Protein AF-0000000069071134 (afdb_homodimer)

InterPro domains:
  IPR006103 Glycoside hydrolase family 2, catalytic domain [PF02836] (344-560)
  IPR008979 Galactose-binding-like domain superfamily [SSF49785] (20-209)
  IPR013783 Immunoglobulin-like fold [G3DSA:2.60.40.10] (212-319)
  IPR013783 Immunoglobulin-like fold [G3DSA:2.60.40.10] (832-918)
  IPR017853 Glycoside hydrolase superfamily [SSF51445] (320-691)
  IPR036156 Beta-Galactosidase/glucuronidase domain superfamily [SSF49303] (213-322)
  IPR036156 Beta-Galactosidase/glucuronidase domain superfamily [SSF49303] (847-918)
  IPR041625 Beta-mannosidase, Ig-fold domain [PF17753] (847-917)
  IPR050887 Beta-mannosidase glycosyl hydrolases [PTHR43730] (15-917)
  IPR054593 Beta-mannosidase-like, galactose-binding domain-like [PF22666] (27-202)

Organism: Magallana gigas (NCBI:txid29159)

Sequence (1838 aa):
SVYSAVLLFSFISTGAAVLTTSLNGVWTLTEKEEHNISITGQVPGSMYTALMDHKIIQDPYYRDNDIRYRWIGLADWTYSRVFNVSSEMMSMVNIKLLCEGLDTFATVTINGHLVAETNNMFVRYVMDIKPYLKLGENSISVSFKSAVKQAANLASNHSYLIPPACPFPQYKGECHINMVRKEQCSFSWDWGPSFPTQGIWRNIYIESFNTTAIRSFTAETLKDTDGSWVIDTEVLLDVPEGETVEGSVKIRFDVTGMESKQIHTLTLNNNKIKQRLQLDRDFVVQEWWPNGYGAQHLYQLYAFFSSSDGRTISAKKLTIGFKTVELVQDFVSGDPKQGRSFFFKINGVPIFLKGSNWIPADIFLERVTKERLRNLLQSARDAHMNAIRVNGIGVYESEDFYELADELGILIWQDLMFACAMYPTDPQFLSTVSEEISQQVKRLKSHASLLLWSGNNENEKALRQSWYNTDVNFTLYYKDYVTLYHDTIQPIVQSEDLTHPFIMSSPSNGIESLQEGFVAKEPWSELYGDIHDYRYMDPFFDQSVYRVPRMASEYGLQSLPTYDTLAEVYAEENMDLCSDMSEHRQHHPLGNVQLMAEVILYLNLPNSPDRKQKFKDTIYVTQIDQAIAVKTETEHYRRWQNRLDESGRGNTMGAMYWQLNDIWQAPTWSSIEYGGKWKMLQYFAQHFFSPLLISPYEEGGMAKVYICVDEIKLHVTRHPHTHHLQFVPNPQHKAGFLFGSLVDSNPQPHSVGPKGTLYISMYSWASMEPLYNWTQEYQMNVTSQLVFSANINNMLHQGDCIRRQNCFLFYHLGNPQNGPTAWQALSTFSAVIGLKKTKIQVTNIITVKKDQVFNITISTSAIAPFVWLDTPGVQGRFSDNGFLMVQRVKQLQYFAWESVDQNRLGSSLTIKSLMDIYYSVYSAVLLFSFISTGAAVLTTSLNGVWTLTEKEEHNISITGQVPGSMYTALMDHKIIQDPYYRDNDIRYRWIGLADWTYSRVFNVSSEMMSMVNIKLLCEGLDTFATVTINGHLVAETNNMFVRYVMDIKPYLKLGENSISVSFKSAVKQAANLASNHSYLIPPACPFPQYKGECHINMVRKEQCSFSWDWGPSFPTQGIWRNIYIESFNTTAIRSFTAETLKDTDGSWVIDTEVLLDVPEGETVEGSVKIRFDVTGMESKQIHTLTLNNNKIKQRLQLDRDFVVQEWWPNGYGAQHLYQLYAFFSSSDGRTISAKKLTIGFKTVELVQDFVSGDPKQGRSFFFKINGVPIFLKGSNWIPADIFLERVTKERLRNLLQSARDAHMNAIRVNGIGVYESEDFYELADELGILIWQDLMFACAMYPTDPQFLSTVSEEISQQVKRLKSHASLLLWSGNNENEKALRQSWYNTDVNFTLYYKDYVTLYHDTIQPIVQSEDLTHPFIMSSPSNGIESLQEGFVAKEPWSELYGDIHDYRYMDPFFDQSVYRVPRMASEYGLQSLPTYDTLAEVYAEENMDLCSDMSEHRQHHPLGNVQLMAEVILYLNLPNSPDRKQKFKDTIYVTQIDQAIAVKTETEHYRRWQNRLDESGRGNTMGAMYWQLNDIWQAPTWSSIEYGGKWKMLQYFAQHFFSPLLISPYEEGGMAKVYICVDEIKLHVTRHPHTHHLQFVPNPQHKAGFLFGSLVDSNPQPHSVGPKGTLYISMYSWASMEPLYNWTQEYQMNVTSQLVFSANINNMLHQGDCIRRQNCFLFYHLGNPQNGPTAWQALSTFSAVIGLKKTKIQVTNIITVKKDQVFNITISTSAIAPFVWLDTPGVQGRFSDNGFLMVQRVKQLQYFAWESVDQNRLGSSLTIKSLMDIYY

Secondary structure (DSSP, 8-state):
-------------TTSBPEEEE--EEEEEEE-SSS-EEEEEEES--HHHHHHHTTSS--TTSTTHHHHTHHHHHS--EEEEEEEE-HHHHHSSEEEEEES-EESEEEEEETTEEEEEEEBTT--EEEE-GGG--SEEEEEEEEEE-HHHHHHHHHHTSSS--S-SS--GGG---S-GGGSBS-GGGEEETTEEE----EE-S-EEEEEESS-EEEEEEEEEEE-TTS-EEEEEEEEEE--TT--EEEEEEEEETTT--EEEEEEEE-SSS-EEEEEEEPPTT--PPPB--TTTS-B--EEEEEEEEETTS--EEEEEEEE----EEEE--BSSSSGGG-B--EEEETTEEE-EEEEEE--S-SSGGG--HHHHHHHHHHHHHTT--EEEE-TTS----HHHHHHHHHHT-EEEEE-S-BSS----SHHHHHHHHHHHHHHHHHHTT-TTEEEEES-BSHHHHHHTTTTSGGGGHHHHHHHHIIIIIIIIHHHHHHH-SSS-EES-BSB-THHHHHTTSS-S-TT-TTSSBEEE---SS-TT-GGGS---S-EEEE---BPPPHHHHHTTS-GGG-STTSHHHHHH--STTHHHHHHHHHHHHSPPP--SSHHHHHHHHHHHHHHHHHHHHHHHHHHHHHTTT-B-TTS-B---EEEES-S--SSSSSBS-SB-TTSPBPHHHHHHHHHT-SEEEEEEEETTEEEEEEEES-S-EEEEE-TTT--EEEEE-TT--S-SS--TTS-SS--TT--S-EEEEEEEEEETT-SSEEEEEEEEEE--SSEEEEEEEEHHHHHHHHT-S-GGGEEEEEEES-TTTS-EEEEESS-TTT--S------EEEEEEEEETTTEEEEEEE-SS-EEEEEEE-TTS-EEESS-SEEE-SSEEEEEEEESS---HHHHHHH-EEE-GGGG--/-------------TTSBPEEEE--EEEEEEE-SSS-EEEEEEES--HHHHHHHTTSS--TTSTTHHHHTHHHHHS--EEEEEEEE-HHHHHSSEEEEEES-EESEEEEEETTEEEEEEEBTT--EEEE-GGG--SEEEEEEEEEE-HHHHHHHHHHTSSS--S-SS--GGG---S-GGGSBS-GGGEEETTEEE----EE-S-EEEEEESS-EEEEEEEEEEE-TTS-EEEEEEEEEE--TT--EEEEEEEEETTT--EEEEEEEE-SSS-EEEEEEEPPTT--PPPB--TTTS-B--EEEEEEEEETTS--EEEEEEEE----EEEE--BSSSSGGG-B--EEEETTEEE-EEEEEE--S-SSGGG--HHHHHHHHHHHHHTT--EEEE-TTS----HHHHHHHHHHT-EEEEE-S-BSS----SHHHHHHHHHHHHHHHHHHTT-TTEEEEES-BSHHHHHHTTTTSGGGGHHHHHHHHIIIIIIIIHHHHHHH-SSS-EES-BSB-THHHHHTTSS-S-TT-TTSSBEEE---SS-TT-GGGS---S-EEEE---BPPPHHHHHTTS-GGG-STTSHHHHHH--STTHHHHHHHHHHHHSPPP--SSHHHHHHHHHHHHHHHHHHHHHHHHHHHHHTTT-B-TTS-B---EEEES-S--SSSSSBS-SB-TTSPBPHHHHHHHHHT-SEEEEEEEETTEEEEEEEES-S-EEEEE-TTT--EEEEE-TT--S-SS--TTS-SS--TT--S-EEEEEEEEEETT-SSEEEEEEEEEE--SSEEEEEEEEHHHHHHHHT-S-GGGEEEEEEES-TTTS-EEEEESS-TTT--S-----EEEEEEEEEETTTEEEEEEEESS-EEEEEEE-TTS-EEESS-SEEE-SSEEEEEEEESS---HHHHHHH-EEE-GGGG--

Solvent-accessible surface area (backbone atoms only — not comparable to full-atom values): 95035 Å² total; per-residue (Å²): 134,80,75,74,78,67,74,76,71,68,89,63,65,78,82,17,44,61,45,73,45,78,66,52,40,79,30,41,37,34,28,77,68,95,75,61,43,76,46,65,30,54,39,43,24,39,56,68,61,25,37,35,75,67,63,75,42,68,64,61,72,39,63,64,28,49,64,74,50,44,64,64,32,60,42,48,42,31,41,33,43,73,48,74,39,46,72,71,53,66,69,31,74,36,36,31,39,38,34,54,15,40,35,31,32,32,39,33,24,35,66,85,39,81,65,47,74,47,66,36,28,73,35,64,46,78,33,79,43,52,93,57,58,51,81,38,77,40,38,41,36,42,39,36,48,22,59,54,56,51,15,46,52,52,56,73,69,41,96,62,92,59,36,51,59,50,62,59,75,55,24,62,42,52,44,25,56,60,68,46,53,52,54,45,40,29,33,18,35,51,64,38,60,27,58,48,70,49,34,41,64,34,61,36,33,34,42,25,25,56,65,49,42,71,71,45,75,37,49,45,56,42,70,46,96,87,65,46,63,33,37,44,32,39,40,31,45,47,44,56,85,94,43,76,47,49,28,32,45,34,40,36,40,67,89,76,68,46,67,40,75,45,78,47,78,30,26,60,90,49,29,69,45,75,48,71,40,76,58,59,90,84,60,82,84,64,57,36,28,40,39,80,67,52,57,46,39,71,47,49,36,36,40,37,38,39,34,71,84,63,46,20,39,30,73,51,76,42,66,37,31,45,51,46,58,43,78,46,64,49,59,34,33,75,49,66,87,31,24,30,39,31,41,40,24,52,70,78,30,61,49,72,43,32,32,28,26,43,57,52,75,34,82,55,60,70,72,59,41,65,67,57,48,46,54,55,53,48,52,40,41,72,23,48,21,24,28,37,31,37,46,11,38,33,68,86,74,55,70,62,52,56,52,47,25,32,62,59,11,29,28,29,40,37,35,34,78,35,48,68,44,45,54,75,66,50,70,69,55,47,48,56,48,49,53,29,52,51,52,48,48,56,69,47,63,31,42,54,20,59,51,33,41,24,50,17,28,31,33,54,39,36,53,65,68,30,75,62,60,36,68,83,47,40,69,59,56,49,50,34,50,45,47,45,45,57,70,48,45,44,56,48,51,56,70,72,35,85,63,52,52,77,40,76,29,43,28,19,24,49,71,56,10,52,74,50,72,65,52,33,94,53,27,59,38,43,33,20,23,25,24,68,58,72,68,80,76,51,70,47,81,42,63,84,79,58,83,54,33,10,17,33,67,30,28,48,49,56,27,47,53,53,64,71,56,43,56,75,30,46,56,81,92,38,56,34,79,86,26,71,56,42,51,64,47,37,18,38,80,66,40,71,52,46,49,52,41,43,35,61,75,37,34,69,77,58,54,46,87,49,60,56,60,25,33,48,40,45,29,54,48,29,26,50,48,25,25,45,29,46,43,37,52,45,44,49,39,54,57,27,38,66,36,70,49,98,77,34,36,27,41,16,27,30,43,14,39,37,26,39,53,27,45,48,78,42,45,31,38,42,23,20,38,48,92,64,45,68,38,48,31,38,42,44,37,34,49,69,42,32,57,62,29,63,48,67,50,77,58,94,63,22,44,34,30,31,42,33,41,62,38,53,55,35,39,82,45,60,42,90,83,60,34,34,62,40,66,35,58,37,81,87,60,66,77,46,69,70,72,68,78,68,50,70,84,72,73,55,92,79,68,66,42,62,50,52,50,42,38,38,32,34,29,38,38,66,40,68,57,67,56,34,77,51,76,38,74,45,70,32,67,46,47,31,40,81,61,45,75,44,52,44,68,60,50,29,59,74,33,70,44,92,45,54,39,33,32,32,41,39,37,25,38,77,52,66,89,79,35,52,57,39,72,44,73,59,45,47,66,58,60,47,40,53,70,51,74,60,60,68,43,78,76,44,78,42,80,74,37,88,41,35,31,31,39,36,33,34,36,39,75,44,35,34,50,47,31,39,71,47,40,72,95,56,59,49,48,58,74,64,51,49,42,71,37,62,58,49,65,50,78,42,36,39,44,42,75,46,86,49,53,71,67,60,51,60,72,33,51,46,76,48,35,62,50,72,41,59,113,134,80,76,75,77,68,75,77,72,69,90,64,63,79,82,18,42,60,43,75,46,77,64,52,40,79,30,41,36,35,29,77,69,96,76,60,44,75,44,63,32,54,39,43,23,39,58,69,61,25,36,35,74,68,62,74,42,68,65,60,72,39,62,63,29,48,62,75,52,45,63,64,31,62,41,45,44,31,39,34,43,74,48,75,38,47,71,70,51,67,70,32,75,36,35,32,41,38,34,54,16,38,36,30,32,32,41,32,26,37,66,84,39,82,64,49,75,47,68,38,28,74,34,66,47,79,33,80,44,50,94,54,60,53,81,37,76,39,40,41,35,42,40,33,48,22,58,54,57,51,15,46,52,52,54,73,70,41,95,61,92,56,36,48,60,50,61,60,73,55,24,63,41,52,46,24,56,60,69,48,53,54,54,46,40,30,33,18,35,52,62,37,61,28,59,48,70,48,36,42,63,34,61,37,32,35,43,24,25,57,66,48,42,71,71,45,73,39,48,46,53,42,70,44,96,88,64,47,63,34,37,43,31,38,39,30,45,47,44,56,84,94,43,77,46,50,27,34,44,33,40,37,37,67,90,73,68,45,67,40,76,46,78,46,76,31,26,59,91,50,29,70,44,75,48,70,41,77,58,58,88,84,60,79,84,62,55,37,28,42,40,80,66,52,55,48,40,72,46,51,36,36,40,35,39,38,34,71,86,62,45,19,38,30,72,51,76,42,68,38,30,44,51,47,59,43,76,46,64,48,60,34,34,76,50,67,88,31,26,31,40,31,40,38,24,52,70,79,29,61,48,70,43,33,33,28,26,44,60,50,74,33,83,55,60,69,72,57,43,66,68,57,49,47,53,55,52,48,50,39,41,73,23,49,22,24,29,35,30,37,44,12,38,34,66,88,73,55,70,62,52,54,52,46,24,29,62,59,10,27,28,30,40,37,35,35,77,35,48,68,44,46,56,76,67,49,70,69,55,48,49,56,48,50,52,31,50,51,52,49,47,54,70,47,63,30,42,53,19,57,51,34,41,23,50,17,29,31,32,55,39,36,52,66,68,29,74,62,60,36,65,84,47,42,70,58,56,49,49,35,50,43,48,47,46,57,70,48,46,46,56,47,50,56,69,72,35,86,63,52,52,76,40,76,28,43,28,18,24,50,70,55,11,52,74,51,71,64,50,34,95,56,28,58,40,43,35,20,22,25,24,68,57,72,69,79,77,50,71,45,81,41,61,84,78,57,83,54,34,9,16,33,66,28,28,49,49,56,28,47,53,53,63,71,58,42,57,75,30,46,58,80,93,37,58,34,77,86,27,70,58,42,51,65,46,37,18,38,83,66,41,69,52,46,49,53,41,44,34,61,74,38,33,70,77,58,56,45,88,49,60,57,58,26,34,49,40,44,30,53,47,29,25,50,50,24,25,45,28,47,44,36,53,46,44,50,39,53,57,27,39,67,36,68,50,97,77,33,36,27,41,15,27,30,42,15,39,36,26,40,52,26,45,47,77,42,46,31,37,42,24,20,39,48,91,65,45,68,38,50,30,37,45,44,37,33,49,70,41,31,56,64,28,63,47,69,50,77,57,94,62,23,43,34,29,30,40,34,40,63,38,52,54,33,39,82,46,60,40,89,84,60,34,33,62,40,68,35,57,37,81,88,58,70,72,49,67,70,70,70,78,67,47,69,84,72,70,54,93,80,67,69,41,61,52,52,49,41,38,38,30,35,30,36,39,67,39,68,57,68,55,35,75,51,75,38,75,45,70,33,67,46,46,31,41,82,62,45,75,43,52,44,70,60,49,29,59,73,33,68,44,94,46,54,39,33,31,34,38,40,35,26,38,75,51,66,87,80,35,50,58,40,71,42,72,59,47,47,67,58,63,48,42,54,68,50,76,58,60,69,43,78,77,44,79,43,80,75,37,90,40,36,31,31,41,35,33,35,36,40,76,46,37,33,49,46,30,37,70,47,40,72,97,54,60,51,48,58,73,64,51,49,40,70,38,62,57,50,64,50,77,42,38,37,44,41,75,45,85,47,52,71,66,61,52,59,72,32,51,45,75,48,34,63,50,72,41,60,113

Nearest PDB structures (foldseek):
  6byc-assembly1_A  TM=9.044E-01  e=5.327E-80  Xanthomonas citri pv. citri str. 306
  6byg-assembly1_B  TM=9.081E-01  e=2.289E-79  Xanthomonas citri pv. citri str. 306
  6byi-assembly1_A  TM=9.018E-01  e=1.408E-79  Xanthomonas citri pv. citri str. 306
  6bye-assembly1_B  TM=8.917E-01  e=2.502E-80  Xanthomonas citri pv. citri str. 306
  6byg-assembly1_A  TM=8.999E-01  e=1.197E-79  Xanthomonas citri pv. citri str. 306

Structure (mmCIF, N/CA/C/O backbone):
data_AF-0000000069071134-model_v1
#
loop_
_entity.id
_entity.type
_entity.pdbx_description
1 polymer Beta-mannosidase
#
loop_
_atom_site.group_PDB
_atom_site.id
_atom_site.type_symbol
_atom_site.label_atom_id
_atom_site.label_alt_id
_atom_site.label_comp_id
_atom_site.label_asym_id
_atom_site.label_entity_id
_atom_site.label_seq_id
_atom_site.pdbx_PDB_ins_code
_atom_site.Cartn_x
_atom_site.Cartn_y
_atom_site.Cartn_z
_atom_site.occupancy
_atom_site.B_iso_or_equiv
_atom_site.auth_seq_id
_atom_site.auth_comp_id
_atom_site.auth_asym_id
_atom_site.auth_atom_id
_atom_site.pdbx_PDB_model_num
ATOM 1 N N . SER A 1 1 ? 30.984 -45.219 -33.875 1 22.45 1 SER A N 1
ATOM 2 C CA . SER A 1 1 ? 30.781 -46.312 -34.812 1 22.45 1 SER A CA 1
ATOM 3 C C . SER A 1 1 ? 29.656 -47.219 -34.375 1 22.45 1 SER A C 1
ATOM 5 O O . SER A 1 1 ? 29.859 -48.406 -34.094 1 22.45 1 SER A O 1
ATOM 7 N N . VAL A 1 2 ? 28.859 -46.688 -33.5 1 25.69 2 VAL A N 1
ATOM 8 C CA . VAL A 1 2 ? 27.734 -47.312 -32.781 1 25.69 2 VAL A CA 1
ATOM 9 C C . VAL A 1 2 ? 26.766 -47.906 -33.781 1 25.69 2 VAL A C 1
ATOM 11 O O . VAL A 1 2 ? 26.234 -47.219 -34.656 1 2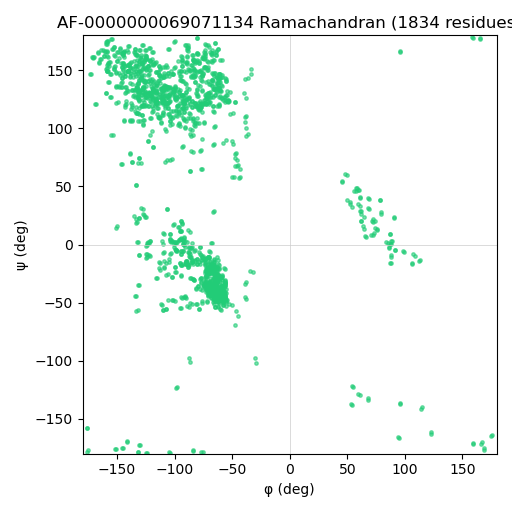5.69 2 VAL A O 1
ATOM 14 N N . TYR A 1 3 ? 27.078 -49.188 -34.062 1 26.19 3 TYR A N 1
ATOM 15 C CA . TYR A 1 3 ? 26.344 -50.188 -34.812 1 26.19 3 TYR A CA 1
ATOM 16 C C . TYR A 1 3 ? 24.844 -50.094 -34.562 1 26.19 3 TYR A C 1
ATOM 18 O O . TYR A 1 3 ? 24.422 -50.062 -33.406 1 26.19 3 TYR A O 1
ATOM 26 N N . SER A 1 4 ? 24.203 -49.375 -35.406 1 24.98 4 SER A N 1
ATOM 27 C CA . SER A 1 4 ? 22.766 -49.219 -35.656 1 24.98 4 SER A CA 1
ATOM 28 C C . SER A 1 4 ? 22.047 -50.562 -35.688 1 24.98 4 SER A C 1
ATOM 30 O O . SER A 1 4 ? 22.234 -51.344 -36.594 1 24.98 4 SER A O 1
ATOM 32 N N . ALA A 1 5 ? 22 -51.188 -34.469 1 32.41 5 ALA A N 1
ATOM 33 C CA . ALA A 1 5 ? 21.266 -52.438 -34.375 1 32.41 5 ALA A CA 1
ATOM 34 C C . ALA A 1 5 ? 19.906 -52.344 -35.062 1 32.41 5 ALA A C 1
ATOM 36 O O . ALA A 1 5 ? 19 -51.656 -34.531 1 32.41 5 ALA A O 1
ATOM 37 N N . VAL A 1 6 ? 19.906 -52.219 -36.344 1 31.33 6 VAL A N 1
ATOM 38 C CA . VAL A 1 6 ? 18.688 -52.438 -37.125 1 31.33 6 VAL A CA 1
ATOM 39 C C . VAL A 1 6 ? 18.016 -53.75 -36.688 1 31.33 6 VAL A C 1
ATOM 41 O O . VAL A 1 6 ? 18.594 -54.812 -36.844 1 31.33 6 VAL A O 1
ATOM 44 N N . LEU A 1 7 ? 17.359 -53.688 -35.594 1 30.75 7 LEU A N 1
ATOM 45 C CA . LEU A 1 7 ? 16.484 -54.812 -35.281 1 30.75 7 LEU A CA 1
ATOM 46 C C . LEU A 1 7 ? 15.797 -55.344 -36.531 1 30.75 7 LEU A C 1
ATOM 48 O O . LEU A 1 7 ? 15.195 -54.594 -37.281 1 30.75 7 LEU A O 1
ATOM 52 N N . LEU A 1 8 ? 16.406 -56.438 -36.969 1 30.64 8 LEU A N 1
ATOM 53 C CA . LEU A 1 8 ? 15.953 -57.344 -38 1 30.64 8 LEU A CA 1
ATOM 54 C C . LEU A 1 8 ? 14.461 -57.656 -37.875 1 30.64 8 LEU A C 1
ATOM 56 O O . LEU A 1 8 ? 14.047 -58.375 -36.938 1 30.64 8 LEU A O 1
ATOM 60 N N . PHE A 1 9 ? 13.617 -56.656 -37.906 1 31.95 9 PHE A N 1
ATOM 61 C CA . PHE A 1 9 ? 12.234 -57.094 -38.094 1 31.95 9 PHE A CA 1
ATOM 62 C C . PHE A 1 9 ? 12.117 -58.062 -39.25 1 31.95 9 PHE A C 1
ATOM 64 O O . PHE A 1 9 ? 12.492 -57.75 -40.375 1 31.95 9 PHE A O 1
ATOM 71 N N . SER A 1 10 ? 12.312 -59.344 -39.031 1 33.09 10 SER A N 1
ATOM 72 C CA . SER A 1 10 ? 11.922 -60.312 -40.031 1 33.09 10 SER A CA 1
ATOM 73 C C . SER A 1 10 ? 10.672 -59.875 -40.781 1 33.09 10 SER A C 1
ATOM 75 O O . SER A 1 10 ? 9.875 -59.094 -40.25 1 33.09 10 SER A O 1
ATOM 77 N N . PHE A 1 11 ? 10.586 -60.219 -42.062 1 34.25 11 PHE A N 1
ATOM 78 C CA . PHE A 1 11 ? 9.516 -60 -43.031 1 34.25 11 PHE A CA 1
ATOM 79 C C . PHE A 1 11 ? 8.164 -60.406 -42.469 1 34.25 11 PHE A C 1
ATOM 81 O O . PHE A 1 11 ? 7.832 -61.594 -42.438 1 34.25 11 PHE A O 1
ATOM 88 N N . ILE A 1 12 ? 7.695 -59.875 -41.375 1 40.62 12 ILE A N 1
ATOM 89 C CA . ILE A 1 12 ? 6.301 -60.094 -41 1 40.62 12 ILE A CA 1
ATOM 90 C C . ILE A 1 12 ? 5.398 -59.812 -42.188 1 40.62 12 ILE A C 1
ATOM 92 O O . ILE A 1 12 ? 5.566 -58.781 -42.875 1 40.62 12 ILE A O 1
ATOM 96 N N . SER A 1 13 ? 4.762 -60.781 -42.719 1 43.41 13 SER A N 1
ATOM 97 C CA . SER A 1 13 ? 3.746 -60.594 -43.75 1 43.41 13 SER A CA 1
ATOM 98 C C . SER A 1 13 ? 2.895 -59.344 -43.469 1 43.41 13 SER A C 1
ATOM 100 O O . SER A 1 13 ? 2.43 -59.156 -42.344 1 43.41 13 SER A O 1
ATOM 102 N N . THR A 1 14 ? 3.01 -58.312 -44.25 1 51.38 14 THR A N 1
ATOM 103 C CA . THR A 1 14 ? 2.305 -57.031 -44.281 1 51.38 14 THR A CA 1
ATOM 104 C C . THR A 1 14 ? 0.85 -57.188 -43.875 1 51.38 14 THR A C 1
ATOM 106 O O . THR A 1 14 ? 0.256 -56.281 -43.312 1 51.38 14 THR A O 1
ATOM 109 N N . GLY A 1 15 ? 0.241 -58.344 -43.969 1 58.16 15 GLY A N 1
ATOM 110 C CA . GLY A 1 15 ? -1.173 -58.531 -43.656 1 58.16 15 GLY A CA 1
ATOM 111 C C . GLY A 1 15 ? -1.454 -58.719 -42.188 1 58.16 15 GLY A C 1
ATOM 112 O O . GLY A 1 15 ? -2.607 -58.656 -41.75 1 58.16 15 GLY A O 1
ATOM 113 N N . ALA A 1 16 ? -0.479 -58.812 -41.344 1 69.56 16 ALA A N 1
ATOM 114 C CA . ALA A 1 16 ? -0.75 -59.188 -39.938 1 69.56 16 ALA A CA 1
ATOM 115 C C . ALA A 1 16 ? -0.589 -58 -39.031 1 69.56 16 ALA A C 1
ATOM 117 O O . ALA A 1 16 ? -1.13 -58 -37.906 1 69.56 16 ALA A O 1
ATOM 118 N N . ALA A 1 17 ? 0.023 -56.969 -39.438 1 81.44 17 ALA A N 1
ATOM 119 C CA . ALA A 1 17 ? 0.325 -55.844 -38.531 1 81.44 17 ALA A CA 1
ATOM 120 C C . ALA A 1 17 ? -0.84 -54.875 -38.469 1 81.44 17 ALA A C 1
ATOM 122 O O . ALA A 1 17 ? -1.638 -54.781 -39.406 1 81.44 17 ALA A O 1
ATOM 123 N N . VAL A 1 18 ? -0.996 -54.219 -37.344 1 90.06 18 VAL A N 1
ATOM 124 C CA . VAL A 1 18 ? -1.954 -53.125 -37.219 1 90.06 18 VAL A CA 1
ATOM 125 C C . VAL A 1 18 ? -1.569 -52 -38.188 1 90.06 18 VAL A C 1
ATOM 127 O O . VAL A 1 18 ? -0.436 -51.5 -38.156 1 90.06 18 VAL A O 1
ATOM 130 N N . LEU A 1 19 ? -2.398 -51.656 -39.062 1 92.31 19 LEU A N 1
ATOM 131 C CA . LEU A 1 19 ? -2.184 -50.562 -40 1 92.31 19 LEU A CA 1
ATOM 132 C C . LEU A 1 19 ? -2.758 -49.25 -39.438 1 92.31 19 LEU A C 1
ATOM 134 O O . LEU A 1 19 ? -3.934 -49.188 -39.062 1 92.31 19 LEU A O 1
ATOM 138 N N . THR A 1 20 ? -1.867 -48.281 -39.312 1 94.25 20 THR A N 1
ATOM 139 C CA . THR A 1 20 ? -2.307 -46.969 -38.844 1 94.25 20 THR A CA 1
ATOM 140 C C . THR A 1 20 ? -2.281 -45.938 -39.969 1 94.25 20 THR A C 1
ATOM 142 O O . THR A 1 20 ? -1.257 -45.781 -40.625 1 94.25 20 THR A O 1
ATOM 145 N N . THR A 1 21 ? -3.365 -45.25 -40.156 1 95.88 21 THR A N 1
ATOM 146 C CA . THR A 1 21 ? -3.477 -44.188 -41.156 1 95.88 21 THR A CA 1
ATOM 147 C C . THR A 1 21 ? -3.814 -42.844 -40.5 1 95.88 21 THR A C 1
ATOM 149 O O . THR A 1 21 ? -4.902 -42.688 -39.938 1 95.88 21 THR A O 1
ATOM 152 N N . SER A 1 22 ? -2.893 -41.906 -40.562 1 97.62 22 SER A N 1
ATOM 153 C CA . SER A 1 22 ? -3.098 -40.625 -39.969 1 97.62 22 SER A CA 1
ATOM 154 C C . SER A 1 22 ? -4.164 -39.812 -40.719 1 97.62 22 SER A C 1
ATOM 156 O O . SER A 1 22 ? -4.215 -39.844 -41.938 1 97.62 22 SER A O 1
ATOM 158 N N . LEU A 1 23 ? -5.004 -39.156 -39.969 1 98.31 23 LEU A N 1
ATOM 159 C CA . LEU A 1 23 ? -5.945 -38.188 -40.531 1 98.31 23 LEU A CA 1
ATOM 160 C C . LEU A 1 23 ? -5.566 -36.781 -40.156 1 98.31 23 LEU A C 1
ATOM 162 O O . LEU A 1 23 ? -6.34 -35.844 -40.375 1 98.31 23 LEU A O 1
ATOM 166 N N . ASN A 1 24 ? -4.398 -36.594 -39.562 1 98.19 24 ASN A N 1
ATOM 167 C CA . ASN A 1 24 ? -3.9 -35.25 -39.312 1 98.19 24 ASN A CA 1
ATOM 168 C C . ASN A 1 24 ? -3.695 -34.5 -40.625 1 98.19 24 ASN A C 1
ATOM 170 O O . ASN A 1 24 ? -3.721 -35.094 -41.688 1 98.19 24 ASN A O 1
ATOM 174 N N . GLY A 1 25 ? -3.48 -33.188 -40.5 1 97.31 25 GLY A N 1
ATOM 175 C CA . GLY A 1 25 ? -3.215 -32.375 -41.656 1 97.31 25 GLY A CA 1
ATOM 176 C C . GLY A 1 25 ? -4.309 -31.344 -41.938 1 97.31 25 GLY A C 1
ATOM 177 O O . GLY A 1 25 ? -4.848 -30.734 -41.031 1 97.31 25 GLY A O 1
ATOM 178 N N . VAL A 1 26 ? -4.617 -31.172 -43.219 1 98 26 VAL A N 1
ATOM 179 C CA . VAL A 1 26 ? -5.504 -30.094 -43.625 1 98 26 VAL A CA 1
ATOM 180 C C . VAL A 1 26 ? -6.953 -30.562 -43.562 1 98 26 VAL A C 1
ATOM 182 O O . VAL A 1 26 ? -7.301 -31.609 -44.156 1 98 26 VAL A O 1
ATOM 185 N N . TRP A 1 27 ? -7.734 -29.938 -42.938 1 98.56 27 TRP A N 1
ATOM 186 C CA . TRP A 1 27 ? -9.18 -30.125 -42.844 1 98.56 27 TRP A CA 1
ATOM 187 C C . TRP A 1 27 ? -9.914 -28.875 -43.281 1 98.56 27 TRP A C 1
ATOM 189 O O . TRP A 1 27 ? -9.328 -27.797 -43.375 1 98.56 27 TRP A O 1
ATOM 199 N N . THR A 1 28 ? -11.18 -29 -43.688 1 98.44 28 THR A N 1
ATOM 200 C CA . THR A 1 28 ? -12.047 -27.859 -43.969 1 98.44 28 THR A CA 1
ATOM 201 C C . THR A 1 28 ? -12.875 -27.484 -42.719 1 98.44 28 THR A C 1
ATOM 203 O O . THR A 1 28 ? -13.547 -28.344 -42.156 1 98.44 28 THR A O 1
ATOM 206 N N . LEU A 1 29 ? -12.742 -26.281 -42.281 1 98.56 29 LEU A N 1
ATOM 207 C CA . LEU A 1 29 ? -13.531 -25.734 -41.188 1 98.56 29 LEU A CA 1
ATOM 208 C C . LEU A 1 29 ? -14.656 -24.859 -41.719 1 98.56 29 LEU A C 1
ATOM 210 O O . LEU A 1 29 ? -14.422 -23.969 -42.531 1 98.56 29 LEU A O 1
ATOM 214 N N . THR A 1 30 ? -15.844 -25.109 -41.188 1 98.06 30 THR A N 1
ATOM 215 C CA . THR A 1 30 ? -16.984 -24.328 -41.656 1 98.06 30 THR A CA 1
ATOM 216 C C . THR A 1 30 ? -17.812 -23.812 -40.5 1 98.06 30 THR A C 1
ATOM 218 O O . THR A 1 30 ? -17.969 -24.516 -39.5 1 98.06 30 THR A O 1
ATOM 221 N N . GLU A 1 31 ? -18.188 -22.609 -40.5 1 96.38 31 GLU A N 1
ATOM 222 C CA . GLU A 1 31 ? -19.219 -21.984 -39.656 1 96.38 31 GLU A CA 1
ATOM 223 C C . GLU A 1 31 ? -20.406 -21.531 -40.5 1 96.38 31 GLU A C 1
ATOM 225 O O . GLU A 1 31 ? -20.312 -20.547 -41.25 1 96.38 31 GLU A O 1
ATOM 230 N N . LYS A 1 32 ? -21.547 -22.078 -40.469 1 91.44 32 LYS A N 1
ATOM 231 C CA . LYS A 1 32 ? -22.609 -21.906 -41.469 1 91.44 32 LYS A CA 1
ATOM 232 C C . LYS A 1 32 ? -23.703 -20.969 -40.938 1 91.44 32 LYS A C 1
ATOM 234 O O . LYS A 1 32 ? -24.641 -20.625 -41.656 1 91.44 32 LYS A O 1
ATOM 239 N N . GLU A 1 33 ? -23.656 -20.641 -39.844 1 90 33 GLU A N 1
ATOM 240 C CA . GLU A 1 33 ? -24.734 -19.812 -39.312 1 90 33 GLU A CA 1
ATOM 241 C C . GLU A 1 33 ? -24.484 -18.328 -39.562 1 90 33 GLU A C 1
ATOM 243 O O . GLU A 1 33 ? -24.547 -17.875 -40.719 1 90 33 GLU A O 1
ATOM 248 N N . GLU A 1 34 ? -24.031 -17.609 -38.594 1 88 34 GLU A N 1
ATOM 249 C CA . GLU A 1 34 ? -24 -16.156 -38.594 1 88 34 GLU A CA 1
ATOM 250 C C . GLU A 1 34 ? -22.906 -15.625 -39.531 1 88 34 GLU A C 1
ATOM 252 O O . GLU A 1 34 ? -23.094 -14.602 -40.188 1 88 34 GLU A O 1
ATOM 257 N N . HIS A 1 35 ? -21.766 -16.297 -39.719 1 90.81 35 HIS A N 1
ATOM 258 C CA . HIS A 1 35 ? -20.609 -15.711 -40.375 1 90.81 35 HIS A CA 1
ATOM 259 C C . HIS A 1 35 ? -20.328 -16.391 -41.719 1 90.81 35 HIS A C 1
ATOM 261 O O . HIS A 1 35 ? -19.594 -15.859 -42.531 1 90.81 35 HIS A O 1
ATOM 267 N N . ASN A 1 36 ? -20.875 -17.547 -42 1 94.06 36 ASN A N 1
ATOM 268 C CA . ASN A 1 36 ? -20.75 -18.266 -43.281 1 94.06 36 ASN A CA 1
ATOM 269 C C . ASN A 1 36 ? -19.297 -18.359 -43.719 1 94.06 36 ASN A C 1
ATOM 271 O O . ASN A 1 36 ? -18.953 -17.953 -44.844 1 94.06 36 ASN A O 1
ATOM 275 N N . ILE A 1 37 ? -18.484 -19 -42.875 1 97.62 37 ILE A N 1
ATOM 276 C CA . ILE A 1 37 ? -17.062 -19.141 -43.094 1 97.62 37 ILE A CA 1
ATOM 277 C C . ILE A 1 37 ? -16.734 -20.562 -43.562 1 97.62 37 ILE A C 1
ATOM 279 O O . ILE A 1 37 ? -17.297 -21.531 -43 1 97.62 37 ILE A O 1
ATOM 283 N N . SER A 1 38 ? -15.945 -20.75 -44.531 1 97.81 38 SER A N 1
ATOM 284 C CA . SER A 1 38 ? -15.398 -22.031 -45 1 97.81 38 SER A CA 1
ATOM 285 C C . SER A 1 38 ? -13.922 -21.891 -45.375 1 97.81 38 SER A C 1
ATOM 287 O O . SER A 1 38 ? -13.594 -21.297 -46.406 1 97.81 38 SER A O 1
ATOM 289 N N . ILE A 1 39 ? -13.078 -22.406 -44.562 1 98.25 39 ILE A N 1
ATOM 290 C CA . ILE A 1 39 ? -11.641 -22.266 -44.75 1 98.25 39 ILE A CA 1
ATOM 291 C C . ILE A 1 39 ? -10.938 -23.562 -44.406 1 98.25 39 ILE A C 1
ATOM 293 O O . ILE A 1 39 ? -11.531 -24.469 -43.812 1 98.25 39 ILE A O 1
ATOM 297 N N . THR A 1 40 ? -9.672 -23.672 -44.812 1 98.12 40 THR A N 1
ATOM 298 C CA . THR A 1 40 ? -8.867 -24.812 -44.406 1 98.12 40 THR A CA 1
ATOM 299 C C . THR A 1 40 ? -8.133 -24.531 -43.094 1 98.12 40 THR A C 1
ATOM 301 O O . THR A 1 40 ? -7.898 -23.375 -42.75 1 98.12 40 THR A O 1
ATOM 304 N N . GLY A 1 41 ? -7.934 -25.5 -42.344 1 97.5 41 GLY A N 1
ATOM 305 C CA . GLY A 1 41 ? -7.148 -25.422 -41.125 1 97.5 41 GLY A CA 1
ATOM 306 C C . GLY A 1 41 ? -6.336 -26.672 -40.875 1 97.5 41 GLY A C 1
ATOM 307 O O . GLY A 1 41 ? -6.59 -27.719 -41.469 1 97.5 41 GLY A O 1
ATOM 308 N N . GLN A 1 42 ? -5.398 -26.531 -39.969 1 97.38 42 GLN A N 1
ATOM 309 C CA . GLN A 1 42 ? -4.523 -27.656 -39.625 1 97.38 42 GLN A CA 1
ATOM 310 C C . GLN A 1 42 ? -5.078 -28.422 -38.406 1 97.38 42 GLN A C 1
ATOM 312 O O . GLN A 1 42 ? -5.609 -27.828 -37.469 1 97.38 42 GLN A O 1
ATOM 317 N N . VAL A 1 43 ? -4.957 -29.734 -38.438 1 98.06 43 VAL A N 1
ATOM 318 C CA . VAL A 1 43 ? -5.25 -30.641 -37.344 1 98.06 43 VAL A CA 1
ATOM 319 C C . VAL A 1 43 ? -3.992 -31.406 -36.938 1 98.06 43 VAL A C 1
ATOM 321 O O . VAL A 1 43 ? -3.363 -32.062 -37.781 1 98.06 43 VAL A O 1
ATOM 324 N N . PRO A 1 44 ? -3.688 -31.453 -35.719 1 97.38 44 PRO A N 1
ATOM 325 C CA . PRO A 1 44 ? -4.324 -30.797 -34.594 1 97.38 44 PRO A CA 1
ATOM 326 C C . PRO A 1 44 ? -4.305 -29.266 -34.719 1 97.38 44 PRO A C 1
ATOM 328 O O . PRO A 1 44 ? -3.373 -28.703 -35.281 1 97.38 44 PRO A O 1
ATOM 331 N N . GLY A 1 45 ? -5.34 -28.625 -34.219 1 97.12 45 GLY A N 1
ATOM 332 C CA . GLY A 1 45 ? -5.453 -27.172 -34.25 1 97.12 45 GLY A CA 1
ATOM 333 C C . GLY A 1 45 ? -6.832 -26.672 -33.875 1 97.12 45 GLY A C 1
ATOM 334 O O . GLY A 1 45 ? -7.668 -27.453 -33.406 1 97.12 45 GLY A O 1
ATOM 335 N N . SER A 1 46 ? -7.074 -25.375 -33.969 1 96.06 46 SER A N 1
ATOM 336 C CA . SER A 1 46 ? -8.336 -24.75 -33.594 1 96.06 46 SER A CA 1
ATOM 337 C C . SER A 1 46 ? -8.789 -23.75 -34.656 1 96.06 46 SER A C 1
ATOM 339 O O . SER A 1 46 ? -8.008 -23.375 -35.531 1 96.06 46 SER A O 1
ATOM 341 N N . MET A 1 47 ? -9.984 -23.328 -34.531 1 97.5 47 MET A N 1
ATOM 342 C CA . MET A 1 47 ? -10.562 -22.391 -35.5 1 97.5 47 MET A CA 1
ATOM 343 C C . MET A 1 47 ? -9.906 -21.016 -35.406 1 97.5 47 MET A C 1
ATOM 345 O O . MET A 1 47 ? -9.812 -20.297 -36.375 1 97.5 47 MET A O 1
ATOM 349 N N . TYR A 1 48 ? -9.367 -20.578 -34.156 1 97.88 48 TYR A N 1
ATOM 350 C CA . TYR A 1 48 ? -8.719 -19.281 -34 1 97.88 48 TYR A CA 1
ATOM 351 C C . TYR A 1 48 ? -7.484 -19.188 -34.906 1 97.88 48 TYR A C 1
ATOM 353 O O . TYR A 1 48 ? -7.312 -18.219 -35.625 1 97.88 48 TYR A O 1
ATOM 361 N N . THR A 1 49 ? -6.629 -20.219 -34.812 1 97.38 49 THR A N 1
ATOM 362 C CA . THR A 1 49 ? -5.391 -20.188 -35.594 1 97.38 49 THR A CA 1
ATOM 363 C C . THR A 1 49 ? -5.676 -20.328 -37.062 1 97.38 49 THR A C 1
ATOM 365 O O . THR A 1 49 ? -4.973 -19.766 -37.906 1 97.38 49 THR A O 1
ATOM 368 N N . ALA A 1 50 ? -6.727 -21.078 -37.406 1 98.19 50 ALA A N 1
ATOM 369 C CA . ALA A 1 50 ? -7.121 -21.188 -38.812 1 98.19 50 ALA A CA 1
ATOM 370 C C . ALA A 1 50 ? -7.539 -19.828 -39.375 1 98.19 50 ALA A C 1
ATOM 372 O O . ALA A 1 50 ? -7.145 -19.438 -40.469 1 98.19 50 ALA A O 1
ATOM 373 N N . LEU A 1 51 ? -8.406 -19.156 -38.625 1 98.44 51 LEU A N 1
ATOM 374 C CA . LEU A 1 51 ? -8.859 -17.828 -39.031 1 98.44 51 LEU A CA 1
ATOM 375 C C . LEU A 1 51 ? -7.68 -16.859 -39.156 1 98.44 51 LEU A C 1
ATOM 377 O O . LEU A 1 51 ? -7.633 -16.062 -40.094 1 98.44 51 LEU A O 1
ATOM 381 N N . MET A 1 52 ? -6.758 -16.891 -38.219 1 97.81 52 MET A N 1
ATOM 382 C CA . MET A 1 52 ? -5.566 -16.047 -38.219 1 97.81 52 MET A CA 1
ATOM 383 C C . MET A 1 52 ? -4.723 -16.344 -39.469 1 97.81 52 MET A C 1
ATOM 385 O O . MET A 1 52 ? -4.242 -15.422 -40.125 1 97.81 52 MET A O 1
ATOM 389 N N . ASP A 1 53 ? -4.543 -17.625 -39.812 1 97.38 53 ASP A N 1
ATOM 390 C CA . ASP A 1 53 ? -3.725 -18.031 -40.938 1 97.38 53 ASP A CA 1
ATOM 391 C C . ASP A 1 53 ? -4.305 -17.516 -42.25 1 97.38 53 ASP A C 1
ATOM 393 O O . ASP A 1 53 ? -3.562 -17.25 -43.219 1 97.38 53 ASP A O 1
ATOM 397 N N . HIS A 1 54 ? -5.57 -17.359 -42.312 1 97.75 54 HIS A N 1
ATOM 398 C CA . HIS A 1 54 ? -6.23 -16.859 -43.531 1 97.75 54 HIS A CA 1
ATOM 399 C C . HIS A 1 54 ? -6.43 -15.352 -43.469 1 97.75 54 HIS A C 1
ATOM 401 O O . HIS A 1 54 ? -7.145 -14.781 -44.281 1 97.75 54 HIS A O 1
ATOM 407 N N . LYS A 1 55 ? -5.949 -14.672 -42.469 1 97.44 55 LYS A N 1
ATOM 408 C CA . LYS A 1 55 ? -5.953 -13.227 -42.281 1 97.44 55 LYS A CA 1
ATOM 409 C C . LYS A 1 55 ? -7.379 -12.688 -42.156 1 97.44 55 LYS A C 1
ATOM 411 O O . LYS A 1 55 ? -7.66 -11.562 -42.594 1 97.44 55 LYS A O 1
ATOM 416 N N . ILE A 1 56 ? -8.219 -13.594 -41.75 1 97.25 56 ILE A N 1
ATOM 417 C CA . ILE A 1 56 ? -9.586 -13.148 -41.469 1 97.25 56 ILE A CA 1
ATOM 418 C C . ILE A 1 56 ? -9.602 -12.359 -40.156 1 97.25 56 ILE A C 1
ATOM 420 O O . ILE A 1 56 ? -10.383 -11.414 -40 1 97.25 56 ILE A O 1
ATOM 424 N N . ILE A 1 57 ? -8.766 -12.758 -39.219 1 97.69 57 ILE A N 1
ATOM 425 C CA . ILE A 1 57 ? -8.57 -12.016 -37.969 1 97.69 57 ILE A CA 1
ATOM 426 C C . ILE A 1 57 ? -7.09 -11.695 -37.781 1 97.69 57 ILE A C 1
ATOM 428 O O . ILE A 1 57 ? -6.23 -12.305 -38.438 1 97.69 57 ILE A O 1
ATOM 432 N N . GLN A 1 58 ? -6.793 -10.711 -36.938 1 97 58 GLN A N 1
ATOM 433 C CA . GLN A 1 58 ? -5.43 -10.453 -36.469 1 97 58 GLN A CA 1
ATOM 434 C C . GLN A 1 58 ? -4.996 -11.469 -35.438 1 97 58 GLN A C 1
ATOM 436 O O . GLN A 1 58 ? -5.734 -12.398 -35.125 1 97 58 GLN A O 1
ATOM 441 N N . ASP A 1 59 ? -3.807 -11.266 -34.969 1 96.81 59 ASP A N 1
ATOM 442 C CA . ASP A 1 59 ? -3.383 -12.062 -33.844 1 96.81 59 ASP A CA 1
ATOM 443 C C . ASP A 1 59 ? -4.344 -11.883 -32.656 1 96.81 59 ASP A C 1
ATOM 445 O O . ASP A 1 59 ? -4.602 -10.758 -32.219 1 96.81 59 ASP A O 1
ATOM 449 N N . PRO A 1 60 ? -4.832 -12.977 -32.219 1 97.56 60 PRO A N 1
ATOM 450 C CA . PRO A 1 60 ? -5.781 -12.875 -31.094 1 97.56 60 PRO A CA 1
ATOM 451 C C . PRO A 1 60 ? -5.195 -12.164 -29.891 1 97.56 60 PRO A C 1
ATOM 453 O O . PRO A 1 60 ? -5.938 -11.594 -29.078 1 97.56 60 PRO A O 1
ATOM 456 N N . TYR A 1 61 ? -3.912 -12.078 -29.75 1 97.75 61 TYR A N 1
ATOM 457 C CA . TYR A 1 61 ? -3.279 -11.492 -28.562 1 97.75 61 TYR A CA 1
ATOM 458 C C . TYR A 1 61 ? -3.129 -9.984 -28.719 1 97.75 61 TYR A C 1
ATOM 460 O O . TYR A 1 61 ? -2.846 -9.281 -27.75 1 97.75 61 TYR A O 1
ATOM 468 N N . TYR A 1 62 ? -3.379 -9.469 -29.922 1 97.62 62 TYR A N 1
ATOM 469 C CA . TYR A 1 62 ? -3.184 -8.047 -30.172 1 97.62 62 TYR A CA 1
ATOM 470 C C . TYR A 1 62 ? -4.266 -7.215 -29.5 1 97.62 62 TYR A C 1
ATOM 472 O O . TYR A 1 62 ? -5.461 -7.457 -29.703 1 97.62 62 TYR A O 1
ATOM 480 N N . ARG A 1 63 ? -3.844 -6.34 -28.641 1 96.94 63 ARG A N 1
ATOM 481 C CA . ARG A 1 63 ? -4.68 -5.352 -27.969 1 96.94 63 ARG A CA 1
ATOM 482 C C . ARG A 1 63 ? -5.852 -6.02 -27.25 1 96.94 63 ARG A C 1
ATOM 484 O O . ARG A 1 63 ? -5.652 -6.887 -26.391 1 96.94 63 ARG A O 1
ATOM 491 N N . ASP A 1 64 ? -7.121 -5.703 -27.516 1 96.94 64 ASP A N 1
ATOM 492 C CA . ASP A 1 64 ? -8.289 -6.211 -26.812 1 96.94 64 ASP A CA 1
ATOM 493 C C . ASP A 1 64 ? -9.047 -7.227 -27.672 1 96.94 64 ASP A C 1
ATOM 495 O O . ASP A 1 64 ? -10.273 -7.312 -27.594 1 96.94 64 ASP A O 1
ATOM 499 N N . ASN A 1 65 ? -8.312 -7.895 -28.484 1 97.88 65 ASN A N 1
ATOM 500 C CA . ASN A 1 65 ? -8.914 -8.883 -29.359 1 97.88 65 ASN A CA 1
ATOM 501 C C . ASN A 1 65 ? -9.555 -10.023 -28.578 1 97.88 65 ASN A C 1
ATOM 503 O O . ASN A 1 65 ? -10.367 -10.773 -29.109 1 97.88 65 ASN A O 1
ATOM 507 N N . ASP A 1 66 ? -9.164 -10.234 -27.359 1 97.44 66 ASP A N 1
ATOM 508 C CA . ASP A 1 66 ? -9.805 -11.242 -26.516 1 97.44 66 ASP A CA 1
ATOM 509 C C . ASP A 1 66 ? -11.273 -10.914 -26.281 1 97.44 66 ASP A C 1
ATOM 511 O O . ASP A 1 66 ? -12.086 -11.805 -26.016 1 97.44 66 ASP A O 1
ATOM 515 N N . ILE A 1 67 ? -11.562 -9.609 -26.391 1 97.31 67 ILE A N 1
ATOM 516 C CA . ILE A 1 67 ? -12.953 -9.188 -26.281 1 97.31 67 ILE A CA 1
ATOM 517 C C . ILE A 1 67 ? -13.594 -9.172 -27.672 1 97.31 67 ILE A C 1
ATOM 519 O O . ILE A 1 67 ? -14.688 -9.703 -27.859 1 97.31 67 ILE A O 1
ATOM 523 N N . ARG A 1 68 ? -12.922 -8.625 -28.672 1 97.12 68 ARG A N 1
ATOM 524 C CA . ARG A 1 68 ? -13.453 -8.422 -30.016 1 97.12 68 ARG A CA 1
ATOM 525 C C . ARG A 1 68 ? -13.75 -9.758 -30.688 1 97.12 68 ARG A C 1
ATOM 527 O O . ARG A 1 68 ? -14.672 -9.859 -31.5 1 97.12 68 ARG A O 1
ATOM 534 N N . TYR A 1 69 ? -13.008 -10.805 -30.391 1 97.94 69 TYR A N 1
ATOM 535 C CA . TYR A 1 69 ? -13.133 -12.078 -31.094 1 97.94 69 TYR A CA 1
ATOM 536 C C . TYR A 1 69 ? -13.945 -13.078 -30.281 1 97.94 69 TYR A C 1
ATOM 538 O O . TYR A 1 69 ? -13.914 -14.281 -30.562 1 97.94 69 TYR A O 1
ATOM 546 N N . ARG A 1 70 ? -14.695 -12.672 -29.312 1 97.44 70 ARG A N 1
ATOM 547 C CA . ARG A 1 70 ? -15.516 -13.547 -28.484 1 97.44 70 ARG A CA 1
ATOM 548 C C . ARG A 1 70 ? -16.531 -14.32 -29.328 1 97.44 70 ARG A C 1
ATOM 550 O O . ARG A 1 70 ? -16.875 -15.453 -29 1 97.44 70 ARG A O 1
ATOM 557 N N . TRP A 1 71 ? -16.938 -13.719 -30.469 1 97.38 71 TRP A N 1
ATOM 558 C CA . TRP A 1 71 ? -17.938 -14.344 -31.328 1 97.38 71 TRP A CA 1
ATOM 559 C C . TRP A 1 71 ? -17.438 -15.688 -31.859 1 97.38 71 TRP A C 1
ATOM 561 O O . TRP A 1 71 ? -18.234 -16.594 -32.125 1 97.38 71 TRP A O 1
ATOM 571 N N . ILE A 1 72 ? -16.172 -15.859 -31.969 1 98.25 72 ILE A N 1
ATOM 572 C CA . ILE A 1 72 ? -15.594 -17.062 -32.562 1 98.25 72 ILE A CA 1
ATOM 573 C C . ILE A 1 72 ? -15.844 -18.25 -31.625 1 98.25 72 ILE A C 1
ATOM 575 O O . ILE A 1 72 ? -16.188 -19.344 -32.094 1 98.25 72 ILE A O 1
ATOM 579 N N . GLY A 1 73 ? -15.656 -18.078 -30.297 1 97.69 73 GLY A N 1
ATOM 580 C CA . GLY A 1 73 ? -15.906 -19.141 -29.328 1 97.69 73 GLY A CA 1
ATOM 581 C C . GLY A 1 73 ? -17.391 -19.406 -29.109 1 97.69 73 GLY A C 1
ATOM 582 O O . GLY A 1 73 ? -17.766 -20.484 -28.641 1 97.69 73 GLY A O 1
ATOM 583 N N . LEU A 1 74 ? -18.203 -18.484 -29.5 1 97.56 74 LEU A N 1
ATOM 584 C CA . LEU A 1 74 ? -19.641 -18.609 -29.312 1 97.56 74 LEU A CA 1
ATOM 585 C C . LEU A 1 74 ? -20.281 -19.312 -30.516 1 97.56 74 LEU A C 1
ATOM 587 O O . LEU A 1 74 ? -21.422 -19.797 -30.422 1 97.56 74 LEU A O 1
ATOM 591 N N . ALA A 1 75 ? -19.562 -19.422 -31.609 1 97.69 75 ALA A N 1
ATOM 592 C CA . ALA A 1 75 ? -20.078 -20.047 -32.812 1 97.69 75 ALA A CA 1
ATOM 593 C C . ALA A 1 75 ? -19.797 -21.547 -32.812 1 97.69 75 ALA A C 1
ATOM 595 O O . ALA A 1 75 ? -18.875 -22 -32.156 1 97.69 75 ALA A O 1
ATOM 596 N N . ASP A 1 76 ? -20.578 -22.312 -33.562 1 98 76 ASP A N 1
ATOM 597 C CA . ASP A 1 76 ? -20.344 -23.734 -33.781 1 98 76 ASP A CA 1
ATOM 598 C C . ASP A 1 76 ? -19.469 -23.953 -35.031 1 98 76 ASP A C 1
ATOM 600 O O . ASP A 1 76 ? -19.672 -23.312 -36.062 1 98 76 ASP A O 1
ATOM 604 N N . TRP A 1 77 ? -18.562 -24.844 -34.969 1 98.56 77 TRP A N 1
ATOM 605 C CA . TRP A 1 77 ? -17.625 -25.078 -36.062 1 98.56 77 TRP A CA 1
ATOM 606 C C . TRP A 1 77 ? -17.625 -26.547 -36.469 1 98.56 77 TRP A C 1
ATOM 608 O O . TRP A 1 77 ? -17.703 -27.438 -35.594 1 98.56 77 TRP A O 1
ATOM 618 N N . THR A 1 78 ? -17.562 -26.828 -37.688 1 98.44 78 THR A N 1
ATOM 619 C CA . THR A 1 78 ? -17.5 -28.188 -38.219 1 98.44 78 THR A CA 1
ATOM 620 C C . THR A 1 78 ? -16.188 -28.422 -38.938 1 98.44 78 THR A C 1
ATOM 622 O O . THR A 1 78 ? -15.773 -27.609 -39.781 1 98.44 78 THR A O 1
ATOM 625 N N . TYR A 1 79 ? -15.531 -29.469 -38.625 1 98.69 79 TYR A N 1
ATOM 626 C CA . TYR A 1 79 ? -14.328 -29.938 -39.312 1 98.69 79 TYR A CA 1
ATOM 627 C C . TYR A 1 79 ? -14.648 -31.109 -40.25 1 98.69 79 TYR A C 1
ATOM 629 O O . TYR A 1 79 ? -15.273 -32.094 -39.812 1 98.69 79 TYR A O 1
ATOM 637 N N . SER A 1 80 ? -14.188 -31.031 -41.469 1 98.38 80 SER A N 1
ATOM 638 C CA . SER A 1 80 ? -14.461 -32.125 -42.406 1 98.38 80 SER A CA 1
ATOM 639 C C . SER A 1 80 ? -13.227 -32.438 -43.25 1 98.38 80 SER A C 1
ATOM 641 O O . SER A 1 80 ? -12.398 -31.562 -43.5 1 98.38 80 SER A O 1
ATOM 643 N N . ARG A 1 81 ? -13.164 -33.625 -43.656 1 98.25 81 ARG A N 1
ATOM 644 C CA . ARG A 1 81 ? -12.062 -34.125 -44.5 1 98.25 81 ARG A CA 1
ATOM 645 C C . ARG A 1 81 ? -12.461 -35.375 -45.25 1 98.25 81 ARG A C 1
ATOM 647 O O . ARG A 1 81 ? -13.359 -36.094 -44.812 1 98.25 81 ARG A O 1
ATOM 654 N N . VAL A 1 82 ? -11.82 -35.562 -46.406 1 97.94 82 VAL A N 1
ATOM 655 C CA . VAL A 1 82 ? -11.953 -36.812 -47.125 1 97.94 82 VAL A CA 1
ATOM 656 C C . VAL A 1 82 ? -10.695 -37.656 -46.906 1 97.94 82 VAL A C 1
ATOM 658 O O . VAL A 1 82 ? -9.609 -37.125 -46.688 1 97.94 82 VAL A O 1
ATOM 661 N N . PHE A 1 83 ? -10.906 -38.969 -46.938 1 97.56 83 PHE A N 1
ATOM 662 C CA . PHE A 1 83 ? -9.781 -39.875 -46.844 1 97.56 83 PHE A CA 1
ATOM 663 C C . PHE A 1 83 ? -10.031 -41.156 -47.625 1 97.56 83 PHE A C 1
ATOM 665 O O . PHE A 1 83 ? -11.164 -41.438 -48.031 1 97.56 83 PHE A O 1
ATOM 672 N N . ASN A 1 84 ? -8.961 -41.844 -47.938 1 96.62 84 ASN A N 1
ATOM 673 C CA . ASN A 1 84 ? -9.078 -43.031 -48.75 1 96.62 84 ASN A CA 1
ATOM 674 C C . ASN A 1 84 ? -8.898 -44.312 -47.938 1 96.62 84 ASN A C 1
ATOM 676 O O . ASN A 1 84 ? -8.039 -44.344 -47.031 1 96.62 84 ASN A O 1
ATOM 680 N N . VAL A 1 85 ? -9.75 -45.25 -48.188 1 96.94 85 VAL A N 1
ATOM 681 C CA . VAL A 1 85 ? -9.641 -46.594 -47.594 1 96.94 85 VAL A CA 1
ATOM 682 C C . VAL A 1 85 ? -9.148 -47.594 -48.656 1 96.94 85 VAL A C 1
ATOM 684 O O . VAL A 1 85 ? -9.758 -47.719 -49.719 1 96.94 85 VAL A O 1
ATOM 687 N N . SER A 1 86 ? -8.156 -48.281 -48.375 1 95.88 86 SER A N 1
ATOM 688 C CA . SER A 1 86 ? -7.562 -49.219 -49.312 1 95.88 86 SER A CA 1
ATOM 689 C C . SER A 1 86 ? -8.203 -50.594 -49.188 1 95.88 86 SER A C 1
ATOM 691 O O . SER A 1 86 ? -8.945 -50.875 -48.25 1 95.88 86 SER A O 1
ATOM 693 N N . SER A 1 87 ? -7.863 -51.438 -50.188 1 95.19 87 SER A N 1
ATOM 694 C CA . SER A 1 87 ? -8.328 -52.812 -50.156 1 95.19 87 SER A CA 1
ATOM 695 C C . SER A 1 87 ? -7.723 -53.562 -48.969 1 95.19 87 SER A C 1
ATOM 697 O O . SER A 1 87 ? -8.375 -54.438 -48.375 1 95.19 87 SER A O 1
ATOM 699 N N . GLU A 1 88 ? -6.559 -53.156 -48.719 1 93.44 88 GLU A N 1
ATOM 700 C CA . GLU A 1 88 ? -5.883 -53.75 -47.594 1 93.44 88 GLU A CA 1
ATOM 701 C C . GLU A 1 88 ? -6.602 -53.438 -46.281 1 93.44 88 GLU A C 1
ATOM 703 O O . GLU A 1 88 ? -6.832 -54.312 -45.469 1 93.44 88 GLU A O 1
ATOM 708 N N . MET A 1 89 ? -6.969 -52.25 -46.094 1 94.12 89 MET A N 1
ATOM 709 C CA . MET A 1 89 ? -7.711 -51.812 -44.875 1 94.12 89 MET A CA 1
ATOM 710 C C . MET A 1 89 ? -9.062 -52.531 -44.812 1 94.12 89 MET A C 1
ATOM 712 O O . MET A 1 89 ? -9.422 -53.094 -43.781 1 94.12 89 MET A O 1
ATOM 716 N N . MET A 1 90 ? -9.688 -52.594 -45.938 1 93.62 90 MET A N 1
ATOM 717 C CA . MET A 1 90 ? -11.047 -53.125 -46 1 93.62 90 MET A CA 1
ATOM 718 C C . MET A 1 90 ? -11.047 -54.625 -45.75 1 93.62 90 MET A C 1
ATOM 720 O O . MET A 1 90 ? -12.055 -55.188 -45.312 1 93.62 90 MET A O 1
ATOM 724 N N . SER A 1 91 ? -9.906 -55.219 -46.031 1 92.88 91 SER A N 1
ATOM 725 C CA . SER A 1 91 ? -9.805 -56.688 -45.875 1 92.88 91 SER A CA 1
ATOM 726 C C . SER A 1 91 ? -9.656 -57.031 -44.406 1 92.88 91 SER A C 1
ATOM 728 O O . SER A 1 91 ? -9.875 -58.188 -44.031 1 92.88 91 SER A O 1
ATOM 730 N N . MET A 1 92 ? -9.375 -56.062 -43.594 1 92.25 92 MET A N 1
ATOM 731 C CA . MET A 1 92 ? -9.195 -56.344 -42.156 1 92.25 92 MET A CA 1
ATOM 732 C C . MET A 1 92 ? -10.547 -56.406 -41.469 1 92.25 92 MET A C 1
ATOM 734 O O . MET A 1 92 ? -11.516 -55.812 -41.906 1 92.25 92 MET A O 1
ATOM 738 N N . VAL A 1 93 ? -10.57 -57.094 -40.375 1 91.25 93 VAL A N 1
ATOM 739 C CA . VAL A 1 93 ? -11.82 -57.375 -39.656 1 91.25 93 VAL A CA 1
ATOM 740 C C . VAL A 1 93 ? -12.273 -56.156 -38.906 1 91.25 93 VAL A C 1
ATOM 742 O O . VAL A 1 93 ? -13.469 -55.875 -38.812 1 91.25 93 VAL A O 1
ATOM 745 N N . ASN A 1 94 ? -11.328 -55.469 -38.344 1 92.12 94 ASN A N 1
ATOM 746 C CA . ASN A 1 94 ? -11.648 -54.281 -37.531 1 92.12 94 ASN A CA 1
ATOM 747 C C . ASN A 1 94 ? -11.031 -53.031 -38.094 1 92.12 94 ASN A C 1
ATOM 749 O O . ASN A 1 94 ? -9.852 -53 -38.469 1 92.12 94 ASN A O 1
ATOM 753 N N . ILE A 1 95 ? -11.805 -51.969 -38.188 1 95.75 95 ILE A N 1
ATOM 754 C CA . ILE A 1 95 ? -11.336 -50.625 -38.531 1 95.75 95 ILE A CA 1
ATOM 755 C C . ILE A 1 95 ? -11.883 -49.594 -37.531 1 95.75 95 ILE A C 1
ATOM 757 O O . ILE A 1 95 ? -13.094 -49.375 -37.5 1 95.75 95 ILE A O 1
ATOM 761 N N . LYS A 1 96 ? -10.945 -49.031 -36.75 1 96.25 96 LYS A N 1
ATOM 762 C CA . LYS A 1 96 ? -11.312 -48.125 -35.656 1 96.25 96 LYS A CA 1
ATOM 763 C C . LYS A 1 96 ? -10.789 -46.719 -35.938 1 96.25 96 LYS A C 1
ATOM 765 O O . LYS A 1 96 ? -9.664 -46.531 -36.406 1 96.25 96 LYS A O 1
ATOM 770 N N . LEU A 1 97 ? -11.648 -45.719 -35.656 1 98 97 LEU A N 1
ATOM 771 C CA . LEU A 1 97 ? -11.227 -44.344 -35.625 1 98 97 LEU A CA 1
ATOM 772 C C . LEU A 1 97 ? -10.812 -43.938 -34.219 1 98 97 LEU A C 1
ATOM 774 O O . LEU A 1 97 ? -11.586 -44.094 -33.281 1 98 97 LEU A O 1
ATOM 778 N N . LEU A 1 98 ? -9.617 -43.469 -34.094 1 97.88 98 LEU A N 1
ATOM 779 C CA . LEU A 1 98 ? -9.125 -42.969 -32.781 1 97.88 98 LEU A CA 1
ATOM 780 C C . LEU A 1 98 ? -8.945 -41.469 -32.812 1 97.88 98 LEU A C 1
ATOM 782 O O . LEU A 1 98 ? -8.219 -40.938 -33.656 1 97.88 98 LEU A O 1
ATOM 786 N N . CYS A 1 99 ? -9.617 -40.781 -31.906 1 98.38 99 CYS A N 1
ATOM 787 C CA . CYS A 1 99 ? -9.43 -39.375 -31.641 1 98.38 99 CYS A CA 1
ATOM 788 C C . CYS A 1 99 ? -8.773 -39.156 -30.281 1 98.38 99 CYS A C 1
ATOM 790 O O . CYS A 1 99 ? -9.438 -39.281 -29.25 1 98.38 99 CYS A O 1
ATOM 792 N N . GLU A 1 100 ? -7.547 -38.688 -30.297 1 97.44 100 GLU A N 1
ATOM 793 C CA . GLU A 1 100 ? -6.812 -38.531 -29.047 1 97.44 100 GLU A CA 1
ATOM 794 C C . GLU A 1 100 ? -7.367 -37.344 -28.234 1 97.44 100 GLU A C 1
ATOM 796 O O . GLU A 1 100 ? -7.113 -37.25 -27.031 1 97.44 100 GLU A O 1
ATOM 801 N N . GLY A 1 101 ? -8.062 -36.438 -28.875 1 97.62 101 GLY A N 1
ATOM 802 C CA . GLY A 1 101 ? -8.672 -35.312 -28.156 1 97.62 101 GLY A CA 1
ATOM 803 C C . GLY A 1 101 ? -9.633 -34.531 -29.016 1 97.62 101 GLY A C 1
ATOM 804 O O . GLY A 1 101 ? -9.242 -33.969 -30.047 1 97.62 101 GLY A O 1
ATOM 805 N N . LEU A 1 102 ? -10.883 -34.406 -28.672 1 98.44 102 LEU A N 1
ATOM 806 C CA . LEU A 1 102 ? -11.906 -33.562 -29.266 1 98.44 102 LEU A CA 1
ATOM 807 C C . LEU A 1 102 ? -12.391 -32.5 -28.266 1 98.44 102 LEU A C 1
ATOM 809 O O . LEU A 1 102 ? -12.875 -32.844 -27.188 1 98.44 102 LEU A O 1
ATOM 813 N N . ASP A 1 103 ? -12.266 -31.281 -28.562 1 98.06 103 ASP A N 1
ATOM 814 C CA . ASP A 1 103 ? -12.57 -30.156 -27.672 1 98.06 103 ASP A CA 1
ATOM 815 C C . ASP A 1 103 ? -13.852 -29.438 -28.109 1 98.06 103 ASP A C 1
ATOM 817 O O . ASP A 1 103 ? -13.805 -28.531 -28.938 1 98.06 103 ASP A O 1
ATOM 821 N N . THR A 1 104 ? -14.875 -29.625 -27.656 1 96.94 104 THR A N 1
ATOM 822 C CA . THR A 1 104 ? -15.188 -30.594 -26.594 1 96.94 104 THR A CA 1
ATOM 823 C C . THR A 1 104 ? -16.422 -31.406 -26.953 1 96.94 104 THR A C 1
ATOM 825 O O . THR A 1 104 ? -16.375 -32.625 -26.969 1 96.94 104 THR A O 1
ATOM 828 N N . PHE A 1 105 ? -17.484 -30.641 -27.188 1 98.31 105 PHE A N 1
ATOM 829 C CA . PHE A 1 105 ? -18.75 -31.25 -27.578 1 98.31 105 PHE A CA 1
ATOM 830 C C . PHE A 1 105 ? -18.812 -31.438 -29.094 1 98.31 105 PHE A C 1
ATOM 832 O O . PHE A 1 105 ? -18.891 -30.469 -29.844 1 98.31 105 PHE A O 1
ATOM 839 N N . ALA A 1 106 ? -18.812 -32.719 -29.5 1 98.31 106 ALA A N 1
ATOM 840 C CA . ALA A 1 106 ? -18.719 -32.969 -30.938 1 98.31 106 ALA A CA 1
ATOM 841 C C . ALA A 1 106 ? -19.625 -34.125 -31.344 1 98.31 106 ALA A C 1
ATOM 843 O O . ALA A 1 106 ? -19.922 -35 -30.547 1 98.31 106 ALA A O 1
ATOM 844 N N . THR A 1 107 ? -20.094 -34.031 -32.562 1 98.44 107 THR A N 1
ATOM 845 C CA . THR A 1 107 ? -20.719 -35.125 -33.281 1 98.44 107 THR A CA 1
ATOM 846 C C . THR A 1 107 ? -19.844 -35.594 -34.438 1 98.44 107 THR A C 1
ATOM 848 O O . THR A 1 107 ? -19.5 -34.812 -35.312 1 98.44 107 THR A O 1
ATOM 851 N N . VAL A 1 108 ? -19.469 -36.906 -34.438 1 98.75 108 VAL A N 1
ATOM 852 C CA . VAL A 1 108 ? -18.578 -37.469 -35.469 1 98.75 108 VAL A CA 1
ATOM 853 C C . VAL A 1 108 ? -19.391 -38.312 -36.438 1 98.75 108 VAL A C 1
ATOM 855 O O . VAL A 1 108 ? -20.109 -39.219 -36.031 1 98.75 108 VAL A O 1
ATOM 858 N N . THR A 1 109 ? -19.219 -38.031 -37.781 1 98.62 109 THR A N 1
ATOM 859 C CA . THR A 1 109 ? -19.906 -38.812 -38.812 1 98.62 109 THR A CA 1
ATOM 860 C C . THR A 1 109 ? -18.922 -39.312 -39.875 1 98.62 109 THR A C 1
ATOM 862 O O . THR A 1 109 ? -17.953 -38.625 -40.188 1 98.62 109 THR A O 1
ATOM 865 N N . ILE A 1 110 ? -19.156 -40.5 -40.312 1 98.56 110 ILE A N 1
ATOM 866 C CA . ILE A 1 110 ? -18.438 -41.094 -41.438 1 98.56 110 ILE A CA 1
ATOM 867 C C . ILE A 1 110 ? -19.422 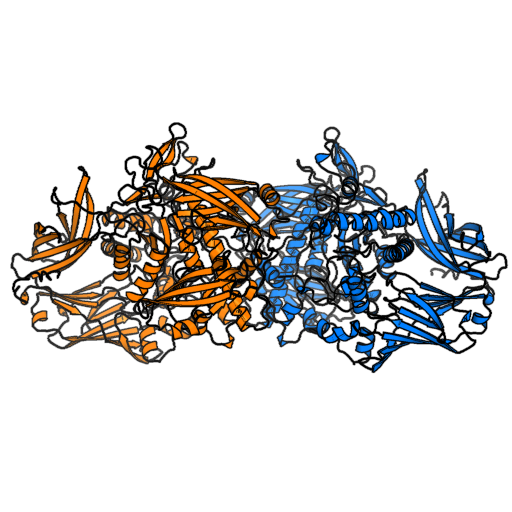-41.375 -42.562 1 98.56 110 ILE A C 1
ATOM 869 O O . ILE A 1 110 ? -20.391 -42.094 -42.406 1 98.56 110 ILE A O 1
ATOM 873 N N . ASN A 1 111 ? -19.156 -40.781 -43.719 1 98.19 111 ASN A N 1
ATOM 874 C CA . ASN A 1 111 ? -20.047 -40.906 -44.844 1 98.19 111 ASN A CA 1
ATOM 875 C C . ASN A 1 111 ? -21.5 -40.594 -44.469 1 98.19 111 ASN A C 1
ATOM 877 O O . ASN A 1 111 ? -22.406 -41.281 -44.906 1 98.19 111 ASN A O 1
ATOM 881 N N . GLY A 1 112 ? -21.625 -39.656 -43.656 1 97.06 112 GLY A N 1
ATOM 882 C CA . GLY A 1 112 ? -22.938 -39.188 -43.281 1 97.06 112 GLY A CA 1
ATOM 883 C C . GLY A 1 112 ? -23.562 -39.969 -42.125 1 97.06 112 GLY A C 1
ATOM 884 O O . GLY A 1 112 ? -24.609 -39.562 -41.594 1 97.06 112 GLY A O 1
ATOM 885 N N . HIS A 1 113 ? -22.891 -41 -41.625 1 98 113 HIS A N 1
ATOM 886 C CA . HIS A 1 113 ? -23.422 -41.844 -40.562 1 98 113 HIS A CA 1
ATOM 887 C C . HIS A 1 113 ? -22.828 -41.438 -39.219 1 98 113 HIS A C 1
ATOM 889 O O . HIS A 1 113 ? -21.609 -41.281 -39.094 1 98 113 HIS A O 1
ATOM 895 N N . LEU A 1 114 ? -23.688 -41.344 -38.188 1 98.06 114 LEU A N 1
ATOM 896 C CA . LEU A 1 114 ? -23.25 -41 -36.844 1 98.06 114 LEU A CA 1
ATOM 897 C C . LEU A 1 114 ? -22.422 -42.125 -36.25 1 98.06 114 LEU A C 1
ATOM 899 O O . LEU A 1 114 ? -22.875 -43.281 -36.188 1 98.06 114 LEU A O 1
ATOM 903 N N . VAL A 1 115 ? -21.25 -41.781 -35.781 1 97.12 115 VAL A N 1
ATOM 904 C CA . VAL A 1 115 ? -20.391 -42.812 -35.188 1 97.12 115 VAL A CA 1
ATOM 905 C C . VAL A 1 115 ? -20.172 -42.531 -33.719 1 97.12 115 VAL A C 1
ATOM 907 O O . VAL A 1 115 ? -19.891 -43.438 -32.938 1 97.12 115 VAL A O 1
ATOM 910 N N . ALA A 1 116 ? -20.219 -41.188 -33.312 1 97.5 116 ALA A N 1
ATOM 911 C CA . ALA A 1 116 ? -20.031 -40.875 -31.875 1 97.5 116 ALA A CA 1
ATOM 912 C C . ALA A 1 116 ? -20.453 -39.469 -31.562 1 97.5 116 ALA A C 1
ATOM 914 O O . ALA A 1 116 ? -20.484 -38.594 -32.438 1 97.5 116 ALA A O 1
ATOM 915 N N . GLU A 1 117 ? -20.797 -39.219 -30.281 1 97.81 117 GLU A N 1
ATOM 916 C CA . GLU A 1 117 ? -20.922 -37.938 -29.641 1 97.81 117 GLU A CA 1
ATOM 917 C C . GLU A 1 117 ? -19.969 -37.781 -28.453 1 97.81 117 GLU A C 1
ATOM 919 O O . GLU A 1 117 ? -19.766 -38.75 -27.703 1 97.81 117 GLU A O 1
ATOM 924 N N . THR A 1 118 ? -19.328 -36.688 -28.359 1 98 118 THR A N 1
ATOM 925 C CA . THR A 1 118 ? -18.312 -36.531 -27.328 1 98 118 THR A CA 1
ATOM 926 C C . THR A 1 118 ? -18.656 -35.344 -26.406 1 98 118 THR A C 1
ATOM 928 O O . THR A 1 118 ? -19.422 -34.469 -26.781 1 98 118 THR A O 1
ATOM 931 N N . ASN A 1 119 ? -18.109 -35.281 -25.141 1 97.88 119 ASN A N 1
ATOM 932 C CA . ASN A 1 119 ? -18.422 -34.219 -24.188 1 97.88 119 ASN A CA 1
ATOM 933 C C . ASN A 1 119 ? -17.25 -33.969 -23.25 1 97.88 119 ASN A C 1
ATOM 935 O O . ASN A 1 119 ? -17.422 -33.375 -22.172 1 97.88 119 ASN A O 1
ATOM 939 N N . ASN A 1 120 ? -16.078 -34.469 -23.547 1 98.62 120 ASN A N 1
ATOM 940 C CA . ASN A 1 120 ? -14.906 -34.312 -22.672 1 98.62 120 ASN A CA 1
ATOM 941 C C . ASN A 1 120 ? -13.633 -34.094 -23.484 1 98.62 120 ASN A C 1
ATOM 943 O O . ASN A 1 120 ? -13.242 -34.938 -24.281 1 98.62 120 ASN A O 1
ATOM 947 N N . MET A 1 121 ? -12.992 -33 -23.188 1 98.5 121 MET A N 1
ATOM 948 C CA . MET A 1 121 ? -11.805 -32.594 -23.938 1 98.5 121 MET A CA 1
ATOM 949 C C . MET A 1 121 ? -10.625 -33.5 -23.625 1 98.5 121 MET A C 1
ATOM 951 O O . MET A 1 121 ? -9.703 -33.625 -24.438 1 98.5 121 MET A O 1
ATOM 955 N N . PHE A 1 122 ? -10.625 -34.25 -22.5 1 98.5 122 PHE A N 1
ATOM 956 C CA . PHE A 1 122 ? -9.438 -34.906 -21.969 1 98.5 122 PHE A CA 1
ATOM 957 C C . PHE A 1 122 ? -9.461 -36.375 -22.25 1 98.5 122 PHE A C 1
ATOM 959 O O . PHE A 1 122 ? -8.555 -37.125 -21.844 1 98.5 122 PHE A O 1
ATOM 966 N N . VAL A 1 123 ? -10.445 -36.812 -22.984 1 97.75 123 VAL A N 1
ATOM 967 C CA . VAL A 1 123 ? -10.664 -38.25 -23.188 1 97.75 123 VAL A CA 1
ATOM 968 C C . VAL A 1 123 ? -10.312 -38.625 -24.641 1 97.75 123 VAL A C 1
ATOM 970 O O . VAL A 1 123 ? -10.625 -37.875 -25.562 1 97.75 123 VAL A O 1
ATOM 973 N N . ARG A 1 124 ? -9.617 -39.75 -24.797 1 97.62 124 ARG A N 1
ATOM 974 C CA . ARG A 1 124 ? -9.469 -40.344 -26.109 1 97.62 124 ARG A CA 1
ATOM 975 C C . ARG A 1 124 ? -10.727 -41.125 -26.5 1 97.62 124 ARG A C 1
ATOM 977 O O . ARG A 1 124 ? -11.25 -41.906 -25.703 1 97.62 124 ARG A O 1
ATOM 984 N N . TYR A 1 125 ? -11.164 -41 -27.734 1 97.88 125 TYR A N 1
ATOM 985 C CA . TYR A 1 125 ? -12.344 -41.688 -28.219 1 97.88 125 TYR A CA 1
ATOM 986 C C . TYR A 1 125 ? -11.961 -42.719 -29.281 1 97.88 125 TYR A C 1
ATOM 988 O O . TYR A 1 125 ? -11.203 -42.438 -30.203 1 97.88 125 TYR A O 1
ATOM 996 N N . VAL A 1 126 ? -12.414 -43.938 -29.141 1 96.25 126 VAL A N 1
ATOM 997 C CA . VAL A 1 126 ? -12.227 -45.031 -30.094 1 96.25 126 VAL A CA 1
ATOM 998 C C . VAL A 1 126 ? -13.57 -45.469 -30.672 1 96.25 126 VAL A C 1
ATOM 1000 O O . VAL A 1 126 ? -14.477 -45.844 -29.922 1 96.25 126 VAL A O 1
ATOM 1003 N N . MET A 1 127 ? -13.672 -45.406 -31.969 1 96.88 127 MET A N 1
ATOM 1004 C CA . MET A 1 127 ? -14.953 -45.656 -32.625 1 96.88 127 MET A CA 1
ATOM 1005 C C . MET A 1 127 ? -14.82 -46.719 -33.719 1 96.88 127 MET A C 1
ATOM 1007 O O . MET A 1 127 ? -13.891 -46.656 -34.531 1 96.88 127 MET A O 1
ATOM 1011 N N . ASP A 1 128 ? -15.758 -47.656 -33.75 1 95.25 128 ASP A N 1
ATOM 1012 C CA . ASP A 1 128 ? -15.805 -48.625 -34.844 1 95.25 128 ASP A CA 1
ATOM 1013 C C . ASP A 1 128 ? -16.422 -48 -36.094 1 95.25 128 ASP A C 1
ATOM 1015 O O . ASP A 1 128 ? -17.609 -47.656 -36.094 1 95.25 128 ASP A O 1
ATOM 1019 N N . ILE A 1 129 ? -15.672 -48.031 -37.188 1 97.31 129 ILE A N 1
ATOM 1020 C CA . ILE A 1 129 ? -16.203 -47.281 -38.312 1 97.31 129 ILE A CA 1
ATOM 1021 C C . ILE A 1 129 ? -16.312 -48.188 -39.531 1 97.31 129 ILE A C 1
ATOM 1023 O O . ILE A 1 129 ? -16.75 -47.781 -40.594 1 97.31 129 ILE A O 1
ATOM 1027 N N . LYS A 1 130 ? -15.953 -49.375 -39.469 1 95.62 130 LYS A N 1
ATOM 1028 C CA . LYS A 1 130 ? -15.906 -50.281 -40.625 1 95.62 130 LYS A CA 1
ATOM 1029 C C . LYS A 1 130 ? -17.266 -50.375 -41.312 1 95.62 130 LYS A C 1
ATOM 1031 O O . LYS A 1 130 ? -17.344 -50.281 -42.531 1 95.62 130 LYS A O 1
ATOM 1036 N N . PRO A 1 131 ? -18.422 -50.5 -40.531 1 96.25 131 PRO A N 1
ATOM 1037 C CA . PRO A 1 131 ? -19.719 -50.656 -41.188 1 96.25 131 PRO A CA 1
ATOM 1038 C C . PRO A 1 131 ? -20.094 -49.438 -42.062 1 96.25 131 PRO A C 1
ATOM 1040 O O . PRO A 1 131 ? -21 -49.531 -42.875 1 96.25 131 PRO A O 1
ATOM 1043 N N . TYR A 1 132 ? -19.375 -48.406 -41.875 1 97.69 132 TYR A N 1
ATOM 1044 C CA . TYR A 1 132 ? -19.781 -47.156 -42.531 1 97.69 132 TYR A CA 1
ATOM 1045 C C . TYR A 1 132 ? -18.812 -46.781 -43.656 1 97.69 132 TYR A C 1
ATOM 1047 O O . TYR A 1 132 ? -18.969 -45.75 -44.312 1 97.69 132 TYR A O 1
ATOM 1055 N N . LEU A 1 133 ? -17.812 -47.594 -43.875 1 98 133 LEU A N 1
ATOM 1056 C CA . LEU A 1 133 ? -16.766 -47.312 -44.844 1 98 133 LEU A CA 1
ATOM 1057 C C . LEU A 1 133 ? -17.078 -47.938 -46.188 1 98 133 LEU A C 1
ATOM 1059 O O . LEU A 1 133 ? -17.844 -48.906 -46.25 1 98 133 LEU A O 1
ATOM 1063 N N . LYS A 1 134 ? -16.5 -47.406 -47.219 1 97.12 134 LYS A N 1
ATOM 1064 C CA . LYS A 1 134 ? -16.453 -47.969 -48.562 1 97.12 134 LYS A CA 1
ATOM 1065 C C . LYS A 1 134 ? -15.023 -47.938 -49.125 1 97.12 134 LYS A C 1
ATOM 1067 O O . LYS A 1 134 ? -14.195 -47.156 -48.688 1 97.12 134 LYS A O 1
ATOM 1072 N N . LEU A 1 135 ? -14.82 -48.875 -50.031 1 96.75 135 LEU A N 1
ATOM 1073 C CA . LEU A 1 135 ? -13.531 -48.844 -50.719 1 96.75 135 LEU A CA 1
ATOM 1074 C C . LEU A 1 135 ? -13.344 -47.562 -51.469 1 96.75 135 LEU A C 1
ATOM 1076 O O . LEU A 1 135 ? -14.266 -47.094 -52.156 1 96.75 135 LEU A O 1
ATOM 1080 N N . GLY A 1 136 ? -12.18 -46.969 -51.312 1 96.5 136 GLY A N 1
ATOM 1081 C CA . GLY A 1 136 ? -11.906 -45.688 -52 1 96.5 136 GLY A CA 1
ATOM 1082 C C . GLY A 1 136 ? -12.172 -44.5 -51.125 1 96.5 136 GLY A C 1
ATOM 1083 O O . GLY A 1 136 ? -11.789 -44.469 -49.938 1 96.5 136 GLY A O 1
ATOM 1084 N N . GLU A 1 137 ? -12.773 -43.531 -51.656 1 97.5 137 GLU A N 1
ATOM 1085 C CA . GLU A 1 137 ? -12.922 -42.219 -51 1 97.5 137 GLU A CA 1
ATOM 1086 C C . GLU A 1 137 ? -14.047 -42.25 -49.969 1 97.5 137 GLU A C 1
ATOM 1088 O O . GLU A 1 137 ? -15.156 -42.719 -50.281 1 97.5 137 GLU A O 1
ATOM 1093 N N . ASN A 1 138 ? -13.773 -41.844 -48.781 1 98.44 138 ASN A N 1
ATOM 1094 C CA . ASN A 1 138 ? -14.719 -41.656 -47.688 1 98.44 138 ASN A CA 1
ATOM 1095 C C . ASN A 1 138 ? -14.664 -40.25 -47.094 1 98.44 138 ASN A C 1
ATOM 1097 O O . ASN A 1 138 ? -13.688 -39.531 -47.312 1 98.44 138 ASN A O 1
ATOM 1101 N N . SER A 1 139 ? -15.688 -39.875 -46.375 1 98.31 139 SER A N 1
ATOM 1102 C CA . SER A 1 139 ? -15.734 -38.562 -45.781 1 98.31 139 SER A CA 1
ATOM 1103 C C . SER A 1 139 ? -15.922 -38.656 -44.25 1 98.31 139 SER A C 1
ATOM 1105 O O . SER A 1 139 ? -16.641 -39.531 -43.781 1 98.31 139 SER A O 1
ATOM 1107 N N . ILE A 1 140 ? -15.273 -37.844 -43.531 1 98.62 140 ILE A N 1
ATOM 1108 C CA . ILE A 1 140 ? -15.453 -37.688 -42.094 1 98.62 140 ILE A CA 1
ATOM 1109 C C . ILE A 1 140 ? -15.852 -36.25 -41.75 1 98.62 140 ILE A C 1
ATOM 1111 O O . ILE A 1 140 ? -15.359 -35.312 -42.375 1 98.62 140 ILE A O 1
ATOM 1115 N N . SER A 1 141 ? -16.766 -36.094 -40.844 1 98.44 141 SER A N 1
ATOM 1116 C CA . SER A 1 141 ? -17.172 -34.781 -40.312 1 98.44 141 SER A CA 1
ATOM 1117 C C . SER A 1 141 ? -17.234 -34.812 -38.781 1 98.44 141 SER A C 1
ATOM 1119 O O . SER A 1 141 ? -17.766 -35.75 -38.188 1 98.44 141 SER A O 1
ATOM 1121 N N . VAL A 1 142 ? -16.547 -33.875 -38.156 1 98.75 142 VAL A N 1
ATOM 1122 C CA . VAL A 1 142 ? -16.641 -33.625 -36.719 1 98.75 142 VAL A CA 1
ATOM 1123 C C . VAL A 1 142 ? -17.297 -32.281 -36.469 1 98.75 142 VAL A C 1
ATOM 1125 O O . VAL A 1 142 ? -16.656 -31.234 -36.625 1 98.75 142 VAL A O 1
ATOM 1128 N N . SER A 1 143 ? -18.531 -32.281 -36.062 1 98.44 143 SER A N 1
ATOM 1129 C CA . SER A 1 143 ? -19.297 -31.047 -35.812 1 98.44 143 SER A CA 1
ATOM 1130 C C . SER A 1 143 ? -19.297 -30.672 -34.344 1 98.44 143 SER A C 1
ATOM 1132 O O . SER A 1 143 ? -19.875 -31.375 -33.5 1 98.44 143 SER A O 1
ATOM 1134 N N . PHE A 1 144 ? -18.688 -29.562 -34.062 1 98.44 144 PHE A N 1
ATOM 1135 C CA . PHE A 1 144 ? -18.562 -29.109 -32.688 1 98.44 144 PHE A CA 1
ATOM 1136 C C . PHE A 1 144 ? -19.672 -28.109 -32.344 1 98.44 144 PHE A C 1
ATOM 1138 O O . PHE A 1 144 ? -20.125 -27.344 -33.188 1 98.44 144 PHE A O 1
ATOM 1145 N N . LYS A 1 145 ? -20.062 -28.125 -31.047 1 98.06 145 LYS A N 1
ATOM 1146 C CA . LYS A 1 145 ? -20.906 -27.109 -30.453 1 98.06 145 LYS A CA 1
ATOM 1147 C C . LYS A 1 145 ? -20.109 -26.203 -29.516 1 98.06 145 LYS A C 1
ATOM 1149 O O . LYS A 1 145 ? -19.172 -26.656 -28.859 1 98.06 145 LYS A O 1
ATOM 1154 N N . SER A 1 146 ? -20.484 -24.922 -29.5 1 98.19 146 SER A N 1
ATOM 1155 C CA . SER A 1 146 ? -19.812 -23.969 -28.625 1 98.19 146 SER A CA 1
ATOM 1156 C C . SER A 1 146 ? -19.812 -24.453 -27.188 1 98.19 146 SER A C 1
ATOM 1158 O O . SER A 1 146 ? -20.875 -24.672 -26.594 1 98.19 146 SER A O 1
ATOM 1160 N N . ALA A 1 147 ? -18.656 -24.578 -26.625 1 98.12 147 ALA A N 1
ATOM 1161 C CA . ALA A 1 147 ? -18.547 -24.984 -25.234 1 98.12 147 ALA A CA 1
ATOM 1162 C C . ALA A 1 147 ? -19.156 -23.953 -24.297 1 98.12 147 ALA A C 1
ATOM 1164 O O . ALA A 1 147 ? -19.688 -24.297 -23.25 1 98.12 147 ALA A O 1
ATOM 1165 N N . VAL A 1 148 ? -19.062 -22.609 -24.656 1 98.44 148 VAL A N 1
ATOM 1166 C CA . VAL A 1 148 ? -19.625 -21.531 -23.844 1 98.44 148 VAL A CA 1
ATOM 1167 C C . VAL A 1 148 ? -21.141 -21.688 -23.734 1 98.44 148 VAL A C 1
ATOM 1169 O O . VAL A 1 148 ? -21.703 -21.625 -22.641 1 98.44 148 VAL A O 1
ATOM 1172 N N . LYS A 1 149 ? -21.719 -21.984 -24.875 1 98.25 149 LYS A N 1
ATOM 1173 C CA . LYS A 1 149 ? -23.172 -22.156 -24.891 1 98.25 149 LYS A CA 1
ATOM 1174 C C . LYS A 1 149 ? -23.594 -23.438 -24.172 1 98.25 149 LYS A C 1
ATOM 1176 O O . LYS A 1 149 ? -24.594 -23.469 -23.453 1 98.25 149 LYS A O 1
ATOM 1181 N N . GLN A 1 150 ? -22.828 -24.547 -24.422 1 98.19 150 GLN A N 1
ATOM 1182 C CA . GLN A 1 150 ? -23.125 -25.812 -23.766 1 98.19 150 GLN A CA 1
ATOM 1183 C C . GLN A 1 150 ? -23 -25.688 -22.25 1 98.19 150 GLN A C 1
ATOM 1185 O O . GLN A 1 150 ? -23.828 -26.234 -21.5 1 98.19 150 GLN A O 1
ATOM 1190 N N . ALA A 1 151 ? -22 -24.984 -21.75 1 98.44 151 ALA A N 1
ATOM 1191 C CA . ALA A 1 151 ? -21.812 -24.766 -20.328 1 98.44 151 ALA A CA 1
ATOM 1192 C C . ALA A 1 151 ? -22.984 -24 -19.734 1 98.44 151 ALA A C 1
ATOM 1194 O O . ALA A 1 151 ? -23.484 -24.344 -18.656 1 98.44 151 ALA A O 1
ATOM 1195 N N . ALA A 1 152 ? -23.359 -22.953 -20.391 1 98.31 152 ALA A N 1
ATOM 1196 C CA . ALA A 1 152 ? -24.5 -22.141 -19.953 1 98.31 152 ALA A CA 1
ATOM 1197 C C . ALA A 1 152 ? -25.766 -22.984 -19.875 1 98.31 152 ALA A C 1
ATOM 1199 O O . ALA A 1 152 ? -26.562 -22.844 -18.938 1 98.31 152 ALA A O 1
ATOM 1200 N N . ASN A 1 153 ? -25.969 -23.812 -20.906 1 97.94 153 ASN A N 1
ATOM 1201 C CA . ASN A 1 153 ? -27.141 -24.688 -20.953 1 97.94 153 ASN A CA 1
ATOM 1202 C C . ASN A 1 153 ? -27.141 -25.672 -19.781 1 97.94 153 ASN A C 1
ATOM 1204 O O . ASN A 1 153 ? -28.188 -25.906 -19.156 1 97.94 153 ASN A O 1
ATOM 1208 N N . LEU A 1 154 ? -26.016 -26.297 -19.547 1 98.06 154 LEU A N 1
ATOM 1209 C CA . LEU A 1 154 ? -25.891 -27.234 -18.438 1 98.06 154 LEU A CA 1
ATOM 1210 C C . LEU A 1 154 ? -26.172 -26.547 -17.109 1 98.06 154 LEU A C 1
ATOM 1212 O O . LEU A 1 154 ? -26.844 -27.094 -16.25 1 98.06 154 LEU A O 1
ATOM 1216 N N . ALA A 1 155 ? -25.625 -25.344 -16.938 1 98 155 ALA A N 1
ATOM 1217 C CA . ALA A 1 155 ? -25.812 -24.594 -15.695 1 98 155 ALA A CA 1
ATOM 1218 C C . ALA A 1 155 ? -27.297 -24.25 -15.492 1 98 155 ALA A C 1
ATOM 1220 O O . ALA A 1 155 ? -27.812 -24.375 -14.383 1 98 155 ALA A O 1
ATOM 1221 N N . SER A 1 156 ? -28 -23.844 -16.578 1 97.5 156 SER A N 1
ATOM 1222 C CA . SER A 1 156 ? -29.391 -23.422 -16.5 1 97.5 156 SER A CA 1
ATOM 1223 C C . SER A 1 156 ? -30.297 -24.609 -16.188 1 97.5 156 SER A C 1
ATOM 1225 O O . SER A 1 156 ? -31.391 -24.422 -15.625 1 97.5 156 SER A O 1
ATOM 1227 N N . ASN A 1 157 ? -29.844 -25.75 -16.516 1 96.88 157 ASN A N 1
ATOM 1228 C CA . ASN A 1 157 ? -30.672 -26.938 -16.344 1 96.88 157 ASN A CA 1
ATOM 1229 C C . ASN A 1 157 ? -30.266 -27.734 -15.102 1 96.88 157 ASN A C 1
ATOM 1231 O O . ASN A 1 157 ? -30.781 -28.812 -14.844 1 96.88 157 ASN A O 1
ATOM 1235 N N . HIS A 1 158 ? -29.344 -27.219 -14.406 1 96.38 158 HIS A N 1
ATOM 1236 C CA . HIS A 1 158 ? -28.922 -27.891 -13.188 1 96.38 158 HIS A CA 1
ATOM 1237 C C . HIS A 1 158 ? -29.844 -27.547 -12.016 1 96.38 158 HIS A C 1
ATOM 1239 O O . HIS A 1 158 ? -30.328 -26.422 -11.93 1 96.38 158 HIS A O 1
ATOM 1245 N N . SER A 1 159 ? -30.031 -28.406 -11.062 1 96.12 159 SER A N 1
ATOM 1246 C CA . SER A 1 159 ? -31.016 -28.281 -10.008 1 96.12 159 SER A CA 1
ATOM 1247 C C . SER A 1 159 ? -30.609 -27.219 -8.984 1 96.12 159 SER A C 1
ATOM 1249 O O . SER A 1 159 ? -31.469 -26.703 -8.25 1 96.12 159 SER A O 1
ATOM 1251 N N . TYR A 1 160 ? -29.406 -26.984 -8.82 1 96.5 160 TYR A N 1
ATOM 1252 C CA . TYR A 1 160 ? -28.906 -25.953 -7.922 1 96.5 160 TYR A CA 1
ATOM 1253 C C . TYR A 1 160 ? -27.656 -25.281 -8.5 1 96.5 160 TYR A C 1
ATOM 1255 O O . TYR A 1 160 ? -27.094 -25.75 -9.492 1 96.5 160 TYR A O 1
ATOM 1263 N N . LEU A 1 161 ? -27.234 -24.156 -7.945 1 96.75 161 LEU A N 1
ATOM 1264 C CA . LEU A 1 161 ? -26.094 -23.391 -8.43 1 96.75 161 LEU A CA 1
ATOM 1265 C C . LEU A 1 161 ? -24.797 -24.125 -8.164 1 96.75 161 LEU A C 1
ATOM 1267 O O . LEU A 1 161 ? -24.562 -24.609 -7.047 1 96.75 161 LEU A O 1
ATOM 1271 N N . ILE A 1 162 ? -23.953 -24.266 -9.141 1 98.12 162 ILE A N 1
ATOM 1272 C CA . ILE A 1 162 ? -22.578 -24.719 -8.992 1 98.12 162 ILE A CA 1
ATOM 1273 C C . ILE A 1 162 ? -21.625 -23.531 -9.078 1 98.12 162 ILE A C 1
ATOM 1275 O O . ILE A 1 162 ? -21.266 -23.094 -10.172 1 98.12 162 ILE A O 1
ATOM 1279 N N . PRO A 1 163 ? -21.109 -23.094 -7.973 1 97.5 163 PRO A N 1
ATOM 1280 C CA . PRO A 1 163 ? -20.297 -21.875 -7.996 1 97.5 163 PRO A CA 1
ATOM 1281 C C . PRO A 1 163 ? -18.844 -22.141 -8.383 1 97.5 163 PRO A C 1
ATOM 1283 O O . PRO A 1 163 ? -18.344 -23.25 -8.211 1 97.5 163 PRO A O 1
ATOM 1286 N N . PRO A 1 164 ? -18.156 -21.078 -8.844 1 96.81 164 PRO A N 1
ATOM 1287 C CA . PRO A 1 164 ? -18.734 -19.781 -9.219 1 96.81 164 PRO A CA 1
ATOM 1288 C C . PRO A 1 164 ? -19.5 -19.844 -10.539 1 96.81 164 PRO A C 1
ATOM 1290 O O . PRO A 1 164 ? -19.156 -20.625 -11.43 1 96.81 164 PRO A O 1
ATOM 1293 N N . ALA A 1 165 ? -20.469 -18.969 -10.68 1 96.81 165 ALA A N 1
ATOM 1294 C CA . ALA A 1 165 ? -21.219 -18.875 -11.93 1 96.81 165 ALA A CA 1
ATOM 1295 C C . ALA A 1 165 ? -20.375 -18.25 -13.039 1 96.81 165 ALA A C 1
ATOM 1297 O O . ALA A 1 165 ? -20.5 -18.625 -14.211 1 96.81 165 ALA A O 1
ATOM 1298 N N . CYS A 1 166 ? -19.594 -17.312 -12.703 1 96.56 166 CYS A N 1
ATOM 1299 C CA . CYS A 1 166 ? -18.703 -16.609 -13.633 1 96.56 166 CYS A CA 1
ATOM 1300 C C . CYS A 1 166 ? -17.391 -16.25 -12.961 1 96.56 166 CYS A C 1
ATOM 1302 O O . CYS A 1 166 ? -17.328 -16.109 -11.734 1 96.56 166 CYS A O 1
ATOM 1304 N N . PRO A 1 167 ? -16.328 -16.125 -13.766 1 94.69 167 PRO A N 1
ATOM 1305 C CA . PRO A 1 167 ? -15.109 -15.578 -13.18 1 94.69 167 PRO A CA 1
ATOM 1306 C C . PRO A 1 167 ? -15.273 -14.133 -12.719 1 94.69 167 PRO A C 1
ATOM 1308 O O . PRO A 1 167 ? -16.281 -13.492 -13.047 1 94.69 167 PRO A O 1
ATOM 1311 N N . PHE A 1 168 ? -14.312 -13.656 -11.93 1 90.81 168 PHE A N 1
ATOM 1312 C CA . PHE A 1 168 ? -14.305 -12.258 -11.539 1 90.81 168 PHE A CA 1
ATOM 1313 C C . PHE A 1 168 ? -14.336 -11.352 -12.773 1 90.81 168 PHE A C 1
ATOM 1315 O O . PHE A 1 168 ? -13.672 -11.633 -13.773 1 90.81 168 PHE A O 1
ATOM 1322 N N . PRO A 1 169 ? -15.047 -10.328 -12.68 1 90.44 169 PRO A N 1
ATOM 1323 C CA . PRO A 1 169 ? -15.195 -9.469 -13.859 1 90.44 169 PRO A CA 1
ATOM 1324 C C . PRO A 1 169 ? -13.852 -8.984 -14.406 1 90.44 169 PRO A C 1
ATOM 1326 O O . PRO A 1 169 ? -13.695 -8.82 -15.617 1 90.44 169 PRO A O 1
ATOM 1329 N N . GLN A 1 170 ? -12.898 -8.82 -13.602 1 91.69 170 GLN A N 1
ATOM 1330 C CA . GLN A 1 170 ? -11.594 -8.336 -14.016 1 91.69 170 GLN A CA 1
ATOM 1331 C C . GLN A 1 170 ? -10.883 -9.344 -14.906 1 91.69 170 GLN A C 1
ATOM 1333 O O . GLN A 1 170 ? -9.992 -8.984 -15.68 1 91.69 170 GLN A O 1
ATOM 1338 N N . TYR A 1 171 ? -11.305 -10.641 -14.812 1 96.12 171 TYR A N 1
ATOM 1339 C CA . TYR A 1 171 ? -10.711 -11.672 -15.656 1 96.12 171 TYR A CA 1
ATOM 1340 C C . TYR A 1 171 ? -11.172 -11.523 -17.109 1 96.12 171 TYR A C 1
ATOM 1342 O O . TYR A 1 171 ? -10.523 -12.031 -18.016 1 96.12 171 TYR A O 1
ATOM 1350 N N . LYS A 1 172 ? -12.375 -10.93 -17.25 1 95.69 172 LYS A N 1
ATOM 1351 C CA . LYS A 1 172 ? -12.977 -10.742 -18.562 1 95.69 172 LYS A CA 1
ATOM 1352 C C . LYS A 1 172 ? -13.211 -12.078 -19.266 1 95.69 172 LYS A C 1
ATOM 1354 O O . LYS A 1 172 ? -12.875 -12.234 -20.438 1 95.69 172 LYS A O 1
ATOM 1359 N N . GLY A 1 173 ? -13.68 -13.102 -18.469 1 97.56 173 GLY A N 1
ATOM 1360 C CA . GLY A 1 173 ? -13.812 -14.445 -19.016 1 97.56 173 GLY A CA 1
ATOM 1361 C C . GLY A 1 173 ? -15.258 -14.828 -19.312 1 97.56 173 GLY A C 1
ATOM 1362 O O . GLY A 1 173 ? -16.156 -13.992 -19.219 1 97.56 173 GLY A O 1
ATOM 1363 N N . GLU A 1 174 ? -15.5 -16.062 -19.797 1 98.12 174 GLU A N 1
ATOM 1364 C CA . GLU A 1 174 ? -16.812 -16.688 -20.016 1 98.12 174 GLU A CA 1
ATOM 1365 C C . GLU A 1 174 ? -17.281 -17.422 -18.781 1 98.12 174 GLU A C 1
ATOM 1367 O O . GLU A 1 174 ? -16.484 -17.766 -17.906 1 98.12 174 GLU A O 1
ATOM 1372 N N . CYS A 1 175 ? -18.562 -17.688 -18.734 1 98.06 175 CYS A N 1
ATOM 1373 C CA . CYS A 1 175 ? -19.172 -18.188 -17.5 1 98.06 175 CYS A CA 1
ATOM 1374 C C . CYS A 1 175 ? -19.359 -19.688 -17.562 1 98.06 175 CYS A C 1
ATOM 1376 O O . CYS A 1 175 ? -19.406 -20.281 -18.641 1 98.06 175 CYS A O 1
ATOM 1378 N N . HIS A 1 176 ? -19.359 -20.375 -16.406 1 98.25 176 HIS A N 1
ATOM 1379 C CA . HIS A 1 176 ? -19.859 -21.719 -16.141 1 98.25 176 HIS A CA 1
ATOM 1380 C C . HIS A 1 176 ? -18.875 -22.781 -16.609 1 98.25 176 HIS A C 1
ATOM 1382 O O . HIS A 1 176 ? -19.281 -23.891 -16.984 1 98.25 176 HIS A O 1
ATOM 1388 N N . ILE A 1 177 ? -17.625 -22.453 -16.656 1 98.25 177 ILE A N 1
ATOM 1389 C CA . ILE A 1 177 ? -16.625 -23.375 -17.172 1 98.25 177 ILE A CA 1
ATOM 1390 C C . ILE A 1 177 ? -16.578 -24.625 -16.297 1 98.25 177 ILE A C 1
ATOM 1392 O O . ILE A 1 177 ? -16.281 -25.719 -16.766 1 98.25 177 ILE A O 1
ATOM 1396 N N . ASN A 1 178 ? -16.922 -24.531 -15 1 98.06 178 ASN A N 1
ATOM 1397 C CA . ASN A 1 178 ? -16.859 -25.656 -14.07 1 98.06 178 ASN A CA 1
ATOM 1398 C C . ASN A 1 178 ? -17.938 -26.703 -14.375 1 98.06 178 ASN A C 1
ATOM 1400 O O . ASN A 1 178 ? -17.891 -27.812 -13.859 1 98.06 178 ASN A O 1
ATOM 1404 N N . MET A 1 179 ? -18.859 -26.422 -15.344 1 98.19 179 MET A N 1
ATOM 1405 C CA . MET A 1 179 ? -19.922 -27.344 -15.727 1 98.19 179 MET A CA 1
ATOM 1406 C C . MET A 1 179 ? -19.438 -28.344 -16.75 1 98.19 179 MET A C 1
ATOM 1408 O O . MET A 1 179 ? -20.109 -29.359 -17 1 98.19 179 MET A O 1
ATOM 1412 N N . VAL A 1 180 ? -18.312 -28.109 -17.375 1 97.69 180 VAL A N 1
ATOM 1413 C CA . VAL A 1 180 ? -17.875 -28.938 -18.484 1 97.69 180 VAL A CA 1
ATOM 1414 C C . VAL A 1 180 ? -16.438 -29.422 -18.234 1 97.69 180 VAL A C 1
ATOM 1416 O O . VAL A 1 180 ? -15.727 -28.859 -17.406 1 97.69 180 VAL A O 1
ATOM 1419 N N . ARG A 1 181 ? -16.047 -30.5 -18.828 1 98.25 181 ARG A N 1
ATOM 1420 C CA . ARG A 1 181 ? -14.68 -31 -18.75 1 98.25 181 ARG A CA 1
ATOM 1421 C C . ARG A 1 181 ? -13.836 -30.484 -19.922 1 98.25 181 ARG A C 1
ATOM 1423 O O . ARG A 1 181 ? -13.656 -31.188 -20.922 1 98.25 181 ARG A O 1
ATOM 1430 N N . LYS A 1 182 ? -13.328 -29.359 -19.75 1 97.81 182 LYS A N 1
ATOM 1431 C CA . LYS A 1 182 ? -12.516 -28.578 -20.672 1 97.81 182 LYS A CA 1
ATOM 1432 C C . LYS A 1 182 ? -11.461 -27.766 -19.922 1 97.81 182 LYS A C 1
ATOM 1434 O O . LYS A 1 182 ? -11.602 -27.5 -18.734 1 97.81 182 LYS A O 1
ATOM 1439 N N . GLU A 1 183 ? -10.344 -27.484 -20.609 1 96.81 183 GLU A N 1
ATOM 1440 C CA . GLU A 1 183 ? -9.344 -26.625 -20 1 96.81 183 GLU A CA 1
ATOM 1441 C C . GLU A 1 183 ? -9.984 -25.359 -19.406 1 96.81 183 GLU A C 1
ATOM 1443 O O . GLU A 1 183 ? -10.516 -24.531 -20.141 1 96.81 183 GLU A O 1
ATOM 1448 N N . GLN A 1 184 ? -9.781 -25.125 -18.109 1 96.75 184 GLN A N 1
ATOM 1449 C CA . GLN A 1 184 ? -10.5 -24.062 -17.422 1 96.75 184 GLN A CA 1
ATOM 1450 C C . GLN A 1 184 ? -10.023 -22.688 -17.891 1 96.75 184 GLN A C 1
ATOM 1452 O O . GLN A 1 184 ? -10.82 -21.766 -18.031 1 96.75 184 GLN A O 1
ATOM 1457 N N . CYS A 1 185 ? -8.758 -22.531 -18.125 1 96.69 185 CYS A N 1
ATOM 1458 C CA . CYS A 1 185 ? -8.164 -21.234 -18.422 1 96.69 185 CYS A CA 1
ATOM 1459 C C . CYS A 1 185 ? -8.578 -20.75 -19.797 1 96.69 185 CYS A C 1
ATOM 1461 O O . CYS A 1 185 ? -8.391 -19.578 -20.141 1 96.69 185 CYS A O 1
ATOM 1463 N N . SER A 1 186 ? -9.203 -21.578 -20.625 1 97.25 186 SER A N 1
ATOM 1464 C CA . SER A 1 186 ? -9.703 -21.125 -21.906 1 97.25 186 SER A CA 1
ATOM 1465 C C . SER A 1 186 ? -10.836 -20.125 -21.75 1 97.25 186 SER A C 1
ATOM 1467 O O . SER A 1 186 ? -11.156 -19.375 -22.672 1 97.25 186 SER A O 1
ATOM 1469 N N . PHE A 1 187 ? -11.492 -20.109 -20.578 1 98.12 187 PHE A N 1
ATOM 1470 C CA . PHE A 1 187 ? -12.531 -19.141 -20.25 1 98.12 187 PHE A CA 1
ATOM 1471 C C . PHE A 1 187 ? -11.945 -17.953 -19.484 1 98.12 187 PHE A C 1
ATOM 1473 O O . PHE A 1 187 ? -12.68 -17.172 -18.891 1 98.12 187 PHE A O 1
ATOM 1480 N N . SER A 1 188 ? -10.664 -17.828 -19.438 1 97.38 188 SER A N 1
ATOM 1481 C CA . SER A 1 188 ? -9.883 -16.75 -18.828 1 97.38 188 SER A CA 1
ATOM 1482 C C . SER A 1 188 ? -9.438 -17.125 -17.406 1 97.38 188 SER A C 1
ATOM 1484 O O . SER A 1 188 ? -9.898 -18.125 -16.859 1 97.38 188 SER A O 1
ATOM 1486 N N . TRP A 1 189 ? -8.516 -16.391 -16.844 1 97.31 189 TRP A N 1
ATOM 1487 C CA . TRP A 1 189 ? -8.008 -16.453 -15.477 1 97.31 189 TRP A CA 1
ATOM 1488 C C . TRP A 1 189 ? -7.355 -15.141 -15.078 1 97.31 189 TRP A C 1
ATOM 1490 O O . TRP A 1 189 ? -7.242 -14.219 -15.898 1 97.31 189 TRP A O 1
ATOM 1500 N N . ASP A 1 190 ? -6.938 -14.961 -13.867 1 96.88 190 ASP A N 1
ATOM 1501 C CA . ASP A 1 190 ? -6.32 -13.719 -13.414 1 96.88 190 ASP A CA 1
ATOM 1502 C C . ASP A 1 190 ? -4.957 -13.508 -14.07 1 96.88 190 ASP A C 1
ATOM 1504 O O . ASP A 1 190 ? -4.324 -12.469 -13.883 1 96.88 190 ASP A O 1
ATOM 1508 N N . TRP A 1 191 ? -4.535 -14.453 -14.961 1 97.38 191 TRP A N 1
ATOM 1509 C CA . TRP A 1 191 ? -3.246 -14.344 -15.633 1 97.38 191 TRP A CA 1
ATOM 1510 C C . TRP A 1 191 ? -3.391 -14.578 -17.141 1 97.38 191 TRP A C 1
ATOM 1512 O O . TRP A 1 191 ? -2.396 -14.594 -17.859 1 97.38 191 TRP A O 1
ATOM 1522 N N . GLY A 1 192 ? -4.625 -14.797 -17.625 1 97.31 192 GLY A N 1
ATOM 1523 C CA . GLY A 1 192 ? -4.75 -15.141 -19.031 1 97.31 192 GLY A CA 1
ATOM 1524 C C . GLY A 1 192 ? -6.086 -14.734 -19.625 1 97.31 192 GLY A C 1
ATOM 1525 O O . GLY A 1 192 ? -7.059 -14.539 -18.891 1 97.31 192 GLY A O 1
ATOM 1526 N N . PRO A 1 193 ? -6.141 -14.703 -20.953 1 97.69 193 PRO A N 1
ATOM 1527 C CA . PRO A 1 193 ? -7.344 -14.258 -21.656 1 97.69 193 PRO A CA 1
ATOM 1528 C C . PRO A 1 193 ? -8.32 -15.391 -21.938 1 97.69 193 PRO A C 1
ATOM 1530 O O . PRO A 1 193 ? -7.977 -16.562 -21.766 1 97.69 193 PRO A O 1
ATOM 1533 N N . SER A 1 194 ? -9.492 -15.031 -22.312 1 98.19 194 SER A N 1
ATOM 1534 C CA . SER A 1 194 ? -10.523 -15.984 -22.703 1 98.19 194 SER A CA 1
ATOM 1535 C C . SER A 1 194 ? -10.5 -16.25 -24.203 1 98.19 194 SER A C 1
ATOM 1537 O O . SER A 1 194 ? -10.742 -15.336 -25 1 98.19 194 SER A O 1
ATOM 1539 N N . PHE A 1 195 ? -10.18 -17.406 -24.609 1 98.25 195 PHE A N 1
ATOM 1540 C CA . PHE A 1 195 ? -10.305 -17.922 -25.969 1 98.25 195 PHE A CA 1
ATOM 1541 C C . PHE A 1 195 ? -10.812 -19.359 -25.953 1 98.25 195 PHE A C 1
ATOM 1543 O O . PHE A 1 195 ? -10.039 -20.297 -26.156 1 98.25 195 PHE A O 1
ATOM 1550 N N . PRO A 1 196 ? -12.102 -19.578 -25.75 1 98.19 196 PRO A N 1
ATOM 1551 C CA . PRO A 1 196 ? -12.648 -20.938 -25.75 1 98.19 196 PRO A CA 1
ATOM 1552 C C . PRO A 1 196 ? -12.539 -21.625 -27.109 1 98.19 196 PRO A C 1
ATOM 1554 O O . PRO A 1 196 ? -13.406 -21.438 -27.969 1 98.19 196 PRO A O 1
ATOM 1557 N N . THR A 1 197 ? -11.656 -22.469 -27.312 1 97.62 197 THR A N 1
ATOM 1558 C CA . THR A 1 197 ? -11.367 -23.125 -28.578 1 97.62 197 THR A CA 1
ATOM 1559 C C . THR A 1 197 ? -12.359 -24.25 -28.844 1 97.62 197 THR A C 1
ATOM 1561 O O . THR A 1 197 ? -13 -24.75 -27.906 1 97.62 197 THR A O 1
ATOM 1564 N N . GLN A 1 198 ? -12.539 -24.609 -30.078 1 96.88 198 GLN A N 1
ATOM 1565 C CA . GLN A 1 198 ? -13.18 -25.812 -30.609 1 96.88 198 GLN A CA 1
ATOM 1566 C C . GLN A 1 198 ? -12.305 -26.484 -31.656 1 96.88 198 GLN A C 1
ATOM 1568 O O . GLN A 1 198 ? -11.742 -25.812 -32.531 1 96.88 198 GLN A O 1
ATOM 1573 N N . GLY A 1 199 ? -12.141 -27.859 -31.5 1 96.81 199 GLY A N 1
ATOM 1574 C CA . GLY A 1 199 ? -11.375 -28.516 -32.562 1 96.81 199 GLY A CA 1
ATOM 1575 C C . GLY A 1 199 ? -10.781 -29.844 -32.125 1 96.81 199 GLY A C 1
ATOM 1576 O O . GLY A 1 199 ? -11.062 -30.328 -31.031 1 96.81 199 GLY A O 1
ATOM 1577 N N . ILE A 1 200 ? -10.109 -30.438 -33.125 1 98.38 200 ILE A N 1
ATOM 1578 C CA . ILE A 1 200 ? -9.289 -31.625 -32.875 1 98.38 200 ILE A CA 1
ATOM 1579 C C . ILE A 1 200 ? -7.891 -31.219 -32.438 1 98.38 200 ILE A C 1
ATOM 1581 O O . ILE A 1 200 ? -7.02 -30.938 -33.25 1 98.38 200 ILE A O 1
ATOM 1585 N N . TRP A 1 201 ? -7.742 -31.188 -31.141 1 97.44 201 TRP A N 1
ATOM 1586 C CA . TRP A 1 201 ? -6.586 -30.484 -30.578 1 97.44 201 TRP A CA 1
ATOM 1587 C C . TRP A 1 201 ? -5.422 -31.453 -30.359 1 97.44 201 TRP A C 1
ATOM 1589 O O . TRP A 1 201 ? -4.336 -31.031 -29.953 1 97.44 201 TRP A O 1
ATOM 1599 N N . ARG A 1 202 ? -5.664 -32.75 -30.594 1 97.56 202 ARG A N 1
ATOM 1600 C CA . ARG A 1 202 ? -4.629 -33.781 -30.594 1 97.56 202 ARG A CA 1
ATOM 1601 C C . ARG A 1 202 ? -4.715 -34.656 -31.844 1 97.56 202 ARG A C 1
ATOM 1603 O O . ARG A 1 202 ? -5.5 -34.375 -32.75 1 97.56 202 ARG A O 1
ATOM 1610 N N . ASN A 1 203 ? -3.932 -35.75 -31.938 1 97.75 203 ASN A N 1
ATOM 1611 C CA . ASN A 1 203 ? -3.855 -36.594 -33.125 1 97.75 203 ASN A CA 1
ATOM 1612 C C . ASN A 1 203 ? -5.164 -37.312 -33.375 1 97.75 203 ASN A C 1
ATOM 1614 O O . ASN A 1 203 ? -5.887 -37.656 -32.438 1 97.75 203 ASN A O 1
ATOM 1618 N N . ILE A 1 204 ? -5.484 -37.531 -34.594 1 98.5 204 ILE A N 1
ATOM 1619 C CA . ILE A 1 204 ? -6.613 -38.344 -35.062 1 98.5 204 ILE A CA 1
ATOM 1620 C C . ILE A 1 204 ? -6.148 -39.281 -36.156 1 98.5 204 ILE A C 1
ATOM 1622 O O . ILE A 1 204 ? -5.348 -38.938 -37 1 98.5 204 ILE A O 1
ATOM 1626 N N . TYR A 1 205 ? -6.559 -40.594 -36.125 1 98.06 205 TYR A N 1
ATOM 1627 C CA . TYR A 1 205 ? -6.07 -41.594 -37.062 1 98.06 205 TYR A CA 1
ATOM 1628 C C . TYR A 1 205 ? -6.98 -42.812 -37.094 1 98.06 205 TYR A C 1
ATOM 1630 O O . TYR A 1 205 ? -7.852 -42.969 -36.219 1 98.06 205 TYR A O 1
ATOM 1638 N N . ILE A 1 206 ? -6.797 -43.656 -38.062 1 97.56 206 ILE A N 1
ATOM 1639 C CA . ILE A 1 206 ? -7.527 -44.906 -38.219 1 97.56 206 ILE A CA 1
ATOM 1640 C C . ILE A 1 206 ? -6.59 -46.094 -37.969 1 97.56 206 ILE A C 1
ATOM 1642 O O . ILE A 1 206 ? -5.457 -46.094 -38.469 1 97.56 206 ILE A O 1
ATOM 1646 N N . GLU A 1 207 ? -7.066 -47.031 -37.188 1 95.69 207 GLU A N 1
ATOM 1647 C CA . GLU A 1 207 ? -6.371 -48.281 -36.969 1 95.69 207 GLU A CA 1
ATOM 1648 C C . GLU A 1 207 ? -7.152 -49.438 -37.594 1 95.69 207 GLU A C 1
ATOM 1650 O O . GLU A 1 207 ? -8.352 -49.594 -37.344 1 95.69 207 GLU A O 1
ATOM 1655 N N . SER A 1 208 ? -6.465 -50.188 -38.438 1 94.44 208 SER A N 1
ATOM 1656 C CA . SER A 1 208 ? -7.035 -51.406 -39.031 1 94.44 208 SER A CA 1
ATOM 1657 C C . SER A 1 208 ? -6.273 -52.656 -38.594 1 94.44 208 SER A C 1
ATOM 1659 O O . SER A 1 208 ? -5.047 -52.688 -38.688 1 94.44 208 SER A O 1
ATOM 1661 N N . PHE A 1 209 ? -7.051 -53.688 -38.125 1 91.38 209 PHE A N 1
ATOM 1662 C CA . PHE A 1 209 ? -6.402 -54.906 -37.656 1 91.38 209 PHE A CA 1
ATOM 1663 C C . PHE A 1 209 ? -7.371 -56.094 -37.688 1 91.38 209 PHE A C 1
ATOM 1665 O O . PHE A 1 209 ? -8.586 -55.906 -37.75 1 91.38 209 PHE A O 1
ATOM 1672 N N . ASN A 1 210 ? -6.863 -57.25 -37.656 1 89 210 ASN A N 1
ATOM 1673 C CA . ASN A 1 210 ? -7.699 -58.438 -37.781 1 89 210 ASN A CA 1
ATOM 1674 C C . ASN A 1 210 ? -8.242 -58.906 -36.438 1 89 210 ASN A C 1
ATOM 1676 O O . ASN A 1 210 ? -9.445 -59.062 -36.281 1 89 210 ASN A O 1
ATOM 1680 N N . THR A 1 211 ? -7.332 -59.094 -35.562 1 86.06 211 THR A N 1
ATOM 1681 C CA . THR A 1 211 ? -7.773 -59.75 -34.344 1 86.06 211 THR A CA 1
ATOM 1682 C C . THR A 1 211 ? -7.812 -58.75 -33.188 1 86.06 211 THR A C 1
ATOM 1684 O O . THR A 1 211 ? -8.805 -58.688 -32.438 1 86.06 211 THR A O 1
ATOM 1687 N N . THR A 1 212 ? -6.75 -58.125 -32.938 1 89.62 212 THR A N 1
ATOM 1688 C CA . THR A 1 212 ? -6.691 -57.188 -31.828 1 89.62 212 THR A CA 1
ATOM 1689 C C . THR A 1 212 ? -5.559 -56.188 -32 1 89.62 212 THR A C 1
ATOM 1691 O O . THR A 1 212 ? -4.777 -56.281 -32.969 1 89.62 212 THR A O 1
ATOM 1694 N N . ALA A 1 213 ? -5.633 -55.094 -31.156 1 91.81 213 ALA A N 1
ATOM 1695 C CA . ALA A 1 213 ? -4.574 -54.094 -31.094 1 91.81 213 ALA A CA 1
ATOM 1696 C C . ALA A 1 213 ? -4.305 -53.688 -29.656 1 91.81 213 ALA A C 1
ATOM 1698 O O . ALA A 1 213 ? -5.234 -53.562 -28.844 1 91.81 213 ALA A O 1
ATOM 1699 N N . ILE A 1 214 ? -2.994 -53.406 -29.328 1 94.12 214 ILE A N 1
ATOM 1700 C CA . ILE A 1 214 ? -2.664 -52.875 -28.016 1 94.12 214 ILE A CA 1
ATOM 1701 C C . ILE A 1 214 ? -3.164 -51.438 -27.891 1 94.12 214 ILE A C 1
ATOM 1703 O O . ILE A 1 214 ? -2.773 -50.594 -28.672 1 94.12 214 ILE A O 1
ATOM 1707 N N . ARG A 1 215 ? -3.979 -51.25 -26.906 1 93.12 215 ARG A N 1
ATOM 1708 C CA . ARG A 1 215 ? -4.555 -49.938 -26.688 1 93.12 215 ARG A CA 1
ATOM 1709 C C . ARG A 1 215 ? -3.689 -49.125 -25.734 1 93.12 215 ARG A C 1
ATOM 1711 O O . ARG A 1 215 ? -3.498 -47.906 -25.938 1 93.12 215 ARG A O 1
ATOM 1718 N N . SER A 1 216 ? -3.283 -49.719 -24.719 1 94.56 216 SER A N 1
ATOM 1719 C CA . SER A 1 216 ? -2.404 -49.031 -23.766 1 94.56 216 SER A CA 1
ATOM 1720 C C . SER A 1 216 ? -1.367 -50 -23.203 1 94.56 216 SER A C 1
ATOM 1722 O O . SER A 1 216 ? -1.599 -51.219 -23.156 1 94.56 216 SER A O 1
ATOM 1724 N N . PHE A 1 217 ? -0.249 -49.531 -22.922 1 96.06 217 PHE A N 1
ATOM 1725 C CA . PHE A 1 217 ? 0.877 -50.219 -22.328 1 96.06 217 PHE A CA 1
ATOM 1726 C C . PHE A 1 217 ? 1.492 -49.406 -21.203 1 96.06 217 PHE A C 1
ATOM 1728 O O . PHE A 1 217 ? 1.947 -48.281 -21.422 1 96.06 217 PHE A O 1
ATOM 1735 N N . THR A 1 218 ? 1.426 -49.844 -19.938 1 97.31 218 THR A N 1
ATOM 1736 C CA . THR A 1 218 ? 1.94 -49.125 -18.781 1 97.31 218 THR A CA 1
ATOM 1737 C C . THR A 1 218 ? 2.91 -50 -17.984 1 97.31 218 THR A C 1
ATOM 1739 O O . THR A 1 218 ? 2.957 -51.219 -18.172 1 97.31 218 THR A O 1
ATOM 1742 N N . ALA A 1 219 ? 3.703 -49.281 -17.203 1 96.75 219 ALA A N 1
ATOM 1743 C CA . ALA A 1 219 ? 4.664 -50 -16.359 1 96.75 219 ALA A CA 1
ATOM 1744 C C . ALA A 1 219 ? 4.871 -49.281 -15.039 1 96.75 219 ALA A C 1
ATOM 1746 O O . ALA A 1 219 ? 4.836 -48.031 -14.984 1 96.75 219 ALA A O 1
ATOM 1747 N N . GLU A 1 220 ? 5.039 -50 -14.008 1 95.69 220 GLU A N 1
ATOM 1748 C CA . GLU A 1 220 ? 5.418 -49.531 -12.68 1 95.69 220 GLU A CA 1
ATOM 1749 C C . GLU A 1 220 ? 6.707 -50.188 -12.203 1 95.69 220 GLU A C 1
ATOM 1751 O O . GLU A 1 220 ? 6.867 -51.406 -12.32 1 95.69 220 GLU A O 1
ATOM 1756 N N . THR A 1 221 ? 7.625 -49.375 -11.828 1 95.19 221 THR A N 1
ATOM 1757 C CA . THR A 1 221 ? 8.867 -49.875 -11.25 1 95.19 221 THR A CA 1
ATOM 1758 C C . THR A 1 221 ? 8.75 -50 -9.734 1 95.19 221 THR A C 1
ATOM 1760 O O . THR A 1 221 ? 8.484 -49 -9.047 1 95.19 221 THR A O 1
ATOM 1763 N N . LEU A 1 222 ? 9.008 -51.188 -9.242 1 94.06 222 LEU A N 1
ATOM 1764 C CA . LEU A 1 222 ? 8.805 -51.469 -7.82 1 94.06 222 LEU A CA 1
ATOM 1765 C C . LEU A 1 222 ? 10 -52.219 -7.238 1 94.06 222 LEU A C 1
ATOM 1767 O O . LEU A 1 222 ? 10.773 -52.844 -7.977 1 94.06 222 LEU A O 1
ATOM 1771 N N . LYS A 1 223 ? 10.156 -52.031 -5.996 1 91.5 223 LYS A N 1
ATOM 1772 C CA . LYS A 1 223 ? 11.094 -52.844 -5.254 1 91.5 223 LYS A CA 1
ATOM 1773 C C . LYS A 1 223 ? 10.383 -54.062 -4.641 1 91.5 223 LYS A C 1
ATOM 1775 O O . LYS A 1 223 ? 9.352 -53.906 -3.988 1 91.5 223 LYS A O 1
ATOM 1780 N N . ASP A 1 224 ? 10.938 -55.219 -4.879 1 88.31 224 ASP A N 1
ATOM 1781 C CA . ASP A 1 224 ? 10.391 -56.438 -4.281 1 88.31 224 ASP A CA 1
ATOM 1782 C C . ASP A 1 224 ? 10.852 -56.594 -2.832 1 88.31 224 ASP A C 1
ATOM 1784 O O . ASP A 1 224 ? 11.617 -55.75 -2.33 1 88.31 224 ASP A O 1
ATOM 1788 N N . THR A 1 225 ? 10.414 -57.594 -2.148 1 87 225 THR A N 1
ATOM 1789 C CA . THR A 1 225 ? 10.68 -57.844 -0.735 1 87 225 THR A CA 1
ATOM 1790 C C . THR A 1 225 ? 12.172 -58.031 -0.483 1 87 225 THR A C 1
ATOM 1792 O O . THR A 1 225 ? 12.664 -57.688 0.598 1 87 225 THR A O 1
ATOM 1795 N N . ASP A 1 226 ? 12.867 -58.531 -1.457 1 86.94 226 ASP A N 1
ATOM 1796 C CA . ASP A 1 226 ? 14.297 -58.75 -1.283 1 86.94 226 ASP A CA 1
ATOM 1797 C C . ASP A 1 226 ? 15.109 -57.531 -1.723 1 86.94 226 ASP A C 1
ATOM 1799 O O . ASP A 1 226 ? 16.344 -57.594 -1.761 1 86.94 226 ASP A O 1
ATOM 1803 N N . GLY A 1 227 ? 14.344 -56.5 -2.119 1 86.5 227 GLY A N 1
ATOM 1804 C CA . GLY A 1 227 ? 15.016 -55.25 -2.502 1 86.5 227 GLY A CA 1
ATOM 1805 C C . GLY A 1 227 ? 15.336 -55.188 -3.982 1 86.5 227 GLY A C 1
ATOM 1806 O O . GLY A 1 227 ? 15.773 -54.156 -4.48 1 86.5 227 GLY A O 1
ATOM 1807 N N . SER A 1 228 ? 15.055 -56.281 -4.695 1 89.88 228 SER A N 1
ATOM 1808 C CA . SER A 1 228 ? 15.328 -56.281 -6.129 1 89.88 228 SER A CA 1
ATOM 1809 C C . SER A 1 228 ? 14.25 -55.531 -6.898 1 89.88 228 SER A C 1
ATOM 1811 O O . SER A 1 228 ? 13.102 -55.469 -6.469 1 89.88 228 SER A O 1
ATOM 1813 N N . TRP A 1 229 ? 14.695 -54.938 -8.008 1 93.31 229 TRP A N 1
ATOM 1814 C CA . TRP A 1 229 ? 13.75 -54.219 -8.852 1 93.31 229 TRP A CA 1
ATOM 1815 C C . TRP A 1 229 ? 12.914 -55.188 -9.68 1 93.31 229 TRP A C 1
ATOM 1817 O O . TRP A 1 229 ? 13.422 -56.219 -10.148 1 93.31 229 TRP A O 1
ATOM 1827 N N . VAL A 1 230 ? 11.695 -54.875 -9.82 1 93.5 230 VAL A N 1
ATOM 1828 C CA . VAL A 1 230 ? 10.789 -55.594 -10.734 1 93.5 230 VAL A CA 1
ATOM 1829 C C . VAL A 1 230 ? 9.992 -54.562 -11.539 1 93.5 230 VAL A C 1
ATOM 1831 O O . VAL A 1 230 ? 9.867 -53.406 -11.141 1 93.5 230 VAL A O 1
ATOM 1834 N N . ILE A 1 231 ? 9.547 -54.938 -12.703 1 95.69 231 ILE A N 1
ATOM 1835 C CA . ILE A 1 231 ? 8.68 -54.125 -13.539 1 95.69 231 ILE A CA 1
ATOM 1836 C C . ILE A 1 231 ? 7.316 -54.781 -13.68 1 95.69 231 ILE A C 1
ATOM 1838 O O . ILE A 1 231 ? 7.203 -55.875 -14.258 1 95.69 231 ILE A O 1
ATOM 1842 N N . ASP A 1 232 ? 6.305 -54.219 -13.086 1 95.56 232 ASP A N 1
ATOM 1843 C CA . ASP A 1 232 ? 4.934 -54.656 -13.32 1 95.56 232 ASP A CA 1
ATOM 1844 C C . ASP A 1 232 ? 4.328 -53.938 -14.531 1 95.56 232 ASP A C 1
ATOM 1846 O O . ASP A 1 232 ? 4.25 -52.719 -14.562 1 95.56 232 ASP A O 1
ATOM 1850 N N . THR A 1 233 ? 3.918 -54.656 -15.508 1 96.44 233 THR A N 1
ATOM 1851 C CA . THR A 1 233 ? 3.385 -54.094 -16.734 1 96.44 233 THR A CA 1
ATOM 1852 C C . THR A 1 233 ? 1.898 -54.406 -16.891 1 96.44 233 THR A C 1
ATOM 1854 O O . THR A 1 233 ? 1.393 -55.344 -16.266 1 96.44 233 THR A O 1
ATOM 1857 N N . GLU A 1 234 ? 1.23 -53.562 -17.531 1 96.19 234 GLU A N 1
ATOM 1858 C CA . GLU A 1 234 ? -0.163 -53.75 -17.906 1 96.19 234 GLU A CA 1
ATOM 1859 C C . GLU A 1 234 ? -0.371 -53.438 -19.391 1 96.19 234 GLU A C 1
ATOM 1861 O O . GLU A 1 234 ? 0.022 -52.375 -19.875 1 96.19 234 GLU A O 1
ATOM 1866 N N . VAL A 1 235 ? -0.9 -54.375 -20.141 1 96.25 235 VAL A N 1
ATOM 1867 C CA . VAL A 1 235 ? -1.222 -54.25 -21.547 1 96.25 235 VAL A CA 1
ATOM 1868 C C . VAL A 1 235 ? -2.73 -54.344 -21.75 1 96.25 235 VAL A C 1
ATOM 1870 O O . VAL A 1 235 ? -3.338 -55.375 -21.406 1 96.25 235 VAL A O 1
ATOM 1873 N N . LEU A 1 236 ? -3.264 -53.312 -22.234 1 95 236 LEU A N 1
ATOM 1874 C CA . LEU A 1 236 ? -4.684 -53.312 -22.562 1 95 236 LEU A CA 1
ATOM 1875 C C . LEU A 1 236 ? -4.887 -53.562 -24.062 1 95 236 LEU A C 1
ATOM 1877 O O . LEU A 1 236 ? -4.309 -52.844 -24.891 1 95 236 LEU A O 1
ATOM 1881 N N . LEU A 1 237 ? -5.684 -54.531 -24.406 1 94 237 LEU A N 1
ATOM 1882 C CA . LEU A 1 237 ? -5.918 -54.875 -25.797 1 94 237 LEU A CA 1
ATOM 1883 C C . LEU A 1 237 ? -7.352 -54.562 -26.203 1 94 237 LEU A C 1
ATOM 1885 O O . LEU A 1 237 ? -8.266 -54.625 -25.375 1 94 237 LEU A O 1
ATOM 1889 N N . ASP A 1 238 ? -7.457 -54.156 -27.422 1 91.81 238 ASP A N 1
ATOM 1890 C CA . ASP A 1 238 ? -8.773 -53.938 -28 1 91.81 238 ASP A CA 1
ATOM 1891 C C . ASP A 1 238 ? -9.414 -55.219 -28.469 1 91.81 238 ASP A C 1
ATOM 1893 O O . ASP A 1 238 ? -8.961 -55.812 -29.453 1 91.81 238 ASP A O 1
ATOM 1897 N N . VAL A 1 239 ? -10.461 -55.719 -27.797 1 89.06 239 VAL A N 1
ATOM 1898 C CA . VAL A 1 239 ? -11.156 -56.969 -28.188 1 89.06 239 VAL A CA 1
ATOM 1899 C C . VAL A 1 239 ? -12.617 -56.625 -28.484 1 89.06 239 VAL A C 1
ATOM 1901 O O . VAL A 1 239 ? -13.344 -56.125 -27.641 1 89.06 239 VAL A O 1
ATOM 1904 N N . PRO A 1 240 ? -13.016 -56.875 -29.719 1 83.25 240 PRO A N 1
ATOM 1905 C CA . PRO A 1 240 ? -14.414 -56.594 -30.047 1 83.25 240 PRO A CA 1
ATOM 1906 C C . PRO A 1 240 ? -15.391 -57.406 -29.203 1 83.25 240 PRO A C 1
ATOM 1908 O O . PRO A 1 240 ? -15.055 -58.5 -28.734 1 83.25 240 PRO A O 1
ATOM 1911 N N . GLU A 1 241 ? -16.578 -56.906 -29.141 1 83.06 241 GLU A N 1
ATOM 1912 C CA . GLU A 1 241 ? -17.625 -57.562 -28.359 1 83.06 241 GLU A CA 1
ATOM 1913 C C . GLU A 1 241 ? -17.938 -58.938 -28.953 1 83.06 241 GLU A C 1
ATOM 1915 O O . GLU A 1 241 ? -18.094 -59.094 -30.172 1 83.06 241 GLU A O 1
ATOM 1920 N N . GLY A 1 242 ? -18.016 -60 -28.172 1 83.5 242 GLY A N 1
ATOM 1921 C CA . GLY A 1 242 ? -18.422 -61.312 -28.562 1 83.5 242 GLY A CA 1
ATOM 1922 C C . GLY A 1 242 ? -17.297 -62.156 -29.172 1 83.5 242 GLY A C 1
ATOM 1923 O O . GLY A 1 242 ? -17.484 -63.312 -29.531 1 83.5 242 GLY A O 1
ATOM 1924 N N . GLU A 1 243 ? -16.125 -61.562 -29.203 1 86.88 243 GLU A N 1
ATOM 1925 C CA . GLU A 1 243 ? -15.008 -62.25 -29.812 1 86.88 243 GLU A CA 1
ATOM 1926 C C . GLU A 1 243 ? -14.039 -62.781 -28.75 1 86.88 243 GLU A C 1
ATOM 1928 O O . GLU A 1 243 ? -13.992 -62.25 -27.641 1 86.88 243 GLU A O 1
ATOM 1933 N N . THR A 1 244 ? -13.484 -63.844 -29.078 1 91.56 244 THR A N 1
ATOM 1934 C CA . THR A 1 244 ? -12.391 -64.375 -28.281 1 91.56 244 THR A CA 1
ATOM 1935 C C . THR A 1 244 ? -11.094 -64.438 -29.078 1 91.56 244 THR A C 1
ATOM 1937 O O . THR A 1 244 ? -11.062 -64.938 -30.203 1 91.56 244 THR A O 1
ATOM 1940 N N . VAL A 1 245 ? -10.117 -63.812 -28.547 1 90.75 245 VAL A N 1
ATOM 1941 C CA . VAL A 1 245 ? -8.828 -63.75 -29.219 1 90.75 245 VAL A CA 1
ATOM 1942 C C . VAL A 1 245 ? -7.773 -64.5 -28.422 1 90.75 245 VAL A C 1
ATOM 1944 O O . VAL A 1 245 ? -7.645 -64.312 -27.203 1 90.75 245 VAL A O 1
ATOM 1947 N N . GLU A 1 246 ? -7.078 -65.438 -29.078 1 92.38 246 GLU A N 1
ATOM 1948 C CA . GLU A 1 246 ? -5.969 -66.125 -28.453 1 92.38 246 GLU A CA 1
ATOM 1949 C C . GLU A 1 246 ? -4.625 -65.688 -29 1 92.38 246 GLU A C 1
ATOM 1951 O O . GLU A 1 246 ? -4.477 -65.438 -30.203 1 92.38 246 GLU A O 1
ATOM 1956 N N . GLY A 1 247 ? -3.762 -65.438 -28.125 1 92.75 247 GLY A N 1
ATOM 1957 C CA . GLY A 1 247 ? -2.445 -65 -28.547 1 92.75 247 GLY A CA 1
ATOM 1958 C C . GLY A 1 247 ? -1.467 -64.812 -27.391 1 92.75 247 GLY A C 1
ATOM 1959 O O . GLY A 1 247 ? -1.768 -65.25 -26.266 1 92.75 247 GLY A O 1
ATOM 1960 N N . SER A 1 248 ? -0.263 -64.375 -27.734 1 94.69 248 SER A N 1
ATOM 1961 C CA . SER A 1 248 ? 0.787 -64.188 -26.734 1 94.69 248 SER A CA 1
ATOM 1962 C C . SER A 1 248 ? 1.138 -62.719 -26.562 1 94.69 248 SER A C 1
ATOM 1964 O O . SER A 1 248 ? 1.148 -61.969 -27.531 1 94.69 248 SER A O 1
ATOM 1966 N N . VAL A 1 249 ? 1.333 -62.375 -25.297 1 95.12 249 VAL A N 1
ATOM 1967 C CA . VAL A 1 249 ? 1.864 -61.062 -24.953 1 95.12 249 VAL A CA 1
ATOM 1968 C C . VAL A 1 249 ? 3.305 -61.188 -24.453 1 95.12 249 VAL A C 1
ATOM 1970 O O . VAL A 1 249 ? 3.578 -61.938 -23.516 1 95.12 249 VAL A O 1
ATOM 1973 N N . LYS A 1 250 ? 4.219 -60.531 -25.125 1 94.81 250 LYS A N 1
ATOM 1974 C CA . LYS A 1 250 ? 5.637 -60.531 -24.781 1 94.81 250 LYS A CA 1
ATOM 1975 C C . LYS A 1 250 ? 6.082 -59.125 -24.328 1 94.81 250 LYS A C 1
ATOM 1977 O O . LYS A 1 250 ? 5.84 -58.156 -25.016 1 94.81 250 LYS A O 1
ATOM 1982 N N . ILE A 1 251 ? 6.594 -59.062 -23.141 1 96 251 ILE A N 1
ATOM 1983 C CA . ILE A 1 251 ? 7.234 -57.875 -22.625 1 96 251 ILE A CA 1
ATOM 1984 C C . ILE A 1 251 ? 8.75 -58 -22.75 1 96 251 ILE A C 1
ATOM 1986 O O . ILE A 1 251 ? 9.336 -58.969 -22.281 1 96 251 ILE A O 1
ATOM 1990 N N . ARG A 1 252 ? 9.414 -57 -23.344 1 94 252 ARG A N 1
ATOM 1991 C CA . ARG A 1 252 ? 10.852 -57.062 -23.547 1 94 252 ARG A CA 1
ATOM 1992 C C . ARG A 1 252 ? 11.531 -55.812 -23 1 94 252 ARG A C 1
ATOM 1994 O O . ARG A 1 252 ? 11.078 -54.688 -23.25 1 94 252 ARG A O 1
ATOM 2001 N N . PHE A 1 253 ? 12.562 -56.125 -22.234 1 92.19 253 PHE A N 1
ATOM 2002 C CA . PHE A 1 253 ? 13.398 -55.062 -21.688 1 92.19 253 PHE A CA 1
ATOM 2003 C C . PHE A 1 253 ? 14.641 -54.844 -22.547 1 92.19 253 PHE A C 1
ATOM 2005 O O . PHE A 1 253 ? 15.336 -55.781 -22.891 1 92.19 253 PHE A O 1
ATOM 2012 N N . ASP A 1 254 ? 14.93 -53.688 -23.141 1 78.31 254 ASP A N 1
ATOM 2013 C CA . ASP A 1 254 ? 15.859 -53.312 -24.188 1 78.31 254 ASP A CA 1
ATOM 2014 C C . ASP A 1 254 ? 17.281 -53.781 -23.859 1 78.31 254 ASP A C 1
ATOM 2016 O O . ASP A 1 254 ? 17.984 -54.312 -24.719 1 78.31 254 ASP A O 1
ATOM 2020 N N . VAL A 1 255 ? 17.797 -53.5 -22.719 1 75 255 VAL A N 1
ATOM 2021 C CA . VAL A 1 255 ? 19.234 -53.625 -22.438 1 75 255 VAL A CA 1
ATOM 2022 C C . VAL A 1 255 ? 19.609 -55.094 -22.328 1 75 255 VAL A C 1
ATOM 2024 O O . VAL A 1 255 ? 20.719 -55.5 -22.703 1 75 255 VAL A O 1
ATOM 2027 N N . THR A 1 256 ? 18.891 -55.938 -21.844 1 69.81 256 THR A N 1
ATOM 2028 C CA . THR A 1 256 ? 19.438 -57.25 -21.484 1 69.81 256 THR A CA 1
ATOM 2029 C C . THR A 1 256 ? 18.703 -58.344 -22.234 1 69.81 256 THR A C 1
ATOM 2031 O O . THR A 1 256 ? 19.078 -59.531 -22.125 1 69.81 256 THR A O 1
ATOM 2034 N N . GLY A 1 257 ? 17.906 -58.031 -22.969 1 77.19 257 GLY A N 1
ATOM 2035 C CA . GLY A 1 257 ? 17.141 -59.062 -23.672 1 77.19 257 GLY A CA 1
ATOM 2036 C C . GLY A 1 257 ? 16.188 -59.812 -22.766 1 77.19 257 GLY A C 1
ATOM 2037 O O . GLY A 1 257 ? 15.625 -60.844 -23.172 1 77.19 257 GLY A O 1
ATOM 2038 N N . MET A 1 258 ? 16.062 -59.375 -21.625 1 86.5 258 MET A N 1
ATOM 2039 C CA . MET A 1 258 ? 15.094 -59.969 -20.734 1 86.5 258 MET A CA 1
ATOM 2040 C C . MET A 1 258 ? 13.68 -59.812 -21.266 1 86.5 258 MET A C 1
ATOM 2042 O O . MET A 1 258 ? 13.305 -58.75 -21.75 1 86.5 258 MET A O 1
ATOM 2046 N N . GLU A 1 259 ? 12.922 -60.875 -21.109 1 91.31 259 GLU A N 1
ATOM 2047 C CA . GLU A 1 259 ? 11.57 -60.844 -21.672 1 91.31 259 GLU A CA 1
ATOM 2048 C C . GLU A 1 259 ? 10.641 -61.781 -20.875 1 91.31 259 GLU A C 1
ATOM 2050 O O . GLU A 1 259 ? 11.102 -62.625 -20.125 1 91.31 259 GLU A O 1
ATOM 2055 N N . SER A 1 260 ? 9.516 -61.5 -20.875 1 92.31 260 SER A N 1
ATOM 2056 C CA . SER A 1 260 ? 8.422 -62.312 -20.375 1 92.31 260 SER A CA 1
ATOM 2057 C C . SER A 1 260 ? 7.348 -62.531 -21.422 1 92.31 260 SER A C 1
ATOM 2059 O O . SER A 1 260 ? 6.926 -61.562 -22.094 1 92.31 260 SER A O 1
ATOM 2061 N N . LYS A 1 261 ? 6.996 -63.781 -21.672 1 93.38 261 LYS A N 1
ATOM 2062 C CA . LYS A 1 261 ? 5.98 -64.125 -22.672 1 93.38 261 LYS A CA 1
ATOM 2063 C C . LYS A 1 261 ? 4.887 -65 -22.062 1 93.38 261 LYS A C 1
ATOM 2065 O O . LYS A 1 261 ? 5.172 -65.938 -21.359 1 93.38 261 LYS A O 1
ATOM 2070 N N . GLN A 1 262 ? 3.666 -64.625 -22.266 1 94.69 262 GLN A N 1
ATOM 2071 C CA . GLN A 1 262 ? 2.521 -65.375 -21.781 1 94.69 262 GLN A CA 1
ATOM 2072 C C . GLN A 1 262 ? 1.442 -65.5 -22.844 1 94.69 262 GLN A C 1
ATOM 2074 O O . GLN A 1 262 ? 1.286 -64.625 -23.672 1 94.69 262 GLN A O 1
ATOM 2079 N N . ILE A 1 263 ? 0.757 -66.625 -22.75 1 94.06 263 ILE A N 1
ATOM 2080 C CA . ILE A 1 263 ? -0.354 -66.875 -23.672 1 94.06 263 ILE A CA 1
ATOM 2081 C C . ILE A 1 263 ? -1.675 -66.562 -22.969 1 94.06 263 ILE A C 1
ATOM 2083 O O . ILE A 1 263 ? -1.875 -67 -21.812 1 94.06 263 ILE A O 1
ATOM 2087 N N . HIS A 1 264 ? -2.49 -65.875 -23.688 1 93.88 264 HIS A N 1
ATOM 2088 C CA . HIS A 1 264 ? -3.758 -65.438 -23.094 1 93.88 264 HIS A CA 1
ATOM 2089 C C . HIS A 1 264 ? -4.922 -65.688 -24.047 1 93.88 264 HIS A C 1
ATOM 2091 O O . HIS A 1 264 ? -4.738 -65.75 -25.266 1 93.88 264 HIS A O 1
ATOM 2097 N N . THR A 1 265 ? -6.059 -66 -23.422 1 93.44 265 THR A N 1
ATOM 2098 C CA . THR A 1 265 ? -7.348 -65.938 -24.109 1 93.44 265 THR A CA 1
ATOM 2099 C C . THR A 1 265 ? -8.094 -64.688 -23.688 1 93.44 265 THR A C 1
ATOM 2101 O O . THR A 1 265 ? -8.453 -64.5 -22.531 1 93.44 265 THR A O 1
ATOM 2104 N N . LEU A 1 266 ? -8.297 -63.781 -24.641 1 93.19 266 LEU A N 1
ATOM 2105 C CA . LEU A 1 266 ? -8.781 -62.438 -24.344 1 93.19 266 LEU A CA 1
ATOM 2106 C C . LEU A 1 266 ? -10.227 -62.281 -24.797 1 93.19 266 LEU A C 1
ATOM 2108 O O . LEU A 1 266 ? -10.617 -62.812 -25.844 1 93.19 266 LEU A O 1
ATOM 2112 N N . THR A 1 267 ? -11.008 -61.656 -23.938 1 92.81 267 THR A N 1
ATOM 2113 C CA . THR A 1 267 ? -12.359 -61.188 -24.234 1 92.81 267 THR A CA 1
ATOM 2114 C C . THR A 1 267 ? -12.516 -59.719 -23.891 1 92.81 267 THR A C 1
ATOM 2116 O O . THR A 1 267 ? -11.609 -59.125 -23.312 1 92.81 267 THR A O 1
ATOM 2119 N N . LEU A 1 268 ? -13.648 -59.281 -24.312 1 88.25 268 LEU A N 1
ATOM 2120 C CA . LEU A 1 268 ? -13.922 -57.875 -24.016 1 88.25 268 LEU A CA 1
ATOM 2121 C C . LEU A 1 268 ? -13.836 -57.594 -22.516 1 88.25 268 LEU A C 1
ATOM 2123 O O . LEU A 1 268 ? -13.391 -56.531 -22.094 1 88.25 268 LEU A O 1
ATOM 2127 N N . ASN A 1 269 ? -14.203 -58.562 -21.734 1 89.62 269 ASN A N 1
ATOM 2128 C CA . ASN A 1 269 ? -14.258 -58.406 -20.281 1 89.62 269 ASN A CA 1
ATOM 2129 C C . ASN A 1 269 ? -12.922 -58.75 -19.625 1 89.62 269 ASN A C 1
ATOM 2131 O O . ASN A 1 269 ? -12.68 -58.406 -18.469 1 89.62 269 ASN A O 1
ATOM 2135 N N . ASN A 1 270 ? -12.086 -59.438 -20.391 1 91.06 270 ASN A N 1
ATOM 2136 C CA . ASN A 1 270 ? -10.766 -59.844 -19.906 1 91.06 270 ASN A CA 1
ATOM 2137 C C . ASN A 1 270 ? -9.68 -59.5 -20.922 1 91.06 270 ASN A C 1
ATOM 2139 O O . ASN A 1 270 ? -9.055 -60.375 -21.5 1 91.06 270 ASN A O 1
ATOM 2143 N N . ASN A 1 271 ? -9.445 -58.219 -21.047 1 92.75 271 ASN A N 1
ATOM 2144 C CA . ASN A 1 271 ? -8.523 -57.781 -22.094 1 92.75 271 ASN A CA 1
ATOM 2145 C C . ASN A 1 271 ? -7.355 -57 -21.516 1 92.75 271 ASN A C 1
ATOM 2147 O O . ASN A 1 271 ? -6.602 -56.375 -22.25 1 92.75 271 ASN A O 1
ATOM 2151 N N . LYS A 1 272 ? -7.23 -56.844 -20.172 1 90.81 272 LYS A N 1
ATOM 2152 C CA . LYS A 1 272 ? -6.109 -56.219 -19.469 1 90.81 272 LYS A CA 1
ATOM 2153 C C . LYS A 1 272 ? -5.152 -57.281 -18.938 1 90.81 272 LYS A C 1
ATOM 2155 O O . LYS A 1 272 ? -5.512 -58.062 -18.062 1 90.81 272 LYS A O 1
ATOM 2160 N N . ILE A 1 273 ? -3.988 -57.281 -19.422 1 94.38 273 ILE A N 1
ATOM 2161 C CA . ILE A 1 273 ? -3.016 -58.312 -19.047 1 94.38 273 ILE A CA 1
ATOM 2162 C C . ILE A 1 273 ? -1.953 -57.688 -18.141 1 94.38 273 ILE A C 1
ATOM 2164 O O . ILE A 1 273 ? -1.298 -56.719 -18.516 1 94.38 273 ILE A O 1
ATOM 2168 N N . LYS A 1 274 ? -1.815 -58.312 -17.031 1 94.88 274 LYS A N 1
ATOM 2169 C CA . LYS A 1 274 ? -0.75 -57.938 -16.125 1 94.88 274 LYS A CA 1
ATOM 2170 C C . LYS A 1 274 ? 0.394 -58.938 -16.141 1 94.88 274 LYS A C 1
ATOM 2172 O O . LYS A 1 274 ? 0.161 -60.156 -16.078 1 94.88 274 LYS A O 1
ATOM 2177 N N . GLN A 1 275 ? 1.521 -58.406 -16.438 1 95.12 275 GLN A N 1
ATOM 2178 C CA . GLN A 1 275 ? 2.713 -59.25 -16.453 1 95.12 275 GLN A CA 1
ATOM 2179 C C . GLN A 1 275 ? 3.855 -58.594 -15.672 1 95.12 275 GLN A C 1
ATOM 2181 O O . GLN A 1 275 ? 4.117 -57.406 -15.82 1 95.12 275 GLN A O 1
ATOM 2186 N N . ARG A 1 276 ? 4.492 -59.312 -14.789 1 91.56 276 ARG A N 1
ATOM 2187 C CA . ARG A 1 276 ? 5.68 -58.906 -14.055 1 91.56 276 ARG A CA 1
ATOM 2188 C C . ARG A 1 276 ? 6.953 -59.344 -14.773 1 91.56 276 ARG A C 1
ATOM 2190 O O . ARG A 1 276 ? 7.086 -60.5 -15.164 1 91.56 276 ARG A O 1
ATOM 2197 N N . LEU A 1 277 ? 7.73 -58.531 -15.039 1 92.81 277 LEU A N 1
ATOM 2198 C CA . LEU A 1 277 ? 9.062 -58.812 -15.562 1 92.81 277 LEU A CA 1
ATOM 2199 C C . LEU A 1 277 ? 10.102 -58.781 -14.453 1 92.81 277 LEU A C 1
ATOM 2201 O O . LEU A 1 277 ? 10.305 -57.75 -13.82 1 92.81 277 LEU A O 1
ATOM 2205 N N . GLN A 1 278 ? 10.758 -59.938 -14.266 1 89.31 278 GLN A N 1
ATOM 2206 C CA . GLN A 1 278 ? 11.852 -60 -13.305 1 89.31 278 GLN A CA 1
ATOM 2207 C C . GLN A 1 278 ? 13.188 -59.656 -13.961 1 89.31 278 GLN A C 1
ATOM 2209 O O . GLN A 1 278 ? 13.461 -60.094 -15.078 1 89.31 278 GLN A O 1
ATOM 2214 N N . LEU A 1 279 ? 13.875 -58.875 -13.305 1 89.88 279 LEU A N 1
ATOM 2215 C CA . LEU A 1 279 ? 15.188 -58.531 -13.82 1 89.88 279 LEU A CA 1
ATOM 2216 C C . LEU A 1 279 ? 16.234 -59.531 -13.359 1 89.88 279 LEU A C 1
ATOM 2218 O O . LEU A 1 279 ? 16.109 -60.125 -12.281 1 89.88 279 LEU A O 1
ATOM 2222 N N . ASP A 1 280 ? 17.188 -59.688 -14.156 1 86.31 280 ASP A N 1
ATOM 2223 C CA . ASP A 1 280 ? 18.281 -60.594 -13.789 1 86.31 280 ASP A CA 1
ATOM 2224 C C . ASP A 1 280 ? 19 -60.094 -12.539 1 86.31 280 ASP A C 1
ATOM 2226 O O . ASP A 1 280 ? 19.203 -58.875 -12.375 1 86.31 280 ASP A O 1
ATOM 2230 N N . ARG A 1 281 ? 19.375 -61 -11.727 1 83.56 281 ARG A N 1
ATOM 2231 C CA . ARG A 1 281 ? 20.047 -60.656 -10.477 1 83.56 281 ARG A CA 1
ATOM 2232 C C . ARG A 1 281 ? 21.359 -59.938 -10.727 1 83.56 281 ARG A C 1
ATOM 2234 O O . ARG A 1 281 ? 21.797 -59.125 -9.898 1 83.56 281 ARG A O 1
ATOM 2241 N N . ASP A 1 282 ? 21.969 -60.219 -11.906 1 83.56 282 ASP A N 1
ATOM 2242 C CA . ASP A 1 282 ? 23.266 -59.625 -12.211 1 83.56 282 ASP A CA 1
ATOM 2243 C C . ASP A 1 282 ? 23.109 -58.25 -12.852 1 83.56 282 ASP A C 1
ATOM 2245 O O . ASP A 1 282 ? 24.078 -57.5 -12.984 1 83.56 282 ASP A O 1
ATOM 2249 N N . PHE A 1 283 ? 21.844 -57.906 -13.172 1 88.56 283 PHE A N 1
ATOM 2250 C CA . PHE A 1 283 ? 21.625 -56.594 -13.773 1 88.56 283 PHE A CA 1
ATOM 2251 C C . PHE A 1 283 ? 21.578 -55.5 -12.703 1 88.56 283 PHE A C 1
ATOM 2253 O O . PHE A 1 283 ? 20.734 -55.531 -11.812 1 88.56 283 PHE A O 1
ATOM 2260 N N . VAL A 1 284 ? 22.547 -54.562 -12.867 1 90.19 284 VAL A N 1
ATOM 2261 C CA . VAL A 1 284 ? 22.578 -53.469 -11.914 1 90.19 284 VAL A CA 1
ATOM 2262 C C . VAL A 1 284 ? 21.75 -52.281 -12.438 1 90.19 284 VAL A C 1
ATOM 2264 O O . VAL A 1 284 ? 22.156 -51.594 -13.391 1 90.19 284 VAL A O 1
ATOM 2267 N N . VAL A 1 285 ? 20.641 -52.031 -11.875 1 92.81 285 VAL A N 1
ATOM 2268 C CA . VAL A 1 285 ? 19.734 -50.938 -12.25 1 92.81 285 VAL A CA 1
ATOM 2269 C C . VAL A 1 285 ? 20.344 -49.594 -11.844 1 92.81 285 VAL A C 1
ATOM 2271 O O . VAL A 1 285 ? 20.781 -49.438 -10.703 1 92.81 285 VAL A O 1
ATOM 2274 N N . GLN A 1 286 ? 20.406 -48.656 -12.781 1 94.94 286 GLN A N 1
ATOM 2275 C CA . GLN A 1 286 ? 20.703 -47.281 -12.461 1 94.94 286 GLN A CA 1
ATOM 2276 C C . GLN A 1 286 ? 19.422 -46.469 -12.211 1 94.94 286 GLN A C 1
ATOM 2278 O O . GLN A 1 286 ? 18.594 -46.344 -13.109 1 94.94 286 GLN A O 1
ATOM 2283 N N . GLU A 1 287 ? 19.297 -45.938 -11.109 1 96.31 287 GLU A N 1
ATOM 2284 C CA . GLU A 1 287 ? 18.062 -45.281 -10.688 1 96.31 287 GLU A CA 1
ATOM 2285 C C . GLU A 1 287 ? 17.938 -43.906 -11.336 1 96.31 287 GLU A C 1
ATOM 2287 O O . GLU A 1 287 ? 18.953 -43.281 -11.695 1 96.31 287 GLU A O 1
ATOM 2292 N N . TRP A 1 288 ? 16.781 -43.438 -11.578 1 97.75 288 TRP A N 1
ATOM 2293 C CA . TRP A 1 288 ? 16.453 -42.094 -12.016 1 97.75 288 TRP A CA 1
ATOM 2294 C C . TRP A 1 288 ? 16.438 -41.125 -10.844 1 97.75 288 TRP A C 1
ATOM 2296 O O . TRP A 1 288 ? 15.836 -41.406 -9.805 1 97.75 288 TRP A O 1
ATOM 2306 N N . TRP A 1 289 ? 17.062 -39.938 -10.953 1 96.88 289 TRP A N 1
ATOM 2307 C CA . TRP A 1 289 ? 17.125 -38.938 -9.898 1 96.88 289 TRP A CA 1
ATOM 2308 C C . TRP A 1 289 ? 16.672 -37.562 -10.406 1 96.88 289 TRP A C 1
ATOM 2310 O O . TRP A 1 289 ? 16.844 -37.25 -11.586 1 96.88 289 TRP A O 1
ATOM 2320 N N . PRO A 1 290 ? 16.031 -36.812 -9.547 1 97.19 290 PRO A N 1
ATOM 2321 C CA . PRO A 1 290 ? 15.734 -35.438 -9.945 1 97.19 290 PRO A CA 1
ATOM 2322 C C . PRO A 1 290 ? 17 -34.594 -10.078 1 97.19 290 PRO A C 1
ATOM 2324 O O . PRO A 1 290 ? 18.047 -34.938 -9.555 1 97.19 290 PRO A O 1
ATOM 2327 N N . ASN A 1 291 ? 16.797 -33.438 -10.758 1 97.56 291 ASN A N 1
ATOM 2328 C CA . ASN A 1 291 ? 17.875 -32.5 -10.977 1 97.56 291 ASN A CA 1
ATOM 2329 C C . ASN A 1 291 ? 18.562 -32.125 -9.664 1 97.56 291 ASN A C 1
ATOM 2331 O O . ASN A 1 291 ? 17.906 -31.734 -8.695 1 97.56 291 ASN A O 1
ATOM 2335 N N . GLY A 1 292 ? 19.875 -32.344 -9.648 1 94.06 292 GLY A N 1
ATOM 2336 C CA . GLY A 1 292 ? 20.656 -31.969 -8.477 1 94.06 292 GLY A CA 1
ATOM 2337 C C . GLY A 1 292 ? 20.938 -33.156 -7.566 1 94.06 292 GLY A C 1
ATOM 2338 O O . GLY A 1 292 ? 21.766 -33.062 -6.652 1 94.06 292 GLY A O 1
ATOM 2339 N N . TYR A 1 293 ? 20.375 -34.312 -7.832 1 93.19 293 TYR A N 1
ATOM 2340 C CA . TYR A 1 293 ? 20.5 -35.438 -6.895 1 93.19 293 TYR A CA 1
ATOM 2341 C C . TYR A 1 293 ? 21.094 -36.656 -7.578 1 93.19 293 TYR A C 1
ATOM 2343 O O . TYR A 1 293 ? 21.375 -37.688 -6.926 1 93.19 293 TYR A O 1
ATOM 2351 N N . GLY A 1 294 ? 21.234 -36.562 -8.883 1 93.25 294 GLY A N 1
ATOM 2352 C CA . GLY A 1 294 ? 21.797 -37.656 -9.633 1 93.25 294 GLY A CA 1
ATOM 2353 C C . GLY A 1 294 ? 21.438 -37.625 -11.109 1 93.25 294 GLY A C 1
ATOM 2354 O O . GLY A 1 294 ? 20.891 -36.625 -11.594 1 93.25 294 GLY A O 1
ATOM 2355 N N . ALA A 1 295 ? 21.797 -38.719 -11.781 1 95.94 295 ALA A N 1
ATOM 2356 C CA . ALA A 1 295 ? 21.547 -38.781 -13.219 1 95.94 295 ALA A CA 1
ATOM 2357 C C . ALA A 1 295 ? 20.109 -39.25 -13.508 1 95.94 295 ALA A C 1
ATOM 2359 O O . ALA A 1 295 ? 19.484 -39.906 -12.68 1 95.94 295 ALA A O 1
ATOM 2360 N N . GLN A 1 296 ? 19.688 -38.906 -14.703 1 98.06 296 GLN A N 1
ATOM 2361 C CA . GLN A 1 296 ? 18.328 -39.281 -15.133 1 98.06 296 GLN A CA 1
ATOM 2362 C C . GLN A 1 296 ? 18.344 -40.469 -16.078 1 98.06 296 GLN A C 1
ATOM 2364 O O . GLN A 1 296 ? 17.984 -40.344 -17.25 1 98.06 296 GLN A O 1
ATOM 2369 N N . HIS A 1 29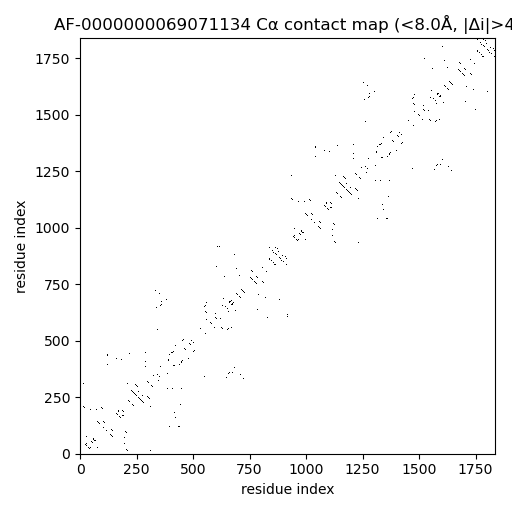7 ? 18.594 -41.562 -15.5 1 97.12 297 HIS A N 1
ATOM 2370 C CA . HIS A 1 297 ? 18.703 -42.75 -16.328 1 97.12 297 HIS A CA 1
ATOM 2371 C C . HIS A 1 297 ? 17.328 -43.25 -16.766 1 97.12 297 HIS A C 1
ATOM 2373 O O . HIS A 1 297 ? 16.453 -43.469 -15.93 1 97.12 297 HIS A O 1
ATOM 2379 N N . LEU A 1 298 ? 17.219 -43.531 -18.062 1 97.44 298 LEU A N 1
ATOM 2380 C CA . LEU A 1 298 ? 15.977 -44.031 -18.656 1 97.44 298 LEU A CA 1
ATOM 2381 C C . LEU A 1 298 ? 16.203 -45.312 -19.453 1 97.44 298 LEU A C 1
ATOM 2383 O O . LEU A 1 298 ? 17.297 -45.531 -19.953 1 97.44 298 LEU A O 1
ATOM 2387 N N . TYR A 1 299 ? 15.195 -46.125 -19.531 1 95.75 299 TYR A N 1
ATOM 2388 C CA . TYR A 1 299 ? 15.211 -47.406 -20.234 1 95.75 299 TYR A CA 1
ATOM 2389 C C . TYR A 1 299 ? 14.008 -47.5 -21.172 1 95.75 299 TYR A C 1
ATOM 2391 O O . TYR A 1 299 ? 13.023 -46.781 -21.031 1 95.75 299 TYR A O 1
ATOM 2399 N N . GLN A 1 300 ? 14.148 -48.438 -22.078 1 95.44 300 GLN A N 1
ATOM 2400 C CA . GLN A 1 300 ? 13.055 -48.688 -23.016 1 95.44 300 GLN A CA 1
ATOM 2401 C C . GLN A 1 300 ? 12.422 -50.062 -22.719 1 95.44 300 GLN A C 1
ATOM 2403 O O . GLN A 1 300 ? 13.117 -51.031 -22.406 1 95.44 300 GLN A O 1
ATOM 2408 N N . LEU A 1 301 ? 11.188 -50.062 -22.703 1 95.06 301 LEU A N 1
ATOM 2409 C CA . LEU A 1 301 ? 10.367 -51.25 -22.531 1 95.06 301 LEU A CA 1
ATOM 2410 C C . LEU A 1 301 ? 9.43 -51.438 -23.719 1 95.06 301 LEU A C 1
ATOM 2412 O O . LEU A 1 301 ? 8.859 -50.469 -24.219 1 95.06 301 LEU A O 1
ATOM 2416 N N . TYR A 1 302 ? 9.203 -52.719 -24.156 1 95 302 TYR A N 1
ATOM 2417 C CA . TYR A 1 302 ? 8.367 -53 -25.312 1 95 302 TYR A CA 1
ATOM 2418 C C . TYR A 1 302 ? 7.316 -54.062 -24.969 1 95 302 TYR A C 1
ATOM 2420 O O . TYR A 1 302 ? 7.586 -55 -24.219 1 95 302 TYR A O 1
ATOM 2428 N N . ALA A 1 303 ? 6.168 -53.906 -25.5 1 95.62 303 ALA A N 1
ATOM 2429 C CA . ALA A 1 303 ? 5.117 -54.938 -25.469 1 95.62 303 ALA A CA 1
ATOM 2430 C C . ALA A 1 303 ? 4.754 -55.375 -26.875 1 95.62 303 ALA A C 1
ATOM 2432 O O . ALA A 1 303 ? 4.602 -54.562 -27.781 1 95.62 303 ALA A O 1
ATOM 2433 N N . PHE A 1 304 ? 4.668 -56.719 -27.047 1 93.81 304 PHE A N 1
ATOM 2434 C CA . PHE A 1 304 ? 4.273 -57.312 -28.312 1 93.81 304 PHE A CA 1
ATOM 2435 C C . PHE A 1 304 ? 3.092 -58.281 -28.125 1 93.81 304 PHE A C 1
ATOM 2437 O O . PHE A 1 304 ? 3.055 -59.031 -27.172 1 93.81 304 PHE A O 1
ATOM 2444 N N . PHE A 1 305 ? 2.156 -58.125 -28.922 1 94.38 305 PHE A N 1
ATOM 2445 C CA . PHE A 1 305 ? 1.089 -59.125 -29.016 1 94.38 305 PHE A CA 1
ATOM 2446 C C . PHE A 1 305 ? 1.157 -59.875 -30.344 1 94.38 305 PHE A C 1
ATOM 2448 O O . PHE A 1 305 ? 1.331 -59.25 -31.391 1 94.38 305 PHE A O 1
ATOM 2455 N N . SER A 1 306 ? 1.078 -61.188 -30.234 1 92.44 306 SER A N 1
ATOM 2456 C CA . SER A 1 306 ? 0.961 -62.031 -31.406 1 92.44 306 SER A CA 1
ATOM 2457 C C . SER A 1 306 ? -0.23 -62.969 -31.281 1 92.44 306 SER A C 1
ATOM 2459 O O . SER A 1 306 ? -0.325 -63.75 -30.328 1 92.44 306 SER A O 1
ATOM 2461 N N . SER A 1 307 ? -1.064 -62.875 -32.25 1 90.94 307 SER A N 1
ATOM 2462 C CA . SER A 1 307 ? -2.213 -63.781 -32.219 1 90.94 307 SER A CA 1
ATOM 2463 C C . SER A 1 307 ? -1.798 -65.25 -32.531 1 90.94 307 SER A C 1
ATOM 2465 O O . SER A 1 307 ? -0.844 -65.438 -33.281 1 90.94 307 SER A O 1
ATOM 2467 N N . SER A 1 308 ? -2.557 -66.188 -32 1 88.62 308 SER A N 1
ATOM 2468 C CA . SER A 1 308 ? -2.238 -67.625 -32.219 1 88.62 308 SER A CA 1
ATOM 2469 C C . SER A 1 308 ? -2.361 -68 -33.688 1 88.62 308 SER A C 1
ATOM 2471 O O . SER A 1 308 ? -1.646 -68.875 -34.156 1 88.62 308 SER A O 1
ATOM 2473 N N . ASP A 1 309 ? -3.248 -67.312 -34.344 1 84.56 309 ASP A N 1
ATOM 2474 C CA . ASP A 1 309 ? -3.451 -67.625 -35.75 1 84.56 309 ASP A CA 1
ATOM 2475 C C . ASP A 1 309 ? -2.445 -66.875 -36.625 1 84.56 309 ASP A C 1
ATOM 2477 O O . ASP A 1 309 ? -2.453 -67.062 -37.844 1 84.56 309 ASP A O 1
ATOM 2481 N N . GLY A 1 310 ? -1.57 -66.125 -36.031 1 79.81 310 GLY A N 1
ATOM 2482 C CA . GLY A 1 310 ? -0.508 -65.438 -36.75 1 79.81 310 GLY A CA 1
ATOM 2483 C C . GLY A 1 310 ? -1.007 -64.25 -37.562 1 79.81 310 GLY A C 1
ATOM 2484 O O . GLY A 1 310 ? -0.233 -63.625 -38.312 1 79.81 310 GLY A O 1
ATOM 2485 N N . ARG A 1 311 ? -2.129 -63.844 -37.438 1 80.81 311 ARG A N 1
ATOM 2486 C CA . ARG A 1 311 ? -2.74 -62.844 -38.312 1 80.81 311 ARG A CA 1
ATOM 2487 C C . ARG A 1 311 ? -2.559 -61.438 -37.75 1 80.81 311 ARG A C 1
ATOM 2489 O O . ARG A 1 311 ? -2.74 -60.469 -38.469 1 80.81 311 ARG A O 1
ATOM 2496 N N . THR A 1 312 ? -2.254 -61.375 -36.562 1 85.88 312 THR A N 1
ATOM 2497 C CA . THR A 1 312 ? -2.158 -60.031 -36 1 85.88 312 THR A CA 1
ATOM 2498 C C . THR A 1 312 ? -0.904 -59.906 -35.156 1 85.88 312 THR A C 1
ATOM 2500 O O . THR A 1 312 ? -0.637 -60.75 -34.281 1 85.88 312 THR A O 1
ATOM 2503 N N . ILE A 1 313 ? -0.164 -58.844 -35.344 1 88.81 313 ILE A N 1
ATOM 2504 C CA . ILE A 1 313 ? 0.942 -58.406 -34.5 1 88.81 313 ILE A CA 1
ATOM 2505 C C . ILE A 1 313 ? 0.752 -56.938 -34.125 1 88.81 313 ILE A C 1
ATOM 2507 O O . ILE A 1 313 ? 0.408 -56.094 -34.969 1 88.81 313 ILE A O 1
ATOM 2511 N N . SER A 1 314 ? 0.829 -56.656 -32.875 1 92.31 314 SER A N 1
ATOM 2512 C CA . SER A 1 314 ? 0.751 -55.312 -32.344 1 92.31 314 SER A CA 1
ATOM 2513 C C . SER A 1 314 ? 1.888 -55.031 -31.359 1 92.31 314 SER A C 1
ATOM 2515 O O . SER A 1 314 ? 2.318 -55.938 -30.641 1 92.31 314 SER A O 1
ATOM 2517 N N . ALA A 1 315 ? 2.43 -53.844 -31.391 1 93 315 ALA A N 1
ATOM 2518 C CA . ALA A 1 315 ? 3.539 -53.531 -30.5 1 93 315 ALA A CA 1
ATOM 2519 C C . ALA A 1 315 ? 3.412 -52.094 -29.969 1 93 315 ALA A C 1
ATOM 2521 O O . ALA A 1 315 ? 2.834 -51.219 -30.641 1 93 315 ALA A O 1
ATOM 2522 N N . LYS A 1 316 ? 3.885 -51.844 -28.797 1 94.69 316 LYS A N 1
ATOM 2523 C CA . LYS A 1 316 ? 4.012 -50.531 -28.188 1 94.69 316 LYS A CA 1
ATOM 2524 C C . LYS A 1 316 ? 5.312 -50.406 -27.406 1 94.69 316 LYS A C 1
ATOM 2526 O O . LYS A 1 316 ? 5.828 -51.406 -26.891 1 94.69 316 LYS A O 1
ATOM 2531 N N . LYS A 1 317 ? 5.828 -49.219 -27.359 1 94.62 317 LYS A N 1
ATOM 2532 C CA . LYS A 1 317 ? 7.055 -48.906 -26.641 1 94.62 317 LYS A CA 1
ATOM 2533 C C . LYS A 1 317 ? 6.781 -47.969 -25.469 1 94.62 317 LYS A C 1
ATOM 2535 O O . LYS A 1 317 ? 5.871 -47.125 -25.531 1 94.62 317 LYS A O 1
ATOM 2540 N N . LEU A 1 318 ? 7.539 -48.094 -24.453 1 95.06 318 LEU A N 1
ATOM 2541 C CA . LEU A 1 318 ? 7.438 -47.25 -23.266 1 95.06 318 LEU A CA 1
ATOM 2542 C C . LEU A 1 318 ? 8.82 -46.906 -22.719 1 95.06 318 LEU A C 1
ATOM 2544 O O . LEU A 1 318 ? 9.711 -47.781 -22.688 1 95.06 318 LEU A O 1
ATOM 2548 N N . THR A 1 319 ? 9.047 -45.594 -22.406 1 96.25 319 THR A N 1
ATOM 2549 C CA . THR A 1 319 ? 10.242 -45.188 -21.688 1 96.25 319 THR A CA 1
ATOM 2550 C C . THR A 1 319 ? 9.984 -45.125 -20.188 1 96.25 319 THR A C 1
ATOM 2552 O O . THR A 1 319 ? 9.023 -44.5 -19.734 1 96.25 319 THR A O 1
ATOM 2555 N N . ILE A 1 320 ? 10.836 -45.781 -19.344 1 96.56 320 ILE A N 1
ATOM 2556 C CA . ILE A 1 320 ? 10.617 -45.812 -17.906 1 96.56 320 ILE A CA 1
ATOM 2557 C C . ILE A 1 320 ? 11.906 -45.438 -17.172 1 96.56 320 ILE A C 1
ATOM 2559 O O . ILE A 1 320 ? 12.984 -45.406 -17.781 1 96.56 320 ILE A O 1
ATOM 2563 N N . GLY A 1 321 ? 11.805 -45 -15.992 1 97.12 321 GLY A N 1
ATOM 2564 C CA . GLY A 1 321 ? 12.883 -44.781 -15.039 1 97.12 321 GLY A CA 1
ATOM 2565 C C . GLY A 1 321 ? 12.633 -45.438 -13.695 1 97.12 321 GLY A C 1
ATOM 2566 O O . GLY A 1 321 ? 11.5 -45.438 -13.203 1 97.12 321 GLY A O 1
ATOM 2567 N N . PHE A 1 322 ? 13.703 -46.125 -13.195 1 96.69 322 PHE A N 1
ATOM 2568 C CA . PHE A 1 322 ? 13.57 -46.781 -11.898 1 96.69 322 PHE A CA 1
ATOM 2569 C C . PHE A 1 322 ? 13.68 -45.781 -10.766 1 96.69 322 PHE A C 1
ATOM 2571 O O . PHE A 1 322 ? 14.711 -45.125 -10.617 1 96.69 322 PHE A O 1
ATOM 2578 N N . LYS A 1 323 ? 12.648 -45.656 -10.023 1 96.56 323 LYS A N 1
ATOM 2579 C CA . LYS A 1 323 ? 12.609 -44.719 -8.898 1 96.56 323 LYS A CA 1
ATOM 2580 C C . LYS A 1 323 ? 11.539 -45.125 -7.887 1 96.56 323 LYS A C 1
ATOM 2582 O O . LYS A 1 323 ? 10.5 -45.656 -8.258 1 96.56 323 LYS A O 1
ATOM 2587 N N . THR A 1 324 ? 11.742 -44.844 -6.645 1 96.5 324 THR A N 1
ATOM 2588 C CA . THR A 1 324 ? 10.695 -44.938 -5.629 1 96.5 324 THR A CA 1
ATOM 2589 C C . THR A 1 324 ? 10.266 -43.562 -5.164 1 96.5 324 THR A C 1
ATOM 2591 O O . THR A 1 324 ? 11.062 -42.625 -5.184 1 96.5 324 THR A O 1
ATOM 2594 N N . VAL A 1 325 ? 9.023 -43.438 -4.848 1 97.62 325 VAL A N 1
ATOM 2595 C CA . VAL A 1 325 ? 8.469 -42.188 -4.312 1 97.62 325 VAL A CA 1
ATOM 2596 C C . VAL A 1 325 ? 7.672 -42.5 -3.043 1 97.62 325 VAL A C 1
ATOM 2598 O O . VAL A 1 325 ? 6.871 -43.438 -3.008 1 97.62 325 VAL A O 1
ATOM 2601 N N . GLU A 1 326 ? 7.957 -41.719 -2.004 1 97.25 326 GLU A N 1
ATOM 2602 C CA . GLU A 1 326 ? 7.199 -41.812 -0.761 1 97.25 326 GLU A CA 1
ATOM 2603 C C . GLU A 1 326 ? 6.852 -40.438 -0.226 1 97.25 326 GLU A C 1
ATOM 2605 O O . GLU A 1 326 ? 7.711 -39.562 -0.16 1 97.25 326 GLU A O 1
ATOM 2610 N N . LEU A 1 327 ? 5.602 -40.188 0.065 1 98.25 327 LEU A N 1
ATOM 2611 C CA . LEU A 1 327 ? 5.176 -39 0.789 1 98.25 327 LEU A CA 1
ATOM 2612 C C . LEU A 1 327 ? 5.07 -39.281 2.285 1 98.25 327 LEU A C 1
ATOM 2614 O O . LEU A 1 327 ? 4.25 -40.094 2.711 1 98.25 327 LEU A O 1
ATOM 2618 N N . VAL A 1 328 ? 5.883 -38.594 3.08 1 98 328 VAL A N 1
ATOM 2619 C CA . VAL A 1 328 ? 5.945 -38.844 4.52 1 98 328 VAL A CA 1
ATOM 2620 C C . VAL A 1 328 ? 5.109 -37.781 5.254 1 98 328 VAL A C 1
ATOM 2622 O O . VAL A 1 328 ? 5.293 -36.594 5.055 1 98 328 VAL A O 1
ATOM 2625 N N . GLN A 1 329 ? 4.164 -38.25 6.078 1 98.19 329 GLN A N 1
ATOM 2626 C CA . GLN A 1 329 ? 3.291 -37.375 6.852 1 98.19 329 GLN A CA 1
ATOM 2627 C C . GLN A 1 329 ? 3.201 -37.844 8.305 1 98.19 329 GLN A C 1
ATOM 2629 O O . GLN A 1 329 ? 2.109 -37.938 8.867 1 98.19 329 GLN A O 1
ATOM 2634 N N . ASP A 1 330 ? 4.316 -38.062 8.938 1 97.06 330 ASP A N 1
ATOM 2635 C CA . ASP A 1 330 ? 4.379 -38.5 10.336 1 97.06 330 ASP A CA 1
ATOM 2636 C C . ASP A 1 330 ? 4.246 -37.281 11.266 1 97.06 330 ASP A C 1
ATOM 2638 O O . ASP A 1 330 ? 4.52 -36.156 10.867 1 97.06 330 ASP A O 1
ATOM 2642 N N . PHE A 1 331 ? 3.824 -37.594 12.508 1 96.88 331 PHE A N 1
ATOM 2643 C CA . PHE A 1 331 ? 3.832 -36.5 13.492 1 96.88 331 PHE A CA 1
ATOM 2644 C C . PHE A 1 331 ? 5.246 -35.969 13.703 1 96.88 331 PHE A C 1
ATOM 2646 O O . PHE A 1 331 ? 6.207 -36.75 13.727 1 96.88 331 PHE A O 1
ATOM 2653 N N . VAL A 1 332 ? 5.418 -34.688 13.906 1 97.06 332 VAL A N 1
ATOM 2654 C CA . VAL A 1 332 ? 6.75 -34.094 13.938 1 97.06 332 VAL A CA 1
ATOM 2655 C C . VAL A 1 332 ? 7.348 -34.219 15.336 1 97.06 332 VAL A C 1
ATOM 2657 O O . VAL A 1 332 ? 8.555 -34.062 15.523 1 97.06 332 VAL A O 1
ATOM 2660 N N . SER A 1 333 ? 6.473 -34.531 16.297 1 95.5 333 SER A N 1
ATOM 2661 C CA . SER A 1 333 ? 6.914 -34.719 17.672 1 95.5 333 SER A CA 1
ATOM 2662 C C . SER A 1 333 ? 6 -35.688 18.422 1 95.5 333 SER A C 1
ATOM 2664 O O . SER A 1 333 ? 5.121 -36.312 17.812 1 95.5 333 SER A O 1
ATOM 2666 N N . GLY A 1 334 ? 6.336 -35.812 19.734 1 93.62 334 GLY A N 1
ATOM 2667 C CA . GLY A 1 334 ? 5.473 -36.625 20.578 1 93.62 334 GLY A CA 1
ATOM 2668 C C . GLY A 1 334 ? 4.137 -35.969 20.875 1 93.62 334 GLY A C 1
ATOM 2669 O O . GLY A 1 334 ? 3.197 -36.656 21.297 1 93.62 334 GLY A O 1
ATOM 2670 N N . ASP A 1 335 ? 4.035 -34.719 20.672 1 94.81 335 ASP A N 1
ATOM 2671 C CA . ASP A 1 335 ? 2.795 -33.969 20.844 1 94.81 335 ASP A CA 1
ATOM 2672 C C . ASP A 1 335 ? 2.062 -33.844 19.516 1 94.81 335 ASP A C 1
ATOM 2674 O O . ASP A 1 335 ? 2.455 -33.031 18.672 1 94.81 335 ASP A O 1
ATOM 2678 N N . PRO A 1 336 ? 0.993 -34.438 19.344 1 94.06 336 PRO A N 1
ATOM 2679 C CA . PRO A 1 336 ? 0.265 -34.375 18.078 1 94.06 336 PRO A CA 1
ATOM 2680 C C . PRO A 1 336 ? -0.209 -32.969 17.734 1 94.06 336 PRO A C 1
ATOM 2682 O O . PRO A 1 336 ? -0.471 -32.656 16.562 1 94.06 336 PRO A O 1
ATOM 2685 N N . LYS A 1 337 ? -0.261 -32.125 18.734 1 94.38 337 LYS A N 1
ATOM 2686 C CA . LYS A 1 337 ? -0.736 -30.766 18.5 1 94.38 337 LYS A CA 1
ATOM 2687 C C . LYS A 1 337 ? 0.277 -29.969 17.688 1 94.38 337 LYS A C 1
ATOM 2689 O O . LYS A 1 337 ? -0.059 -28.922 17.109 1 94.38 337 LYS A O 1
ATOM 2694 N N . GLN A 1 338 ? 1.421 -30.469 17.516 1 96.25 338 GLN A N 1
ATOM 2695 C CA . GLN A 1 338 ? 2.469 -29.766 16.766 1 96.25 338 GLN A CA 1
ATOM 2696 C C . GLN A 1 338 ? 2.428 -30.141 15.289 1 96.25 338 GLN A C 1
ATOM 2698 O O . GLN A 1 338 ? 3.232 -29.641 14.5 1 96.25 338 GLN A O 1
ATOM 2703 N N . GLY A 1 339 ? 1.542 -31.031 14.875 1 97.5 339 GLY A N 1
ATOM 2704 C CA . GLY A 1 339 ? 1.251 -31.281 13.477 1 97.5 339 GLY A CA 1
ATOM 2705 C C . GLY A 1 339 ? 2.041 -32.438 12.906 1 97.5 339 GLY A C 1
ATOM 2706 O O . GLY A 1 339 ? 2.521 -33.312 13.648 1 97.5 339 GLY A O 1
ATOM 2707 N N . ARG A 1 340 ? 2.053 -32.562 11.594 1 98 340 ARG A N 1
ATOM 2708 C CA . ARG A 1 340 ? 2.68 -33.656 10.844 1 98 340 ARG A CA 1
ATOM 2709 C C . ARG A 1 340 ? 3.67 -33.094 9.82 1 98 340 ARG A C 1
ATOM 2711 O O . ARG A 1 340 ? 3.523 -31.984 9.344 1 98 340 ARG A O 1
ATOM 2718 N N . SER A 1 341 ? 4.668 -33.906 9.578 1 97.31 341 SER A N 1
ATOM 2719 C CA . SER A 1 341 ? 5.586 -33.562 8.5 1 97.31 341 SER A CA 1
ATOM 2720 C C . SER A 1 341 ? 4.906 -33.656 7.137 1 97.31 341 SER A C 1
ATOM 2722 O O . SER A 1 341 ? 3.816 -34.219 7.023 1 97.31 341 SER A O 1
ATOM 2724 N N . PHE A 1 342 ? 5.504 -33.156 6.168 1 98.38 342 PHE A N 1
ATOM 2725 C CA . PHE A 1 342 ? 5.086 -33.25 4.773 1 98.38 342 PHE A CA 1
ATOM 2726 C C . PHE A 1 342 ? 6.285 -33.094 3.842 1 98.38 342 PHE A C 1
ATOM 2728 O O . PHE A 1 342 ? 6.691 -31.969 3.523 1 98.38 342 PHE A O 1
ATOM 2735 N N . PHE A 1 343 ? 6.863 -34.188 3.441 1 97.5 343 PHE A N 1
ATOM 2736 C CA . PHE A 1 343 ? 8.008 -34.156 2.541 1 97.5 343 PHE A CA 1
ATOM 2737 C C . PHE A 1 343 ? 8.094 -35.469 1.744 1 97.5 343 PHE A C 1
ATOM 2739 O O . PHE A 1 343 ? 7.41 -36.438 2.059 1 97.5 343 PHE A O 1
ATOM 2746 N N . PHE A 1 344 ? 8.953 -35.5 0.706 1 97.69 344 PHE A N 1
ATOM 2747 C CA . PHE A 1 344 ? 9.062 -36.656 -0.185 1 97.69 344 PHE A CA 1
ATOM 2748 C C . PHE A 1 344 ? 10.43 -37.312 -0.041 1 97.69 344 PHE A C 1
ATOM 2750 O O . PHE A 1 344 ? 11.445 -36.625 0.113 1 97.69 344 PHE A O 1
ATOM 2757 N N . LYS A 1 345 ? 10.391 -38.594 -0.085 1 96.62 345 LYS A N 1
ATOM 2758 C CA . LYS A 1 345 ? 11.602 -39.406 -0.294 1 96.62 345 LYS A CA 1
ATOM 2759 C C . LYS A 1 345 ? 11.664 -39.938 -1.717 1 96.62 345 LYS A C 1
ATOM 2761 O O . LYS A 1 345 ? 10.711 -40.562 -2.191 1 96.62 345 LYS A O 1
ATOM 2766 N N . ILE A 1 346 ? 12.695 -39.656 -2.375 1 96.81 346 ILE A N 1
ATOM 2767 C CA . ILE A 1 346 ? 13.008 -40.25 -3.662 1 96.81 346 ILE A CA 1
ATOM 2768 C C . ILE A 1 346 ? 14.156 -41.25 -3.498 1 96.81 346 ILE A C 1
ATOM 2770 O O . ILE A 1 346 ? 15.242 -40.875 -3.059 1 96.81 346 ILE A O 1
ATOM 2774 N N . ASN A 1 347 ? 13.844 -42.531 -3.871 1 94.56 347 ASN A N 1
ATOM 2775 C CA . ASN A 1 347 ? 14.828 -43.562 -3.67 1 94.56 347 ASN A CA 1
ATOM 2776 C C . ASN A 1 347 ? 15.32 -43.625 -2.225 1 94.56 347 ASN A C 1
ATOM 2778 O O . ASN A 1 347 ? 16.516 -43.75 -1.979 1 94.56 347 ASN A O 1
ATOM 2782 N N . GLY A 1 348 ? 14.438 -43.312 -1.351 1 92.88 348 GLY A N 1
ATOM 2783 C CA . GLY A 1 348 ? 14.703 -43.406 0.075 1 92.88 348 GLY A CA 1
ATOM 2784 C C . GLY A 1 348 ? 15.336 -42.156 0.652 1 92.88 348 GLY A C 1
ATOM 2785 O O . GLY A 1 348 ? 15.555 -42.062 1.862 1 92.88 348 GLY A O 1
ATOM 2786 N N . VAL A 1 349 ? 15.578 -41.125 -0.124 1 93 349 VAL A N 1
ATOM 2787 C CA . VAL A 1 349 ? 16.266 -39.906 0.32 1 93 349 VAL A CA 1
ATOM 2788 C C . VAL A 1 349 ? 15.273 -38.75 0.399 1 93 349 VAL A C 1
ATOM 2790 O O . VAL A 1 349 ? 14.617 -38.406 -0.589 1 93 349 VAL A O 1
ATOM 2793 N N . PRO A 1 350 ? 15.156 -38.094 1.619 1 94.31 350 PRO A N 1
ATOM 2794 C CA . PRO A 1 350 ? 14.344 -36.875 1.665 1 94.31 350 PRO A CA 1
ATOM 2795 C C . PRO A 1 350 ? 14.891 -35.781 0.768 1 94.31 350 PRO A C 1
ATOM 2797 O O . PRO A 1 350 ? 16.094 -35.5 0.77 1 94.31 350 PRO A O 1
ATOM 2800 N N . ILE A 1 351 ? 14.031 -35.188 0.06 1 94.12 351 ILE A N 1
ATOM 2801 C CA . ILE A 1 351 ? 14.484 -34.125 -0.859 1 94.12 351 ILE A CA 1
ATOM 2802 C C . ILE A 1 351 ? 13.711 -32.844 -0.596 1 94.12 351 ILE A C 1
ATOM 2804 O O . ILE A 1 351 ? 12.523 -32.875 -0.269 1 94.12 351 ILE A O 1
ATOM 2808 N N . PHE A 1 352 ? 14.406 -31.656 -0.653 1 96.69 352 PHE A N 1
ATOM 2809 C CA . PHE A 1 352 ? 13.758 -30.344 -0.676 1 96.69 352 PHE A CA 1
ATOM 2810 C C . PHE A 1 352 ? 13.266 -30.016 -2.08 1 96.69 352 PHE A C 1
ATOM 2812 O O . PHE A 1 352 ? 14.07 -29.922 -3.014 1 96.69 352 PHE A O 1
ATOM 2819 N N . LEU A 1 353 ? 11.992 -29.812 -2.281 1 98.25 353 LEU A N 1
ATOM 2820 C CA . LEU A 1 353 ? 11.469 -29.453 -3.596 1 98.25 353 LEU A CA 1
ATOM 2821 C C . LEU A 1 353 ? 11.727 -27.984 -3.904 1 98.25 353 LEU A C 1
ATOM 2823 O O . LEU A 1 353 ? 11.266 -27.109 -3.18 1 98.25 353 LEU A O 1
ATOM 2827 N N . LYS A 1 354 ? 12.461 -27.719 -4.91 1 98.62 354 LYS A N 1
ATOM 2828 C CA . LYS A 1 354 ? 12.734 -26.391 -5.465 1 98.62 354 LYS A CA 1
ATOM 2829 C C . LYS A 1 354 ? 12.062 -26.219 -6.828 1 98.62 354 LYS A C 1
ATOM 2831 O O . LYS A 1 354 ? 12.391 -26.938 -7.773 1 98.62 354 LYS A O 1
ATOM 2836 N N . GLY A 1 355 ? 11.109 -25.344 -6.879 1 98.56 355 GLY A N 1
ATOM 2837 C CA . GLY A 1 355 ? 10.516 -25.234 -8.203 1 98.56 355 GLY A CA 1
ATOM 2838 C C . GLY A 1 355 ? 9.469 -24.141 -8.297 1 98.56 355 GLY A C 1
ATOM 2839 O O . GLY A 1 355 ? 9.578 -23.109 -7.633 1 98.56 355 GLY A O 1
ATOM 2840 N N . SER A 1 356 ? 8.586 -24.25 -9.266 1 98.69 356 SER A N 1
ATOM 2841 C CA . SER A 1 356 ? 7.551 -23.297 -9.641 1 98.69 356 SER A CA 1
ATOM 2842 C C . SER A 1 356 ? 6.293 -24 -10.125 1 98.69 356 SER A C 1
ATOM 2844 O O . SER A 1 356 ? 6.129 -25.203 -9.914 1 98.69 356 SER A O 1
ATOM 2846 N N . ASN A 1 357 ? 5.352 -23.281 -10.578 1 98.81 357 ASN A N 1
ATOM 2847 C CA . ASN A 1 357 ? 4.094 -23.766 -11.125 1 98.81 357 ASN A CA 1
ATOM 2848 C C . ASN A 1 357 ? 4.016 -23.562 -12.633 1 98.81 357 ASN A C 1
ATOM 2850 O O . ASN A 1 357 ? 4.496 -22.547 -13.148 1 98.81 357 ASN A O 1
ATOM 2854 N N . TRP A 1 358 ? 3.404 -24.5 -13.266 1 98.62 358 TRP A N 1
ATOM 2855 C CA . TRP A 1 358 ? 3.303 -24.5 -14.719 1 98.62 358 TRP A CA 1
ATOM 2856 C C . TRP A 1 358 ? 1.873 -24.219 -15.164 1 98.62 358 TRP A C 1
ATOM 2858 O O . TRP A 1 358 ? 0.917 -24.734 -14.578 1 98.62 358 TRP A O 1
ATOM 2868 N N . ILE A 1 359 ? 1.714 -23.375 -16.109 1 98.06 359 ILE A N 1
ATOM 2869 C CA . ILE A 1 359 ? 0.477 -23.203 -16.859 1 98.06 359 ILE A CA 1
ATOM 2870 C C . ILE A 1 359 ? 0.728 -23.5 -18.344 1 98.06 359 ILE A C 1
ATOM 2872 O O . ILE A 1 359 ? 1.878 -23.578 -18.781 1 98.06 359 ILE A O 1
ATOM 2876 N N . PRO A 1 360 ? -0.336 -23.688 -19.141 1 98 360 PRO A N 1
ATOM 2877 C CA . PRO A 1 360 ? -0.073 -23.953 -20.562 1 98 360 PRO A CA 1
ATOM 2878 C C . PRO A 1 360 ? 0.772 -22.859 -21.203 1 98 360 PRO A C 1
ATOM 2880 O O . PRO A 1 360 ? 0.595 -21.672 -20.906 1 98 360 PRO A O 1
ATOM 2883 N N . ALA A 1 361 ? 1.65 -23.281 -22.094 1 98 361 ALA A N 1
ATOM 2884 C CA . ALA A 1 361 ? 2.627 -22.359 -22.672 1 98 361 ALA A CA 1
ATOM 2885 C C . ALA A 1 361 ? 1.973 -21.422 -23.688 1 98 361 ALA A C 1
ATOM 2887 O O . ALA A 1 361 ? 2.566 -20.406 -24.078 1 98 361 ALA A O 1
ATOM 2888 N N . ASP A 1 362 ? 0.775 -21.734 -24.094 1 97.56 362 ASP A N 1
ATOM 2889 C CA . ASP A 1 362 ? -0.047 -20.938 -25 1 97.56 362 ASP A CA 1
ATOM 2890 C C . ASP A 1 362 ? -1.525 -21.297 -24.859 1 97.56 362 ASP A C 1
ATOM 2892 O O . ASP A 1 362 ? -1.865 -22.391 -24.438 1 97.56 362 ASP A O 1
ATOM 2896 N N . ILE A 1 363 ? -2.357 -20.375 -25.188 1 96.25 363 ILE A N 1
ATOM 2897 C CA . ILE A 1 363 ? -3.781 -20.688 -25.172 1 96.25 363 ILE A CA 1
ATOM 2898 C C . ILE A 1 363 ? -4.109 -21.625 -26.328 1 96.25 363 ILE A C 1
ATOM 2900 O O . ILE A 1 363 ? -4.996 -22.484 -26.203 1 96.25 363 ILE A O 1
ATOM 2904 N N . PHE A 1 364 ? -3.479 -21.391 -27.406 1 97.69 364 PHE A N 1
ATOM 2905 C CA . PHE A 1 364 ? -3.619 -22.25 -28.562 1 97.69 364 PHE A CA 1
ATOM 2906 C C . PHE A 1 364 ? -2.572 -23.359 -28.547 1 97.69 364 PHE A C 1
ATOM 2908 O O . PHE A 1 364 ? -1.46 -23.188 -29.047 1 97.69 364 PHE A O 1
ATOM 2915 N N . LEU A 1 365 ? -2.953 -24.5 -28.156 1 97.31 365 LEU A N 1
ATOM 2916 C CA . LEU A 1 365 ? -2.043 -25.578 -27.812 1 97.31 365 LEU A CA 1
ATOM 2917 C C . LEU A 1 365 ? -1.287 -26.078 -29.031 1 97.31 365 LEU A C 1
ATOM 2919 O O . LEU A 1 365 ? -0.228 -26.688 -28.906 1 97.31 365 LEU A O 1
ATOM 2923 N N . GLU A 1 366 ? -1.812 -25.875 -30.281 1 95.94 366 GLU A N 1
ATOM 2924 C CA . GLU A 1 366 ? -1.097 -26.25 -31.5 1 95.94 366 GLU A CA 1
ATOM 2925 C C . GLU A 1 366 ? 0.163 -25.406 -31.672 1 95.94 366 GLU A C 1
ATOM 2927 O O . GLU A 1 366 ? 1.038 -25.75 -32.469 1 95.94 366 GLU A O 1
ATOM 2932 N N . ARG A 1 367 ? 0.216 -24.312 -30.906 1 96.12 367 ARG A N 1
ATOM 2933 C CA . ARG A 1 367 ? 1.398 -23.453 -30.984 1 96.12 367 ARG A CA 1
ATOM 2934 C C . ARG A 1 367 ? 2.467 -23.922 -30 1 96.12 367 ARG A C 1
ATOM 2936 O O . ARG A 1 367 ? 3.584 -23.406 -30 1 96.12 367 ARG A O 1
ATOM 2943 N N . VAL A 1 368 ? 2.191 -24.844 -29.203 1 97.69 368 VAL A N 1
ATOM 2944 C CA . VAL A 1 368 ? 3.141 -25.375 -28.219 1 97.69 368 VAL A CA 1
ATOM 2945 C C . VAL A 1 368 ? 4.016 -26.438 -28.859 1 97.69 368 VAL A C 1
ATOM 2947 O O . VAL A 1 368 ? 3.658 -27.625 -28.859 1 97.69 368 VAL A O 1
ATOM 2950 N N . THR A 1 369 ? 5.164 -26.078 -29.25 1 96.94 369 THR A N 1
ATOM 2951 C CA . THR A 1 369 ? 6.094 -27 -29.891 1 96.94 369 THR A CA 1
ATOM 2952 C C . THR A 1 369 ? 7.039 -27.609 -28.875 1 96.94 369 THR A C 1
ATOM 2954 O O . THR A 1 369 ? 7.141 -27.125 -27.734 1 96.94 369 THR A O 1
ATOM 2957 N N . LYS A 1 370 ? 7.645 -28.703 -29.234 1 97.56 370 LYS A N 1
ATOM 2958 C CA . LYS A 1 370 ? 8.633 -29.328 -28.375 1 97.56 370 LYS A CA 1
ATOM 2959 C C . LYS A 1 370 ? 9.781 -28.375 -28.047 1 97.56 370 LYS A C 1
ATOM 2961 O O . LYS A 1 370 ? 10.32 -28.375 -26.938 1 97.56 370 LYS A O 1
ATOM 2966 N N . GLU A 1 371 ? 10.148 -27.516 -29.047 1 96.62 371 GLU A N 1
ATOM 2967 C CA . GLU A 1 371 ? 11.211 -26.531 -28.844 1 96.62 371 GLU A CA 1
ATOM 2968 C C . GLU A 1 371 ? 10.836 -25.516 -27.766 1 96.62 371 GLU A C 1
ATOM 2970 O O . GLU A 1 371 ? 11.664 -25.141 -26.938 1 96.62 371 GLU A O 1
ATOM 2975 N N . ARG A 1 372 ? 9.625 -25.094 -27.828 1 97.06 372 ARG A N 1
ATOM 2976 C CA . ARG A 1 372 ? 9.141 -24.156 -26.828 1 97.06 372 ARG A CA 1
ATOM 2977 C C . ARG A 1 372 ? 9.164 -24.781 -25.438 1 97.06 372 ARG A C 1
ATOM 2979 O O . ARG A 1 372 ? 9.609 -24.156 -24.469 1 97.06 372 ARG A O 1
ATOM 2986 N N . LEU A 1 373 ? 8.664 -25.969 -25.344 1 98.56 373 LEU A N 1
ATOM 2987 C CA . LEU A 1 373 ? 8.672 -26.688 -24.078 1 98.56 373 LEU A CA 1
ATOM 2988 C C . LEU A 1 373 ? 10.094 -26.891 -23.562 1 98.56 373 LEU A C 1
ATOM 2990 O O . LEU A 1 373 ? 10.359 -26.719 -22.375 1 98.56 373 LEU A O 1
ATOM 2994 N N . ARG A 1 374 ? 10.969 -27.297 -24.484 1 98 374 ARG A N 1
ATOM 2995 C CA . ARG A 1 374 ? 12.367 -27.5 -24.109 1 98 374 ARG A CA 1
ATOM 2996 C C . ARG A 1 374 ? 12.977 -26.219 -23.547 1 98 374 ARG A C 1
ATOM 2998 O O . ARG A 1 374 ? 13.688 -26.266 -22.531 1 98 374 ARG A O 1
ATOM 3005 N N . ASN A 1 375 ? 12.703 -25.125 -24.188 1 97.5 375 ASN A N 1
ATOM 3006 C CA . ASN A 1 375 ? 13.219 -23.844 -23.719 1 97.5 375 ASN A CA 1
ATOM 3007 C C . ASN A 1 375 ? 12.766 -23.562 -22.281 1 97.5 375 ASN A C 1
ATOM 3009 O O . ASN A 1 375 ? 13.578 -23.203 -21.422 1 97.5 375 ASN A O 1
ATOM 3013 N N . LEU A 1 376 ? 11.531 -23.703 -22 1 98.56 376 LEU A N 1
ATOM 3014 C CA . LEU A 1 376 ? 10.953 -23.375 -20.688 1 98.56 376 LEU A CA 1
ATOM 3015 C C . LEU A 1 376 ? 11.453 -24.344 -19.625 1 98.56 376 LEU A C 1
ATOM 3017 O O . LEU A 1 376 ? 11.875 -23.922 -18.547 1 98.56 376 LEU A O 1
ATOM 3021 N N . LEU A 1 377 ? 11.445 -25.625 -19.906 1 98.81 377 LEU A N 1
ATOM 3022 C CA . LEU A 1 377 ? 11.828 -26.625 -18.922 1 98.81 377 LEU A CA 1
ATOM 3023 C C . LEU A 1 377 ? 13.336 -26.625 -18.688 1 98.81 377 LEU A C 1
ATOM 3025 O O . LEU A 1 377 ? 13.797 -26.875 -17.578 1 98.81 377 LEU A O 1
ATOM 3029 N N . GLN A 1 378 ? 14.062 -26.391 -19.797 1 98.38 378 GLN A N 1
ATOM 3030 C CA . GLN A 1 378 ? 15.5 -26.219 -19.609 1 98.38 378 GLN A CA 1
ATOM 3031 C C . GLN A 1 378 ? 15.805 -25 -18.734 1 98.38 378 GLN A C 1
ATOM 3033 O O . GLN A 1 378 ? 16.766 -25.031 -17.953 1 98.38 378 GLN A O 1
ATOM 3038 N N . SER A 1 379 ? 15.055 -23.953 -18.922 1 98.5 379 SER A N 1
ATOM 3039 C CA . SER A 1 379 ? 15.203 -22.766 -18.078 1 98.5 379 SER A CA 1
ATOM 3040 C C . SER A 1 379 ? 14.969 -23.094 -16.609 1 98.5 379 SER A C 1
ATOM 3042 O O . SER A 1 379 ? 15.648 -22.578 -15.734 1 98.5 379 SER A O 1
ATOM 3044 N N . ALA A 1 380 ? 14.008 -23.953 -16.328 1 98.75 380 ALA A N 1
ATOM 3045 C CA . ALA A 1 380 ? 13.766 -24.422 -14.969 1 98.75 380 ALA A CA 1
ATOM 3046 C C . ALA A 1 380 ? 14.977 -25.188 -14.43 1 98.75 380 ALA A C 1
ATOM 3048 O O . ALA A 1 380 ? 15.438 -24.922 -13.32 1 98.75 380 ALA A O 1
ATOM 3049 N N . ARG A 1 381 ? 15.438 -26.109 -15.25 1 98.5 381 ARG A N 1
ATOM 3050 C CA . ARG A 1 381 ? 16.594 -26.906 -14.852 1 98.5 381 ARG A CA 1
ATOM 3051 C C . ARG A 1 381 ? 17.812 -26.031 -14.578 1 98.5 381 ARG A C 1
ATOM 3053 O O . ARG A 1 381 ? 18.5 -26.203 -13.586 1 98.5 381 ARG A O 1
ATOM 3060 N N . ASP A 1 382 ? 17.984 -25 -15.484 1 97.75 382 ASP A N 1
ATOM 3061 C CA . ASP A 1 382 ? 19.156 -24.125 -15.383 1 97.75 382 ASP A CA 1
ATOM 3062 C C . ASP A 1 382 ? 19.078 -23.25 -14.125 1 97.75 382 ASP A C 1
ATOM 3064 O O . ASP A 1 382 ? 20.094 -22.734 -13.664 1 97.75 382 ASP A O 1
ATOM 3068 N N . ALA A 1 383 ? 17.938 -23.109 -13.617 1 98.25 383 ALA A N 1
ATOM 3069 C CA . ALA A 1 383 ? 17.75 -22.359 -12.383 1 98.25 383 ALA A CA 1
ATOM 3070 C C . ALA A 1 383 ? 17.703 -23.281 -11.172 1 98.25 383 ALA A C 1
ATOM 3072 O O . ALA A 1 383 ? 17.172 -22.938 -10.125 1 98.25 383 ALA A O 1
ATOM 3073 N N . HIS A 1 384 ? 18.141 -24.516 -11.359 1 98.06 384 HIS A N 1
ATOM 3074 C CA . HIS A 1 384 ? 18.344 -25.516 -10.305 1 98.06 384 HIS A CA 1
ATOM 3075 C C . HIS A 1 384 ? 17.016 -26.031 -9.773 1 98.06 384 HIS A C 1
ATOM 3077 O O . HIS A 1 384 ? 16.953 -26.562 -8.656 1 98.06 384 HIS A O 1
ATOM 3083 N N . MET A 1 385 ? 15.961 -25.922 -10.508 1 98.69 385 MET A N 1
ATOM 3084 C CA . MET A 1 385 ? 14.68 -26.5 -10.086 1 98.69 385 MET A CA 1
ATOM 3085 C C . MET A 1 385 ? 14.664 -28 -10.273 1 98.69 385 MET A C 1
ATOM 3087 O O . MET A 1 385 ? 15.25 -28.531 -11.227 1 98.69 385 MET A O 1
ATOM 3091 N N . ASN A 1 386 ? 13.977 -28.641 -9.359 1 98.5 386 ASN A N 1
ATOM 3092 C CA . ASN A 1 386 ? 13.859 -30.094 -9.469 1 98.5 386 ASN A CA 1
ATOM 3093 C C . ASN A 1 386 ? 12.398 -30.531 -9.5 1 98.5 386 ASN A C 1
ATOM 3095 O O . ASN A 1 386 ? 12.109 -31.734 -9.602 1 98.5 386 ASN A O 1
ATOM 3099 N N . ALA A 1 387 ? 11.523 -29.594 -9.461 1 98.69 387 ALA A N 1
ATOM 3100 C CA . ALA A 1 387 ? 10.102 -29.922 -9.461 1 98.69 387 ALA A CA 1
ATOM 3101 C C . ALA A 1 387 ? 9.273 -28.828 -10.102 1 98.69 387 ALA A C 1
ATOM 3103 O O . ALA A 1 387 ? 9.617 -27.641 -10 1 98.69 387 ALA A O 1
ATOM 3104 N N . ILE A 1 388 ? 8.211 -29.172 -10.727 1 98.75 388 ILE A N 1
ATOM 3105 C CA . ILE A 1 388 ? 7.211 -28.266 -11.281 1 98.75 388 ILE A CA 1
ATOM 3106 C C . ILE A 1 388 ? 5.809 -28.797 -10.977 1 98.75 388 ILE A C 1
ATOM 3108 O O . ILE A 1 388 ? 5.555 -30 -11.086 1 98.75 388 ILE A O 1
ATOM 3112 N N . ARG A 1 389 ? 4.988 -27.922 -10.508 1 98.75 389 ARG A N 1
ATOM 3113 C CA . ARG A 1 389 ? 3.582 -28.266 -10.32 1 98.75 389 ARG A CA 1
ATOM 3114 C C . ARG A 1 389 ? 2.758 -27.891 -11.547 1 98.75 389 ARG A C 1
ATOM 3116 O O . ARG A 1 389 ? 2.746 -26.719 -11.961 1 98.75 389 ARG A O 1
ATOM 3123 N N . VAL A 1 390 ? 2.189 -28.859 -12.172 1 98.69 390 VAL A N 1
ATOM 3124 C CA . VAL A 1 390 ? 1.221 -28.625 -13.242 1 98.69 390 VAL A CA 1
ATOM 3125 C C . VAL A 1 390 ? -0.164 -28.391 -12.641 1 98.69 390 VAL A C 1
ATOM 3127 O O . VAL A 1 390 ? -0.826 -29.344 -12.211 1 98.69 390 VAL A O 1
ATOM 3130 N N . ASN A 1 391 ? -0.571 -27.234 -12.672 1 94.88 391 ASN A N 1
ATOM 3131 C CA . ASN A 1 391 ? -1.771 -26.844 -11.938 1 94.88 391 ASN A CA 1
ATOM 3132 C C . ASN A 1 391 ? -3.035 -27.359 -12.617 1 94.88 391 ASN A C 1
ATOM 3134 O O . ASN A 1 391 ? -3.006 -27.734 -13.789 1 94.88 391 ASN A O 1
ATOM 3138 N N . GLY A 1 392 ? -4.145 -27.297 -11.914 1 97.44 392 GLY A N 1
ATOM 3139 C CA . GLY A 1 392 ? -5.383 -27.922 -12.367 1 97.44 392 GLY A CA 1
ATOM 3140 C C . GLY A 1 392 ? -6.211 -27 -13.25 1 97.44 392 GLY A C 1
ATOM 3141 O O . GLY A 1 392 ? -7.336 -27.344 -13.617 1 97.44 392 GLY A O 1
ATOM 3142 N N . ILE A 1 393 ? -5.633 -25.891 -13.711 1 97.06 393 ILE A N 1
ATOM 3143 C CA . ILE A 1 393 ? -6.383 -24.891 -14.461 1 97.06 393 ILE A CA 1
ATOM 3144 C C . ILE A 1 393 ? -6.23 -25.141 -15.953 1 97.06 393 ILE A C 1
ATOM 3146 O O . ILE A 1 393 ? -7.117 -24.797 -16.75 1 97.06 393 ILE A O 1
ATOM 3150 N N . GLY A 1 394 ? -5.133 -25.75 -16.344 1 97.25 394 GLY A N 1
ATOM 3151 C CA . GLY A 1 394 ? -4.801 -25.922 -17.75 1 97.25 394 GLY A CA 1
ATOM 3152 C C . GLY A 1 394 ? -5.176 -27.281 -18.297 1 97.25 394 GLY A C 1
ATOM 3153 O O . GLY A 1 394 ? -6.328 -27.703 -18.172 1 97.25 394 GLY A O 1
ATOM 3154 N N . VAL A 1 395 ? -4.238 -28.031 -18.828 1 98.12 395 VAL A N 1
ATOM 3155 C CA . VAL A 1 395 ? -4.453 -29.328 -19.438 1 98.12 395 VAL A CA 1
ATOM 3156 C C . VAL A 1 395 ? -3.459 -30.344 -18.875 1 98.12 395 VAL A C 1
ATOM 3158 O O . VAL A 1 395 ? -2.486 -29.969 -18.219 1 98.12 395 VAL A O 1
ATOM 3161 N N . TYR A 1 396 ? -3.863 -31.641 -19.062 1 98.5 396 TYR A N 1
ATOM 3162 C CA . TYR A 1 396 ? -2.797 -32.625 -19 1 98.5 396 TYR A CA 1
ATOM 3163 C C . TYR A 1 396 ? -1.82 -32.469 -20.156 1 98.5 396 TYR A C 1
ATOM 3165 O O . TYR A 1 396 ? -2.184 -32.688 -21.312 1 98.5 396 TYR A O 1
ATOM 3173 N N . GLU A 1 397 ? -0.634 -32.125 -19.891 1 98.38 397 GLU A N 1
ATOM 3174 C CA . GLU A 1 397 ? 0.304 -31.688 -20.922 1 98.38 397 GLU A CA 1
ATOM 3175 C C . GLU A 1 397 ? 0.621 -32.812 -21.891 1 98.38 397 GLU A C 1
ATOM 3177 O O . GLU A 1 397 ? 0.163 -33.938 -21.719 1 98.38 397 GLU A O 1
ATOM 3182 N N . SER A 1 398 ? 1.353 -32.469 -22.938 1 97.56 398 SER A N 1
ATOM 3183 C CA . SER A 1 398 ? 1.708 -33.406 -24.016 1 97.56 398 SER A CA 1
ATOM 3184 C C . SER A 1 398 ? 2.77 -34.406 -23.562 1 97.56 398 SER A C 1
ATOM 3186 O O . SER A 1 398 ? 3.42 -34.188 -22.531 1 97.56 398 SER A O 1
ATOM 3188 N N . GLU A 1 399 ? 2.889 -35.438 -24.344 1 96.69 399 GLU A N 1
ATOM 3189 C CA . GLU A 1 399 ? 3.943 -36.406 -24.078 1 96.69 399 GLU A CA 1
ATOM 3190 C C . GLU A 1 399 ? 5.324 -35.75 -24.141 1 96.69 399 GLU A C 1
ATOM 3192 O O . GLU A 1 399 ? 6.215 -36.125 -23.359 1 96.69 399 GLU A O 1
ATOM 3197 N N . ASP A 1 400 ? 5.465 -34.781 -25.062 1 97.81 400 ASP A N 1
ATOM 3198 C CA . ASP A 1 400 ? 6.73 -34.062 -25.156 1 97.81 400 ASP A CA 1
ATOM 3199 C C . ASP A 1 400 ? 7.086 -33.406 -23.812 1 97.81 400 ASP A C 1
ATOM 3201 O O . ASP A 1 400 ? 8.25 -33.406 -23.406 1 97.81 400 ASP A O 1
ATOM 3205 N N . PHE A 1 401 ? 6.176 -32.875 -23.203 1 98.62 401 PHE A N 1
ATOM 3206 C CA . PHE A 1 401 ? 6.375 -32.219 -21.922 1 98.62 401 PHE A CA 1
ATOM 3207 C C . PHE A 1 401 ? 6.91 -33.219 -20.891 1 98.62 401 PHE A C 1
ATOM 3209 O O . PHE A 1 401 ? 7.926 -32.938 -20.234 1 98.62 401 PHE A O 1
ATOM 3216 N N . TYR A 1 402 ? 6.227 -34.281 -20.672 1 98.69 402 TYR A N 1
ATOM 3217 C CA . TYR A 1 402 ? 6.609 -35.25 -19.641 1 98.69 402 TYR A CA 1
ATOM 3218 C C . TYR A 1 402 ? 7.93 -35.938 -19.984 1 98.69 402 TYR A C 1
ATOM 3220 O O . TYR A 1 402 ? 8.742 -36.219 -19.109 1 98.69 402 TYR A O 1
ATOM 3228 N N . GLU A 1 403 ? 8.109 -36.188 -21.281 1 98.38 403 GLU A N 1
ATOM 3229 C CA . GLU A 1 403 ? 9.375 -36.781 -21.719 1 98.38 403 GLU A CA 1
ATOM 3230 C C . GLU A 1 403 ? 10.539 -35.844 -21.406 1 98.38 403 GLU A C 1
ATOM 3232 O O . GLU A 1 403 ? 11.609 -36.281 -21 1 98.38 403 GLU A O 1
ATOM 3237 N N . LEU A 1 404 ? 10.289 -34.594 -21.656 1 98.75 404 LEU A N 1
ATOM 3238 C CA . LEU A 1 404 ? 11.32 -33.625 -21.344 1 98.75 404 LEU A CA 1
ATOM 3239 C C . LEU A 1 404 ? 11.555 -33.531 -19.844 1 98.75 404 LEU A C 1
ATOM 3241 O O . LEU A 1 404 ? 12.688 -33.406 -19.391 1 98.75 404 LEU A O 1
ATOM 3245 N N . ALA A 1 405 ? 10.492 -33.594 -19.078 1 98.88 405 ALA A N 1
ATOM 3246 C CA . ALA A 1 405 ? 10.641 -33.594 -17.625 1 98.88 405 ALA A CA 1
ATOM 3247 C C . ALA A 1 405 ? 11.453 -34.812 -17.172 1 98.88 405 ALA A C 1
ATOM 3249 O O . ALA A 1 405 ? 12.32 -34.688 -16.297 1 98.88 405 ALA A O 1
ATOM 3250 N N . ASP A 1 406 ? 11.203 -36 -17.766 1 98.75 406 ASP A N 1
ATOM 3251 C CA . ASP A 1 406 ? 11.969 -37.219 -17.5 1 98.75 406 ASP A CA 1
ATOM 3252 C C . ASP A 1 406 ? 13.453 -37 -17.797 1 98.75 406 ASP A C 1
ATOM 3254 O O . ASP A 1 406 ? 14.312 -37.375 -17 1 98.75 406 ASP A O 1
ATOM 3258 N N . GLU A 1 407 ? 13.625 -36.438 -18.891 1 98.62 407 GLU A N 1
ATOM 3259 C CA . GLU A 1 407 ? 14.984 -36.25 -19.375 1 98.62 407 GLU A CA 1
ATOM 3260 C C . GLU A 1 407 ? 15.75 -35.25 -18.5 1 98.62 407 GLU A C 1
ATOM 3262 O O . GLU A 1 407 ? 16.922 -35.438 -18.203 1 98.62 407 GLU A O 1
ATOM 3267 N N . LEU A 1 408 ? 15.094 -34.219 -18.047 1 98.75 408 LEU A N 1
ATOM 3268 C CA . LEU A 1 408 ? 15.75 -33.094 -17.422 1 98.75 408 LEU A CA 1
ATOM 3269 C C . LEU A 1 408 ? 15.773 -33.25 -15.898 1 98.75 408 LEU A C 1
ATOM 3271 O O . LEU A 1 408 ? 16.406 -32.438 -15.195 1 98.75 408 LEU A O 1
ATOM 3275 N N . GLY A 1 409 ? 15.078 -34.25 -15.406 1 98.62 409 GLY A N 1
ATOM 3276 C CA . GLY A 1 409 ? 15.055 -34.5 -13.977 1 98.62 409 GLY A CA 1
ATOM 3277 C C . GLY A 1 409 ? 14.125 -33.562 -13.227 1 98.62 409 GLY A C 1
ATOM 3278 O O . GLY A 1 409 ? 14.453 -33.062 -12.141 1 98.62 409 GLY A O 1
ATOM 3279 N N . ILE A 1 410 ? 13.016 -33.25 -13.805 1 98.88 410 ILE A N 1
ATOM 3280 C CA . ILE A 1 410 ? 12.047 -32.375 -13.172 1 98.88 410 ILE A CA 1
ATOM 3281 C C . ILE A 1 410 ? 10.859 -33.188 -12.664 1 98.88 410 ILE A C 1
ATOM 3283 O O . ILE A 1 410 ? 10.062 -33.688 -13.461 1 98.88 410 ILE A O 1
ATOM 3287 N N . LEU A 1 411 ? 10.734 -33.25 -11.391 1 98.88 411 LEU A N 1
ATOM 3288 C CA . LEU A 1 411 ? 9.586 -33.938 -10.805 1 98.88 411 LEU A CA 1
ATOM 3289 C C . LEU A 1 411 ? 8.297 -33.188 -11.102 1 98.88 411 LEU A C 1
ATOM 3291 O O . LEU A 1 411 ? 8.266 -31.953 -11.07 1 98.88 411 LEU A O 1
ATOM 3295 N N . ILE A 1 412 ? 7.246 -33.938 -11.367 1 98.88 412 ILE A N 1
ATOM 3296 C CA . ILE A 1 412 ? 5.98 -33.312 -11.742 1 98.88 412 ILE A CA 1
ATOM 3297 C C . ILE A 1 412 ? 4.945 -33.562 -10.641 1 98.88 412 ILE A C 1
ATOM 3299 O O . ILE A 1 412 ? 4.547 -34.688 -10.391 1 98.88 412 ILE A O 1
ATOM 3303 N N . TRP A 1 413 ? 4.633 -32.5 -9.93 1 98.81 413 TRP A N 1
ATOM 3304 C CA . TRP A 1 413 ? 3.416 -32.438 -9.133 1 98.81 413 TRP A CA 1
ATOM 3305 C C . TRP A 1 413 ? 2.191 -32.25 -10.016 1 98.81 413 TRP A C 1
ATOM 3307 O O . TRP A 1 413 ? 1.967 -31.141 -10.516 1 98.81 413 TRP A O 1
ATOM 3317 N N . GLN A 1 414 ? 1.384 -33.312 -10.227 1 98.75 414 GLN A N 1
ATOM 3318 C CA . GLN A 1 414 ? 0.326 -33.312 -11.227 1 98.75 414 GLN A CA 1
ATOM 3319 C C . GLN A 1 414 ? -1.04 -33.094 -10.586 1 98.75 414 GLN A C 1
ATOM 3321 O O . GLN A 1 414 ? -1.614 -34 -10 1 98.75 414 GLN A O 1
ATOM 3326 N N . ASP A 1 415 ? -1.585 -31.953 -10.805 1 98.62 415 ASP A N 1
ATOM 3327 C CA . ASP A 1 415 ? -2.99 -31.766 -10.453 1 98.62 415 ASP A CA 1
ATOM 3328 C C . ASP A 1 415 ? -3.904 -32.406 -11.492 1 98.62 415 ASP A C 1
ATOM 3330 O O . ASP A 1 415 ? -3.594 -32.438 -12.68 1 98.62 415 ASP A O 1
ATOM 3334 N N . LEU A 1 416 ? -4.984 -32.938 -10.961 1 98.81 416 LEU A N 1
ATOM 3335 C CA . LEU A 1 416 ? -6.082 -33.188 -11.883 1 98.81 416 LEU A CA 1
ATOM 3336 C C . LEU A 1 416 ? -6.781 -31.906 -12.289 1 98.81 416 LEU A C 1
ATOM 3338 O O . LEU A 1 416 ? -6.586 -30.859 -11.664 1 98.81 416 LEU A O 1
ATOM 3342 N N . MET A 1 417 ? -7.492 -31.922 -13.367 1 98.62 417 MET A N 1
ATOM 3343 C CA . MET A 1 417 ? -7.902 -30.672 -14.016 1 98.62 417 MET A CA 1
ATOM 3344 C C . MET A 1 417 ? -9.203 -30.156 -13.406 1 98.62 417 MET A C 1
ATOM 3346 O O . MET A 1 417 ? -10.203 -30 -14.109 1 98.62 417 MET A O 1
ATOM 3350 N N . PHE A 1 418 ? -9.133 -29.812 -12.07 1 98.69 418 PHE A N 1
ATOM 3351 C CA . PHE A 1 418 ? -10.148 -29.141 -11.266 1 98.69 418 PHE A CA 1
ATOM 3352 C C . PHE A 1 418 ? -9.539 -27.984 -10.477 1 98.69 418 PHE A C 1
ATOM 3354 O O . PHE A 1 418 ? -8.523 -28.156 -9.805 1 98.69 418 PHE A O 1
ATOM 3361 N N . ALA A 1 419 ? -10.109 -26.844 -10.648 1 98.06 419 ALA A N 1
ATOM 3362 C CA . ALA A 1 419 ? -9.438 -25.734 -9.984 1 98.06 419 ALA A CA 1
ATOM 3363 C C . ALA A 1 419 ? -10.43 -24.656 -9.562 1 98.06 419 ALA A C 1
ATOM 3365 O O . ALA A 1 419 ? -11.336 -24.312 -10.328 1 98.06 419 ALA A O 1
ATOM 3366 N N . CYS A 1 420 ? -10.297 -24.141 -8.375 1 97.12 420 CYS A N 1
ATOM 3367 C CA . CYS A 1 420 ? -10.93 -22.938 -7.855 1 97.12 420 CYS A CA 1
ATOM 3368 C C . CYS A 1 420 ? -12.414 -22.906 -8.203 1 97.12 420 CYS A C 1
ATOM 3370 O O . CYS A 1 420 ? -12.906 -21.938 -8.781 1 97.12 420 CYS A O 1
ATOM 3372 N N . ALA A 1 421 ? -13.125 -23.906 -7.875 1 98.12 421 ALA A N 1
ATOM 3373 C CA . ALA A 1 421 ? -14.555 -23.984 -8.156 1 98.12 421 ALA A CA 1
ATOM 3374 C C . ALA A 1 421 ? -15.188 -25.188 -7.441 1 98.12 421 ALA A C 1
ATOM 3376 O O . ALA A 1 421 ? -14.477 -26.078 -6.977 1 98.12 421 ALA A O 1
ATOM 3377 N N . MET A 1 422 ? -16.438 -25.125 -7.316 1 98.44 422 MET A N 1
ATOM 3378 C CA . MET A 1 422 ? -17.234 -26.328 -7.094 1 98.44 422 MET A CA 1
ATOM 3379 C C . MET A 1 422 ? -17.578 -27 -8.414 1 98.44 422 MET A C 1
ATOM 3381 O O . MET A 1 422 ? -17.422 -26.406 -9.484 1 98.44 422 MET A O 1
ATOM 3385 N N . TYR A 1 423 ? -18 -28.281 -8.336 1 98.5 423 TYR A N 1
ATOM 3386 C CA . TYR A 1 423 ? -18.266 -29.047 -9.547 1 98.5 423 TYR A CA 1
ATOM 3387 C C . TYR A 1 423 ? -19.531 -29.891 -9.383 1 98.5 423 TYR A C 1
ATOM 3389 O O . TYR A 1 423 ? -19.906 -30.25 -8.266 1 98.5 423 TYR A O 1
ATOM 3397 N N . PRO A 1 424 ? -20.141 -30.234 -10.531 1 98.19 424 PRO A N 1
ATOM 3398 C CA . PRO A 1 424 ? -21.297 -31.125 -10.477 1 98.19 424 PRO A CA 1
ATOM 3399 C C . PRO A 1 424 ? -20.938 -32.531 -10.031 1 98.19 424 PRO A C 1
ATOM 3401 O O . PRO A 1 424 ? -19.781 -32.969 -10.172 1 98.19 424 PRO A O 1
ATOM 3404 N N . THR A 1 425 ? -21.984 -33.25 -9.5 1 98.31 425 THR A N 1
ATOM 3405 C CA . THR A 1 425 ? -21.75 -34.656 -9.109 1 98.31 425 THR A CA 1
ATOM 3406 C C . THR A 1 425 ? -22.891 -35.531 -9.602 1 98.31 425 THR A C 1
ATOM 3408 O O . THR A 1 425 ? -23.203 -36.562 -8.984 1 98.31 425 THR A O 1
ATOM 3411 N N . ASP A 1 426 ? -23.578 -35.125 -10.609 1 96.88 426 ASP A N 1
ATOM 3412 C CA . ASP A 1 426 ? -24.578 -36 -11.211 1 96.88 426 ASP A CA 1
ATOM 3413 C C . ASP A 1 426 ? -23.922 -37.188 -11.922 1 96.88 426 ASP A C 1
ATOM 3415 O O . ASP A 1 426 ? -22.734 -37.125 -12.25 1 96.88 426 ASP A O 1
ATOM 3419 N N . PRO A 1 427 ? -24.656 -38.219 -12.227 1 96.88 427 PRO A N 1
ATOM 3420 C CA . PRO A 1 427 ? -24.078 -39.469 -12.75 1 96.88 427 PRO A CA 1
ATOM 3421 C C . PRO A 1 427 ? -23.359 -39.25 -14.086 1 96.88 427 PRO A C 1
ATOM 3423 O O . PRO A 1 427 ? -22.312 -39.875 -14.328 1 96.88 427 PRO A O 1
ATOM 3426 N N . GLN A 1 428 ? -23.922 -38.469 -14.922 1 95.62 428 GLN A N 1
ATOM 3427 C CA . GLN A 1 428 ? -23.297 -38.25 -16.219 1 95.62 428 GLN A CA 1
ATOM 3428 C C . GLN A 1 428 ? -21.922 -37.594 -16.062 1 95.62 428 GLN A C 1
ATOM 3430 O O . GLN A 1 428 ? -20.969 -37.969 -16.734 1 95.62 428 GLN A O 1
ATOM 3435 N N . PHE A 1 429 ? -21.922 -36.562 -15.227 1 97.5 429 PHE A N 1
ATOM 3436 C CA . PHE A 1 429 ? -20.672 -35.875 -14.961 1 97.5 429 PHE A CA 1
ATOM 3437 C C . PHE A 1 429 ? -19.641 -36.812 -14.344 1 97.5 429 PHE A C 1
ATOM 3439 O O . PHE A 1 429 ? -18.484 -36.875 -14.781 1 97.5 429 PHE A O 1
ATOM 3446 N N . LEU A 1 430 ? -20.016 -37.562 -13.375 1 98.62 430 LEU A N 1
ATOM 3447 C CA . LEU A 1 430 ? -19.109 -38.469 -12.688 1 98.62 430 LEU A CA 1
ATOM 3448 C C . LEU A 1 430 ? -18.609 -39.562 -13.633 1 98.62 430 LEU A C 1
ATOM 3450 O O . LEU A 1 430 ? -17.469 -40 -13.531 1 98.62 430 LEU A O 1
ATOM 3454 N N . SER A 1 431 ? -19.453 -39.938 -14.516 1 98 431 SER A N 1
ATOM 3455 C CA . SER A 1 431 ? -19.078 -40.969 -15.469 1 98 431 SER A CA 1
ATOM 3456 C C . SER A 1 431 ? -17.969 -40.5 -16.391 1 98 431 SER A C 1
ATOM 3458 O O . SER A 1 431 ? -16.984 -41.219 -16.609 1 98 431 SER A O 1
ATOM 3460 N N . THR A 1 432 ? -18.172 -39.344 -16.984 1 97.88 432 THR A N 1
ATOM 3461 C CA . THR A 1 432 ? -17.156 -38.812 -17.891 1 97.88 432 THR A CA 1
ATOM 3462 C C . THR A 1 432 ? -15.867 -38.5 -17.156 1 97.88 432 THR A C 1
ATOM 3464 O O . THR A 1 432 ? -14.773 -38.625 -17.703 1 97.88 432 THR A O 1
ATOM 3467 N N . VAL A 1 433 ? -15.992 -38.062 -15.906 1 98.69 433 VAL A N 1
ATOM 3468 C CA . VAL A 1 433 ? -14.82 -37.812 -15.078 1 98.69 433 VAL A CA 1
ATOM 3469 C C . VAL A 1 433 ? -14.078 -39.125 -14.82 1 98.69 433 VAL A C 1
ATOM 3471 O O . VAL A 1 433 ? -12.844 -39.156 -14.891 1 98.69 433 VAL A O 1
ATOM 3474 N N . SER A 1 434 ? -14.812 -40.125 -14.523 1 98.69 434 SER A N 1
ATOM 3475 C CA . SER A 1 434 ? -14.195 -41.438 -14.258 1 98.69 434 SER A CA 1
ATOM 3476 C C . SER A 1 434 ? -13.383 -41.906 -15.453 1 98.69 434 SER A C 1
ATOM 3478 O O . SER A 1 434 ? -12.273 -42.406 -15.297 1 98.69 434 SER A O 1
ATOM 3480 N N . GLU A 1 435 ? -13.961 -41.75 -16.594 1 97.94 435 GLU A N 1
ATOM 3481 C CA . GLU A 1 435 ? -13.25 -42.125 -17.812 1 97.94 435 GLU A CA 1
ATOM 3482 C C . GLU A 1 435 ? -11.992 -41.281 -18 1 97.94 435 GLU A C 1
ATOM 3484 O O . GLU A 1 435 ? -10.93 -41.812 -18.344 1 97.94 435 GLU A O 1
ATOM 3489 N N . GLU A 1 436 ? -12.148 -40.031 -17.797 1 98.69 436 GLU A N 1
ATOM 3490 C CA . GLU A 1 436 ? -11.023 -39.094 -17.891 1 98.69 436 GLU A CA 1
ATOM 3491 C C . GLU A 1 436 ? -9.883 -39.5 -16.969 1 98.69 436 GLU A C 1
ATOM 3493 O O . GLU A 1 436 ? -8.742 -39.625 -17.406 1 98.69 436 GLU A O 1
ATOM 3498 N N . ILE A 1 437 ? -10.195 -39.688 -15.727 1 98.81 437 ILE A N 1
ATOM 3499 C CA . ILE A 1 437 ? -9.188 -40 -14.711 1 98.81 437 ILE A CA 1
ATOM 3500 C C . ILE A 1 437 ? -8.508 -41.312 -15.031 1 98.81 437 ILE A C 1
ATOM 3502 O O . ILE A 1 437 ? -7.281 -41.438 -14.977 1 98.81 437 ILE A O 1
ATOM 3506 N N . SER A 1 438 ? -9.281 -42.281 -15.344 1 97.75 438 SER A N 1
ATOM 3507 C CA . SER A 1 438 ? -8.719 -43.594 -15.664 1 97.75 438 SER A CA 1
ATOM 3508 C C . SER A 1 438 ? -7.734 -43.5 -16.828 1 97.75 438 SER A C 1
ATOM 3510 O O . SER A 1 438 ? -6.625 -44.031 -16.75 1 97.75 438 SER A O 1
ATOM 3512 N N . GLN A 1 439 ? -8.117 -42.812 -17.859 1 97.38 439 GLN A N 1
ATOM 3513 C CA . GLN A 1 439 ? -7.27 -42.719 -19.047 1 97.38 439 GLN A CA 1
ATOM 3514 C C . GLN A 1 439 ? -6.016 -41.875 -18.766 1 97.38 439 GLN A C 1
ATOM 3516 O O . GLN A 1 439 ? -4.918 -42.25 -19.188 1 97.38 439 GLN A O 1
ATOM 3521 N N . GLN A 1 440 ? -6.184 -40.812 -18.078 1 98.5 440 GLN A N 1
ATOM 3522 C CA . GLN A 1 440 ? -5.047 -39.906 -17.875 1 98.5 440 GLN A CA 1
ATOM 3523 C C . GLN A 1 440 ? -4.051 -40.531 -16.891 1 98.5 440 GLN A C 1
ATOM 3525 O O . GLN A 1 440 ? -2.838 -40.375 -17.062 1 98.5 440 GLN A O 1
ATOM 3530 N N . VAL A 1 441 ? -4.5 -41.156 -15.844 1 98.44 441 VAL A N 1
ATOM 3531 C CA . VAL A 1 441 ? -3.598 -41.844 -14.914 1 98.44 441 VAL A CA 1
ATOM 3532 C C . VAL A 1 441 ? -2.812 -42.906 -15.641 1 98.44 441 VAL A C 1
ATOM 3534 O O . VAL A 1 441 ? -1.598 -43.031 -15.469 1 98.44 441 VAL A O 1
ATOM 3537 N N . LYS A 1 442 ? -3.496 -43.719 -16.484 1 96.81 442 LYS A N 1
ATOM 3538 C CA . LYS A 1 442 ? -2.811 -44.75 -17.266 1 96.81 442 LYS A CA 1
ATOM 3539 C C . LYS A 1 442 ? -1.764 -44.125 -18.188 1 96.81 442 LYS A C 1
ATOM 3541 O O . LYS A 1 442 ? -0.659 -44.656 -18.328 1 96.81 442 LYS A O 1
ATOM 3546 N N . ARG A 1 443 ? -2.109 -43.031 -18.688 1 96.88 443 ARG A N 1
ATOM 3547 C CA . ARG A 1 443 ? -1.229 -42.375 -19.656 1 96.88 443 ARG A CA 1
ATOM 3548 C C . ARG A 1 443 ? 0.034 -41.844 -18.969 1 96.88 443 ARG A C 1
ATOM 3550 O O . ARG A 1 443 ? 1.122 -41.906 -19.547 1 96.88 443 ARG A O 1
ATOM 3557 N N . LEU A 1 444 ? -0.076 -41.406 -17.734 1 98.12 444 LEU A N 1
ATOM 3558 C CA . LEU A 1 444 ? 0.995 -40.594 -17.172 1 98.12 444 LEU A CA 1
ATOM 3559 C C . LEU A 1 444 ? 1.769 -41.375 -16.109 1 98.12 444 LEU A C 1
ATOM 3561 O O . LEU A 1 444 ? 2.902 -41.031 -15.781 1 98.12 444 LEU A O 1
ATOM 3565 N N . LYS A 1 445 ? 1.254 -42.406 -15.531 1 97.62 445 LYS A N 1
ATOM 3566 C CA . LYS A 1 445 ? 1.789 -43.062 -14.336 1 97.62 445 LYS A CA 1
ATOM 3567 C C . LYS A 1 445 ? 3.176 -43.656 -14.594 1 97.62 445 LYS A C 1
ATOM 3569 O O . LYS A 1 445 ? 3.975 -43.781 -13.664 1 97.62 445 LYS A O 1
ATOM 3574 N N . SER A 1 446 ? 3.51 -43.938 -15.883 1 97.69 446 SER A N 1
ATOM 3575 C CA . SER A 1 446 ? 4.754 -44.625 -16.172 1 97.69 446 SER A CA 1
ATOM 3576 C C . SER A 1 446 ? 5.926 -43.656 -16.281 1 97.69 446 SER A C 1
ATOM 3578 O O . SER A 1 446 ? 7.082 -44.094 -16.328 1 97.69 446 SER A O 1
ATOM 3580 N N . HIS A 1 447 ? 5.688 -42.406 -16.328 1 98 447 HIS A N 1
ATOM 3581 C CA . HIS A 1 447 ? 6.758 -41.406 -16.453 1 98 447 HIS A CA 1
ATOM 3582 C C . HIS A 1 447 ? 7.613 -41.375 -15.195 1 98 447 HIS A C 1
ATOM 3584 O O . HIS A 1 447 ? 7.086 -41.25 -14.086 1 98 447 HIS A O 1
ATOM 3590 N N . ALA A 1 448 ? 8.922 -41.312 -15.422 1 98 448 ALA A N 1
ATOM 3591 C CA . ALA A 1 448 ? 9.859 -41.25 -14.305 1 98 448 ALA A CA 1
ATOM 3592 C C . ALA A 1 448 ? 9.695 -39.969 -13.5 1 98 448 ALA A C 1
ATOM 3594 O O . ALA A 1 448 ? 9.93 -39.969 -12.281 1 98 448 ALA A O 1
ATOM 3595 N N . SER A 1 449 ? 9.25 -38.969 -14.109 1 98.56 449 SER A N 1
ATOM 3596 C CA . SER A 1 449 ? 9.203 -37.625 -13.5 1 98.56 449 SER A CA 1
ATOM 3597 C C . SER A 1 449 ? 7.965 -37.469 -12.625 1 98.56 449 SER A C 1
ATOM 3599 O O . SER A 1 449 ? 7.875 -36.531 -11.828 1 98.56 449 SER A O 1
ATOM 3601 N N . LEU A 1 450 ? 6.973 -38.312 -12.664 1 98.62 450 LEU A N 1
ATOM 3602 C CA . LEU A 1 450 ? 5.75 -38.125 -11.891 1 98.62 450 LEU A CA 1
ATOM 3603 C C . LEU A 1 450 ? 6.031 -38.25 -10.398 1 98.62 450 LEU A C 1
ATOM 3605 O O . LEU A 1 450 ? 6.719 -39.188 -9.969 1 98.62 450 LEU A O 1
ATOM 3609 N N . LEU A 1 451 ? 5.508 -37.344 -9.648 1 98.56 451 LEU A N 1
ATOM 3610 C CA . LEU A 1 451 ? 5.773 -37.281 -8.219 1 98.56 451 LEU A CA 1
ATOM 3611 C C . LEU A 1 451 ? 4.52 -37.625 -7.418 1 98.56 451 LEU A C 1
ATOM 3613 O O . LEU A 1 451 ? 4.57 -38.438 -6.492 1 98.56 451 LEU A O 1
ATOM 3617 N N . LEU A 1 452 ? 3.498 -36.906 -7.824 1 97.44 452 LEU A N 1
ATOM 3618 C CA . LEU A 1 452 ? 2.279 -36.938 -7.023 1 97.44 452 LEU A CA 1
ATOM 3619 C C . LEU A 1 452 ? 1.063 -36.562 -7.875 1 97.44 452 LEU A C 1
ATOM 3621 O O . LEU A 1 452 ? 1.181 -35.844 -8.859 1 97.44 452 LEU A O 1
ATOM 3625 N N . TRP A 1 453 ? -0.103 -37.281 -7.445 1 98.56 453 TRP A N 1
ATOM 3626 C CA . TRP A 1 453 ? -1.391 -36.812 -7.961 1 98.56 453 TRP A CA 1
ATOM 3627 C C . TRP A 1 453 ? -2.104 -35.938 -6.945 1 98.56 453 TRP A C 1
ATOM 3629 O O . TRP A 1 453 ? -2.254 -36.312 -5.781 1 98.56 453 TRP A O 1
ATOM 3639 N N . SER A 1 454 ? -2.498 -34.75 -7.332 1 98.5 454 SER A N 1
ATOM 3640 C CA . SER A 1 454 ? -3.344 -33.906 -6.52 1 98.5 454 SER A CA 1
ATOM 3641 C C . SER A 1 454 ? -4.746 -33.781 -7.109 1 98.5 454 SER A C 1
ATOM 3643 O O . SER A 1 454 ? -4.902 -33.5 -8.297 1 98.5 454 SER A O 1
ATOM 3645 N N . GLY A 1 455 ? -5.723 -33.906 -6.293 1 98.44 455 GLY A N 1
ATOM 3646 C CA . GLY A 1 455 ? -7.098 -33.938 -6.766 1 98.44 455 GLY A CA 1
ATOM 3647 C C . GLY A 1 455 ? -7.566 -32.656 -7.402 1 98.44 455 GLY A C 1
ATOM 3648 O O . GLY A 1 455 ? -8.406 -32.656 -8.305 1 98.44 455 GLY A O 1
ATOM 3649 N N . ASN A 1 456 ? -7.066 -31.609 -6.914 1 98.38 456 ASN A N 1
ATOM 3650 C CA . ASN A 1 456 ? -7.504 -30.328 -7.438 1 98.38 456 ASN A CA 1
ATOM 3651 C C . ASN A 1 456 ? -6.586 -29.188 -6.98 1 98.38 456 ASN A C 1
ATOM 3653 O O . ASN A 1 456 ? -5.723 -29.391 -6.125 1 98.38 456 ASN A O 1
ATOM 3657 N N . ASN A 1 457 ? -6.766 -28.078 -7.664 1 98.38 457 ASN A N 1
ATOM 3658 C CA . ASN A 1 457 ? -6.141 -26.828 -7.25 1 98.38 457 ASN A CA 1
ATOM 3659 C C . ASN A 1 457 ? -7.098 -25.969 -6.43 1 98.38 457 ASN A C 1
ATOM 3661 O O . ASN A 1 457 ? -7.969 -25.297 -6.988 1 98.38 457 ASN A O 1
ATOM 3665 N N . GLU A 1 458 ? -6.984 -25.875 -5.137 1 98.25 458 GLU A N 1
ATOM 3666 C CA . GLU A 1 458 ? -7.496 -24.891 -4.188 1 98.25 458 GLU A CA 1
ATOM 3667 C C . GLU A 1 458 ? -8.984 -25.078 -3.936 1 98.25 458 GLU A C 1
ATOM 3669 O O . GLU A 1 458 ? -9.641 -24.234 -3.33 1 98.25 458 GLU A O 1
ATOM 3674 N N . ASN A 1 459 ? -9.57 -26.172 -4.34 1 98.56 459 ASN A N 1
ATOM 3675 C CA . ASN A 1 459 ? -11.008 -26.328 -4.176 1 98.56 459 ASN A CA 1
ATOM 3676 C C . ASN A 1 459 ? -11.383 -26.578 -2.717 1 98.56 459 ASN A C 1
ATOM 3678 O O . ASN A 1 459 ? -12.445 -26.172 -2.266 1 98.56 459 ASN A O 1
ATOM 3682 N N . GLU A 1 460 ? -10.523 -27.281 -1.948 1 98.56 460 GLU A N 1
ATOM 3683 C CA . GLU A 1 460 ? -10.781 -27.469 -0.521 1 98.56 460 GLU A CA 1
ATOM 3684 C C . GLU A 1 460 ? -10.797 -26.125 0.207 1 98.56 460 GLU A C 1
ATOM 3686 O O . GLU A 1 460 ? -11.711 -25.844 0.989 1 98.56 460 GLU A O 1
ATOM 3691 N N . LYS A 1 461 ? -9.789 -25.375 -0.098 1 98.12 461 LYS A N 1
ATOM 3692 C CA . LYS A 1 461 ? -9.656 -24.047 0.508 1 98.12 461 LYS A CA 1
ATOM 3693 C C . LYS A 1 461 ? -10.812 -23.141 0.093 1 98.12 461 LYS A C 1
ATOM 3695 O O . LYS A 1 461 ? -11.367 -22.422 0.923 1 98.12 461 LYS A O 1
ATOM 3700 N N . ALA A 1 462 ? -11.172 -23.109 -1.156 1 97.88 462 ALA A N 1
ATOM 3701 C CA . ALA A 1 462 ? -12.266 -22.297 -1.675 1 97.88 462 ALA A CA 1
ATOM 3702 C C . ALA A 1 462 ? -13.586 -22.656 -1 1 97.88 462 ALA A C 1
ATOM 3704 O O . ALA A 1 462 ? -14.398 -21.766 -0.696 1 97.88 462 ALA A O 1
ATOM 3705 N N . LEU A 1 463 ? -13.781 -23.938 -0.802 1 98.06 463 LEU A N 1
ATOM 3706 C CA . LEU A 1 463 ? -14.984 -24.422 -0.133 1 98.06 463 LEU A CA 1
ATOM 3707 C C . LEU A 1 463 ? -15.031 -23.938 1.313 1 98.06 463 LEU A C 1
ATOM 3709 O O . LEU A 1 463 ? -16.031 -23.375 1.757 1 98.06 463 LEU A O 1
ATOM 3713 N N . ARG A 1 464 ? -13.93 -24.125 1.992 1 96.56 464 ARG A N 1
ATOM 3714 C CA . ARG A 1 464 ? -13.859 -23.828 3.422 1 96.56 464 ARG A CA 1
ATOM 3715 C C . ARG A 1 464 ? -13.883 -22.328 3.68 1 96.56 464 ARG A C 1
ATOM 3717 O O . ARG A 1 464 ? -14.492 -21.875 4.645 1 96.56 464 ARG A O 1
ATOM 3724 N N . GLN A 1 465 ? -13.258 -21.531 2.799 1 94.31 465 GLN A N 1
ATOM 3725 C CA . GLN A 1 465 ? -13.188 -20.094 2.994 1 94.31 465 GLN A CA 1
ATOM 3726 C C . GLN A 1 465 ? -14.344 -19.391 2.297 1 94.31 465 GLN A C 1
ATOM 3728 O O . GLN A 1 465 ? -14.422 -18.156 2.303 1 94.31 465 GLN A O 1
ATOM 3733 N N . SER A 1 466 ? -15.188 -20.141 1.673 1 94.62 466 SER A N 1
ATOM 3734 C CA . SER A 1 466 ? -16.391 -19.609 1.051 1 94.62 466 SER A CA 1
ATOM 3735 C C . SER A 1 466 ? -16.062 -18.531 0.02 1 94.62 466 SER A C 1
ATOM 3737 O O . SER A 1 466 ? -16.641 -17.438 0.045 1 94.62 466 SER A O 1
ATOM 3739 N N . TRP A 1 467 ? -15.133 -18.844 -0.845 1 93.44 467 TRP A N 1
ATOM 3740 C CA . TRP A 1 467 ? -14.727 -17.906 -1.886 1 93.44 467 TRP A CA 1
ATOM 3741 C C . TRP A 1 467 ? -15.914 -17.531 -2.766 1 93.44 467 TRP A C 1
ATOM 3743 O O . TRP A 1 467 ? -15.953 -16.438 -3.342 1 93.44 467 TRP A O 1
ATOM 3753 N N . TYR A 1 468 ? -16.844 -18.391 -2.857 1 94.94 468 TYR A N 1
ATOM 3754 C CA . TYR A 1 468 ? -17.953 -18.234 -3.781 1 94.94 468 TYR A CA 1
ATOM 3755 C C . TYR A 1 468 ? -19.297 -18.312 -3.049 1 94.94 468 TYR A C 1
ATOM 3757 O O . TYR A 1 468 ? -20.281 -18.812 -3.6 1 94.94 468 TYR A O 1
ATOM 3765 N N . ASN A 1 469 ? -19.312 -18.031 -1.796 1 91 469 ASN A N 1
ATOM 3766 C CA . ASN A 1 469 ? -20.484 -18.047 -0.946 1 91 469 ASN A CA 1
ATOM 3767 C C . ASN A 1 469 ? -21.016 -19.453 -0.734 1 91 469 ASN A C 1
ATOM 3769 O O . ASN A 1 469 ? -22.234 -19.688 -0.803 1 91 469 ASN A O 1
ATOM 3773 N N . THR A 1 470 ? -20.109 -20.344 -0.57 1 94.75 470 THR A N 1
ATOM 3774 C CA . THR A 1 470 ? -20.484 -21.75 -0.38 1 94.75 470 THR A CA 1
ATOM 3775 C C . THR A 1 470 ? -21.109 -21.953 1 1 94.75 470 THR A C 1
ATOM 3777 O O . THR A 1 470 ? -21.75 -22.984 1.245 1 94.75 470 THR A O 1
ATOM 3780 N N . ASP A 1 471 ? -20.875 -21.141 1.895 1 90.31 471 ASP A N 1
ATOM 3781 C CA . ASP A 1 471 ? -21.375 -21.266 3.26 1 90.31 471 ASP A CA 1
ATOM 3782 C C . ASP A 1 471 ? -22.891 -21.125 3.303 1 90.31 471 ASP A C 1
ATOM 3784 O O . ASP A 1 471 ? -23.531 -21.5 4.285 1 90.31 471 ASP A O 1
ATOM 3788 N N . VAL A 1 472 ? -23.531 -20.562 2.234 1 88.94 472 VAL A N 1
ATOM 3789 C CA . VAL A 1 472 ? -24.984 -20.484 2.152 1 88.94 472 VAL A CA 1
ATOM 3790 C C . VAL A 1 472 ? -25.578 -21.891 2.264 1 88.94 472 VAL A C 1
ATOM 3792 O O . VAL A 1 472 ? -26.719 -22.047 2.682 1 88.94 472 VAL A O 1
ATOM 3795 N N . ASN A 1 473 ? -24.875 -22.828 1.727 1 93.81 473 ASN A N 1
ATOM 3796 C CA . ASN A 1 473 ? -25.203 -24.25 1.849 1 93.81 473 ASN A CA 1
ATOM 3797 C C . ASN A 1 473 ? -23.953 -25.109 1.897 1 93.81 473 ASN A C 1
ATOM 3799 O O . ASN A 1 473 ? -23.719 -25.938 1.009 1 93.81 473 ASN A O 1
ATOM 3803 N N . PHE A 1 474 ? -23.234 -25.031 2.926 1 95.19 474 PHE A N 1
ATOM 3804 C CA . PHE A 1 474 ? -21.938 -25.688 3.072 1 95.19 474 PHE A CA 1
ATOM 3805 C C . PHE A 1 474 ? -22.078 -27.203 2.973 1 95.19 474 PHE A C 1
ATOM 3807 O O . PHE A 1 474 ? -21.266 -27.859 2.348 1 95.19 474 PHE A O 1
ATOM 3814 N N . THR A 1 475 ? -23.141 -27.734 3.584 1 97.19 475 THR A N 1
ATOM 3815 C CA . THR A 1 475 ? -23.328 -29.172 3.625 1 97.19 475 THR A CA 1
ATOM 3816 C C . THR A 1 475 ? -23.484 -29.734 2.215 1 97.19 475 THR A C 1
ATOM 3818 O O . THR A 1 475 ? -22.938 -30.797 1.903 1 97.19 475 THR A O 1
ATOM 3821 N N . LEU A 1 476 ? -24.156 -29.016 1.427 1 97.69 476 LEU A N 1
ATOM 3822 C CA . LEU A 1 476 ? -24.375 -29.438 0.045 1 97.69 476 LEU A CA 1
ATOM 3823 C C . LEU A 1 476 ? -23.047 -29.484 -0.711 1 97.69 476 LEU A C 1
ATOM 3825 O O . LEU A 1 476 ? -22.719 -30.5 -1.325 1 97.69 476 LEU A O 1
ATOM 3829 N N . TYR A 1 477 ? -22.344 -28.438 -0.699 1 98.25 477 TYR A N 1
ATOM 3830 C CA . TYR A 1 477 ? -21.109 -28.344 -1.471 1 98.25 477 TYR A CA 1
ATOM 3831 C C . TYR A 1 477 ? -20.031 -29.25 -0.885 1 98.25 477 TYR A C 1
ATOM 3833 O O . TYR A 1 477 ? -19.188 -29.766 -1.616 1 98.25 477 TYR A O 1
ATOM 3841 N N . TYR A 1 478 ? -20.062 -29.438 0.415 1 98.31 478 TYR A N 1
ATOM 3842 C CA . TYR A 1 478 ? -19.188 -30.406 1.074 1 98.31 478 TYR A CA 1
ATOM 3843 C C . TYR A 1 478 ? -19.453 -31.812 0.558 1 98.31 478 TYR A C 1
ATOM 3845 O O . TYR A 1 478 ? -18.531 -32.562 0.225 1 98.31 478 TYR A O 1
ATOM 3853 N N . LYS A 1 479 ? -20.656 -32.188 0.492 1 98.44 479 LYS A N 1
ATOM 3854 C CA . LYS A 1 479 ? -21.031 -33.5 -0.01 1 98.44 479 LYS A CA 1
ATOM 3855 C C . LYS A 1 479 ? -20.578 -33.688 -1.457 1 98.44 479 LYS A C 1
ATOM 3857 O O . LYS A 1 479 ? -20.094 -34.75 -1.827 1 98.44 479 LYS A O 1
ATOM 3862 N N . ASP A 1 480 ? -20.828 -32.656 -2.246 1 98.56 480 ASP A N 1
ATOM 3863 C CA . ASP A 1 480 ? -20.375 -32.719 -3.635 1 98.56 480 ASP A CA 1
ATOM 3864 C C . ASP A 1 480 ? -18.875 -32.906 -3.719 1 98.56 480 ASP A C 1
ATOM 3866 O O . ASP A 1 480 ? -18.391 -33.719 -4.523 1 98.56 480 ASP A O 1
ATOM 3870 N N . TYR A 1 481 ? -18.203 -32.156 -2.914 1 98.56 481 TYR A N 1
ATOM 3871 C CA . TYR A 1 481 ? -16.734 -32.25 -2.879 1 98.56 481 TYR A CA 1
ATOM 3872 C C . TYR A 1 481 ? -16.297 -33.656 -2.531 1 98.56 481 TYR A C 1
ATOM 3874 O O . TYR A 1 481 ? -15.43 -34.25 -3.205 1 98.56 481 TYR A O 1
ATOM 3882 N N . VAL A 1 482 ? -16.828 -34.25 -1.555 1 98.62 482 VAL A N 1
ATOM 3883 C CA . VAL A 1 482 ? -16.453 -35.594 -1.089 1 98.62 482 VAL A CA 1
ATOM 3884 C C . VAL A 1 482 ? -16.828 -36.625 -2.15 1 98.62 482 VAL A C 1
ATOM 3886 O O . VAL A 1 482 ? -16.031 -37.531 -2.445 1 98.62 482 VAL A O 1
ATOM 3889 N N . THR A 1 483 ? -17.984 -36.469 -2.723 1 98.75 483 THR A N 1
ATOM 3890 C CA . THR A 1 483 ? -18.438 -37.375 -3.758 1 98.75 483 THR A CA 1
ATOM 3891 C C . THR A 1 483 ? -17.484 -37.375 -4.945 1 98.75 483 THR A C 1
ATOM 3893 O O . THR A 1 483 ? -17.109 -38.438 -5.449 1 98.75 483 THR A O 1
ATOM 3896 N N . LEU A 1 484 ? -17.094 -36.25 -5.371 1 98.75 484 LEU A N 1
ATOM 3897 C CA . LEU A 1 484 ? -16.266 -36.125 -6.559 1 98.75 484 LEU A CA 1
ATOM 3898 C C . LEU A 1 484 ? -14.844 -36.625 -6.281 1 98.75 484 LEU A C 1
ATOM 3900 O O . LEU A 1 484 ? -14.328 -37.469 -6.996 1 98.75 484 LEU A O 1
ATOM 3904 N N . TYR A 1 485 ? -14.242 -36.188 -5.219 1 98.62 485 TYR A N 1
ATOM 3905 C CA . TYR A 1 485 ? -12.812 -36.406 -5.059 1 98.62 485 TYR A CA 1
ATOM 3906 C C . TYR A 1 485 ? -12.531 -37.656 -4.266 1 98.62 485 TYR A C 1
ATOM 3908 O O . TYR A 1 485 ? -11.648 -38.438 -4.621 1 98.62 485 TYR A O 1
ATOM 3916 N N . HIS A 1 486 ? -13.188 -37.875 -3.209 1 98.19 486 HIS A N 1
ATOM 3917 C CA . HIS A 1 486 ? -12.945 -39.031 -2.369 1 98.19 486 HIS A CA 1
ATOM 3918 C C . HIS A 1 486 ? -13.648 -40.281 -2.922 1 98.19 486 HIS A C 1
ATOM 3920 O O . HIS A 1 486 ? -13.023 -41.312 -3.082 1 98.19 486 HIS A O 1
ATOM 3926 N N . ASP A 1 487 ? -14.922 -40.188 -3.205 1 98.5 487 ASP A N 1
ATOM 3927 C CA . ASP A 1 487 ? -15.719 -41.375 -3.551 1 98.5 487 ASP A CA 1
ATOM 3928 C C . ASP A 1 487 ? -15.453 -41.812 -4.992 1 98.5 487 ASP A C 1
ATOM 3930 O O . ASP A 1 487 ? -15.586 -42.969 -5.324 1 98.5 487 ASP A O 1
ATOM 3934 N N . THR A 1 488 ? -15.094 -40.812 -5.824 1 98.69 488 THR A N 1
ATOM 3935 C CA . THR A 1 488 ? -15.023 -41.156 -7.246 1 98.69 488 THR A CA 1
ATOM 3936 C C . THR A 1 488 ? -13.57 -41.156 -7.727 1 98.69 488 THR A C 1
ATOM 3938 O O . THR A 1 488 ? -13.07 -42.188 -8.172 1 98.69 488 THR A O 1
ATOM 3941 N N . ILE A 1 489 ? -12.883 -40.094 -7.562 1 98.75 489 ILE A N 1
ATOM 3942 C CA . ILE A 1 489 ? -11.586 -39.906 -8.203 1 98.75 489 ILE A CA 1
ATOM 3943 C C . ILE A 1 489 ? -10.523 -40.719 -7.465 1 98.75 489 ILE A C 1
ATOM 3945 O O . ILE A 1 489 ? -9.75 -41.469 -8.086 1 98.75 489 ILE A O 1
ATOM 3949 N N . GLN A 1 490 ? -10.453 -40.625 -6.168 1 98.19 490 GLN A N 1
ATOM 3950 C CA . GLN A 1 490 ? -9.398 -41.219 -5.367 1 98.19 490 GLN A CA 1
ATOM 3951 C C . GLN A 1 490 ? -9.328 -42.719 -5.613 1 98.19 490 GLN A C 1
ATOM 3953 O O . GLN A 1 490 ? -8.258 -43.281 -5.863 1 98.19 490 GLN A O 1
ATOM 3958 N N . PRO A 1 491 ? -10.422 -43.438 -5.617 1 98.19 491 PRO A N 1
ATOM 3959 C CA . PRO A 1 491 ? -10.336 -44.906 -5.848 1 98.19 491 PRO A CA 1
ATOM 3960 C C . PRO A 1 491 ? -9.805 -45.25 -7.234 1 98.19 491 PRO A C 1
ATOM 3962 O O . PRO A 1 491 ? -9.086 -46.219 -7.395 1 98.19 491 PRO A O 1
ATOM 3965 N N . ILE A 1 492 ? -10.156 -44.469 -8.18 1 98.5 492 ILE A N 1
ATOM 3966 C CA . ILE A 1 492 ? -9.688 -44.719 -9.539 1 98.5 492 ILE A CA 1
ATOM 3967 C C . ILE A 1 492 ? -8.18 -44.531 -9.609 1 98.5 492 ILE A C 1
ATOM 3969 O O . ILE A 1 492 ? -7.457 -45.375 -10.148 1 98.5 492 ILE A O 1
ATOM 3973 N N . VAL A 1 493 ? -7.699 -43.406 -9.07 1 98.62 493 VAL A N 1
ATOM 3974 C CA . VAL A 1 493 ? -6.27 -43.125 -9.109 1 98.62 493 VAL A CA 1
ATOM 3975 C C . VAL A 1 493 ? -5.496 -44.219 -8.383 1 98.62 493 VAL A C 1
ATOM 3977 O O . VAL A 1 493 ? -4.496 -44.719 -8.898 1 98.62 493 VAL A O 1
ATOM 3980 N N . GLN A 1 494 ? -5.984 -44.625 -7.23 1 96.94 494 GLN A N 1
ATOM 3981 C CA . GLN A 1 494 ? -5.281 -45.594 -6.391 1 96.94 494 GLN A CA 1
ATOM 3982 C C . GLN A 1 494 ? -5.332 -47 -6.996 1 96.94 494 GLN A C 1
ATOM 3984 O O . GLN A 1 494 ? -4.445 -47.812 -6.75 1 96.94 494 GLN A O 1
ATOM 3989 N N . SER A 1 495 ? -6.316 -47.219 -7.766 1 96.38 495 SER A N 1
ATOM 3990 C CA . SER A 1 495 ? -6.402 -48.5 -8.438 1 96.38 495 SER A CA 1
ATOM 3991 C C . SER A 1 495 ? -5.5 -48.562 -9.664 1 96.38 495 SER A C 1
ATOM 3993 O O . SER A 1 495 ? -4.922 -49.594 -9.984 1 96.38 495 SER A O 1
ATOM 3995 N N . GLU A 1 496 ? -5.387 -47.469 -10.328 1 96.62 496 GLU A N 1
ATOM 3996 C CA . GLU A 1 496 ? -4.633 -47.406 -11.578 1 96.62 496 GLU A CA 1
ATOM 3997 C C . GLU A 1 496 ? -3.143 -47.219 -11.312 1 96.62 496 GLU A C 1
ATOM 3999 O O . GLU A 1 496 ? -2.303 -47.656 -12.109 1 96.62 496 GLU A O 1
ATOM 4004 N N . ASP A 1 497 ? -2.789 -46.594 -10.281 1 97.25 497 ASP A N 1
ATOM 4005 C CA . ASP A 1 497 ? -1.403 -46.25 -9.961 1 97.25 497 ASP A CA 1
ATOM 4006 C C . ASP A 1 497 ? -1.073 -46.594 -8.516 1 97.25 497 ASP A C 1
ATOM 4008 O O . ASP A 1 497 ? -1.504 -45.906 -7.59 1 97.25 497 ASP A O 1
ATOM 4012 N N . LEU A 1 498 ? -0.261 -47.5 -8.312 1 92 498 LEU A N 1
ATOM 4013 C CA . LEU A 1 498 ? 0.065 -48 -6.98 1 92 498 LEU A CA 1
ATOM 4014 C C . LEU A 1 498 ? 1.39 -47.406 -6.5 1 92 498 LEU A C 1
ATOM 4016 O O . LEU A 1 498 ? 1.791 -47.625 -5.355 1 92 498 LEU A O 1
ATOM 4020 N N . THR A 1 499 ? 1.979 -46.656 -7.309 1 94.25 499 THR A N 1
ATOM 4021 C CA . THR A 1 499 ? 3.352 -46.25 -7.023 1 94.25 499 THR A CA 1
ATOM 4022 C C . THR A 1 499 ? 3.406 -44.781 -6.566 1 94.25 499 THR A C 1
ATOM 4024 O O . THR A 1 499 ? 4.355 -44.375 -5.891 1 94.25 499 THR A O 1
ATOM 4027 N N . HIS A 1 500 ? 2.514 -43.969 -6.91 1 97.81 500 HIS A N 1
ATOM 4028 C CA . HIS A 1 500 ? 2.58 -42.562 -6.586 1 97.81 500 HIS A CA 1
ATOM 4029 C C . HIS A 1 500 ? 1.502 -42.156 -5.574 1 97.81 500 HIS A C 1
ATOM 4031 O O . HIS A 1 500 ? 0.381 -42.688 -5.633 1 97.81 500 HIS A O 1
ATOM 4037 N N . PRO A 1 501 ? 1.855 -41.219 -4.648 1 97.75 501 PRO A N 1
ATOM 4038 C CA . PRO A 1 501 ? 0.855 -40.781 -3.674 1 97.75 501 PRO A CA 1
ATOM 4039 C C . PRO A 1 501 ? -0.234 -39.906 -4.301 1 97.75 501 PRO A C 1
ATOM 4041 O O . PRO A 1 501 ? -0.034 -39.344 -5.375 1 97.75 501 PRO A O 1
ATOM 4044 N N . PHE A 1 502 ? -1.381 -39.906 -3.559 1 97.62 502 PHE A N 1
ATOM 4045 C CA . PHE A 1 502 ? -2.52 -39.062 -3.9 1 97.62 502 PHE A CA 1
ATOM 4046 C C . PHE A 1 502 ? -2.887 -38.156 -2.734 1 97.62 502 PHE A C 1
ATOM 4048 O O . PHE A 1 502 ? -2.91 -38.594 -1.583 1 97.62 502 PHE A O 1
ATOM 4055 N N . ILE A 1 503 ? -3.047 -36.812 -3.004 1 97.69 503 ILE A N 1
ATOM 4056 C CA . ILE A 1 503 ? -3.633 -35.906 -2.023 1 97.69 503 ILE A CA 1
ATOM 4057 C C . ILE A 1 503 ? -4.93 -35.344 -2.574 1 97.69 503 ILE A C 1
ATOM 4059 O O . ILE A 1 503 ? -5.09 -35.188 -3.789 1 97.69 503 ILE A O 1
ATOM 4063 N N . MET A 1 504 ? -5.797 -34.906 -1.679 1 96.06 504 MET A N 1
ATOM 4064 C CA . MET A 1 504 ? -7.141 -34.5 -2.074 1 96.06 504 MET A CA 1
ATOM 4065 C C . MET A 1 504 ? -7.109 -33.156 -2.793 1 96.06 504 MET A C 1
ATOM 4067 O O . MET A 1 504 ? -7.902 -32.938 -3.707 1 96.06 504 MET A O 1
ATOM 4071 N N . SER A 1 505 ? -6.293 -32.312 -2.357 1 98.19 505 SER A N 1
ATOM 4072 C CA . SER A 1 505 ? -6.234 -30.922 -2.848 1 98.19 505 SER A CA 1
ATOM 4073 C C . SER A 1 505 ? -4.867 -30.297 -2.59 1 98.19 505 SER A C 1
ATOM 4075 O O . SER A 1 505 ? -4.09 -30.812 -1.775 1 98.19 505 SER A O 1
ATOM 4077 N N . SER A 1 506 ? -4.527 -29.297 -3.35 1 98.31 506 SER A N 1
ATOM 4078 C CA . SER A 1 506 ? -3.447 -28.359 -3.02 1 98.31 506 SER A CA 1
ATOM 4079 C C . SER A 1 506 ? -3.936 -26.922 -3.031 1 98.31 506 SER A C 1
ATOM 4081 O O . SER A 1 506 ? -4.457 -26.453 -4.043 1 98.31 506 SER A O 1
ATOM 4083 N N . PRO A 1 507 ? -3.822 -26.266 -1.92 1 98.12 507 PRO A N 1
ATOM 4084 C CA . PRO A 1 507 ? -3.293 -26.734 -0.638 1 98.12 507 PRO A CA 1
ATOM 4085 C C . PRO A 1 507 ? -4.25 -27.688 0.086 1 98.12 507 PRO A C 1
ATOM 4087 O O . PRO A 1 507 ? -5.43 -27.766 -0.271 1 98.12 507 PRO A O 1
ATOM 4090 N N . SER A 1 508 ? -3.734 -28.391 0.999 1 97.94 508 SER A N 1
ATOM 4091 C CA . SER A 1 508 ? -4.48 -29.203 1.945 1 97.94 508 SER A CA 1
ATOM 4092 C C . SER A 1 508 ? -3.65 -29.516 3.188 1 97.94 508 SER A C 1
ATOM 4094 O O . SER A 1 508 ? -2.455 -29.219 3.23 1 97.94 508 SER A O 1
ATOM 4096 N N . ASN A 1 509 ? -4.316 -30.109 4.141 1 98.25 509 ASN A N 1
ATOM 4097 C CA . ASN A 1 509 ? -3.605 -30.562 5.336 1 98.25 509 ASN A CA 1
ATOM 4098 C C . ASN A 1 509 ? -3.184 -32.031 5.227 1 98.25 509 ASN A C 1
ATOM 4100 O O . ASN A 1 509 ? -2.939 -32.688 6.238 1 98.25 509 ASN A O 1
ATOM 4104 N N . GLY A 1 510 ? -3.113 -32.562 3.994 1 97.44 510 GLY A N 1
ATOM 4105 C CA . GLY A 1 510 ? -2.691 -33.938 3.797 1 97.44 510 GLY A CA 1
ATOM 4106 C C . GLY A 1 510 ? -3.582 -34.969 4.504 1 97.44 510 GLY A C 1
ATOM 4107 O O . GLY A 1 510 ? -4.805 -34.906 4.355 1 97.44 510 GLY A O 1
ATOM 4108 N N . ILE A 1 511 ? -3.02 -35.812 5.219 1 96.62 511 ILE A N 1
ATOM 4109 C CA . ILE A 1 511 ? -3.738 -36.875 5.922 1 96.62 511 ILE A CA 1
ATOM 4110 C C . ILE A 1 511 ? -4.691 -36.25 6.941 1 96.62 511 ILE A C 1
ATOM 4112 O O . ILE A 1 511 ? -5.766 -36.812 7.207 1 96.62 511 ILE A O 1
ATOM 4116 N N . GLU A 1 512 ? -4.281 -35.062 7.496 1 96.75 512 GLU A N 1
ATOM 4117 C CA . GLU A 1 512 ? -5.145 -34.375 8.461 1 96.75 512 GLU A CA 1
ATOM 4118 C C . GLU A 1 512 ? -6.473 -33.969 7.824 1 96.75 512 GLU A C 1
ATOM 4120 O O . GLU A 1 512 ? -7.52 -34.031 8.477 1 96.75 512 GLU A O 1
ATOM 4125 N N . SER A 1 513 ? -6.473 -33.531 6.605 1 96.94 513 SER A N 1
ATOM 4126 C CA . SER A 1 513 ? -7.719 -33.25 5.895 1 96.94 513 SER A CA 1
ATOM 4127 C C . SER A 1 513 ? -8.617 -34.5 5.859 1 96.94 513 SER A C 1
ATOM 4129 O O . SER A 1 513 ? -9.828 -34.375 6.062 1 96.94 513 SER A O 1
ATOM 4131 N N . LEU A 1 514 ? -8.039 -35.656 5.582 1 96.25 514 LEU A N 1
ATOM 4132 C CA . LEU A 1 514 ? -8.797 -36.906 5.562 1 96.25 514 LEU A CA 1
ATOM 4133 C C . LEU A 1 514 ? -9.414 -37.188 6.926 1 96.25 514 LEU A C 1
ATOM 4135 O O . LEU A 1 514 ? -10.578 -37.594 7.02 1 96.25 514 LEU A O 1
ATOM 4139 N N . GLN A 1 515 ? -8.656 -36.906 7.93 1 95.62 515 GLN A N 1
ATOM 4140 C CA . GLN A 1 515 ? -9.102 -37.188 9.289 1 95.62 515 GLN A CA 1
ATOM 4141 C C . GLN A 1 515 ? -10.219 -36.25 9.719 1 95.62 515 GLN A C 1
ATOM 4143 O O . GLN A 1 515 ? -11.047 -36.594 10.555 1 95.62 515 GLN A O 1
ATOM 4148 N N . GLU A 1 516 ? -10.227 -35.125 9.062 1 96.5 516 GLU A N 1
ATOM 4149 C CA . GLU A 1 516 ? -11.25 -34.125 9.391 1 96.5 516 GLU A CA 1
ATOM 4150 C C . GLU A 1 516 ? -12.469 -34.281 8.484 1 96.5 516 GLU A C 1
ATOM 4152 O O . GLU A 1 516 ? -13.227 -33.344 8.297 1 96.5 516 GLU A O 1
ATOM 4157 N N . GLY A 1 517 ? -12.562 -35.375 7.895 1 96.81 517 GLY A N 1
ATOM 4158 C CA . GLY A 1 517 ? -13.711 -35.625 7.031 1 96.81 517 GLY A CA 1
ATOM 4159 C C . GLY A 1 517 ? -13.469 -35.219 5.594 1 96.81 517 GLY A C 1
ATOM 4160 O O . GLY A 1 517 ? -14.398 -34.781 4.902 1 96.81 517 GLY A O 1
ATOM 4161 N N . PHE A 1 518 ? -12.227 -35.156 5.184 1 96.94 518 PHE A N 1
ATOM 4162 C CA . PHE A 1 518 ? -11.797 -34.938 3.805 1 96.94 518 PHE A CA 1
ATOM 4163 C C . PHE A 1 518 ? -11.695 -33.469 3.48 1 96.94 518 PHE A C 1
ATOM 4165 O O . PHE A 1 518 ? -11.117 -33.094 2.459 1 96.94 518 PHE A O 1
ATOM 4172 N N . VAL A 1 519 ? -12.305 -32.594 4.328 1 97.81 519 VAL A N 1
ATOM 4173 C CA . VAL A 1 519 ? -12.195 -31.156 4.238 1 97.81 519 VAL A CA 1
ATOM 4174 C C . VAL A 1 519 ? -11.789 -30.578 5.59 1 97.81 519 VAL A C 1
ATOM 4176 O O . VAL A 1 519 ? -12.602 -30.516 6.516 1 97.81 519 VAL A O 1
ATOM 4179 N N . ALA A 1 520 ? -10.578 -30.062 5.66 1 98.06 520 ALA A N 1
ATOM 4180 C CA . ALA A 1 520 ? -10.062 -29.562 6.934 1 98.06 520 ALA A CA 1
ATOM 4181 C C . ALA A 1 520 ? -10.711 -28.234 7.297 1 98.06 520 ALA A C 1
ATOM 4183 O O . ALA A 1 520 ? -11.234 -27.531 6.43 1 98.06 520 ALA A O 1
ATOM 4184 N N . LYS A 1 521 ? -10.625 -27.906 8.586 1 96.38 521 LYS A N 1
ATOM 4185 C CA . LYS A 1 521 ? -11.125 -26.625 9.062 1 96.38 521 LYS A CA 1
ATOM 4186 C C . LYS A 1 521 ? -10.25 -25.484 8.547 1 96.38 521 LYS A C 1
ATOM 4188 O O . LYS A 1 521 ? -10.758 -24.391 8.281 1 96.38 521 LYS A O 1
ATOM 4193 N N . GLU A 1 522 ? -8.953 -25.766 8.422 1 96.81 522 GLU A N 1
ATOM 4194 C CA . GLU A 1 522 ? -7.992 -24.797 7.906 1 96.81 522 GLU A CA 1
ATOM 4195 C C . GLU A 1 522 ? -7.016 -25.438 6.93 1 96.81 522 GLU A C 1
ATOM 4197 O O . GLU A 1 522 ? -5.824 -25.562 7.219 1 96.81 522 GLU A O 1
ATOM 4202 N N . PRO A 1 523 ? -7.504 -25.781 5.758 1 98.12 523 PRO A N 1
ATOM 4203 C CA . PRO A 1 523 ? -6.641 -26.469 4.797 1 98.12 523 PRO A CA 1
ATOM 4204 C C . PRO A 1 523 ? -5.5 -25.594 4.289 1 98.12 523 PRO A C 1
ATOM 4206 O O . PRO A 1 523 ? -5.133 -25.672 3.115 1 98.12 523 PRO A O 1
ATOM 4209 N N . TRP A 1 524 ? -5.031 -24.641 5.059 1 96.81 524 TRP A N 1
ATOM 4210 C CA . TRP A 1 524 ? -3.869 -23.797 4.836 1 96.81 524 TRP A CA 1
ATOM 4211 C C . TRP A 1 524 ? -2.996 -23.719 6.082 1 96.81 524 TRP A C 1
ATOM 4213 O O . TRP A 1 524 ? -2.234 -22.766 6.262 1 96.81 524 TRP A O 1
ATOM 4223 N N . SER A 1 525 ? -3.121 -24.625 6.98 1 97.88 525 SER A N 1
ATOM 4224 C CA . SER A 1 525 ? -2.375 -24.641 8.234 1 97.88 525 SER A CA 1
ATOM 4225 C C . SER A 1 525 ? -0.876 -24.781 7.984 1 97.88 525 SER A C 1
ATOM 4227 O O . SER A 1 525 ? -0.457 -25.531 7.109 1 97.88 525 SER A O 1
ATOM 4229 N N . GLU A 1 526 ? -0.068 -24.125 8.789 1 97.81 526 GLU A N 1
ATOM 4230 C CA . GLU A 1 526 ? 1.385 -24.234 8.703 1 97.81 526 GLU A CA 1
ATOM 4231 C C . GLU A 1 526 ? 1.867 -25.578 9.234 1 97.81 526 GLU A C 1
ATOM 4233 O O . GLU A 1 526 ? 3.014 -25.969 9.008 1 97.81 526 GLU A O 1
ATOM 4238 N N . LEU A 1 527 ? 0.994 -26.312 9.891 1 98.31 527 LEU A N 1
ATOM 4239 C CA . LEU A 1 527 ? 1.427 -27.469 10.656 1 98.31 527 LEU A CA 1
ATOM 4240 C C . LEU A 1 527 ? 1.212 -28.75 9.859 1 98.31 527 LEU A C 1
ATOM 4242 O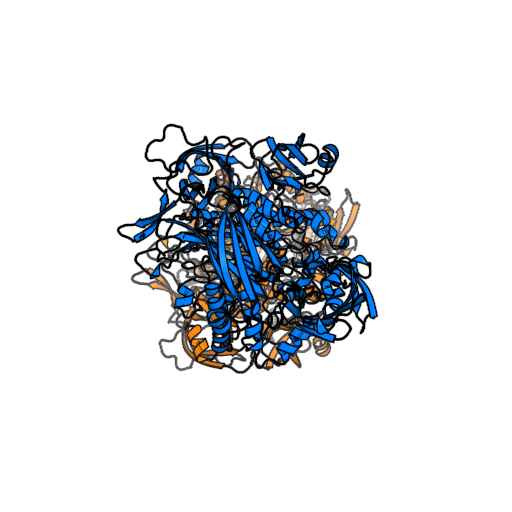 O . LEU A 1 527 ? 1.595 -29.844 10.297 1 98.31 527 LEU A O 1
ATOM 4246 N N . TYR A 1 528 ? 0.571 -28.594 8.672 1 98.38 528 TYR A N 1
ATOM 4247 C CA . TYR A 1 528 ? 0.21 -29.766 7.895 1 98.38 528 TYR A CA 1
ATOM 4248 C C . TYR A 1 528 ? 0.326 -29.5 6.402 1 98.38 528 TYR A C 1
ATOM 4250 O O . TYR A 1 528 ? 0.159 -28.359 5.961 1 98.38 528 TYR A O 1
ATOM 4258 N N . GLY A 1 529 ? 0.608 -30.516 5.664 1 98.38 529 GLY A N 1
ATOM 4259 C CA . GLY A 1 529 ? 0.46 -30.5 4.219 1 98.38 529 GLY A CA 1
ATOM 4260 C C . GLY A 1 529 ? 1.188 -29.328 3.566 1 98.38 529 GLY A C 1
ATOM 4261 O O . GLY A 1 529 ? 2.354 -29.078 3.873 1 98.38 529 GLY A O 1
ATOM 4262 N N . ASP A 1 530 ? 0.537 -28.703 2.615 1 98.62 530 ASP A N 1
ATOM 4263 C CA . ASP A 1 530 ? 1.135 -27.609 1.873 1 98.62 530 ASP A CA 1
ATOM 4264 C C . ASP A 1 530 ? 0.26 -26.359 1.95 1 98.62 530 ASP A C 1
ATOM 4266 O O . ASP A 1 530 ? -0.917 -26.438 2.309 1 98.62 530 ASP A O 1
ATOM 4270 N N . ILE A 1 531 ? 0.882 -25.156 1.676 1 98.56 531 ILE A N 1
ATOM 4271 C CA . ILE A 1 531 ? 0.129 -23.906 1.738 1 98.56 531 ILE A CA 1
ATOM 4272 C C . ILE A 1 531 ? 0.327 -23.109 0.446 1 98.56 531 ILE A C 1
ATOM 4274 O O . ILE A 1 531 ? 1.275 -23.359 -0.302 1 98.56 531 ILE A O 1
ATOM 4278 N N . HIS A 1 532 ? -0.607 -22.281 0.145 1 98.38 532 HIS A N 1
ATOM 4279 C CA . HIS A 1 532 ? -0.518 -21.156 -0.786 1 98.38 532 HIS A CA 1
ATOM 4280 C C . HIS A 1 532 ? -0.518 -19.828 -0.047 1 98.38 532 HIS A C 1
ATOM 4282 O O . HIS A 1 532 ? -1.464 -19.516 0.68 1 98.38 532 HIS A O 1
ATOM 4288 N N . ASP A 1 533 ? 0.549 -19.031 -0.177 1 96.88 533 ASP A N 1
ATOM 4289 C CA . ASP A 1 533 ? 0.69 -17.844 0.651 1 96.88 533 ASP A CA 1
ATOM 4290 C C . ASP A 1 533 ? 1.043 -16.625 -0.197 1 96.88 533 ASP A C 1
ATOM 4292 O O . ASP A 1 533 ? 2.188 -16.469 -0.627 1 96.88 533 ASP A O 1
ATOM 4296 N N . TYR A 1 534 ? 0.111 -15.734 -0.397 1 96.06 534 TYR A N 1
ATOM 4297 C CA . TYR A 1 534 ? 0.301 -14.492 -1.136 1 96.06 534 TYR A CA 1
ATOM 4298 C C . TYR A 1 534 ? 0.241 -13.289 -0.202 1 96.06 534 TYR A C 1
ATOM 4300 O O . TYR A 1 534 ? -0.724 -13.125 0.549 1 96.06 534 TYR A O 1
ATOM 4308 N N . ARG A 1 535 ? 1.246 -12.484 -0.256 1 92.94 535 ARG A N 1
ATOM 4309 C CA . ARG A 1 535 ? 1.337 -11.305 0.595 1 92.94 535 ARG A CA 1
ATOM 4310 C C . ARG A 1 535 ? 1.462 -10.031 -0.243 1 92.94 535 ARG A C 1
ATOM 4312 O O . ARG A 1 535 ? 2.57 -9.562 -0.503 1 92.94 535 ARG A O 1
ATOM 4319 N N . TYR A 1 536 ? 0.318 -9.383 -0.502 1 93.19 536 TYR A N 1
ATOM 4320 C CA . TYR A 1 536 ? 0.34 -8.148 -1.279 1 93.19 536 TYR A CA 1
ATOM 4321 C C . TYR A 1 536 ? 0.424 -6.93 -0.367 1 93.19 536 TYR A C 1
ATOM 4323 O O . TYR A 1 536 ? -0.165 -6.918 0.716 1 93.19 536 TYR A O 1
ATOM 4331 N N . MET A 1 537 ? 1.144 -5.965 -0.719 1 92.06 537 MET A N 1
ATOM 4332 C CA . MET A 1 537 ? 1.27 -4.652 -0.086 1 92.06 537 MET A CA 1
ATOM 4333 C C . MET A 1 537 ? 1.902 -4.777 1.297 1 92.06 537 MET A C 1
ATOM 4335 O O . MET A 1 537 ? 1.923 -3.812 2.062 1 92.06 537 MET A O 1
ATOM 4339 N N . ASP A 1 538 ? 2.359 -5.934 1.701 1 93.5 538 ASP A N 1
ATOM 4340 C CA . ASP A 1 538 ? 3.209 -6.125 2.873 1 93.5 538 ASP A CA 1
ATOM 4341 C C . ASP A 1 538 ? 4.66 -5.758 2.566 1 93.5 538 ASP A C 1
ATOM 4343 O O . ASP A 1 538 ? 5.055 -5.699 1.4 1 93.5 538 ASP A O 1
ATOM 4347 N N . PRO A 1 539 ? 5.426 -5.453 3.6 1 95.19 539 PRO A N 1
ATOM 4348 C CA . PRO A 1 539 ? 6.855 -5.262 3.348 1 95.19 539 PRO A CA 1
ATOM 4349 C C . PRO A 1 539 ? 7.555 -6.547 2.908 1 95.19 539 PRO A C 1
ATOM 4351 O O . PRO A 1 539 ? 8.242 -7.184 3.709 1 95.19 539 PRO A O 1
ATOM 4354 N N . PHE A 1 540 ? 7.531 -6.824 1.649 1 97.31 540 PHE A N 1
ATOM 4355 C CA . PHE A 1 540 ? 7.883 -8.109 1.05 1 97.31 540 PHE A CA 1
ATOM 4356 C C . PHE A 1 540 ? 9.375 -8.391 1.217 1 97.31 540 PHE A C 1
ATOM 4358 O O . PHE A 1 540 ? 9.812 -9.531 1.053 1 97.31 540 PHE A O 1
ATOM 4365 N N . PHE A 1 541 ? 10.219 -7.367 1.534 1 97.31 541 PHE A N 1
ATOM 4366 C CA . PHE A 1 541 ? 11.656 -7.508 1.707 1 97.31 541 PHE A CA 1
ATOM 4367 C C . PHE A 1 541 ? 11.992 -7.938 3.129 1 97.31 541 PHE A C 1
ATOM 4369 O O . PHE A 1 541 ? 13.156 -8.188 3.449 1 97.31 541 PHE A O 1
ATOM 4376 N N . ASP A 1 542 ? 10.984 -8.062 4.008 1 96.25 542 ASP A N 1
ATOM 4377 C CA . ASP A 1 542 ? 11.125 -8.469 5.402 1 96.25 542 ASP A CA 1
ATOM 4378 C C . ASP A 1 542 ? 10.641 -9.898 5.605 1 96.25 542 ASP A C 1
ATOM 4380 O O . ASP A 1 542 ? 9.453 -10.188 5.477 1 96.25 542 ASP A O 1
ATOM 4384 N N . GLN A 1 543 ? 11.508 -10.75 6.004 1 95.69 543 GLN A N 1
ATOM 4385 C CA . GLN A 1 543 ? 11.172 -12.172 6.129 1 95.69 543 GLN A CA 1
ATOM 4386 C C . GLN A 1 543 ? 10.133 -12.391 7.223 1 95.69 543 GLN A C 1
ATOM 4388 O O . GLN A 1 543 ? 9.445 -13.422 7.234 1 95.69 543 GLN A O 1
ATOM 4393 N N . SER A 1 544 ? 9.953 -11.398 8.156 1 95.44 544 SER A N 1
ATOM 4394 C CA . SER A 1 544 ? 9.078 -11.594 9.312 1 95.44 544 SER A CA 1
ATOM 4395 C C . SER A 1 544 ? 7.617 -11.656 8.891 1 95.44 544 SER A C 1
ATOM 4397 O O . SER A 1 544 ? 6.77 -12.125 9.648 1 95.44 544 SER A O 1
ATOM 4399 N N . VAL A 1 545 ? 7.332 -11.25 7.691 1 95.25 545 VAL A N 1
ATOM 4400 C CA . VAL A 1 545 ? 5.934 -11.219 7.277 1 95.25 545 VAL A CA 1
ATOM 4401 C C . VAL A 1 545 ? 5.52 -12.594 6.754 1 95.25 545 VAL A C 1
ATOM 4403 O O . VAL A 1 545 ? 4.328 -12.867 6.582 1 95.25 545 VAL A O 1
ATOM 4406 N N . TYR A 1 546 ? 6.449 -13.492 6.492 1 97.31 546 TYR A N 1
ATOM 4407 C CA . TYR A 1 546 ? 6.137 -14.75 5.816 1 97.31 546 TYR A CA 1
ATOM 4408 C C . TYR A 1 546 ? 5.859 -15.859 6.824 1 97.31 546 TYR A C 1
ATOM 4410 O O . TYR A 1 546 ? 6.449 -15.883 7.906 1 97.31 546 TYR A O 1
ATOM 4418 N N . ARG A 1 547 ? 5.074 -16.812 6.387 1 97.69 547 ARG A N 1
ATOM 4419 C CA . ARG A 1 547 ? 4.695 -17.984 7.18 1 97.69 547 ARG A CA 1
ATOM 4420 C C . ARG A 1 547 ? 5.801 -19.031 7.16 1 97.69 547 ARG A C 1
ATOM 4422 O O . ARG A 1 547 ? 6.738 -18.938 6.363 1 97.69 547 ARG A O 1
ATOM 4429 N N . VAL A 1 548 ? 5.715 -20.016 8.094 1 98.25 548 VAL A N 1
ATOM 4430 C CA . VAL A 1 548 ? 6.672 -21.109 8.203 1 98.25 548 VAL A CA 1
ATOM 4431 C C . VAL A 1 548 ? 5.957 -22.438 7.992 1 98.25 548 VAL A C 1
ATOM 4433 O O . VAL A 1 548 ? 5.648 -23.156 8.953 1 98.25 548 VAL A O 1
ATOM 4436 N N . PRO A 1 549 ? 5.77 -22.844 6.73 1 98.38 549 PRO A N 1
ATOM 4437 C CA . PRO A 1 549 ? 4.988 -24.047 6.422 1 98.38 549 PRO A CA 1
ATOM 4438 C C . PRO A 1 549 ? 5.848 -25.297 6.355 1 98.38 549 PRO A C 1
ATOM 4440 O O . PRO A 1 549 ? 7.074 -25.219 6.461 1 98.38 549 PRO A O 1
ATOM 4443 N N . ARG A 1 550 ? 5.16 -26.5 6.238 1 98.5 550 ARG A N 1
ATOM 4444 C CA . ARG A 1 550 ? 5.836 -27.75 5.891 1 98.5 550 ARG A CA 1
ATOM 4445 C C . ARG A 1 550 ? 6.277 -27.75 4.43 1 98.5 550 ARG A C 1
ATOM 4447 O O . ARG A 1 550 ? 7.32 -28.312 4.09 1 98.5 550 ARG A O 1
ATOM 4454 N N . MET A 1 551 ? 5.426 -27.141 3.635 1 98.31 551 MET A N 1
ATOM 4455 C CA . MET A 1 551 ? 5.609 -27.047 2.189 1 98.31 551 MET A CA 1
ATOM 4456 C C . MET A 1 551 ? 4.863 -25.844 1.622 1 98.31 551 MET A C 1
ATOM 4458 O O . MET A 1 551 ? 3.688 -25.641 1.926 1 98.31 551 MET A O 1
ATOM 4462 N N . ALA A 1 552 ? 5.566 -24.984 0.862 1 98.69 552 ALA A N 1
ATOM 4463 C CA . ALA A 1 552 ? 4.922 -23.922 0.101 1 98.69 552 ALA A CA 1
ATOM 4464 C C . ALA A 1 552 ? 4.867 -24.266 -1.385 1 98.69 552 ALA A C 1
ATOM 4466 O O . ALA A 1 552 ? 5.863 -24.125 -2.098 1 98.69 552 ALA A O 1
ATOM 4467 N N . SER A 1 553 ? 3.664 -24.609 -1.808 1 98.5 553 SER A N 1
ATOM 4468 C CA . SER A 1 553 ? 3.545 -25.094 -3.182 1 98.5 553 SER A CA 1
ATOM 4469 C C . SER A 1 553 ? 3.072 -23.984 -4.113 1 98.5 553 SER A C 1
ATOM 4471 O O . SER A 1 553 ? 3.016 -24.172 -5.332 1 98.5 553 SER A O 1
ATOM 4473 N N . GLU A 1 554 ? 2.746 -22.781 -3.504 1 98.44 554 GLU A N 1
ATOM 4474 C CA . GLU A 1 554 ? 2.361 -21.641 -4.316 1 98.44 554 GLU A CA 1
ATOM 4475 C C . GLU A 1 554 ? 2.535 -20.328 -3.547 1 98.44 554 GLU A C 1
ATOM 4477 O O . GLU A 1 554 ? 2.074 -20.203 -2.41 1 98.44 554 GLU A O 1
ATOM 4482 N N . TYR A 1 555 ? 3.152 -19.344 -4.074 1 98.5 555 TYR A N 1
ATOM 4483 C CA . TYR A 1 555 ? 3.332 -18 -3.543 1 98.5 555 TYR A CA 1
ATOM 4484 C C . TYR A 1 555 ? 3.955 -17.078 -4.586 1 98.5 555 TYR A C 1
ATOM 4486 O O . TYR A 1 555 ? 4.473 -17.547 -5.602 1 98.5 555 TYR A O 1
ATOM 4494 N N . GLY A 1 556 ? 3.832 -15.82 -4.402 1 98.12 556 GLY A N 1
ATOM 4495 C CA . GLY A 1 556 ? 4.469 -14.969 -5.391 1 98.12 556 GLY A CA 1
ATOM 4496 C C . GLY A 1 556 ? 3.996 -13.523 -5.332 1 98.12 556 GLY A C 1
ATOM 4497 O O . GLY A 1 556 ? 3.148 -13.18 -4.504 1 98.12 556 GLY A O 1
ATOM 4498 N N . LEU A 1 557 ? 4.578 -12.695 -6.176 1 98.31 557 LEU A N 1
ATOM 4499 C CA . LEU A 1 557 ? 4.262 -11.297 -6.41 1 98.31 557 LEU A CA 1
ATOM 4500 C C . LEU A 1 557 ? 4.312 -10.969 -7.898 1 98.31 557 LEU A C 1
ATOM 4502 O O . LEU A 1 557 ? 5.184 -11.461 -8.617 1 98.31 557 LEU A O 1
ATOM 4506 N N . GLN A 1 558 ? 3.473 -10.055 -8.312 1 98.12 558 GLN A N 1
ATOM 4507 C CA . GLN A 1 558 ? 3.371 -9.75 -9.742 1 98.12 558 GLN A CA 1
ATOM 4508 C C . GLN A 1 558 ? 4.457 -8.773 -10.172 1 98.12 558 GLN A C 1
ATOM 4510 O O . GLN A 1 558 ? 5.012 -8.039 -9.344 1 98.12 558 GLN A O 1
ATOM 4515 N N . SER A 1 559 ? 4.777 -8.742 -11.43 1 98.62 559 SER A N 1
ATOM 4516 C CA . SER A 1 559 ? 5.516 -7.688 -12.117 1 98.62 559 SER A CA 1
ATOM 4517 C C . SER A 1 559 ? 5.051 -7.531 -13.562 1 98.62 559 SER A C 1
ATOM 4519 O O . SER A 1 559 ? 4.316 -8.375 -14.07 1 98.62 559 SER A O 1
ATOM 4521 N N . LEU A 1 560 ? 5.461 -6.484 -14.219 1 98.5 560 LEU A N 1
ATOM 4522 C CA . LEU A 1 560 ? 5.203 -6.262 -15.641 1 98.5 560 LEU A CA 1
ATOM 4523 C C . LEU A 1 560 ? 6.211 -7.02 -16.5 1 98.5 560 LEU A C 1
ATOM 4525 O O . LEU A 1 560 ? 7.359 -7.211 -16.094 1 98.5 560 LEU A O 1
ATOM 4529 N N . PRO A 1 561 ? 5.75 -7.504 -17.656 1 97.94 561 PRO A N 1
ATOM 4530 C CA . PRO A 1 561 ? 6.746 -7.98 -18.609 1 97.94 561 PRO A CA 1
ATOM 4531 C C . PRO A 1 561 ? 7.547 -6.84 -19.234 1 97.94 561 PRO A C 1
ATOM 4533 O O . PRO A 1 561 ? 7.219 -5.668 -19.047 1 97.94 561 PRO A O 1
ATOM 4536 N N . THR A 1 562 ? 8.562 -7.168 -19.969 1 97.06 562 THR A N 1
ATOM 4537 C CA . THR A 1 562 ? 9.445 -6.164 -20.547 1 97.06 562 THR A CA 1
ATOM 4538 C C . THR A 1 562 ? 8.711 -5.328 -21.594 1 97.06 562 THR A C 1
ATOM 4540 O O . THR A 1 562 ? 7.703 -5.77 -22.141 1 97.06 562 THR A O 1
ATOM 4543 N N . TYR A 1 563 ? 9.25 -4.156 -21.844 1 96.25 563 TYR A N 1
ATOM 4544 C CA . TYR A 1 563 ? 8.703 -3.23 -22.828 1 96.25 563 TYR A CA 1
ATOM 4545 C C . TYR A 1 563 ? 8.586 -3.895 -24.188 1 96.25 563 TYR A C 1
ATOM 4547 O O . TYR A 1 563 ? 7.57 -3.752 -24.875 1 96.25 563 TYR A O 1
ATOM 4555 N N . ASP A 1 564 ? 9.602 -4.68 -24.578 1 94.69 564 ASP A N 1
ATOM 4556 C CA . ASP A 1 564 ? 9.625 -5.336 -25.891 1 94.69 564 ASP A CA 1
ATOM 4557 C C . ASP A 1 564 ? 8.492 -6.355 -26 1 94.69 564 ASP A C 1
ATOM 4559 O O . ASP A 1 564 ? 7.875 -6.484 -27.062 1 94.69 564 ASP A O 1
ATOM 4563 N N . THR A 1 565 ? 8.289 -7.086 -24.938 1 96.5 565 THR A N 1
ATOM 4564 C CA . THR A 1 565 ? 7.219 -8.078 -24.906 1 96.5 565 THR A CA 1
ATOM 4565 C C . THR A 1 565 ? 5.855 -7.414 -25.062 1 96.5 565 THR A C 1
ATOM 4567 O O . THR A 1 565 ? 5.016 -7.887 -25.828 1 96.5 565 THR A O 1
ATOM 4570 N N . LEU A 1 566 ? 5.617 -6.293 -24.438 1 97.25 566 LEU A N 1
ATOM 4571 C CA . LEU A 1 566 ? 4.348 -5.582 -24.516 1 97.25 566 LEU A CA 1
ATOM 4572 C C . LEU A 1 566 ? 4.188 -4.887 -25.859 1 97.25 566 LEU A C 1
ATOM 4574 O O . LEU A 1 566 ? 3.074 -4.77 -26.375 1 97.25 566 LEU A O 1
ATOM 4578 N N . ALA A 1 567 ? 5.297 -4.383 -26.438 1 96.12 567 ALA A N 1
ATOM 4579 C CA . ALA A 1 567 ? 5.27 -3.615 -27.688 1 96.12 567 ALA A CA 1
ATOM 4580 C C . ALA A 1 567 ? 4.734 -4.457 -28.828 1 96.12 567 ALA A C 1
ATOM 4582 O O . ALA A 1 567 ? 4.242 -3.92 -29.828 1 96.12 567 ALA A O 1
ATOM 4583 N N . GLU A 1 568 ? 4.789 -5.727 -28.656 1 95.88 568 GLU A N 1
ATOM 4584 C CA . GLU A 1 568 ? 4.289 -6.621 -29.703 1 95.88 568 GLU A CA 1
ATOM 4585 C C . GLU A 1 568 ? 2.764 -6.578 -29.766 1 95.88 568 GLU A C 1
ATOM 4587 O O . GLU A 1 568 ? 2.178 -6.883 -30.812 1 95.88 568 GLU A O 1
ATOM 4592 N N . VAL A 1 569 ? 2.141 -6.164 -28.719 1 97.5 569 VAL A N 1
ATOM 4593 C CA . VAL A 1 569 ? 0.696 -6.359 -28.688 1 97.5 569 VAL A CA 1
ATOM 4594 C C . VAL A 1 569 ? 0.003 -5.059 -28.297 1 97.5 569 VAL A C 1
ATOM 4596 O O . VAL A 1 569 ? -1.227 -4.969 -28.312 1 97.5 569 VAL A O 1
ATOM 4599 N N . TYR A 1 570 ? 0.725 -4.074 -27.891 1 96.38 570 TYR A N 1
ATOM 4600 C CA . TYR A 1 570 ? 0.189 -2.752 -27.594 1 96.38 570 TYR A CA 1
ATOM 4601 C C . TYR A 1 570 ? 0.305 -1.832 -28.797 1 96.38 570 TYR A C 1
ATOM 4603 O O . TYR A 1 570 ? 1.215 -1.984 -29.609 1 96.38 570 TYR A O 1
ATOM 4611 N N . ALA A 1 571 ? -0.647 -0.878 -28.922 1 95.81 571 ALA A N 1
ATOM 4612 C CA . ALA A 1 571 ? -0.375 0.283 -29.766 1 95.81 571 ALA A CA 1
ATOM 4613 C C . ALA A 1 571 ? 0.601 1.238 -29.078 1 95.81 571 ALA A C 1
ATOM 4615 O O . ALA A 1 571 ? 0.656 1.307 -27.859 1 95.81 571 ALA A O 1
ATOM 4616 N N . GLU A 1 572 ? 1.316 1.959 -29.844 1 92.88 572 GLU A N 1
ATOM 4617 C CA . GLU A 1 572 ? 2.365 2.832 -29.328 1 92.88 572 GLU A CA 1
ATOM 4618 C C . GLU A 1 572 ? 1.805 3.826 -28.312 1 92.88 572 GLU A C 1
ATOM 4620 O O . GLU A 1 572 ? 2.453 4.133 -27.312 1 92.88 572 GLU A O 1
ATOM 4625 N N . GLU A 1 573 ? 0.655 4.316 -28.531 1 91.5 573 GLU A N 1
ATOM 4626 C CA . GLU A 1 573 ? 0.056 5.355 -27.703 1 91.5 573 GLU A CA 1
ATOM 4627 C C . GLU A 1 573 ? -0.404 4.789 -26.359 1 91.5 573 GLU A C 1
ATOM 4629 O O . GLU A 1 573 ? -0.678 5.543 -25.422 1 91.5 573 GLU A O 1
ATOM 4634 N N . ASN A 1 574 ? -0.417 3.441 -26.281 1 93.62 574 ASN A N 1
ATOM 4635 C CA . ASN A 1 574 ? -0.914 2.801 -25.062 1 93.62 574 ASN A CA 1
ATOM 4636 C C . ASN A 1 574 ? 0.23 2.352 -24.156 1 93.62 574 ASN A C 1
ATOM 4638 O O . ASN A 1 574 ? -0.005 1.773 -23.094 1 93.62 574 ASN A O 1
ATOM 4642 N N . MET A 1 575 ? 1.447 2.637 -24.578 1 94.81 575 MET A N 1
ATOM 4643 C CA . MET A 1 575 ? 2.615 2.193 -23.828 1 94.81 575 MET A CA 1
ATOM 4644 C C . MET A 1 575 ? 2.828 3.064 -22.594 1 94.81 575 MET A C 1
ATOM 4646 O O . MET A 1 575 ? 3.84 3.76 -22.484 1 94.81 575 MET A O 1
ATOM 4650 N N . ASP A 1 576 ? 1.808 2.967 -21.656 1 93.69 576 ASP A N 1
ATOM 4651 C CA . ASP A 1 576 ? 1.732 3.721 -20.406 1 93.69 576 ASP A CA 1
ATOM 4652 C C . ASP A 1 576 ? 0.971 2.941 -19.344 1 93.69 576 ASP A C 1
ATOM 4654 O O . ASP A 1 576 ? -0.035 2.293 -19.641 1 93.69 576 ASP A O 1
ATOM 4658 N N . LEU A 1 577 ? 1.534 2.963 -18.141 1 93.69 577 LEU A N 1
ATOM 4659 C CA . LEU A 1 577 ? 0.904 2.188 -17.078 1 93.69 577 LEU A CA 1
ATOM 4660 C C . LEU A 1 577 ? -0.537 2.637 -16.859 1 93.69 577 LEU A C 1
ATOM 4662 O O . LEU A 1 577 ? -1.393 1.831 -16.484 1 93.69 577 LEU A O 1
ATOM 4666 N N . CYS A 1 578 ? -0.854 3.912 -17.094 1 91.06 578 CYS A N 1
ATOM 4667 C CA . CYS A 1 578 ? -2.166 4.477 -16.797 1 91.06 578 CYS A CA 1
ATOM 4668 C C . CYS A 1 578 ? -3.088 4.387 -18 1 91.06 578 CYS A C 1
ATOM 4670 O O . CYS A 1 578 ? -4.203 4.918 -17.984 1 91.06 578 CYS A O 1
ATOM 4672 N N . SER A 1 579 ? -2.678 3.742 -19.047 1 93.25 579 SER A N 1
ATOM 4673 C CA . SER A 1 579 ? -3.512 3.619 -20.234 1 93.25 579 SER A CA 1
ATOM 4674 C C . SER A 1 579 ? -4.625 2.598 -20.031 1 93.25 579 SER A C 1
ATOM 4676 O O . SER A 1 579 ? -4.523 1.729 -19.156 1 93.25 579 SER A O 1
ATOM 4678 N N . ASP A 1 580 ? -5.664 2.672 -20.844 1 91.94 580 ASP A N 1
ATOM 4679 C CA . ASP A 1 580 ? -6.758 1.709 -20.812 1 91.94 580 ASP A CA 1
ATOM 4680 C C . ASP A 1 580 ? -6.266 0.307 -21.172 1 91.94 580 ASP A C 1
ATOM 4682 O O . ASP A 1 580 ? -6.781 -0.687 -20.656 1 91.94 580 ASP A O 1
ATOM 4686 N N . MET A 1 581 ? -5.277 0.262 -22 1 95.06 581 MET A N 1
ATOM 4687 C CA . MET A 1 581 ? -4.734 -1.025 -22.422 1 95.06 581 MET A CA 1
ATOM 4688 C C . MET A 1 581 ? -4.023 -1.722 -21.266 1 95.06 581 MET A C 1
ATOM 4690 O O . MET A 1 581 ? -4.172 -2.93 -21.078 1 95.06 581 MET A O 1
ATOM 4694 N N . SER A 1 582 ? -3.248 -0.917 -20.547 1 95.56 582 SER A N 1
ATOM 4695 C CA . SER A 1 582 ? -2.564 -1.492 -19.391 1 95.56 582 SER A CA 1
ATOM 4696 C C . SER A 1 582 ? -3.561 -1.95 -18.328 1 95.56 582 SER A C 1
ATOM 4698 O O . SER A 1 582 ? -3.328 -2.945 -17.641 1 95.56 582 SER A O 1
ATOM 4700 N N . GLU A 1 583 ? -4.617 -1.271 -18.203 1 93.44 583 GLU A N 1
ATOM 4701 C CA . GLU A 1 583 ? -5.688 -1.706 -17.312 1 93.44 583 GLU A CA 1
ATOM 4702 C C . GLU A 1 583 ? -6.367 -2.965 -17.844 1 93.44 583 GLU A C 1
ATOM 4704 O O . GLU A 1 583 ? -6.707 -3.863 -17.062 1 93.44 583 GLU A O 1
ATOM 4709 N N . HIS A 1 584 ? -6.598 -2.994 -19.109 1 95 584 HIS A N 1
ATOM 4710 C CA . HIS A 1 584 ? -7.242 -4.141 -19.734 1 95 584 HIS A CA 1
ATOM 4711 C C . HIS A 1 584 ? -6.414 -5.406 -19.562 1 95 584 HIS A C 1
ATOM 4713 O O . HIS A 1 584 ? -6.965 -6.48 -19.312 1 95 584 HIS A O 1
ATOM 4719 N N . ARG A 1 585 ? -5.129 -5.27 -19.641 1 96.5 585 ARG A N 1
ATOM 4720 C CA . ARG A 1 585 ? -4.23 -6.422 -19.609 1 96.5 585 ARG A CA 1
ATOM 4721 C C . ARG A 1 585 ? -4 -6.906 -18.188 1 96.5 585 ARG A C 1
ATOM 4723 O O . ARG A 1 585 ? -3.512 -8.023 -17.984 1 96.5 585 ARG A O 1
ATOM 4730 N N . GLN A 1 586 ? -4.32 -6.062 -17.234 1 97.06 586 GLN A N 1
ATOM 4731 C CA . GLN A 1 586 ? -4.215 -6.461 -15.828 1 97.06 586 GLN A CA 1
ATOM 4732 C C . GLN A 1 586 ? -5.449 -7.242 -15.383 1 97.06 586 GLN A C 1
ATOM 4734 O O . GLN A 1 586 ? -6.484 -6.652 -15.078 1 97.06 586 GLN A O 1
ATOM 4739 N N . HIS A 1 587 ? -5.266 -8.539 -15.258 1 97.25 587 HIS A N 1
ATOM 4740 C CA . HIS A 1 587 ? -6.418 -9.375 -14.93 1 97.25 587 HIS A CA 1
ATOM 4741 C C . HIS A 1 587 ? -6.508 -9.625 -13.43 1 97.25 587 HIS A C 1
ATOM 4743 O O . HIS A 1 587 ? -7.531 -10.102 -12.938 1 97.25 587 HIS A O 1
ATOM 4749 N N . HIS A 1 588 ? -5.457 -9.375 -12.695 1 96.25 588 HIS A N 1
ATOM 4750 C CA . HIS A 1 588 ? -5.504 -9.438 -11.234 1 96.25 588 HIS A CA 1
ATOM 4751 C C . HIS A 1 588 ? -6.223 -8.227 -10.656 1 96.25 588 HIS A C 1
ATOM 4753 O O . HIS A 1 588 ? -5.824 -7.082 -10.906 1 96.25 588 HIS A O 1
ATOM 4759 N N . PRO A 1 589 ? -7.293 -8.445 -9.914 1 92.69 589 PRO A N 1
ATOM 4760 C CA . PRO A 1 589 ? -8.016 -7.305 -9.359 1 92.69 589 PRO A CA 1
ATOM 4761 C C . PRO A 1 589 ? -7.109 -6.359 -8.57 1 92.69 589 PRO A C 1
ATOM 4763 O O . PRO A 1 589 ? -6.363 -6.805 -7.695 1 92.69 589 PRO A O 1
ATOM 4766 N N . LEU A 1 590 ? -7.094 -5.074 -8.953 1 92.31 590 LEU A N 1
ATOM 4767 C CA . LEU A 1 590 ? -6.371 -3.998 -8.281 1 92.31 590 LEU A CA 1
ATOM 4768 C C . LEU A 1 590 ? -4.867 -4.133 -8.5 1 92.31 590 LEU A C 1
ATOM 4770 O O . LEU A 1 590 ? -4.07 -3.535 -7.773 1 92.31 590 LEU A O 1
ATOM 4774 N N . GLY A 1 591 ? -4.508 -4.84 -9.477 1 95.75 591 GLY A N 1
ATOM 4775 C CA . GLY A 1 591 ? -3.121 -5.227 -9.664 1 95.75 591 GLY A CA 1
ATOM 4776 C C . GLY A 1 591 ? -2.199 -4.051 -9.914 1 95.75 591 GLY A C 1
ATOM 4777 O O . GLY A 1 591 ? -1.096 -3.99 -9.367 1 95.75 591 GLY A O 1
ATOM 4778 N N . ASN A 1 592 ? -2.598 -3.082 -10.719 1 96.25 592 ASN A N 1
ATOM 4779 C CA . ASN A 1 592 ? -1.726 -1.958 -11.047 1 96.25 592 ASN A CA 1
ATOM 4780 C C . ASN A 1 592 ? -1.456 -1.09 -9.82 1 96.25 592 ASN A C 1
ATOM 4782 O O . ASN A 1 592 ? -0.34 -0.603 -9.633 1 96.25 592 ASN A O 1
ATOM 4786 N N . VAL A 1 593 ? -2.438 -0.89 -9.055 1 95.38 593 VAL A N 1
ATOM 4787 C CA . VAL A 1 593 ? -2.273 -0.119 -7.828 1 95.38 593 VAL A CA 1
ATOM 4788 C C . VAL A 1 593 ? -1.339 -0.857 -6.871 1 95.38 593 VAL A C 1
ATOM 4790 O O . VAL A 1 593 ? -0.455 -0.249 -6.262 1 95.38 593 VAL A O 1
ATOM 4793 N N . GLN A 1 594 ? -1.554 -2.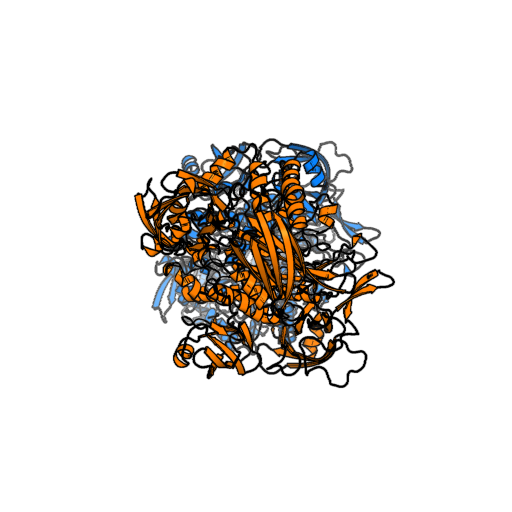141 -6.711 1 96.88 594 GLN A N 1
ATOM 4794 C CA . GLN A 1 594 ? -0.701 -2.951 -5.848 1 96.88 594 GLN A CA 1
ATOM 4795 C C . GLN A 1 594 ? 0.753 -2.904 -6.309 1 96.88 594 GLN A C 1
ATOM 4797 O O . GLN A 1 594 ? 1.667 -2.799 -5.488 1 96.88 594 GLN A O 1
ATOM 4802 N N . LEU A 1 595 ? 0.933 -2.994 -7.621 1 97.88 595 LEU A N 1
ATOM 4803 C CA . LEU A 1 595 ? 2.281 -2.92 -8.172 1 97.88 595 LEU A CA 1
ATOM 4804 C C . LEU A 1 595 ? 2.979 -1.638 -7.734 1 97.88 595 LEU A C 1
ATOM 4806 O O . LEU A 1 595 ? 4.102 -1.68 -7.227 1 97.88 595 LEU A O 1
ATOM 4810 N N . MET A 1 596 ? 2.34 -0.529 -7.871 1 97.19 596 MET A N 1
ATOM 4811 C CA . MET A 1 596 ? 2.947 0.76 -7.555 1 97.19 596 MET A CA 1
ATOM 4812 C C . MET A 1 596 ? 3.123 0.926 -6.051 1 97.19 596 MET A C 1
ATOM 4814 O O . MET A 1 596 ? 4.125 1.481 -5.594 1 97.19 596 MET A O 1
ATOM 4818 N N . ALA A 1 597 ? 2.15 0.492 -5.297 1 97 597 ALA A N 1
ATOM 4819 C CA . ALA A 1 597 ? 2.256 0.526 -3.84 1 97 597 ALA A CA 1
ATOM 4820 C C . ALA A 1 597 ? 3.475 -0.259 -3.361 1 97 597 ALA A C 1
ATOM 4822 O O . ALA A 1 597 ? 4.191 0.186 -2.463 1 97 597 ALA A O 1
ATOM 4823 N N . GLU A 1 598 ? 3.66 -1.374 -3.928 1 97.81 598 GLU A N 1
ATOM 4824 C CA . GLU A 1 598 ? 4.785 -2.225 -3.549 1 97.81 598 GLU A CA 1
ATOM 4825 C C . GLU A 1 598 ? 6.113 -1.591 -3.949 1 97.81 598 GLU A C 1
ATOM 4827 O O . GLU A 1 598 ? 7.105 -1.709 -3.225 1 97.81 598 GLU A O 1
ATOM 4832 N N . VAL A 1 599 ? 6.168 -0.893 -5.074 1 97.62 599 VAL A N 1
ATOM 4833 C CA . VAL A 1 599 ? 7.387 -0.216 -5.504 1 97.62 599 VAL A CA 1
ATOM 4834 C C . VAL A 1 599 ? 7.809 0.805 -4.449 1 97.62 599 VAL A C 1
ATOM 4836 O O . VAL A 1 599 ? 8.977 0.842 -4.043 1 97.62 599 VAL A O 1
ATOM 4839 N N . ILE A 1 600 ? 6.938 1.557 -3.912 1 96 600 ILE A N 1
ATOM 4840 C CA . ILE A 1 600 ? 7.32 2.678 -3.059 1 96 600 ILE A CA 1
ATOM 4841 C C . ILE A 1 600 ? 7.645 2.17 -1.656 1 96 600 ILE A C 1
ATOM 4843 O O . ILE A 1 600 ? 8.18 2.914 -0.83 1 96 600 ILE A O 1
ATOM 4847 N N . LEU A 1 601 ? 7.34 0.948 -1.298 1 95.81 601 LEU A N 1
ATOM 4848 C CA . LEU A 1 601 ? 7.758 0.349 -0.035 1 95.81 601 LEU A CA 1
ATOM 4849 C C . LEU A 1 601 ? 9.266 0.114 -0.017 1 95.81 601 LEU A C 1
ATOM 4851 O O . LEU A 1 601 ? 9.875 0.035 1.053 1 95.81 601 LEU A O 1
ATOM 4855 N N . TYR A 1 602 ? 9.844 0.057 -1.261 1 97.25 602 TYR A N 1
ATOM 4856 C CA . TYR A 1 602 ? 11.211 -0.447 -1.303 1 97.25 602 TYR A CA 1
ATOM 4857 C C . TYR A 1 602 ? 12.109 0.471 -2.127 1 97.25 602 TYR A C 1
ATOM 4859 O O . TYR A 1 602 ? 13.297 0.599 -1.849 1 97.25 602 TYR A O 1
ATOM 4867 N N . LEU A 1 603 ? 11.539 1.052 -3.182 1 97.62 603 LEU A N 1
ATOM 4868 C CA . LEU A 1 603 ? 12.281 1.871 -4.129 1 97.62 603 LEU A CA 1
ATOM 4869 C C . LEU A 1 603 ? 11.648 3.25 -4.273 1 97.62 603 LEU A C 1
ATOM 4871 O O . LEU A 1 603 ? 10.547 3.484 -3.781 1 97.62 603 LEU A O 1
ATOM 4875 N N . ASN A 1 604 ? 12.445 4.168 -4.926 1 94.25 604 ASN A N 1
ATOM 4876 C CA . ASN A 1 604 ? 11.852 5.41 -5.414 1 94.25 604 ASN A CA 1
ATOM 4877 C C . ASN A 1 604 ? 11.227 5.227 -6.797 1 94.25 604 ASN A C 1
ATOM 4879 O O . ASN A 1 604 ? 11.641 4.352 -7.555 1 94.25 604 ASN A O 1
ATOM 4883 N N . LEU A 1 605 ? 10.281 6.02 -7.098 1 94.62 605 LEU A N 1
ATOM 4884 C CA . LEU A 1 605 ? 9.656 5.941 -8.414 1 94.62 605 LEU A CA 1
ATOM 4885 C C . LEU A 1 605 ? 10.555 6.543 -9.484 1 94.62 605 LEU A C 1
ATOM 4887 O O . LEU A 1 605 ? 11.289 7.504 -9.219 1 94.62 605 LEU A O 1
ATOM 4891 N N . PRO A 1 606 ? 10.453 5.949 -10.688 1 95.5 606 PRO A N 1
ATOM 4892 C CA . PRO A 1 606 ? 11.148 6.621 -11.789 1 95.5 606 PRO A CA 1
ATOM 4893 C C . PRO A 1 606 ? 10.617 8.031 -12.047 1 95.5 606 PRO A C 1
ATOM 4895 O O . PRO A 1 606 ? 9.43 8.297 -11.844 1 95.5 606 PRO A O 1
ATOM 4898 N N . ASN A 1 607 ? 11.469 8.883 -12.453 1 91.12 607 ASN A N 1
ATOM 4899 C CA . ASN A 1 607 ? 11.031 10.273 -12.57 1 91.12 607 ASN A CA 1
ATOM 4900 C C . ASN A 1 607 ? 11.398 10.867 -13.922 1 91.12 607 ASN A C 1
ATOM 4902 O O . ASN A 1 607 ? 11.531 12.086 -14.055 1 91.12 607 ASN A O 1
ATOM 4906 N N . SER A 1 608 ? 11.602 9.977 -14.938 1 93.12 608 SER A N 1
ATOM 4907 C CA . SER A 1 608 ? 11.867 10.492 -16.281 1 93.12 608 SER A CA 1
ATOM 4908 C C . SER A 1 608 ? 10.711 11.359 -16.781 1 93.12 608 SER A C 1
ATOM 4910 O O . SER A 1 608 ? 9.547 11 -16.609 1 93.12 608 SER A O 1
ATOM 4912 N N . PRO A 1 609 ? 11 12.531 -17.422 1 88.62 609 PRO A N 1
ATOM 4913 C CA . PRO A 1 609 ? 9.93 13.344 -18.016 1 88.62 609 PRO A CA 1
ATOM 4914 C C . PRO A 1 609 ? 9.344 12.711 -19.281 1 88.62 609 PRO A C 1
ATOM 4916 O O . PRO A 1 609 ? 8.227 13.055 -19.688 1 88.62 609 PRO A O 1
ATOM 4919 N N . ASP A 1 610 ? 10.117 11.875 -19.922 1 91.81 610 ASP A N 1
ATOM 4920 C CA . ASP A 1 610 ? 9.609 11.133 -21.078 1 91.81 610 ASP A CA 1
ATOM 4921 C C . ASP A 1 610 ? 8.727 9.969 -20.625 1 91.81 610 ASP A C 1
ATOM 4923 O O . ASP A 1 610 ? 9.195 9.062 -19.938 1 91.81 610 ASP A O 1
ATOM 4927 N N . ARG A 1 611 ? 7.52 9.977 -21.047 1 89.06 611 ARG A N 1
ATOM 4928 C CA . ARG A 1 611 ? 6.523 9.016 -20.578 1 89.06 611 ARG A CA 1
ATOM 4929 C C . ARG A 1 611 ? 6.902 7.594 -20.969 1 89.06 611 ARG A C 1
ATOM 4931 O O . ARG A 1 611 ? 6.664 6.648 -20.219 1 89.06 611 ARG A O 1
ATOM 4938 N N . LYS A 1 612 ? 7.398 7.461 -22.125 1 92.62 612 LYS A N 1
ATOM 4939 C CA . LYS A 1 612 ? 7.793 6.129 -22.578 1 92.62 612 LYS A CA 1
ATOM 4940 C C . LYS A 1 612 ? 8.945 5.582 -21.734 1 92.62 612 LYS A C 1
ATOM 4942 O O . LYS A 1 612 ? 8.922 4.418 -21.328 1 92.62 612 LYS A O 1
ATOM 4947 N N . GLN A 1 613 ? 9.914 6.438 -21.562 1 95.25 613 GLN A N 1
ATOM 4948 C CA . GLN A 1 613 ? 11.039 6.039 -20.719 1 95.25 613 GLN A CA 1
ATOM 4949 C C . GLN A 1 613 ? 10.578 5.75 -19.297 1 95.25 613 GLN A C 1
ATOM 4951 O O . GLN A 1 613 ? 11.047 4.797 -18.672 1 95.25 613 GLN A O 1
ATOM 4956 N N . LYS A 1 614 ? 9.711 6.586 -18.828 1 95.44 614 LYS A N 1
ATOM 4957 C CA . LYS A 1 614 ? 9.172 6.363 -17.484 1 95.44 614 LYS A CA 1
ATOM 4958 C C . LYS A 1 614 ? 8.484 5.008 -17.391 1 95.44 614 LYS A C 1
ATOM 4960 O O . LYS A 1 614 ? 8.586 4.324 -16.375 1 95.44 614 LYS A O 1
ATOM 4965 N N . PHE A 1 615 ? 7.77 4.613 -18.453 1 96.88 615 PHE A N 1
ATOM 4966 C CA . PHE A 1 615 ? 7.098 3.318 -18.469 1 96.88 615 PHE A CA 1
ATOM 4967 C C . PHE A 1 615 ? 8.109 2.182 -18.453 1 96.88 615 PHE A C 1
ATOM 4969 O O . PHE A 1 615 ? 7.961 1.229 -17.688 1 96.88 615 PHE A O 1
ATOM 4976 N N . LYS A 1 616 ? 9.141 2.27 -19.219 1 97.44 616 LYS A N 1
ATOM 4977 C CA . LYS A 1 616 ? 10.211 1.282 -19.234 1 97.44 616 LYS A CA 1
ATOM 4978 C C . LYS A 1 616 ? 10.844 1.148 -17.844 1 97.44 616 LYS A C 1
ATOM 4980 O O . LYS A 1 616 ? 11.102 0.036 -17.391 1 97.44 616 LYS A O 1
ATOM 4985 N N . ASP A 1 617 ? 11.062 2.297 -17.25 1 98.19 617 ASP A N 1
ATOM 4986 C CA . ASP A 1 617 ? 11.68 2.305 -15.93 1 98.19 617 ASP A CA 1
ATOM 4987 C C . ASP A 1 617 ? 10.734 1.713 -14.891 1 98.19 617 ASP A C 1
ATOM 4989 O O . ASP A 1 617 ? 11.18 1.072 -13.938 1 98.19 617 ASP A O 1
ATOM 4993 N N . THR A 1 618 ? 9.492 1.988 -15.086 1 98.19 618 THR A N 1
ATOM 4994 C CA . THR A 1 618 ? 8.5 1.41 -14.188 1 98.19 618 THR A CA 1
ATOM 4995 C C . THR A 1 618 ? 8.516 -0.113 -14.273 1 98.19 618 THR A C 1
ATOM 4997 O O . THR A 1 618 ? 8.445 -0.803 -13.258 1 98.19 618 THR A O 1
ATOM 5000 N N . ILE A 1 619 ? 8.586 -0.646 -15.453 1 98.5 619 ILE A N 1
ATOM 5001 C CA . ILE A 1 619 ? 8.695 -2.084 -15.664 1 98.5 619 ILE A CA 1
ATOM 5002 C C . ILE A 1 619 ? 9.906 -2.621 -14.898 1 98.5 619 ILE A C 1
ATOM 5004 O O . ILE A 1 619 ? 9.805 -3.609 -14.172 1 98.5 619 ILE A O 1
ATOM 5008 N N . TYR A 1 620 ? 11.008 -1.912 -15.047 1 98.5 620 TYR A N 1
ATOM 5009 C CA . TYR A 1 620 ? 12.273 -2.281 -14.406 1 98.5 620 TYR A CA 1
ATOM 5010 C C . TYR A 1 620 ? 12.117 -2.369 -12.898 1 98.5 620 TYR A C 1
ATOM 5012 O O . TYR A 1 620 ? 12.5 -3.367 -12.281 1 98.5 620 TYR A O 1
ATOM 5020 N N . VAL A 1 621 ? 11.461 -1.427 -12.242 1 98.62 621 VAL A N 1
ATOM 5021 C CA . VAL A 1 621 ? 11.375 -1.415 -10.781 1 98.62 621 VAL A CA 1
ATOM 5022 C C . VAL A 1 621 ? 10.359 -2.453 -10.32 1 98.62 621 VAL A C 1
ATOM 5024 O O . VAL A 1 621 ? 10.516 -3.053 -9.25 1 98.62 621 VAL A O 1
ATOM 5027 N N . THR A 1 622 ? 9.273 -2.746 -11.055 1 98.75 622 THR A N 1
ATOM 5028 C CA . THR A 1 622 ? 8.344 -3.797 -10.656 1 98.75 622 THR A CA 1
ATOM 5029 C C . THR A 1 622 ? 9.023 -5.164 -10.68 1 98.75 622 THR A C 1
ATOM 5031 O O . THR A 1 622 ? 8.727 -6.031 -9.859 1 98.75 622 THR A O 1
ATOM 5034 N N . GLN A 1 623 ? 9.906 -5.371 -11.617 1 98.75 623 GLN A N 1
ATOM 5035 C CA . GLN A 1 623 ? 10.617 -6.645 -11.688 1 98.75 623 GLN A CA 1
ATOM 5036 C C . GLN A 1 623 ? 11.625 -6.777 -10.555 1 98.75 623 GLN A C 1
ATOM 5038 O O . GLN A 1 623 ? 11.859 -7.879 -10.055 1 98.75 623 GLN A O 1
ATOM 5043 N N . ILE A 1 624 ? 12.242 -5.617 -10.164 1 98.81 624 ILE A N 1
ATOM 5044 C CA . ILE A 1 624 ? 13.102 -5.648 -8.984 1 98.81 624 ILE A CA 1
ATOM 5045 C C . ILE A 1 624 ? 12.289 -6.102 -7.77 1 98.81 624 ILE A C 1
ATOM 5047 O O . ILE A 1 624 ? 12.711 -7 -7.039 1 98.81 624 ILE A O 1
ATOM 5051 N N . ASP A 1 625 ? 11.141 -5.527 -7.609 1 98.56 625 ASP A N 1
ATOM 5052 C CA . ASP A 1 625 ? 10.297 -5.859 -6.473 1 98.56 625 ASP A CA 1
ATOM 5053 C C . ASP A 1 625 ? 9.922 -7.34 -6.477 1 98.56 625 ASP A C 1
ATOM 5055 O O . ASP A 1 625 ? 9.984 -8.008 -5.441 1 98.56 625 ASP A O 1
ATOM 5059 N N . GLN A 1 626 ? 9.516 -7.82 -7.617 1 98.69 626 GLN A N 1
ATOM 5060 C CA . GLN A 1 626 ? 9.133 -9.227 -7.727 1 98.69 626 GLN A CA 1
ATOM 5061 C C . GLN A 1 626 ? 10.297 -10.141 -7.348 1 98.69 626 GLN A C 1
ATOM 5063 O O . GLN A 1 626 ? 10.117 -11.094 -6.594 1 98.69 626 GLN A O 1
ATOM 5068 N N . ALA A 1 627 ? 11.43 -9.852 -7.895 1 98.81 627 ALA A N 1
ATOM 5069 C CA . ALA A 1 627 ? 12.609 -10.672 -7.652 1 98.81 627 ALA A CA 1
ATOM 5070 C C . ALA A 1 627 ? 12.977 -10.672 -6.172 1 98.81 627 ALA A C 1
ATOM 5072 O O . ALA A 1 627 ? 13.25 -11.727 -5.594 1 98.81 627 ALA A O 1
ATOM 5073 N N . ILE A 1 628 ? 12.953 -9.492 -5.539 1 98.69 628 ILE A N 1
ATOM 5074 C CA . ILE A 1 628 ? 13.32 -9.367 -4.133 1 98.69 628 ILE A CA 1
ATOM 5075 C C . ILE A 1 628 ? 12.297 -10.109 -3.27 1 98.69 628 ILE A C 1
ATOM 5077 O O . ILE A 1 628 ? 12.672 -10.797 -2.318 1 98.69 628 ILE A O 1
ATOM 5081 N N . ALA A 1 629 ? 11.062 -9.977 -3.604 1 98.69 629 ALA A N 1
ATOM 5082 C CA . ALA A 1 629 ? 10 -10.609 -2.828 1 98.69 629 ALA A CA 1
ATOM 5083 C C . ALA A 1 629 ? 10.141 -12.133 -2.848 1 98.69 629 ALA A C 1
ATOM 5085 O O . ALA A 1 629 ? 10.148 -12.773 -1.794 1 98.69 629 ALA A O 1
ATOM 5086 N N . VAL A 1 630 ? 10.227 -12.68 -4.023 1 98.81 630 VAL A N 1
ATOM 5087 C CA . VAL A 1 630 ? 10.266 -14.133 -4.16 1 98.81 630 VAL A CA 1
ATOM 5088 C C . VAL A 1 630 ? 11.57 -14.68 -3.592 1 98.81 630 VAL A C 1
ATOM 5090 O O . VAL A 1 630 ? 11.594 -15.75 -2.979 1 98.81 630 VAL A O 1
ATOM 5093 N N . LYS A 1 631 ? 12.656 -13.945 -3.771 1 98.75 631 LYS A N 1
ATOM 5094 C CA . LYS A 1 631 ? 13.914 -14.32 -3.139 1 98.75 631 LYS A CA 1
ATOM 5095 C C . LYS A 1 631 ? 13.773 -14.406 -1.622 1 98.75 631 LYS A C 1
ATOM 5097 O O . LYS A 1 631 ? 14.148 -15.398 -1.009 1 98.75 631 LYS A O 1
ATOM 5102 N N . THR A 1 632 ? 13.242 -13.328 -1.051 1 98.69 632 THR A N 1
ATOM 5103 C CA . THR A 1 632 ? 13.125 -13.242 0.401 1 98.69 632 THR A CA 1
ATOM 5104 C C . THR A 1 632 ? 12.266 -14.383 0.943 1 98.69 632 THR A C 1
ATOM 5106 O O . THR A 1 632 ? 12.641 -15.039 1.92 1 98.69 632 THR A O 1
ATOM 5109 N N . GLU A 1 633 ? 11.195 -14.641 0.277 1 98.69 633 GLU A N 1
ATOM 5110 C CA . GLU A 1 633 ? 10.273 -15.68 0.729 1 98.69 633 GLU A CA 1
ATOM 5111 C C . GLU A 1 633 ? 10.867 -17.078 0.529 1 98.69 633 GLU A C 1
ATOM 5113 O O . GLU A 1 633 ? 10.781 -17.922 1.418 1 98.69 633 GLU A O 1
ATOM 5118 N N . THR A 1 634 ? 11.461 -17.312 -0.592 1 98.81 634 THR A N 1
ATOM 5119 C CA . THR A 1 634 ? 12.039 -18.609 -0.893 1 98.81 634 THR A CA 1
ATOM 5120 C C . THR A 1 634 ? 13.195 -18.922 0.056 1 98.81 634 THR A C 1
ATOM 5122 O O . THR A 1 634 ? 13.297 -20.031 0.586 1 98.81 634 THR A O 1
ATOM 5125 N N . GLU A 1 635 ? 14.07 -17.953 0.243 1 98.69 635 GLU A N 1
ATOM 5126 C CA . GLU A 1 635 ? 15.195 -18.172 1.155 1 98.69 635 GLU A CA 1
ATOM 5127 C C . GLU A 1 635 ? 14.703 -18.375 2.586 1 98.69 635 GLU A C 1
ATOM 5129 O O . GLU A 1 635 ? 15.305 -19.141 3.344 1 98.69 635 GLU A O 1
ATOM 5134 N N . HIS A 1 636 ? 13.625 -17.688 2.922 1 98.62 636 HIS A N 1
ATOM 5135 C CA . HIS A 1 636 ? 12.984 -17.938 4.215 1 98.62 636 HIS A CA 1
ATOM 5136 C C . HIS A 1 636 ? 12.602 -19.406 4.371 1 98.62 636 HIS A C 1
ATOM 5138 O O . HIS A 1 636 ? 12.898 -20.016 5.398 1 98.62 636 HIS A O 1
ATOM 5144 N N . TYR A 1 637 ? 12.047 -19.984 3.391 1 98.62 637 TYR A N 1
ATOM 5145 C CA . TYR A 1 637 ? 11.633 -21.375 3.434 1 98.62 637 TYR A CA 1
ATOM 5146 C C . TYR A 1 637 ? 12.844 -22.312 3.486 1 98.62 637 TYR A C 1
ATOM 5148 O O . TYR A 1 637 ? 12.852 -23.297 4.223 1 98.62 637 TYR A O 1
ATOM 5156 N N . ARG A 1 638 ? 13.852 -22.031 2.699 1 98.25 638 ARG A N 1
ATOM 5157 C CA . ARG A 1 638 ? 15.047 -22.875 2.682 1 98.25 638 ARG A CA 1
ATOM 5158 C C . ARG A 1 638 ? 15.75 -22.844 4.031 1 98.25 638 ARG A C 1
ATOM 5160 O O . ARG A 1 638 ? 16.312 -23.844 4.465 1 98.25 638 ARG A O 1
ATOM 5167 N N . ARG A 1 639 ? 15.648 -21.734 4.75 1 98 639 ARG A N 1
ATOM 5168 C CA . ARG A 1 639 ? 16.297 -21.625 6.059 1 98 639 ARG A CA 1
ATOM 5169 C C . ARG A 1 639 ? 15.562 -22.469 7.098 1 98 639 ARG A C 1
ATOM 5171 O O . ARG A 1 639 ? 16.156 -22.906 8.086 1 98 639 ARG A O 1
ATOM 5178 N N . TRP A 1 640 ? 14.344 -22.766 6.871 1 97.56 640 TRP A N 1
ATOM 5179 C CA . TRP A 1 640 ? 13.531 -23.453 7.871 1 97.56 640 TRP A CA 1
ATOM 5180 C C . TRP A 1 640 ? 13.539 -24.953 7.633 1 97.56 640 TRP A C 1
ATOM 5182 O O . TRP A 1 640 ? 12.797 -25.703 8.281 1 97.56 640 TRP A O 1
ATOM 5192 N N . GLN A 1 641 ? 14.375 -25.531 6.801 1 94.31 641 GLN A N 1
ATOM 5193 C CA . GLN A 1 641 ? 14.398 -26.922 6.387 1 94.31 641 GLN A CA 1
ATOM 5194 C C . GLN A 1 641 ? 14.672 -27.844 7.574 1 94.31 641 GLN A C 1
ATOM 5196 O O . GLN A 1 641 ? 14.203 -28.984 7.602 1 94.31 641 GLN A O 1
ATOM 5201 N N . ASN A 1 642 ? 15.43 -27.453 8.578 1 88.88 642 ASN A N 1
ATOM 5202 C CA . ASN A 1 642 ? 15.875 -28.328 9.648 1 88.88 642 ASN A CA 1
ATOM 5203 C C . ASN A 1 642 ? 15.594 -27.734 11.023 1 88.88 642 ASN A C 1
ATOM 5205 O O . ASN A 1 642 ? 16.359 -27.938 11.969 1 88.88 642 ASN A O 1
ATOM 5209 N N . ARG A 1 643 ? 14.531 -27 11.008 1 91.06 643 ARG A N 1
ATOM 5210 C CA . ARG A 1 643 ? 14.203 -26.328 12.258 1 91.06 643 ARG A CA 1
ATOM 5211 C C . ARG A 1 643 ? 12.734 -26.531 12.609 1 91.06 643 ARG A C 1
ATOM 5213 O O . ARG A 1 643 ? 11.867 -26.469 11.734 1 91.06 643 ARG A O 1
ATOM 5220 N N . LEU A 1 644 ? 12.555 -26.859 13.836 1 93.62 644 LEU A N 1
ATOM 5221 C CA . LEU A 1 644 ? 11.211 -26.906 14.406 1 93.62 644 LEU A CA 1
ATOM 5222 C C . LEU A 1 644 ? 11.117 -25.984 15.625 1 93.62 644 LEU A C 1
ATOM 5224 O O . LEU A 1 644 ? 11.875 -26.141 16.578 1 93.62 644 LEU A O 1
ATOM 5228 N N . ASP A 1 645 ? 10.258 -25.016 15.547 1 92.94 645 ASP A N 1
ATOM 5229 C CA . ASP A 1 645 ? 10.156 -24.125 16.703 1 92.94 645 ASP A CA 1
ATOM 5230 C C . ASP A 1 645 ? 9.234 -24.703 17.766 1 92.94 645 ASP A C 1
ATOM 5232 O O . ASP A 1 645 ? 8.734 -25.812 17.625 1 92.94 645 ASP A O 1
ATOM 5236 N N . GLU A 1 646 ? 9.016 -23.891 18.891 1 90.62 646 GLU A N 1
ATOM 5237 C CA . GLU A 1 646 ? 8.281 -24.375 20.062 1 90.62 646 GLU A CA 1
ATOM 5238 C C . GLU A 1 646 ? 6.797 -24.562 19.734 1 90.62 646 GLU A C 1
ATOM 5240 O O . GLU A 1 646 ? 6.121 -25.375 20.359 1 90.62 646 GLU A O 1
ATOM 5245 N N . SER A 1 647 ? 6.344 -23.953 18.672 1 92 647 SER A N 1
ATOM 5246 C CA . SER A 1 647 ? 4.941 -24.047 18.281 1 92 647 SER A CA 1
ATOM 5247 C C . SER A 1 647 ? 4.723 -25.141 17.234 1 92 647 SER A C 1
ATOM 5249 O O . SER A 1 647 ? 3.598 -25.359 16.797 1 92 647 SER A O 1
ATOM 5251 N N . GLY A 1 648 ? 5.734 -25.844 16.922 1 94.69 648 GLY A N 1
ATOM 5252 C CA . GLY A 1 648 ? 5.676 -26.938 15.977 1 94.69 648 GLY A CA 1
ATOM 5253 C C . GLY A 1 648 ? 5.871 -26.484 14.539 1 94.69 648 GLY A C 1
ATOM 5254 O O . GLY A 1 648 ? 5.73 -27.281 13.609 1 94.69 648 GLY A O 1
ATOM 5255 N N . ARG A 1 649 ? 6.238 -25.266 14.352 1 96 649 ARG A N 1
ATOM 5256 C CA . ARG A 1 649 ? 6.453 -24.766 12.992 1 96 649 ARG A CA 1
ATOM 5257 C C . ARG A 1 649 ? 7.859 -25.109 12.508 1 96 649 ARG A C 1
ATOM 5259 O O . ARG A 1 649 ? 8.812 -25.078 13.281 1 96 649 ARG A O 1
ATOM 5266 N N . GLY A 1 650 ? 7.902 -25.375 11.102 1 97.19 650 GLY A N 1
ATOM 5267 C CA . GLY A 1 650 ? 9.203 -25.625 10.508 1 97.19 650 GLY A CA 1
ATOM 5268 C C . GLY A 1 650 ? 9.289 -26.969 9.812 1 97.19 650 GLY A C 1
ATOM 5269 O O . GLY A 1 650 ? 8.289 -27.484 9.312 1 97.19 650 GLY A O 1
ATOM 5270 N N . ASN A 1 651 ? 10.516 -27.422 9.586 1 96.88 651 ASN A N 1
ATOM 5271 C CA . ASN A 1 651 ? 10.758 -28.578 8.719 1 96.88 651 ASN A CA 1
ATOM 5272 C C . ASN A 1 651 ? 10.164 -28.359 7.328 1 96.88 651 ASN A C 1
ATOM 5274 O O . ASN A 1 651 ? 9.453 -29.234 6.812 1 96.88 651 ASN A O 1
ATOM 5278 N N . THR A 1 652 ? 10.438 -27.188 6.832 1 98.31 652 THR A N 1
ATOM 5279 C CA . THR A 1 652 ? 9.953 -26.828 5.5 1 98.31 652 THR A CA 1
ATOM 5280 C C . THR A 1 652 ? 10.734 -27.578 4.426 1 98.31 652 THR A C 1
ATOM 5282 O O . THR A 1 652 ? 11.961 -27.484 4.359 1 98.31 652 THR A O 1
ATOM 5285 N N . MET A 1 653 ? 10.031 -28.25 3.588 1 97.62 653 MET A N 1
ATOM 5286 C CA . MET A 1 653 ? 10.742 -29.125 2.656 1 97.62 653 MET A CA 1
ATOM 5287 C C . MET A 1 653 ? 10.328 -28.828 1.217 1 97.62 653 MET A C 1
ATOM 5289 O O . MET A 1 653 ? 10.445 -29.703 0.348 1 97.62 653 MET A O 1
ATOM 5293 N N . GLY A 1 654 ? 9.883 -27.625 0.977 1 98 654 GLY A N 1
ATOM 5294 C CA . GLY A 1 654 ? 9.609 -27.266 -0.407 1 98 654 GLY A CA 1
ATOM 5295 C C . GLY A 1 654 ? 9.258 -25.812 -0.593 1 98 654 GLY A C 1
ATOM 5296 O O . GLY A 1 654 ? 8.617 -25.203 0.27 1 98 654 GLY A O 1
ATOM 5297 N N . ALA A 1 655 ? 9.602 -25.234 -1.658 1 98.69 655 ALA A N 1
ATOM 5298 C CA . ALA A 1 655 ? 9.312 -23.891 -2.113 1 98.69 655 ALA A CA 1
ATOM 5299 C C . ALA A 1 655 ? 9.094 -23.844 -3.625 1 98.69 655 ALA A C 1
ATOM 5301 O O . ALA A 1 655 ? 10.047 -24 -4.395 1 98.69 655 ALA A O 1
ATOM 5302 N N . MET A 1 656 ? 7.879 -23.672 -4.02 1 98.75 656 MET A N 1
ATOM 5303 C CA . MET A 1 656 ? 7.516 -23.594 -5.434 1 98.75 656 MET A CA 1
ATOM 5304 C C . MET A 1 656 ? 6.695 -22.344 -5.719 1 98.75 656 MET A C 1
ATOM 5306 O O . MET A 1 656 ? 5.5 -22.297 -5.43 1 98.75 656 MET A O 1
ATOM 5310 N N . TYR A 1 657 ? 7.312 -21.328 -6.328 1 98.75 657 TYR A N 1
ATOM 5311 C CA . TYR A 1 657 ? 6.629 -20.047 -6.488 1 98.75 657 TYR A CA 1
ATOM 5312 C C . TYR A 1 657 ? 5.695 -20.078 -7.691 1 98.75 657 TYR A C 1
ATOM 5314 O O . TYR A 1 657 ? 5.844 -20.922 -8.578 1 98.75 657 TYR A O 1
ATOM 5322 N N . TRP A 1 658 ? 4.582 -19.281 -7.586 1 98.31 658 TRP A N 1
ATOM 5323 C CA . TRP A 1 658 ? 3.666 -18.953 -8.68 1 98.31 658 TRP A CA 1
ATOM 5324 C C . TRP A 1 658 ? 4.137 -17.719 -9.43 1 98.31 658 TRP A C 1
ATOM 5326 O O . TRP A 1 658 ? 4.246 -16.641 -8.852 1 98.31 658 TRP A O 1
ATOM 5336 N N . GLN A 1 659 ? 4.645 -17.969 -10.766 1 98.31 659 GLN A N 1
ATOM 5337 C CA . GLN A 1 659 ? 4.617 -19.109 -11.664 1 98.31 659 GLN A CA 1
ATOM 5338 C C . GLN A 1 659 ? 5.809 -19.094 -12.617 1 98.31 659 GLN A C 1
ATOM 5340 O O . GLN A 1 659 ? 6.531 -18.094 -12.695 1 98.31 659 GLN A O 1
ATOM 5345 N N . LEU A 1 660 ? 6.023 -20.156 -13.344 1 98.75 660 LEU A N 1
ATOM 5346 C CA . LEU A 1 660 ? 7.191 -20.234 -14.211 1 98.75 660 LEU A CA 1
ATOM 5347 C C . LEU A 1 660 ? 6.973 -19.438 -15.5 1 98.75 660 LEU A C 1
ATOM 5349 O O . LEU A 1 660 ? 7.734 -18.516 -15.797 1 98.75 660 LEU A O 1
ATOM 5353 N N . ASN A 1 661 ? 5.934 -19.75 -16.203 1 98.5 661 ASN A N 1
ATOM 5354 C CA . ASN A 1 661 ? 5.754 -19.203 -17.547 1 98.5 661 ASN A CA 1
ATOM 5355 C C . ASN A 1 661 ? 4.453 -18.422 -17.672 1 98.5 661 ASN A C 1
ATOM 5357 O O . ASN A 1 661 ? 3.594 -18.484 -16.797 1 98.5 661 ASN A O 1
ATOM 5361 N N . ASP A 1 662 ? 4.367 -17.703 -18.844 1 97.94 662 ASP A N 1
ATOM 5362 C CA . ASP A 1 662 ? 3.168 -16.953 -19.172 1 97.94 662 ASP A CA 1
ATOM 5363 C C . ASP A 1 662 ? 2.465 -17.547 -20.391 1 97.94 662 ASP A C 1
ATOM 5365 O O . ASP A 1 662 ? 3.107 -18.156 -21.25 1 97.94 662 ASP A O 1
ATOM 5369 N N . ILE A 1 663 ? 1.207 -17.281 -20.375 1 97.75 663 ILE A N 1
ATOM 5370 C CA . ILE A 1 663 ? 0.391 -17.828 -21.453 1 97.75 663 ILE A CA 1
ATOM 5371 C C . ILE A 1 663 ? 0.145 -16.766 -22.516 1 97.75 663 ILE A C 1
ATOM 5373 O O . ILE A 1 663 ? -0.239 -17.078 -23.641 1 97.75 663 ILE A O 1
ATOM 5377 N N . TRP A 1 664 ? 0.312 -15.438 -22.188 1 97.94 664 TRP A N 1
ATOM 5378 C CA . TRP A 1 664 ? 0.219 -14.266 -23.062 1 97.94 664 TRP A CA 1
ATOM 5379 C C . TRP A 1 664 ? 0.952 -13.078 -22.453 1 97.94 664 TRP A C 1
ATOM 5381 O O . TRP A 1 664 ? 1.519 -13.18 -21.359 1 97.94 664 TRP A O 1
ATOM 5391 N N . GLN A 1 665 ? 1.073 -11.922 -23.141 1 98.06 665 GLN A N 1
ATOM 5392 C CA . GLN A 1 665 ? 1.836 -10.758 -22.688 1 98.06 665 GLN A CA 1
ATOM 5393 C C . GLN A 1 665 ? 1.015 -9.898 -21.734 1 98.06 665 GLN A C 1
ATOM 5395 O O . GLN A 1 665 ? 0.168 -9.117 -22.172 1 98.06 665 GLN A O 1
ATOM 5400 N N . ALA A 1 666 ? 1.29 -10.008 -20.422 1 97.94 666 ALA A N 1
ATOM 5401 C CA . ALA A 1 666 ? 0.539 -9.273 -19.406 1 97.94 666 ALA A CA 1
ATOM 5402 C C . ALA A 1 666 ? 1.28 -9.273 -18.062 1 97.94 666 ALA A C 1
ATOM 5404 O O . ALA A 1 666 ? 2.223 -10.047 -17.875 1 97.94 666 ALA A O 1
ATOM 5405 N N . PRO A 1 667 ? 0.934 -8.305 -17.172 1 98 667 PRO A N 1
ATOM 5406 C CA . PRO A 1 667 ? 1.453 -8.445 -15.812 1 98 667 PRO A CA 1
ATOM 5407 C C . PRO A 1 667 ? 0.971 -9.727 -15.133 1 98 667 PRO A C 1
ATOM 5409 O O . PRO A 1 667 ? -0.236 -9.969 -15.055 1 98 667 PRO A O 1
ATOM 5412 N N . THR A 1 668 ? 1.843 -10.547 -14.766 1 98.25 668 THR A N 1
ATOM 5413 C CA . THR A 1 668 ? 1.558 -11.781 -14.039 1 98.25 668 THR A CA 1
ATOM 5414 C C . THR A 1 668 ? 2.633 -12.047 -12.984 1 98.25 668 THR A C 1
ATOM 5416 O O . THR A 1 668 ? 3.449 -11.172 -12.688 1 98.25 668 THR A O 1
ATOM 5419 N N . TRP A 1 669 ? 2.631 -13.203 -12.406 1 98.62 669 TRP A N 1
ATOM 5420 C CA . TRP A 1 669 ? 3.588 -13.625 -11.391 1 98.62 669 TRP A CA 1
ATOM 5421 C C . TRP A 1 669 ? 4.75 -14.391 -12.016 1 98.62 669 TRP A C 1
ATOM 5423 O O . TRP A 1 669 ? 5.656 -14.844 -11.312 1 98.62 669 TRP A O 1
ATOM 5433 N N . SER A 1 670 ? 4.82 -14.469 -13.297 1 98.69 670 SER A N 1
ATOM 5434 C CA . SER A 1 670 ? 5.738 -15.375 -13.984 1 98.69 670 SER A CA 1
ATOM 5435 C C . SER A 1 670 ? 7.18 -14.891 -13.859 1 98.69 670 SER A C 1
ATOM 5437 O O . SER A 1 670 ? 7.434 -13.688 -13.758 1 98.69 670 SER A O 1
ATOM 5439 N N . SER A 1 671 ? 8.094 -15.812 -13.867 1 98.81 671 SER A N 1
ATOM 5440 C CA . SER A 1 671 ? 9.516 -15.484 -13.922 1 98.81 671 SER A CA 1
ATOM 5441 C C . SER A 1 671 ? 10.031 -15.492 -15.359 1 98.81 671 SER A C 1
ATOM 5443 O O . SER A 1 671 ? 11.109 -14.969 -15.641 1 98.81 671 SER A O 1
ATOM 5445 N N . ILE A 1 672 ? 9.242 -16.141 -16.25 1 98.75 672 ILE A N 1
ATOM 5446 C CA . ILE A 1 672 ? 9.555 -16.156 -17.672 1 98.75 672 ILE A CA 1
ATOM 5447 C C . ILE A 1 672 ? 8.391 -15.57 -18.469 1 98.75 672 ILE A C 1
ATOM 5449 O O . ILE A 1 672 ? 7.242 -15.992 -18.297 1 98.75 672 ILE A O 1
ATOM 5453 N N . GLU A 1 673 ? 8.688 -14.672 -19.312 1 97.69 673 GLU A N 1
ATOM 5454 C CA . GLU A 1 673 ? 7.645 -13.992 -20.078 1 97.69 673 GLU A CA 1
ATOM 5455 C C . GLU A 1 673 ? 7.18 -14.836 -21.25 1 97.69 673 GLU A C 1
ATOM 5457 O O . GLU A 1 673 ? 7.836 -15.812 -21.625 1 97.69 673 GLU A O 1
ATOM 5462 N N . TYR A 1 674 ? 5.988 -14.398 -21.766 1 97.69 674 TYR A N 1
ATOM 5463 C CA . TYR A 1 674 ? 5.582 -15.016 -23.031 1 97.69 674 TYR A CA 1
ATOM 5464 C C . TYR A 1 674 ? 6.652 -14.828 -24.094 1 97.69 674 TYR A C 1
ATOM 5466 O O . TYR A 1 674 ? 7.148 -13.711 -24.297 1 97.69 674 TYR A O 1
ATOM 5474 N N . GLY A 1 675 ? 7.055 -15.859 -24.688 1 94.19 675 GLY A N 1
ATOM 5475 C CA . GLY A 1 675 ? 8.141 -15.812 -25.656 1 94.19 675 GLY A CA 1
ATOM 5476 C C . GLY A 1 675 ? 9.438 -16.391 -25.125 1 94.19 675 GLY A C 1
ATOM 5477 O O . GLY A 1 675 ? 10.359 -16.672 -25.906 1 94.19 675 GLY A O 1
ATOM 5478 N N . GLY A 1 676 ? 9.508 -16.531 -23.812 1 96.62 676 GLY A N 1
ATOM 5479 C CA . GLY A 1 676 ? 10.625 -17.281 -23.281 1 96.62 676 GLY A CA 1
ATOM 5480 C C . GLY A 1 676 ? 11.641 -16.406 -22.562 1 96.62 676 GLY A C 1
ATOM 5481 O O . GLY A 1 676 ? 12.516 -16.922 -21.859 1 96.62 676 GLY A O 1
ATOM 5482 N N . LYS A 1 677 ? 11.516 -15.086 -22.672 1 97 677 LYS A N 1
ATOM 5483 C CA . LYS A 1 677 ? 12.492 -14.172 -22.062 1 97 677 LYS A CA 1
ATOM 5484 C C . LYS A 1 677 ? 12.461 -14.266 -20.547 1 97 677 LYS A C 1
ATOM 5486 O O . LYS A 1 677 ? 11.391 -14.289 -19.938 1 97 677 LYS A O 1
ATOM 5491 N N . TRP A 1 678 ? 13.672 -14.344 -19.938 1 98.5 678 TRP A N 1
ATOM 5492 C CA . TRP A 1 678 ? 13.781 -14.375 -18.484 1 98.5 678 TRP A CA 1
ATOM 5493 C C . TRP A 1 678 ? 13.523 -13 -17.875 1 98.5 678 TRP A C 1
ATOM 5495 O O . TRP A 1 678 ? 14.125 -12.008 -18.312 1 98.5 678 TRP A O 1
ATOM 5505 N N . LYS A 1 679 ? 12.594 -12.891 -16.969 1 98.5 679 LYS A N 1
ATOM 5506 C CA . LYS A 1 679 ? 12.523 -11.711 -16.109 1 98.5 679 LYS A CA 1
ATOM 5507 C C . LYS A 1 679 ? 13.641 -11.711 -15.078 1 98.5 679 LYS A C 1
ATOM 5509 O O . LYS A 1 679 ? 14.375 -12.695 -14.953 1 98.5 679 LYS A O 1
ATOM 5514 N N . MET A 1 680 ? 13.797 -10.617 -14.336 1 98.75 680 MET A N 1
ATOM 5515 C CA . MET A 1 680 ? 14.797 -10.539 -13.273 1 98.75 680 MET A CA 1
ATOM 5516 C C . MET A 1 680 ? 14.609 -11.672 -12.266 1 98.75 680 MET A C 1
ATOM 5518 O O . MET A 1 680 ? 15.594 -12.227 -11.766 1 98.75 680 MET A O 1
ATOM 5522 N N . LEU A 1 681 ? 13.398 -12.062 -12.016 1 98.88 681 LEU A N 1
ATOM 5523 C CA . LEU A 1 681 ? 13.094 -13.109 -11.047 1 98.88 681 LEU A CA 1
ATOM 5524 C C . LEU A 1 681 ? 13.773 -14.422 -11.438 1 98.88 681 LEU A C 1
ATOM 5526 O O . LEU A 1 681 ? 14.258 -15.156 -10.57 1 98.88 681 LEU A O 1
ATOM 5530 N N . GLN A 1 682 ? 13.766 -14.742 -12.688 1 98.81 682 GLN A N 1
ATOM 5531 C CA . GLN A 1 682 ? 14.352 -16.016 -13.109 1 98.81 682 GLN A CA 1
ATOM 5532 C C . GLN A 1 682 ? 15.852 -16.047 -12.82 1 98.81 682 GLN A C 1
ATOM 5534 O O . GLN A 1 682 ? 16.406 -17.094 -12.484 1 98.81 682 GLN A O 1
ATOM 5539 N N . TYR A 1 683 ? 16.531 -14.961 -13.008 1 98.69 683 TYR A N 1
ATOM 5540 C CA . TYR A 1 683 ? 17.938 -14.875 -12.664 1 98.69 683 TYR A CA 1
ATOM 5541 C C . TYR A 1 683 ? 18.141 -14.984 -11.156 1 98.69 683 TYR A C 1
ATOM 5543 O O . TYR A 1 683 ? 19.078 -15.641 -10.695 1 98.69 683 TYR A O 1
ATOM 5551 N N . PHE A 1 684 ? 17.266 -14.367 -10.398 1 98.75 684 PHE A N 1
ATOM 5552 C CA . PHE A 1 684 ? 17.312 -14.5 -8.945 1 98.75 684 PHE A CA 1
ATOM 5553 C C . PHE A 1 684 ? 17.062 -15.945 -8.531 1 98.75 684 PHE A C 1
ATOM 5555 O O . PHE A 1 684 ? 17.641 -16.422 -7.559 1 98.75 684 PHE A O 1
ATOM 5562 N N . ALA A 1 685 ? 16.172 -16.625 -9.219 1 98.75 685 ALA A N 1
ATOM 5563 C CA . ALA A 1 685 ? 15.883 -18.031 -8.906 1 98.75 685 ALA A CA 1
ATOM 5564 C C . ALA A 1 685 ? 17.125 -18.891 -9.031 1 98.75 685 ALA A C 1
ATOM 5566 O O . ALA A 1 685 ? 17.344 -19.812 -8.242 1 98.75 685 ALA A O 1
ATOM 5567 N N . GLN A 1 686 ? 17.906 -18.594 -10 1 97.44 686 GLN A N 1
ATOM 5568 C CA . GLN A 1 686 ? 19.172 -19.312 -10.156 1 97.44 686 GLN A CA 1
ATOM 5569 C C . GLN A 1 686 ? 20.016 -19.219 -8.891 1 97.44 686 GLN A C 1
ATOM 5571 O O . GLN A 1 686 ? 20.734 -20.156 -8.547 1 97.44 686 GLN A O 1
ATOM 5576 N N . HIS A 1 687 ? 19.891 -18.125 -8.234 1 97.25 687 HIS A N 1
ATOM 5577 C CA . HIS A 1 687 ? 20.672 -17.891 -7.023 1 97.25 687 HIS A CA 1
ATOM 5578 C C . HIS A 1 687 ? 19.984 -18.5 -5.805 1 97.25 687 HIS A C 1
ATOM 5580 O O . HIS A 1 687 ? 20.578 -19.312 -5.094 1 97.25 687 HIS A O 1
ATOM 5586 N N . PHE A 1 688 ? 18.75 -18.219 -5.598 1 98.44 688 PHE A N 1
ATOM 5587 C CA . PHE A 1 688 ? 18.156 -18.641 -4.332 1 98.44 688 PHE A CA 1
ATOM 5588 C C . PHE A 1 688 ? 17.859 -20.125 -4.344 1 98.44 688 PHE A C 1
ATOM 5590 O O . PHE A 1 688 ? 17.594 -20.719 -3.293 1 98.44 688 PHE A O 1
ATOM 5597 N N . PHE A 1 689 ? 17.953 -20.781 -5.516 1 98.44 689 PHE A N 1
ATOM 5598 C CA . PHE A 1 689 ? 17.797 -22.234 -5.602 1 98.44 689 PHE A CA 1
ATOM 5599 C C . PHE A 1 689 ? 19.141 -22.906 -5.773 1 98.44 689 PHE A C 1
ATOM 5601 O O . PHE A 1 689 ? 19.219 -24.109 -6.016 1 98.44 689 PHE A O 1
ATOM 5608 N N . SER A 1 690 ? 20.172 -22.188 -5.641 1 96.44 690 SER A N 1
ATOM 5609 C CA . SER A 1 690 ? 21.516 -22.75 -5.785 1 96.44 690 SER A CA 1
ATOM 5610 C C . SER A 1 690 ? 21.75 -23.875 -4.781 1 96.44 690 SER A C 1
ATOM 5612 O O . SER A 1 690 ? 21.25 -23.828 -3.652 1 96.44 690 SER A O 1
ATOM 5614 N N . PRO A 1 691 ? 22.5 -24.891 -5.207 1 95 691 PRO A N 1
ATOM 5615 C CA . PRO A 1 691 ? 22.781 -26 -4.289 1 95 691 PRO A CA 1
ATOM 5616 C C . PRO A 1 691 ? 23.578 -25.562 -3.061 1 95 691 PRO A C 1
ATOM 5618 O O . PRO A 1 691 ? 23.5 -26.203 -2.012 1 95 691 PRO A O 1
ATOM 5621 N N . LEU A 1 692 ? 24.344 -24.531 -3.217 1 95 692 LEU A N 1
ATOM 5622 C CA . LEU A 1 692 ? 25.047 -23.891 -2.117 1 95 692 LEU A CA 1
ATOM 5623 C C . LEU A 1 692 ? 24.641 -22.422 -1.999 1 95 692 LEU A C 1
ATOM 5625 O O . LEU A 1 692 ? 25.047 -21.594 -2.807 1 95 692 LEU A O 1
ATOM 5629 N N . LEU A 1 693 ? 23.875 -22.094 -0.931 1 97.06 693 LEU A N 1
ATOM 5630 C CA . LEU A 1 693 ? 23.234 -20.781 -0.81 1 97.06 693 LEU A CA 1
ATOM 5631 C C . LEU A 1 693 ? 23.703 -20.062 0.451 1 97.06 693 LEU A C 1
ATOM 5633 O O . LEU A 1 693 ? 23.734 -20.656 1.533 1 97.06 693 LEU A O 1
ATOM 5637 N N . ILE A 1 694 ? 24.25 -18.891 0.33 1 98.12 694 ILE A N 1
ATOM 5638 C CA . ILE A 1 694 ? 24.391 -17.969 1.447 1 98.12 694 ILE A CA 1
ATOM 5639 C C . ILE A 1 694 ? 23.109 -17.172 1.62 1 98.12 694 ILE A C 1
ATOM 5641 O O . ILE A 1 694 ? 22.672 -16.453 0.703 1 98.12 694 ILE A O 1
ATOM 5645 N N . SER A 1 695 ? 22.438 -17.281 2.756 1 98.38 695 SER A N 1
ATOM 5646 C CA . SER A 1 695 ? 21.141 -16.625 2.951 1 98.38 695 SER A CA 1
ATOM 5647 C C . SER A 1 695 ? 21.156 -15.703 4.164 1 98.38 695 SER A C 1
ATOM 5649 O O . SER A 1 695 ? 20.766 -16.109 5.262 1 98.38 695 SER A O 1
ATOM 5651 N N . PRO A 1 696 ? 21.516 -14.469 4.004 1 98.5 696 PRO A N 1
ATOM 5652 C CA . PRO A 1 696 ? 21.516 -13.5 5.098 1 98.5 696 PRO A CA 1
ATOM 5653 C C . PRO A 1 696 ? 20.141 -12.875 5.32 1 98.5 696 PRO A C 1
ATOM 5655 O O . PRO A 1 696 ? 19.344 -12.766 4.379 1 98.5 696 PRO A O 1
ATOM 5658 N N . TYR A 1 697 ? 19.812 -12.461 6.504 1 97.62 697 TYR A N 1
ATOM 5659 C CA . TYR A 1 697 ? 18.609 -11.695 6.852 1 97.62 697 TYR A CA 1
ATOM 5660 C C . TYR A 1 697 ? 18.781 -10.992 8.195 1 97.62 697 TYR A C 1
ATOM 5662 O O . TYR A 1 697 ? 19.781 -11.203 8.891 1 97.62 697 TYR A O 1
ATOM 5670 N N . GLU A 1 698 ? 17.922 -10.086 8.461 1 97.5 698 GLU A N 1
ATOM 5671 C CA . GLU A 1 698 ? 17.938 -9.367 9.734 1 97.5 698 GLU A CA 1
ATOM 5672 C C . GLU A 1 698 ? 16.797 -9.812 10.633 1 97.5 698 GLU A C 1
ATOM 5674 O O . GLU A 1 698 ? 15.672 -10.023 10.164 1 97.5 698 GLU A O 1
ATOM 5679 N N . GLU A 1 699 ? 17.078 -10.023 11.844 1 95.69 699 GLU A N 1
ATOM 5680 C CA . GLU A 1 699 ? 16.078 -10.328 12.859 1 95.69 699 GLU A CA 1
ATOM 5681 C C . GLU A 1 699 ? 16.422 -9.68 14.195 1 95.69 699 GLU A C 1
ATOM 5683 O O . GLU A 1 699 ? 17.484 -9.953 14.766 1 95.69 699 GLU A O 1
ATOM 5688 N N . GLY A 1 700 ? 15.625 -8.812 14.703 1 93.94 700 GLY A N 1
ATOM 5689 C CA . GLY A 1 700 ? 15.836 -8.172 15.992 1 93.94 700 GLY A CA 1
ATOM 5690 C C . GLY A 1 700 ? 17.109 -7.344 16.047 1 93.94 700 GLY A C 1
ATOM 5691 O O . GLY A 1 700 ? 17.812 -7.352 17.062 1 93.94 700 GLY A O 1
ATOM 5692 N N . GLY A 1 701 ? 17.516 -6.848 15.008 1 95.25 701 GLY A N 1
ATOM 5693 C CA . GLY A 1 701 ? 18.719 -6.023 14.961 1 95.25 701 GLY A CA 1
ATOM 5694 C C . GLY A 1 701 ? 19.984 -6.82 14.734 1 95.25 701 GLY A C 1
ATOM 5695 O O . GLY A 1 701 ? 21.078 -6.254 14.672 1 95.25 701 GLY A O 1
ATOM 5696 N N . MET A 1 702 ? 19.781 -8.109 14.555 1 97.56 702 MET A N 1
ATOM 5697 C CA . MET A 1 702 ? 20.938 -8.992 14.336 1 97.56 702 MET A CA 1
ATOM 5698 C C . MET A 1 702 ? 21.078 -9.336 12.859 1 97.56 702 MET A C 1
ATOM 5700 O O . MET A 1 702 ? 20.094 -9.664 12.195 1 97.56 702 MET A O 1
ATOM 5704 N N . ALA A 1 703 ? 22.25 -9.258 12.32 1 98.19 703 ALA A N 1
ATOM 5705 C CA . ALA A 1 703 ? 22.562 -9.859 11.031 1 98.19 703 ALA A CA 1
ATOM 5706 C C . ALA A 1 703 ? 22.797 -11.359 11.172 1 98.19 703 ALA A C 1
ATOM 5708 O O . ALA A 1 703 ? 23.719 -11.789 11.867 1 98.19 703 ALA A O 1
ATOM 5709 N N . LYS A 1 704 ? 22 -12.086 10.547 1 98.31 704 LYS A N 1
ATOM 5710 C CA . LYS A 1 704 ? 22.094 -13.539 10.602 1 98.31 704 LYS A CA 1
ATOM 5711 C C . LYS A 1 704 ? 22.344 -14.125 9.219 1 98.31 704 LYS A C 1
ATOM 5713 O O . LYS A 1 704 ? 21.812 -13.633 8.219 1 98.31 704 LYS A O 1
ATOM 5718 N N . VAL A 1 705 ? 23.219 -15.172 9.133 1 98.5 705 VAL A N 1
ATOM 5719 C CA . VAL A 1 705 ? 23.516 -15.812 7.852 1 98.5 705 VAL A CA 1
ATOM 5720 C C . VAL A 1 705 ? 23.328 -17.312 7.977 1 98.5 705 VAL A C 1
ATOM 5722 O O . VAL A 1 705 ? 24 -17.969 8.789 1 98.5 705 VAL A O 1
ATOM 5725 N N . TYR A 1 706 ? 22.453 -17.875 7.215 1 98 706 TYR A N 1
ATOM 5726 C CA . TYR A 1 706 ? 22.344 -19.312 7.012 1 98 706 TYR A CA 1
ATOM 5727 C C . TYR A 1 706 ? 23.109 -19.734 5.762 1 98 706 TYR A C 1
ATOM 5729 O O . TYR A 1 706 ? 23.156 -19 4.777 1 98 706 TYR A O 1
ATOM 5737 N N . ILE A 1 707 ? 23.672 -20.859 5.793 1 96.88 707 ILE A N 1
ATOM 5738 C CA . ILE A 1 707 ? 24.125 -21.547 4.594 1 96.88 707 ILE A CA 1
ATOM 5739 C C . ILE A 1 707 ? 23.266 -22.781 4.355 1 96.88 707 ILE A C 1
ATOM 5741 O O . ILE A 1 707 ? 22.984 -23.547 5.285 1 96.88 707 ILE A O 1
ATOM 5745 N N . CYS A 1 708 ? 22.734 -22.953 3.168 1 96.25 708 CYS A N 1
ATOM 5746 C CA . CYS A 1 708 ? 21.938 -24.109 2.762 1 96.25 708 CYS A CA 1
ATOM 5747 C C . CYS A 1 708 ? 22.688 -24.953 1.725 1 96.25 708 CYS A C 1
ATOM 5749 O O . CYS A 1 708 ? 23.234 -24.406 0.767 1 96.25 708 CYS A O 1
ATOM 5751 N N . VAL A 1 709 ? 22.656 -26.234 1.945 1 93.06 709 VAL A N 1
ATOM 5752 C CA . VAL A 1 709 ? 23.359 -27.156 1.053 1 93.06 709 VAL A CA 1
ATOM 5753 C C . VAL A 1 709 ? 22.422 -28.297 0.661 1 93.06 709 VAL A C 1
ATOM 5755 O O . VAL A 1 709 ? 21.922 -29.016 1.525 1 93.06 709 VAL A O 1
ATOM 5758 N N . ASP A 1 710 ? 22.234 -28.609 -0.655 1 88.56 710 ASP A N 1
ATOM 5759 C CA . ASP A 1 710 ? 21.344 -29.656 -1.146 1 88.56 710 ASP A CA 1
ATOM 5760 C C . ASP A 1 710 ? 22.047 -31 -1.186 1 88.56 710 ASP A C 1
ATOM 5762 O O . ASP A 1 710 ? 21.406 -32.062 -1.07 1 88.56 710 ASP A O 1
ATOM 5766 N N . GLU A 1 711 ? 23.266 -31.047 -1.356 1 77.88 711 GLU A N 1
ATOM 5767 C CA . GLU A 1 711 ? 24 -32.25 -1.731 1 77.88 711 GLU A CA 1
ATOM 5768 C C . GLU A 1 711 ? 24.203 -33.188 -0.536 1 77.88 711 GLU A C 1
ATOM 5770 O O . GLU A 1 711 ? 24.656 -34.312 -0.689 1 77.88 711 GLU A O 1
ATOM 5775 N N . ILE A 1 712 ? 23.766 -32.781 0.569 1 80.44 712 ILE A N 1
ATOM 5776 C CA . ILE A 1 712 ? 23.875 -33.656 1.742 1 80.44 712 ILE A CA 1
ATOM 5777 C C . ILE A 1 712 ? 22.75 -34.688 1.73 1 80.44 712 ILE A C 1
ATOM 5779 O O . ILE A 1 712 ? 21.562 -34.312 1.746 1 80.44 712 ILE A O 1
ATOM 5783 N N . LYS A 1 713 ? 23.094 -35.906 1.665 1 81.19 713 LYS A N 1
ATOM 5784 C CA . LYS A 1 713 ? 22.078 -36.969 1.74 1 81.19 713 LYS A CA 1
ATOM 5785 C C . LYS A 1 713 ? 21.531 -37.094 3.158 1 81.19 713 LYS A C 1
ATOM 5787 O O . LYS A 1 713 ? 22.297 -37.344 4.102 1 81.19 713 LYS A O 1
ATOM 5792 N N . LEU A 1 714 ? 20.297 -37.062 3.242 1 85.56 714 LEU A N 1
ATOM 5793 C CA . LEU A 1 714 ? 19.656 -36.969 4.551 1 85.56 714 LEU A CA 1
ATOM 5794 C C . LEU A 1 714 ? 19 -38.312 4.91 1 85.56 714 LEU A C 1
ATOM 5796 O O . LEU A 1 714 ? 18.688 -39.125 4.031 1 85.56 714 LEU A O 1
ATOM 5800 N N . HIS A 1 715 ? 18.891 -38.5 6.152 1 88.06 715 HIS A N 1
ATOM 5801 C CA . HIS A 1 715 ? 17.953 -39.5 6.699 1 88.06 715 HIS A CA 1
ATOM 5802 C C . HIS A 1 715 ? 17.188 -38.906 7.875 1 88.06 715 HIS A C 1
ATOM 5804 O O . HIS A 1 715 ? 17.562 -37.875 8.43 1 88.06 715 HIS A O 1
ATOM 5810 N N . VAL A 1 716 ? 16.078 -39.5 8.133 1 91.5 716 VAL A N 1
ATOM 5811 C CA . VAL A 1 716 ? 15.164 -39 9.156 1 91.5 716 VAL A CA 1
ATOM 5812 C C . VAL A 1 716 ? 15.391 -39.75 10.469 1 91.5 716 VAL A C 1
ATOM 5814 O O . VAL A 1 716 ? 15.484 -40.969 10.484 1 91.5 716 VAL A O 1
ATOM 5817 N N . THR A 1 717 ? 15.578 -38.906 11.492 1 90.69 717 THR A N 1
ATOM 5818 C CA . THR A 1 717 ? 15.688 -39.469 12.836 1 90.69 717 THR A CA 1
ATOM 5819 C C . THR A 1 717 ? 14.773 -38.75 13.812 1 90.69 717 THR A C 1
ATOM 5821 O O . THR A 1 717 ? 14.141 -37.75 13.453 1 90.69 717 THR A O 1
ATOM 5824 N N . ARG A 1 718 ? 14.633 -39.344 14.922 1 93.31 718 ARG A N 1
ATOM 5825 C CA . ARG A 1 718 ? 13.844 -38.688 15.977 1 93.31 718 ARG A CA 1
ATOM 5826 C C . ARG A 1 718 ? 14.703 -38.406 17.203 1 93.31 718 ARG A C 1
ATOM 5828 O O . ARG A 1 718 ? 15.523 -39.219 17.594 1 93.31 718 ARG A O 1
ATOM 5835 N N . HIS A 1 719 ? 14.516 -37.281 17.719 1 88.44 719 HIS A N 1
ATOM 5836 C CA . HIS A 1 719 ? 15.164 -36.938 18.984 1 88.44 719 HIS A CA 1
ATOM 5837 C C . HIS A 1 719 ? 14.68 -37.875 20.109 1 88.44 719 HIS A C 1
ATOM 5839 O O . HIS A 1 719 ? 13.484 -38.125 20.234 1 88.44 719 HIS A O 1
ATOM 5845 N N . PRO A 1 720 ? 15.523 -38.312 20.906 1 88.38 720 PRO A N 1
ATOM 5846 C CA . PRO A 1 720 ? 15.172 -39.344 21.875 1 88.38 720 PRO A CA 1
ATOM 5847 C C . PRO A 1 720 ? 14.156 -38.844 22.922 1 88.38 720 PRO A C 1
ATOM 5849 O O . PRO A 1 720 ? 13.305 -39.625 23.359 1 88.38 720 PRO A O 1
ATOM 5852 N N . HIS A 1 721 ? 14.172 -37.625 23.281 1 86.81 721 HIS A N 1
ATOM 5853 C CA . HIS A 1 721 ? 13.32 -37.125 24.359 1 86.81 721 HIS A CA 1
ATOM 5854 C C . HIS A 1 721 ? 12.078 -36.438 23.797 1 86.81 721 HIS A C 1
ATOM 5856 O O . HIS A 1 721 ? 10.953 -36.781 24.156 1 86.81 721 HIS A O 1
ATOM 5862 N N . THR A 1 722 ? 12.266 -35.562 22.859 1 84.5 722 THR A N 1
ATOM 5863 C CA . THR A 1 722 ? 11.156 -34.75 22.359 1 84.5 722 THR A CA 1
ATOM 5864 C C . THR A 1 722 ? 10.469 -35.469 21.188 1 84.5 722 THR A C 1
ATOM 5866 O O . THR A 1 722 ? 9.367 -35.094 20.797 1 84.5 722 THR A O 1
ATOM 5869 N N . HIS A 1 723 ? 11.18 -36.438 20.641 1 90.69 723 HIS A N 1
ATOM 5870 C CA . HIS A 1 723 ? 10.727 -37.188 19.469 1 90.69 723 HIS A CA 1
ATOM 5871 C C . HIS A 1 723 ? 10.562 -36.281 18.266 1 90.69 723 HIS A C 1
ATOM 5873 O O . HIS A 1 723 ? 9.797 -36.594 17.344 1 90.69 723 HIS A O 1
ATOM 5879 N N . HIS A 1 724 ? 11.227 -35.188 18.375 1 91.88 724 HIS A N 1
ATOM 5880 C CA . HIS A 1 724 ? 11.195 -34.281 17.219 1 91.88 724 HIS A CA 1
ATOM 5881 C C . HIS A 1 724 ? 11.82 -34.969 15.992 1 91.88 724 HIS A C 1
ATOM 5883 O O . HIS A 1 724 ? 12.875 -35.594 16.094 1 91.88 724 HIS A O 1
ATOM 5889 N N . LEU A 1 725 ? 11.125 -34.812 14.898 1 92.94 725 LEU A N 1
ATOM 5890 C CA . LEU A 1 725 ? 11.68 -35.281 13.633 1 92.94 725 LEU A CA 1
ATOM 5891 C C . LEU A 1 725 ? 12.836 -34.406 13.188 1 92.94 725 LEU A C 1
ATOM 5893 O O . LEU A 1 725 ? 12.703 -33.188 13.133 1 92.94 725 LEU A O 1
ATOM 5897 N N . GLN A 1 726 ? 13.914 -35.062 12.859 1 90.69 726 GLN A N 1
ATOM 5898 C CA . GLN A 1 726 ? 15.117 -34.344 12.461 1 90.69 726 GLN A CA 1
ATOM 5899 C C . GLN A 1 726 ? 15.711 -34.906 11.18 1 90.69 726 GLN A C 1
ATOM 5901 O O . GLN A 1 726 ? 15.695 -36.125 10.969 1 90.69 726 GLN A O 1
ATOM 5906 N N . PHE A 1 727 ? 16.125 -34.031 10.328 1 90.31 727 PHE A N 1
ATOM 5907 C CA . PHE A 1 727 ? 16.891 -34.406 9.141 1 90.31 727 PHE A CA 1
ATOM 5908 C C . PHE A 1 727 ? 18.391 -34.375 9.438 1 90.31 727 PHE A C 1
ATOM 5910 O O . PHE A 1 727 ? 18.938 -33.344 9.773 1 90.31 727 PHE A O 1
ATOM 5917 N N . VAL A 1 728 ? 18.969 -35.531 9.328 1 85.88 728 VAL A N 1
ATOM 5918 C CA . VAL A 1 728 ? 20.391 -35.594 9.648 1 85.88 728 VAL A CA 1
ATOM 5919 C C . VAL A 1 728 ? 21.156 -36.219 8.477 1 85.88 728 VAL A C 1
ATOM 5921 O O . VAL A 1 728 ? 20.594 -37 7.707 1 85.88 728 VAL A O 1
ATOM 5924 N N . PRO A 1 729 ? 22.422 -35.875 8.312 1 83.44 729 PRO A N 1
ATOM 5925 C CA . PRO A 1 729 ? 23.203 -36.5 7.242 1 83.44 729 PRO A CA 1
ATOM 5926 C C . PRO A 1 729 ? 23.328 -38 7.398 1 83.44 729 PRO A C 1
ATOM 5928 O O . PRO A 1 729 ? 23.438 -38.5 8.523 1 83.44 729 PRO A O 1
ATOM 5931 N N . ASN A 1 730 ? 23.234 -38.656 6.277 1 77.5 730 ASN A N 1
ATOM 5932 C CA . ASN A 1 730 ? 23.469 -40.094 6.266 1 77.5 730 ASN A CA 1
ATOM 5933 C C . ASN A 1 730 ? 24.953 -40.438 6.355 1 77.5 730 ASN A C 1
ATOM 5935 O O . ASN A 1 730 ? 25.734 -40.062 5.473 1 77.5 730 ASN A O 1
ATOM 5939 N N . PRO A 1 731 ? 25.438 -41.094 7.484 1 61.62 731 PRO A N 1
ATOM 5940 C CA . PRO A 1 731 ? 26.859 -41.375 7.668 1 61.62 731 PRO A CA 1
ATOM 5941 C C . PRO A 1 731 ? 27.438 -42.25 6.559 1 61.62 731 PRO A C 1
ATOM 5943 O O . PRO A 1 731 ? 28.641 -42.25 6.312 1 61.62 731 PRO A O 1
ATOM 5946 N N . GLN A 1 732 ? 26.688 -43.156 6.059 1 57.38 732 GLN A N 1
ATOM 5947 C CA . GLN A 1 732 ? 27.203 -44.094 5.07 1 57.38 732 GLN A CA 1
ATOM 5948 C C . GLN A 1 732 ? 27.547 -43.406 3.762 1 57.38 732 GLN A C 1
ATOM 5950 O O . GLN A 1 732 ? 28.297 -43.906 2.941 1 57.38 732 GLN A O 1
ATOM 5955 N N . HIS A 1 733 ? 27 -42.344 3.537 1 51.91 733 HIS A N 1
ATOM 5956 C CA . HIS A 1 733 ? 27.188 -41.688 2.238 1 51.91 733 HIS A CA 1
ATOM 5957 C C . HIS A 1 733 ? 28.094 -40.469 2.35 1 51.91 733 HIS A C 1
ATOM 5959 O O . HIS A 1 733 ? 27.641 -39.406 2.779 1 51.91 733 HIS A O 1
ATOM 5965 N N . LYS A 1 734 ? 29.438 -40.719 2.545 1 48.25 734 LYS A N 1
ATOM 5966 C CA . LYS A 1 734 ? 30.391 -39.594 2.568 1 48.25 734 LYS A CA 1
ATOM 5967 C C . LYS A 1 734 ? 30.156 -38.656 1.387 1 48.25 734 LYS A C 1
ATOM 5969 O O . LYS A 1 734 ? 30.797 -37.594 1.304 1 48.25 734 LYS A O 1
ATOM 5974 N N . ALA A 1 735 ? 30.406 -39 0.178 1 43.34 735 ALA A N 1
ATOM 5975 C CA . ALA A 1 735 ? 30.703 -38.094 -0.916 1 43.34 735 ALA A CA 1
ATOM 5976 C C . ALA A 1 735 ? 29.438 -37.406 -1.424 1 43.34 735 ALA A C 1
ATOM 5978 O O . ALA A 1 735 ? 28.438 -38.062 -1.736 1 43.34 735 ALA A O 1
ATOM 5979 N N . GLY A 1 736 ? 29.047 -36.344 -0.989 1 44.25 736 GLY A N 1
ATOM 5980 C CA . GLY A 1 736 ? 28 -35.5 -1.486 1 44.25 736 GLY A CA 1
ATOM 5981 C C . GLY A 1 736 ? 27.891 -35.469 -3 1 44.25 736 GLY A C 1
ATOM 5982 O O . GLY A 1 736 ? 28.828 -35.906 -3.691 1 44.25 736 GLY A O 1
ATOM 5983 N N . PHE A 1 737 ? 26.672 -35.406 -3.516 1 42.5 737 PHE A N 1
ATOM 5984 C CA . PHE A 1 737 ? 26.359 -35.469 -4.938 1 42.5 737 PHE A CA 1
ATOM 5985 C C . PHE A 1 737 ? 27.312 -34.562 -5.738 1 42.5 737 PHE A C 1
ATOM 5987 O O . PHE A 1 737 ? 27.734 -34.938 -6.836 1 42.5 737 PHE A O 1
ATOM 5994 N N . LEU A 1 738 ? 27.312 -33.188 -5.465 1 41.28 738 LEU A N 1
ATOM 5995 C CA . LEU A 1 738 ? 27.766 -32.156 -6.418 1 41.28 738 LEU A CA 1
ATOM 5996 C C . LEU A 1 738 ? 29.156 -31.672 -6.051 1 41.28 738 LEU A C 1
ATOM 5998 O O . LEU A 1 738 ? 29.859 -31.094 -6.895 1 41.28 738 LEU A O 1
ATOM 6002 N N . PHE A 1 739 ? 29.469 -31.328 -4.785 1 40.19 739 PHE A N 1
ATOM 6003 C CA . PHE A 1 739 ? 30.609 -30.438 -4.578 1 40.19 739 PHE A CA 1
ATOM 6004 C C . PHE A 1 739 ? 31.922 -31.203 -4.559 1 40.19 739 PHE A C 1
ATOM 6006 O O . PHE A 1 739 ? 32.156 -32.031 -3.678 1 40.19 739 PHE A O 1
ATOM 6013 N N . GLY A 1 740 ? 32.469 -31.562 -5.652 1 33.31 740 GLY A N 1
ATOM 6014 C CA . GLY A 1 740 ? 33.812 -32.094 -5.793 1 33.31 740 GLY A CA 1
ATOM 6015 C C . GLY A 1 740 ? 34.75 -31.578 -4.734 1 33.31 740 GLY A C 1
ATOM 6016 O O . GLY A 1 740 ? 34.938 -32.219 -3.693 1 33.31 740 GLY A O 1
ATOM 6017 N N . SER A 1 741 ? 35.625 -30.531 -5.188 1 34.53 741 SER A N 1
ATOM 6018 C CA . SER A 1 741 ? 36.938 -30.078 -4.727 1 34.53 741 SER A CA 1
ATOM 6019 C C . SER A 1 741 ? 36.812 -29.328 -3.398 1 34.53 741 SER A C 1
ATOM 6021 O O . SER A 1 741 ? 37.812 -28.844 -2.865 1 34.53 741 SER A O 1
ATOM 6023 N N . LEU A 1 742 ? 35.719 -28.703 -3.121 1 36.47 742 LEU A N 1
ATOM 6024 C CA . LEU A 1 742 ? 35.875 -27.875 -1.936 1 36.47 742 LEU A CA 1
ATOM 6025 C C . LEU A 1 742 ? 36 -28.734 -0.68 1 36.47 742 LEU A C 1
ATOM 6027 O O . LEU A 1 742 ? 36 -28.203 0.436 1 36.47 742 LEU A O 1
ATOM 6031 N N . VAL A 1 743 ? 35.719 -30.031 -0.773 1 35.25 743 VAL A N 1
ATOM 6032 C CA . VAL A 1 743 ? 35.906 -30.875 0.4 1 35.25 743 VAL A CA 1
ATOM 6033 C C . VAL A 1 743 ? 37.406 -31.234 0.522 1 35.25 743 VAL A C 1
ATOM 6035 O O . VAL A 1 743 ? 38 -31.734 -0.427 1 35.25 743 VAL A O 1
ATOM 6038 N N . ASP A 1 744 ? 38.094 -30.656 1.384 1 34.84 744 ASP A N 1
ATOM 6039 C CA . ASP A 1 744 ? 39.438 -31.078 1.757 1 34.84 744 ASP A CA 1
ATOM 6040 C C . ASP A 1 744 ? 39.531 -32.594 1.818 1 34.84 744 ASP A C 1
ATOM 6042 O O . ASP A 1 744 ? 38.531 -33.281 2.09 1 34.84 744 ASP A O 1
ATOM 6046 N N . SER A 1 745 ? 40.562 -33.156 1.146 1 31.81 745 SER A N 1
ATOM 6047 C CA . SER A 1 745 ? 41 -34.562 1.073 1 31.81 745 SER A CA 1
ATOM 6048 C C . SER A 1 745 ? 40.844 -35.25 2.424 1 31.81 745 SER A C 1
ATOM 6050 O O . SER A 1 745 ? 41.062 -36.469 2.529 1 31.81 745 SER A O 1
ATOM 6052 N N . ASN A 1 746 ? 41.312 -34.562 3.471 1 32.94 746 ASN A N 1
ATOM 6053 C CA . ASN A 1 746 ? 41.469 -35.375 4.672 1 32.94 746 ASN A CA 1
ATOM 6054 C C . ASN A 1 746 ? 40.125 -35.625 5.355 1 32.94 746 ASN A C 1
ATOM 6056 O O . ASN A 1 746 ? 39.562 -34.719 6.012 1 32.94 746 ASN A O 1
ATOM 6060 N N . PRO A 1 747 ? 39.406 -36.562 4.863 1 35.81 747 PRO A N 1
ATOM 6061 C CA . PRO A 1 747 ? 38.125 -36.875 5.469 1 35.81 747 PRO A CA 1
ATOM 6062 C C . PRO A 1 747 ? 38.188 -36.969 6.992 1 35.81 747 PRO A C 1
ATOM 6064 O O . PRO A 1 747 ? 38.938 -37.781 7.539 1 35.81 747 PRO A O 1
ATOM 6067 N N . GLN A 1 748 ? 38.312 -35.875 7.637 1 36.81 748 GLN A N 1
ATOM 6068 C CA . GLN A 1 748 ? 38.094 -36.219 9.039 1 36.81 748 GLN A CA 1
ATOM 6069 C C . GLN A 1 748 ? 36.75 -36.938 9.211 1 36.81 748 GLN A C 1
ATOM 6071 O O . GLN A 1 748 ? 35.781 -36.656 8.492 1 36.81 748 GLN A O 1
ATOM 6076 N N . PRO A 1 749 ? 36.688 -38 9.891 1 40.09 749 PRO A N 1
ATOM 6077 C CA . PRO A 1 749 ? 35.594 -38.906 10.109 1 40.09 749 PRO A CA 1
ATOM 6078 C C . PRO A 1 749 ? 34.25 -38.188 10.281 1 40.09 749 PRO A C 1
ATOM 6080 O O . PRO A 1 749 ? 33.188 -38.75 9.93 1 40.09 749 PRO A O 1
ATOM 6083 N N . HIS A 1 750 ? 34.125 -37 10.867 1 43.25 750 HIS A N 1
ATOM 6084 C CA . HIS A 1 750 ? 32.812 -36.5 11.336 1 43.25 750 HIS A CA 1
ATOM 6085 C C . HIS A 1 750 ? 32.281 -35.438 10.398 1 43.25 750 HIS A C 1
ATOM 6087 O O . HIS A 1 750 ? 31.234 -34.812 10.695 1 43.25 750 HIS A O 1
ATOM 6093 N N . SER A 1 751 ? 32.938 -34.844 9.547 1 51.91 751 SER A N 1
ATOM 6094 C CA . SER A 1 751 ? 32.344 -33.719 8.828 1 51.91 751 SER A CA 1
ATOM 6095 C C . SER A 1 751 ? 31.641 -34.188 7.562 1 51.91 751 SER A C 1
ATOM 6097 O O . SER A 1 751 ? 32.25 -34.812 6.699 1 51.91 751 SER A O 1
ATOM 6099 N N . VAL A 1 752 ? 30.109 -34.219 7.535 1 65.31 752 VAL A N 1
ATOM 6100 C CA . VAL A 1 752 ? 29.266 -34.812 6.488 1 65.31 752 VAL A CA 1
ATOM 6101 C C . VAL A 1 752 ? 28.953 -33.75 5.426 1 65.31 752 VAL A C 1
ATOM 6103 O O . VAL A 1 752 ? 28.609 -34.094 4.293 1 65.31 752 VAL A O 1
ATOM 6106 N N . GLY A 1 753 ? 29.188 -32.406 5.746 1 76.56 753 GLY A N 1
ATOM 6107 C CA . GLY A 1 753 ? 28.938 -31.375 4.746 1 76.56 753 GLY A CA 1
ATOM 6108 C C . GLY A 1 753 ? 30.141 -30.516 4.461 1 76.56 753 GLY A C 1
ATOM 6109 O O . GLY A 1 753 ? 31.234 -30.797 4.949 1 76.56 753 GLY A O 1
ATOM 6110 N N . PRO A 1 754 ? 29.969 -29.547 3.572 1 83.44 754 PRO A N 1
ATOM 6111 C CA . PRO A 1 754 ? 31.078 -28.672 3.232 1 83.44 754 PRO A CA 1
ATOM 6112 C C . PRO A 1 754 ? 31.547 -27.812 4.41 1 83.44 754 PRO A C 1
ATOM 6114 O O . PRO A 1 754 ? 30.75 -27.516 5.305 1 83.44 754 PRO A O 1
ATOM 6117 N N . LYS A 1 755 ? 32.781 -27.531 4.465 1 89.88 755 LYS A N 1
ATOM 6118 C CA . LYS A 1 755 ? 33.375 -26.625 5.434 1 89.88 755 LYS A CA 1
ATOM 6119 C C . LYS A 1 755 ? 34.125 -25.5 4.734 1 89.88 755 LYS A C 1
ATOM 6121 O O . LYS A 1 755 ? 34.531 -25.641 3.574 1 89.88 755 LYS A O 1
ATOM 6126 N N . GLY A 1 756 ? 34.25 -24.406 5.344 1 92.25 756 GLY A N 1
ATOM 6127 C CA . GLY A 1 756 ? 34.969 -23.297 4.754 1 92.25 756 GLY A CA 1
ATOM 6128 C C . GLY A 1 756 ? 34.906 -22.031 5.598 1 92.25 756 GLY A C 1
ATOM 6129 O O . GLY A 1 756 ? 34.75 -22.109 6.816 1 92.25 756 GLY A O 1
ATOM 6130 N N . THR A 1 757 ? 35.25 -21.016 4.977 1 95.56 757 THR A N 1
ATOM 6131 C CA . THR A 1 757 ? 35.219 -19.719 5.617 1 95.56 757 THR A CA 1
ATOM 6132 C C . THR A 1 757 ? 34.219 -18.797 4.934 1 95.56 757 THR A C 1
ATOM 6134 O O . THR A 1 757 ? 34.25 -18.625 3.713 1 95.56 757 THR A O 1
ATOM 6137 N N . LEU A 1 758 ? 33.281 -18.281 5.711 1 97.38 758 LEU A N 1
ATOM 6138 C CA . LEU A 1 758 ? 32.406 -17.203 5.254 1 97.38 758 LEU A CA 1
ATOM 6139 C C . LEU A 1 758 ? 33.094 -15.852 5.402 1 97.38 758 LEU A C 1
ATOM 6141 O O . LEU A 1 758 ? 33.531 -15.492 6.496 1 97.38 758 LEU A O 1
ATOM 6145 N N . TYR A 1 759 ? 33.219 -15.172 4.34 1 97.94 759 TYR A N 1
ATOM 6146 C CA . TYR A 1 759 ? 33.75 -13.82 4.348 1 97.94 759 TYR A CA 1
ATOM 6147 C C . TYR A 1 759 ? 32.625 -12.789 4.371 1 97.94 759 TYR A C 1
ATOM 6149 O O . TYR A 1 759 ? 31.656 -12.906 3.631 1 97.94 759 TYR A O 1
ATOM 6157 N N . ILE A 1 760 ? 32.719 -11.828 5.258 1 98.38 760 ILE A N 1
ATOM 6158 C CA . ILE A 1 760 ? 31.734 -10.766 5.41 1 98.38 760 ILE A CA 1
ATOM 6159 C C . ILE A 1 760 ? 32.438 -9.406 5.285 1 98.38 760 ILE A C 1
ATOM 6161 O O . ILE A 1 760 ? 33.406 -9.141 5.973 1 98.38 760 ILE A O 1
ATOM 6165 N N . SER A 1 761 ? 31.953 -8.586 4.438 1 98.19 761 SER A N 1
ATOM 6166 C CA . SER A 1 761 ? 32.5 -7.238 4.277 1 98.19 761 SER A CA 1
ATOM 6167 C C . SER A 1 761 ? 31.391 -6.188 4.375 1 98.19 761 SER A C 1
ATOM 6169 O O . SER A 1 761 ? 30.281 -6.395 3.873 1 98.19 761 SER A O 1
ATOM 6171 N N . MET A 1 762 ? 31.656 -5.156 5.09 1 98.44 762 MET A N 1
ATOM 6172 C CA . MET A 1 762 ? 30.781 -3.988 5.07 1 98.44 762 MET A CA 1
ATOM 6173 C C . MET A 1 762 ? 31.266 -2.967 4.047 1 98.44 762 MET A C 1
ATOM 6175 O O . MET A 1 762 ? 32.438 -2.631 4.004 1 98.44 762 MET A O 1
ATOM 6179 N N . TYR A 1 763 ? 30.422 -2.529 3.188 1 98.19 763 TYR A N 1
ATOM 6180 C CA . TYR A 1 763 ? 30.688 -1.484 2.207 1 98.19 763 TYR A CA 1
ATOM 6181 C C . TYR A 1 763 ? 29.812 -0.264 2.453 1 98.19 763 TYR A C 1
ATOM 6183 O O . TYR A 1 763 ? 28.734 -0.377 3.035 1 98.19 763 TYR A O 1
ATOM 6191 N N . SER A 1 764 ? 30.391 0.863 2.104 1 97.38 764 SER A N 1
ATOM 6192 C CA . SER A 1 764 ? 29.531 2.023 1.871 1 97.38 764 SER A CA 1
ATOM 6193 C C . SER A 1 764 ? 29 2.039 0.442 1 97.38 764 SER A C 1
ATOM 6195 O O . SER A 1 764 ? 29.719 1.688 -0.497 1 97.38 764 SER A O 1
ATOM 6197 N N . TRP A 1 765 ? 27.812 2.479 0.248 1 97.75 765 TRP A N 1
ATOM 6198 C CA . TRP A 1 765 ? 27.25 2.6 -1.092 1 97.75 765 TRP A CA 1
ATOM 6199 C C . TRP A 1 765 ? 28.047 3.576 -1.938 1 97.75 765 TRP A C 1
ATOM 6201 O O . TRP A 1 765 ? 27.953 3.566 -3.168 1 97.75 765 TRP A O 1
ATOM 6211 N N . ALA A 1 766 ? 28.859 4.387 -1.312 1 95.94 766 ALA A N 1
ATOM 6212 C CA . ALA A 1 766 ? 29.578 5.457 -1.997 1 95.94 766 ALA A CA 1
ATOM 6213 C C . ALA A 1 766 ? 30.969 5.008 -2.402 1 95.94 766 ALA A C 1
ATOM 6215 O O . ALA A 1 766 ? 31.688 5.73 -3.102 1 95.94 766 ALA A O 1
ATOM 6216 N N . SER A 1 767 ? 31.375 3.82 -1.999 1 96.31 767 SER A N 1
ATOM 6217 C CA . SER A 1 767 ? 32.75 3.41 -2.223 1 96.31 767 SER A CA 1
ATOM 6218 C C . SER A 1 767 ? 32.844 1.927 -2.566 1 96.31 767 SER A C 1
ATOM 6220 O O . SER A 1 767 ? 32.125 1.107 -1.995 1 96.31 767 SER A O 1
ATOM 6222 N N . MET A 1 768 ? 33.781 1.599 -3.432 1 96.44 768 MET A N 1
ATOM 6223 C CA . MET A 1 768 ? 33.969 0.204 -3.816 1 96.44 768 MET A CA 1
ATOM 6224 C C . MET A 1 768 ? 35.031 -0.46 -2.922 1 96.44 768 MET A C 1
ATOM 6226 O O . MET A 1 768 ? 35.344 -1.631 -3.113 1 96.44 768 MET A O 1
ATOM 6230 N N . GLU A 1 769 ? 35.531 0.278 -1.935 1 97 769 GLU A N 1
ATOM 6231 C CA . GLU A 1 769 ? 36.438 -0.283 -0.945 1 97 769 GLU A CA 1
ATOM 6232 C C . GLU A 1 769 ? 35.688 -0.688 0.326 1 97 769 GLU A C 1
ATOM 6234 O O . GLU A 1 769 ? 34.906 0.092 0.865 1 97 769 GLU A O 1
ATOM 6239 N N . PRO A 1 770 ? 36 -1.85 0.778 1 97.31 770 PRO A N 1
ATOM 6240 C CA . PRO A 1 770 ? 35.312 -2.258 2.008 1 97.31 770 PRO A CA 1
ATOM 6241 C C . PRO A 1 770 ? 35.688 -1.408 3.213 1 97.31 770 PRO A C 1
ATOM 6243 O O . PRO A 1 770 ? 36.875 -1.018 3.342 1 97.31 770 PRO A O 1
ATOM 6246 N N . LEU A 1 771 ? 34.781 -1.185 4.047 1 98 771 LEU A N 1
ATOM 6247 C CA . LEU A 1 771 ? 35.031 -0.45 5.285 1 98 771 LEU A CA 1
ATOM 6248 C C . LEU A 1 771 ? 35.625 -1.356 6.348 1 98 771 LEU A C 1
ATOM 6250 O O . LEU A 1 771 ? 36.469 -0.916 7.137 1 98 771 LEU A O 1
ATOM 6254 N N . TYR A 1 772 ? 35.188 -2.625 6.422 1 98.25 772 TYR A N 1
ATOM 6255 C CA . TYR A 1 772 ? 35.594 -3.598 7.422 1 98.25 772 TYR A CA 1
ATOM 6256 C C . TYR A 1 772 ? 35.344 -5.023 6.945 1 98.25 772 TYR A C 1
ATOM 6258 O O . TYR A 1 772 ? 34.438 -5.258 6.152 1 98.25 772 TYR A O 1
ATOM 6266 N N . ASN A 1 773 ? 36.125 -5.98 7.363 1 97.94 773 ASN A N 1
ATOM 6267 C CA . ASN A 1 773 ? 36 -7.383 6.988 1 97.94 773 ASN A CA 1
ATOM 6268 C C . ASN A 1 773 ? 35.938 -8.289 8.219 1 97.94 773 ASN A C 1
ATOM 6270 O O . ASN A 1 773 ? 36.625 -8.047 9.211 1 97.94 773 ASN A O 1
ATOM 6274 N N . TRP A 1 774 ? 35.031 -9.227 8.203 1 98.12 774 TRP A N 1
ATOM 6275 C CA . TRP A 1 774 ? 34.969 -10.32 9.172 1 98.12 774 TRP A CA 1
ATOM 6276 C C . TRP A 1 774 ? 35.125 -11.672 8.477 1 98.12 774 TRP A C 1
ATOM 6278 O O . TRP A 1 774 ? 34.906 -11.781 7.266 1 98.12 774 TRP A O 1
ATOM 6288 N N . THR A 1 775 ? 35.531 -12.641 9.164 1 97.5 775 THR A N 1
ATOM 6289 C CA . THR A 1 775 ? 35.531 -14.023 8.703 1 97.5 775 THR A CA 1
ATOM 6290 C C . THR A 1 775 ? 34.906 -14.938 9.734 1 97.5 775 THR A C 1
ATOM 6292 O O . THR A 1 775 ? 34.938 -14.664 10.938 1 97.5 775 THR A O 1
ATOM 6295 N N . GLN A 1 776 ? 34.25 -15.898 9.273 1 97.44 776 GLN A N 1
ATOM 6296 C CA . GLN A 1 776 ? 33.625 -16.906 10.125 1 97.44 776 GLN A CA 1
ATOM 6297 C C . GLN A 1 776 ? 33.812 -18.312 9.562 1 97.44 776 GLN A C 1
ATOM 6299 O O . GLN A 1 776 ? 33.344 -18.625 8.461 1 97.44 776 GLN A O 1
ATOM 6304 N N . GLU A 1 777 ? 34.531 -19.125 10.336 1 95.62 777 GLU A N 1
ATOM 6305 C CA . GLU A 1 777 ? 34.656 -20.531 9.922 1 95.62 777 GLU A CA 1
ATOM 6306 C C . GLU A 1 777 ? 33.312 -21.266 10.117 1 95.62 777 GLU A C 1
ATOM 6308 O O . GLU A 1 777 ? 32.594 -21.016 11.07 1 95.62 777 GLU A O 1
ATOM 6313 N N . TYR A 1 778 ? 33.031 -22.141 9.125 1 93.25 778 TYR A N 1
ATOM 6314 C CA . TYR A 1 778 ? 31.812 -22.938 9.266 1 93.25 778 TYR A CA 1
ATOM 6315 C C . TYR A 1 778 ? 32.062 -24.391 8.883 1 93.25 778 TYR A C 1
ATOM 6317 O O . TYR A 1 778 ? 33 -24.688 8.164 1 93.25 778 TYR A O 1
ATOM 6325 N N . GLN A 1 779 ? 31.312 -25.25 9.461 1 90.25 779 GLN A N 1
ATOM 6326 C CA . GLN A 1 779 ? 31.188 -26.672 9.117 1 90.25 779 GLN A CA 1
ATOM 6327 C C . GLN A 1 779 ? 29.719 -27.078 9.062 1 90.25 779 GLN A C 1
ATOM 6329 O O . GLN A 1 779 ? 29 -27.016 10.07 1 90.25 779 GLN A O 1
ATOM 6334 N N . MET A 1 780 ? 29.297 -27.516 7.871 1 88.88 780 MET A N 1
ATOM 6335 C CA . MET A 1 780 ? 27.906 -27.875 7.711 1 88.88 780 MET A CA 1
ATOM 6336 C C . MET A 1 780 ? 27.641 -29.281 8.242 1 88.88 780 MET A C 1
ATOM 6338 O O . MET A 1 780 ? 28.312 -30.234 7.844 1 88.88 780 MET A O 1
ATOM 6342 N N . ASN A 1 781 ? 26.625 -29.375 9.062 1 85.31 781 ASN A N 1
ATOM 6343 C CA . ASN A 1 781 ? 26.234 -30.672 9.594 1 85.31 781 ASN A CA 1
ATOM 6344 C C . ASN A 1 781 ? 24.781 -31 9.25 1 85.31 781 ASN A C 1
ATOM 6346 O O . ASN A 1 781 ? 24.312 -32.094 9.516 1 85.31 781 ASN A O 1
ATOM 6350 N N . VAL A 1 782 ? 24.125 -30.016 8.734 1 89.44 782 VAL A N 1
ATOM 6351 C CA . VAL A 1 782 ? 22.75 -30.125 8.266 1 89.44 782 VAL A CA 1
ATOM 6352 C C . VAL A 1 782 ? 22.578 -29.344 6.973 1 89.44 782 VAL A C 1
ATOM 6354 O O . VAL A 1 782 ? 23.5 -28.641 6.539 1 89.44 782 VAL A O 1
ATOM 6357 N N . THR A 1 783 ? 21.484 -29.5 6.379 1 92.06 783 THR A N 1
ATOM 6358 C CA . THR A 1 783 ? 21.281 -28.906 5.062 1 92.06 783 THR A CA 1
ATOM 6359 C C . THR A 1 783 ? 21.094 -27.391 5.176 1 92.06 783 THR A C 1
ATOM 6361 O O . THR A 1 783 ? 21.281 -26.656 4.203 1 92.06 783 THR A O 1
ATOM 6364 N N . SER A 1 784 ? 20.656 -26.844 6.281 1 95.38 784 SER A N 1
ATOM 6365 C CA . SER A 1 784 ? 20.484 -25.422 6.566 1 95.38 784 SER A CA 1
ATOM 6366 C C . SER A 1 784 ? 20.984 -25.078 7.969 1 95.38 784 SER A C 1
ATOM 6368 O O . SER A 1 784 ? 20.453 -25.594 8.961 1 95.38 784 SER A O 1
ATOM 6370 N N . GLN A 1 785 ? 21.953 -24.188 8.062 1 94.94 785 GLN A N 1
ATOM 6371 C CA . GLN A 1 785 ? 22.594 -23.953 9.352 1 94.94 785 GLN A CA 1
ATOM 6372 C C . GLN A 1 785 ? 22.922 -22.469 9.539 1 94.94 785 GLN A C 1
ATOM 6374 O O . GLN A 1 785 ? 23.422 -21.812 8.625 1 94.94 785 GLN A O 1
ATOM 6379 N N . LEU A 1 786 ? 22.531 -21.922 10.727 1 96.94 786 LEU A N 1
ATOM 6380 C CA . LEU A 1 786 ? 22.984 -20.578 11.102 1 96.94 786 LEU A CA 1
ATOM 6381 C C . LEU A 1 786 ? 24.484 -20.547 11.344 1 96.94 786 LEU A C 1
ATOM 6383 O O . LEU A 1 786 ? 24.984 -21.234 12.242 1 96.94 786 LEU A O 1
ATOM 6387 N N . VAL A 1 787 ? 25.219 -19.781 10.602 1 97.25 787 VAL A N 1
ATOM 6388 C CA . VAL A 1 787 ? 26.672 -19.844 10.664 1 97.25 787 VAL A CA 1
ATOM 6389 C C . VAL A 1 787 ? 27.219 -18.531 11.227 1 97.25 787 VAL A C 1
ATOM 6391 O O . VAL A 1 787 ? 28.359 -18.484 11.68 1 97.25 787 VAL A O 1
ATOM 6394 N N . PHE A 1 788 ? 26.469 -17.547 11.164 1 97.81 788 PHE A N 1
ATOM 6395 C CA . PHE A 1 788 ? 26.922 -16.234 11.617 1 97.81 788 PHE A CA 1
ATOM 6396 C C . PHE A 1 788 ? 25.766 -15.438 12.211 1 97.81 788 PHE A C 1
ATOM 6398 O O . PHE A 1 788 ? 24.641 -15.5 11.711 1 97.81 788 PHE A O 1
ATOM 6405 N N . SER A 1 789 ? 25.906 -14.703 13.32 1 98.25 789 SER A N 1
ATOM 6406 C CA . SER A 1 789 ? 24.969 -13.797 13.969 1 98.25 789 SER A CA 1
ATOM 6407 C C . SER A 1 789 ? 25.703 -12.664 14.68 1 98.25 789 SER A C 1
ATOM 6409 O O . SER A 1 789 ? 26.578 -12.914 15.508 1 98.25 789 SER A O 1
ATOM 6411 N N . ALA A 1 790 ? 25.422 -11.445 14.344 1 98.38 790 ALA A N 1
ATOM 6412 C CA . ALA A 1 790 ? 26.062 -10.297 14.977 1 98.38 790 ALA A CA 1
ATOM 6413 C C . ALA A 1 790 ? 25.125 -9.102 15.031 1 98.38 790 ALA A C 1
ATOM 6415 O O . ALA A 1 790 ? 24.297 -8.914 14.133 1 98.38 790 ALA A O 1
ATOM 6416 N N . ASN A 1 791 ? 25.266 -8.32 16.062 1 98.06 791 ASN A N 1
ATOM 6417 C CA . ASN A 1 791 ? 24.469 -7.102 16.188 1 98.06 791 ASN A CA 1
ATOM 6418 C C . ASN A 1 791 ? 24.875 -6.074 15.133 1 98.06 791 ASN A C 1
ATOM 6420 O O . ASN A 1 791 ? 26.031 -5.691 15.031 1 98.06 791 ASN A O 1
ATOM 6424 N N . ILE A 1 792 ? 23.953 -5.559 14.414 1 98 792 ILE A N 1
ATOM 6425 C CA . ILE A 1 792 ? 24.203 -4.695 13.273 1 98 792 ILE A CA 1
ATOM 6426 C C . ILE A 1 792 ? 24.797 -3.369 13.742 1 98 792 ILE A C 1
ATOM 6428 O O . ILE A 1 792 ? 25.719 -2.836 13.125 1 98 792 ILE A O 1
ATOM 6432 N N . ASN A 1 793 ? 24.297 -2.822 14.844 1 95.56 793 ASN A N 1
ATOM 6433 C CA . ASN A 1 793 ? 24.828 -1.565 15.359 1 95.56 793 ASN A CA 1
ATOM 6434 C C . ASN A 1 793 ? 26.297 -1.694 15.742 1 95.56 793 ASN A C 1
ATOM 6436 O O . ASN A 1 793 ? 27.094 -0.775 15.508 1 95.56 793 ASN A O 1
ATOM 6440 N N . ASN A 1 794 ? 26.625 -2.814 16.375 1 97.5 794 ASN A N 1
ATOM 6441 C CA . ASN A 1 794 ? 28.016 -3.074 16.688 1 97.5 794 ASN A CA 1
ATOM 6442 C C . ASN A 1 794 ? 28.875 -3.16 15.43 1 97.5 794 ASN A C 1
ATOM 6444 O O . ASN A 1 794 ? 29.984 -2.643 15.398 1 97.5 794 ASN A O 1
ATOM 6448 N N . MET A 1 795 ? 28.359 -3.764 14.438 1 98.19 795 MET A N 1
ATOM 6449 C CA . MET A 1 795 ? 29.078 -3.895 13.18 1 98.19 795 MET A CA 1
ATOM 6450 C C . MET A 1 795 ? 29.281 -2.531 12.531 1 98.19 795 MET A C 1
ATOM 6452 O O . MET A 1 795 ? 30.359 -2.258 11.984 1 98.19 795 MET A O 1
ATOM 6456 N N . LEU A 1 796 ? 28.234 -1.725 12.547 1 97.5 796 LEU A N 1
ATOM 6457 C CA . LEU A 1 796 ? 28.344 -0.374 12 1 97.5 796 LEU A CA 1
ATOM 6458 C C . LEU A 1 796 ? 29.438 0.411 12.711 1 97.5 796 LEU A C 1
ATOM 6460 O O . LEU A 1 796 ? 30.219 1.122 12.062 1 97.5 796 LEU A O 1
ATOM 6464 N N . HIS A 1 797 ? 29.531 0.231 14.039 1 96.06 797 HIS A N 1
ATOM 6465 C CA . HIS A 1 797 ? 30.562 0.909 14.82 1 96.06 797 HIS A CA 1
ATOM 6466 C C . HIS A 1 797 ? 31.953 0.41 14.453 1 96.06 797 HIS A C 1
ATOM 6468 O O . HIS A 1 797 ? 32.875 1.207 14.289 1 96.06 797 HIS A O 1
ATOM 6474 N N . GLN A 1 798 ? 32.062 -0.86 14.32 1 97.56 798 GLN A N 1
ATOM 6475 C CA . GLN A 1 798 ? 33.344 -1.454 13.961 1 97.56 798 GLN A CA 1
ATOM 6476 C C . GLN A 1 798 ? 33.812 -0.989 12.586 1 97.56 798 GLN A C 1
ATOM 6478 O O . GLN A 1 798 ? 35 -0.738 12.367 1 97.56 798 GLN A O 1
ATOM 6483 N N . GLY A 1 799 ? 32.844 -0.864 11.68 1 97.25 799 GLY A N 1
ATOM 6484 C CA . GLY A 1 799 ? 33.156 -0.469 10.32 1 97.25 799 GLY A CA 1
ATOM 6485 C C . GLY A 1 799 ? 33.188 1.035 10.125 1 97.25 799 GLY A C 1
ATOM 6486 O O . GLY A 1 799 ? 33.469 1.519 9.023 1 97.25 799 GLY A O 1
ATOM 6487 N N . ASP A 1 800 ? 32.875 1.767 11.156 1 95.06 800 ASP A N 1
ATOM 6488 C CA . ASP A 1 800 ? 32.844 3.225 11.117 1 95.06 800 ASP A CA 1
ATOM 6489 C C . ASP A 1 800 ? 31.812 3.711 10.094 1 95.06 800 ASP A C 1
ATOM 6491 O O . ASP A 1 800 ? 32.094 4.605 9.297 1 95.06 800 ASP A O 1
ATOM 6495 N N . CYS A 1 801 ? 30.766 2.951 9.961 1 94.56 801 CYS A N 1
ATOM 6496 C CA . CYS A 1 801 ? 29.625 3.402 9.156 1 94.56 801 CYS A CA 1
ATOM 6497 C C . CYS A 1 801 ? 28.688 4.27 9.992 1 94.56 801 CYS A C 1
ATOM 6499 O O . CYS A 1 801 ? 28.141 3.812 10.992 1 94.56 801 CYS A O 1
ATOM 6501 N N . ILE A 1 802 ? 28.438 5.43 9.586 1 85.56 802 ILE A N 1
ATOM 6502 C CA . ILE A 1 802 ? 27.781 6.457 10.391 1 85.56 802 ILE A CA 1
ATOM 6503 C C . ILE A 1 802 ? 26.312 6.086 10.594 1 85.56 802 ILE A C 1
ATOM 6505 O O . ILE A 1 802 ? 25.734 6.355 11.656 1 85.56 802 ILE A O 1
ATOM 6509 N N . ARG A 1 803 ? 25.656 5.559 9.508 1 92.12 803 ARG A N 1
ATOM 6510 C CA . ARG A 1 803 ? 24.266 5.125 9.531 1 92.12 803 ARG A CA 1
ATOM 6511 C C . ARG A 1 803 ? 24.078 3.85 8.711 1 92.12 803 ARG A C 1
ATOM 6513 O O . ARG A 1 803 ? 24.766 3.639 7.715 1 92.12 803 ARG A O 1
ATOM 6520 N N . ARG A 1 804 ? 23.062 3.123 9.086 1 95.25 804 ARG A N 1
ATOM 6521 C CA . ARG A 1 804 ? 22.812 1.876 8.375 1 95.25 804 ARG A CA 1
ATOM 6522 C C . ARG A 1 804 ? 22.422 2.146 6.926 1 95.25 804 ARG A C 1
ATOM 6524 O O . ARG A 1 804 ? 22.688 1.33 6.039 1 95.25 804 ARG A O 1
ATOM 6531 N N . GLN A 1 805 ? 21.844 3.373 6.602 1 96.25 805 GLN A N 1
ATOM 6532 C CA . GLN A 1 805 ? 21.406 3.711 5.25 1 96.25 805 GLN A CA 1
ATOM 6533 C C . GLN A 1 805 ? 22.609 3.887 4.32 1 96.25 805 GLN A C 1
ATOM 6535 O O . GLN A 1 805 ? 22.453 3.857 3.096 1 96.25 805 GLN A O 1
ATOM 6540 N N . ASN A 1 806 ? 23.797 4.066 4.855 1 96.38 806 ASN A N 1
ATOM 6541 C CA . ASN A 1 806 ? 24.984 4.336 4.062 1 96.38 806 ASN A CA 1
ATOM 6542 C C . ASN A 1 806 ? 25.703 3.043 3.662 1 96.38 806 ASN A C 1
ATOM 6544 O O . ASN A 1 806 ? 26.578 3.055 2.807 1 96.38 806 ASN A O 1
ATOM 6548 N N . CYS A 1 807 ? 25.297 1.953 4.344 1 97.94 807 CYS A N 1
ATOM 6549 C CA . CYS A 1 807 ? 26.172 0.792 4.223 1 97.94 807 CYS A CA 1
ATOM 6550 C C . CYS A 1 807 ? 25.375 -0.467 3.926 1 97.94 807 CYS A C 1
ATOM 6552 O O . CYS A 1 807 ? 24.141 -0.46 4.016 1 97.94 807 CYS A O 1
ATOM 6554 N N . PHE A 1 808 ? 26.031 -1.477 3.463 1 98.25 808 PHE A N 1
ATOM 6555 C CA . PHE A 1 808 ? 25.484 -2.811 3.24 1 98.25 808 PHE A CA 1
ATOM 6556 C C . PHE A 1 808 ? 26.531 -3.879 3.527 1 98.25 808 PHE A C 1
ATOM 6558 O O . PHE A 1 808 ? 27.703 -3.566 3.705 1 98.25 808 PHE A O 1
ATOM 6565 N N . LEU A 1 809 ? 26.062 -5.07 3.688 1 98.62 809 LEU A N 1
ATOM 6566 C CA . LEU A 1 809 ? 26.938 -6.211 3.938 1 98.62 809 LEU A CA 1
ATOM 6567 C C . LEU A 1 809 ? 27.031 -7.098 2.703 1 98.62 809 LEU A C 1
ATOM 6569 O O . LEU A 1 809 ? 26.047 -7.328 2.016 1 98.62 809 LEU A O 1
ATOM 6573 N N . PHE A 1 810 ? 28.219 -7.496 2.367 1 98.25 810 PHE A N 1
ATOM 6574 C CA . PHE A 1 810 ? 28.531 -8.398 1.267 1 98.25 810 PHE A CA 1
ATOM 6575 C C . PHE A 1 810 ? 29.156 -9.695 1.784 1 98.25 810 PHE A C 1
ATOM 6577 O O . PHE A 1 810 ? 30.016 -9.664 2.662 1 98.25 810 PHE A O 1
ATOM 6584 N N . TYR A 1 811 ? 28.656 -10.812 1.303 1 98.38 811 TYR A N 1
ATOM 6585 C CA . TYR A 1 811 ? 29.094 -12.125 1.755 1 98.38 811 TYR A CA 1
ATOM 6586 C C . TYR A 1 811 ? 29.609 -12.961 0.589 1 98.38 811 TYR A C 1
ATOM 6588 O O . TYR A 1 811 ? 29.078 -12.891 -0.519 1 98.38 811 TYR A O 1
ATOM 6596 N N . HIS A 1 812 ? 30.562 -13.766 0.825 1 96.88 812 HIS A N 1
ATOM 6597 C CA . HIS A 1 812 ? 31 -14.719 -0.195 1 96.88 812 HIS A CA 1
ATOM 6598 C C . HIS A 1 812 ? 31.734 -15.898 0.429 1 96.88 812 HIS A C 1
ATOM 6600 O O . HIS A 1 812 ? 32.219 -15.805 1.561 1 96.88 812 HIS A O 1
ATOM 6606 N N . LEU A 1 813 ? 31.734 -16.984 -0.272 1 94.31 813 LEU A N 1
ATOM 6607 C CA . LEU A 1 813 ? 32.531 -18.172 0.037 1 94.31 813 LEU A CA 1
ATOM 6608 C C . LEU A 1 813 ? 33.688 -18.312 -0.942 1 94.31 813 LEU A C 1
ATOM 6610 O O . LEU A 1 813 ? 33.5 -18.297 -2.158 1 94.31 813 LEU A O 1
ATOM 6614 N N . GLY A 1 814 ? 34.875 -18.344 -0.489 1 87.88 814 GLY A N 1
ATOM 6615 C CA . GLY A 1 814 ? 36 -18.422 -1.386 1 87.88 814 GLY A CA 1
ATOM 6616 C C . GLY A 1 814 ? 36.188 -17.156 -2.209 1 87.88 814 GLY A C 1
ATOM 6617 O O . GLY A 1 814 ? 36.156 -16.047 -1.671 1 87.88 814 GLY A O 1
ATOM 6618 N N . ASN A 1 815 ? 36.406 -17.375 -3.51 1 85.25 815 ASN A N 1
ATOM 6619 C CA . ASN A 1 815 ? 36.562 -16.25 -4.418 1 85.25 815 ASN A CA 1
ATOM 6620 C C . ASN A 1 815 ? 35.25 -15.609 -4.781 1 85.25 815 ASN A C 1
ATOM 6622 O O . ASN A 1 815 ? 34.344 -16.266 -5.328 1 85.25 815 ASN A O 1
ATOM 6626 N N . PRO A 1 816 ? 35.125 -14.359 -4.5 1 85.5 816 PRO A N 1
ATOM 6627 C CA . PRO A 1 816 ? 33.844 -13.688 -4.766 1 85.5 816 PRO A CA 1
ATOM 6628 C C . PRO A 1 816 ? 33.531 -13.609 -6.254 1 85.5 816 PRO A C 1
ATOM 6630 O O . PRO A 1 816 ? 32.375 -13.359 -6.629 1 85.5 816 PRO A O 1
ATOM 6633 N N . GLN A 1 817 ? 34.406 -13.852 -7.094 1 79.94 817 GLN A N 1
ATOM 6634 C CA . GLN A 1 817 ? 34.188 -13.797 -8.531 1 79.94 817 GLN A CA 1
ATOM 6635 C C . GLN A 1 817 ? 33.562 -15.102 -9.039 1 79.94 817 GLN A C 1
ATOM 6637 O O . GLN A 1 817 ? 32.812 -15.102 -10.023 1 79.94 817 GLN A O 1
ATOM 6642 N N . ASN A 1 818 ? 33.906 -16.125 -8.352 1 78.38 818 ASN A N 1
ATOM 6643 C CA . ASN A 1 818 ? 33.469 -17.406 -8.898 1 78.38 818 ASN A CA 1
ATOM 6644 C C . ASN A 1 818 ? 32.656 -18.203 -7.879 1 78.38 818 ASN A C 1
ATOM 6646 O O . ASN A 1 818 ? 32.062 -19.219 -8.219 1 78.38 818 ASN A O 1
ATOM 6650 N N . GLY A 1 819 ? 32.688 -17.781 -6.73 1 81.5 819 GLY A N 1
ATOM 6651 C CA . GLY A 1 819 ? 31.984 -18.5 -5.695 1 81.5 819 GLY A CA 1
ATOM 6652 C C . GLY A 1 819 ? 30.641 -17.875 -5.348 1 81.5 819 GLY A C 1
ATOM 6653 O O . GLY A 1 819 ? 30.266 -16.844 -5.906 1 81.5 819 GLY A O 1
ATOM 6654 N N . PRO A 1 820 ? 29.891 -18.578 -4.465 1 92.12 820 PRO A N 1
ATOM 6655 C CA . PRO A 1 820 ? 28.609 -18.062 -4.008 1 92.12 820 PRO A CA 1
ATOM 6656 C C . PRO A 1 820 ? 28.75 -16.703 -3.295 1 92.12 820 PRO A C 1
ATOM 6658 O O . PRO A 1 820 ? 29.672 -16.516 -2.518 1 92.12 820 PRO A O 1
ATOM 6661 N N . THR A 1 821 ? 27.938 -15.789 -3.658 1 96.19 821 THR A N 1
ATOM 6662 C CA . THR A 1 821 ? 27.891 -14.484 -3.016 1 96.19 821 THR A CA 1
ATOM 6663 C C . THR A 1 821 ? 26.484 -14.141 -2.564 1 96.19 821 THR A C 1
ATOM 6665 O O . THR A 1 821 ? 25.516 -14.773 -3.01 1 96.19 821 THR A O 1
ATOM 6668 N N . ALA A 1 822 ? 26.328 -13.297 -1.651 1 97.81 822 ALA A N 1
ATOM 6669 C CA . ALA A 1 822 ? 25.078 -12.711 -1.193 1 97.81 822 ALA A CA 1
ATOM 6670 C C . ALA A 1 822 ? 25.297 -11.297 -0.661 1 97.81 822 ALA A C 1
ATOM 6672 O O . ALA A 1 822 ? 26.438 -10.883 -0.424 1 97.81 822 ALA A O 1
ATOM 6673 N N . TRP A 1 823 ? 24.312 -10.539 -0.634 1 97.75 823 TRP A N 1
ATOM 6674 C CA . TRP A 1 823 ? 24.375 -9.195 -0.071 1 97.75 823 TRP A CA 1
ATOM 6675 C C . TRP A 1 823 ? 23.125 -8.867 0.731 1 97.75 823 TRP A C 1
ATOM 6677 O O . TRP A 1 823 ? 22.078 -9.516 0.56 1 97.75 823 TRP A O 1
ATOM 6687 N N . GLN A 1 824 ? 23.281 -7.988 1.631 1 97.62 824 GLN A N 1
ATOM 6688 C CA . GLN A 1 824 ? 22.219 -7.566 2.531 1 97.62 824 GLN A CA 1
ATOM 6689 C C . GLN A 1 824 ? 22.203 -6.051 2.705 1 97.62 824 GLN A C 1
ATOM 6691 O O . GLN A 1 824 ? 23.094 -5.492 3.359 1 97.62 824 GLN A O 1
ATOM 6696 N N . ALA A 1 825 ? 21.203 -5.441 2.066 1 96.62 825 ALA A N 1
ATOM 6697 C CA . ALA A 1 825 ? 21.016 -4.016 2.324 1 96.62 825 ALA A CA 1
ATOM 6698 C C . ALA A 1 825 ? 20.547 -3.773 3.758 1 96.62 825 ALA A C 1
ATOM 6700 O O . ALA A 1 825 ? 19.734 -4.535 4.293 1 96.62 825 ALA A O 1
ATOM 6701 N N . LEU A 1 826 ? 21.031 -2.762 4.348 1 97.12 826 LEU A N 1
ATOM 6702 C CA . LEU A 1 826 ? 20.672 -2.477 5.734 1 97.12 826 LEU A CA 1
ATOM 6703 C C . LEU A 1 826 ? 19.562 -1.425 5.805 1 97.12 826 LEU A C 1
ATOM 6705 O O . LEU A 1 826 ? 19.234 -0.94 6.887 1 97.12 826 LEU A O 1
ATOM 6709 N N . SER A 1 827 ? 19.109 -1.002 4.691 1 95.94 827 SER A N 1
ATOM 6710 C CA . SER A 1 827 ? 17.938 -0.157 4.516 1 95.94 827 SER A CA 1
ATOM 6711 C C . SER A 1 827 ? 17.25 -0.433 3.182 1 95.94 827 SER A C 1
ATOM 6713 O O . SER A 1 827 ? 17.781 -1.165 2.344 1 95.94 827 SER A O 1
ATOM 6715 N N . THR A 1 828 ? 16.031 0.028 2.973 1 96.19 828 THR A N 1
ATOM 6716 C CA . THR A 1 828 ? 15.422 -0.004 1.649 1 96.19 828 THR A CA 1
ATOM 6717 C C . THR A 1 828 ? 16.188 0.883 0.675 1 96.19 828 THR A C 1
ATOM 6719 O O . THR A 1 828 ? 17 1.724 1.092 1 96.19 828 THR A O 1
ATOM 6722 N N . PHE A 1 829 ? 15.977 0.693 -0.587 1 97.31 829 PHE A N 1
ATOM 6723 C CA . PHE A 1 829 ? 16.703 1.473 -1.584 1 97.31 829 PHE A CA 1
ATOM 6724 C C . PHE A 1 829 ? 16.094 2.865 -1.725 1 97.31 829 PHE A C 1
ATOM 6726 O O . PHE A 1 829 ? 16.734 3.77 -2.268 1 97.31 829 PHE A O 1
ATOM 6733 N N . SER A 1 830 ? 14.898 3.061 -1.223 1 93.94 830 SER A N 1
ATOM 6734 C CA . SER A 1 830 ? 14.328 4.402 -1.166 1 93.94 830 SER A CA 1
ATOM 6735 C C . SER A 1 830 ? 15.039 5.262 -0.13 1 93.94 830 SER A C 1
ATOM 6737 O O . SER A 1 830 ? 15.016 6.492 -0.213 1 93.94 830 SER A O 1
ATOM 6739 N N . ALA A 1 831 ? 15.742 4.668 0.834 1 93.38 831 ALA A N 1
ATOM 6740 C CA . ALA A 1 831 ? 16.344 5.395 1.951 1 93.38 831 ALA A CA 1
ATOM 6741 C C . ALA A 1 831 ? 17.859 5.41 1.843 1 93.38 831 ALA A C 1
ATOM 6743 O O . ALA A 1 831 ? 18.531 6.129 2.584 1 93.38 831 ALA A O 1
ATOM 6744 N N . VAL A 1 832 ? 18.422 4.707 0.925 1 95.38 832 VAL A N 1
ATOM 6745 C CA . VAL A 1 832 ? 19.859 4.543 0.825 1 95.38 832 VAL A CA 1
ATOM 6746 C C . VAL A 1 832 ? 20.531 5.906 0.632 1 95.38 832 VAL A C 1
ATOM 6748 O O . VAL A 1 832 ? 19.984 6.77 -0.068 1 95.38 832 VAL A O 1
ATOM 6751 N N . ILE A 1 833 ? 21.672 6.066 1.22 1 93.44 833 ILE A N 1
ATOM 6752 C CA . ILE A 1 833 ? 22.469 7.281 1.09 1 93.44 833 ILE A CA 1
ATOM 6753 C C . ILE A 1 833 ? 23.828 6.938 0.49 1 93.44 833 ILE A C 1
ATOM 6755 O O . ILE A 1 833 ? 24.5 6.004 0.941 1 93.44 833 ILE A O 1
ATOM 6759 N N . GLY A 1 834 ? 24.172 7.633 -0.54 1 94 834 GLY A N 1
ATOM 6760 C CA . GLY A 1 834 ? 25.531 7.496 -1.057 1 94 834 GLY A CA 1
ATOM 6761 C C . GLY A 1 834 ? 25.578 6.848 -2.428 1 94 834 GLY A C 1
ATOM 6762 O O . GLY A 1 834 ? 26.609 6.918 -3.111 1 94 834 GLY A O 1
ATOM 6763 N N . LEU A 1 835 ? 24.484 6.25 -2.859 1 95.5 835 LEU A N 1
ATOM 6764 C CA . LEU A 1 835 ? 24.469 5.645 -4.188 1 95.5 835 LEU A CA 1
ATOM 6765 C C . LEU A 1 835 ? 24.641 6.703 -5.27 1 95.5 835 LEU A C 1
ATOM 6767 O O . LEU A 1 835 ? 24.016 7.758 -5.215 1 95.5 835 LEU A O 1
ATOM 6771 N N . LYS A 1 836 ? 25.484 6.426 -6.215 1 93.38 836 LYS A N 1
ATOM 6772 C CA . LYS A 1 836 ? 25.781 7.363 -7.293 1 93.38 836 LYS A CA 1
ATOM 6773 C C . LYS A 1 836 ? 25.391 6.789 -8.648 1 93.38 836 LYS A C 1
ATOM 6775 O O . LYS A 1 836 ? 25.25 5.57 -8.797 1 93.38 836 LYS A O 1
ATOM 6780 N N . LYS A 1 837 ? 25.141 7.711 -9.562 1 93.88 837 LYS A N 1
ATOM 6781 C CA . LYS A 1 837 ? 25.016 7.262 -10.945 1 93.88 837 LYS A CA 1
ATOM 6782 C C . LYS A 1 837 ? 26.328 6.699 -11.461 1 93.88 837 LYS A C 1
ATOM 6784 O O . LYS A 1 837 ? 27.375 7.336 -11.32 1 93.88 837 LYS A O 1
ATOM 6789 N N . THR A 1 838 ? 26.266 5.539 -11.992 1 94.94 838 THR A N 1
ATOM 6790 C CA . THR A 1 838 ? 27.484 4.848 -12.406 1 94.94 838 THR A CA 1
ATOM 6791 C C . THR A 1 838 ? 27.609 4.84 -13.922 1 94.94 838 THR A C 1
ATOM 6793 O O . THR A 1 838 ? 26.625 5.055 -14.641 1 94.94 838 THR A O 1
ATOM 6796 N N . LYS A 1 839 ? 28.844 4.781 -14.336 1 95.12 839 LYS A N 1
ATOM 6797 C CA . LYS A 1 839 ? 29.141 4.457 -15.727 1 95.12 839 LYS A CA 1
ATOM 6798 C C . LYS A 1 839 ? 29.422 2.969 -15.898 1 95.12 839 LYS A C 1
ATOM 6800 O O . LYS A 1 839 ? 30.516 2.5 -15.555 1 95.12 839 LYS A O 1
ATOM 6805 N N . ILE A 1 840 ? 28.469 2.242 -16.391 1 96.19 840 ILE A N 1
ATOM 6806 C CA . ILE A 1 840 ? 28.641 0.824 -16.672 1 96.19 840 ILE A CA 1
ATOM 6807 C C . ILE A 1 840 ? 28.875 0.629 -18.172 1 96.19 840 ILE A C 1
ATOM 6809 O O . ILE A 1 840 ? 28.141 1.191 -19 1 96.19 840 ILE A O 1
ATOM 6813 N N . GLN A 1 841 ? 29.859 -0.104 -18.5 1 95.19 841 GLN A N 1
ATOM 6814 C CA . GLN A 1 841 ? 30.188 -0.292 -19.906 1 95.19 841 GLN A CA 1
ATOM 6815 C C . GLN A 1 841 ? 30.5 -1.756 -20.219 1 95.19 841 GLN A C 1
ATOM 6817 O O . GLN A 1 841 ? 31.047 -2.469 -19.375 1 95.19 841 GLN A O 1
ATOM 6822 N N . VAL A 1 842 ? 30.094 -2.143 -21.391 1 95.69 842 VAL A N 1
ATOM 6823 C CA . VAL A 1 842 ? 30.562 -3.402 -21.938 1 95.69 842 VAL A CA 1
ATOM 6824 C C . VAL A 1 842 ? 31.969 -3.217 -22.516 1 95.69 842 VAL A C 1
ATOM 6826 O O . VAL A 1 842 ? 32.156 -2.488 -23.484 1 95.69 842 VAL A O 1
ATOM 6829 N N . THR A 1 843 ? 32.938 -3.885 -21.969 1 94.44 843 THR A N 1
ATOM 6830 C CA . THR A 1 843 ? 34.312 -3.619 -22.328 1 94.44 843 THR A CA 1
ATOM 6831 C C . THR A 1 843 ? 34.812 -4.652 -23.328 1 94.44 843 THR A C 1
ATOM 6833 O O . THR A 1 843 ? 35.781 -4.402 -24.062 1 94.44 843 THR A O 1
ATOM 6836 N N . ASN A 1 844 ? 34.156 -5.801 -23.312 1 94.75 844 ASN A N 1
ATOM 6837 C CA . ASN A 1 844 ? 34.625 -6.848 -24.219 1 94.75 844 ASN A CA 1
ATOM 6838 C C . ASN A 1 844 ? 33.531 -7.859 -24.516 1 94.75 844 ASN A C 1
ATOM 6840 O O . ASN A 1 844 ? 32.719 -8.164 -23.641 1 94.75 844 ASN A O 1
ATOM 6844 N N . ILE A 1 845 ? 33.406 -8.32 -25.75 1 96.38 845 ILE A N 1
ATOM 6845 C CA . ILE A 1 845 ? 32.562 -9.422 -26.188 1 96.38 845 ILE A CA 1
ATOM 6846 C C . ILE A 1 845 ? 33.406 -10.438 -26.969 1 96.38 845 ILE A C 1
ATOM 6848 O O . ILE A 1 845 ? 34 -10.094 -28 1 96.38 845 ILE A O 1
ATOM 6852 N N . ILE A 1 846 ? 33.438 -11.68 -26.469 1 96.31 846 ILE A N 1
ATOM 6853 C CA . ILE A 1 846 ? 34.219 -12.727 -27.109 1 96.31 846 ILE A CA 1
ATOM 6854 C C . ILE A 1 846 ? 33.344 -13.898 -27.484 1 96.31 846 ILE A C 1
ATOM 6856 O O . ILE A 1 846 ? 32.562 -14.406 -26.656 1 96.31 846 ILE A O 1
ATOM 6860 N N . THR A 1 847 ? 33.438 -14.367 -28.719 1 95.75 847 THR A N 1
ATOM 6861 C CA . THR A 1 847 ? 32.688 -15.539 -29.156 1 95.75 847 THR A CA 1
ATOM 6862 C C . THR A 1 847 ? 33.281 -16.812 -28.562 1 95.75 847 THR A C 1
ATOM 6864 O O . THR A 1 847 ? 34.469 -17.078 -28.719 1 95.75 847 THR A O 1
ATOM 6867 N N . VAL A 1 848 ? 32.594 -17.562 -27.859 1 95.62 848 VAL A N 1
ATOM 6868 C CA . VAL A 1 848 ? 33 -18.844 -27.281 1 95.62 848 VAL A CA 1
ATOM 6869 C C . VAL A 1 848 ? 32.562 -19.984 -28.203 1 95.62 848 VAL A C 1
ATOM 6871 O O . VAL A 1 848 ? 33.344 -20.875 -28.531 1 95.62 848 VAL A O 1
ATOM 6874 N N . LYS A 1 849 ? 31.281 -20.047 -28.547 1 95.12 849 LYS A N 1
ATOM 6875 C CA . LYS A 1 849 ? 30.703 -20.938 -29.562 1 95.12 849 LYS A CA 1
ATOM 6876 C C . LYS A 1 849 ? 30.016 -20.125 -30.672 1 95.12 849 LYS A C 1
ATOM 6878 O O . LYS A 1 849 ? 29.109 -19.344 -30.406 1 95.12 849 LYS A O 1
ATOM 6883 N N . LYS A 1 850 ? 30.359 -20.469 -31.844 1 91.69 850 LYS A N 1
ATOM 6884 C CA . LYS A 1 850 ? 29.938 -19.641 -32.969 1 91.69 850 LYS A CA 1
ATOM 6885 C C . LYS A 1 850 ? 28.422 -19.469 -33 1 91.69 850 LYS A C 1
ATOM 6887 O O . LYS A 1 850 ? 27.688 -20.453 -32.969 1 91.69 850 LYS A O 1
ATOM 6892 N N . ASP A 1 851 ? 28.047 -18.172 -32.969 1 91 851 ASP A N 1
ATOM 6893 C CA . ASP A 1 851 ? 26.688 -17.656 -33.125 1 91 851 ASP A CA 1
ATOM 6894 C C . ASP A 1 851 ? 25.781 -18.141 -31.984 1 91 851 ASP A C 1
ATOM 6896 O O . ASP A 1 851 ? 24.547 -18.031 -32.094 1 91 851 ASP A O 1
ATOM 6900 N N . GLN A 1 852 ? 26.438 -18.656 -30.891 1 93.56 852 GLN A N 1
ATOM 6901 C CA . GLN A 1 852 ? 25.562 -19.281 -29.891 1 93.56 852 GLN A CA 1
ATOM 6902 C C . GLN A 1 852 ? 25.938 -18.828 -28.484 1 93.56 852 GLN A C 1
ATOM 6904 O O . GLN A 1 852 ? 25.078 -18.625 -27.641 1 93.56 852 GLN A O 1
ATOM 6909 N N . VAL A 1 853 ? 27.188 -18.797 -28.188 1 97.69 853 VAL A N 1
ATOM 6910 C CA . VAL A 1 853 ? 27.625 -18.484 -26.828 1 97.69 853 VAL A CA 1
ATOM 6911 C C . VAL A 1 853 ? 28.703 -17.406 -26.875 1 97.69 853 VAL A C 1
ATOM 6913 O O . VAL A 1 853 ? 29.641 -17.469 -27.672 1 97.69 853 VAL A O 1
ATOM 6916 N N . PHE A 1 854 ? 28.594 -16.375 -26.062 1 98.06 854 PHE A N 1
ATOM 6917 C CA . PHE A 1 854 ? 29.516 -15.25 -26.016 1 98.06 854 PHE A CA 1
ATOM 6918 C C . PHE A 1 854 ? 29.938 -14.953 -24.578 1 98.06 854 PHE A C 1
ATOM 6920 O O . PHE A 1 854 ? 29.109 -15.031 -23.656 1 98.06 854 PHE A O 1
ATOM 6927 N N . ASN A 1 855 ? 31.188 -14.656 -24.312 1 97.56 855 ASN A N 1
ATOM 6928 C CA . ASN A 1 855 ? 31.641 -14.07 -23.062 1 97.56 855 ASN A CA 1
ATOM 6929 C C . ASN A 1 855 ? 31.562 -12.547 -23.109 1 97.56 855 ASN A C 1
ATOM 6931 O O . ASN A 1 855 ? 32.062 -11.922 -24.047 1 97.56 855 ASN A O 1
ATOM 6935 N N . ILE A 1 856 ? 30.938 -11.961 -22.172 1 97.5 856 ILE A N 1
ATOM 6936 C CA . ILE A 1 856 ? 30.766 -10.516 -22.094 1 97.5 856 ILE A CA 1
ATOM 6937 C C . ILE A 1 856 ? 31.438 -10 -20.812 1 97.5 856 ILE A C 1
ATOM 6939 O O . ILE A 1 856 ? 31.203 -10.523 -19.734 1 97.5 856 ILE A O 1
ATOM 6943 N N . THR A 1 857 ? 32.312 -9.062 -20.922 1 97.5 857 THR A N 1
ATOM 6944 C CA . THR A 1 857 ? 32.938 -8.398 -19.781 1 97.5 857 THR A CA 1
ATOM 6945 C C . THR A 1 857 ? 32.344 -6.996 -19.594 1 97.5 857 THR A C 1
ATOM 6947 O O . THR A 1 857 ? 32.281 -6.223 -20.547 1 97.5 857 THR A O 1
ATOM 6950 N N . ILE A 1 858 ? 31.906 -6.664 -18.422 1 97.5 858 ILE A N 1
ATOM 6951 C CA . ILE A 1 858 ? 31.391 -5.336 -18.125 1 97.5 858 ILE A CA 1
ATOM 6952 C C . ILE A 1 858 ? 32.188 -4.695 -17 1 97.5 858 ILE A C 1
ATOM 6954 O O . ILE A 1 858 ? 32.844 -5.395 -16.219 1 97.5 858 ILE A O 1
ATOM 6958 N N . SER A 1 859 ? 32.219 -3.395 -16.953 1 97.62 859 SER A N 1
ATOM 6959 C CA . SER A 1 859 ? 32.875 -2.641 -15.898 1 97.62 859 SER A CA 1
ATOM 6960 C C . SER A 1 859 ? 31.984 -1.55 -15.336 1 97.62 859 SER A C 1
ATOM 6962 O O . SER A 1 859 ? 31.047 -1.102 -16.016 1 97.62 859 SER A O 1
ATOM 6964 N N . THR A 1 860 ? 32.125 -1.214 -14.094 1 97.38 860 THR A N 1
ATOM 6965 C CA . THR A 1 860 ? 31.359 -0.153 -13.453 1 97.38 860 THR A CA 1
ATOM 6966 C C . THR A 1 860 ? 32.281 0.811 -12.711 1 97.38 860 THR A C 1
ATOM 6968 O O . THR A 1 860 ? 33.375 0.422 -12.266 1 97.38 860 THR A O 1
ATOM 6971 N N . SER A 1 861 ? 31.938 2.092 -12.602 1 97.31 861 SER A N 1
ATOM 6972 C CA . SER A 1 861 ? 32.75 3.123 -11.953 1 97.31 861 SER A CA 1
ATOM 6973 C C . SER A 1 861 ? 32.469 3.193 -10.461 1 97.31 861 SER A C 1
ATOM 6975 O O . SER A 1 861 ? 33.25 3.752 -9.695 1 97.31 861 SER A O 1
ATOM 6977 N N . ALA A 1 862 ? 31.344 2.637 -10.016 1 97.38 862 ALA A N 1
ATOM 6978 C CA . ALA A 1 862 ? 30.906 2.65 -8.625 1 97.38 862 ALA A CA 1
ATOM 6979 C C . ALA A 1 862 ? 29.984 1.473 -8.336 1 97.38 862 ALA A C 1
ATOM 6981 O O . ALA A 1 862 ? 29.703 0.658 -9.219 1 97.38 862 ALA A O 1
ATOM 6982 N N . ILE A 1 863 ? 29.578 1.358 -7.066 1 97.81 863 ILE A N 1
ATOM 6983 C CA . ILE A 1 863 ? 28.656 0.305 -6.684 1 97.81 863 ILE A CA 1
ATOM 6984 C C . ILE A 1 863 ? 27.359 0.447 -7.484 1 97.81 863 ILE A C 1
ATOM 6986 O O . ILE A 1 863 ? 26.781 1.532 -7.551 1 97.81 863 ILE A O 1
ATOM 6990 N N . ALA A 1 864 ? 26.922 -0.57 -8.156 1 98.19 864 ALA A N 1
ATOM 6991 C CA . ALA A 1 864 ? 25.734 -0.542 -9.008 1 98.19 864 ALA A CA 1
ATOM 6992 C C . ALA A 1 864 ? 24.766 -1.66 -8.641 1 98.19 864 ALA A C 1
ATOM 6994 O O . ALA A 1 864 ? 25.031 -2.834 -8.914 1 98.19 864 ALA A O 1
ATOM 6995 N N . PRO A 1 865 ? 23.688 -1.284 -8.023 1 98.31 865 PRO A N 1
ATOM 6996 C CA . PRO A 1 865 ? 22.688 -2.312 -7.707 1 98.31 865 PRO A CA 1
ATOM 6997 C C . PRO A 1 865 ? 21.766 -2.617 -8.883 1 98.31 865 PRO A C 1
ATOM 6999 O O . PRO A 1 865 ? 21.469 -1.729 -9.688 1 98.31 865 PRO A O 1
ATOM 7002 N N . PHE A 1 866 ? 21.359 -3.879 -9.039 1 98.56 866 PHE A N 1
ATOM 7003 C CA . PHE A 1 866 ? 20.359 -4.359 -9.992 1 98.56 866 PHE A CA 1
ATOM 7004 C C . PHE A 1 866 ? 20.781 -4.039 -11.422 1 98.56 866 PHE A C 1
ATOM 7006 O O . PHE A 1 866 ? 20 -3.488 -12.195 1 98.56 866 PHE A O 1
ATOM 7013 N N . VAL A 1 867 ? 21.969 -4.328 -11.703 1 98.5 867 VAL A N 1
ATOM 7014 C CA . VAL A 1 867 ? 22.484 -4.164 -13.062 1 98.5 867 VAL A CA 1
ATOM 7015 C C . VAL A 1 867 ? 21.688 -5.047 -14.023 1 98.5 867 VAL A C 1
ATOM 7017 O O . VAL A 1 867 ? 21.547 -6.25 -13.789 1 98.5 867 VAL A O 1
ATOM 7020 N N . TRP A 1 868 ? 21.219 -4.457 -15.023 1 98.38 868 TRP A N 1
ATOM 7021 C CA . TRP A 1 868 ? 20.312 -5.156 -15.945 1 98.38 868 TRP A CA 1
ATOM 7022 C C . TRP A 1 868 ? 20.797 -5.016 -17.391 1 98.38 868 TRP A C 1
ATOM 7024 O O . TRP A 1 868 ? 20.906 -3.902 -17.906 1 98.38 868 TRP A O 1
ATOM 7034 N N . LEU A 1 869 ? 21.078 -6.117 -17.969 1 97.94 869 LEU A N 1
ATOM 7035 C CA . LEU A 1 869 ? 21.438 -6.184 -19.391 1 97.94 869 LEU A CA 1
ATOM 7036 C C . LEU A 1 869 ? 20.25 -6.656 -20.219 1 97.94 869 LEU A C 1
ATOM 7038 O O . LEU A 1 869 ? 19.438 -7.453 -19.75 1 97.94 869 LEU A O 1
ATOM 7042 N N . ASP A 1 870 ? 20.188 -6.16 -21.375 1 96.5 870 ASP A N 1
ATOM 7043 C CA . ASP A 1 870 ? 19.125 -6.555 -22.297 1 96.5 870 ASP A CA 1
ATOM 7044 C C . ASP A 1 870 ? 19.641 -6.578 -23.734 1 96.5 870 ASP A C 1
ATOM 7046 O O . ASP A 1 870 ? 20.656 -5.969 -24.047 1 96.5 870 ASP A O 1
ATOM 7050 N N . THR A 1 871 ? 19.016 -7.332 -24.562 1 96.31 871 THR A N 1
ATOM 7051 C CA . THR A 1 871 ? 19.312 -7.426 -25.984 1 96.31 871 THR A CA 1
ATOM 7052 C C . THR A 1 871 ? 18.031 -7.301 -26.828 1 96.31 871 THR A C 1
ATOM 7054 O O . THR A 1 871 ? 17.594 -8.273 -27.438 1 96.31 871 THR A O 1
ATOM 7057 N N . PRO A 1 872 ? 17.531 -6.137 -26.922 1 93.19 872 PRO A N 1
ATOM 7058 C CA . PRO A 1 872 ? 16.312 -5.973 -27.703 1 93.19 872 PRO A CA 1
ATOM 7059 C C . PRO A 1 872 ? 16.453 -6.504 -29.125 1 93.19 872 PRO A C 1
ATOM 7061 O O . PRO A 1 872 ? 17.438 -6.191 -29.812 1 93.19 872 PRO A O 1
ATOM 7064 N N . GLY A 1 873 ? 15.547 -7.305 -29.484 1 91.38 873 GLY A N 1
ATOM 7065 C CA . GLY A 1 873 ? 15.516 -7.82 -30.844 1 91.38 873 GLY A CA 1
ATOM 7066 C C . GLY A 1 873 ? 16.344 -9.086 -31.031 1 91.38 873 GLY A C 1
ATOM 7067 O O . GLY A 1 873 ? 16.359 -9.672 -32.094 1 91.38 873 GLY A O 1
ATOM 7068 N N . VAL A 1 874 ? 17.094 -9.453 -30.062 1 94.75 874 VAL A N 1
ATOM 7069 C CA . VAL A 1 874 ? 17.891 -10.68 -30.094 1 94.75 874 VAL A CA 1
ATOM 7070 C C . VAL A 1 874 ? 17.453 -11.602 -28.953 1 94.75 874 VAL A C 1
ATOM 7072 O O . VAL A 1 874 ? 17.484 -11.211 -27.781 1 94.75 874 VAL A O 1
ATOM 7075 N N . GLN A 1 875 ? 17.109 -12.867 -29.312 1 94.5 875 GLN A N 1
ATOM 7076 C CA . GLN A 1 875 ? 16.594 -13.789 -28.312 1 94.5 875 GLN A CA 1
ATOM 7077 C C . GLN A 1 875 ? 17.719 -14.57 -27.656 1 94.5 875 GLN A C 1
ATOM 7079 O O . GLN A 1 875 ? 18.609 -15.07 -28.328 1 94.5 875 GLN A O 1
ATOM 7084 N N . GLY A 1 876 ? 17.688 -14.602 -26.328 1 95.94 876 GLY A N 1
ATOM 7085 C CA . GLY A 1 876 ? 18.688 -15.312 -25.531 1 95.94 876 GLY A CA 1
ATOM 7086 C C . GLY A 1 876 ? 18.641 -14.945 -24.062 1 95.94 876 GLY A C 1
ATOM 7087 O O . GLY A 1 876 ? 17.625 -14.422 -23.578 1 95.94 876 GLY A O 1
ATOM 7088 N N . ARG A 1 877 ? 19.609 -15.414 -23.328 1 97 877 ARG A N 1
ATOM 7089 C CA . ARG A 1 877 ? 19.703 -15.07 -21.906 1 97 877 ARG A CA 1
ATOM 7090 C C . ARG A 1 877 ? 21.156 -14.938 -21.469 1 97 877 ARG A C 1
ATOM 7092 O O . ARG A 1 877 ? 22.062 -15.477 -22.109 1 97 877 ARG A O 1
ATOM 7099 N N . PHE A 1 878 ? 21.344 -14.234 -20.469 1 97.94 878 PHE A N 1
ATOM 7100 C CA . PHE A 1 878 ? 22.656 -14.094 -19.844 1 97.94 878 PHE A CA 1
ATOM 7101 C C . PHE A 1 878 ? 22.859 -15.148 -18.766 1 97.94 878 PHE A C 1
ATOM 7103 O O . PHE A 1 878 ? 21.891 -15.773 -18.312 1 97.94 878 PHE A O 1
ATOM 7110 N N . SER A 1 879 ? 24.125 -15.445 -18.469 1 96.81 879 SER A N 1
ATOM 7111 C CA . SER A 1 879 ? 24.422 -16.375 -17.375 1 96.81 879 SER A CA 1
ATOM 7112 C C . SER A 1 879 ? 24 -15.789 -16.031 1 96.81 879 SER A C 1
ATOM 7114 O O . SER A 1 879 ? 23.719 -16.531 -15.086 1 96.81 879 SER A O 1
ATOM 7116 N N . ASP A 1 880 ? 24.016 -14.477 -15.945 1 96.62 880 ASP A N 1
ATOM 7117 C CA . ASP A 1 880 ? 23.547 -13.758 -14.766 1 96.62 880 ASP A CA 1
ATOM 7118 C C . ASP A 1 880 ? 23.047 -12.367 -15.133 1 96.62 880 ASP A C 1
ATOM 7120 O O . ASP A 1 880 ? 23.406 -11.828 -16.188 1 96.62 880 ASP A O 1
ATOM 7124 N N . ASN A 1 881 ? 22.109 -11.898 -14.344 1 98.12 881 ASN A N 1
ATOM 7125 C CA . ASN A 1 881 ? 21.516 -10.586 -14.562 1 98.12 881 ASN A CA 1
ATOM 7126 C C . ASN A 1 881 ? 20.812 -10.07 -13.305 1 98.12 881 ASN A C 1
ATOM 7128 O O . ASN A 1 881 ? 20.609 -10.82 -12.352 1 98.12 881 ASN A O 1
ATOM 7132 N N . GLY A 1 882 ? 20.547 -8.758 -13.234 1 98.06 882 GLY A N 1
ATOM 7133 C CA . GLY A 1 882 ? 19.875 -8.172 -12.086 1 98.06 882 GLY A CA 1
ATOM 7134 C C . GLY A 1 882 ? 20.719 -8.188 -10.828 1 98.06 882 GLY A C 1
ATOM 7135 O O . GLY A 1 882 ? 20.188 -8.297 -9.719 1 98.06 882 GLY A O 1
ATOM 7136 N N . PHE A 1 883 ? 21.984 -8.117 -10.906 1 97.31 883 PHE A N 1
ATOM 7137 C CA . PHE A 1 883 ? 22.875 -8.359 -9.773 1 97.31 883 PHE A CA 1
ATOM 7138 C C . PHE A 1 883 ? 23.453 -7.047 -9.258 1 97.31 883 PHE A C 1
ATOM 7140 O O . PHE A 1 883 ? 23.281 -5.996 -9.883 1 97.31 883 PHE A O 1
ATOM 7147 N N . LEU A 1 884 ? 24.078 -7.109 -8.086 1 97.5 884 LEU A N 1
ATOM 7148 C CA . LEU A 1 884 ? 24.844 -6.023 -7.488 1 97.5 884 LEU A CA 1
ATOM 7149 C C . LEU A 1 884 ? 26.312 -6.086 -7.914 1 97.5 884 LEU A C 1
ATOM 7151 O O . LEU A 1 884 ? 26.953 -7.125 -7.766 1 97.5 884 LEU A O 1
ATOM 7155 N N . MET A 1 885 ? 26.797 -5.031 -8.453 1 96.69 885 MET A N 1
ATOM 7156 C CA . MET A 1 885 ? 28.234 -4.965 -8.734 1 96.69 885 MET A CA 1
ATOM 7157 C C . MET A 1 885 ? 28.969 -4.199 -7.641 1 96.69 885 MET A C 1
ATOM 7159 O O . MET A 1 885 ? 28.719 -3.006 -7.445 1 96.69 885 MET A O 1
ATOM 7163 N N . VAL A 1 886 ? 29.703 -4.941 -6.961 1 95.75 886 VAL A N 1
ATOM 7164 C CA . VAL A 1 886 ? 30.562 -4.379 -5.926 1 95.75 886 VAL A CA 1
ATOM 7165 C C . VAL A 1 886 ? 32 -4.305 -6.438 1 95.75 886 VAL A C 1
ATOM 7167 O O . VAL A 1 886 ? 32.781 -3.432 -6.02 1 95.75 886 VAL A O 1
ATOM 7170 N N . GLN A 1 887 ? 32.344 -5.168 -7.328 1 93.62 887 GLN A N 1
ATOM 7171 C CA . GLN A 1 887 ? 33.625 -5.164 -7.996 1 93.62 887 GLN A CA 1
ATOM 7172 C C . GLN A 1 887 ? 33.562 -4.398 -9.32 1 93.62 887 GLN A C 1
ATOM 7174 O O . GLN A 1 887 ? 32.531 -4.352 -9.961 1 93.62 887 GLN A O 1
ATOM 7179 N N . ARG A 1 888 ? 34.656 -3.969 -9.797 1 95.12 888 ARG A N 1
ATOM 7180 C CA . ARG A 1 888 ? 34.719 -3.09 -10.961 1 95.12 888 ARG A CA 1
ATOM 7181 C C . ARG A 1 888 ? 34.438 -3.857 -12.242 1 95.12 888 ARG A C 1
ATOM 7183 O O . ARG A 1 888 ? 33.938 -3.287 -13.211 1 95.12 888 ARG A O 1
ATOM 7190 N N . VAL A 1 889 ? 34.812 -5.078 -12.203 1 95.75 889 VAL A N 1
ATOM 7191 C CA . VAL A 1 889 ? 34.656 -5.855 -13.422 1 95.75 889 VAL A CA 1
ATOM 7192 C C . VAL A 1 889 ? 33.875 -7.133 -13.141 1 95.75 889 VAL A C 1
ATOM 7194 O O . VAL A 1 889 ? 34.031 -7.73 -12.07 1 95.75 889 VAL A O 1
ATOM 7197 N N . LYS A 1 890 ? 33 -7.527 -14.039 1 95.19 890 LYS A N 1
ATOM 7198 C CA . LYS A 1 890 ? 32.281 -8.789 -13.984 1 95.19 890 LYS A CA 1
ATOM 7199 C C . LYS A 1 890 ? 32.219 -9.453 -15.352 1 95.19 890 LYS A C 1
ATOM 7201 O O . LYS A 1 890 ? 32.031 -8.781 -16.375 1 95.19 890 LYS A O 1
ATOM 7206 N N . GLN A 1 891 ? 32.406 -10.695 -15.375 1 95.06 891 GLN A N 1
ATOM 7207 C CA . GLN A 1 891 ? 32.281 -11.484 -16.594 1 95.06 891 GLN A CA 1
ATOM 7208 C C . GLN A 1 891 ? 31.016 -12.312 -16.609 1 95.06 891 GLN A C 1
ATOM 7210 O O . GLN A 1 891 ? 30.625 -12.867 -15.578 1 95.06 891 GLN A O 1
ATOM 7215 N N . LEU A 1 892 ? 30.359 -12.305 -17.719 1 95.25 892 LEU A N 1
ATOM 7216 C CA . LEU A 1 892 ? 29.141 -13.086 -17.922 1 95.25 892 LEU A CA 1
ATOM 7217 C C . LEU A 1 892 ? 29.172 -13.805 -19.266 1 95.25 892 LEU A C 1
ATOM 7219 O O . LEU A 1 892 ? 30 -13.492 -20.125 1 95.25 892 LEU A O 1
ATOM 7223 N N . GLN A 1 893 ? 28.328 -14.688 -19.391 1 97.19 893 GLN A N 1
ATOM 7224 C CA . GLN A 1 893 ? 28.094 -15.344 -20.672 1 97.19 893 GLN A CA 1
ATOM 7225 C C . GLN A 1 893 ? 26.719 -15.031 -21.219 1 97.19 893 GLN A C 1
ATOM 7227 O O . GLN A 1 893 ? 25.781 -14.781 -20.453 1 97.19 893 GLN A O 1
ATOM 7232 N N . TYR A 1 894 ? 26.609 -14.93 -22.5 1 97.69 894 TYR A N 1
ATOM 7233 C CA . TYR A 1 894 ? 25.344 -14.828 -23.219 1 97.69 894 TYR A CA 1
ATOM 7234 C C . TYR A 1 894 ? 25.062 -16.094 -24.031 1 97.69 894 TYR A C 1
ATOM 7236 O O . TYR A 1 894 ? 25.906 -16.531 -24.812 1 97.69 894 TYR A O 1
ATOM 7244 N N . PHE A 1 895 ? 23.953 -16.688 -23.828 1 97.75 895 PHE A N 1
ATOM 7245 C CA . PHE A 1 895 ? 23.469 -17.859 -24.562 1 97.75 895 PHE A CA 1
ATOM 7246 C C . PHE A 1 895 ? 22.391 -17.453 -25.562 1 97.75 895 PHE A C 1
ATOM 7248 O O . PHE A 1 895 ? 21.25 -17.203 -25.172 1 97.75 895 PHE A O 1
ATOM 7255 N N . ALA A 1 896 ? 22.734 -17.516 -26.797 1 96.25 896 ALA A N 1
ATOM 7256 C CA . ALA A 1 896 ? 21.781 -17.109 -27.828 1 96.25 896 ALA A CA 1
ATOM 7257 C C . ALA A 1 896 ? 20.812 -18.234 -28.156 1 96.25 896 ALA A C 1
ATOM 7259 O O . ALA A 1 896 ? 21.188 -19.406 -28.188 1 96.25 896 ALA A O 1
ATOM 7260 N N . TRP A 1 897 ? 19.578 -17.922 -28.344 1 95.12 897 TRP A N 1
ATOM 7261 C CA . TRP A 1 897 ? 18.562 -18.891 -28.734 1 95.12 897 TRP A CA 1
ATOM 7262 C C . TRP A 1 897 ? 18.297 -18.812 -30.234 1 95.12 897 TRP A C 1
ATOM 7264 O O . TRP A 1 897 ? 17.406 -19.5 -30.75 1 95.12 897 TRP A O 1
ATOM 7274 N N . GLU A 1 898 ? 18.891 -17.938 -30.859 1 94.19 898 GLU A N 1
ATOM 7275 C CA . GLU A 1 898 ? 18.938 -17.797 -32.312 1 94.19 898 GLU A CA 1
ATOM 7276 C C . GLU A 1 898 ? 20.359 -17.547 -32.812 1 94.19 898 GLU A C 1
ATOM 7278 O O . GLU A 1 898 ? 21.234 -17.156 -32.031 1 94.19 898 GLU A O 1
ATOM 7283 N N . SER A 1 899 ? 20.516 -17.75 -34.094 1 95.31 899 SER A N 1
ATOM 7284 C CA . SER A 1 899 ? 21.844 -17.469 -34.656 1 95.31 899 SER A CA 1
ATOM 7285 C C . SER A 1 899 ? 22.094 -15.969 -34.688 1 95.31 899 SER A C 1
ATOM 7287 O O . SER A 1 899 ? 21.328 -15.219 -35.281 1 95.31 899 SER A O 1
ATOM 7289 N N . VAL A 1 900 ? 23.172 -15.523 -34.031 1 96.69 900 VAL A N 1
ATOM 7290 C CA . VAL A 1 900 ? 23.5 -14.102 -33.969 1 96.69 900 VAL A CA 1
ATOM 7291 C C . VAL A 1 900 ? 25.016 -13.914 -33.938 1 96.69 900 VAL A C 1
ATOM 7293 O O . VAL A 1 900 ? 25.734 -14.672 -33.281 1 96.69 900 VAL A O 1
ATOM 7296 N N . ASP A 1 901 ? 25.531 -12.961 -34.719 1 95 901 ASP A N 1
ATOM 7297 C CA . ASP A 1 901 ? 26.969 -12.719 -34.719 1 95 901 ASP A CA 1
ATOM 7298 C C . ASP A 1 901 ? 27.328 -11.703 -33.625 1 95 901 ASP A C 1
ATOM 7300 O O . ASP A 1 901 ? 26.453 -11.078 -33.031 1 95 901 ASP A O 1
ATOM 7304 N N . GLN A 1 902 ? 28.562 -11.602 -33.438 1 95.5 902 GLN A N 1
ATOM 7305 C CA . GLN A 1 902 ? 29.094 -10.773 -32.375 1 95.5 902 GLN A CA 1
ATOM 7306 C C . GLN A 1 902 ? 28.703 -9.312 -32.562 1 95.5 902 GLN A C 1
ATOM 7308 O O . GLN A 1 902 ? 28.391 -8.625 -31.578 1 95.5 902 GLN A O 1
ATOM 7313 N N . ASN A 1 903 ? 28.734 -8.758 -33.75 1 95 903 ASN A N 1
ATOM 7314 C CA . ASN A 1 903 ? 28.422 -7.355 -34.031 1 95 903 ASN A CA 1
ATOM 7315 C C . ASN A 1 903 ? 26.953 -7.047 -33.75 1 95 903 ASN A C 1
ATOM 7317 O O . ASN A 1 903 ? 26.625 -6.016 -33.156 1 95 903 ASN A O 1
ATOM 7321 N N . ARG A 1 904 ? 26.188 -7.926 -34.25 1 95.88 904 ARG A N 1
ATOM 7322 C CA . ARG A 1 904 ? 24.766 -7.746 -34 1 95.88 904 ARG A CA 1
ATOM 7323 C C . ARG A 1 904 ? 24.438 -7.793 -32.531 1 95.88 904 ARG A C 1
ATOM 7325 O O . ARG A 1 904 ? 23.641 -6.984 -32.031 1 95.88 904 ARG A O 1
ATOM 7332 N N . LEU A 1 905 ? 24.969 -8.719 -31.812 1 96.75 905 LEU A N 1
ATOM 7333 C CA . LEU A 1 905 ? 24.766 -8.797 -30.375 1 96.75 905 LEU A CA 1
ATOM 7334 C C . LEU A 1 905 ? 25.234 -7.523 -29.688 1 96.75 905 LEU A C 1
ATOM 7336 O O . LEU A 1 905 ? 24.531 -6.965 -28.844 1 96.75 905 LEU A O 1
ATOM 7340 N N . GLY A 1 906 ? 26.422 -7.098 -30.047 1 96.06 906 GLY A N 1
ATOM 7341 C CA . GLY A 1 906 ? 26.984 -5.895 -29.453 1 96.06 906 GLY A CA 1
ATOM 7342 C C . GLY A 1 906 ? 26.141 -4.66 -29.672 1 96.06 906 GLY A C 1
ATOM 7343 O O . GLY A 1 906 ? 26 -3.828 -28.781 1 96.06 906 GLY A O 1
ATOM 7344 N N . SER A 1 907 ? 25.594 -4.551 -30.844 1 95.62 907 SER A N 1
ATOM 7345 C CA . SER A 1 907 ? 24.781 -3.387 -31.188 1 95.62 907 SER A CA 1
ATOM 7346 C C . SER A 1 907 ? 23.438 -3.416 -30.469 1 95.62 907 SER A C 1
ATOM 7348 O O . SER A 1 907 ? 22.828 -2.369 -30.25 1 95.62 907 SER A O 1
ATOM 7350 N N . SER A 1 908 ? 23.016 -4.57 -30.109 1 95.38 908 SER A N 1
ATOM 7351 C CA . SER A 1 908 ? 21.719 -4.723 -29.469 1 95.38 908 SER A CA 1
ATOM 7352 C C . SER A 1 908 ? 21.844 -4.574 -27.953 1 95.38 908 SER A C 1
ATOM 7354 O O . SER A 1 908 ? 20.859 -4.277 -27.266 1 95.38 908 SER A O 1
ATOM 7356 N N . LEU A 1 909 ? 22.969 -4.715 -27.422 1 96.69 909 LEU A N 1
ATOM 7357 C CA . LEU A 1 909 ? 23.172 -4.816 -25.984 1 96.69 909 LEU A CA 1
ATOM 7358 C C . LEU A 1 909 ? 22.953 -3.469 -25.312 1 96.69 909 LEU A C 1
ATOM 7360 O O . LEU A 1 909 ? 23.484 -2.449 -25.75 1 96.69 909 LEU A O 1
ATOM 7364 N N . THR A 1 910 ? 22.109 -3.43 -24.328 1 96.19 910 THR A N 1
ATOM 7365 C CA . THR A 1 910 ? 21.906 -2.279 -23.453 1 96.19 910 THR A CA 1
ATOM 7366 C C . THR A 1 910 ? 22.156 -2.65 -22 1 96.19 910 THR A C 1
ATOM 7368 O O . THR A 1 910 ? 22.016 -3.812 -21.609 1 96.19 910 THR A O 1
ATOM 7371 N N . ILE A 1 911 ? 22.594 -1.7 -21.219 1 97.19 911 ILE A N 1
ATOM 7372 C CA . ILE A 1 911 ? 22.922 -1.958 -19.812 1 97.19 911 ILE A CA 1
ATOM 7373 C C . ILE A 1 911 ? 22.5 -0.76 -18.969 1 97.19 911 ILE A C 1
ATOM 7375 O O . ILE A 1 911 ? 22.641 0.39 -19.391 1 97.19 911 ILE A O 1
ATOM 7379 N N . LYS A 1 912 ? 21.859 -0.977 -17.797 1 96.81 912 LYS A N 1
ATOM 7380 C CA . LYS A 1 912 ? 21.516 0.059 -16.828 1 96.81 912 LYS A CA 1
ATOM 7381 C C . LYS A 1 912 ? 21.594 -0.477 -15.406 1 96.81 912 LYS A C 1
ATOM 7383 O O . LYS A 1 912 ? 21.734 -1.685 -15.195 1 96.81 912 LYS A O 1
ATOM 7388 N N . SER A 1 913 ? 21.609 0.357 -14.469 1 97.69 913 SER A N 1
ATOM 7389 C CA . SER A 1 913 ? 21.453 0.045 -13.047 1 97.69 913 SER A CA 1
ATOM 7390 C C . SER A 1 913 ? 20.438 0.965 -12.383 1 97.69 913 SER A C 1
ATOM 7392 O O . SER A 1 913 ? 19.797 1.786 -13.055 1 97.69 913 SER A O 1
ATOM 7394 N N . LEU A 1 914 ? 20.219 0.825 -11.117 1 98.06 914 LEU A N 1
ATOM 7395 C CA . LEU A 1 914 ? 19.109 1.475 -10.406 1 98.06 914 LEU A CA 1
ATOM 7396 C C . LEU A 1 914 ? 19.188 2.99 -10.562 1 98.06 914 LEU A C 1
ATOM 7398 O O . LEU A 1 914 ? 18.172 3.641 -10.828 1 98.06 914 LEU A O 1
ATOM 7402 N N . MET A 1 915 ? 20.359 3.615 -10.516 1 97.06 915 MET A N 1
ATOM 7403 C CA . MET A 1 915 ? 20.469 5.07 -10.477 1 97.06 915 MET A CA 1
ATOM 7404 C C . MET A 1 915 ? 20.281 5.668 -11.867 1 97.06 915 MET A C 1
ATOM 7406 O O . MET A 1 915 ? 20.125 6.883 -12.008 1 97.06 915 MET A O 1
ATOM 7410 N N . ASP A 1 916 ? 20.188 4.871 -12.898 1 96.69 916 ASP A N 1
ATOM 7411 C CA . ASP A 1 916 ? 20 5.336 -14.266 1 96.69 916 ASP A CA 1
ATOM 7412 C C . ASP A 1 916 ? 18.562 5.762 -14.508 1 96.69 916 ASP A C 1
ATOM 7414 O O . ASP A 1 916 ? 18.25 6.375 -15.531 1 96.69 916 ASP A O 1
ATOM 7418 N N . ILE A 1 917 ? 17.703 5.5 -13.578 1 96.44 917 ILE A N 1
ATOM 7419 C CA . ILE A 1 917 ? 16.297 5.777 -13.844 1 96.44 917 ILE A CA 1
ATOM 7420 C C . ILE A 1 917 ? 15.867 7.047 -13.109 1 96.44 917 ILE A C 1
ATOM 7422 O O . ILE A 1 917 ? 14.703 7.449 -13.18 1 96.44 917 ILE A O 1
ATOM 7426 N N . TYR A 1 918 ? 16.75 7.68 -12.453 1 92.69 918 TYR A N 1
ATOM 7427 C CA . TYR A 1 918 ? 16.469 8.93 -11.758 1 92.69 918 TYR A CA 1
ATOM 7428 C C . TYR A 1 918 ? 17.156 10.102 -12.438 1 92.69 918 TYR A C 1
ATOM 7430 O O . TYR A 1 918 ? 18.375 10.102 -12.617 1 92.69 918 TYR A O 1
ATOM 7438 N N . TYR A 1 919 ? 16.312 11.086 -12.875 1 84.38 919 TYR A N 1
ATOM 7439 C CA . TYR A 1 919 ? 16.781 12.211 -13.68 1 84.38 919 TYR A CA 1
ATOM 7440 C C . TYR A 1 919 ? 16.734 13.5 -12.875 1 84.38 919 TYR A C 1
ATOM 7442 O O . TYR A 1 919 ? 15.914 13.664 -11.977 1 84.38 919 TYR A O 1
ATOM 7450 N N . SER B 1 1 ? -32.188 49.531 23.016 1 22.89 1 SER B N 1
ATOM 7451 C CA . SER B 1 1 ? -32.188 51 23.094 1 22.89 1 SER B CA 1
ATOM 7452 C C . SER B 1 1 ? -30.891 51.5 23.719 1 22.89 1 SER B C 1
ATOM 7454 O O . SER B 1 1 ? -30.922 52.125 24.781 1 22.89 1 SER B O 1
ATOM 7456 N N . VAL B 1 2 ? -29.922 50.688 23.703 1 25.31 2 VAL B N 1
ATOM 7457 C CA . VAL B 1 2 ? -28.625 50.719 24.375 1 25.31 2 VAL B CA 1
ATOM 7458 C C . VAL B 1 2 ? -27.875 52 23.969 1 25.31 2 VAL B C 1
ATOM 7460 O O . VAL B 1 2 ? -27.641 52.25 22.781 1 25.31 2 VAL B O 1
ATOM 7463 N N . TYR B 1 3 ? -28.188 53.062 24.781 1 26.16 3 TYR B N 1
ATOM 7464 C CA . TYR B 1 3 ? -27.609 54.375 24.891 1 26.16 3 TYR B CA 1
ATOM 7465 C C . TYR B 1 3 ? -26.094 54.344 24.688 1 26.16 3 TYR B C 1
ATOM 7467 O O . TYR B 1 3 ? -25.406 53.531 25.344 1 26.16 3 TYR B O 1
ATOM 7475 N N . SER B 1 4 ? -25.719 54.594 23.484 1 25.09 4 SER B N 1
ATOM 7476 C CA . SER B 1 4 ? -24.422 54.875 22.891 1 25.09 4 SER B CA 1
ATOM 7477 C C . SER B 1 4 ? -23.609 55.844 23.734 1 25.09 4 SER B C 1
ATOM 7479 O O . SER B 1 4 ? -23.938 57.062 23.781 1 25.09 4 SER B O 1
ATOM 7481 N N . ALA B 1 5 ? -23.234 55.406 24.984 1 30.22 5 ALA B N 1
ATOM 7482 C CA . ALA B 1 5 ? -22.406 56.281 25.828 1 30.22 5 ALA B CA 1
ATOM 7483 C C . ALA B 1 5 ? -21.234 56.844 25.031 1 30.22 5 ALA B C 1
ATOM 7485 O O . ALA B 1 5 ? -20.312 56.094 24.672 1 30.22 5 ALA B O 1
ATOM 7486 N N . VAL B 1 6 ? -21.516 57.688 24.078 1 31.14 6 VAL B N 1
ATOM 7487 C CA . VAL B 1 6 ? -20.5 58.562 23.5 1 31.14 6 VAL B CA 1
ATOM 7488 C C . VAL B 1 6 ? -19.688 59.219 24.609 1 31.14 6 VAL B C 1
ATOM 7490 O O . VAL B 1 6 ? -20.219 59.969 25.422 1 31.14 6 VAL B O 1
ATOM 7493 N N . LEU B 1 7 ? -18.781 58.469 25.141 1 31.25 7 LEU B N 1
ATOM 7494 C CA . LEU B 1 7 ? -17.812 59.094 26.047 1 31.25 7 LEU B CA 1
ATOM 7495 C C . LEU B 1 7 ? -17.391 60.469 25.547 1 31.25 7 LEU B C 1
ATOM 7497 O O . LEU B 1 7 ? -17.047 60.625 24.375 1 31.25 7 LEU B O 1
ATOM 7501 N N . LEU B 1 8 ? -17.938 61.438 26.25 1 31.02 8 LEU B N 1
ATOM 7502 C CA . LEU B 1 8 ? -17.688 62.875 26.25 1 31.02 8 LEU B CA 1
ATOM 7503 C C . LEU B 1 8 ? -16.188 63.156 26.234 1 31.02 8 LEU B C 1
ATOM 7505 O O . LEU B 1 8 ? -15.508 63 27.25 1 31.02 8 LEU B O 1
ATOM 7509 N N . PHE B 1 9 ? -15.461 62.688 25.297 1 32.31 9 PHE B N 1
ATOM 7510 C CA . PHE B 1 9 ? -14.141 63.281 25.219 1 32.31 9 PHE B CA 1
ATOM 7511 C C . PHE B 1 9 ? -14.25 64.812 25.219 1 32.31 9 PHE B C 1
ATOM 7513 O O . PHE B 1 9 ? -14.938 65.375 24.359 1 32.31 9 PHE B O 1
ATOM 7520 N N . SER B 1 10 ? -14.242 65.438 26.375 1 33.09 10 SER B N 1
ATOM 7521 C CA . SER B 1 10 ? -14.039 66.875 26.406 1 33.09 10 SER B CA 1
ATOM 7522 C C . SER B 1 10 ? -13.094 67.312 25.297 1 33.09 10 SER B C 1
ATOM 7524 O O . SER B 1 10 ? -12.281 66.562 24.797 1 33.09 10 SER B O 1
ATOM 7526 N N . PHE B 1 11 ? -13.258 68.562 24.812 1 34.78 11 PHE B N 1
ATOM 7527 C CA . PHE B 1 11 ? -12.516 69.312 23.797 1 34.78 11 PHE B CA 1
ATOM 7528 C C . PHE B 1 11 ? -11.023 69.25 24.078 1 34.78 11 PHE B C 1
ATOM 7530 O O . PHE B 1 11 ? -10.539 70.062 24.922 1 34.78 11 PHE B O 1
ATOM 7537 N N . ILE B 1 12 ? -10.359 68.125 24.156 1 40.94 12 ILE B N 1
ATOM 7538 C CA . ILE B 1 12 ? -8.906 68.188 24.156 1 40.94 12 ILE B CA 1
ATOM 7539 C C . ILE B 1 12 ? -8.398 69 22.984 1 40.94 12 ILE B C 1
ATOM 7541 O O . ILE B 1 12 ? -8.875 68.875 21.859 1 40.94 12 ILE B O 1
ATOM 7545 N N . SER B 1 13 ? -7.82 70.125 23.25 1 43.59 13 SER B N 1
ATOM 7546 C CA . SER B 1 13 ? -7.164 70.938 22.219 1 43.59 13 SER B CA 1
ATOM 7547 C C . SER B 1 13 ? -6.426 70.062 21.219 1 43.59 13 SER B C 1
ATOM 7549 O O . SER B 1 13 ? -5.707 69.125 21.609 1 43.59 13 SER B O 1
ATOM 7551 N N . THR B 1 14 ? -6.867 69.938 19.984 1 51.47 14 THR B N 1
ATOM 7552 C CA . THR B 1 14 ? -6.355 69.25 18.797 1 51.47 14 THR B CA 1
ATOM 7553 C C . THR B 1 14 ? -4.828 69.25 18.812 1 51.47 14 THR B C 1
ATOM 7555 O O . THR B 1 14 ? -4.215 68.312 18.297 1 51.47 14 THR B O 1
ATOM 7558 N N . GLY B 1 15 ? -4.137 70.125 19.469 1 57.53 15 GLY B N 1
ATOM 7559 C CA . GLY B 1 15 ? -2.688 70.188 19.406 1 57.53 15 GLY B CA 1
ATOM 7560 C C . GLY B 1 15 ? -2.002 69.188 20.344 1 57.53 15 GLY B C 1
ATOM 7561 O O . GLY B 1 15 ? -0.79 69 20.266 1 57.53 15 GLY B O 1
ATOM 7562 N N . ALA B 1 16 ? -2.709 68.438 21.172 1 69.44 16 ALA B N 1
ATOM 7563 C CA . ALA B 1 16 ? -2.041 67.688 22.203 1 69.44 16 ALA B CA 1
ATOM 7564 C C . ALA B 1 16 ? -2.102 66.188 21.875 1 69.44 16 ALA B C 1
ATOM 7566 O O . ALA B 1 16 ? -1.296 65.375 22.375 1 69.44 16 ALA B O 1
ATOM 7567 N N . ALA B 1 17 ? -2.918 65.812 20.969 1 81.69 17 ALA B N 1
ATOM 7568 C CA . ALA B 1 17 ? -3.105 64.375 20.719 1 81.69 17 ALA B CA 1
ATOM 7569 C C . ALA B 1 17 ? -2.1 63.844 19.703 1 81.69 17 ALA B C 1
ATOM 7571 O O . ALA B 1 17 ? -1.592 64.625 18.875 1 81.69 17 ALA B O 1
ATOM 7572 N N . VAL B 1 18 ? -1.751 62.594 19.812 1 90.12 18 VAL B N 1
ATOM 7573 C CA . VAL B 1 18 ? -0.942 61.938 18.781 1 90.12 18 VAL B CA 1
ATOM 7574 C C . VAL B 1 18 ? -1.704 61.906 17.453 1 90.12 18 VAL B C 1
ATOM 7576 O O . VAL B 1 18 ? -2.842 61.438 17.391 1 90.12 18 VAL B O 1
ATOM 7579 N N . LEU B 1 19 ? -1.175 62.5 16.469 1 92.31 19 LEU B N 1
ATOM 7580 C CA . LEU B 1 19 ? -1.766 62.5 15.141 1 92.31 19 LEU B CA 1
ATOM 7581 C C . LEU B 1 19 ? -1.238 61.344 14.305 1 92.31 19 LEU B C 1
ATOM 7583 O O . LEU B 1 19 ? -0.025 61.188 14.172 1 92.31 19 LEU B O 1
ATOM 7587 N N . THR B 1 20 ? -2.193 60.531 13.867 1 94.25 20 THR B N 1
ATOM 7588 C CA . THR B 1 20 ? -1.813 59.406 13.023 1 94.25 20 THR B CA 1
ATOM 7589 C C . THR B 1 20 ? -2.264 59.625 11.578 1 94.25 20 THR B C 1
ATOM 7591 O O . THR B 1 20 ? -3.438 59.906 11.328 1 94.25 20 THR B O 1
ATOM 7594 N N . THR B 1 21 ? -1.365 59.5 10.641 1 95.88 21 THR B N 1
ATOM 7595 C CA . THR B 1 21 ? -1.657 59.625 9.219 1 95.88 21 THR B CA 1
ATOM 7596 C C . THR B 1 21 ? -1.33 58.312 8.484 1 95.88 21 THR B C 1
ATOM 7598 O O . THR B 1 21 ? -0.164 57.906 8.398 1 95.88 21 THR B O 1
ATOM 7601 N N . SER B 1 22 ? -2.355 57.688 7.961 1 97.62 22 SER B N 1
ATOM 7602 C CA . SER B 1 22 ? -2.166 56.406 7.25 1 97.62 22 SER B CA 1
ATOM 7603 C C . SER B 1 22 ? -1.438 56.625 5.926 1 97.62 22 SER B C 1
ATOM 7605 O O . SER B 1 22 ? -1.704 57.594 5.219 1 97.62 22 SER B O 1
ATOM 7607 N N . LEU B 1 23 ? -0.52 55.75 5.629 1 98.31 23 LEU B N 1
ATOM 7608 C CA . LEU B 1 23 ? 0.112 55.719 4.316 1 98.31 23 LEU B CA 1
ATOM 7609 C C . LEU B 1 23 ? -0.335 54.469 3.533 1 98.31 23 LEU B C 1
ATOM 7611 O O . LEU B 1 23 ? 0.229 54.156 2.482 1 98.31 23 LEU B O 1
ATOM 7615 N N . ASN B 1 24 ? -1.319 53.781 4.059 1 98.25 24 ASN B N 1
ATOM 7616 C CA . ASN B 1 24 ? -1.906 52.688 3.285 1 98.25 24 ASN B CA 1
ATOM 7617 C C . ASN B 1 24 ? -2.541 53.188 1.994 1 98.25 24 ASN B C 1
ATOM 7619 O O . ASN B 1 24 ? -2.725 54.406 1.82 1 98.25 24 ASN B O 1
ATOM 7623 N N . GLY B 1 25 ? -2.883 52.25 1.119 1 97.31 25 GLY B N 1
ATOM 7624 C CA . GLY B 1 25 ? -3.547 52.625 -0.123 1 97.31 25 GLY B CA 1
ATOM 7625 C C . GLY B 1 25 ? -2.703 52.344 -1.353 1 97.31 25 GLY B C 1
ATOM 7626 O O . GLY B 1 25 ? -2.016 51.312 -1.423 1 97.31 25 GLY B O 1
ATOM 7627 N N . VAL B 1 26 ? -2.76 53.219 -2.299 1 98 26 VAL B N 1
ATOM 7628 C CA . VAL B 1 26 ? -2.16 53 -3.609 1 98 26 VAL B CA 1
ATOM 7629 C C . VAL B 1 26 ? -0.698 53.438 -3.596 1 98 26 VAL B C 1
ATOM 7631 O O . VAL B 1 26 ? -0.387 54.562 -3.221 1 98 26 VAL B O 1
ATOM 7634 N N . TRP B 1 27 ? 0.142 52.625 -3.904 1 98.56 27 TRP B N 1
ATOM 7635 C CA . TRP B 1 27 ? 1.57 52.875 -4.09 1 98.56 27 TRP B CA 1
ATOM 7636 C C . TRP B 1 27 ? 1.998 52.531 -5.512 1 98.56 27 TRP B C 1
ATOM 7638 O O . TRP B 1 27 ? 1.28 51.844 -6.234 1 98.56 27 TRP B O 1
ATOM 7648 N N . THR B 1 28 ? 3.119 53.062 -5.973 1 98.44 28 THR B N 1
ATOM 7649 C CA . THR B 1 28 ? 3.723 52.688 -7.246 1 98.44 28 THR B CA 1
ATOM 7650 C C . THR B 1 28 ? 4.789 51.625 -7.039 1 98.44 28 THR B C 1
ATOM 7652 O O . THR B 1 28 ? 5.695 51.781 -6.219 1 98.44 28 THR B O 1
ATOM 7655 N N . LEU B 1 29 ? 4.617 50.5 -7.68 1 98.56 29 LEU B N 1
ATOM 7656 C CA . LEU B 1 29 ? 5.594 49.438 -7.668 1 98.56 29 LEU B CA 1
ATOM 7657 C C . LEU B 1 29 ? 6.422 49.438 -8.945 1 98.56 29 LEU B C 1
ATOM 7659 O O . LEU B 1 29 ? 5.871 49.469 -10.055 1 98.56 29 LEU B O 1
ATOM 7663 N N . THR B 1 30 ? 7.727 49.344 -8.766 1 98.06 30 THR B N 1
ATOM 7664 C CA . THR B 1 30 ? 8.594 49.344 -9.938 1 98.06 30 THR B CA 1
ATOM 7665 C C . THR B 1 30 ? 9.625 48.25 -9.867 1 98.06 30 THR B C 1
ATOM 7667 O O . THR B 1 30 ? 10.125 47.906 -8.789 1 98.06 30 THR B O 1
ATOM 7670 N N . GLU B 1 31 ? 9.844 47.531 -10.891 1 96.38 31 GLU B N 1
ATOM 7671 C CA . GLU B 1 31 ? 10.961 46.656 -11.172 1 96.38 31 GLU B CA 1
ATOM 7672 C C . GLU B 1 31 ? 11.812 47.156 -12.328 1 96.38 31 GLU B C 1
ATOM 7674 O O . GLU B 1 31 ? 11.391 47.125 -13.484 1 96.38 31 GLU B O 1
ATOM 7679 N N . LYS B 1 32 ? 12.984 47.625 -12.18 1 91.38 32 LYS B N 1
ATOM 7680 C CA . LYS B 1 32 ? 13.727 48.406 -13.172 1 91.38 32 LYS B CA 1
ATOM 7681 C C . LYS B 1 32 ? 14.789 47.562 -13.859 1 91.38 32 LYS B C 1
ATOM 7683 O O . LYS B 1 32 ? 15.445 48.031 -14.797 1 91.38 32 LYS B O 1
ATOM 7688 N N . GLU B 1 33 ? 14.992 46.5 -13.469 1 89.81 33 GLU B N 1
ATOM 7689 C CA . GLU B 1 33 ? 16.062 45.719 -14.055 1 89.81 33 GLU B CA 1
ATOM 7690 C C . GLU B 1 33 ? 15.586 44.938 -15.281 1 89.81 33 GLU B C 1
ATOM 7692 O O . GLU B 1 33 ? 15.305 45.562 -16.312 1 89.81 33 GLU B O 1
ATOM 7697 N N . GLU B 1 34 ? 15.266 43.719 -15.156 1 87.94 34 GLU B N 1
ATOM 7698 C CA . GLU B 1 34 ? 15.062 42.812 -16.281 1 87.94 34 GLU B CA 1
ATOM 7699 C C . GLU B 1 34 ? 13.703 43.031 -16.938 1 87.94 34 GLU B C 1
ATOM 7701 O O . GLU B 1 34 ? 13.57 42.906 -18.156 1 87.94 34 GLU B O 1
ATOM 7706 N N . HIS B 1 35 ? 12.648 43.469 -16.234 1 90.69 35 HIS B N 1
ATOM 7707 C CA . HIS B 1 35 ? 11.289 43.469 -16.766 1 90.69 35 HIS B CA 1
ATOM 7708 C C . HIS B 1 35 ? 10.758 44.875 -16.953 1 90.69 35 HIS B C 1
ATOM 7710 O O . HIS B 1 35 ? 9.758 45.094 -17.656 1 90.69 35 HIS B O 1
ATOM 7716 N N . ASN B 1 36 ? 11.344 45.906 -16.391 1 94.06 36 ASN B N 1
ATOM 7717 C CA . ASN B 1 36 ? 10.984 47.312 -16.531 1 94.06 36 ASN B CA 1
ATOM 7718 C C . ASN B 1 36 ? 9.492 47.531 -16.344 1 94.06 36 ASN B C 1
ATOM 7720 O O . ASN B 1 36 ? 8.82 48.062 -17.219 1 94.06 36 ASN B O 1
ATOM 7724 N N . ILE B 1 37 ? 9.031 47.156 -15.133 1 97.62 37 ILE B N 1
ATOM 7725 C CA . ILE B 1 37 ? 7.617 47.25 -14.781 1 97.62 37 ILE B CA 1
ATOM 7726 C C . ILE B 1 37 ? 7.383 48.438 -13.859 1 97.62 37 ILE B C 1
ATOM 7728 O O . ILE B 1 37 ? 8.172 48.688 -12.953 1 97.62 37 ILE B O 1
ATOM 7732 N N . SER B 1 38 ? 6.391 49.219 -14.07 1 97.81 38 SER B N 1
ATOM 7733 C CA . SER B 1 38 ? 5.902 50.281 -13.219 1 97.81 38 SER B CA 1
ATOM 7734 C C . SER B 1 38 ? 4.379 50.312 -13.156 1 97.81 38 SER B C 1
ATOM 7736 O O . SER B 1 38 ? 3.717 50.688 -14.125 1 97.81 38 SER B O 1
ATOM 7738 N N . ILE B 1 39 ? 3.857 49.906 -12.055 1 98.25 39 ILE B N 1
ATOM 7739 C CA . ILE B 1 39 ? 2.412 49.781 -11.906 1 98.25 39 ILE B CA 1
ATOM 7740 C C . ILE B 1 39 ? 1.995 50.219 -10.516 1 98.25 39 ILE B C 1
ATOM 7742 O O . ILE B 1 39 ? 2.842 50.406 -9.633 1 98.25 39 ILE B O 1
ATOM 7746 N N . THR B 1 40 ? 0.704 50.406 -10.32 1 98.12 40 THR B N 1
ATOM 7747 C CA . THR B 1 40 ? 0.191 50.719 -8.992 1 98.12 40 THR B CA 1
ATOM 7748 C C . THR B 1 40 ? -0.203 49.438 -8.258 1 98.12 40 THR B C 1
ATOM 7750 O O . THR B 1 40 ? -0.484 48.406 -8.898 1 98.12 40 THR B O 1
ATOM 7753 N N . GLY B 1 41 ? -0.085 49.469 -7.043 1 97.5 41 GLY B N 1
ATOM 7754 C CA . GLY B 1 41 ? -0.529 48.375 -6.195 1 97.5 41 GLY B CA 1
ATOM 7755 C C . GLY B 1 41 ? -1.079 48.844 -4.859 1 97.5 41 GLY B C 1
ATOM 7756 O O . GLY B 1 41 ? -0.856 49.969 -4.457 1 97.5 41 GLY B O 1
ATOM 7757 N N . GLN B 1 42 ? -1.762 47.938 -4.203 1 97.44 42 GLN B N 1
ATOM 7758 C CA . GLN B 1 42 ? -2.365 48.25 -2.912 1 97.44 42 GLN B CA 1
ATOM 7759 C C . GLN B 1 42 ? -1.429 47.875 -1.766 1 97.44 42 GLN B C 1
ATOM 7761 O O . GLN B 1 42 ? -0.754 46.844 -1.816 1 97.44 42 GLN B O 1
ATOM 7766 N N . VAL B 1 43 ? -1.378 48.719 -0.741 1 98.12 43 VAL B N 1
ATOM 7767 C CA . VAL B 1 43 ? -0.694 48.438 0.521 1 98.12 43 VAL B CA 1
ATOM 7768 C C . VAL B 1 43 ? -1.701 48.469 1.669 1 98.12 43 VAL B C 1
ATOM 7770 O O . VAL B 1 43 ? -2.447 49.438 1.828 1 98.12 43 VAL B O 1
ATOM 7773 N N . PRO B 1 44 ? -1.667 47.5 2.488 1 97.38 44 PRO B N 1
ATOM 7774 C CA . PRO B 1 44 ? -0.843 46.312 2.475 1 97.38 44 PRO B CA 1
ATOM 7775 C C . PRO B 1 44 ? -1.084 45.438 1.237 1 97.38 44 PRO B C 1
ATOM 7777 O O . PRO B 1 44 ? -2.197 45.406 0.706 1 97.38 44 PRO B O 1
ATOM 7780 N N . GLY B 1 45 ? -0.04 44.781 0.761 1 97.19 45 GLY B N 1
ATOM 7781 C CA . GLY B 1 45 ? -0.124 43.938 -0.411 1 97.19 45 GLY B CA 1
ATOM 7782 C C . GLY B 1 45 ? 1.232 43.5 -0.929 1 97.19 45 GLY B C 1
ATOM 7783 O O . GLY B 1 45 ? 2.254 43.719 -0.279 1 97.19 45 GLY B O 1
ATOM 7784 N N . SER B 1 46 ? 1.27 42.781 -2.045 1 96.19 46 SER B N 1
ATOM 7785 C CA . SER B 1 46 ? 2.496 42.281 -2.648 1 96.19 46 SER B CA 1
ATOM 7786 C C . SER B 1 46 ? 2.52 42.531 -4.152 1 96.19 46 SER B C 1
ATOM 7788 O O . SER B 1 46 ? 1.495 42.875 -4.746 1 96.19 46 SER B O 1
ATOM 7790 N N . MET B 1 47 ? 3.646 42.344 -4.727 1 97.56 47 MET B N 1
ATOM 7791 C CA . MET B 1 47 ? 3.832 42.562 -6.156 1 97.56 47 MET B CA 1
ATOM 7792 C C . MET B 1 47 ? 3.053 41.562 -6.98 1 97.56 47 MET B C 1
ATOM 7794 O O . MET B 1 47 ? 2.607 41.844 -8.086 1 97.56 47 MET B O 1
ATOM 7798 N N . TYR B 1 48 ? 2.795 40.25 -6.469 1 97.88 48 TYR B N 1
ATOM 7799 C CA . TYR B 1 48 ? 2.047 39.25 -7.223 1 97.88 48 TYR B CA 1
ATOM 7800 C C . TYR B 1 48 ? 0.62 39.719 -7.484 1 97.88 48 TYR B C 1
ATOM 7802 O O . TYR B 1 48 ? 0.136 39.656 -8.617 1 97.88 48 TYR B O 1
ATOM 7810 N N . THR B 1 49 ? -0.036 40.188 -6.406 1 97.44 49 THR B N 1
ATOM 7811 C CA . THR B 1 49 ? -1.427 40.594 -6.555 1 97.44 49 THR B CA 1
ATOM 7812 C C . THR B 1 49 ? -1.524 41.875 -7.379 1 97.44 49 THR B C 1
ATOM 7814 O O . THR B 1 49 ? -2.492 42.062 -8.117 1 97.44 49 THR B O 1
ATOM 7817 N N . ALA B 1 50 ? -0.516 42.75 -7.27 1 98.19 50 ALA B N 1
ATOM 7818 C CA . ALA B 1 50 ? -0.492 43.938 -8.109 1 98.19 50 ALA B CA 1
ATOM 7819 C C . ALA B 1 50 ? -0.409 43.562 -9.586 1 98.19 50 ALA B C 1
ATOM 7821 O O . ALA B 1 50 ? -1.123 44.156 -10.414 1 98.19 50 ALA B O 1
ATOM 7822 N N . LEU B 1 51 ? 0.53 42.688 -9.898 1 98.44 51 LEU B N 1
ATOM 7823 C CA . LEU B 1 51 ? 0.687 42.219 -11.281 1 98.44 51 LEU B CA 1
ATOM 7824 C C . LEU B 1 51 ? -0.598 41.594 -11.781 1 98.44 51 LEU B C 1
ATOM 7826 O O . LEU B 1 51 ? -0.989 41.781 -12.938 1 98.44 51 LEU B O 1
ATOM 7830 N N . MET B 1 52 ? -1.229 40.75 -10.969 1 97.81 52 MET B N 1
ATOM 7831 C CA . MET B 1 52 ? -2.484 40.094 -11.32 1 97.81 52 MET B CA 1
ATOM 7832 C C . MET B 1 52 ? -3.578 41.125 -11.594 1 97.81 52 MET B C 1
ATOM 7834 O O . MET B 1 52 ? -4.328 41 -12.562 1 97.81 52 MET B O 1
ATOM 7838 N N . ASP B 1 53 ? -3.676 42.156 -10.766 1 97.38 53 ASP B N 1
ATOM 7839 C CA . ASP B 1 53 ? -4.699 43.188 -10.883 1 97.38 53 ASP B CA 1
ATOM 7840 C C . ASP B 1 53 ? -4.555 43.969 -12.195 1 97.38 53 ASP B C 1
ATOM 7842 O O . ASP B 1 53 ? -5.547 44.438 -12.758 1 97.38 53 ASP B O 1
ATOM 7846 N N . HIS B 1 54 ? -3.381 44.062 -12.688 1 97.81 54 HIS B N 1
ATOM 7847 C CA . HIS B 1 54 ? -3.125 44.781 -13.938 1 97.81 54 HIS B CA 1
ATOM 7848 C C . HIS B 1 54 ? -3.107 43.812 -15.125 1 97.81 54 HIS B C 1
ATOM 7850 O O . HIS B 1 54 ? -2.713 44.188 -16.234 1 97.81 54 HIS B O 1
ATOM 7856 N N . LYS B 1 55 ? -3.398 42.562 -14.945 1 97.44 55 LYS B N 1
ATOM 7857 C CA . LYS B 1 55 ? -3.527 41.5 -15.961 1 97.44 55 LYS B CA 1
ATOM 7858 C C . LYS B 1 55 ? -2.203 41.281 -16.688 1 97.44 55 LYS B C 1
ATOM 7860 O O . LYS B 1 55 ? -2.186 40.938 -17.875 1 97.44 55 LYS B O 1
ATOM 7865 N N . ILE B 1 56 ? -1.166 41.625 -15.953 1 97.25 56 ILE B N 1
ATOM 7866 C CA . ILE B 1 56 ? 0.155 41.312 -16.484 1 97.25 56 ILE B CA 1
ATOM 7867 C C . ILE B 1 56 ? 0.412 39.812 -16.344 1 97.25 56 ILE B C 1
ATOM 7869 O O . ILE B 1 56 ? 1.076 39.188 -17.203 1 97.25 56 ILE B O 1
ATOM 7873 N N . ILE B 1 57 ? -0.101 39.219 -15.273 1 97.75 57 ILE B N 1
ATOM 7874 C CA . ILE B 1 57 ? -0.059 37.75 -15.086 1 97.75 57 ILE B CA 1
ATOM 7875 C C . ILE B 1 57 ? -1.469 37.25 -14.836 1 97.75 57 ILE B C 1
ATOM 7877 O O . ILE B 1 57 ? -2.379 38 -14.516 1 97.75 57 ILE B O 1
ATOM 7881 N N . GLN B 1 58 ? -1.645 35.906 -15.008 1 97 58 GLN B N 1
ATOM 7882 C CA . GLN B 1 58 ? -2.863 35.219 -14.586 1 97 58 GLN B CA 1
ATOM 7883 C C . GLN B 1 58 ? -2.875 35 -13.078 1 97 58 GLN B C 1
ATOM 7885 O O . GLN B 1 58 ? -1.965 35.438 -12.375 1 97 58 GLN B O 1
ATOM 7890 N N . ASP B 1 59 ? -3.924 34.375 -12.664 1 96.88 59 ASP B N 1
ATOM 7891 C CA . ASP B 1 59 ? -3.924 33.938 -11.273 1 96.88 59 ASP B CA 1
ATOM 7892 C C . ASP B 1 59 ? -2.723 33.062 -10.984 1 96.88 59 ASP B C 1
ATOM 7894 O O . ASP B 1 59 ? -2.508 32.062 -11.672 1 96.88 59 ASP B O 1
ATOM 7898 N N . PRO B 1 60 ? -1.991 33.469 -10.008 1 97.62 60 PRO B N 1
ATOM 7899 C CA . PRO B 1 60 ? -0.806 32.656 -9.695 1 97.62 60 PRO B CA 1
ATOM 7900 C C . PRO B 1 60 ? -1.144 31.203 -9.383 1 97.62 60 PRO B C 1
ATOM 7902 O O . PRO B 1 60 ? -0.298 30.312 -9.555 1 97.62 60 PRO B O 1
ATOM 7905 N N . TYR B 1 61 ? -2.346 30.859 -9.031 1 97.75 61 TYR B N 1
ATOM 7906 C CA . TYR B 1 61 ? -2.719 29.516 -8.633 1 97.75 61 TYR B CA 1
ATOM 7907 C C . TYR B 1 61 ? -3.096 28.672 -9.852 1 97.75 61 TYR B C 1
ATOM 7909 O O . TYR B 1 61 ? -3.205 27.453 -9.758 1 97.75 61 TYR B O 1
ATOM 7917 N N . TYR B 1 62 ? -3.238 29.312 -11.016 1 97.56 62 TYR B N 1
ATOM 7918 C CA . TYR B 1 62 ? -3.672 28.594 -12.203 1 97.56 62 TYR B CA 1
ATOM 7919 C C . TYR B 1 62 ? -2.566 27.688 -12.734 1 97.56 62 TYR B C 1
ATOM 7921 O O . TYR B 1 62 ? -1.443 28.141 -12.969 1 97.56 62 TYR B O 1
ATOM 7929 N N . ARG B 1 63 ? -2.859 26.422 -12.797 1 96.94 63 ARG B N 1
ATOM 7930 C CA . ARG B 1 63 ? -2.014 25.391 -13.383 1 96.94 63 ARG B CA 1
ATOM 7931 C C . ARG B 1 63 ? -0.62 25.406 -12.766 1 96.94 63 ARG B C 1
ATOM 7933 O O . ARG B 1 63 ? -0.474 25.266 -11.547 1 96.94 63 ARG B O 1
ATOM 7940 N N . ASP B 1 64 ? 0.481 25.578 -13.508 1 96.88 64 ASP B N 1
ATOM 7941 C CA . ASP B 1 64 ? 1.852 25.5 -13.008 1 96.88 64 ASP B CA 1
ATOM 7942 C C . ASP B 1 64 ? 2.486 26.891 -12.922 1 96.88 64 ASP B C 1
ATOM 7944 O O . ASP B 1 64 ? 3.691 27.031 -13.125 1 96.88 64 ASP B O 1
ATOM 7948 N N . ASN B 1 65 ? 1.647 27.844 -12.688 1 97.88 65 ASN B N 1
ATOM 7949 C CA . ASN B 1 65 ? 2.121 29.219 -12.594 1 97.88 65 ASN B CA 1
ATOM 7950 C C . ASN B 1 65 ? 3.086 29.406 -11.43 1 97.88 65 ASN B C 1
ATOM 7952 O O . ASN B 1 65 ? 3.826 30.391 -11.375 1 97.88 65 ASN B O 1
ATOM 7956 N N . ASP B 1 66 ? 3.068 28.531 -10.453 1 97.5 66 ASP B N 1
ATOM 7957 C CA . ASP B 1 66 ? 4.031 28.594 -9.359 1 97.5 66 ASP B CA 1
ATOM 7958 C C . ASP B 1 66 ? 5.457 28.391 -9.867 1 97.5 66 ASP B C 1
ATOM 7960 O O . ASP B 1 66 ? 6.414 28.859 -9.234 1 97.5 66 ASP B O 1
ATOM 7964 N N . ILE B 1 67 ? 5.535 27.703 -11.008 1 97.31 67 ILE B N 1
ATOM 7965 C CA . ILE B 1 67 ? 6.836 27.547 -11.648 1 97.31 67 ILE B CA 1
ATOM 7966 C C . ILE B 1 67 ? 7.078 28.688 -12.625 1 97.31 67 ILE B C 1
ATOM 7968 O O . ILE B 1 67 ? 8.141 29.312 -12.617 1 97.31 67 ILE B O 1
ATOM 7972 N N . ARG B 1 68 ? 6.102 29.031 -13.453 1 97.12 68 ARG B N 1
ATOM 7973 C CA . ARG B 1 68 ? 6.223 30.016 -14.523 1 97.12 68 ARG B CA 1
ATOM 7974 C C . ARG B 1 68 ? 6.5 31.406 -13.961 1 97.12 68 ARG B C 1
ATOM 7976 O O . ARG B 1 68 ? 7.188 32.219 -14.594 1 97.12 68 ARG B O 1
ATOM 7983 N N . TYR B 1 69 ? 6.012 31.734 -12.781 1 97.94 69 TYR B N 1
ATOM 7984 C CA . TYR B 1 69 ? 6.105 33.094 -12.234 1 97.94 69 TYR B CA 1
ATOM 7985 C C . TYR B 1 69 ? 7.223 33.188 -11.211 1 97.94 69 TYR B C 1
ATOM 7987 O O . TYR B 1 69 ? 7.277 34.125 -10.43 1 97.94 69 TYR B O 1
ATOM 7995 N N . ARG B 1 70 ? 8.148 32.281 -11.156 1 97.5 70 ARG B N 1
ATOM 7996 C CA . ARG B 1 70 ? 9.258 32.281 -10.211 1 97.5 70 ARG B CA 1
ATOM 7997 C C . ARG B 1 70 ? 10.102 33.531 -10.367 1 97.5 70 ARG B C 1
ATOM 7999 O O . ARG B 1 70 ? 10.664 34.031 -9.391 1 97.5 70 ARG B O 1
ATOM 8006 N N . TRP B 1 71 ? 10.125 34.094 -11.594 1 97.38 71 TRP B N 1
ATOM 8007 C CA . TRP B 1 71 ? 10.93 35.281 -11.883 1 97.38 71 TRP B CA 1
ATOM 8008 C C . TRP B 1 71 ? 10.492 36.469 -11.016 1 97.38 71 TRP B C 1
ATOM 8010 O O . TRP B 1 71 ? 11.305 37.344 -10.688 1 97.38 71 TRP B O 1
ATOM 8020 N N . ILE B 1 72 ? 9.281 36.5 -10.625 1 98.31 72 ILE B N 1
ATOM 8021 C CA . ILE B 1 72 ? 8.727 37.625 -9.875 1 98.31 72 ILE B CA 1
ATOM 8022 C C . ILE B 1 72 ? 9.359 37.688 -8.484 1 98.31 72 ILE B C 1
ATOM 8024 O O . ILE B 1 72 ? 9.703 38.75 -8.008 1 98.31 72 ILE B O 1
ATOM 8028 N N . GLY B 1 73 ? 9.508 36.531 -7.801 1 97.75 73 GLY B N 1
ATOM 8029 C CA . GLY B 1 73 ? 10.133 36.469 -6.488 1 97.75 73 GLY B CA 1
ATOM 8030 C C . GLY B 1 73 ? 11.641 36.656 -6.543 1 97.75 73 GLY B C 1
ATOM 8031 O O . GLY B 1 73 ? 12.258 37 -5.539 1 97.75 73 GLY B O 1
ATOM 8032 N N . LEU B 1 74 ? 12.203 36.5 -7.691 1 97.56 74 LEU B N 1
ATOM 8033 C CA . LEU B 1 74 ? 13.648 36.625 -7.867 1 97.56 74 LEU B CA 1
ATOM 8034 C C . LEU B 1 74 ? 14.031 38.062 -8.188 1 97.56 74 LEU B C 1
ATOM 8036 O O . LEU B 1 74 ? 15.203 38.438 -8.07 1 97.56 74 LEU B O 1
ATOM 8040 N N . ALA B 1 75 ? 13.07 38.875 -8.555 1 97.69 75 ALA B N 1
ATOM 8041 C CA . ALA B 1 75 ? 13.328 40.281 -8.906 1 97.69 75 ALA B CA 1
ATOM 8042 C C . ALA B 1 75 ? 13.242 41.188 -7.68 1 97.69 75 ALA B C 1
ATOM 8044 O O . ALA B 1 75 ? 12.594 40.812 -6.688 1 97.69 75 ALA B O 1
ATOM 8045 N N . ASP B 1 76 ? 13.898 42.312 -7.734 1 98 76 ASP B N 1
ATOM 8046 C CA . ASP B 1 76 ? 13.789 43.344 -6.699 1 98 76 ASP B CA 1
ATOM 8047 C C . ASP B 1 76 ? 12.664 44.344 -7.008 1 98 76 ASP B C 1
ATOM 8049 O O . ASP B 1 76 ? 12.5 44.75 -8.156 1 98 76 ASP B O 1
ATOM 8053 N N . TRP B 1 77 ? 11.914 44.719 -6.066 1 98.56 77 TRP B N 1
ATOM 8054 C CA . TRP B 1 77 ? 10.766 45.594 -6.266 1 98.56 77 TRP B CA 1
ATOM 8055 C C . TRP B 1 77 ? 10.852 46.812 -5.359 1 98.56 77 TRP B C 1
ATOM 8057 O O . TRP B 1 77 ? 11.25 46.719 -4.199 1 98.56 77 TRP B O 1
ATOM 8067 N N . THR B 1 78 ? 10.508 47.906 -5.844 1 98.44 78 THR B N 1
ATOM 8068 C CA . THR B 1 78 ? 10.477 49.156 -5.074 1 98.44 78 THR B CA 1
ATOM 8069 C C . THR B 1 78 ? 9.055 49.688 -4.973 1 98.44 78 THR B C 1
ATOM 8071 O O . THR B 1 78 ? 8.344 49.781 -5.973 1 98.44 78 THR B O 1
ATOM 8074 N N . TYR B 1 79 ? 8.648 50.031 -3.816 1 98.69 79 TYR B N 1
ATOM 8075 C CA . TYR B 1 79 ? 7.379 50.688 -3.535 1 98.69 79 TYR B CA 1
ATOM 8076 C C . TYR B 1 79 ? 7.594 52.188 -3.25 1 98.69 79 TYR B C 1
ATOM 8078 O O . TYR B 1 79 ? 8.422 52.531 -2.412 1 98.69 79 TYR B O 1
ATOM 8086 N N . SER B 1 80 ? 6.824 53.031 -3.906 1 98.44 80 SER B N 1
ATOM 8087 C CA . SER B 1 80 ? 6.977 54.438 -3.682 1 98.44 80 SER B CA 1
ATOM 8088 C C . SER B 1 80 ? 5.621 55.156 -3.602 1 98.44 80 SER B C 1
ATOM 8090 O O . SER B 1 80 ? 4.652 54.688 -4.211 1 98.44 80 SER B O 1
ATOM 8092 N N . ARG B 1 81 ? 5.602 56.188 -2.908 1 98.25 81 ARG B N 1
ATOM 8093 C CA . ARG B 1 81 ? 4.395 57 -2.721 1 98.25 81 ARG B CA 1
ATOM 8094 C C . ARG B 1 81 ? 4.738 58.406 -2.283 1 98.25 81 ARG B C 1
ATOM 8096 O O . ARG B 1 81 ? 5.809 58.656 -1.721 1 98.25 81 ARG B O 1
ATOM 8103 N N . VAL B 1 82 ? 3.854 59.344 -2.658 1 97.94 82 VAL B N 1
ATOM 8104 C CA . VAL B 1 82 ? 3.953 60.719 -2.145 1 97.94 82 VAL B CA 1
ATOM 8105 C C . VAL B 1 82 ? 2.914 60.938 -1.047 1 97.94 82 VAL B C 1
ATOM 8107 O O . VAL B 1 82 ? 1.862 60.281 -1.043 1 97.94 82 VAL B O 1
ATOM 8110 N N . PHE B 1 83 ? 3.279 61.75 -0.094 1 97.56 83 PHE B N 1
ATOM 8111 C CA . PHE B 1 83 ? 2.35 62.125 0.977 1 97.56 83 PHE B CA 1
ATOM 8112 C C . PHE B 1 83 ? 2.541 63.562 1.414 1 97.56 83 PHE B C 1
ATOM 8114 O O . PHE B 1 83 ? 3.562 64.188 1.106 1 97.56 83 PHE B O 1
ATOM 8121 N N . ASN B 1 84 ? 1.535 64.062 2.057 1 96.62 84 ASN B N 1
ATOM 8122 C CA . ASN B 1 84 ? 1.581 65.5 2.475 1 96.62 84 ASN B CA 1
ATOM 8123 C C . ASN B 1 84 ? 1.789 65.625 3.98 1 96.62 84 ASN B C 1
ATOM 8125 O O . ASN B 1 84 ? 1.208 64.875 4.758 1 96.62 84 ASN B O 1
ATOM 8129 N N . VAL B 1 85 ? 2.656 66.5 4.332 1 97 85 VAL B N 1
ATOM 8130 C CA . VAL B 1 85 ? 2.873 66.875 5.73 1 97 85 VAL B CA 1
ATOM 8131 C C . VAL B 1 85 ? 2.256 68.25 6.02 1 97 85 VAL B C 1
ATOM 8133 O O . VAL B 1 85 ? 2.562 69.188 5.344 1 97 85 VAL B O 1
ATOM 8136 N N . SER B 1 86 ? 1.479 68.312 6.98 1 95.94 86 SER B N 1
ATOM 8137 C CA . SER B 1 86 ? 0.784 69.562 7.324 1 95.94 86 SER B CA 1
ATOM 8138 C C . SER B 1 86 ? 1.606 70.438 8.289 1 95.94 86 SER B C 1
ATOM 8140 O O . SER B 1 86 ? 2.596 69.938 8.852 1 95.94 86 SER B O 1
ATOM 8142 N N . SER B 1 87 ? 1.126 71.625 8.43 1 95.25 87 SER B N 1
ATOM 8143 C CA . SER B 1 87 ? 1.762 72.562 9.398 1 95.25 87 SER B CA 1
ATOM 8144 C C . SER B 1 87 ? 1.583 72 10.82 1 95.25 87 SER B C 1
ATOM 8146 O O . SER B 1 87 ? 2.471 72.188 11.664 1 95.25 87 SER B O 1
ATOM 8148 N N . GLU B 1 88 ? 0.489 71.438 10.953 1 93.5 88 GLU B N 1
ATOM 8149 C CA . GLU B 1 88 ? 0.218 70.875 12.266 1 93.5 88 GLU B CA 1
ATOM 8150 C C . GLU B 1 88 ? 1.206 69.75 12.586 1 93.5 88 GLU B C 1
ATOM 8152 O O . GLU B 1 88 ? 1.755 69.688 13.688 1 93.5 88 GLU B O 1
ATOM 8157 N N . MET B 1 89 ? 1.448 68.875 11.672 1 94.12 89 MET B N 1
ATOM 8158 C CA . MET B 1 89 ? 2.416 67.812 11.852 1 94.12 89 MET B CA 1
ATOM 8159 C C . MET B 1 89 ? 3.814 68.375 12.086 1 94.12 89 MET B C 1
ATOM 8161 O O . MET B 1 89 ? 4.504 67.938 13.016 1 94.12 89 MET B O 1
ATOM 8165 N N . MET B 1 90 ? 4.129 69.312 11.312 1 93.69 90 MET B N 1
ATOM 8166 C CA . MET B 1 90 ? 5.48 69.875 11.344 1 93.69 90 MET B CA 1
ATOM 8167 C C . MET B 1 90 ? 5.738 70.625 12.648 1 93.69 90 MET B C 1
ATOM 8169 O O . MET B 1 90 ? 6.887 70.75 13.078 1 93.69 90 MET B O 1
ATOM 8173 N N . SER B 1 91 ? 4.645 71.062 13.227 1 92.81 91 SER B N 1
ATOM 8174 C CA . SER B 1 91 ? 4.773 71.812 14.469 1 92.81 91 SER B CA 1
ATOM 8175 C C . SER B 1 91 ? 5.059 70.938 15.648 1 92.81 91 SER B C 1
ATOM 8177 O O . SER B 1 91 ? 5.512 71.375 16.703 1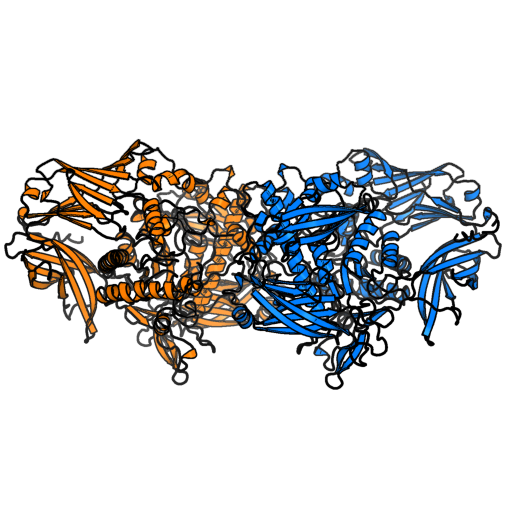 92.81 91 SER B O 1
ATOM 8179 N N . MET B 1 92 ? 4.871 69.625 15.438 1 92.25 92 MET B N 1
ATOM 8180 C CA . MET B 1 92 ? 5.105 68.688 16.516 1 92.25 92 MET B CA 1
ATOM 8181 C C . MET B 1 92 ? 6.59 68.375 16.641 1 92.25 92 MET B C 1
ATOM 8183 O O . MET B 1 92 ? 7.332 68.438 15.664 1 92.25 92 MET B O 1
ATOM 8187 N N . VAL B 1 93 ? 6.992 67.938 17.812 1 91.25 93 VAL B N 1
ATOM 8188 C CA . VAL B 1 93 ? 8.398 67.75 18.109 1 91.25 93 VAL B CA 1
ATOM 8189 C C . VAL B 1 93 ? 8.875 66.438 17.469 1 91.25 93 VAL B C 1
ATOM 8191 O O . VAL B 1 93 ? 10.016 66.312 17 1 91.25 93 VAL B O 1
ATOM 8194 N N . ASN B 1 94 ? 8.031 65.438 17.5 1 92.19 94 ASN B N 1
ATOM 8195 C CA . ASN B 1 94 ? 8.398 64.125 16.984 1 92.19 94 ASN B CA 1
ATOM 8196 C C . ASN B 1 94 ? 7.496 63.719 15.828 1 92.19 94 ASN B C 1
ATOM 8198 O O . ASN B 1 94 ? 6.273 63.844 15.906 1 92.19 94 ASN B O 1
ATOM 8202 N N . ILE B 1 95 ? 8.07 63.219 14.758 1 95.69 95 ILE B N 1
ATOM 8203 C CA . ILE B 1 95 ? 7.367 62.594 13.641 1 95.69 95 ILE B CA 1
ATOM 8204 C C . ILE B 1 95 ? 8.023 61.281 13.297 1 95.69 95 ILE B C 1
ATOM 8206 O O . ILE B 1 95 ? 9.164 61.219 12.844 1 95.69 95 ILE B O 1
ATOM 8210 N N . LYS B 1 96 ? 7.246 60.188 13.555 1 96.31 96 LYS B N 1
ATOM 8211 C CA . LYS B 1 96 ? 7.77 58.844 13.383 1 96.31 96 LYS B CA 1
ATOM 8212 C C . LYS B 1 96 ? 7.016 58.094 12.281 1 96.31 96 LYS B C 1
ATOM 8214 O O . LYS B 1 96 ? 5.797 58.219 12.156 1 96.31 96 LYS B O 1
ATOM 8219 N N . LEU B 1 97 ? 7.789 57.375 11.453 1 98 97 LEU B N 1
ATOM 8220 C CA . LEU B 1 97 ? 7.215 56.406 10.508 1 98 97 LEU B CA 1
ATOM 8221 C C . LEU B 1 97 ? 7.141 55.031 11.125 1 98 97 LEU B C 1
ATOM 8223 O O . LEU B 1 97 ? 8.148 54.5 11.609 1 98 97 LEU B O 1
ATOM 8227 N N . LEU B 1 98 ? 5.969 54.5 11.156 1 97.88 98 LEU B N 1
ATOM 8228 C CA . LEU B 1 98 ? 5.773 53.125 11.656 1 97.88 98 LEU B CA 1
ATOM 8229 C C . LEU B 1 98 ? 5.406 52.188 10.531 1 97.88 98 LEU B C 1
ATOM 8231 O O . LEU B 1 98 ? 4.418 52.406 9.82 1 97.88 98 LEU B O 1
ATOM 8235 N N . CYS B 1 99 ? 6.191 51.125 10.352 1 98.38 99 CYS B N 1
ATOM 8236 C CA . CYS B 1 99 ? 5.902 50.031 9.461 1 98.38 99 CYS B CA 1
ATOM 8237 C C . CYS B 1 99 ? 5.605 48.75 10.258 1 98.38 99 CYS B C 1
ATOM 8239 O O . CYS B 1 99 ? 6.52 48.125 10.789 1 98.38 99 CYS B O 1
ATOM 8241 N N . GLU B 1 100 ? 4.371 48.312 10.211 1 97.5 100 GLU B N 1
ATOM 8242 C CA . GLU B 1 100 ? 3.979 47.156 11 1 97.5 100 GLU B CA 1
ATOM 8243 C C . GLU B 1 100 ? 4.578 45.875 10.43 1 97.5 100 GLU B C 1
ATOM 8245 O O . GLU B 1 100 ? 4.645 44.844 11.117 1 97.5 100 GLU B O 1
ATOM 8250 N N . GLY B 1 101 ? 4.953 45.875 9.164 1 97.69 101 GLY B N 1
ATOM 8251 C CA . GLY B 1 101 ? 5.582 44.719 8.555 1 97.69 101 GLY B CA 1
ATOM 8252 C C . GLY B 1 101 ? 6.176 45.031 7.191 1 97.69 101 GLY B C 1
ATOM 8253 O O . GLY B 1 101 ? 5.461 45.438 6.27 1 97.69 101 GLY B O 1
ATOM 8254 N N . LEU B 1 102 ? 7.449 44.844 6.992 1 98.44 102 LEU B N 1
ATOM 8255 C CA . LEU B 1 102 ? 8.164 44.906 5.723 1 98.44 102 LEU B CA 1
ATOM 8256 C C . LEU B 1 102 ? 8.742 43.531 5.363 1 98.44 102 LEU B C 1
ATOM 8258 O O . LEU B 1 102 ? 9.531 42.969 6.125 1 98.44 102 LEU B O 1
ATOM 8262 N N . ASP B 1 103 ? 8.398 42.969 4.266 1 98.06 103 ASP B N 1
ATOM 8263 C CA . ASP B 1 103 ? 8.773 41.625 3.842 1 98.06 103 ASP B CA 1
ATOM 8264 C C . ASP B 1 103 ? 9.789 41.688 2.701 1 98.06 103 ASP B C 1
ATOM 8266 O O . ASP B 1 103 ? 9.406 41.75 1.529 1 98.06 103 ASP B O 1
ATOM 8270 N N . THR B 1 104 ? 10.906 41.562 2.834 1 97 104 THR B N 1
ATOM 8271 C CA . THR B 1 104 ? 11.602 41.406 4.105 1 97 104 THR B CA 1
ATOM 8272 C C . THR B 1 104 ? 12.797 42.344 4.199 1 97 104 THR B C 1
ATOM 8274 O O . THR B 1 104 ? 12.906 43.125 5.148 1 97 104 THR B O 1
ATOM 8277 N N . PHE B 1 105 ? 13.656 42.188 3.199 1 98.31 105 PHE B N 1
ATOM 8278 C CA . PHE B 1 105 ? 14.844 43.031 3.109 1 98.31 105 PHE B CA 1
ATOM 8279 C C . PHE B 1 105 ? 14.531 44.344 2.367 1 98.31 105 PHE B C 1
ATOM 8281 O O . PHE B 1 105 ? 14.297 44.312 1.157 1 98.31 105 PHE B O 1
ATOM 8288 N N . ALA B 1 106 ? 14.586 45.438 3.133 1 98.38 106 ALA B N 1
ATOM 8289 C CA . ALA B 1 106 ? 14.156 46.688 2.5 1 98.38 106 ALA B CA 1
ATOM 8290 C C . ALA B 1 106 ? 15.055 47.844 2.926 1 98.38 106 ALA B C 1
ATOM 8292 O O . ALA B 1 106 ? 15.656 47.812 4.004 1 98.38 106 ALA B O 1
ATOM 8293 N N . THR B 1 107 ? 15.188 48.781 2.025 1 98.44 107 THR B N 1
ATOM 8294 C CA . THR B 1 107 ? 15.742 50.094 2.293 1 98.44 107 THR B CA 1
ATOM 8295 C C . THR B 1 107 ? 14.664 51.156 2.217 1 98.44 107 THR B C 1
ATOM 8297 O O . THR B 1 107 ? 14.008 51.312 1.184 1 98.44 107 THR B O 1
ATOM 8300 N N . VAL B 1 108 ? 14.461 51.938 3.322 1 98.75 108 VAL B N 1
ATOM 8301 C CA . VAL B 1 108 ? 13.422 52.969 3.385 1 98.75 108 VAL B CA 1
ATOM 8302 C C . VAL B 1 108 ? 14.039 54.344 3.262 1 98.75 108 VAL B C 1
ATOM 8304 O O . VAL B 1 108 ? 14.961 54.688 4.008 1 98.75 108 VAL B O 1
ATOM 8307 N N . THR B 1 109 ? 13.5 55.188 2.312 1 98.62 109 THR B N 1
ATOM 8308 C CA . THR B 1 109 ? 13.992 56.562 2.141 1 98.62 109 THR B CA 1
ATOM 8309 C C . THR B 1 109 ? 12.836 57.531 2.172 1 98.62 109 THR B C 1
ATOM 8311 O O . THR B 1 109 ? 11.734 57.25 1.711 1 98.62 109 THR B O 1
ATOM 8314 N N . ILE B 1 110 ? 13.086 58.656 2.764 1 98.56 110 ILE B N 1
ATOM 8315 C CA . ILE B 1 110 ? 12.188 59.812 2.762 1 98.56 110 ILE B CA 1
ATOM 8316 C C . ILE B 1 110 ? 12.867 61 2.062 1 98.56 110 ILE B C 1
ATOM 8318 O O . ILE B 1 110 ? 13.945 61.438 2.471 1 98.56 110 ILE B O 1
ATOM 8322 N N . ASN B 1 111 ? 12.242 61.438 1.016 1 98.19 111 ASN B N 1
ATOM 8323 C CA . ASN B 1 111 ? 12.82 62.531 0.218 1 98.19 111 ASN B CA 1
ATOM 8324 C C . ASN B 1 111 ? 14.258 62.219 -0.178 1 98.19 111 ASN B C 1
ATOM 8326 O O . ASN B 1 111 ? 15.117 63.094 -0.128 1 98.19 111 ASN B O 1
ATOM 8330 N N . GLY B 1 112 ? 14.477 61.031 -0.446 1 97.06 112 GLY B N 1
ATOM 8331 C CA . GLY B 1 112 ? 15.773 60.594 -0.947 1 97.06 112 GLY B CA 1
ATOM 8332 C C . GLY B 1 112 ? 16.766 60.281 0.157 1 97.06 112 GLY B C 1
ATOM 8333 O O . GLY B 1 112 ? 17.844 59.75 -0.107 1 97.06 112 GLY B O 1
ATOM 8334 N N . HIS B 1 113 ? 16.375 60.469 1.433 1 98 113 HIS B N 1
ATOM 8335 C CA . HIS B 1 113 ? 17.281 60.219 2.549 1 98 113 HIS B CA 1
ATOM 8336 C C . HIS B 1 113 ? 17 58.844 3.182 1 98 113 HIS B C 1
ATOM 8338 O O . HIS B 1 113 ? 15.852 58.5 3.447 1 98 113 HIS B O 1
ATOM 8344 N N . LEU B 1 114 ? 18.094 58.125 3.479 1 98.12 114 LEU B N 1
ATOM 8345 C CA . LEU B 1 114 ? 17.984 56.812 4.105 1 98.12 114 LEU B CA 1
ATOM 8346 C C . LEU B 1 114 ? 17.5 56.938 5.543 1 98.12 114 LEU B C 1
ATOM 8348 O O . LEU B 1 114 ? 18.078 57.688 6.34 1 98.12 114 LEU B O 1
ATOM 8352 N N . VAL B 1 115 ? 16.438 56.219 5.844 1 97.12 115 VAL B N 1
ATOM 8353 C CA . VAL B 1 115 ? 15.898 56.312 7.199 1 97.12 115 VAL B CA 1
ATOM 8354 C C . VAL B 1 115 ? 16.047 54.969 7.891 1 97.12 115 VAL B C 1
ATOM 8356 O O . VAL B 1 115 ? 16.094 54.875 9.125 1 97.12 115 VAL B O 1
ATOM 8359 N N . ALA B 1 116 ? 16.031 53.812 7.09 1 97.56 116 ALA B N 1
ATOM 8360 C CA . ALA B 1 116 ? 16.188 52.5 7.73 1 97.56 116 ALA B CA 1
ATOM 8361 C C . ALA B 1 116 ? 16.5 51.438 6.703 1 97.56 116 ALA B C 1
ATOM 8363 O O . ALA B 1 116 ? 16.188 51.562 5.52 1 97.56 116 ALA B O 1
ATOM 8364 N N . GLU B 1 117 ? 17.125 50.344 7.172 1 97.88 117 GLU B N 1
ATOM 8365 C CA . GLU B 1 117 ? 17.25 49.031 6.504 1 97.88 117 GLU B CA 1
ATOM 8366 C C . GLU B 1 117 ? 16.625 47.938 7.344 1 97.88 117 GLU B C 1
ATOM 8368 O O . GLU B 1 117 ? 16.766 47.906 8.57 1 97.88 117 GLU B O 1
ATOM 8373 N N . THR B 1 118 ? 15.898 47.094 6.707 1 98.06 118 THR B N 1
ATOM 8374 C CA . THR B 1 118 ? 15.172 46.062 7.449 1 98.06 118 THR B CA 1
ATOM 8375 C C . THR B 1 118 ? 15.586 44.656 6.988 1 98.06 118 THR B C 1
ATOM 8377 O O . THR B 1 118 ? 16.125 44.5 5.887 1 98.06 118 THR B O 1
ATOM 8380 N N . ASN B 1 119 ? 15.398 43.594 7.824 1 97.88 119 ASN B N 1
ATOM 8381 C CA . ASN B 1 119 ? 15.797 42.219 7.465 1 97.88 119 ASN B CA 1
ATOM 8382 C C . ASN B 1 119 ? 14.891 41.188 8.125 1 97.88 119 ASN B C 1
ATOM 8384 O O . ASN B 1 119 ? 15.273 40 8.25 1 97.88 119 ASN B O 1
ATOM 8388 N N . ASN B 1 120 ? 13.75 41.562 8.633 1 98.62 120 ASN B N 1
ATOM 8389 C CA . ASN B 1 120 ? 12.844 40.688 9.336 1 98.62 120 ASN B CA 1
ATOM 8390 C C . ASN B 1 120 ? 11.383 41 9.023 1 98.62 120 ASN B C 1
ATOM 8392 O O . ASN B 1 120 ? 10.906 42.094 9.32 1 98.62 120 ASN B O 1
ATOM 8396 N N . MET B 1 121 ? 10.711 40 8.508 1 98.5 121 MET B N 1
ATOM 8397 C CA . MET B 1 121 ? 9.328 40.156 8.07 1 98.5 121 MET B CA 1
ATOM 8398 C C . MET B 1 121 ? 8.398 40.344 9.266 1 98.5 121 MET B C 1
ATOM 8400 O O . MET B 1 121 ? 7.32 40.938 9.141 1 98.5 121 MET B O 1
ATOM 8404 N N . PHE B 1 122 ? 8.789 39.938 10.492 1 98.5 122 PHE B N 1
ATOM 8405 C CA . PHE B 1 122 ? 7.875 39.781 11.617 1 98.5 122 PHE B CA 1
ATOM 8406 C C . PHE B 1 122 ? 8.016 40.938 12.594 1 98.5 122 PHE B C 1
ATOM 8408 O O . PHE B 1 122 ? 7.34 40.969 13.625 1 98.5 122 PHE B O 1
ATOM 8415 N N . VAL B 1 123 ? 8.82 41.906 12.25 1 97.81 123 VAL B N 1
ATOM 8416 C CA . VAL B 1 123 ? 9.156 42.969 13.172 1 97.81 123 VAL B CA 1
ATOM 8417 C C . VAL B 1 123 ? 8.477 44.281 12.711 1 97.81 123 VAL B C 1
ATOM 8419 O O . VAL B 1 123 ? 8.445 44.562 11.516 1 97.81 123 VAL B O 1
ATOM 8422 N N . ARG B 1 124 ? 7.91 45 13.672 1 97.69 124 ARG B N 1
ATOM 8423 C CA . ARG B 1 124 ? 7.504 46.375 13.43 1 97.69 124 ARG B CA 1
ATOM 8424 C C . ARG B 1 124 ? 8.703 47.312 13.477 1 97.69 124 ARG B C 1
ATOM 8426 O O . ARG B 1 124 ? 9.516 47.25 14.398 1 97.69 124 ARG B O 1
ATOM 8433 N N . TYR B 1 125 ? 8.789 48.25 12.539 1 97.94 125 TYR B N 1
ATOM 8434 C CA . TYR B 1 125 ? 9.883 49.219 12.484 1 97.94 125 TYR B CA 1
ATOM 8435 C C . TYR B 1 125 ? 9.367 50.625 12.766 1 97.94 125 TYR B C 1
ATOM 8437 O O . TYR B 1 125 ? 8.359 51.062 12.203 1 97.94 125 TYR B O 1
ATOM 8445 N N . VAL B 1 126 ? 9.992 51.344 13.68 1 96.31 126 VAL B N 1
ATOM 8446 C CA . VAL B 1 126 ? 9.703 52.719 14.016 1 96.31 126 VAL B CA 1
ATOM 8447 C C . VAL B 1 126 ? 10.898 53.625 13.656 1 96.31 126 VAL B C 1
ATOM 8449 O O . VAL B 1 126 ? 12.008 53.406 14.148 1 96.31 126 VAL B O 1
ATOM 8452 N N . MET B 1 127 ? 10.648 54.594 12.836 1 96.88 127 MET B N 1
ATOM 8453 C CA . MET B 1 127 ? 11.734 55.406 12.312 1 96.88 127 MET B CA 1
ATOM 8454 C C . MET B 1 127 ? 11.461 56.906 12.523 1 96.88 127 MET B C 1
ATOM 8456 O O . MET B 1 127 ? 10.359 57.375 12.258 1 96.88 127 MET B O 1
ATOM 8460 N N . ASP B 1 128 ? 12.461 57.625 13.008 1 95.25 128 ASP B N 1
ATOM 8461 C CA . ASP B 1 128 ? 12.352 59.094 13.102 1 95.25 128 ASP B CA 1
ATOM 8462 C C . ASP B 1 128 ? 12.539 59.75 11.734 1 95.25 128 ASP B C 1
ATOM 8464 O O . ASP B 1 128 ? 13.617 59.656 11.148 1 95.25 128 ASP B O 1
ATOM 8468 N N . ILE B 1 129 ? 11.531 60.5 11.305 1 97.31 129 ILE B N 1
ATOM 8469 C CA . ILE B 1 129 ? 11.656 60.969 9.93 1 97.31 129 ILE B CA 1
ATOM 8470 C C . ILE B 1 129 ? 11.555 62.5 9.914 1 97.31 129 ILE B C 1
ATOM 8472 O O . ILE B 1 129 ? 11.641 63.125 8.852 1 97.31 129 ILE B O 1
ATOM 8476 N N . LYS B 1 130 ? 11.391 63.125 10.953 1 95.62 130 LYS B N 1
ATOM 8477 C CA . LYS B 1 130 ? 11.164 64.562 11 1 95.62 130 LYS B CA 1
ATOM 8478 C C . LYS B 1 130 ? 12.289 65.312 10.297 1 95.62 130 LYS B C 1
ATOM 8480 O O . LYS B 1 130 ? 12.039 66.25 9.5 1 95.62 130 LYS B O 1
ATOM 8485 N N . PRO B 1 131 ? 13.617 64.938 10.555 1 96.31 131 PRO B N 1
ATOM 8486 C CA . PRO B 1 131 ? 14.711 65.75 9.945 1 96.31 131 PRO B CA 1
ATOM 8487 C C . PRO B 1 131 ? 14.68 65.688 8.422 1 96.31 131 PRO B C 1
ATOM 8489 O O . PRO B 1 131 ? 15.344 66.5 7.766 1 96.31 131 PRO B O 1
ATOM 8492 N N . TYR B 1 132 ? 13.898 64.812 7.906 1 97.75 132 TYR B N 1
ATOM 8493 C CA . TYR B 1 132 ? 13.961 64.625 6.461 1 97.75 132 TYR B CA 1
ATOM 8494 C C . TYR B 1 132 ? 12.695 65.125 5.781 1 97.75 132 TYR B C 1
ATOM 8496 O O . TYR B 1 132 ? 12.547 65 4.562 1 97.75 132 TYR B O 1
ATOM 8504 N N . LEU B 1 133 ? 11.789 65.688 6.547 1 98 133 LEU B N 1
ATOM 8505 C CA . LEU B 1 133 ? 10.5 66.062 6.027 1 98 133 LEU B CA 1
ATOM 8506 C C . LEU B 1 133 ? 10.523 67.562 5.652 1 98 133 LEU B C 1
ATOM 8508 O O . LEU B 1 133 ? 11.352 68.312 6.156 1 98 133 LEU B O 1
ATOM 8512 N N . LYS B 1 134 ? 9.633 67.938 4.777 1 97.19 134 LYS B N 1
ATOM 8513 C CA . LYS B 1 134 ? 9.312 69.312 4.461 1 97.19 134 LYS B CA 1
ATOM 8514 C C . LYS B 1 134 ? 7.801 69.562 4.488 1 97.19 134 LYS B C 1
ATOM 8516 O O . LYS B 1 134 ? 7.02 68.625 4.344 1 97.19 134 LYS B O 1
ATOM 8521 N N . LEU B 1 135 ? 7.477 70.812 4.723 1 96.75 135 LEU B N 1
ATOM 8522 C CA . LEU B 1 135 ? 6.062 71.188 4.652 1 96.75 135 LEU B CA 1
ATOM 8523 C C . LEU B 1 135 ? 5.516 70.938 3.248 1 96.75 135 LEU B C 1
ATOM 8525 O O . LEU B 1 135 ? 6.168 71.25 2.258 1 96.75 135 LEU B O 1
ATOM 8529 N N . GLY B 1 136 ? 4.371 70.312 3.199 1 96.56 136 GLY B N 1
ATOM 8530 C CA . GLY B 1 136 ? 3.779 70 1.907 1 96.56 136 GLY B CA 1
ATOM 8531 C C . GLY B 1 136 ? 4.109 68.562 1.414 1 96.56 136 GLY B C 1
ATOM 8532 O O . GLY B 1 136 ? 4.055 67.625 2.182 1 96.56 136 GLY B O 1
ATOM 8533 N N . GLU B 1 137 ? 4.426 68.5 0.207 1 97.5 137 GLU B N 1
ATOM 8534 C CA . GLU B 1 137 ? 4.566 67.188 -0.461 1 97.5 137 GLU B CA 1
ATOM 8535 C C . GLU B 1 137 ? 5.918 66.562 -0.149 1 97.5 137 GLU B C 1
ATOM 8537 O O . GLU B 1 137 ? 6.957 67.188 -0.25 1 97.5 137 GLU B O 1
ATOM 8542 N N . ASN B 1 138 ? 5.914 65.312 0.315 1 98.5 138 ASN B N 1
ATOM 8543 C CA . ASN B 1 138 ? 7.086 64.5 0.572 1 98.5 138 ASN B CA 1
ATOM 8544 C C . ASN B 1 138 ? 7 63.188 -0.17 1 98.5 138 ASN B C 1
ATOM 8546 O O . ASN B 1 138 ? 5.918 62.75 -0.583 1 98.5 138 ASN B O 1
ATOM 8550 N N . SER B 1 139 ? 8.117 62.531 -0.311 1 98.38 139 SER B N 1
ATOM 8551 C CA . SER B 1 139 ? 8.148 61.219 -0.989 1 98.38 139 SER B CA 1
ATOM 8552 C C . SER B 1 139 ? 8.734 60.156 -0.089 1 98.38 139 SER B C 1
ATOM 8554 O O . SER B 1 139 ? 9.672 60.406 0.672 1 98.38 139 SER B O 1
ATOM 8556 N N . ILE B 1 140 ? 8.188 59 -0.131 1 98.62 140 ILE B N 1
ATOM 8557 C CA . ILE B 1 140 ? 8.719 57.812 0.545 1 98.62 140 ILE B CA 1
ATOM 8558 C C . ILE B 1 140 ? 9.008 56.719 -0.479 1 98.62 140 ILE B C 1
ATOM 8560 O O . ILE B 1 140 ? 8.25 56.531 -1.437 1 98.62 140 ILE B O 1
ATOM 8564 N N . SER B 1 141 ? 10.102 56 -0.3 1 98.44 141 SER B N 1
ATOM 8565 C CA . SER B 1 141 ? 10.461 54.844 -1.102 1 98.44 141 SER B CA 1
ATOM 8566 C C . SER B 1 141 ? 10.914 53.688 -0.222 1 98.44 141 SER B C 1
ATOM 8568 O O . SER B 1 141 ? 11.695 53.875 0.715 1 98.44 141 SER B O 1
ATOM 8570 N N . VAL B 1 142 ? 10.312 52.531 -0.395 1 98.75 142 VAL B N 1
ATOM 8571 C CA . VAL B 1 142 ? 10.742 51.281 0.221 1 98.75 142 VAL B CA 1
ATOM 8572 C C . VAL B 1 142 ? 11.258 50.344 -0.853 1 98.75 142 VAL B C 1
ATOM 8574 O O . VAL B 1 142 ? 10.477 49.719 -1.587 1 98.75 142 VAL B O 1
ATOM 8577 N N . SER B 1 143 ? 12.562 50.156 -0.946 1 98.5 143 SER B N 1
ATOM 8578 C CA . SER B 1 143 ? 13.195 49.312 -1.952 1 98.5 143 SER B CA 1
ATOM 8579 C C . SER B 1 143 ? 13.531 47.938 -1.388 1 98.5 143 SER B C 1
ATOM 8581 O O . SER B 1 143 ? 14.398 47.812 -0.522 1 98.5 143 SER B O 1
ATOM 8583 N N . PHE B 1 144 ? 12.883 46.969 -1.936 1 98.5 144 PHE B N 1
ATOM 8584 C CA . PHE B 1 144 ? 13.062 45.594 -1.452 1 98.5 144 PHE B CA 1
ATOM 8585 C C . PHE B 1 144 ? 14.086 44.844 -2.303 1 98.5 144 PHE B C 1
ATOM 8587 O O . PHE B 1 144 ? 14.195 45.094 -3.508 1 98.5 144 PHE B O 1
ATOM 8594 N N . LYS B 1 145 ? 14.805 43.938 -1.638 1 98.06 145 LYS B N 1
ATOM 8595 C CA . LYS B 1 145 ? 15.641 42.938 -2.305 1 98.06 145 LYS B CA 1
ATOM 8596 C C . LYS B 1 145 ? 15 41.562 -2.258 1 98.06 145 LYS B C 1
ATOM 8598 O O . LYS B 1 145 ? 14.336 41.188 -1.28 1 98.06 145 LYS B O 1
ATOM 8603 N N . SER B 1 146 ? 15.203 40.781 -3.33 1 98.19 146 SER B N 1
ATOM 8604 C CA . SER B 1 146 ? 14.664 39.438 -3.381 1 98.19 146 SER B CA 1
ATOM 8605 C C . SER B 1 146 ? 15.109 38.625 -2.172 1 98.19 146 SER B C 1
ATOM 8607 O O . SER B 1 146 ? 16.297 38.438 -1.938 1 98.19 146 SER B O 1
ATOM 8609 N N . ALA B 1 147 ? 14.164 38.125 -1.457 1 98.19 147 ALA B N 1
ATOM 8610 C CA . ALA B 1 147 ? 14.469 37.281 -0.299 1 98.19 147 ALA B CA 1
ATOM 8611 C C . ALA B 1 147 ? 15.18 36 -0.721 1 98.19 147 ALA B C 1
ATOM 8613 O O . ALA B 1 147 ? 16.016 35.469 0.017 1 98.19 147 ALA B O 1
ATOM 8614 N N . VAL B 1 148 ? 14.828 35.438 -1.93 1 98.44 148 VAL B N 1
ATOM 8615 C CA . VAL B 1 148 ? 15.438 34.219 -2.447 1 98.44 148 VAL B CA 1
ATOM 8616 C C . VAL B 1 148 ? 16.938 34.438 -2.654 1 98.44 148 VAL B C 1
ATOM 8618 O O . VAL B 1 148 ? 17.75 33.594 -2.221 1 98.44 148 VAL B O 1
ATOM 8621 N N . LYS B 1 149 ? 17.234 35.562 -3.242 1 98.25 149 LYS B N 1
ATOM 8622 C CA . LYS B 1 149 ? 18.641 35.844 -3.5 1 98.25 149 LYS B CA 1
ATOM 8623 C C . LYS B 1 149 ? 19.391 36.156 -2.201 1 98.25 149 LYS B C 1
ATOM 8625 O O . LYS B 1 149 ? 20.531 35.75 -2.027 1 98.25 149 LYS B O 1
ATOM 8630 N N . GLN B 1 150 ? 18.719 36.938 -1.298 1 98.19 150 GLN B N 1
ATOM 8631 C CA . GLN B 1 150 ? 19.359 37.25 -0.02 1 98.19 150 GLN B CA 1
ATOM 8632 C C . GLN B 1 150 ? 19.609 36 0.795 1 98.19 150 GLN B C 1
ATOM 8634 O O . GLN B 1 150 ? 20.656 35.844 1.431 1 98.19 150 GLN B O 1
ATOM 8639 N N . ALA B 1 151 ? 18.688 35.062 0.809 1 98.44 151 ALA B N 1
ATOM 8640 C CA . ALA B 1 151 ? 18.859 33.781 1.516 1 98.44 151 ALA B CA 1
ATOM 8641 C C . ALA B 1 151 ? 20.047 33 0.955 1 98.44 151 ALA B C 1
ATOM 8643 O O . ALA B 1 151 ? 20.844 32.438 1.713 1 98.44 151 ALA B O 1
ATOM 8644 N N . ALA B 1 152 ? 20.094 32.906 -0.334 1 98.31 152 ALA B N 1
ATOM 8645 C CA . ALA B 1 152 ? 21.203 32.219 -0.993 1 98.31 152 ALA B CA 1
ATOM 8646 C C . ALA B 1 152 ? 22.547 32.844 -0.634 1 98.31 152 ALA B C 1
ATOM 8648 O O . ALA B 1 152 ? 23.531 32.125 -0.408 1 98.31 152 ALA B O 1
ATOM 8649 N N . ASN B 1 153 ? 22.578 34.156 -0.645 1 98 153 ASN B N 1
ATOM 8650 C CA . ASN B 1 153 ? 23.797 34.906 -0.301 1 98 153 ASN B CA 1
ATOM 8651 C C . ASN B 1 153 ? 24.234 34.625 1.137 1 98 153 ASN B C 1
ATOM 8653 O O . ASN B 1 153 ? 25.406 34.406 1.406 1 98 153 ASN B O 1
ATOM 8657 N N . LEU B 1 154 ? 23.281 34.656 2.039 1 98.06 154 LEU B N 1
ATOM 8658 C CA . LEU B 1 154 ? 23.578 34.375 3.439 1 98.06 154 LEU B CA 1
ATOM 8659 C C . LEU B 1 154 ? 24.094 32.969 3.605 1 98.06 154 LEU B C 1
ATOM 8661 O O . LEU B 1 154 ? 25.047 32.719 4.359 1 98.06 154 LEU B O 1
ATOM 8665 N N . ALA B 1 155 ? 23.469 32 2.928 1 98 155 ALA B N 1
ATOM 8666 C CA . ALA B 1 155 ? 23.891 30.609 3.008 1 98 155 ALA B CA 1
ATOM 8667 C C . ALA B 1 155 ? 25.312 30.438 2.48 1 98 155 ALA B C 1
ATOM 8669 O O . ALA B 1 155 ? 26.109 29.719 3.082 1 98 155 ALA B O 1
ATOM 8670 N N . SER B 1 156 ? 25.625 31.109 1.352 1 97.5 156 SER B N 1
ATOM 8671 C CA . SER B 1 156 ? 26.938 30.969 0.709 1 97.5 156 SER B CA 1
ATOM 8672 C C . SER B 1 156 ? 28.047 31.562 1.563 1 97.5 156 SER B C 1
ATOM 8674 O O . SER B 1 156 ? 29.203 31.156 1.465 1 97.5 156 SER B O 1
ATOM 8676 N N . ASN B 1 157 ? 27.656 32.469 2.385 1 96.81 157 ASN B N 1
ATOM 8677 C CA . ASN B 1 157 ? 28.656 33.188 3.188 1 96.81 157 ASN B CA 1
ATOM 8678 C C . ASN B 1 157 ? 28.688 32.656 4.621 1 96.81 157 ASN B C 1
ATOM 8680 O O . ASN B 1 157 ? 29.406 33.219 5.469 1 96.81 157 ASN B O 1
ATOM 8684 N N . HIS B 1 158 ? 27.938 31.703 4.875 1 96.31 158 HIS B N 1
ATOM 8685 C CA . HIS B 1 158 ? 27.938 31.125 6.215 1 96.31 158 HIS B CA 1
ATOM 8686 C C . HIS B 1 158 ? 29.062 30.109 6.379 1 96.31 158 HIS B C 1
ATOM 8688 O O . HIS B 1 158 ? 29.422 29.406 5.43 1 96.31 158 HIS B O 1
ATOM 8694 N N . SER B 1 159 ? 29.609 29.938 7.547 1 96.06 159 SER B N 1
ATOM 8695 C CA . SER B 1 159 ? 30.812 29.172 7.805 1 96.06 159 SER B CA 1
ATOM 8696 C C . SER B 1 159 ? 30.562 27.672 7.688 1 96.06 159 SER B C 1
ATOM 8698 O O . SER B 1 159 ? 31.5 26.891 7.492 1 96.06 159 SER B O 1
ATOM 8700 N N . TYR B 1 160 ? 29.406 27.25 7.914 1 96.44 160 TYR B N 1
ATOM 8701 C CA . TYR B 1 160 ? 29.031 25.844 7.781 1 96.44 160 TYR B CA 1
ATOM 8702 C C . TYR B 1 160 ? 27.594 25.719 7.254 1 96.44 160 TYR B C 1
ATOM 8704 O O . TYR B 1 160 ? 26.875 26.703 7.184 1 96.44 160 TYR B O 1
ATOM 8712 N N . LEU B 1 161 ? 27.203 24.531 6.805 1 96.75 161 LEU B N 1
ATOM 8713 C CA . LEU B 1 161 ? 25.875 24.281 6.234 1 96.75 161 LEU B CA 1
ATOM 8714 C C . LEU B 1 161 ? 24.797 24.375 7.305 1 96.75 161 LEU B C 1
ATOM 8716 O O . LEU B 1 161 ? 24.938 23.781 8.383 1 96.75 161 LEU B O 1
ATOM 8720 N N . ILE B 1 162 ? 23.75 25.094 7.051 1 98.06 162 ILE B N 1
ATOM 8721 C CA . ILE B 1 162 ? 22.531 25.109 7.855 1 98.06 162 ILE B CA 1
ATOM 8722 C C . ILE B 1 162 ? 21.438 24.312 7.141 1 98.06 162 ILE B C 1
ATOM 8724 O O . ILE B 1 162 ? 20.766 24.828 6.258 1 98.06 162 ILE B O 1
ATOM 8728 N N . PRO B 1 163 ? 21.188 23.125 7.578 1 97.5 163 PRO B N 1
ATOM 8729 C CA . PRO B 1 163 ? 20.25 22.281 6.836 1 97.5 163 PRO B CA 1
ATOM 8730 C C . PRO B 1 163 ? 18.797 22.547 7.199 1 97.5 163 PRO B C 1
ATOM 8732 O O . PRO B 1 163 ? 18.5 23.047 8.289 1 97.5 163 PRO B O 1
ATOM 8735 N N . PRO B 1 164 ? 17.875 22.172 6.301 1 96.88 164 PRO B N 1
ATOM 8736 C CA . PRO B 1 164 ? 18.156 21.719 4.934 1 96.88 164 PRO B CA 1
ATOM 8737 C C . PRO B 1 164 ? 18.562 22.875 4.012 1 96.88 164 PRO B C 1
ATOM 8739 O O . PRO B 1 164 ? 18.094 24 4.188 1 96.88 164 PRO B O 1
ATOM 8742 N N . ALA B 1 165 ? 19.328 22.562 2.996 1 96.81 165 ALA B N 1
ATOM 8743 C CA . ALA B 1 165 ? 19.703 23.562 2.012 1 96.81 165 ALA B CA 1
ATOM 8744 C C . ALA B 1 165 ? 18.531 23.922 1.107 1 96.81 165 ALA B C 1
ATOM 8746 O O . ALA B 1 165 ? 18.406 25.078 0.676 1 96.81 165 ALA B O 1
ATOM 8747 N N . CYS B 1 166 ? 17.766 22.984 0.771 1 96.62 166 CYS B N 1
ATOM 8748 C CA . CYS B 1 166 ? 16.578 23.141 -0.073 1 96.62 166 CYS B CA 1
ATOM 8749 C C . CYS B 1 166 ? 15.453 22.234 0.387 1 96.62 166 CYS B C 1
ATOM 8751 O O . CYS B 1 166 ? 15.695 21.188 0.998 1 96.62 166 CYS B O 1
ATOM 8753 N N . PRO B 1 167 ? 14.211 22.641 0.093 1 94.75 167 PRO B N 1
ATOM 8754 C CA . PRO B 1 167 ? 13.117 21.688 0.327 1 94.75 167 PRO B CA 1
ATOM 8755 C C . PRO B 1 167 ? 13.219 20.453 -0.558 1 94.75 167 PRO B C 1
ATOM 8757 O O . PRO B 1 167 ? 14.008 20.438 -1.51 1 94.75 167 PRO B O 1
ATOM 8760 N N . PHE B 1 168 ? 12.453 19.438 -0.211 1 90.94 168 PHE B N 1
ATOM 8761 C CA . PHE B 1 168 ? 12.367 18.25 -1.064 1 90.94 168 PHE B CA 1
ATOM 8762 C C . PHE B 1 168 ? 11.961 18.641 -2.482 1 90.94 168 PHE B C 1
ATOM 8764 O O . PHE B 1 168 ? 11.102 19.5 -2.674 1 90.94 168 PHE B O 1
ATOM 8771 N N . PRO B 1 169 ? 12.539 18.016 -3.41 1 90.56 169 PRO B N 1
ATOM 8772 C CA . PRO B 1 169 ? 12.266 18.406 -4.797 1 90.56 169 PRO B CA 1
ATOM 8773 C C . PRO B 1 169 ? 10.773 18.359 -5.137 1 90.56 169 PRO B C 1
ATOM 8775 O O . PRO B 1 169 ? 10.297 19.172 -5.93 1 90.56 169 PRO B O 1
ATOM 8778 N N . GLN B 1 170 ? 10.055 17.5 -4.547 1 91.88 170 GLN B N 1
ATOM 8779 C CA . GLN B 1 170 ? 8.633 17.359 -4.824 1 91.88 170 GLN B CA 1
ATOM 8780 C C . GLN B 1 170 ? 7.852 18.594 -4.379 1 91.88 170 GLN B C 1
ATOM 8782 O O . GLN B 1 170 ? 6.75 18.859 -4.871 1 91.88 170 GLN B O 1
ATOM 8787 N N . TYR B 1 171 ? 8.453 19.391 -3.432 1 96.12 171 TYR B N 1
ATOM 8788 C CA . TYR B 1 171 ? 7.793 20.609 -2.973 1 96.12 171 TYR B CA 1
ATOM 8789 C C . TYR B 1 171 ? 7.844 21.688 -4.047 1 96.12 171 TYR B C 1
ATOM 8791 O O . TYR B 1 171 ? 7.047 22.625 -4.02 1 96.12 171 TYR B O 1
ATOM 8799 N N . LYS B 1 172 ? 8.883 21.594 -4.906 1 95.69 172 LYS B N 1
ATOM 8800 C CA . LYS B 1 172 ? 9.094 22.562 -5.977 1 95.69 172 LYS B CA 1
ATOM 8801 C C . LYS B 1 172 ? 9.297 23.969 -5.414 1 95.69 172 LYS B C 1
ATOM 8803 O O . LYS B 1 172 ? 8.703 24.922 -5.898 1 95.69 172 LYS B O 1
ATOM 8808 N N . GLY B 1 173 ? 10.078 24.047 -4.27 1 97.62 173 GLY B N 1
ATOM 8809 C CA . GLY B 1 173 ? 10.242 25.328 -3.588 1 97.62 173 GLY B CA 1
ATOM 8810 C C . GLY B 1 173 ? 11.594 25.969 -3.842 1 97.62 173 GLY B C 1
ATOM 8811 O O . GLY B 1 173 ? 12.359 25.5 -4.68 1 97.62 173 GLY B O 1
ATOM 8812 N N . GLU B 1 174 ? 11.859 27.156 -3.236 1 98.19 174 GLU B N 1
ATOM 8813 C CA . GLU B 1 174 ? 13.125 27.875 -3.236 1 98.19 174 GLU B CA 1
ATOM 8814 C C . GLU B 1 174 ? 14.008 27.438 -2.066 1 98.19 174 GLU B C 1
ATOM 8816 O O . GLU B 1 174 ? 13.516 26.875 -1.091 1 98.19 174 GLU B O 1
ATOM 8821 N N . CYS B 1 175 ? 15.258 27.734 -2.172 1 98.06 175 CYS B N 1
ATOM 8822 C CA . CYS B 1 175 ? 16.234 27.172 -1.238 1 98.06 175 CYS B CA 1
ATOM 8823 C C . CYS B 1 175 ? 16.594 28.188 -0.15 1 98.06 175 CYS B C 1
ATOM 8825 O O . CYS B 1 175 ? 16.422 29.391 -0.332 1 98.06 175 CYS B O 1
ATOM 8827 N N . HIS B 1 176 ? 16.969 27.719 1.036 1 98.31 176 HIS B N 1
ATOM 8828 C CA . HIS B 1 176 ? 17.688 28.406 2.105 1 98.31 176 HIS B CA 1
ATOM 8829 C C . HIS B 1 176 ? 16.75 29.312 2.904 1 98.31 176 HIS B C 1
ATOM 8831 O O . HIS B 1 176 ? 17.188 30.344 3.434 1 98.31 176 HIS B O 1
ATOM 8837 N N . ILE B 1 177 ? 15.516 28.969 2.945 1 98.25 177 ILE B N 1
ATOM 8838 C CA . ILE B 1 177 ? 14.547 29.828 3.627 1 98.25 177 ILE B CA 1
ATOM 8839 C C . ILE B 1 177 ? 14.891 29.906 5.113 1 98.25 177 ILE B C 1
ATOM 8841 O O . ILE B 1 177 ? 14.617 30.922 5.762 1 98.25 177 ILE B O 1
ATOM 8845 N N . ASN B 1 178 ? 15.539 28.906 5.707 1 98.12 178 ASN B N 1
ATOM 8846 C CA . ASN B 1 178 ? 15.875 28.875 7.125 1 98.12 178 ASN B CA 1
ATOM 8847 C C . ASN B 1 178 ? 16.953 29.906 7.469 1 98.12 178 ASN B C 1
ATOM 8849 O O . ASN B 1 178 ? 17.188 30.188 8.641 1 98.12 178 ASN B O 1
ATOM 8853 N N . MET B 1 179 ? 17.547 30.594 6.461 1 98.19 179 MET B N 1
ATOM 8854 C CA . MET B 1 179 ? 18.594 31.594 6.668 1 98.19 179 MET B CA 1
ATOM 8855 C C . MET B 1 179 ? 17.984 32.969 6.98 1 98.19 179 MET B C 1
ATOM 8857 O O . MET B 1 179 ? 18.688 33.844 7.445 1 98.19 179 MET B O 1
ATOM 8861 N N . VAL B 1 180 ? 16.703 33.125 6.727 1 97.69 180 VAL B N 1
ATOM 8862 C CA . VAL B 1 180 ? 16.094 34.469 6.844 1 97.69 180 VAL B CA 1
ATOM 8863 C C . VAL B 1 180 ? 14.859 34.375 7.73 1 97.69 180 VAL B C 1
ATOM 8865 O O . VAL B 1 180 ? 14.312 33.312 7.961 1 97.69 180 VAL B O 1
ATOM 8868 N N . ARG B 1 181 ? 14.461 35.469 8.312 1 98.25 181 ARG B N 1
ATOM 8869 C CA . ARG B 1 181 ? 13.234 35.562 9.102 1 98.25 181 ARG B CA 1
ATOM 8870 C C . ARG B 1 181 ? 12.062 36.031 8.25 1 98.25 181 ARG B C 1
ATOM 8872 O O . ARG B 1 181 ? 11.719 37.219 8.25 1 98.25 181 ARG B O 1
ATOM 8879 N N . LYS B 1 182 ? 11.477 35.125 7.605 1 97.81 182 LYS B N 1
ATOM 8880 C CA . LYS B 1 182 ? 10.352 35.25 6.68 1 97.81 182 LYS B CA 1
ATOM 8881 C C . LYS B 1 182 ? 9.438 34.031 6.77 1 97.81 182 LYS B C 1
ATOM 8883 O O . LYS B 1 182 ? 9.852 32.969 7.227 1 97.81 182 LYS B O 1
ATOM 8888 N N . GLU B 1 183 ? 8.156 34.219 6.453 1 96.88 183 GLU B N 1
ATOM 8889 C CA . GLU B 1 183 ? 7.254 33.094 6.406 1 96.88 183 GLU B CA 1
ATOM 8890 C C . GLU B 1 183 ? 7.859 31.922 5.613 1 96.88 183 GLU B C 1
ATOM 8892 O O . GLU B 1 183 ? 8.078 32.031 4.406 1 96.88 183 GLU B O 1
ATOM 8897 N N . GLN B 1 184 ? 7.984 30.75 6.242 1 96.75 184 GLN B N 1
ATOM 8898 C CA . GLN B 1 184 ? 8.711 29.656 5.625 1 96.75 184 GLN B CA 1
ATOM 8899 C C . GLN B 1 184 ? 7.957 29.094 4.418 1 96.75 184 GLN B C 1
ATOM 8901 O O . GLN B 1 184 ? 8.57 28.734 3.408 1 96.75 184 GLN B O 1
ATOM 8906 N N . CYS B 1 185 ? 6.672 29.016 4.477 1 96.62 185 CYS B N 1
ATOM 8907 C CA . CYS B 1 185 ? 5.859 28.359 3.459 1 96.62 185 CYS B CA 1
ATOM 8908 C C . CYS B 1 185 ? 5.836 29.188 2.172 1 96.62 185 CYS B C 1
ATOM 8910 O O . CYS B 1 185 ? 5.418 28.688 1.124 1 96.62 185 CYS B O 1
ATOM 8912 N N . SER B 1 186 ? 6.324 30.422 2.188 1 97.19 186 SER B N 1
ATOM 8913 C CA . SER B 1 186 ? 6.41 31.203 0.957 1 97.19 186 SER B CA 1
ATOM 8914 C C . SER B 1 186 ? 7.414 30.594 -0.013 1 97.19 186 SER B C 1
ATOM 8916 O O . SER B 1 186 ? 7.387 30.875 -1.211 1 97.19 186 SER B O 1
ATOM 8918 N N . PHE B 1 187 ? 8.336 29.75 0.484 1 98.12 187 PHE B N 1
ATOM 8919 C CA . PHE B 1 187 ? 9.297 29.031 -0.339 1 98.12 187 PHE B CA 1
ATOM 8920 C C . PHE B 1 187 ? 8.781 27.625 -0.659 1 98.12 187 PHE B C 1
ATOM 8922 O O . PHE B 1 187 ? 9.547 26.766 -1.115 1 98.12 187 PHE B O 1
ATOM 8929 N N . SER B 1 188 ? 7.547 27.344 -0.399 1 97.38 188 SER B N 1
ATOM 8930 C CA . SER B 1 188 ? 6.82 26.109 -0.669 1 97.38 188 SER B CA 1
ATOM 8931 C C . SER B 1 188 ? 6.816 25.188 0.551 1 97.38 188 SER B C 1
ATOM 8933 O O . SER B 1 188 ? 7.531 25.438 1.525 1 97.38 188 SER B O 1
ATOM 8935 N N . TRP B 1 189 ? 5.98 24.188 0.559 1 97.31 189 TRP B N 1
ATOM 8936 C CA . TRP B 1 189 ? 5.867 23.109 1.532 1 97.31 189 TRP B CA 1
ATOM 8937 C C . TRP B 1 189 ? 5.18 21.891 0.919 1 97.31 189 TRP B C 1
ATOM 8939 O O . TRP B 1 189 ? 4.742 21.938 -0.234 1 97.31 189 TRP B O 1
ATOM 8949 N N . ASP B 1 190 ? 5.074 20.797 1.597 1 96.81 190 ASP B N 1
ATOM 8950 C CA . ASP B 1 190 ? 4.441 19.594 1.069 1 96.81 190 ASP B CA 1
ATOM 8951 C C . ASP B 1 190 ? 2.939 19.797 0.881 1 96.81 190 ASP B C 1
ATOM 8953 O O . ASP B 1 190 ? 2.248 18.922 0.355 1 96.81 190 ASP B O 1
ATOM 8957 N N . TRP B 1 191 ? 2.416 21.016 1.189 1 97.38 191 TRP B N 1
ATOM 8958 C CA . TRP B 1 191 ? 0.992 21.297 1.05 1 97.38 191 TRP B CA 1
ATOM 8959 C C . TRP B 1 191 ? 0.766 22.625 0.327 1 97.38 191 TRP B C 1
ATOM 8961 O O . TRP B 1 191 ? -0.374 23.078 0.177 1 97.38 191 TRP B O 1
ATOM 8971 N N . GLY B 1 192 ? 1.848 23.312 -0.103 1 97.38 192 GLY B N 1
ATOM 8972 C CA . GLY B 1 192 ? 1.643 24.625 -0.691 1 97.38 192 GLY B CA 1
ATOM 8973 C C . GLY B 1 192 ? 2.715 25 -1.696 1 97.38 192 GLY B C 1
ATOM 8974 O O . GLY B 1 192 ? 3.812 24.438 -1.68 1 97.38 192 GLY B O 1
ATOM 8975 N N . PRO B 1 193 ? 2.416 25.984 -2.518 1 97.69 193 PRO B N 1
ATOM 8976 C CA . PRO B 1 193 ? 3.326 26.406 -3.586 1 97.69 193 PRO B CA 1
ATOM 8977 C C . PRO B 1 193 ? 4.332 27.469 -3.125 1 97.69 193 PRO B C 1
ATOM 8979 O O . PRO B 1 193 ? 4.184 28.031 -2.043 1 97.69 193 PRO B O 1
ATOM 8982 N N . SER B 1 194 ? 5.312 27.672 -3.926 1 98.19 194 SER B N 1
ATOM 8983 C CA . SER B 1 194 ? 6.316 28.703 -3.676 1 98.19 194 SER B CA 1
ATOM 8984 C C . SER B 1 194 ? 5.934 30.016 -4.344 1 98.19 194 SER B C 1
ATOM 8986 O O . SER B 1 194 ? 5.844 30.094 -5.57 1 98.19 194 SER B O 1
ATOM 8988 N N . PHE B 1 195 ? 5.668 31.016 -3.602 1 98.25 195 PHE B N 1
ATOM 8989 C CA . PHE B 1 195 ? 5.496 32.406 -4.012 1 98.25 195 PHE B CA 1
ATOM 8990 C C . PHE B 1 195 ? 6.172 33.344 -3.025 1 98.25 195 PHE B C 1
ATOM 8992 O O . PHE B 1 195 ? 5.504 34 -2.213 1 98.25 195 PHE B O 1
ATOM 8999 N N . PRO B 1 196 ? 7.492 33.5 -3.082 1 98.19 196 PRO B N 1
ATOM 9000 C CA . PRO B 1 196 ? 8.195 34.406 -2.176 1 98.19 196 PRO B CA 1
ATOM 9001 C C . PRO B 1 196 ? 7.82 35.875 -2.408 1 98.19 196 PRO B C 1
ATOM 9003 O O . PRO B 1 196 ? 8.406 36.531 -3.27 1 98.19 196 PRO B O 1
ATOM 9006 N N . THR B 1 197 ? 7.02 36.438 -1.65 1 97.69 197 THR B N 1
ATOM 9007 C CA . THR B 1 197 ? 6.5 37.781 -1.805 1 97.69 197 THR B CA 1
ATOM 9008 C C . THR B 1 197 ? 7.523 38.812 -1.341 1 97.69 197 THR B C 1
ATOM 9010 O O . THR B 1 197 ? 8.445 38.5 -0.585 1 97.69 197 THR B O 1
ATOM 9013 N N . GLN B 1 198 ? 7.422 40.031 -1.832 1 97 198 GLN B N 1
ATOM 9014 C CA . GLN B 1 198 ? 8.047 41.25 -1.378 1 97 198 GLN B CA 1
ATOM 9015 C C . GLN B 1 198 ? 7.016 42.375 -1.24 1 97 198 GLN B C 1
ATOM 9017 O O . GLN B 1 198 ? 6.176 42.562 -2.123 1 97 198 GLN B O 1
ATOM 9022 N N . GLY B 1 199 ? 7.07 43.094 -0.041 1 96.94 199 GLY B N 1
ATOM 9023 C CA . GLY B 1 199 ? 6.145 44.188 0.049 1 96.94 199 GLY B CA 1
ATOM 9024 C C . GLY B 1 199 ? 5.859 44.625 1.478 1 96.94 199 GLY B C 1
ATOM 9025 O O . GLY B 1 199 ? 6.477 44.125 2.416 1 96.94 199 GLY B O 1
ATOM 9026 N N . ILE B 1 200 ? 5.031 45.688 1.545 1 98.44 200 ILE B N 1
ATOM 9027 C CA . ILE B 1 200 ? 4.465 46.156 2.805 1 98.44 200 ILE B CA 1
ATOM 9028 C C . ILE B 1 200 ? 3.191 45.375 3.119 1 98.44 200 ILE B C 1
ATOM 9030 O O . ILE B 1 200 ? 2.104 45.719 2.662 1 98.44 200 ILE B O 1
ATOM 9034 N N . TRP B 1 201 ? 3.383 44.312 3.893 1 97.5 201 TRP B N 1
ATOM 9035 C CA . TRP B 1 201 ? 2.336 43.312 3.977 1 97.5 201 TRP B CA 1
ATOM 9036 C C . TRP B 1 201 ? 1.4 43.594 5.148 1 97.5 201 TRP B C 1
ATOM 9038 O O . TRP B 1 201 ? 0.412 42.875 5.344 1 97.5 201 TRP B O 1
ATOM 9048 N N . ARG B 1 202 ? 1.741 44.625 5.961 1 97.62 202 ARG B N 1
ATOM 9049 C CA . ARG B 1 202 ? 0.88 45.125 7.023 1 97.62 202 ARG B CA 1
ATOM 9050 C C . ARG B 1 202 ? 0.743 46.656 6.938 1 97.62 202 ARG B C 1
ATOM 9052 O O . ARG B 1 202 ? 1.22 47.25 5.984 1 97.62 202 ARG B O 1
ATOM 9059 N N . ASN B 1 203 ? 0.115 47.281 7.934 1 97.81 203 ASN B N 1
ATOM 9060 C CA . ASN B 1 203 ? -0.163 48.719 7.906 1 97.81 203 ASN B CA 1
ATOM 9061 C C . ASN B 1 203 ? 1.119 49.531 7.988 1 97.81 203 ASN B C 1
ATOM 9063 O O . ASN B 1 203 ? 2.098 49.125 8.602 1 97.81 203 ASN B O 1
ATOM 9067 N N . ILE B 1 204 ? 1.134 50.656 7.375 1 98.56 204 ILE B N 1
ATOM 9068 C CA . ILE B 1 204 ? 2.193 51.656 7.414 1 98.56 204 ILE B CA 1
ATOM 9069 C C . ILE B 1 204 ? 1.587 53.031 7.652 1 98.56 204 ILE B C 1
ATOM 9071 O O . ILE B 1 204 ? 0.542 53.375 7.086 1 98.56 204 ILE B O 1
ATOM 9075 N N . TYR B 1 205 ? 2.152 53.906 8.57 1 98.06 205 TYR B N 1
ATOM 9076 C CA . TYR B 1 205 ? 1.566 55.188 8.914 1 98.06 205 TYR B CA 1
ATOM 9077 C C . TYR B 1 205 ? 2.586 56.062 9.609 1 98.06 205 TYR B C 1
ATOM 9079 O O . TYR B 1 205 ? 3.664 55.625 10 1 98.06 205 TYR B O 1
ATOM 9087 N N . ILE B 1 206 ? 2.256 57.312 9.734 1 97.56 206 ILE B N 1
ATOM 9088 C CA . ILE B 1 206 ? 3.07 58.312 10.414 1 97.56 206 ILE B CA 1
ATOM 9089 C C . ILE B 1 206 ? 2.391 58.75 11.719 1 97.56 206 ILE B C 1
ATOM 9091 O O . ILE B 1 206 ? 1.18 58.969 11.75 1 97.56 206 ILE B O 1
ATOM 9095 N N . GLU B 1 207 ? 3.178 58.781 12.766 1 95.75 207 GLU B N 1
ATOM 9096 C CA . GLU B 1 207 ? 2.729 59.312 14.047 1 95.75 207 GLU B CA 1
ATOM 9097 C C . GLU B 1 207 ? 3.459 60.625 14.367 1 95.75 207 GLU B C 1
ATOM 9099 O O . GLU B 1 207 ? 4.691 60.688 14.32 1 95.75 207 GLU B O 1
ATOM 9104 N N . SER B 1 208 ? 2.68 61.656 14.656 1 94.44 208 SER B N 1
ATOM 9105 C CA . SER B 1 208 ? 3.223 62.938 15.094 1 94.44 208 SER B CA 1
ATOM 9106 C C . SER B 1 208 ? 2.768 63.25 16.516 1 94.44 208 SER B C 1
ATOM 9108 O O . SER B 1 208 ? 1.574 63.219 16.812 1 94.44 208 SER B O 1
ATOM 9110 N N . PHE B 1 209 ? 3.764 63.656 17.359 1 91.44 209 PHE B N 1
ATOM 9111 C CA . PHE B 1 209 ? 3.42 63.969 18.75 1 91.44 209 PHE B CA 1
ATOM 9112 C C . PHE B 1 209 ? 4.492 64.875 19.391 1 91.44 209 PHE B C 1
ATOM 9114 O O . PHE B 1 209 ? 5.621 64.938 18.891 1 91.44 209 PHE B O 1
ATOM 9121 N N . ASN B 1 210 ? 4.164 65.5 20.453 1 89 210 ASN B N 1
ATOM 9122 C CA . ASN B 1 210 ? 5.074 66.438 21.062 1 89 210 ASN B CA 1
ATOM 9123 C C . ASN B 1 210 ? 6 65.75 22.078 1 89 210 ASN B C 1
ATOM 9125 O O . ASN B 1 210 ? 7.223 65.875 22 1 89 210 ASN B O 1
ATOM 9129 N N . THR B 1 211 ? 5.387 65.062 22.969 1 86 211 THR B N 1
ATOM 9130 C CA . THR B 1 211 ? 6.199 64.562 24.062 1 86 211 THR B CA 1
ATOM 9131 C C . THR B 1 211 ? 6.426 63.062 23.953 1 86 211 THR B C 1
ATOM 9133 O O . THR B 1 211 ? 7.559 62.594 24.062 1 86 211 THR B O 1
ATOM 9136 N N . THR B 1 212 ? 5.383 62.344 23.875 1 89.69 212 THR B N 1
ATOM 9137 C CA . THR B 1 212 ? 5.508 60.906 23.812 1 89.69 212 THR B CA 1
ATOM 9138 C C . THR B 1 212 ? 4.246 60.281 23.219 1 89.69 212 THR B C 1
ATOM 9140 O O . THR B 1 212 ? 3.262 60.969 22.969 1 89.69 212 THR B O 1
ATOM 9143 N N . ALA B 1 213 ? 4.406 58.969 22.859 1 91.88 213 ALA B N 1
ATOM 9144 C CA . ALA B 1 213 ? 3.283 58.156 22.406 1 91.88 213 ALA B CA 1
ATOM 9145 C C . ALA B 1 213 ? 3.352 56.75 22.984 1 91.88 213 ALA B C 1
ATOM 9147 O O . ALA B 1 213 ? 4.438 56.188 23.125 1 91.88 213 ALA B O 1
ATOM 9148 N N . ILE B 1 214 ? 2.152 56.156 23.312 1 94.25 214 ILE B N 1
ATOM 9149 C CA . ILE B 1 214 ? 2.113 54.75 23.75 1 94.25 214 ILE B CA 1
ATOM 9150 C C . ILE B 1 214 ? 2.439 53.844 22.594 1 94.25 214 ILE B C 1
ATOM 9152 O O . ILE B 1 214 ? 1.753 53.844 21.562 1 94.25 214 ILE B O 1
ATOM 9156 N N . ARG B 1 215 ? 3.449 53.062 22.781 1 93.38 215 ARG B N 1
ATOM 9157 C CA . ARG B 1 215 ? 3.887 52.125 21.75 1 93.38 215 ARG B CA 1
ATOM 9158 C C . ARG B 1 215 ? 3.203 50.781 21.906 1 93.38 215 ARG B C 1
ATOM 9160 O O . ARG B 1 215 ? 2.814 50.156 20.906 1 93.38 215 ARG B O 1
ATOM 9167 N N . SER B 1 216 ? 3.146 50.344 23.062 1 94.75 216 SER B N 1
ATOM 9168 C CA . SER B 1 216 ? 2.469 49.062 23.328 1 94.75 216 SER B CA 1
ATOM 9169 C C . SER B 1 216 ? 1.747 49.094 24.672 1 94.75 216 SER B C 1
ATOM 9171 O O . SER B 1 216 ? 2.137 49.844 25.578 1 94.75 216 SER B O 1
ATOM 9173 N N . PHE B 1 217 ? 0.69 48.438 24.75 1 96.19 217 PHE B N 1
ATOM 9174 C CA . PHE B 1 217 ? -0.139 48.281 25.938 1 96.19 217 PHE B CA 1
ATOM 9175 C C . PHE B 1 217 ? -0.54 46.812 26.109 1 96.19 217 PHE B C 1
ATOM 9177 O O . PHE B 1 217 ? -1.179 46.219 25.234 1 96.19 217 PHE B O 1
ATOM 9184 N N . THR B 1 218 ? -0.093 46.125 27.172 1 97.44 218 THR B N 1
ATOM 9185 C CA . THR B 1 218 ? -0.373 44.719 27.422 1 97.44 218 THR B CA 1
ATOM 9186 C C . THR B 1 218 ? -0.982 44.531 28.812 1 97.44 218 THR B C 1
ATOM 9188 O O . THR B 1 218 ? -0.917 45.438 29.656 1 97.44 218 THR B O 1
ATOM 9191 N N . ALA B 1 219 ? -1.627 43.406 28.922 1 96.81 219 ALA B N 1
ATOM 9192 C CA . ALA B 1 219 ? -2.236 43.062 30.203 1 96.81 219 ALA B CA 1
ATOM 9193 C C . ALA B 1 219 ? -2.182 41.562 30.469 1 96.81 219 ALA B C 1
ATOM 9195 O O . ALA B 1 219 ? -2.301 40.75 29.531 1 96.81 219 ALA B O 1
ATOM 9196 N N . GLU B 1 220 ? -1.979 41.188 31.672 1 95.75 220 GLU B N 1
ATOM 9197 C CA . GLU B 1 220 ? -2.057 39.844 32.156 1 95.75 220 GLU B CA 1
ATOM 9198 C C . GLU B 1 220 ? -3.08 39.719 33.281 1 95.75 220 GLU B C 1
ATOM 9200 O O . GLU B 1 220 ? -3.104 40.531 34.219 1 95.75 220 GLU B O 1
ATOM 9205 N N . THR B 1 221 ? -3.959 38.781 33.125 1 95.19 221 THR B N 1
ATOM 9206 C CA . THR B 1 221 ? -4.926 38.5 34.188 1 95.19 221 THR B CA 1
ATOM 9207 C C . THR B 1 221 ? -4.406 37.406 35.094 1 95.19 221 THR B C 1
ATOM 9209 O O . THR B 1 221 ? -4.102 36.312 34.656 1 95.19 221 THR B O 1
ATOM 9212 N N . LEU B 1 222 ? -4.367 37.75 36.375 1 94.06 222 LEU B N 1
ATOM 9213 C CA . LEU B 1 222 ? -3.768 36.875 37.375 1 94.06 222 LEU B CA 1
ATOM 9214 C C . LEU B 1 222 ? -4.664 36.719 38.594 1 94.06 222 LEU B C 1
ATOM 9216 O O . LEU B 1 222 ? -5.512 37.594 38.844 1 94.06 222 LEU B O 1
ATOM 9220 N N . LYS B 1 223 ? -4.527 35.625 39.188 1 91.44 223 LYS B N 1
ATOM 9221 C CA . LYS B 1 223 ? -5.117 35.438 40.531 1 91.44 223 LYS B CA 1
ATOM 9222 C C . LYS B 1 223 ? -4.125 35.812 41.625 1 91.44 223 LYS B C 1
ATOM 9224 O O . LYS B 1 223 ? -2.98 35.375 41.594 1 91.44 223 LYS B O 1
ATOM 9229 N N . ASP B 1 224 ? -4.57 36.656 42.531 1 88.25 224 ASP B N 1
ATOM 9230 C CA . ASP B 1 224 ? -3.736 37 43.656 1 88.25 224 ASP B CA 1
ATOM 9231 C C . ASP B 1 224 ? -3.781 35.938 44.75 1 88.25 224 ASP B C 1
ATOM 9233 O O . ASP B 1 224 ? -4.5 34.938 44.594 1 88.25 224 ASP B O 1
ATOM 9237 N N . THR B 1 225 ? -3.049 36.094 45.812 1 87 225 THR B N 1
ATOM 9238 C CA . THR B 1 225 ? -2.9 35.125 46.875 1 87 225 THR B CA 1
ATOM 9239 C C . THR B 1 225 ? -4.246 34.844 47.531 1 87 225 THR B C 1
ATOM 9241 O O . THR B 1 225 ? -4.48 33.75 48.031 1 87 225 THR B O 1
ATOM 9244 N N . ASP B 1 226 ? -5.094 35.812 47.562 1 86.94 226 ASP B N 1
ATOM 9245 C CA . ASP B 1 226 ? -6.391 35.656 48.219 1 86.94 226 ASP B CA 1
ATOM 9246 C C . ASP B 1 226 ? -7.434 35.125 47.219 1 86.94 226 ASP B C 1
ATOM 9248 O O . ASP B 1 226 ? -8.617 35 47.562 1 86.94 226 ASP B O 1
ATOM 9252 N N . GLY B 1 227 ? -6.949 34.875 46 1 86.44 227 GLY B N 1
ATOM 9253 C CA . GLY B 1 227 ? -7.848 34.312 45 1 86.44 227 GLY B CA 1
ATOM 9254 C C . GLY B 1 227 ? -8.547 35.375 44.156 1 86.44 227 GLY B C 1
ATOM 9255 O O . GLY B 1 227 ? -9.227 35.062 43.188 1 86.44 227 GLY B O 1
ATOM 9256 N N . SER B 1 228 ? -8.312 36.656 44.531 1 89.81 228 SER B N 1
ATOM 9257 C CA . SER B 1 228 ? -8.945 37.719 43.781 1 89.81 228 SER B CA 1
ATOM 9258 C C . SER B 1 228 ? -8.211 37.969 42.469 1 89.81 228 SER B C 1
ATOM 9260 O O . SER B 1 228 ? -7.008 37.75 42.344 1 89.81 228 SER B O 1
ATOM 9262 N N . TRP B 1 229 ? -9 38.406 41.469 1 93.31 229 TRP B N 1
ATOM 9263 C CA . TRP B 1 229 ? -8.414 38.75 40.188 1 93.31 229 TRP B CA 1
ATOM 9264 C C . TRP B 1 229 ? -7.707 40.094 40.25 1 93.31 229 TRP B C 1
ATOM 9266 O O . TRP B 1 229 ? -8.18 41.031 40.906 1 93.31 229 TRP B O 1
ATOM 9276 N N . VAL B 1 230 ? -6.609 40.156 39.594 1 93.56 230 VAL B N 1
ATOM 9277 C CA . VAL B 1 230 ? -5.895 41.406 39.375 1 93.56 230 VAL B CA 1
ATOM 9278 C C . VAL B 1 230 ? -5.473 41.5 37.906 1 93.56 230 VAL B C 1
ATOM 9280 O O . VAL B 1 230 ? -5.398 40.5 37.219 1 93.56 230 VAL B O 1
ATOM 9283 N N . ILE B 1 231 ? -5.305 42.719 37.406 1 95.69 231 ILE B N 1
ATOM 9284 C CA . ILE B 1 231 ? -4.801 42.938 36.062 1 95.69 231 ILE B CA 1
ATOM 9285 C C . ILE B 1 231 ? -3.443 43.656 36.156 1 95.69 231 ILE B C 1
ATOM 9287 O O . ILE B 1 231 ? -3.346 44.781 36.625 1 95.69 231 ILE B O 1
ATOM 9291 N N . ASP B 1 232 ? -2.402 42.969 35.781 1 95.62 232 ASP B N 1
ATOM 9292 C CA . ASP B 1 232 ? -1.094 43.594 35.625 1 95.62 232 ASP B CA 1
ATOM 9293 C C . ASP B 1 232 ? -0.92 44.156 34.219 1 95.62 232 ASP B C 1
ATOM 9295 O O . ASP B 1 232 ? -1.006 43.438 33.219 1 95.62 232 ASP B O 1
ATOM 9299 N N . THR B 1 233 ? -0.706 45.406 34.094 1 96.5 233 THR B N 1
ATOM 9300 C CA . THR B 1 233 ? -0.59 46.062 32.781 1 96.5 233 THR B CA 1
ATOM 9301 C C . THR B 1 233 ? 0.836 46.562 32.562 1 96.5 233 THR B C 1
ATOM 9303 O O . THR B 1 233 ? 1.599 46.719 33.531 1 96.5 233 THR B O 1
ATOM 9306 N N . GLU B 1 234 ? 1.205 46.625 31.391 1 96.25 234 GLU B N 1
ATOM 9307 C CA . GLU B 1 234 ? 2.463 47.219 30.953 1 96.25 234 GLU B CA 1
ATOM 9308 C C . GLU B 1 234 ? 2.238 48.188 29.797 1 96.25 234 GLU B C 1
ATOM 9310 O O . GLU B 1 234 ? 1.601 47.844 28.797 1 96.25 234 GLU B O 1
ATOM 9315 N N . VAL B 1 235 ? 2.67 49.406 29.953 1 96.38 235 VAL B N 1
ATOM 9316 C CA . VAL B 1 235 ? 2.59 50.469 28.922 1 96.38 235 VAL B CA 1
ATOM 9317 C C . VAL B 1 235 ? 3.996 50.875 28.5 1 96.38 235 VAL B C 1
ATOM 9319 O O . VAL B 1 235 ? 4.801 51.312 29.328 1 96.38 235 VAL B O 1
ATOM 9322 N N . LEU B 1 236 ? 4.258 50.656 27.297 1 95.12 236 LEU B N 1
ATOM 9323 C CA . LEU B 1 236 ? 5.527 51.094 26.719 1 95.12 236 LEU B CA 1
ATOM 9324 C C . LEU B 1 236 ? 5.359 52.406 25.984 1 95.12 236 LEU B C 1
ATOM 9326 O O . LEU B 1 236 ? 4.496 52.531 25.109 1 95.12 236 LEU B O 1
ATOM 9330 N N . LEU B 1 237 ? 6.156 53.406 26.312 1 94.06 237 LEU B N 1
ATOM 9331 C CA . LEU B 1 237 ? 6.059 54.719 25.719 1 94.06 237 LEU B CA 1
ATOM 9332 C C . LEU B 1 237 ? 7.281 55.031 24.859 1 94.06 237 LEU B C 1
ATOM 9334 O O . LEU B 1 237 ? 8.383 54.531 25.141 1 94.06 237 LEU B O 1
ATOM 9338 N N . ASP B 1 238 ? 7.016 55.75 23.828 1 91.81 238 ASP B N 1
ATOM 9339 C CA . ASP B 1 238 ? 8.094 56.188 22.969 1 91.81 238 ASP B CA 1
ATOM 9340 C C . ASP B 1 238 ? 8.758 57.469 23.516 1 91.81 238 ASP B C 1
ATOM 9342 O O . ASP B 1 238 ? 8.148 58.531 23.531 1 91.81 238 ASP B O 1
ATOM 9346 N N . VAL B 1 239 ? 9.992 57.375 24.031 1 89.06 239 VAL B N 1
ATOM 9347 C CA . VAL B 1 239 ? 10.719 58.531 24.578 1 89.06 239 VAL B CA 1
ATOM 9348 C C . VAL B 1 239 ? 12 58.75 23.781 1 89.06 239 VAL B C 1
ATOM 9350 O O . VAL B 1 239 ? 12.844 57.844 23.672 1 89.06 239 VAL B O 1
ATOM 9353 N N . PRO B 1 240 ? 12.102 59.875 23.141 1 83.38 240 PRO B N 1
ATOM 9354 C CA . PRO B 1 240 ? 13.328 60.125 22.375 1 83.38 240 PRO B CA 1
ATOM 9355 C C . PRO B 1 240 ? 14.578 60.094 23.234 1 83.38 240 PRO B C 1
ATOM 9357 O O . PRO B 1 240 ? 14.516 60.375 24.438 1 83.38 240 PRO B O 1
ATOM 9360 N N . GLU B 1 241 ? 15.664 59.875 22.578 1 83.06 241 GLU B N 1
ATOM 9361 C CA . GLU B 1 241 ? 16.953 59.844 23.266 1 83.06 241 GLU B CA 1
ATOM 9362 C C . GLU B 1 241 ? 17.281 61.188 23.891 1 83.06 241 GLU B C 1
ATOM 9364 O O . GLU B 1 241 ? 17.125 62.219 23.25 1 83.06 241 GLU B O 1
ATOM 9369 N N . GLY B 1 242 ? 17.672 61.25 25.141 1 83.38 242 GLY B N 1
ATOM 9370 C CA . GLY B 1 242 ? 18.141 62.438 25.828 1 83.38 242 GLY B CA 1
ATOM 9371 C C . GLY B 1 242 ? 17.016 63.25 26.406 1 83.38 242 GLY B C 1
ATOM 9372 O O . GLY B 1 242 ? 17.25 64.312 27.047 1 83.38 242 GLY B O 1
ATOM 9373 N N . GLU B 1 243 ? 15.805 62.781 26.234 1 86.81 243 GLU B N 1
ATOM 9374 C CA . GLU B 1 243 ? 14.656 63.562 26.719 1 86.81 243 GLU B CA 1
ATOM 9375 C C . GLU B 1 243 ? 14.078 62.938 27.984 1 86.81 243 GLU B C 1
ATOM 9377 O O . GLU B 1 243 ? 14.25 61.75 28.234 1 86.81 243 GLU B O 1
ATOM 9382 N N . THR B 1 244 ? 13.594 63.812 28.766 1 91.5 244 THR B N 1
ATOM 9383 C CA . THR B 1 244 ? 12.828 63.375 29.938 1 91.5 244 THR B CA 1
ATOM 9384 C C . THR B 1 244 ? 11.383 63.875 29.828 1 91.5 244 THR B C 1
ATOM 9386 O O . THR B 1 244 ? 11.133 65.062 29.578 1 91.5 244 THR B O 1
ATOM 9389 N N . VAL B 1 245 ? 10.508 62.938 29.938 1 90.62 245 VAL B N 1
ATOM 9390 C CA . VAL B 1 245 ? 9.086 63.25 29.828 1 90.62 245 VAL B CA 1
ATOM 9391 C C . VAL B 1 245 ? 8.383 62.969 31.156 1 90.62 245 VAL B C 1
ATOM 9393 O O . VAL B 1 245 ? 8.555 61.906 31.75 1 90.62 245 VAL B O 1
ATOM 9396 N N . GLU B 1 246 ? 7.66 64 31.672 1 92.38 246 GLU B N 1
ATOM 9397 C CA . GLU B 1 246 ? 6.855 63.812 32.875 1 92.38 246 GLU B CA 1
ATOM 9398 C C . GLU B 1 246 ? 5.367 63.75 32.531 1 92.38 246 GLU B C 1
ATOM 9400 O O . GLU B 1 246 ? 4.883 64.562 31.719 1 92.38 246 GLU B O 1
ATOM 9405 N N . GLY B 1 247 ? 4.734 62.812 33.094 1 92.75 247 GLY B N 1
ATOM 9406 C CA . GLY B 1 247 ? 3.309 62.688 32.844 1 92.75 247 GLY B CA 1
ATOM 9407 C C . GLY B 1 247 ? 2.654 61.594 33.656 1 92.75 247 GLY B C 1
ATOM 9408 O O . GLY B 1 247 ? 3.291 61 34.531 1 92.75 247 GLY B O 1
ATOM 9409 N N . SER B 1 248 ? 1.354 61.406 33.406 1 94.69 248 SER B N 1
ATOM 9410 C CA . SER B 1 248 ? 0.585 60.406 34.125 1 94.69 248 SER B CA 1
ATOM 9411 C C . SER B 1 248 ? 0.107 59.312 33.188 1 94.69 248 SER B C 1
ATOM 9413 O O . SER B 1 248 ? -0.252 59.594 32.031 1 94.69 248 SER B O 1
ATOM 9415 N N . VAL B 1 249 ? 0.198 58.094 33.719 1 95.12 249 VAL B N 1
ATOM 9416 C CA . VAL B 1 249 ? -0.388 56.938 33.031 1 95.12 249 VAL B CA 1
ATOM 9417 C C . VAL B 1 249 ? -1.621 56.469 33.812 1 95.12 249 VAL B C 1
ATOM 9419 O O . VAL B 1 249 ? -1.544 56.156 35 1 95.12 249 VAL B O 1
ATOM 9422 N N . LYS B 1 250 ? -2.758 56.438 33.125 1 94.81 250 LYS B N 1
ATOM 9423 C CA . LYS B 1 250 ? -4.02 56 33.719 1 94.81 250 LYS B CA 1
ATOM 9424 C C . LYS B 1 250 ? -4.508 54.719 33 1 94.81 250 LYS B C 1
ATOM 9426 O O . LYS B 1 250 ? -4.578 54.656 31.781 1 94.81 250 LYS B O 1
ATOM 9431 N N . ILE B 1 251 ? -4.699 53.688 33.781 1 96 251 ILE B N 1
ATOM 9432 C CA . ILE B 1 251 ? -5.328 52.469 33.312 1 96 251 ILE B CA 1
ATOM 9433 C C . ILE B 1 251 ? -6.793 52.438 33.75 1 96 251 ILE B C 1
ATOM 9435 O O . ILE B 1 251 ? -7.105 52.625 34.938 1 96 251 ILE B O 1
ATOM 9439 N N . ARG B 1 252 ? -7.703 52.219 32.812 1 94.06 252 ARG B N 1
ATOM 9440 C CA . ARG B 1 252 ? -9.133 52.219 33.094 1 94.06 252 ARG B CA 1
ATOM 9441 C C . ARG B 1 252 ? -9.797 50.938 32.625 1 94.06 252 ARG B C 1
ATOM 9443 O O . ARG B 1 252 ? -9.555 50.469 31.516 1 94.06 252 ARG B O 1
ATOM 9450 N N . PHE B 1 253 ? -10.547 50.406 33.594 1 92.25 253 PHE B N 1
ATOM 9451 C CA . PHE B 1 253 ? -11.336 49.188 33.312 1 92.25 253 PHE B CA 1
ATOM 9452 C C . PHE B 1 253 ? -12.773 49.562 32.969 1 92.25 253 PHE B C 1
ATOM 9454 O O . PHE B 1 253 ? -13.406 50.344 33.688 1 92.25 253 PHE B O 1
ATOM 9461 N N . ASP B 1 254 ? -13.336 49.281 31.812 1 78.62 254 ASP B N 1
ATOM 9462 C CA . ASP B 1 254 ? -14.555 49.75 31.156 1 78.62 254 ASP B CA 1
ATOM 9463 C C . ASP B 1 254 ? -15.773 49.562 32.062 1 78.62 254 ASP B C 1
ATOM 9465 O O . ASP B 1 254 ? -16.609 50.469 32.156 1 78.62 254 ASP B O 1
ATOM 9469 N N . VAL B 1 255 ? -15.992 48.5 32.656 1 75.19 255 VAL B N 1
ATOM 9470 C CA . VAL B 1 255 ? -17.266 48.156 33.281 1 75.19 255 VAL B CA 1
ATOM 9471 C C . VAL B 1 255 ? -17.422 48.938 34.594 1 75.19 255 VAL B C 1
ATOM 9473 O O . VAL B 1 255 ? -18.531 49.344 34.938 1 75.19 255 VAL B O 1
ATOM 9476 N N . THR B 1 256 ? -16.5 49.188 35.312 1 70.19 256 THR B N 1
ATOM 9477 C CA . THR B 1 256 ? -16.766 49.656 36.656 1 70.19 256 THR B CA 1
ATOM 9478 C C . THR B 1 256 ? -16.109 51.031 36.875 1 70.19 256 THR B C 1
ATOM 9480 O O . THR B 1 256 ? -16.297 51.625 37.938 1 70.19 256 THR B O 1
ATOM 9483 N N . GLY B 1 257 ? -15.578 51.469 36.031 1 76.94 257 GLY B N 1
ATOM 9484 C CA . GLY B 1 257 ? -14.914 52.75 36.219 1 76.94 257 GLY B CA 1
ATOM 9485 C C . GLY B 1 257 ? -13.672 52.656 37.062 1 76.94 257 GLY B C 1
ATOM 9486 O O . GLY B 1 257 ? -13.102 53.656 37.469 1 76.94 257 GLY B O 1
ATOM 9487 N N . MET B 1 258 ? -13.312 51.5 37.344 1 86.31 258 MET B N 1
ATOM 9488 C CA . MET B 1 258 ? -12.07 51.312 38.094 1 86.31 258 MET B CA 1
ATOM 9489 C C . MET B 1 258 ? -10.867 51.812 37.281 1 86.31 258 MET B C 1
ATOM 9491 O O . MET B 1 258 ? -10.781 51.562 36.094 1 86.31 258 MET B O 1
ATOM 9495 N N . GLU B 1 259 ? -9.977 52.469 38 1 91.38 259 GLU B N 1
ATOM 9496 C CA . GLU B 1 259 ? -8.828 53.031 37.312 1 91.38 259 GLU B CA 1
ATOM 9497 C C . GLU B 1 259 ? -7.617 53.125 38.25 1 91.38 259 GLU B C 1
ATOM 9499 O O . GLU B 1 259 ? -7.754 53.031 39.469 1 91.38 259 GLU B O 1
ATOM 9504 N N . SER B 1 260 ? -6.582 53.094 37.719 1 92.38 260 SER B N 1
ATOM 9505 C CA . SER B 1 260 ? -5.297 53.344 38.375 1 92.38 260 SER B CA 1
ATOM 9506 C C . SER B 1 260 ? -4.52 54.438 37.656 1 92.38 260 SER B C 1
ATOM 9508 O O . SER B 1 260 ? -4.414 54.406 36.406 1 92.38 260 SER B O 1
ATOM 9510 N N . LYS B 1 261 ? -4.082 55.469 38.375 1 93.38 261 LYS B N 1
ATOM 9511 C CA . LYS B 1 261 ? -3.326 56.562 37.781 1 93.38 261 LYS B CA 1
ATOM 9512 C C . LYS B 1 261 ? -2.006 56.781 38.531 1 93.38 261 LYS B C 1
ATOM 9514 O O . LYS B 1 261 ? -1.972 56.781 39.75 1 93.38 261 LYS B O 1
ATOM 9519 N N . GLN B 1 262 ? -0.94 56.844 37.812 1 94.69 262 GLN B N 1
ATOM 9520 C CA . GLN B 1 262 ? 0.38 57.094 38.375 1 94.69 262 GLN B CA 1
ATOM 9521 C C . GLN B 1 262 ? 1.143 58.156 37.562 1 94.69 262 GLN B C 1
ATOM 9523 O O . GLN B 1 262 ? 0.958 58.25 36.344 1 94.69 262 GLN B O 1
ATOM 9528 N N . ILE B 1 263 ? 1.977 58.875 38.312 1 94.06 263 ILE B N 1
ATOM 9529 C CA . ILE B 1 263 ? 2.828 59.875 37.688 1 94.06 263 ILE B CA 1
ATOM 9530 C C . ILE B 1 263 ? 4.238 59.312 37.5 1 94.06 263 ILE B C 1
ATOM 9532 O O . ILE B 1 263 ? 4.777 58.688 38.438 1 94.06 263 ILE B O 1
ATOM 9536 N N . HIS B 1 264 ? 4.73 59.5 36.344 1 93.88 264 HIS B N 1
ATOM 9537 C CA . HIS B 1 264 ? 6.051 58.969 36.031 1 93.88 264 HIS B CA 1
ATOM 9538 C C . HIS B 1 264 ? 6.949 60 35.375 1 93.88 264 HIS B C 1
ATOM 9540 O O . HIS B 1 264 ? 6.457 60.938 34.719 1 93.88 264 HIS B O 1
ATOM 9546 N N . THR B 1 265 ? 8.242 59.875 35.656 1 93.44 265 THR B N 1
ATOM 9547 C CA . THR B 1 265 ? 9.289 60.5 34.875 1 93.44 265 THR B CA 1
ATOM 9548 C C . THR B 1 265 ? 9.945 59.469 33.938 1 93.44 265 THR B C 1
ATOM 9550 O O . THR B 1 265 ? 10.57 58.531 34.406 1 93.44 265 THR B O 1
ATOM 9553 N N . LEU B 1 266 ? 9.773 59.688 32.656 1 93.19 266 LEU B N 1
ATOM 9554 C CA . LEU B 1 266 ? 10.148 58.688 31.656 1 93.19 266 LEU B CA 1
ATOM 9555 C C . LEU B 1 266 ? 11.391 59.125 30.891 1 93.19 266 LEU B C 1
ATOM 9557 O O . LEU B 1 266 ? 11.555 60.281 30.578 1 93.19 266 LEU B O 1
ATOM 9561 N N . THR B 1 267 ? 12.281 58.156 30.703 1 92.75 267 THR B N 1
ATOM 9562 C CA . THR B 1 267 ? 13.438 58.281 29.828 1 92.75 267 THR B CA 1
ATOM 9563 C C . THR B 1 267 ? 13.484 57.094 28.844 1 92.75 267 THR B C 1
ATOM 9565 O O . THR B 1 267 ? 12.688 56.156 28.938 1 92.75 267 THR B O 1
ATOM 9568 N N . LEU B 1 268 ? 14.406 57.281 27.953 1 88.19 268 LEU B N 1
ATOM 9569 C CA . LEU B 1 268 ? 14.555 56.219 26.984 1 88.19 268 LEU B CA 1
ATOM 9570 C C . LEU B 1 268 ? 14.82 54.875 27.672 1 88.19 268 LEU B C 1
ATOM 9572 O O . LEU B 1 268 ? 14.367 53.844 27.203 1 88.19 268 LEU B O 1
ATOM 9576 N N . ASN B 1 269 ? 15.508 54.938 28.766 1 89.56 269 ASN B N 1
ATOM 9577 C CA . ASN B 1 269 ? 15.906 53.719 29.469 1 89.56 269 ASN B CA 1
ATOM 9578 C C . ASN B 1 269 ? 14.844 53.281 30.469 1 89.56 269 ASN B C 1
ATOM 9580 O O . ASN B 1 269 ? 14.867 52.125 30.938 1 89.56 269 ASN B O 1
ATOM 9584 N N . ASN B 1 270 ? 13.953 54.188 30.781 1 91.06 270 ASN B N 1
ATOM 9585 C CA . ASN B 1 270 ? 12.859 53.906 31.703 1 91.06 270 ASN B CA 1
ATOM 9586 C C . ASN B 1 270 ? 11.516 54.312 31.125 1 91.06 270 ASN B C 1
ATOM 9588 O O . ASN B 1 270 ? 10.883 55.25 31.641 1 91.06 270 ASN B O 1
ATOM 9592 N N . ASN B 1 271 ? 11.086 53.594 30.156 1 92.75 271 ASN B N 1
ATOM 9593 C CA . ASN B 1 271 ? 9.875 54 29.453 1 92.75 271 ASN B CA 1
ATOM 9594 C C . ASN B 1 271 ? 8.812 52.906 29.484 1 92.75 271 ASN B C 1
ATOM 9596 O O . ASN B 1 271 ? 7.82 53 28.75 1 92.75 271 ASN B O 1
ATOM 9600 N N . LYS B 1 272 ? 9.008 51.75 30.125 1 90.94 272 LYS B N 1
ATOM 9601 C CA . LYS B 1 272 ? 8.047 50.688 30.359 1 90.94 272 LYS B CA 1
ATOM 9602 C C . LYS B 1 272 ? 7.402 50.812 31.734 1 90.94 272 LYS B C 1
ATOM 9604 O O . LYS B 1 272 ? 8.078 50.688 32.75 1 90.94 272 LYS B O 1
ATOM 9609 N N . ILE B 1 273 ? 6.18 51.062 31.797 1 94.44 273 ILE B N 1
ATOM 9610 C CA . ILE B 1 273 ? 5.48 51.281 33.062 1 94.44 273 ILE B CA 1
ATOM 9611 C C . ILE B 1 273 ? 4.621 50.062 33.375 1 94.44 273 ILE B C 1
ATOM 9613 O O . ILE B 1 273 ? 3.766 49.656 32.594 1 94.44 273 ILE B O 1
ATOM 9617 N N . LYS B 1 274 ? 4.855 49.594 34.531 1 94.94 274 LYS B N 1
ATOM 9618 C CA . LYS B 1 274 ? 4.02 48.5 35.062 1 94.94 274 LYS B CA 1
ATOM 9619 C C . LYS B 1 274 ? 3.051 49 36.125 1 94.94 274 LYS B C 1
ATOM 9621 O O . LYS B 1 274 ? 3.443 49.75 37 1 94.94 274 LYS B O 1
ATOM 9626 N N . GLN B 1 275 ? 1.833 48.75 35.812 1 95.12 275 GLN B N 1
ATOM 9627 C CA . GLN B 1 275 ? 0.797 49.125 36.781 1 95.12 275 GLN B CA 1
ATOM 9628 C C . GLN B 1 275 ? -0.179 48 37.031 1 95.12 275 GLN B C 1
ATOM 9630 O O . GLN B 1 275 ? -0.626 47.344 36.062 1 95.12 275 GLN B O 1
ATOM 9635 N N . ARG B 1 276 ? -0.47 47.688 38.281 1 91.5 276 ARG B N 1
ATOM 9636 C CA . ARG B 1 276 ? -1.471 46.719 38.688 1 91.5 276 ARG B CA 1
ATOM 9637 C C . ARG B 1 276 ? -2.82 47.375 38.938 1 91.5 276 ARG B C 1
ATOM 9639 O O . ARG B 1 276 ? -2.9 48.375 39.625 1 91.5 276 ARG B O 1
ATOM 9646 N N . LEU B 1 277 ? -3.73 46.969 38.344 1 92.81 277 LEU B N 1
ATOM 9647 C CA . LEU B 1 277 ? -5.102 47.375 38.625 1 92.81 277 LEU B CA 1
ATOM 9648 C C . LEU B 1 277 ? -5.812 46.375 39.5 1 92.81 277 LEU B C 1
ATOM 9650 O O . LEU B 1 277 ? -5.969 45.219 39.125 1 92.81 277 LEU B O 1
ATOM 9654 N N . GLN B 1 278 ? -6.238 46.844 40.688 1 89.25 278 GLN B N 1
ATOM 9655 C CA . GLN B 1 278 ? -7.023 46.031 41.594 1 89.25 278 GLN B CA 1
ATOM 9656 C C . GLN B 1 278 ? -8.516 46.156 41.281 1 89.25 278 GLN B C 1
ATOM 9658 O O . GLN B 1 278 ? -9.023 47.25 41.031 1 89.25 278 GLN B O 1
ATOM 9663 N N . LEU B 1 279 ? -9.102 45.062 41.25 1 89.94 279 LEU B N 1
ATOM 9664 C CA . LEU B 1 279 ? -10.547 45.062 41.031 1 89.94 279 LEU B CA 1
ATOM 9665 C C . LEU B 1 279 ? -11.297 45.219 42.344 1 89.94 279 LEU B C 1
ATOM 9667 O O . LEU B 1 279 ? -10.812 44.781 43.375 1 89.94 279 LEU B O 1
ATOM 9671 N N . ASP B 1 280 ? -12.391 45.812 42.219 1 86.31 280 ASP B N 1
ATOM 9672 C CA . ASP B 1 280 ? -13.234 45.938 43.406 1 86.31 280 ASP B CA 1
ATOM 9673 C C . ASP B 1 280 ? -13.656 44.562 43.938 1 86.31 280 ASP B C 1
ATOM 9675 O O . ASP B 1 280 ? -13.961 43.656 43.156 1 86.31 280 ASP B O 1
ATOM 9679 N N . ARG B 1 281 ? -13.688 44.469 45.219 1 83.5 281 ARG B N 1
ATOM 9680 C CA . ARG B 1 281 ? -14.031 43.219 45.844 1 83.5 281 ARG B CA 1
ATOM 9681 C C . ARG B 1 281 ? -15.445 42.781 45.5 1 83.5 281 ARG B C 1
ATOM 9683 O O . ARG B 1 281 ? -15.75 41.594 45.469 1 83.5 281 ARG B O 1
ATOM 9690 N N . ASP B 1 282 ? -16.281 43.781 45.188 1 83.69 282 ASP B N 1
ATOM 9691 C CA . ASP B 1 282 ? -17.688 43.469 44.906 1 83.69 282 ASP B CA 1
ATOM 9692 C C . ASP B 1 282 ? -17.875 43.125 43.406 1 83.69 282 ASP B C 1
ATOM 9694 O O . ASP B 1 282 ? -18.938 42.656 43.031 1 83.69 282 ASP B O 1
ATOM 9698 N N . PHE B 1 283 ? -16.812 43.312 42.656 1 88.5 283 PHE B N 1
ATOM 9699 C CA . PHE B 1 283 ? -16.938 43 41.219 1 88.5 283 PHE B CA 1
ATOM 9700 C C . PHE B 1 283 ? -16.75 41.5 41 1 88.5 283 PHE B C 1
ATOM 9702 O O . PHE B 1 283 ? -15.703 40.938 41.312 1 88.5 283 PHE B O 1
ATOM 9709 N N . VAL B 1 284 ? -17.828 40.938 40.406 1 90.25 284 VAL B N 1
ATOM 9710 C CA . VAL B 1 284 ? -17.766 39.5 40.125 1 90.25 284 VAL B CA 1
ATOM 9711 C C . VAL B 1 284 ? -17.25 39.281 38.719 1 90.25 284 VAL B C 1
ATOM 9713 O O . VAL B 1 284 ? -17.969 39.531 37.75 1 90.25 284 VAL B O 1
ATOM 9716 N N . VAL B 1 285 ? -16.078 38.812 38.531 1 92.88 285 VAL B N 1
ATOM 9717 C CA . VAL B 1 285 ? -15.453 38.562 37.25 1 92.88 285 VAL B CA 1
ATOM 9718 C C . VAL B 1 285 ? -16.109 37.312 36.625 1 92.88 285 VAL B C 1
ATOM 9720 O O . VAL B 1 285 ? -16.266 36.281 37.25 1 92.88 285 VAL B O 1
ATOM 9723 N N . GLN B 1 286 ? -16.531 37.469 35.375 1 94.94 286 GLN B N 1
ATOM 9724 C CA . GLN B 1 286 ? -16.906 36.312 34.562 1 94.94 286 GLN B CA 1
ATOM 9725 C C . GLN B 1 286 ? -15.711 35.781 33.75 1 94.94 286 GLN B C 1
ATOM 9727 O O . GLN B 1 286 ? -15.164 36.5 32.906 1 94.94 286 GLN B O 1
ATOM 9732 N N . GLU B 1 287 ? -15.367 34.625 33.938 1 96.31 287 GLU B N 1
ATOM 9733 C CA . GLU B 1 287 ? -14.172 34.031 33.344 1 96.31 287 GLU B CA 1
ATOM 9734 C C . GLU B 1 287 ? -14.398 33.688 31.875 1 96.31 287 GLU B C 1
ATOM 9736 O O . GLU B 1 287 ? -15.531 33.469 31.453 1 96.31 287 GLU B O 1
ATOM 9741 N N . TRP B 1 288 ? -13.406 33.75 31.094 1 97.75 288 TRP B N 1
ATOM 9742 C CA . TRP B 1 288 ? -13.383 33.281 29.703 1 97.75 288 TRP B CA 1
ATOM 9743 C C . TRP B 1 288 ? -13.18 31.781 29.625 1 97.75 288 TRP B C 1
ATOM 9745 O O . TRP B 1 288 ? -12.297 31.234 30.297 1 97.75 288 TRP B O 1
ATOM 9755 N N . TRP B 1 289 ? -13.961 31.047 28.828 1 96.94 289 TRP B N 1
ATOM 9756 C CA . TRP B 1 289 ? -13.875 29.594 28.672 1 96.94 289 TRP B CA 1
ATOM 9757 C C . TRP B 1 289 ? -13.742 29.203 27.219 1 96.94 289 TRP B C 1
ATOM 9759 O O . TRP B 1 289 ? -14.258 29.891 26.328 1 96.94 289 TRP B O 1
ATOM 9769 N N . PRO B 1 290 ? -13 28.141 26.969 1 97.19 290 PRO B N 1
ATOM 9770 C CA . PRO B 1 290 ? -13 27.625 25.594 1 97.19 290 PRO B CA 1
ATOM 9771 C C . PRO B 1 290 ? -14.344 27.047 25.188 1 97.19 290 PRO B C 1
ATOM 9773 O O . PRO B 1 290 ? -15.172 26.719 26.031 1 97.19 290 PRO B O 1
ATOM 9776 N N . ASN B 1 291 ? -14.477 26.875 23.875 1 97.62 291 ASN B N 1
ATOM 9777 C CA . ASN B 1 291 ? -15.688 26.312 23.281 1 97.62 291 ASN B CA 1
ATOM 9778 C C . ASN B 1 291 ? -16.047 24.984 23.938 1 97.62 291 ASN B C 1
ATOM 9780 O O . ASN B 1 291 ? -15.219 24.078 24.031 1 97.62 291 ASN B O 1
ATOM 9784 N N . GLY B 1 292 ? -17.281 24.938 24.453 1 94.19 292 GLY B N 1
ATOM 9785 C CA . GLY B 1 292 ? -17.766 23.703 25.062 1 94.19 292 GLY B CA 1
ATOM 9786 C C . GLY B 1 292 ? -17.641 23.703 26.578 1 94.19 292 GLY B C 1
ATOM 9787 O O . GLY B 1 292 ? -18.219 22.828 27.234 1 94.19 292 GLY B O 1
ATOM 9788 N N . TYR B 1 293 ? -17.031 24.719 27.172 1 93.31 293 TYR B N 1
ATOM 9789 C CA . TYR B 1 293 ? -16.766 24.672 28.609 1 93.31 293 TYR B CA 1
ATOM 9790 C C . TYR B 1 293 ? -17.344 25.875 29.312 1 93.31 293 TYR B C 1
ATOM 9792 O O . TYR B 1 293 ? -17.312 25.969 30.547 1 93.31 293 TYR B O 1
ATOM 9800 N N . GLY B 1 294 ? -17.828 26.812 28.516 1 93.38 294 GLY B N 1
ATOM 9801 C CA . GLY B 1 294 ? -18.438 28.016 29.078 1 93.38 294 GLY B CA 1
ATOM 9802 C C . GLY B 1 294 ? -18.484 29.172 28.109 1 93.38 294 GLY B C 1
ATOM 9803 O O . GLY B 1 294 ? -18.219 29 26.906 1 93.38 294 GLY B O 1
ATOM 9804 N N . ALA B 1 295 ? -18.859 30.328 28.641 1 96 295 ALA B N 1
ATOM 9805 C CA . ALA B 1 295 ? -18.984 31.516 27.797 1 96 295 ALA B CA 1
ATOM 9806 C C . ALA B 1 295 ? -17.641 32.188 27.594 1 96 295 ALA B C 1
ATOM 9808 O O . ALA B 1 295 ? -16.734 32.031 28.422 1 96 295 ALA B O 1
ATOM 9809 N N . GLN B 1 296 ? -17.578 32.969 26.547 1 98.12 296 GLN B N 1
ATOM 9810 C CA . GLN B 1 296 ? -16.344 33.688 26.219 1 98.12 296 GLN B CA 1
ATOM 9811 C C . GLN B 1 296 ? -16.453 35.188 26.594 1 98.12 296 GLN B C 1
ATOM 9813 O O . GLN B 1 296 ? -16.422 36.031 25.719 1 98.12 296 GLN B O 1
ATOM 9818 N N . HIS B 1 297 ? -16.406 35.375 27.844 1 97.19 297 HIS B N 1
ATOM 9819 C CA . HIS B 1 297 ? -16.578 36.75 28.312 1 97.19 297 HIS B CA 1
ATOM 9820 C C . HIS B 1 297 ? -15.312 37.562 28.078 1 97.19 297 HIS B C 1
ATOM 9822 O O . HIS B 1 297 ? -14.219 37.156 28.5 1 97.19 297 HIS B O 1
ATOM 9828 N N . LEU B 1 298 ? -15.508 38.781 27.516 1 97.5 298 LEU B N 1
ATOM 9829 C CA . LEU B 1 298 ? -14.406 39.688 27.219 1 97.5 298 LEU B CA 1
ATOM 9830 C C . LEU B 1 298 ? -14.664 41.062 27.797 1 97.5 298 LEU B C 1
ATOM 9832 O O . LEU B 1 298 ? -15.82 41.469 27.984 1 97.5 298 LEU B O 1
ATOM 9836 N N . TYR B 1 299 ? -13.617 41.75 28.125 1 95.75 299 TYR B N 1
ATOM 9837 C CA . TYR B 1 299 ? -13.648 43.094 28.703 1 95.75 299 TYR B CA 1
ATOM 9838 C C . TYR B 1 299 ? -12.734 44.062 27.938 1 95.75 299 TYR B C 1
ATOM 9840 O O . TYR B 1 299 ? -11.844 43.594 27.219 1 95.75 299 TYR B O 1
ATOM 9848 N N . GLN B 1 300 ? -13 45.312 28.156 1 95.5 300 GLN B N 1
ATOM 9849 C CA . GLN B 1 300 ? -12.164 46.312 27.547 1 95.5 300 GLN B CA 1
ATOM 9850 C C . GLN B 1 300 ? -11.297 47.031 28.594 1 95.5 300 GLN B C 1
ATOM 9852 O O . GLN B 1 300 ? -11.758 47.312 29.703 1 95.5 300 GLN B O 1
ATOM 9857 N N . LEU B 1 301 ? -10.109 47.156 28.297 1 95.12 301 LEU B N 1
ATOM 9858 C CA . LEU B 1 301 ? -9.133 47.875 29.094 1 95.12 301 LEU B CA 1
ATOM 9859 C C . LEU B 1 301 ? -8.523 49.031 28.297 1 95.12 301 LEU B C 1
ATOM 9861 O O . LEU B 1 301 ? -8.227 48.906 27.109 1 95.12 301 LEU B O 1
ATOM 9865 N N . TYR B 1 302 ? -8.258 50.188 28.984 1 95 302 TYR B N 1
ATOM 9866 C CA . TYR B 1 302 ? -7.719 51.375 28.312 1 95 302 TYR B CA 1
ATOM 9867 C C . TYR B 1 302 ? -6.488 51.906 29.047 1 95 302 TYR B C 1
ATOM 9869 O O . TYR B 1 302 ? -6.43 51.875 30.266 1 95 302 TYR B O 1
ATOM 9877 N N . ALA B 1 303 ? -5.547 52.375 28.328 1 95.69 303 ALA B N 1
ATOM 9878 C CA . ALA B 1 303 ? -4.402 53.125 28.859 1 95.69 303 ALA B CA 1
ATOM 9879 C C . ALA B 1 303 ? -4.367 54.531 28.297 1 95.69 303 ALA B C 1
ATOM 9881 O O . ALA B 1 303 ? -4.566 54.719 27.094 1 95.69 303 ALA B O 1
ATOM 9882 N N . PHE B 1 304 ? -4.156 55.5 29.203 1 93.88 304 PHE B N 1
ATOM 9883 C CA . PHE B 1 304 ? -4.031 56.906 28.828 1 93.88 304 PHE B CA 1
ATOM 9884 C C . PHE B 1 304 ? -2.73 57.5 29.359 1 93.88 304 PHE B C 1
ATOM 9886 O O . PHE B 1 304 ? -2.348 57.25 30.5 1 93.88 304 PHE B O 1
ATOM 9893 N N . PHE B 1 305 ? -2.051 58.125 28.547 1 94.44 305 PHE B N 1
ATOM 9894 C CA . PHE B 1 305 ? -0.928 58.969 28.984 1 94.44 305 PHE B CA 1
ATOM 9895 C C . PHE B 1 305 ? -1.243 60.438 28.797 1 94.44 305 PHE B C 1
ATOM 9897 O O . PHE B 1 305 ? -1.771 60.844 27.766 1 94.44 305 PHE B O 1
ATOM 9904 N N . SER B 1 306 ? -0.982 61.188 29.844 1 92.56 306 SER B N 1
ATOM 9905 C CA . SER B 1 306 ? -1.067 62.625 29.797 1 92.56 306 SER B CA 1
ATOM 9906 C C . SER B 1 306 ? 0.226 63.281 30.281 1 92.56 306 SER B C 1
ATOM 9908 O O . SER B 1 306 ? 0.672 63.031 31.391 1 92.56 306 SER B O 1
ATOM 9910 N N . SER B 1 307 ? 0.757 64.062 29.438 1 91.12 307 SER B N 1
ATOM 9911 C CA . SER B 1 307 ? 1.979 64.75 29.844 1 91.12 307 SER B CA 1
ATOM 9912 C C . SER B 1 307 ? 1.688 65.812 30.875 1 91.12 307 SER B C 1
ATOM 9914 O O . SER B 1 307 ? 0.612 66.438 30.875 1 91.12 307 SER B O 1
ATOM 9916 N N . SER B 1 308 ? 2.682 66.125 31.734 1 88.75 308 SER B N 1
ATOM 9917 C CA . SER B 1 308 ? 2.508 67.125 32.781 1 88.75 308 SER B CA 1
ATOM 9918 C C . SER B 1 308 ? 2.295 68.5 32.219 1 88.75 308 SER B C 1
ATOM 9920 O O . SER B 1 308 ? 1.602 69.375 32.812 1 88.75 308 SER B O 1
ATOM 9922 N N . ASP B 1 309 ? 2.869 68.688 31.062 1 84.62 309 ASP B N 1
ATOM 9923 C CA . ASP B 1 309 ? 2.742 70 30.438 1 84.62 309 ASP B CA 1
ATOM 9924 C C . ASP B 1 309 ? 1.453 70.125 29.641 1 84.62 309 ASP B C 1
ATOM 9926 O O . ASP B 1 309 ? 1.17 71.188 29.047 1 84.62 309 ASP B O 1
ATOM 9930 N N . GLY B 1 310 ? 0.674 69.062 29.594 1 79.88 310 GLY B N 1
ATOM 9931 C CA . GLY B 1 310 ? -0.62 69.062 28.938 1 79.88 310 GLY B CA 1
ATOM 9932 C C . GLY B 1 310 ? -0.514 69.062 27.422 1 79.88 310 GLY B C 1
ATOM 9933 O O . GLY B 1 310 ? -1.527 69.125 26.719 1 79.88 310 GLY B O 1
ATOM 9934 N N . ARG B 1 311 ? 0.536 68.812 26.906 1 80.62 311 ARG B N 1
ATOM 9935 C CA . ARG B 1 311 ? 0.757 68.938 25.469 1 80.62 311 ARG B CA 1
ATOM 9936 C C . ARG B 1 311 ? 0.542 67.625 24.75 1 80.62 311 ARG B C 1
ATOM 9938 O O . ARG B 1 311 ? 0.39 67.562 23.516 1 80.62 311 ARG B O 1
ATOM 9945 N N . THR B 1 312 ? 0.561 66.625 25.469 1 85.81 312 THR B N 1
ATOM 9946 C CA . THR B 1 312 ? 0.451 65.312 24.797 1 85.81 312 THR B CA 1
ATOM 9947 C C . THR B 1 312 ? -0.537 64.438 25.516 1 85.81 312 THR B C 1
ATOM 9949 O O . THR B 1 312 ? -0.457 64.25 26.734 1 85.81 312 THR B O 1
ATOM 9952 N N . ILE B 1 313 ? -1.441 63.812 24.75 1 88.75 313 ILE B N 1
ATOM 9953 C CA . ILE B 1 313 ? -2.33 62.75 25.188 1 88.75 313 ILE B CA 1
ATOM 9954 C C . ILE B 1 313 ? -2.23 61.562 24.234 1 88.75 313 ILE B C 1
ATOM 9956 O O . ILE B 1 313 ? -2.221 61.75 23.016 1 88.75 313 ILE B O 1
ATOM 9960 N N . SER B 1 314 ? -2.012 60.438 24.781 1 92.38 314 SER B N 1
ATOM 9961 C CA . SER B 1 314 ? -1.972 59.188 24.016 1 92.38 314 SER B CA 1
ATOM 9962 C C . SER B 1 314 ? -2.838 58.125 24.672 1 92.38 314 SER B C 1
ATOM 9964 O O . SER B 1 314 ? -2.943 58.062 25.906 1 92.38 314 SER B O 1
ATOM 9966 N N . ALA B 1 315 ? -3.518 57.344 23.875 1 93 315 ALA B N 1
ATOM 9967 C CA . ALA B 1 315 ? -4.387 56.312 24.438 1 93 315 ALA B CA 1
ATOM 9968 C C . ALA B 1 315 ? -4.309 55.031 23.609 1 93 315 ALA B C 1
ATOM 9970 O O . ALA B 1 315 ? -4.039 55.062 22.406 1 93 315 ALA B O 1
ATOM 9971 N N . LYS B 1 316 ? -4.488 53.906 24.234 1 94.75 316 LYS B N 1
ATOM 9972 C CA . LYS B 1 316 ? -4.621 52.594 23.594 1 94.75 316 LYS B CA 1
ATOM 9973 C C . LYS B 1 316 ? -5.68 51.75 24.297 1 94.75 316 LYS B C 1
ATOM 9975 O O . LYS B 1 316 ? -5.906 51.906 25.5 1 94.75 316 LYS B O 1
ATOM 9980 N N . LYS B 1 317 ? -6.316 50.906 23.531 1 94.69 317 LYS B N 1
ATOM 9981 C CA . LYS B 1 317 ? -7.34 50 24.031 1 94.69 317 LYS B CA 1
ATOM 9982 C C . LYS B 1 317 ? -6.898 48.531 23.906 1 94.69 317 LYS B C 1
ATOM 9984 O O . LYS B 1 317 ? -6.152 48.188 23 1 94.69 317 LYS B O 1
ATOM 9989 N N . LEU B 1 318 ? -7.34 47.75 24.797 1 95.19 318 LEU B N 1
ATOM 9990 C CA . LEU B 1 318 ? -7.043 46.344 24.828 1 95.19 318 LEU B CA 1
ATOM 9991 C C . LEU B 1 318 ? -8.266 45.531 25.234 1 95.19 318 LEU B C 1
ATOM 9993 O O . LEU B 1 318 ? -9 45.938 26.141 1 95.19 318 LEU B O 1
ATOM 9997 N N . THR B 1 319 ? -8.562 44.438 24.469 1 96.31 319 THR B N 1
ATOM 9998 C CA . THR B 1 319 ? -9.57 43.469 24.875 1 96.31 319 THR B CA 1
ATOM 9999 C C . THR B 1 319 ? -8.938 42.312 25.641 1 96.31 319 THR B C 1
ATOM 10001 O O . THR B 1 319 ? -7.98 41.688 25.156 1 96.31 319 THR B O 1
ATOM 10004 N N . ILE B 1 320 ? -9.461 41.969 26.844 1 96.56 320 ILE B N 1
ATOM 10005 C CA . ILE B 1 320 ? -8.867 40.906 27.656 1 96.56 320 ILE B CA 1
ATOM 10006 C C . ILE B 1 320 ? -9.953 39.938 28.109 1 96.56 320 ILE B C 1
ATOM 10008 O O . ILE B 1 320 ? -11.141 40.25 28.047 1 96.56 320 ILE B O 1
ATOM 10012 N N . GLY B 1 321 ? -9.602 38.75 28.422 1 97.12 321 GLY B N 1
ATOM 10013 C CA . GLY B 1 321 ? -10.406 37.75 29.109 1 97.12 321 GLY B CA 1
ATOM 10014 C C . GLY B 1 321 ? -9.734 37.156 30.328 1 97.12 321 GLY B C 1
ATOM 10015 O O . GLY B 1 321 ? -8.523 36.938 30.312 1 97.12 321 GLY B O 1
ATOM 10016 N N . PHE B 1 322 ? -10.539 37.062 31.438 1 96.75 322 PHE B N 1
ATOM 10017 C CA . PHE B 1 322 ? -9.984 36.5 32.656 1 96.75 322 PHE B CA 1
ATOM 10018 C C . PHE B 1 322 ? -9.93 34.969 32.562 1 96.75 322 PHE B C 1
ATOM 10020 O O . PHE B 1 322 ? -10.961 34.312 32.406 1 96.75 322 PHE B O 1
ATOM 10027 N N . LYS B 1 323 ? -8.758 34.438 32.625 1 96.62 323 LYS B N 1
ATOM 10028 C CA . LYS B 1 323 ? -8.555 33 32.531 1 96.62 323 LYS B CA 1
ATOM 10029 C C . LYS B 1 323 ? -7.211 32.625 33.156 1 96.62 323 LYS B C 1
ATOM 10031 O O . LYS B 1 323 ? -6.242 33.375 33.094 1 96.62 323 LYS B O 1
ATOM 10036 N N . THR B 1 324 ? -7.109 31.453 33.719 1 96.56 324 THR B N 1
ATOM 10037 C CA . THR B 1 324 ? -5.832 30.875 34.125 1 96.56 324 THR B CA 1
ATOM 10038 C C . THR B 1 324 ? -5.477 29.703 33.188 1 96.56 324 THR B C 1
ATOM 10040 O O . THR B 1 324 ? -6.363 29.031 32.656 1 96.56 324 THR B O 1
ATOM 10043 N N . VAL B 1 325 ? -4.219 29.531 32.969 1 97.62 325 VAL B N 1
ATOM 10044 C CA . VAL B 1 325 ? -3.707 28.422 32.156 1 97.62 325 VAL B CA 1
ATOM 10045 C C . VAL B 1 325 ? -2.572 27.734 32.906 1 97.62 325 VAL B C 1
ATOM 10047 O O . VAL B 1 325 ? -1.681 28.391 33.469 1 97.62 325 VAL B O 1
ATOM 10050 N N . GLU B 1 326 ? -2.674 26.422 33 1 97.25 326 GLU B N 1
ATOM 10051 C CA . GLU B 1 326 ? -1.61 25.625 33.594 1 97.25 326 GLU B CA 1
ATOM 10052 C C . GLU B 1 326 ? -1.315 24.391 32.75 1 97.25 326 GLU B C 1
ATOM 10054 O O . GLU B 1 326 ? -2.234 23.672 32.344 1 97.25 326 GLU B O 1
ATOM 10059 N N . LEU B 1 327 ? -0.074 24.172 32.406 1 98.25 327 LEU B N 1
ATOM 10060 C CA . LEU B 1 327 ? 0.37 22.922 31.797 1 98.25 327 LEU B CA 1
ATOM 10061 C C . LEU B 1 327 ? 0.897 21.953 32.844 1 98.25 327 LEU B C 1
ATOM 10063 O O . LEU B 1 327 ? 1.897 22.234 33.5 1 98.25 327 LEU B O 1
ATOM 10067 N N . VAL B 1 328 ? 0.243 20.812 33 1 98 328 VAL B N 1
ATOM 10068 C CA . VAL B 1 328 ? 0.587 19.844 34.031 1 98 328 VAL B CA 1
ATOM 10069 C C . VAL B 1 328 ? 1.448 18.734 33.438 1 98 328 VAL B C 1
ATOM 10071 O O . VAL B 1 328 ? 1.066 18.109 32.438 1 98 328 VAL B O 1
ATOM 10074 N N . GLN B 1 329 ? 2.635 18.516 34.031 1 98.19 329 GLN B N 1
ATOM 10075 C CA . GLN B 1 329 ? 3.562 17.484 33.562 1 98.19 329 GLN B CA 1
ATOM 10076 C C . GLN B 1 329 ? 4.09 16.672 34.75 1 98.19 329 GLN B C 1
ATOM 10078 O O . GLN B 1 329 ? 5.293 16.422 34.844 1 98.19 329 GLN B O 1
ATOM 10083 N N . ASP B 1 330 ? 3.215 16.172 35.594 1 97.06 330 ASP B N 1
ATOM 10084 C CA . ASP B 1 330 ? 3.574 15.344 36.75 1 97.06 330 ASP B CA 1
ATOM 10085 C C . ASP B 1 330 ? 3.793 13.898 36.312 1 97.06 330 ASP B C 1
ATOM 10087 O O . ASP B 1 330 ? 3.275 13.453 35.281 1 97.06 330 ASP B O 1
ATOM 10091 N N . PHE B 1 331 ? 4.562 13.18 37.156 1 96.88 331 PHE B N 1
ATOM 10092 C CA . PHE B 1 331 ? 4.672 11.75 36.906 1 96.88 331 PHE B CA 1
ATOM 10093 C C . PHE B 1 331 ? 3.307 11.078 37 1 96.88 331 PHE B C 1
ATOM 10095 O O . PHE B 1 331 ? 2.49 11.422 37.844 1 96.88 331 PHE B O 1
ATOM 10102 N N . VAL B 1 332 ? 3.027 10.078 36.156 1 97.12 332 VAL B N 1
ATOM 10103 C CA . VAL B 1 332 ? 1.686 9.516 36.062 1 97.12 332 VAL B CA 1
ATOM 10104 C C . VAL B 1 332 ? 1.5 8.453 37.156 1 97.12 332 VAL B C 1
ATOM 10106 O O . VAL B 1 332 ? 0.371 8.07 37.469 1 97.12 332 VAL B O 1
ATOM 10109 N N . SER B 1 333 ? 2.627 8.023 37.688 1 95.5 333 SER B N 1
ATOM 10110 C CA . SER B 1 333 ? 2.592 7.016 38.75 1 95.5 333 SER B CA 1
ATOM 10111 C C . SER B 1 333 ? 3.783 7.16 39.688 1 95.5 333 SER B C 1
ATOM 10113 O O . SER B 1 333 ? 4.551 8.117 39.594 1 95.5 333 SER B O 1
ATOM 10115 N N . GLY B 1 334 ? 3.83 6.176 40.656 1 93.69 334 GLY B N 1
ATOM 10116 C CA . GLY B 1 334 ? 4.98 6.156 41.531 1 93.69 334 GLY B CA 1
ATOM 10117 C C . GLY B 1 334 ? 6.25 5.684 40.875 1 93.69 334 GLY B C 1
ATOM 10118 O O . GLY B 1 334 ? 7.352 5.887 41.375 1 93.69 334 GLY B O 1
ATOM 10119 N N . ASP B 1 335 ? 6.129 5.082 39.75 1 94.88 335 ASP B N 1
ATOM 10120 C CA . ASP B 1 335 ? 7.266 4.641 38.938 1 94.88 335 ASP B CA 1
ATOM 10121 C C . ASP B 1 335 ? 7.598 5.668 37.875 1 94.88 335 ASP B C 1
ATOM 10123 O O . ASP B 1 335 ? 6.895 5.77 36.844 1 94.88 335 ASP B O 1
ATOM 10127 N N . PRO B 1 336 ? 8.664 6.289 37.938 1 94.12 336 PRO B N 1
ATOM 10128 C CA . PRO B 1 336 ? 9.023 7.324 36.969 1 94.12 336 PRO B CA 1
ATOM 10129 C C . PRO B 1 336 ? 9.203 6.77 35.562 1 94.12 336 PRO B C 1
ATOM 10131 O O . PRO B 1 336 ? 9.109 7.52 34.594 1 94.12 336 PRO B O 1
ATOM 10134 N N . LYS B 1 337 ? 9.391 5.48 35.5 1 94.5 337 LYS B N 1
ATOM 10135 C CA . LYS B 1 337 ? 9.609 4.879 34.188 1 94.5 337 LYS B CA 1
ATOM 10136 C C . LYS B 1 337 ? 8.32 4.879 33.344 1 94.5 337 LYS B C 1
ATOM 10138 O O . LYS B 1 337 ? 8.359 4.715 32.125 1 94.5 337 LYS B O 1
ATOM 10143 N N . GLN B 1 338 ? 7.246 5.184 33.938 1 96.25 338 GLN B N 1
ATOM 10144 C CA . GLN B 1 338 ? 5.961 5.195 33.25 1 96.25 338 GLN B CA 1
ATOM 10145 C C . GLN B 1 338 ? 5.66 6.574 32.688 1 96.25 338 GLN B C 1
ATOM 10147 O O . GLN B 1 338 ? 4.621 6.773 32.031 1 96.25 338 GLN B O 1
ATOM 10152 N N . GLY B 1 339 ? 6.516 7.555 32.875 1 97.5 339 GLY B N 1
ATOM 10153 C CA . GLY B 1 339 ? 6.461 8.828 32.188 1 97.5 339 GLY B CA 1
ATOM 10154 C C . GLY B 1 339 ? 5.703 9.898 32.969 1 97.5 339 GLY B C 1
ATOM 10155 O O . GLY B 1 339 ? 5.547 9.797 34.188 1 97.5 339 GLY B O 1
ATOM 10156 N N . ARG B 1 340 ? 5.367 10.984 32.281 1 98 340 ARG B N 1
ATOM 10157 C CA . ARG B 1 340 ? 4.711 12.164 32.875 1 98 340 ARG B CA 1
ATOM 10158 C C . ARG B 1 340 ? 3.426 12.484 32.125 1 98 340 ARG B C 1
ATOM 10160 O O . ARG B 1 340 ? 3.297 12.172 30.922 1 98 340 ARG B O 1
ATOM 10167 N N . SER B 1 341 ? 2.516 13.055 32.844 1 97.31 341 SER B N 1
ATOM 10168 C CA . SER B 1 341 ? 1.31 13.547 32.188 1 97.31 341 SER B CA 1
ATOM 10169 C C . SER B 1 341 ? 1.615 14.75 31.312 1 97.31 341 SER B C 1
ATOM 10171 O O . SER B 1 341 ? 2.701 15.328 31.391 1 97.31 341 SER B O 1
ATOM 10173 N N . PHE B 1 342 ? 0.727 15.086 30.5 1 98.38 342 PHE B N 1
ATOM 10174 C CA . PHE B 1 342 ? 0.771 16.281 29.656 1 98.38 342 PHE B CA 1
ATOM 10175 C C . PHE B 1 342 ? -0.637 16.75 29.312 1 98.38 342 PHE B C 1
ATOM 10177 O O . PHE B 1 342 ? -1.251 16.25 28.359 1 98.38 342 PHE B O 1
ATOM 10184 N N . PHE B 1 343 ? -1.165 17.656 30.078 1 97.5 343 PHE B N 1
ATOM 10185 C CA . PHE B 1 343 ? -2.5 18.203 29.828 1 97.5 343 PHE B CA 1
ATOM 10186 C C . PHE B 1 343 ? -2.625 19.609 30.391 1 97.5 343 PHE B C 1
ATOM 10188 O O . PHE B 1 343 ? -1.762 20.062 31.156 1 97.5 343 PHE B O 1
ATOM 10195 N N . PHE B 1 344 ? -3.715 20.328 30.031 1 97.69 344 PHE B N 1
ATOM 10196 C CA . PHE B 1 344 ? -3.906 21.703 30.438 1 97.69 344 PHE B CA 1
ATOM 10197 C C . PHE B 1 344 ? -5.086 21.844 31.391 1 97.69 344 PHE B C 1
ATOM 10199 O O . PHE B 1 344 ? -6.105 21.172 31.234 1 97.69 344 PHE B O 1
ATOM 10206 N N . LYS B 1 345 ? -4.891 22.688 32.344 1 96.69 345 LYS B N 1
ATOM 10207 C CA . LYS B 1 345 ? -6.008 23.188 33.156 1 96.69 345 LYS B CA 1
ATOM 10208 C C . LYS B 1 345 ? -6.367 24.609 32.781 1 96.69 345 LYS B C 1
ATOM 10210 O O . LYS B 1 345 ? -5.5 25.484 32.719 1 96.69 345 LYS B O 1
ATOM 10215 N N . ILE B 1 346 ? -7.574 24.797 32.438 1 96.81 346 ILE B N 1
ATOM 10216 C CA . ILE B 1 346 ? -8.133 26.141 32.25 1 96.81 346 ILE B CA 1
ATOM 10217 C C . ILE B 1 346 ? -9.062 26.484 33.406 1 96.81 346 ILE B C 1
ATOM 10219 O O . ILE B 1 346 ? -10.031 25.766 33.656 1 96.81 346 ILE B O 1
ATOM 10223 N N . ASN B 1 347 ? -8.695 27.594 34.062 1 94.69 347 ASN B N 1
ATOM 10224 C CA . ASN B 1 347 ? -9.453 27.969 35.281 1 94.69 347 ASN B CA 1
ATOM 10225 C C . ASN B 1 347 ? -9.539 26.812 36.25 1 94.69 347 ASN B C 1
ATOM 10227 O O . ASN B 1 347 ? -10.602 26.562 36.844 1 94.69 347 ASN B O 1
ATOM 10231 N N . GLY B 1 348 ? -8.508 26.062 36.281 1 92.94 348 GLY B N 1
ATOM 10232 C CA . GLY B 1 348 ? -8.383 25 37.281 1 92.94 348 GLY B CA 1
ATOM 10233 C C . GLY B 1 348 ? -9 23.688 36.812 1 92.94 348 GLY B C 1
ATOM 10234 O O . GLY B 1 348 ? -8.898 22.672 37.5 1 92.94 348 GLY B O 1
ATOM 10235 N N . VAL B 1 349 ? -9.555 23.609 35.625 1 93.06 349 VAL B N 1
ATOM 10236 C CA . VAL B 1 349 ? -10.25 22.438 35.125 1 93.06 349 VAL B CA 1
ATOM 10237 C C . VAL B 1 349 ? -9.43 21.781 34.031 1 93.06 349 VAL B C 1
ATOM 10239 O O . VAL B 1 349 ? -9.086 22.422 33.031 1 93.06 349 VAL B O 1
ATOM 10242 N N . PRO B 1 350 ? -9.078 20.453 34.188 1 94.38 350 PRO B N 1
ATOM 10243 C CA . PRO B 1 350 ? -8.445 19.75 33.062 1 94.38 350 PRO B CA 1
ATOM 10244 C C . PRO B 1 350 ? -9.344 19.688 31.844 1 94.38 350 PRO B C 1
ATOM 10246 O O . PRO B 1 350 ? -10.523 19.359 31.953 1 94.38 350 PRO B O 1
ATOM 10249 N N . ILE B 1 351 ? -8.789 19.969 30.75 1 94.19 351 ILE B N 1
ATOM 10250 C CA . ILE B 1 351 ? -9.586 19.969 29.531 1 94.19 351 ILE B CA 1
ATOM 10251 C C . ILE B 1 351 ? -8.945 19.062 28.484 1 94.19 351 ILE B C 1
ATOM 10253 O O . ILE B 1 351 ? -7.719 18.984 28.391 1 94.19 351 ILE B O 1
ATOM 10257 N N . PHE B 1 352 ? -9.781 18.266 27.719 1 96.69 352 PHE B N 1
ATOM 10258 C CA . PHE B 1 352 ? -9.328 17.562 26.531 1 96.69 352 PHE B CA 1
ATOM 10259 C C . PHE B 1 352 ? -9.273 18.5 25.328 1 96.69 352 PHE B C 1
ATOM 10261 O O . PHE B 1 352 ? -10.289 19.062 24.922 1 96.69 352 PHE B O 1
ATOM 10268 N N . LEU B 1 353 ? -8.117 18.688 24.719 1 98.25 353 LEU B N 1
ATOM 10269 C CA . LEU B 1 353 ? -8.008 19.547 23.547 1 98.25 353 LEU B CA 1
ATOM 10270 C C . LEU B 1 353 ? -8.523 18.844 22.297 1 98.25 353 LEU B C 1
ATOM 10272 O O . LEU B 1 353 ? -8 17.781 21.922 1 98.25 353 LEU B O 1
ATOM 10276 N N . LYS B 1 354 ? -9.523 19.359 21.703 1 98.62 354 LYS B N 1
ATOM 10277 C CA . LYS B 1 354 ? -10.094 18.922 20.422 1 98.62 354 LYS B CA 1
ATOM 10278 C C . LYS B 1 354 ? -9.836 19.953 19.328 1 98.62 354 LYS B C 1
ATOM 10280 O O . LYS B 1 354 ? -10.305 21.094 19.422 1 98.62 354 LYS B O 1
ATOM 10285 N N . GLY B 1 355 ? -9.047 19.562 18.375 1 98.56 355 GLY B N 1
ATOM 10286 C CA . GLY B 1 355 ? -8.836 20.594 17.375 1 98.56 355 GLY B CA 1
ATOM 10287 C C . GLY B 1 355 ? -7.992 20.125 16.203 1 98.56 355 GLY B C 1
ATOM 10288 O O . GLY B 1 355 ? -8.055 18.953 15.82 1 98.56 355 GLY B O 1
ATOM 10289 N N . SER B 1 356 ? -7.387 21.047 15.492 1 98.69 356 SER B N 1
ATOM 10290 C CA . SER B 1 356 ? -6.617 20.875 14.266 1 98.69 356 SER B CA 1
ATOM 10291 C C . SER B 1 356 ? -5.449 21.859 14.195 1 98.69 356 SER B C 1
ATOM 10293 O O . SER B 1 356 ? -5.082 22.453 15.203 1 98.69 356 SER B O 1
ATOM 10295 N N . ASN B 1 357 ? -4.762 21.875 13.125 1 98.81 357 ASN B N 1
ATOM 10296 C CA . ASN B 1 357 ? -3.639 22.766 12.859 1 98.81 357 ASN B CA 1
ATOM 10297 C C . ASN B 1 357 ? -3.986 23.797 11.797 1 98.81 357 ASN B C 1
ATOM 10299 O O . ASN B 1 357 ? -4.703 23.5 10.844 1 98.81 357 ASN B O 1
ATOM 10303 N N . TRP B 1 358 ? -3.451 24.953 12 1 98.62 358 TRP B N 1
ATOM 10304 C CA . TRP B 1 358 ? -3.734 26.094 11.133 1 98.62 358 TRP B CA 1
ATOM 10305 C C . TRP B 1 358 ? -2.52 26.438 10.281 1 98.62 358 TRP B C 1
ATOM 10307 O O . TRP B 1 358 ? -1.387 26.438 10.773 1 98.62 358 TRP B O 1
ATOM 10317 N N . ILE B 1 359 ? -2.727 26.672 9.039 1 98.06 359 ILE B N 1
ATOM 10318 C CA . ILE B 1 359 ? -1.762 27.312 8.148 1 98.06 359 ILE B CA 1
ATOM 10319 C C . ILE B 1 359 ? -2.352 28.594 7.59 1 98.06 359 ILE B C 1
ATOM 10321 O O . ILE B 1 359 ? -3.559 28.828 7.688 1 98.06 359 ILE B O 1
ATOM 10325 N N . PRO B 1 360 ? -1.514 29.469 6.996 1 98 360 PRO B N 1
ATOM 10326 C CA . PRO B 1 360 ? -2.105 30.688 6.441 1 98 360 PRO B CA 1
ATOM 10327 C C . PRO B 1 360 ? -3.223 30.406 5.441 1 98 360 PRO B C 1
ATOM 10329 O O . PRO B 1 360 ? -3.125 29.453 4.656 1 98 360 PRO B O 1
ATOM 10332 N N . ALA B 1 361 ? -4.242 31.234 5.469 1 98 361 ALA B N 1
ATOM 10333 C CA . ALA B 1 361 ? -5.441 30.984 4.68 1 98 361 ALA B CA 1
ATOM 10334 C C . ALA B 1 361 ? -5.195 31.25 3.199 1 98 361 ALA B C 1
ATOM 10336 O O . ALA B 1 361 ? -5.992 30.859 2.344 1 98 361 ALA B O 1
ATOM 10337 N N . ASP B 1 362 ? -4.117 31.938 2.895 1 97.5 362 ASP B N 1
ATOM 10338 C CA . ASP B 1 362 ? -3.668 32.25 1.54 1 97.5 362 ASP B CA 1
ATOM 10339 C C . ASP B 1 362 ? -2.17 32.531 1.515 1 97.5 362 ASP B C 1
ATOM 10341 O O . ASP B 1 362 ? -1.596 32.938 2.527 1 97.5 362 ASP B O 1
ATOM 10345 N N . ILE B 1 363 ? -1.571 32.312 0.408 1 96.12 363 ILE B N 1
ATOM 10346 C CA . ILE B 1 363 ? -0.167 32.688 0.286 1 96.12 363 ILE B CA 1
ATOM 10347 C C . ILE B 1 363 ? -0.037 34.219 0.262 1 96.12 363 ILE B C 1
ATOM 10349 O O . ILE B 1 363 ? 0.953 34.781 0.747 1 96.12 363 ILE B O 1
ATOM 10353 N N . PHE B 1 364 ? -0.958 34.812 -0.383 1 97.69 364 PHE B N 1
ATOM 10354 C CA . PHE B 1 364 ? -1.023 36.281 -0.427 1 97.69 364 PHE B CA 1
ATOM 10355 C C . PHE B 1 364 ? -1.881 36.812 0.712 1 97.69 364 PHE B C 1
ATOM 10357 O O . PHE B 1 364 ? -3.1 36.938 0.571 1 97.69 364 PHE B O 1
ATOM 10364 N N . LEU B 1 365 ? -1.274 37.25 1.708 1 97.31 365 LEU B N 1
ATOM 10365 C CA . LEU B 1 365 ? -1.916 37.562 2.986 1 97.31 365 LEU B CA 1
ATOM 10366 C C . LEU B 1 365 ? -2.902 38.719 2.85 1 97.31 365 LEU B C 1
ATOM 10368 O O . LEU B 1 365 ? -3.805 38.875 3.676 1 97.31 365 LEU B O 1
ATOM 10372 N N . GLU B 1 366 ? -2.754 39.625 1.833 1 96 366 GLU B N 1
ATOM 10373 C CA . GLU B 1 366 ? -3.711 40.688 1.599 1 96 366 GLU B CA 1
ATOM 10374 C C . GLU B 1 366 ? -5.07 40.125 1.174 1 96 366 GLU B C 1
ATOM 10376 O O . GLU B 1 366 ? -6.074 40.844 1.207 1 96 366 GLU B O 1
ATOM 10381 N N . ARG B 1 367 ? -5.055 38.844 0.785 1 96.12 367 ARG B N 1
ATOM 10382 C CA . ARG B 1 367 ? -6.312 38.219 0.393 1 96.12 367 ARG B CA 1
ATOM 10383 C C . ARG B 1 367 ? -7.02 37.625 1.601 1 96.12 367 ARG B C 1
ATOM 10385 O O . ARG B 1 367 ? -8.156 37.156 1.491 1 96.12 367 ARG B O 1
ATOM 10392 N N . VAL B 1 368 ? -6.434 37.625 2.715 1 97.69 368 VAL B N 1
ATOM 10393 C CA . VAL B 1 368 ? -7.02 37.062 3.928 1 97.69 368 VAL B CA 1
ATOM 10394 C C . VAL B 1 368 ? -7.891 38.125 4.613 1 97.69 368 VAL B C 1
ATOM 10396 O O . VAL B 1 368 ? -7.398 38.906 5.43 1 97.69 368 VAL B O 1
ATOM 10399 N N . THR B 1 369 ? -9.141 38.031 4.406 1 96.94 369 THR B N 1
ATOM 10400 C CA . THR B 1 369 ? -10.078 39 4.988 1 96.94 369 THR B CA 1
ATOM 10401 C C . THR B 1 369 ? -10.633 38.469 6.305 1 96.94 369 THR B C 1
ATOM 10403 O O . THR B 1 369 ? -10.5 37.281 6.613 1 96.94 369 THR B O 1
ATOM 10406 N N . LYS B 1 370 ? -11.172 39.344 7.09 1 97.5 370 LYS B N 1
ATOM 10407 C CA . LYS B 1 370 ? -11.812 38.938 8.336 1 97.5 370 LYS B CA 1
ATOM 10408 C C . LYS B 1 370 ? -12.945 37.938 8.086 1 97.5 370 LYS B C 1
ATOM 10410 O O . LYS B 1 370 ? -13.164 37.031 8.875 1 97.5 370 LYS B O 1
ATOM 10415 N N . GLU B 1 371 ? -13.664 38.125 6.938 1 96.56 371 GLU B N 1
ATOM 10416 C CA . GLU B 1 371 ? -14.75 37.219 6.582 1 96.56 371 GLU B CA 1
ATOM 10417 C C . GLU B 1 371 ? -14.242 35.812 6.32 1 96.56 371 GLU B C 1
ATOM 10419 O O . GLU B 1 371 ? -14.867 34.844 6.73 1 96.56 371 GLU B O 1
ATOM 10424 N N . ARG B 1 372 ? -13.148 35.75 5.645 1 97.06 372 ARG B N 1
ATOM 10425 C CA . ARG B 1 372 ? -12.547 34.438 5.375 1 97.06 372 ARG B CA 1
ATOM 10426 C C . ARG B 1 372 ? -12.117 33.781 6.672 1 97.06 372 ARG B C 1
ATOM 10428 O O . ARG B 1 372 ? -12.367 32.562 6.859 1 97.06 372 ARG B O 1
ATOM 10435 N N . LEU B 1 373 ? -11.469 34.5 7.512 1 98.56 373 LEU B N 1
ATOM 10436 C CA . LEU B 1 373 ? -11.047 33.969 8.805 1 98.56 373 LEU B CA 1
ATOM 10437 C C . LEU B 1 373 ? -12.25 33.531 9.625 1 98.56 373 LEU B C 1
ATOM 10439 O O . LEU B 1 373 ? -12.211 32.469 10.266 1 98.56 373 LEU B O 1
ATOM 10443 N N . ARG B 1 374 ? -13.281 34.375 9.641 1 98 374 ARG B N 1
ATOM 10444 C CA . ARG B 1 374 ? -14.484 34.031 10.383 1 98 374 ARG B CA 1
ATOM 10445 C C . ARG B 1 374 ? -15.094 32.719 9.883 1 98 374 ARG B C 1
ATOM 10447 O O . ARG B 1 374 ? -15.508 31.875 10.68 1 98 374 ARG B O 1
ATOM 10454 N N . ASN B 1 375 ? -15.133 32.562 8.578 1 97.44 375 ASN B N 1
ATOM 10455 C CA . ASN B 1 375 ? -15.664 31.344 8.008 1 97.44 375 ASN B CA 1
ATOM 10456 C C . ASN B 1 375 ? -14.891 30.125 8.492 1 97.44 375 ASN B C 1
ATOM 10458 O O . ASN B 1 375 ? -15.484 29.141 8.93 1 97.44 375 ASN B O 1
ATOM 10462 N N . LEU B 1 376 ? -13.617 30.141 8.453 1 98.56 376 LEU B N 1
ATOM 10463 C CA . LEU B 1 376 ? -12.766 29.016 8.805 1 98.56 376 LEU B CA 1
ATOM 10464 C C . LEU B 1 376 ? -12.836 28.734 10.305 1 98.56 376 LEU B C 1
ATOM 10466 O O . LEU B 1 376 ? -13.016 27.578 10.711 1 98.56 376 LEU B O 1
ATOM 10470 N N . LEU B 1 377 ? -12.758 29.75 11.133 1 98.81 377 LEU B N 1
ATOM 10471 C CA . LEU B 1 377 ? -12.727 29.547 12.578 1 98.81 377 LEU B CA 1
ATOM 10472 C C . LEU B 1 377 ? -14.109 29.172 13.102 1 98.81 377 LEU B C 1
ATOM 10474 O O . LEU B 1 377 ? -14.234 28.406 14.062 1 98.81 377 LEU B O 1
ATOM 10478 N N . GLN B 1 378 ? -15.125 29.781 12.453 1 98.38 378 GLN B N 1
ATOM 10479 C CA . GLN B 1 378 ? -16.484 29.359 12.805 1 98.38 378 GLN B CA 1
ATOM 10480 C C . GLN B 1 378 ? -16.688 27.891 12.461 1 98.38 378 GLN B C 1
ATOM 10482 O O . GLN B 1 378 ? -17.391 27.172 13.18 1 98.38 378 GLN B O 1
ATOM 10487 N N . SER B 1 379 ? -16.156 27.469 11.344 1 98.5 379 SER B N 1
ATOM 10488 C CA . SER B 1 379 ? -16.219 26.062 10.961 1 98.5 379 SER B CA 1
ATOM 10489 C C . SER B 1 379 ? -15.562 25.172 12.008 1 98.5 379 SER B C 1
ATOM 10491 O O . SER B 1 379 ? -16.047 24.078 12.297 1 98.5 379 SER B O 1
ATOM 10493 N N . ALA B 1 380 ? -14.461 25.609 12.586 1 98.75 380 ALA B N 1
ATOM 10494 C CA . ALA B 1 380 ? -13.82 24.875 13.672 1 98.75 380 ALA B CA 1
ATOM 10495 C C . ALA B 1 380 ? -14.734 24.781 14.891 1 98.75 380 ALA B C 1
ATOM 10497 O O . ALA B 1 380 ? -14.914 23.703 15.461 1 98.75 380 ALA B O 1
ATOM 10498 N N . ARG B 1 381 ? -15.289 25.938 15.25 1 98.5 381 ARG B N 1
ATOM 10499 C CA . ARG B 1 381 ? -16.188 25.984 16.406 1 98.5 381 ARG B CA 1
ATOM 10500 C C . ARG B 1 381 ? -17.375 25.062 16.188 1 98.5 381 ARG B C 1
ATOM 10502 O O . ARG B 1 381 ? -17.766 24.328 17.094 1 98.5 381 ARG B O 1
ATOM 10509 N N . ASP B 1 382 ? -17.922 25.094 14.93 1 97.75 382 ASP B N 1
ATOM 10510 C CA . ASP B 1 382 ? -19.125 24.312 14.609 1 97.75 382 ASP B CA 1
ATOM 10511 C C . ASP B 1 382 ? -18.828 22.812 14.648 1 97.75 382 ASP B C 1
ATOM 10513 O O . ASP B 1 382 ? -19.734 22 14.789 1 97.75 382 ASP B O 1
ATOM 10517 N N . ALA B 1 383 ? -17.625 22.484 14.531 1 98.25 383 ALA B N 1
ATOM 10518 C CA . ALA B 1 383 ? -17.219 21.078 14.633 1 98.25 383 ALA B CA 1
ATOM 10519 C C . ALA B 1 383 ? -16.734 20.734 16.047 1 98.25 383 ALA B C 1
ATOM 10521 O O . ALA B 1 383 ? -16 19.781 16.234 1 98.25 383 ALA B O 1
ATOM 10522 N N . HIS B 1 384 ? -17.031 21.609 17 1 98.06 384 HIS B N 1
ATOM 10523 C CA . HIS B 1 384 ? -16.828 21.391 18.422 1 98.06 384 HIS B CA 1
ATOM 10524 C C . HIS B 1 384 ? -15.352 21.484 18.797 1 98.06 384 HIS B C 1
ATOM 10526 O O . HIS B 1 384 ? -14.93 20.953 19.828 1 98.06 384 HIS B O 1
ATOM 10532 N N . MET B 1 385 ? -14.555 22.109 18 1 98.69 385 MET B N 1
ATOM 10533 C CA . MET B 1 385 ? -13.148 22.297 18.344 1 98.69 385 MET B CA 1
ATOM 10534 C C . MET B 1 385 ? -12.992 23.391 19.391 1 98.69 385 MET B C 1
ATOM 10536 O O . MET B 1 385 ? -13.734 24.375 19.391 1 98.69 385 MET B O 1
ATOM 10540 N N . ASN B 1 386 ? -12.016 23.172 20.25 1 98.5 386 ASN B N 1
ATOM 10541 C CA . ASN B 1 386 ? -11.75 24.172 21.266 1 98.5 386 ASN B CA 1
ATOM 10542 C C . ASN B 1 386 ? -10.305 24.656 21.203 1 98.5 386 ASN B C 1
ATOM 10544 O O . ASN B 1 386 ? -9.898 25.516 22 1 98.5 386 ASN B O 1
ATOM 10548 N N . ALA B 1 387 ? -9.578 24.156 20.266 1 98.69 387 ALA B N 1
ATOM 10549 C CA . ALA B 1 387 ? -8.172 24.547 20.156 1 98.69 387 ALA B CA 1
ATOM 10550 C C . ALA B 1 387 ? -7.691 24.469 18.703 1 98.69 387 ALA B C 1
ATOM 10552 O O . ALA B 1 387 ? -8.141 23.609 17.953 1 98.69 387 ALA B O 1
ATOM 10553 N N . ILE B 1 388 ? -6.793 25.297 18.344 1 98.75 388 ILE B N 1
ATOM 10554 C CA . ILE B 1 388 ? -6.098 25.297 17.062 1 98.75 388 ILE B CA 1
ATOM 10555 C C . ILE B 1 388 ? -4.613 25.562 17.281 1 98.75 388 ILE B C 1
ATOM 10557 O O . ILE B 1 388 ? -4.242 26.422 18.078 1 98.75 388 ILE B O 1
ATOM 10561 N N . ARG B 1 389 ? -3.811 24.766 16.656 1 98.75 389 ARG B N 1
ATOM 10562 C CA . ARG B 1 389 ? -2.375 25.031 16.656 1 98.75 389 ARG B CA 1
ATOM 10563 C C . ARG B 1 389 ? -1.955 25.844 15.445 1 98.75 389 ARG B C 1
ATOM 10565 O O . ARG B 1 389 ? -2.199 25.438 14.305 1 98.75 389 ARG B O 1
ATOM 10572 N N . VAL B 1 390 ? -1.454 27 15.688 1 98.69 390 VAL B N 1
ATOM 10573 C CA . VAL B 1 390 ? -0.841 27.797 14.625 1 98.69 390 VAL B CA 1
ATOM 10574 C C . VAL B 1 390 ? 0.611 27.359 14.43 1 98.69 390 VAL B C 1
ATOM 10576 O O . VAL B 1 390 ? 1.48 27.703 15.234 1 98.69 390 VAL B O 1
ATOM 10579 N N . ASN B 1 391 ? 0.836 26.734 13.406 1 94.88 391 ASN B N 1
ATOM 10580 C CA . ASN B 1 391 ? 2.121 26.078 13.203 1 94.88 391 ASN B CA 1
ATOM 10581 C C . ASN B 1 391 ? 3.225 27.078 12.875 1 94.88 391 ASN B C 1
ATOM 10583 O O . ASN B 1 391 ? 2.941 28.219 12.492 1 94.88 391 ASN B O 1
ATOM 10587 N N . GLY B 1 392 ? 4.457 26.641 12.953 1 97.38 392 GLY B N 1
ATOM 10588 C CA . GLY B 1 392 ? 5.609 27.516 12.844 1 97.38 392 GLY B CA 1
ATOM 10589 C C . GLY B 1 392 ? 6.059 27.75 11.414 1 97.38 392 GLY B C 1
ATOM 10590 O O . GLY B 1 392 ? 7.078 28.391 11.172 1 97.38 392 GLY B O 1
ATOM 10591 N N . ILE B 1 393 ? 5.242 27.328 10.438 1 97.12 393 ILE B N 1
ATOM 10592 C CA . ILE B 1 393 ? 5.641 27.375 9.039 1 97.12 393 ILE B CA 1
ATOM 10593 C C . ILE B 1 393 ? 5.133 28.672 8.406 1 97.12 393 ILE B C 1
ATOM 10595 O O . ILE B 1 393 ? 5.715 29.156 7.434 1 97.12 393 ILE B O 1
ATOM 10599 N N . GLY B 1 394 ? 4.07 29.203 8.953 1 97.25 394 GLY B N 1
ATOM 10600 C CA . GLY B 1 394 ? 3.4 30.359 8.352 1 97.25 394 GLY B CA 1
ATOM 10601 C C . GLY B 1 394 ? 3.791 31.672 9 1 97.25 394 GLY B C 1
ATOM 10602 O O . GLY B 1 394 ? 4.977 32 9.086 1 97.25 394 GLY B O 1
ATOM 10603 N N . VAL B 1 395 ? 2.846 32.438 9.5 1 98.12 395 VAL B N 1
ATOM 10604 C CA . VAL B 1 395 ? 3.057 33.75 10.094 1 98.12 395 VAL B CA 1
ATOM 10605 C C . VAL B 1 395 ? 2.381 33.812 11.461 1 98.12 395 VAL B C 1
ATOM 10607 O O . VAL B 1 395 ? 1.577 32.938 11.805 1 98.12 395 VAL B O 1
ATOM 10610 N N . TYR B 1 396 ? 2.883 34.812 12.25 1 98.5 396 TYR B N 1
ATOM 10611 C CA . TYR B 1 396 ? 2.01 35.25 13.336 1 98.5 396 TYR B CA 1
ATOM 10612 C C . TYR B 1 396 ? 0.751 35.906 12.797 1 98.5 396 TYR B C 1
ATOM 10614 O O . TYR B 1 396 ? 0.82 36.969 12.203 1 98.5 396 TYR B O 1
ATOM 10622 N N . GLU B 1 397 ? -0.358 35.344 12.992 1 98.38 397 GLU B N 1
ATOM 10623 C CA . GLU B 1 397 ? -1.581 35.75 12.305 1 98.38 397 GLU B CA 1
ATOM 10624 C C . GLU B 1 397 ? -1.995 37.156 12.688 1 98.38 397 GLU B C 1
ATOM 10626 O O . GLU B 1 397 ? -1.384 37.781 13.562 1 98.38 397 GLU B O 1
ATOM 10631 N N . SER B 1 398 ? -3.016 37.656 12.016 1 97.56 398 SER B N 1
ATOM 10632 C CA . SER B 1 398 ? -3.52 39 12.188 1 97.56 398 SER B CA 1
ATOM 10633 C C . SER B 1 398 ? -4.293 39.156 13.5 1 97.56 398 SER B C 1
ATOM 10635 O O . SER B 1 398 ? -4.676 38.156 14.109 1 97.56 398 SER B O 1
ATOM 10637 N N . GLU B 1 399 ? -4.48 40.406 13.875 1 96.75 399 GLU B N 1
ATOM 10638 C CA . GLU B 1 399 ? -5.297 40.656 15.055 1 96.75 399 GLU B CA 1
ATOM 10639 C C . GLU B 1 399 ? -6.711 40.125 14.883 1 96.75 399 GLU B C 1
ATOM 10641 O O . GLU B 1 399 ? -7.316 39.625 15.836 1 96.75 399 GLU B O 1
ATOM 10646 N N . ASP B 1 400 ? -7.207 40.188 13.625 1 97.81 400 ASP B N 1
ATOM 10647 C CA . ASP B 1 400 ? -8.531 39.625 13.344 1 97.81 400 ASP B CA 1
ATOM 10648 C C . ASP B 1 400 ? -8.609 38.156 13.711 1 97.81 400 ASP B C 1
ATOM 10650 O O . ASP B 1 400 ? -9.617 37.688 14.258 1 97.81 400 ASP B O 1
ATOM 10654 N N . PHE B 1 401 ? -7.641 37.469 13.43 1 98.62 401 PHE B N 1
ATOM 10655 C CA . PHE B 1 401 ? -7.582 36.062 13.719 1 98.62 401 PHE B CA 1
ATOM 10656 C C . PHE B 1 401 ? -7.695 35.812 15.219 1 98.62 401 PHE B C 1
ATOM 10658 O O . PHE B 1 401 ? -8.531 35 15.656 1 98.62 401 PHE B O 1
ATOM 10665 N N . TYR B 1 402 ? -6.848 36.406 16 1 98.69 402 TYR B N 1
ATOM 10666 C CA . TYR B 1 402 ? -6.82 36.156 17.438 1 98.69 402 TYR B CA 1
ATOM 10667 C C . TYR B 1 402 ? -8.086 36.688 18.109 1 98.69 402 TYR B C 1
ATOM 10669 O O . TYR B 1 402 ? -8.602 36.094 19.047 1 98.69 402 TYR B O 1
ATOM 10677 N N . GLU B 1 403 ? -8.57 37.812 17.609 1 98.38 403 GLU B N 1
ATOM 10678 C CA . GLU B 1 403 ? -9.82 38.344 18.125 1 98.38 403 GLU B CA 1
ATOM 10679 C C . GLU B 1 403 ? -10.977 37.406 17.891 1 98.38 403 GLU B C 1
ATOM 10681 O O . GLU B 1 403 ? -11.836 37.219 18.75 1 98.38 403 GLU B O 1
ATOM 10686 N N . LEU B 1 404 ? -10.961 36.844 16.719 1 98.75 404 LEU B N 1
ATOM 10687 C CA . LEU B 1 404 ? -11.984 35.844 16.422 1 98.75 404 LEU B CA 1
ATOM 10688 C C . LEU B 1 404 ? -11.82 34.625 17.297 1 98.75 404 LEU B C 1
ATOM 10690 O O . LEU B 1 404 ? -12.812 34.031 17.75 1 98.75 404 LEU B O 1
ATOM 10694 N N . ALA B 1 405 ? -10.609 34.188 17.5 1 98.88 405 ALA B N 1
ATOM 10695 C CA . ALA B 1 405 ? -10.367 33.062 18.406 1 98.88 405 ALA B CA 1
ATOM 10696 C C . ALA B 1 405 ? -10.875 33.375 19.812 1 98.88 405 ALA B C 1
ATOM 10698 O O . ALA B 1 405 ? -11.484 32.5 20.453 1 98.88 405 ALA B O 1
ATOM 10699 N N . ASP B 1 406 ? -10.625 34.594 20.312 1 98.75 406 ASP B N 1
ATOM 10700 C CA . ASP B 1 406 ? -11.133 35.062 21.594 1 98.75 406 ASP B CA 1
ATOM 10701 C C . ASP B 1 406 ? -12.656 34.969 21.641 1 98.75 406 ASP B C 1
ATOM 10703 O O . ASP B 1 406 ? -13.234 34.5 22.625 1 98.75 406 ASP B O 1
ATOM 10707 N N . GLU B 1 407 ? -13.18 35.438 20.625 1 98.62 407 GLU B N 1
ATOM 10708 C CA . GLU B 1 407 ? -14.641 35.5 20.547 1 98.62 407 GLU B CA 1
ATOM 10709 C C . GLU B 1 407 ? -15.266 34.125 20.484 1 98.62 407 GLU B C 1
ATOM 10711 O O . GLU B 1 407 ? -16.297 33.875 21.125 1 98.62 407 GLU B O 1
ATOM 10716 N N . LEU B 1 408 ? -14.648 33.219 19.781 1 98.75 408 LEU B N 1
ATOM 10717 C CA . LEU B 1 408 ? -15.266 31.922 19.453 1 98.75 408 LEU B CA 1
ATOM 10718 C C . LEU B 1 408 ? -14.867 30.844 20.469 1 98.75 408 LEU B C 1
ATOM 10720 O O . LEU B 1 408 ? -15.406 29.734 20.438 1 98.75 408 LEU B O 1
ATOM 10724 N N . GLY B 1 409 ? -13.953 31.188 21.328 1 98.62 409 GLY B N 1
ATOM 10725 C CA . GLY B 1 409 ? -13.523 30.234 22.344 1 98.62 409 GLY B CA 1
ATOM 10726 C C . GLY B 1 409 ? -12.555 29.188 21.812 1 98.62 409 GLY B C 1
ATOM 10727 O O . GLY B 1 409 ? -12.641 28.016 22.172 1 98.62 409 GLY B O 1
ATOM 10728 N N . ILE B 1 410 ? -11.688 29.594 20.953 1 98.88 410 ILE B N 1
ATOM 10729 C CA . ILE B 1 410 ? -10.703 28.672 20.391 1 98.88 410 ILE B CA 1
ATOM 10730 C C . ILE B 1 410 ? -9.328 28.953 21 1 98.88 410 ILE B C 1
ATOM 10732 O O . ILE B 1 410 ? -8.711 29.984 20.719 1 98.88 410 ILE B O 1
ATOM 10736 N N . LEU B 1 411 ? -8.867 28.031 21.766 1 98.88 411 LEU B N 1
ATOM 10737 C CA . LEU B 1 411 ? -7.531 28.156 22.344 1 98.88 411 LEU B CA 1
ATOM 10738 C C . LEU B 1 411 ? -6.465 28.078 21.25 1 98.88 411 LEU B C 1
ATOM 10740 O O . LEU B 1 411 ? -6.59 27.297 20.297 1 98.88 411 LEU B O 1
ATOM 10744 N N . ILE B 1 412 ? -5.434 28.891 21.391 1 98.88 412 ILE B N 1
ATOM 10745 C CA . ILE B 1 412 ? -4.398 28.938 20.359 1 98.88 412 ILE B CA 1
ATOM 10746 C C . ILE B 1 412 ? -3.094 28.375 20.906 1 98.88 412 ILE B C 1
ATOM 10748 O O . ILE B 1 412 ? -2.502 28.953 21.828 1 98.88 412 ILE B O 1
ATOM 10752 N N . TRP B 1 413 ? -2.746 27.219 20.438 1 98.81 413 TRP B N 1
ATOM 10753 C CA . TRP B 1 413 ? -1.376 26.719 20.547 1 98.81 413 TRP B CA 1
ATOM 10754 C C . TRP B 1 413 ? -0.465 27.438 19.547 1 98.81 413 TRP B C 1
ATOM 10756 O O . TRP B 1 413 ? -0.524 27.156 18.344 1 98.81 413 TRP B O 1
ATOM 10766 N N . GLN B 1 414 ? 0.397 28.375 20.047 1 98.75 414 GLN B N 1
ATOM 10767 C CA . GLN B 1 414 ? 1.145 29.281 19.172 1 98.75 414 GLN B CA 1
ATOM 10768 C C . GLN B 1 414 ? 2.59 28.812 19.016 1 98.75 414 GLN B C 1
ATOM 10770 O O . GLN B 1 414 ? 3.412 29 19.906 1 98.75 414 GLN B O 1
ATOM 10775 N N . ASP B 1 415 ? 2.91 28.344 17.875 1 98.62 415 ASP B N 1
ATOM 10776 C CA . ASP B 1 415 ? 4.32 28.141 17.562 1 98.62 415 ASP B CA 1
ATOM 10777 C C . ASP B 1 415 ? 5.012 29.453 17.234 1 98.62 415 ASP B C 1
ATOM 10779 O O . ASP B 1 415 ? 4.402 30.344 16.625 1 98.62 415 ASP B O 1
ATOM 10783 N N . LEU B 1 416 ? 6.25 29.5 17.641 1 98.81 416 LEU B N 1
ATOM 10784 C CA . LEU B 1 416 ? 7.09 30.531 17.031 1 98.81 416 LEU B CA 1
ATOM 10785 C C . LEU B 1 416 ? 7.488 30.125 15.617 1 98.81 416 LEU B C 1
ATOM 10787 O O . LEU B 1 416 ? 7.332 28.969 15.227 1 98.81 416 LEU B O 1
ATOM 10791 N N . MET B 1 417 ? 7.895 31.047 14.82 1 98.62 417 MET B N 1
ATOM 10792 C CA . MET B 1 417 ? 7.961 30.828 13.375 1 98.62 417 MET B CA 1
ATOM 10793 C C . MET B 1 417 ? 9.297 30.203 12.984 1 98.62 417 MET B C 1
ATOM 10795 O O . MET B 1 417 ? 10.055 30.781 12.211 1 98.62 417 MET B O 1
ATOM 10799 N N . PHE B 1 418 ? 9.531 28.953 13.516 1 98.69 418 PHE B N 1
ATOM 10800 C CA . PHE B 1 418 ? 10.625 28.031 13.203 1 98.69 418 PHE B CA 1
ATOM 10801 C C . PHE B 1 418 ? 10.094 26.625 12.93 1 98.69 418 PHE B C 1
ATOM 10803 O O . PHE B 1 418 ? 9.312 26.094 13.711 1 98.69 418 PHE B O 1
ATOM 10810 N N . ALA B 1 419 ? 10.445 26.109 11.789 1 98.06 419 ALA B N 1
ATOM 10811 C CA . ALA B 1 419 ? 9.828 24.828 11.492 1 98.06 419 ALA B CA 1
ATOM 10812 C C . ALA B 1 419 ? 10.766 23.953 10.648 1 98.06 419 ALA B C 1
ATOM 10814 O O . ALA B 1 419 ? 11.375 24.438 9.695 1 98.06 419 ALA B O 1
ATOM 10815 N N . CYS B 1 420 ? 10.875 22.703 10.984 1 97.06 420 CYS B N 1
ATOM 10816 C CA . CYS B 1 420 ? 11.461 21.641 10.195 1 97.06 420 CYS B CA 1
ATOM 10817 C C . CYS B 1 420 ? 12.789 22.078 9.586 1 97.06 420 CYS B C 1
ATOM 10819 O O . CYS B 1 420 ? 12.984 21.969 8.375 1 97.06 420 CYS B O 1
ATOM 10821 N N . ALA B 1 421 ? 13.688 22.531 10.352 1 98.12 421 ALA B N 1
ATOM 10822 C CA . ALA B 1 421 ? 14.992 22.984 9.875 1 98.12 421 ALA B CA 1
ATOM 10823 C C . ALA B 1 421 ? 15.938 23.266 11.047 1 98.12 421 ALA B C 1
ATOM 10825 O O . ALA B 1 421 ? 15.492 23.375 12.195 1 98.12 421 ALA B O 1
ATOM 10826 N N . MET B 1 422 ? 17.156 23.281 10.75 1 98.44 422 MET B N 1
ATOM 10827 C CA . MET B 1 422 ? 18.141 23.969 11.602 1 98.44 422 MET B CA 1
ATOM 10828 C C . MET B 1 422 ? 18.203 25.453 11.266 1 98.44 422 MET B C 1
ATOM 10830 O O . MET B 1 422 ? 17.703 25.891 10.227 1 98.44 422 MET B O 1
ATOM 10834 N N . TYR B 1 423 ? 18.781 26.234 12.188 1 98.5 423 TYR B N 1
ATOM 10835 C CA . TYR B 1 423 ? 18.828 27.688 12 1 98.5 423 TYR B CA 1
ATOM 10836 C C . TYR B 1 423 ? 20.188 28.25 12.406 1 98.5 423 TYR B C 1
ATOM 10838 O O . TYR B 1 423 ? 20.875 27.656 13.242 1 98.5 423 TYR B O 1
ATOM 10846 N N . PRO B 1 424 ? 20.516 29.422 11.852 1 98.19 424 PRO B N 1
ATOM 10847 C CA . PRO B 1 424 ? 21.75 30.078 12.266 1 98.19 424 PRO B CA 1
ATOM 10848 C C . PRO B 1 424 ? 21.703 30.578 13.711 1 98.19 424 PRO B C 1
ATOM 10850 O O . PRO B 1 424 ? 20.625 30.797 14.258 1 98.19 424 PRO B O 1
ATOM 10853 N N . THR B 1 425 ? 22.922 30.75 14.297 1 98.31 425 THR B N 1
ATOM 10854 C CA . THR B 1 425 ? 23 31.281 15.648 1 98.31 425 THR B CA 1
ATOM 10855 C C . THR B 1 425 ? 24.062 32.375 15.758 1 98.31 425 THR B C 1
ATOM 10857 O O . THR B 1 425 ? 24.656 32.562 16.828 1 98.31 425 THR B O 1
ATOM 10860 N N . ASP B 1 426 ? 24.406 32.969 14.68 1 96.94 426 ASP B N 1
ATOM 10861 C CA . ASP B 1 426 ? 25.312 34.125 14.75 1 96.94 426 ASP B CA 1
ATOM 10862 C C . ASP B 1 426 ? 24.656 35.312 15.414 1 96.94 426 ASP B C 1
ATOM 10864 O O . ASP B 1 426 ? 23.438 35.406 15.5 1 96.94 426 ASP B O 1
ATOM 10868 N N . PRO B 1 427 ? 25.391 36.281 15.844 1 96.94 427 PRO B N 1
ATOM 10869 C CA . PRO B 1 427 ? 24.859 37.375 16.656 1 96.94 427 PRO B CA 1
ATOM 10870 C C . PRO B 1 427 ? 23.812 38.219 15.906 1 96.94 427 PRO B C 1
ATOM 10872 O O . PRO B 1 427 ? 22.828 38.656 16.516 1 96.94 427 PRO B O 1
ATOM 10875 N N . GLN B 1 428 ? 24.031 38.438 14.68 1 95.69 428 GLN B N 1
ATOM 10876 C CA . GLN B 1 428 ? 23.062 39.219 13.922 1 95.69 428 GLN B CA 1
ATOM 10877 C C . GLN B 1 428 ? 21.703 38.5 13.852 1 95.69 428 GLN B C 1
ATOM 10879 O O . GLN B 1 428 ? 20.656 39.156 14.023 1 95.69 428 GLN B O 1
ATOM 10884 N N . PHE B 1 429 ? 21.797 37.219 13.555 1 97.56 429 PHE B N 1
ATOM 10885 C CA . PHE B 1 429 ? 20.578 36.438 13.492 1 97.56 429 PHE B CA 1
ATOM 10886 C C . PHE B 1 429 ? 19.875 36.406 14.852 1 97.56 429 PHE B C 1
ATOM 10888 O O . PHE B 1 429 ? 18.656 36.625 14.93 1 97.56 429 PHE B O 1
ATOM 10895 N N . LEU B 1 430 ? 20.578 36.188 15.883 1 98.62 430 LEU B N 1
ATOM 10896 C CA . LEU B 1 430 ? 20.016 36.094 17.219 1 98.62 430 LEU B CA 1
ATOM 10897 C C . LEU B 1 430 ? 19.422 37.438 17.641 1 98.62 430 LEU B C 1
ATOM 10899 O O . LEU B 1 430 ? 18.406 37.5 18.344 1 98.62 430 LEU B O 1
ATOM 10903 N N . SER B 1 431 ? 20.047 38.469 17.203 1 98.06 431 SER B N 1
ATOM 10904 C CA . SER B 1 431 ? 19.562 39.812 17.562 1 98.06 431 SER B CA 1
ATOM 10905 C C . SER B 1 431 ? 18.203 40.094 16.938 1 98.06 431 SER B C 1
ATOM 10907 O O . SER B 1 431 ? 17.297 40.562 17.609 1 98.06 431 SER B O 1
ATOM 10909 N N . THR B 1 432 ? 18.094 39.844 15.648 1 97.94 432 THR B N 1
ATOM 10910 C CA . THR B 1 432 ? 16.812 40.094 14.992 1 97.94 432 THR B CA 1
ATOM 10911 C C . THR B 1 432 ? 15.734 39.156 15.508 1 97.94 432 THR B C 1
ATOM 10913 O O . THR B 1 432 ? 14.562 39.531 15.578 1 97.94 432 THR B O 1
ATOM 10916 N N . VAL B 1 433 ? 16.125 37.938 15.852 1 98.69 433 VAL B N 1
ATOM 10917 C CA . VAL B 1 433 ? 15.188 36.969 16.438 1 98.69 433 VAL B CA 1
ATOM 10918 C C . VAL B 1 433 ? 14.711 37.5 17.797 1 98.69 433 VAL B C 1
ATOM 10920 O O . VAL B 1 433 ? 13.523 37.406 18.125 1 98.69 433 VAL B O 1
ATOM 10923 N N . SER B 1 434 ? 15.633 38 18.578 1 98.69 434 SER B N 1
ATOM 10924 C CA . SER B 1 434 ? 15.281 38.531 19.891 1 98.69 434 SER B CA 1
ATOM 10925 C C . SER B 1 434 ? 14.25 39.656 19.781 1 98.69 434 SER B C 1
ATOM 10927 O O . SER B 1 434 ? 13.297 39.688 20.547 1 98.69 434 SER B O 1
ATOM 10929 N N . GLU B 1 435 ? 14.477 40.5 18.828 1 97.94 435 GLU B N 1
ATOM 10930 C CA . GLU B 1 435 ? 13.531 41.594 18.609 1 97.94 435 GLU B CA 1
ATOM 10931 C C . GLU B 1 435 ? 12.164 41.031 18.172 1 97.94 435 GLU B C 1
ATOM 10933 O O . GLU B 1 435 ? 11.133 41.5 18.656 1 97.94 435 GLU B O 1
ATOM 10938 N N . GLU B 1 436 ? 12.211 40.094 17.281 1 98.69 436 GLU B N 1
ATOM 10939 C CA . GLU B 1 436 ? 10.992 39.469 16.797 1 98.69 436 GLU B CA 1
ATOM 10940 C C . GLU B 1 436 ? 10.195 38.844 17.938 1 98.69 436 GLU B C 1
ATOM 10942 O O . GLU B 1 436 ? 9 39.125 18.094 1 98.69 436 GLU B O 1
ATOM 10947 N N . ILE B 1 437 ? 10.836 38.062 18.734 1 98.81 437 ILE B N 1
ATOM 10948 C CA . ILE B 1 437 ? 10.18 37.344 19.812 1 98.81 437 ILE B CA 1
ATOM 10949 C C . ILE B 1 437 ? 9.617 38.312 20.844 1 98.81 437 ILE B C 1
ATOM 10951 O O . ILE B 1 437 ? 8.469 38.188 21.281 1 98.81 437 ILE B O 1
ATOM 10955 N N . SER B 1 438 ? 10.398 39.25 21.188 1 97.75 438 SER B N 1
ATOM 10956 C CA . SER B 1 438 ? 9.945 40.25 22.156 1 97.75 438 SER B CA 1
ATOM 10957 C C . SER B 1 438 ? 8.688 40.969 21.672 1 97.75 438 SER B C 1
ATOM 10959 O O . SER B 1 438 ? 7.711 41.094 22.406 1 97.75 438 SER B O 1
ATOM 10961 N N . GLN B 1 439 ? 8.688 41.375 20.438 1 97.5 439 GLN B N 1
ATOM 10962 C CA . GLN B 1 439 ? 7.559 42.125 19.906 1 97.5 439 GLN B CA 1
ATOM 10963 C C . GLN B 1 439 ? 6.328 41.25 19.766 1 97.5 439 GLN B C 1
ATOM 10965 O O . GLN B 1 439 ? 5.211 41.656 20.078 1 97.5 439 GLN B O 1
ATOM 10970 N N . GLN B 1 440 ? 6.527 40.062 19.266 1 98.5 440 GLN B N 1
ATOM 10971 C CA . GLN B 1 440 ? 5.387 39.188 19 1 98.5 440 GLN B CA 1
ATOM 10972 C C . GLN B 1 440 ? 4.766 38.688 20.312 1 98.5 440 GLN B C 1
ATOM 10974 O O . GLN B 1 440 ? 3.543 38.562 20.406 1 98.5 440 GLN B O 1
ATOM 10979 N N . VAL B 1 441 ? 5.559 38.344 21.297 1 98.44 441 VAL B N 1
ATOM 10980 C CA . VAL B 1 441 ? 5.02 37.906 22.578 1 98.44 441 VAL B CA 1
ATOM 10981 C C . VAL B 1 441 ? 4.219 39.062 23.203 1 98.44 441 VAL B C 1
ATOM 10983 O O . VAL B 1 441 ? 3.115 38.844 23.719 1 98.44 441 VAL B O 1
ATOM 10986 N N . LYS B 1 442 ? 4.746 40.312 23.172 1 96.88 442 LYS B N 1
ATOM 10987 C CA . LYS B 1 442 ? 4.016 41.469 23.672 1 96.88 442 LYS B CA 1
ATOM 10988 C C . LYS B 1 442 ? 2.693 41.625 22.938 1 96.88 442 LYS B C 1
ATOM 10990 O O . LYS B 1 442 ? 1.667 41.938 23.547 1 96.88 442 LYS B O 1
ATOM 10995 N N . ARG B 1 443 ? 2.746 41.406 21.703 1 96.94 443 ARG B N 1
ATOM 10996 C CA . ARG B 1 443 ? 1.57 41.594 20.859 1 96.94 443 ARG B CA 1
ATOM 10997 C C . ARG B 1 443 ? 0.476 40.594 21.188 1 96.94 443 ARG B C 1
ATOM 10999 O O . ARG B 1 443 ? -0.711 40.938 21.172 1 96.94 443 ARG B O 1
ATOM 11006 N N . LEU B 1 444 ? 0.854 39.375 21.547 1 98.19 444 LEU B N 1
ATOM 11007 C CA . LEU B 1 444 ? -0.125 38.312 21.531 1 98.19 444 LEU B CA 1
ATOM 11008 C C . LEU B 1 444 ? -0.488 37.875 22.953 1 98.19 444 LEU B C 1
ATOM 11010 O O . LEU B 1 444 ? -1.534 37.25 23.172 1 98.19 444 LEU B O 1
ATOM 11014 N N . LYS B 1 445 ? 0.294 38.156 23.953 1 97.69 445 LYS B N 1
ATOM 11015 C CA . LYS B 1 445 ? 0.179 37.562 25.281 1 97.69 445 LYS B CA 1
ATOM 11016 C C . LYS B 1 445 ? -1.143 37.938 25.938 1 97.69 445 LYS B C 1
ATOM 11018 O O . LYS B 1 445 ? -1.644 37.219 26.812 1 97.69 445 LYS B O 1
ATOM 11023 N N . SER B 1 446 ? -1.765 39.062 25.5 1 97.75 446 SER B N 1
ATOM 11024 C CA . SER B 1 446 ? -2.943 39.562 26.203 1 97.75 446 SER B CA 1
ATOM 11025 C C . SER B 1 446 ? -4.215 38.906 25.703 1 97.75 446 SER B C 1
ATOM 11027 O O . SER B 1 446 ? -5.285 39.062 26.297 1 97.75 446 SER B O 1
ATOM 11029 N N . HIS B 1 447 ? -4.168 38.188 24.625 1 98.06 447 HIS B N 1
ATOM 11030 C CA . HIS B 1 447 ? -5.352 37.531 24.078 1 98.06 447 HIS B CA 1
ATOM 11031 C C . HIS B 1 447 ? -5.844 36.406 25 1 98.06 447 HIS B C 1
ATOM 11033 O O . HIS B 1 447 ? -5.062 35.562 25.406 1 98.06 447 HIS B O 1
ATOM 11039 N N . ALA B 1 448 ? -7.156 36.375 25.156 1 98.06 448 ALA B N 1
ATOM 11040 C CA . ALA B 1 448 ? -7.773 35.375 26.016 1 98.06 448 ALA B CA 1
ATOM 11041 C C . ALA B 1 448 ? -7.57 33.969 25.453 1 98.06 448 ALA B C 1
ATOM 11043 O O . ALA B 1 448 ? -7.473 33 26.203 1 98.06 448 ALA B O 1
ATOM 11044 N N . SER B 1 449 ? -7.43 33.875 24.203 1 98.56 449 SER B N 1
ATOM 11045 C CA . SER B 1 449 ? -7.391 32.594 23.531 1 98.56 449 SER B CA 1
ATOM 11046 C C . SER B 1 449 ? -5.996 31.969 23.594 1 98.56 449 SER B C 1
ATOM 11048 O O . SER B 1 449 ? -5.824 30.781 23.312 1 98.56 449 SER B O 1
ATOM 11050 N N . LEU B 1 450 ? -4.965 32.656 23.938 1 98.62 450 LEU B N 1
ATOM 11051 C CA . LEU B 1 450 ? -3.611 32.094 23.938 1 98.62 450 LEU B CA 1
ATOM 11052 C C . LEU B 1 450 ? -3.471 30.984 24.969 1 98.62 450 LEU B C 1
ATOM 11054 O O . LEU B 1 450 ? -3.896 31.141 26.109 1 98.62 450 LEU B O 1
ATOM 11058 N N . LEU B 1 451 ? -2.887 29.906 24.562 1 98.56 451 LEU B N 1
ATOM 11059 C CA . LEU B 1 451 ? -2.771 28.719 25.406 1 98.56 451 LEU B CA 1
ATOM 11060 C C . LEU B 1 451 ? -1.32 28.484 25.812 1 98.56 451 LEU B C 1
ATOM 11062 O O . LEU B 1 451 ? -1.023 28.266 26.984 1 98.56 451 LEU B O 1
ATOM 11066 N N . LEU B 1 452 ? -0.54 28.484 24.75 1 97.44 452 LEU B N 1
ATOM 11067 C CA . LEU B 1 452 ? 0.836 28.031 24.906 1 97.44 452 LEU B CA 1
ATOM 11068 C C . LEU B 1 452 ? 1.732 28.625 23.828 1 97.44 452 LEU B C 1
ATOM 11070 O O . LEU B 1 452 ? 1.27 28.906 22.719 1 97.44 452 LEU B O 1
ATOM 11074 N N . TRP B 1 453 ? 3.049 28.875 24.312 1 98.62 453 TRP B N 1
ATOM 11075 C CA . TRP B 1 453 ? 4.086 29.156 23.328 1 98.62 453 TRP B CA 1
ATOM 11076 C C . TRP B 1 453 ? 4.922 27.906 23.047 1 98.62 453 TRP B C 1
ATOM 11078 O O . TRP B 1 453 ? 5.41 27.25 23.969 1 98.62 453 TRP B O 1
ATOM 11088 N N . SER B 1 454 ? 5.051 27.516 21.812 1 98.5 454 SER B N 1
ATOM 11089 C CA . SER B 1 454 ? 5.961 26.453 21.391 1 98.5 454 SER B CA 1
ATOM 11090 C C . SER B 1 454 ? 7.133 27.016 20.594 1 98.5 454 SER B C 1
ATOM 11092 O O . SER B 1 454 ? 6.934 27.781 19.641 1 98.5 454 SER B O 1
ATOM 11094 N N . GLY B 1 455 ? 8.297 26.594 20.906 1 98.44 455 GLY B N 1
ATOM 11095 C CA . GLY B 1 455 ? 9.492 27.172 20.312 1 98.44 455 GLY B CA 1
ATOM 11096 C C . GLY B 1 455 ? 9.609 26.922 18.828 1 98.44 455 GLY B C 1
ATOM 11097 O O . GLY B 1 455 ? 10.18 27.734 18.094 1 98.44 455 GLY B O 1
ATOM 11098 N N . ASN B 1 456 ? 9.133 25.828 18.422 1 98.38 456 ASN B N 1
ATOM 11099 C CA . ASN B 1 456 ? 9.258 25.469 17.016 1 98.38 456 ASN B CA 1
ATOM 11100 C C . ASN B 1 456 ? 8.352 24.297 16.656 1 98.38 456 ASN B C 1
ATOM 11102 O O . ASN B 1 456 ? 7.781 23.656 17.531 1 98.38 456 ASN B O 1
ATOM 11106 N N . ASN B 1 457 ? 8.203 24.172 15.352 1 98.38 457 ASN B N 1
ATOM 11107 C CA . ASN B 1 457 ? 7.555 22.984 14.797 1 98.38 457 ASN B CA 1
ATOM 11108 C C . ASN B 1 457 ? 8.578 21.938 14.359 1 98.38 457 ASN B C 1
ATOM 11110 O O . ASN B 1 457 ? 9.188 22.078 13.297 1 98.38 457 ASN B O 1
ATOM 11114 N N . GLU B 1 458 ? 8.797 20.859 15.062 1 98.19 458 GLU B N 1
ATOM 11115 C CA . GLU B 1 458 ? 9.406 19.578 14.719 1 98.19 458 GLU B CA 1
ATOM 11116 C C . GLU B 1 458 ? 10.922 19.703 14.625 1 98.19 458 GLU B C 1
ATOM 11118 O O . GLU B 1 458 ? 11.594 18.781 14.148 1 98.19 458 GLU B O 1
ATOM 11123 N N . ASN B 1 459 ? 11.516 20.75 15.078 1 98.56 459 ASN B N 1
ATOM 11124 C CA . ASN B 1 459 ? 12.953 20.922 14.922 1 98.56 459 ASN B CA 1
ATOM 11125 C C . ASN B 1 459 ? 13.727 20 15.867 1 98.56 459 ASN B C 1
ATOM 11127 O O . ASN B 1 459 ? 14.812 19.531 15.531 1 98.56 459 ASN B O 1
ATOM 11131 N N . GLU B 1 460 ? 13.195 19.734 17.078 1 98.62 460 GLU B N 1
ATOM 11132 C CA . GLU B 1 460 ? 13.828 18.781 17.984 1 98.62 460 GLU B CA 1
ATOM 11133 C C . GLU B 1 460 ? 13.867 17.375 17.359 1 98.62 460 GLU B C 1
ATOM 11135 O O . GLU B 1 460 ? 14.906 16.719 17.359 1 98.62 460 GLU B O 1
ATOM 11140 N N . LYS B 1 461 ? 12.727 17.016 16.875 1 98.12 461 LYS B N 1
ATOM 11141 C CA . LYS B 1 461 ? 12.594 15.711 16.234 1 98.12 461 LYS B CA 1
ATOM 11142 C C . LYS B 1 461 ? 13.461 15.609 14.992 1 98.12 461 LYS B C 1
ATOM 11144 O O . LYS B 1 461 ? 14.125 14.594 14.766 1 98.12 461 LYS B O 1
ATOM 11149 N N . ALA B 1 462 ? 13.477 16.609 14.156 1 97.88 462 ALA B N 1
ATOM 11150 C CA . ALA B 1 462 ? 14.281 16.641 12.93 1 97.88 462 ALA B CA 1
ATOM 11151 C C . ALA B 1 462 ? 15.773 16.5 13.25 1 97.88 462 ALA B C 1
ATOM 11153 O O . ALA B 1 462 ? 16.516 15.828 12.531 1 97.88 462 ALA B O 1
ATOM 11154 N N . LEU B 1 463 ? 16.172 17.188 14.312 1 98.06 463 LEU B N 1
ATOM 11155 C CA . LEU B 1 463 ? 17.562 17.125 14.75 1 98.06 463 LEU B CA 1
ATOM 11156 C C . LEU B 1 463 ? 17.922 15.711 15.203 1 98.06 463 LEU B C 1
ATOM 11158 O O . LEU B 1 463 ? 18.922 15.148 14.766 1 98.06 463 LEU B O 1
ATOM 11162 N N . ARG B 1 464 ? 17.062 15.156 16.031 1 96.62 464 ARG B N 1
ATOM 11163 C CA . ARG B 1 464 ? 17.344 13.867 16.656 1 96.62 464 ARG B CA 1
ATOM 11164 C C . ARG B 1 464 ? 17.234 12.734 15.633 1 96.62 464 ARG B C 1
ATOM 11166 O O . ARG B 1 464 ? 18.016 11.773 15.672 1 96.62 464 ARG B O 1
ATOM 11173 N N . GLN B 1 465 ? 16.312 12.836 14.68 1 94.38 465 GLN B N 1
ATOM 11174 C CA . GLN B 1 465 ? 16.109 11.781 13.695 1 94.38 465 GLN B CA 1
ATOM 11175 C C . GLN B 1 465 ? 16.938 12.031 12.445 1 94.38 465 GLN B C 1
ATOM 11177 O O . GLN B 1 465 ? 16.859 11.266 11.477 1 94.38 465 GLN B O 1
ATOM 11182 N N . SER B 1 466 ? 17.672 13.094 12.438 1 94.75 466 SER B N 1
ATOM 11183 C CA . SER B 1 466 ? 18.594 13.398 11.352 1 94.75 466 SER B CA 1
ATOM 11184 C C . SER B 1 466 ? 17.875 13.484 10.016 1 94.75 466 SER B C 1
ATOM 11186 O O . SER B 1 466 ? 18.297 12.859 9.031 1 94.75 466 SER B O 1
ATOM 11188 N N . TRP B 1 467 ? 16.797 14.219 10 1 93.44 467 TRP B N 1
ATOM 11189 C CA . TRP B 1 467 ? 16.016 14.383 8.773 1 93.44 467 TRP B CA 1
ATOM 11190 C C . TRP B 1 467 ? 16.875 14.977 7.664 1 93.44 467 TRP B C 1
ATOM 11192 O O . TRP B 1 467 ? 16.625 14.742 6.48 1 93.44 467 TRP B O 1
ATOM 11202 N N . TYR B 1 468 ? 17.859 15.695 8.039 1 95 468 TYR B N 1
ATOM 11203 C CA . TYR B 1 468 ? 18.672 16.453 7.082 1 95 468 TYR B CA 1
ATOM 11204 C C . TYR B 1 468 ? 20.141 16.109 7.227 1 95 468 TYR B C 1
ATOM 11206 O O . TYR B 1 468 ? 21 16.953 7.035 1 95 468 TYR B O 1
ATOM 11214 N N . ASN B 1 469 ? 20.438 14.969 7.738 1 91.12 469 ASN B N 1
ATOM 11215 C CA . ASN B 1 469 ? 21.797 14.461 7.926 1 91.12 469 ASN B CA 1
ATOM 11216 C C . ASN B 1 469 ? 22.547 15.25 9 1 91.12 469 ASN B C 1
ATOM 11218 O O . ASN B 1 469 ? 23.719 15.594 8.828 1 91.12 469 ASN B O 1
ATOM 11222 N N . THR B 1 470 ? 21.828 15.57 10.016 1 94.81 470 THR B N 1
ATOM 11223 C CA . THR B 1 470 ? 22.422 16.344 11.109 1 94.81 470 THR B CA 1
ATOM 11224 C C . THR B 1 470 ? 23.391 15.484 11.906 1 94.81 470 THR B C 1
ATOM 11226 O O . THR B 1 470 ? 24.203 16.016 12.672 1 94.81 470 THR B O 1
ATOM 11229 N N . ASP B 1 471 ? 23.312 14.266 11.852 1 90.5 471 ASP B N 1
ATOM 11230 C CA . ASP B 1 471 ? 24.156 13.352 12.609 1 90.5 471 ASP B CA 1
ATOM 11231 C C . ASP B 1 471 ? 25.609 13.43 12.125 1 90.5 471 ASP B C 1
ATOM 11233 O O . ASP B 1 471 ? 26.531 12.984 12.82 1 90.5 471 ASP B O 1
ATOM 11237 N N . VAL B 1 472 ? 25.859 13.977 10.906 1 89.12 472 VAL B N 1
ATOM 11238 C CA . VAL B 1 472 ? 27.219 14.188 10.422 1 89.12 472 VAL B CA 1
ATOM 11239 C C . VAL B 1 472 ? 28 15.047 11.414 1 89.12 472 VAL B C 1
ATOM 11241 O O . VAL B 1 472 ? 29.234 14.961 11.492 1 89.12 472 VAL B O 1
ATOM 11244 N N . ASN B 1 473 ? 27.312 15.969 12.016 1 93.88 473 ASN B N 1
ATOM 11245 C CA . ASN B 1 473 ? 27.844 16.797 13.094 1 93.88 473 ASN B CA 1
ATOM 11246 C C . ASN B 1 473 ? 26.766 17.141 14.117 1 93.88 473 ASN B C 1
ATOM 11248 O O . ASN B 1 473 ? 26.422 18.312 14.305 1 93.88 473 ASN B O 1
ATOM 11252 N N . PHE B 1 474 ? 26.344 16.203 14.836 1 95.25 474 PHE B N 1
ATOM 11253 C CA . PHE B 1 474 ? 25.219 16.328 15.766 1 95.25 474 PHE B CA 1
ATOM 11254 C C . PHE B 1 474 ? 25.531 17.375 16.844 1 95.25 474 PHE B C 1
ATOM 11256 O O . PHE B 1 474 ? 24.656 18.156 17.203 1 95.25 474 PHE B O 1
ATOM 11263 N N . THR B 1 475 ? 26.75 17.375 17.328 1 97.19 475 THR B N 1
ATOM 11264 C CA . THR B 1 475 ? 27.141 18.266 18.422 1 97.19 475 THR B CA 1
ATOM 11265 C C . THR B 1 475 ? 26.984 19.719 18 1 97.19 475 THR B C 1
ATOM 11267 O O . THR B 1 475 ? 26.516 20.562 18.781 1 97.19 475 THR B O 1
ATOM 11270 N N . LEU B 1 476 ? 27.328 19.969 16.797 1 97.69 476 LEU B N 1
ATOM 11271 C CA . LEU B 1 476 ? 27.219 21.312 16.266 1 97.69 476 LEU B CA 1
ATOM 11272 C C . LEU B 1 476 ? 25.766 21.766 16.203 1 97.69 476 LEU B C 1
ATOM 11274 O O . LEU B 1 476 ? 25.422 22.828 16.719 1 97.69 476 LEU B O 1
ATOM 11278 N N . TYR B 1 477 ? 24.969 21.016 15.602 1 98.25 477 TYR B N 1
ATOM 11279 C CA . TYR B 1 477 ? 23.562 21.391 15.406 1 98.25 477 TYR B CA 1
ATOM 11280 C C . TYR B 1 477 ? 22.797 21.359 16.734 1 98.25 477 TYR B C 1
ATOM 11282 O O . TYR B 1 477 ? 21.875 22.141 16.922 1 98.25 477 TYR B O 1
ATOM 11290 N N . TYR B 1 478 ? 23.188 20.469 17.609 1 98.31 478 TYR B N 1
ATOM 11291 C CA . TYR B 1 478 ? 22.656 20.453 18.969 1 98.31 478 TYR B CA 1
ATOM 11292 C C . TYR B 1 478 ? 22.953 21.766 19.688 1 98.31 478 TYR B C 1
ATOM 11294 O O . TYR B 1 478 ? 22.078 22.359 20.312 1 98.31 478 TYR B O 1
ATOM 11302 N N . LYS B 1 479 ? 24.141 22.203 19.609 1 98.44 479 LYS B N 1
ATOM 11303 C CA . LYS B 1 479 ? 24.531 23.469 20.234 1 98.44 479 LYS B CA 1
ATOM 11304 C C . LYS B 1 479 ? 23.75 24.641 19.656 1 98.44 479 LYS B C 1
ATOM 11306 O O . LYS B 1 479 ? 23.312 25.516 20.391 1 98.44 479 LYS B O 1
ATOM 11311 N N . ASP B 1 480 ? 23.641 24.625 18.344 1 98.56 480 ASP B N 1
ATOM 11312 C CA . ASP B 1 480 ? 22.859 25.672 17.703 1 98.56 480 ASP B CA 1
ATOM 11313 C C . ASP B 1 480 ? 21.422 25.672 18.203 1 98.56 480 ASP B C 1
ATOM 11315 O O . ASP B 1 480 ? 20.844 26.734 18.469 1 98.56 480 ASP B O 1
ATOM 11319 N N . TYR B 1 481 ? 20.891 24.5 18.266 1 98.56 481 TYR B N 1
ATOM 11320 C CA . TYR B 1 481 ? 19.516 24.359 18.75 1 98.56 481 TYR B CA 1
ATOM 11321 C C . TYR B 1 481 ? 19.359 24.906 20.156 1 98.56 481 TYR B C 1
ATOM 11323 O O . TYR B 1 481 ? 18.422 25.672 20.422 1 98.56 481 TYR B O 1
ATOM 11331 N N . VAL B 1 482 ? 20.203 24.578 21.031 1 98.62 482 VAL B N 1
ATOM 11332 C CA . VAL B 1 482 ? 20.141 25.016 22.422 1 98.62 482 VAL B CA 1
ATOM 11333 C C . VAL B 1 482 ? 20.344 26.516 22.5 1 98.62 482 VAL B C 1
ATOM 11335 O O . VAL B 1 482 ? 19.641 27.203 23.234 1 98.62 482 VAL B O 1
ATOM 11338 N N . THR B 1 483 ? 21.281 27.016 21.734 1 98.75 483 THR B N 1
ATOM 11339 C CA . THR B 1 483 ? 21.562 28.453 21.734 1 98.75 483 THR B CA 1
ATOM 11340 C C . THR B 1 483 ? 20.344 29.234 21.297 1 98.75 483 THR B C 1
ATOM 11342 O O . THR B 1 483 ? 19.984 30.25 21.922 1 98.75 483 THR B O 1
ATOM 11345 N N . LEU B 1 484 ? 19.719 28.812 20.281 1 98.75 484 LEU B N 1
ATOM 11346 C CA . LEU B 1 484 ? 18.594 29.547 19.719 1 98.75 484 LEU B CA 1
ATOM 11347 C C . LEU B 1 484 ? 17.375 29.453 20.625 1 98.75 484 LEU B C 1
ATOM 11349 O O . LEU B 1 484 ? 16.797 30.484 21.016 1 98.75 484 LEU B O 1
ATOM 11353 N N . TYR B 1 485 ? 17.016 28.281 21.062 1 98.62 485 TYR B N 1
ATOM 11354 C CA . TYR B 1 485 ? 15.711 28.109 21.703 1 98.62 485 TYR B CA 1
ATOM 11355 C C . TYR B 1 485 ? 15.82 28.25 23.219 1 98.62 485 TYR B C 1
ATOM 11357 O O . TYR B 1 485 ? 14.977 28.906 23.844 1 98.62 485 TYR B O 1
ATOM 11365 N N . HIS B 1 486 ? 16.75 27.656 23.812 1 98.19 486 HIS B N 1
ATOM 11366 C CA . HIS B 1 486 ? 16.891 27.703 25.266 1 98.19 486 HIS B CA 1
ATOM 11367 C C . HIS B 1 486 ? 17.562 28.984 25.719 1 98.19 486 HIS B C 1
ATOM 11369 O O . HIS B 1 486 ? 17.062 29.688 26.594 1 98.19 486 HIS B O 1
ATOM 11375 N N . ASP B 1 487 ? 18.703 29.312 25.141 1 98.5 487 ASP B N 1
ATOM 11376 C CA . ASP B 1 487 ? 19.531 30.406 25.641 1 98.5 487 ASP B CA 1
ATOM 11377 C C . ASP B 1 487 ? 18.953 31.766 25.219 1 98.5 487 ASP B C 1
ATOM 11379 O O . ASP B 1 487 ? 19.141 32.781 25.891 1 98.5 487 ASP B O 1
ATOM 11383 N N . THR B 1 488 ? 18.266 31.75 24.062 1 98.69 488 THR B N 1
ATOM 11384 C CA . THR B 1 488 ? 17.859 33.031 23.516 1 98.69 488 THR B CA 1
ATOM 11385 C C . THR B 1 488 ? 16.359 33.219 23.609 1 98.69 488 THR B C 1
ATOM 11387 O O . THR B 1 488 ? 15.883 34.156 24.281 1 98.69 488 THR B O 1
ATOM 11390 N N . ILE B 1 489 ? 15.602 32.375 23.094 1 98.75 489 ILE B N 1
ATOM 11391 C CA . ILE B 1 489 ? 14.164 32.562 22.906 1 98.75 489 ILE B CA 1
ATOM 11392 C C . ILE B 1 489 ? 13.445 32.375 24.234 1 98.75 489 ILE B C 1
ATOM 11394 O O . ILE B 1 489 ? 12.625 33.219 24.641 1 98.75 489 ILE B O 1
ATOM 11398 N N . GLN B 1 490 ? 13.711 31.297 24.922 1 98.19 490 GLN B N 1
ATOM 11399 C CA . GLN B 1 490 ? 12.984 30.922 26.141 1 98.19 490 GLN B CA 1
ATOM 11400 C C . GLN B 1 490 ? 13.055 32.031 27.172 1 98.19 490 GLN B C 1
ATOM 11402 O O . GLN B 1 490 ? 12.031 32.438 27.734 1 98.19 490 GLN B O 1
ATOM 11407 N N . PRO B 1 491 ? 14.18 32.625 27.438 1 98.25 491 PRO B N 1
ATOM 11408 C CA . PRO B 1 491 ? 14.227 33.688 28.438 1 98.25 491 PRO B CA 1
ATOM 11409 C C . PRO B 1 491 ? 13.391 34.906 28.047 1 98.25 491 PRO B C 1
ATOM 11411 O O . PRO B 1 491 ? 12.789 35.562 28.906 1 98.25 491 PRO B O 1
ATOM 11414 N N . ILE B 1 492 ? 13.375 35.219 26.812 1 98.5 492 ILE B N 1
ATOM 11415 C CA . ILE B 1 492 ? 12.609 36.375 26.344 1 98.5 492 ILE B CA 1
ATOM 11416 C C . ILE B 1 492 ? 11.117 36.094 26.531 1 98.5 492 ILE B C 1
ATOM 11418 O O . ILE B 1 492 ? 10.398 36.938 27.078 1 98.5 492 ILE B O 1
ATOM 11422 N N . VAL B 1 493 ? 10.656 34.938 26.125 1 98.62 493 VAL B N 1
ATOM 11423 C CA . VAL B 1 493 ? 9.25 34.594 26.25 1 98.62 493 VAL B CA 1
ATOM 11424 C C . VAL B 1 493 ? 8.836 34.625 27.719 1 98.62 493 VAL B C 1
ATOM 11426 O O . VAL B 1 493 ? 7.809 35.188 28.078 1 98.62 493 VAL B O 1
ATOM 11429 N N . GLN B 1 494 ? 9.664 34.031 28.578 1 96.94 494 GLN B N 1
ATOM 11430 C CA . GLN B 1 494 ? 9.336 33.906 29.984 1 96.94 494 GLN B CA 1
ATOM 11431 C C . GLN B 1 494 ? 9.398 35.25 30.703 1 96.94 494 GLN B C 1
ATOM 11433 O O . GLN B 1 494 ? 8.719 35.469 31.719 1 96.94 494 GLN B O 1
ATOM 11438 N N . SER B 1 495 ? 10.172 36.125 30.172 1 96.44 495 SER B N 1
ATOM 11439 C CA . SER B 1 495 ? 10.242 37.469 30.75 1 96.44 495 SER B CA 1
ATOM 11440 C C . SER B 1 495 ? 9.062 38.312 30.312 1 96.44 495 SER B C 1
ATOM 11442 O O . SER B 1 495 ? 8.555 39.125 31.078 1 96.44 495 SER B O 1
ATOM 11444 N N . GLU B 1 496 ? 8.641 38.125 29.125 1 96.69 496 GLU B N 1
ATOM 11445 C CA . GLU B 1 496 ? 7.586 38.969 28.547 1 96.69 496 GLU B CA 1
ATOM 11446 C C . GLU B 1 496 ? 6.203 38.469 28.938 1 96.69 496 GLU B C 1
ATOM 11448 O O . GLU B 1 496 ? 5.25 39.219 29.047 1 96.69 496 GLU B O 1
ATOM 11453 N N . ASP B 1 497 ? 6.051 37.219 29.156 1 97.31 497 ASP B N 1
ATOM 11454 C CA . ASP B 1 497 ? 4.766 36.594 29.453 1 97.31 497 ASP B CA 1
ATOM 11455 C C . ASP B 1 497 ? 4.871 35.656 30.641 1 97.31 497 ASP B C 1
ATOM 11457 O O . ASP B 1 497 ? 5.449 34.562 30.547 1 97.31 497 ASP B O 1
ATOM 11461 N N . LEU B 1 498 ? 4.262 35.969 31.672 1 92 498 LEU B N 1
ATOM 11462 C CA . LEU B 1 498 ? 4.359 35.188 32.906 1 92 498 LEU B CA 1
ATOM 11463 C C . LEU B 1 498 ? 3.146 34.281 33.094 1 92 498 LEU B C 1
ATOM 11465 O O . LEU B 1 498 ? 3.092 33.5 34.031 1 92 498 LEU B O 1
ATOM 11469 N N . THR B 1 499 ? 2.281 34.344 32.156 1 94.25 499 THR B N 1
ATOM 11470 C CA . THR B 1 499 ? 0.992 33.688 32.375 1 94.25 499 THR B CA 1
ATOM 11471 C C . THR B 1 499 ? 0.886 32.438 31.547 1 94.25 499 THR B C 1
ATOM 11473 O O . THR B 1 499 ? 0.12 31.516 31.875 1 94.25 499 THR B O 1
ATOM 11476 N N . HIS B 1 500 ? 1.532 32.312 30.469 1 97.81 500 HIS B N 1
ATOM 11477 C CA . HIS B 1 500 ? 1.376 31.156 29.578 1 97.81 500 HIS B CA 1
ATOM 11478 C C . HIS B 1 500 ? 2.621 30.281 29.594 1 97.81 500 HIS B C 1
ATOM 11480 O O . HIS B 1 500 ? 3.744 30.781 29.672 1 97.81 500 HIS B O 1
ATOM 11486 N N . PRO B 1 501 ? 2.408 28.938 29.5 1 97.75 501 PRO B N 1
ATOM 11487 C CA . PRO B 1 501 ? 3.562 28.031 29.453 1 97.75 501 PRO B CA 1
ATOM 11488 C C . PRO B 1 501 ? 4.332 28.109 28.141 1 97.75 501 PRO B C 1
ATOM 11490 O O . PRO B 1 501 ? 3.785 28.562 27.125 1 97.75 501 PRO B O 1
ATOM 11493 N N . PHE B 1 502 ? 5.621 27.688 28.266 1 97.69 502 PHE B N 1
ATOM 11494 C CA . PHE B 1 502 ? 6.512 27.562 27.109 1 97.69 502 PHE B CA 1
ATOM 11495 C C . PHE B 1 502 ? 7.051 26.141 26.984 1 97.69 502 PHE B C 1
ATOM 11497 O O . PHE B 1 502 ? 7.434 25.531 27.984 1 97.69 502 PHE B O 1
ATOM 11504 N N . ILE B 1 503 ? 6.969 25.547 25.766 1 97.69 503 ILE B N 1
ATOM 11505 C CA . ILE B 1 503 ? 7.672 24.297 25.484 1 97.69 503 ILE B CA 1
ATOM 11506 C C . ILE B 1 503 ? 8.695 24.531 24.375 1 97.69 503 ILE B C 1
ATOM 11508 O O . ILE B 1 503 ? 8.508 25.391 23.516 1 97.69 503 ILE B O 1
ATOM 11512 N N . MET B 1 504 ? 9.703 23.688 24.344 1 96.12 504 MET B N 1
ATOM 11513 C CA . MET B 1 504 ? 10.828 23.906 23.438 1 96.12 504 MET B CA 1
ATOM 11514 C C . MET B 1 504 ? 10.438 23.625 22 1 96.12 504 MET B C 1
ATOM 11516 O O . MET B 1 504 ? 10.93 24.281 21.078 1 96.12 504 MET B O 1
ATOM 11520 N N . SER B 1 505 ? 9.664 22.625 21.797 1 98.19 505 SER B N 1
ATOM 11521 C CA . SER B 1 505 ? 9.305 22.141 20.469 1 98.19 505 SER B CA 1
ATOM 11522 C C . SER B 1 505 ? 7.988 21.375 20.5 1 98.19 505 SER B C 1
ATOM 11524 O O . SER B 1 505 ? 7.527 20.969 21.562 1 98.19 505 SER B O 1
ATOM 11526 N N . SER B 1 506 ? 7.336 21.297 19.359 1 98.31 506 SER B N 1
ATOM 11527 C CA . SER B 1 506 ? 6.273 20.328 19.125 1 98.31 506 SER B CA 1
ATOM 11528 C C . SER B 1 506 ? 6.555 19.5 17.875 1 98.31 506 SER B C 1
ATOM 11530 O O . SER B 1 506 ? 6.742 20.047 16.797 1 98.31 506 SER B O 1
ATOM 11532 N N . PRO B 1 507 ? 6.668 18.234 18.062 1 98.19 507 PRO B N 1
ATOM 11533 C CA . PRO B 1 507 ? 6.555 17.469 19.312 1 98.19 507 PRO B CA 1
ATOM 11534 C C . PRO B 1 507 ? 7.781 17.625 20.203 1 98.19 507 PRO B C 1
ATOM 11536 O O . PRO B 1 507 ? 8.828 18.078 19.75 1 98.19 507 PRO B O 1
ATOM 11539 N N . SER B 1 508 ? 7.613 17.297 21.422 1 98 508 SER B N 1
ATOM 11540 C CA . SER B 1 508 ? 8.68 17.172 22.406 1 98 508 SER B CA 1
ATOM 11541 C C . SER B 1 508 ? 8.242 16.297 23.578 1 98 508 SER B C 1
ATOM 11543 O O . SER B 1 508 ? 7.074 15.922 23.688 1 98 508 SER B O 1
ATOM 11545 N N . ASN B 1 509 ? 9.195 16.016 24.422 1 98.25 509 ASN B N 1
ATOM 11546 C CA . ASN B 1 509 ? 8.883 15.281 25.641 1 98.25 509 ASN B CA 1
ATOM 11547 C C . ASN B 1 509 ? 8.641 16.219 26.812 1 98.25 509 ASN B C 1
ATOM 11549 O O . ASN B 1 509 ? 8.758 15.82 27.969 1 98.25 509 ASN B O 1
ATOM 11553 N N . GLY B 1 510 ? 8.328 17.5 26.547 1 97.5 510 GLY B N 1
ATOM 11554 C CA . GLY B 1 510 ? 8.047 18.453 27.609 1 97.5 510 GLY B CA 1
ATOM 11555 C C . GLY B 1 510 ? 9.219 18.656 28.562 1 97.5 510 GLY B C 1
ATOM 11556 O O . GLY B 1 510 ? 10.344 18.891 28.125 1 97.5 510 GLY B O 1
ATOM 11557 N N . ILE B 1 511 ? 8.969 18.562 29.781 1 96.62 511 ILE B N 1
ATOM 11558 C CA . ILE B 1 511 ? 9.977 18.766 30.812 1 96.62 511 ILE B CA 1
ATOM 11559 C C . ILE B 1 511 ? 11.078 17.719 30.688 1 96.62 511 ILE B C 1
ATOM 11561 O O . ILE B 1 511 ? 12.242 17.984 30.984 1 96.62 511 ILE B O 1
ATOM 11565 N N . GLU B 1 512 ? 10.672 16.484 30.172 1 96.75 512 GLU B N 1
ATOM 11566 C CA . GLU B 1 512 ? 11.656 15.43 29.984 1 96.75 512 GLU B CA 1
ATOM 11567 C C . GLU B 1 512 ? 12.719 15.836 28.969 1 96.75 512 GLU B C 1
ATOM 11569 O O . GLU B 1 512 ? 13.891 15.5 29.109 1 96.75 512 GLU B O 1
ATOM 11574 N N . SER B 1 513 ? 12.352 16.516 27.922 1 96.94 513 SER B N 1
ATOM 11575 C CA . SER B 1 513 ? 13.32 17.047 26.969 1 96.94 513 SER B CA 1
ATOM 11576 C C . SER B 1 513 ? 14.336 17.953 27.672 1 96.94 513 SER B C 1
ATOM 11578 O O . SER B 1 513 ? 15.531 17.875 27.391 1 96.94 513 SER B O 1
ATOM 11580 N N . LEU B 1 514 ? 13.852 18.828 28.562 1 96.31 514 LEU B N 1
ATOM 11581 C CA . LEU B 1 514 ? 14.734 19.719 29.312 1 96.31 514 LEU B CA 1
ATOM 11582 C C . LEU B 1 514 ? 15.711 18.906 30.156 1 96.31 514 LEU B C 1
ATOM 11584 O O . LEU B 1 514 ? 16.906 19.234 30.219 1 96.31 514 LEU B O 1
ATOM 11588 N N . GLN B 1 515 ? 15.219 17.859 30.719 1 95.56 515 GLN B N 1
ATOM 11589 C CA . GLN B 1 515 ? 16.031 17.031 31.609 1 95.56 515 GLN B CA 1
ATOM 11590 C C . GLN B 1 515 ? 17.094 16.266 30.844 1 95.56 515 GLN B C 1
ATOM 11592 O O . GLN B 1 515 ? 18.156 15.945 31.375 1 95.56 515 GLN B O 1
ATOM 11597 N N . GLU B 1 516 ? 16.781 16.078 29.594 1 96.5 516 GLU B N 1
ATOM 11598 C CA . GLU B 1 516 ? 17.734 15.344 28.75 1 96.5 516 GLU B CA 1
ATOM 11599 C C . GLU B 1 516 ? 18.672 16.297 28.031 1 96.5 516 GLU B C 1
ATOM 11601 O O . GLU B 1 516 ? 19.25 15.93 26.984 1 96.5 516 GLU B O 1
ATOM 11606 N N . GLY B 1 517 ? 18.75 17.453 28.5 1 96.75 517 GLY B N 1
ATOM 11607 C CA . GLY B 1 517 ? 19.656 18.422 27.891 1 96.75 517 GLY B CA 1
ATOM 11608 C C . GLY B 1 517 ? 19 19.234 26.797 1 96.75 517 GLY B C 1
ATOM 11609 O O . GLY B 1 517 ? 19.656 19.625 25.828 1 96.75 517 GLY B O 1
ATOM 11610 N N . PHE B 1 518 ? 17.688 19.359 26.828 1 96.94 518 PHE B N 1
ATOM 11611 C CA . PHE B 1 518 ? 16.891 20.234 25.984 1 96.94 518 PHE B CA 1
ATOM 11612 C C . PHE B 1 518 ? 16.516 19.547 24.688 1 96.94 518 PHE B C 1
ATOM 11614 O O . PHE B 1 518 ? 15.648 20.031 23.953 1 96.94 518 PHE B O 1
ATOM 11621 N N . VAL B 1 519 ? 17.203 18.438 24.359 1 97.81 519 VAL B N 1
ATOM 11622 C CA . VAL B 1 519 ? 16.891 17.594 23.219 1 97.81 519 VAL B CA 1
ATOM 11623 C C . VAL B 1 519 ? 16.781 16.141 23.672 1 97.81 519 VAL B C 1
ATOM 11625 O O . VAL B 1 519 ? 17.797 15.492 23.938 1 97.81 519 VAL B O 1
ATOM 11628 N N . ALA B 1 520 ? 15.586 15.609 23.625 1 98.06 520 ALA B N 1
ATOM 11629 C CA . ALA B 1 520 ? 15.359 14.25 24.109 1 98.06 520 ALA B CA 1
ATOM 11630 C C . ALA B 1 520 ? 15.906 13.219 23.125 1 98.06 520 ALA B C 1
ATOM 11632 O O . ALA B 1 520 ? 16.094 13.523 21.953 1 98.06 520 ALA B O 1
ATOM 11633 N N . LYS B 1 521 ? 16.125 12.016 23.641 1 96.44 521 LYS B N 1
ATOM 11634 C CA . LYS B 1 521 ? 16.562 10.906 22.797 1 96.44 521 LYS B CA 1
ATOM 11635 C C . LYS B 1 521 ? 15.445 10.484 21.844 1 96.44 521 LYS B C 1
ATOM 11637 O O . LYS B 1 521 ? 15.719 10.062 20.719 1 96.44 521 LYS B O 1
ATOM 11642 N N . GLU B 1 522 ? 14.203 10.586 22.344 1 96.88 522 GLU B N 1
ATOM 11643 C CA . GLU B 1 522 ? 13.023 10.25 21.547 1 96.88 522 GLU B CA 1
ATOM 11644 C C . GLU B 1 522 ? 11.914 11.289 21.734 1 96.88 522 GLU B C 1
ATOM 11646 O O . GLU B 1 522 ? 10.867 10.984 22.297 1 96.88 522 GLU B O 1
ATOM 11651 N N . PRO B 1 523 ? 12.125 12.477 21.188 1 98.12 523 PRO B N 1
ATOM 11652 C CA . PRO B 1 523 ? 11.133 13.531 21.375 1 98.12 523 PRO B CA 1
ATOM 11653 C C . PRO B 1 523 ? 9.805 13.227 20.703 1 98.12 523 PRO B C 1
ATOM 11655 O O . PRO B 1 523 ? 9.164 14.133 20.156 1 98.12 523 PRO B O 1
ATOM 11658 N N . TRP B 1 524 ? 9.422 11.977 20.547 1 96.88 524 TRP B N 1
ATOM 11659 C CA . TRP B 1 524 ? 8.141 11.469 20.062 1 96.88 524 TRP B CA 1
ATOM 11660 C C . TRP B 1 524 ? 7.625 10.352 20.969 1 96.88 524 TRP B C 1
ATOM 11662 O O . TRP B 1 524 ? 6.812 9.531 20.531 1 96.88 524 TRP B O 1
ATOM 11672 N N . SER B 1 525 ? 8.102 10.234 22.141 1 97.88 525 SER B N 1
ATOM 11673 C CA . SER B 1 525 ? 7.715 9.18 23.078 1 97.88 525 SER B CA 1
ATOM 11674 C C . SER B 1 525 ? 6.234 9.273 23.438 1 97.88 525 SER B C 1
ATOM 11676 O O . SER B 1 525 ? 5.703 10.375 23.609 1 97.88 525 SER B O 1
ATOM 11678 N N . GLU B 1 526 ? 5.582 8.148 23.609 1 97.81 526 GLU B N 1
ATOM 11679 C CA . GLU B 1 526 ? 4.184 8.094 24.031 1 97.81 526 GLU B CA 1
ATOM 11680 C C . GLU B 1 526 ? 4.031 8.469 25.5 1 97.81 526 GLU B C 1
ATOM 11682 O O . GLU B 1 526 ? 2.926 8.75 25.953 1 97.81 526 GLU B O 1
ATOM 11687 N N . LEU B 1 527 ? 5.141 8.523 26.203 1 98.31 527 LEU B N 1
ATOM 11688 C CA . LEU B 1 527 ? 5.07 8.609 27.656 1 98.31 527 LEU B CA 1
ATOM 11689 C C . LEU B 1 527 ? 5.23 10.055 28.125 1 98.31 527 LEU B C 1
ATOM 11691 O O . LEU B 1 527 ? 5.113 10.344 29.328 1 98.31 527 LEU B O 1
ATOM 11695 N N . TYR B 1 528 ? 5.523 10.953 27.156 1 98.44 528 TYR B N 1
ATOM 11696 C CA . TYR B 1 528 ? 5.816 12.336 27.516 1 98.44 528 TYR B CA 1
ATOM 11697 C C . TYR B 1 528 ? 5.281 13.297 26.453 1 98.44 528 TYR B C 1
ATOM 11699 O O . TYR B 1 528 ? 5.188 12.953 25.281 1 98.44 528 TYR B O 1
ATOM 11707 N N . GLY B 1 529 ? 4.941 14.469 26.891 1 98.38 529 GLY B N 1
ATOM 11708 C CA . GLY B 1 529 ? 4.703 15.586 25.984 1 98.38 529 GLY B CA 1
ATOM 11709 C C . GLY B 1 529 ? 3.686 15.273 24.906 1 98.38 529 GLY B C 1
ATOM 11710 O O . GLY B 1 529 ? 2.619 14.719 25.188 1 98.38 529 GLY B O 1
ATOM 11711 N N . ASP B 1 530 ? 3.98 15.703 23.703 1 98.62 530 ASP B N 1
ATOM 11712 C CA . ASP B 1 530 ? 3.072 15.508 22.578 1 98.62 530 ASP B CA 1
ATOM 11713 C C . ASP B 1 530 ? 3.766 14.773 21.438 1 98.62 530 ASP B C 1
ATOM 11715 O O . ASP B 1 530 ? 4.996 14.695 21.406 1 98.62 530 ASP B O 1
ATOM 11719 N N . ILE B 1 531 ? 2.949 14.148 20.516 1 98.56 531 ILE B N 1
ATOM 11720 C CA . ILE B 1 531 ? 3.525 13.414 19.391 1 98.56 531 ILE B CA 1
ATOM 11721 C C . ILE B 1 531 ? 2.9 13.898 18.094 1 98.56 531 ILE B C 1
ATOM 11723 O O . ILE B 1 531 ? 1.834 14.516 18.094 1 98.56 531 ILE B O 1
ATOM 11727 N N . HIS B 1 532 ? 3.605 13.734 17.031 1 98.31 532 HIS B N 1
ATOM 11728 C CA . HIS B 1 532 ? 3.137 13.742 15.648 1 98.31 532 HIS B CA 1
ATOM 11729 C C . HIS B 1 532 ? 3.162 12.344 15.047 1 98.31 532 HIS B C 1
ATOM 11731 O O . HIS B 1 532 ? 4.219 11.711 14.977 1 98.31 532 HIS B O 1
ATOM 11737 N N . ASP B 1 533 ? 2.002 11.805 14.656 1 96.94 533 ASP B N 1
ATOM 11738 C CA . ASP B 1 533 ? 1.936 10.406 14.258 1 96.94 533 ASP B CA 1
ATOM 11739 C C . ASP B 1 533 ? 1.219 10.258 12.914 1 96.94 533 ASP B C 1
ATOM 11741 O O . ASP B 1 533 ? -0.009 10.344 12.844 1 96.94 533 ASP B O 1
ATOM 11745 N N . TYR B 1 534 ? 1.946 9.984 11.875 1 96 534 TYR B N 1
ATOM 11746 C CA . TYR B 1 534 ? 1.411 9.758 10.539 1 96 534 TYR B CA 1
ATOM 11747 C C . TYR B 1 534 ? 1.556 8.289 10.133 1 96 534 TYR B C 1
ATOM 11749 O O . TYR B 1 534 ? 2.652 7.73 10.195 1 96 534 TYR B O 1
ATOM 11757 N N . ARG B 1 535 ? 0.477 7.707 9.766 1 92.94 535 ARG B N 1
ATOM 11758 C CA . ARG B 1 535 ? 0.458 6.309 9.352 1 92.94 535 ARG B CA 1
ATOM 11759 C C . ARG B 1 535 ? -0.037 6.164 7.918 1 92.94 535 ARG B C 1
ATOM 11761 O O . ARG B 1 535 ? -1.232 5.973 7.684 1 92.94 535 ARG B O 1
ATOM 11768 N N . TYR B 1 536 ? 0.919 6.059 6.973 1 92.94 536 TYR B N 1
ATOM 11769 C CA . TYR B 1 536 ? 0.541 5.891 5.574 1 92.94 536 TYR B CA 1
ATOM 11770 C C . TYR B 1 536 ? 0.54 4.418 5.184 1 92.94 536 TYR B C 1
ATOM 11772 O O . TYR B 1 536 ? 1.377 3.645 5.652 1 92.94 536 TYR B O 1
ATOM 11780 N N . MET B 1 537 ? -0.353 4.004 4.406 1 91.62 537 MET B N 1
ATOM 11781 C CA . MET B 1 537 ? -0.47 2.686 3.795 1 91.62 537 MET B CA 1
ATOM 11782 C C . MET B 1 537 ? -0.7 1.613 4.855 1 91.62 537 MET B C 1
ATOM 11784 O O . MET B 1 537 ? -0.591 0.419 4.57 1 91.62 537 MET B O 1
ATOM 11788 N N . ASP B 1 538 ? -0.916 1.962 6.094 1 93.44 538 ASP B N 1
ATOM 11789 C CA . ASP B 1 538 ? -1.395 1.065 7.141 1 93.44 538 ASP B CA 1
ATOM 11790 C C . ASP B 1 538 ? -2.91 0.89 7.062 1 93.44 538 ASP B C 1
ATOM 11792 O O . ASP B 1 538 ? -3.604 1.702 6.449 1 93.44 538 ASP B O 1
ATOM 11796 N N . PRO B 1 539 ? -3.414 -0.19 7.629 1 95.25 539 PRO B N 1
ATOM 11797 C CA . PRO B 1 539 ? -4.871 -0.301 7.711 1 95.25 539 PRO B CA 1
ATOM 11798 C C . PRO B 1 539 ? -5.496 0.748 8.633 1 95.25 539 PRO B C 1
ATOM 11800 O O . PRO B 1 539 ? -5.871 0.437 9.766 1 95.25 539 PRO B O 1
ATOM 11803 N N . PHE B 1 540 ? -5.758 1.897 8.109 1 97.38 540 PHE B N 1
ATOM 11804 C CA . PHE B 1 540 ? -6.09 3.111 8.844 1 97.38 540 PHE B CA 1
ATOM 11805 C C . PHE B 1 540 ? -7.434 2.967 9.547 1 97.38 540 PHE B C 1
ATOM 11807 O O . PHE B 1 540 ? -7.754 3.744 10.453 1 97.38 540 PHE B O 1
ATOM 11814 N N . PHE B 1 541 ? -8.281 1.974 9.164 1 97.31 541 PHE B N 1
ATOM 11815 C CA . PHE B 1 541 ? -9.602 1.743 9.75 1 97.31 541 PHE B CA 1
ATOM 11816 C C . PHE B 1 541 ? -9.492 0.87 10.992 1 97.31 541 PHE B C 1
ATOM 11818 O O . PHE B 1 541 ? -10.492 0.634 11.68 1 97.31 541 PHE B O 1
ATOM 11825 N N . ASP B 1 542 ? -8.289 0.402 11.336 1 96.25 542 ASP B N 1
ATOM 11826 C CA . ASP B 1 542 ? -8 -0.44 12.492 1 96.25 542 ASP B CA 1
ATOM 11827 C C . ASP B 1 542 ? -7.305 0.356 13.594 1 96.25 542 ASP B C 1
ATOM 11829 O O . ASP B 1 542 ? -6.16 0.787 13.43 1 96.25 542 ASP B O 1
ATOM 11833 N N . GLN B 1 543 ? -7.922 0.467 14.711 1 95.75 543 GLN B N 1
ATOM 11834 C CA . GLN B 1 543 ? -7.387 1.297 15.789 1 95.75 543 GLN B CA 1
ATOM 11835 C C . GLN B 1 543 ? -6.078 0.725 16.328 1 95.75 543 GLN B C 1
ATOM 11837 O O . GLN B 1 543 ? -5.289 1.442 16.938 1 95.75 543 GLN B O 1
ATOM 11842 N N . SER B 1 544 ? -5.789 -0.588 16.047 1 95.56 544 SER B N 1
ATOM 11843 C CA . SER B 1 544 ? -4.629 -1.248 16.641 1 95.56 544 SER B CA 1
ATOM 11844 C C . SER B 1 544 ? -3.328 -0.694 16.078 1 95.56 544 SER B C 1
ATOM 11846 O O . SER B 1 544 ? -2.258 -0.881 16.656 1 95.56 544 SER B O 1
ATOM 11848 N N . VAL B 1 545 ? -3.428 0.014 14.984 1 95.31 545 VAL B N 1
ATOM 11849 C CA . VAL B 1 545 ? -2.199 0.492 14.359 1 95.31 545 VAL B CA 1
ATOM 11850 C C . VAL B 1 545 ? -1.766 1.806 15.008 1 95.31 545 VAL B C 1
ATOM 11852 O O . VAL B 1 545 ? -0.636 2.26 14.805 1 95.31 545 VAL B O 1
ATOM 11855 N N . TYR B 1 546 ? -2.605 2.449 15.789 1 97.31 546 TYR B N 1
ATOM 11856 C CA . TYR B 1 546 ? -2.324 3.793 16.281 1 97.31 546 TYR B CA 1
ATOM 11857 C C . TYR B 1 546 ? -1.651 3.744 17.641 1 97.31 546 TYR B C 1
ATOM 11859 O O . TYR B 1 546 ? -1.926 2.852 18.453 1 97.31 546 TYR B O 1
ATOM 11867 N N . ARG B 1 547 ? -0.887 4.781 17.922 1 97.69 547 ARG B N 1
ATOM 11868 C CA . ARG B 1 547 ? -0.17 4.949 19.188 1 97.69 547 ARG B CA 1
ATOM 11869 C C . ARG B 1 547 ? -1.097 5.48 20.266 1 97.69 547 ARG B C 1
ATOM 11871 O O . ARG B 1 547 ? -2.213 5.918 19.984 1 97.69 547 ARG B O 1
ATOM 11878 N N . VAL B 1 548 ? -0.652 5.387 21.547 1 98.25 548 VAL B N 1
ATOM 11879 C CA . VAL B 1 548 ? -1.399 5.867 22.703 1 98.25 548 VAL B CA 1
ATOM 11880 C C . VAL B 1 548 ? -0.6 6.953 23.422 1 98.25 548 VAL B C 1
ATOM 11882 O O . VAL B 1 548 ? 0.04 6.688 24.438 1 98.25 548 VAL B O 1
ATOM 11885 N N . PRO B 1 549 ? -0.7 8.195 22.953 1 98.38 549 PRO B N 1
ATOM 11886 C CA . PRO B 1 549 ? 0.119 9.281 23.484 1 98.38 549 PRO B CA 1
ATOM 11887 C C . PRO B 1 549 ? -0.555 10.008 24.656 1 98.38 549 PRO B C 1
ATOM 11889 O O . PRO B 1 549 ? -1.71 9.719 24.984 1 98.38 549 PRO B O 1
ATOM 11892 N N . ARG B 1 550 ? 0.229 10.938 25.328 1 98.5 550 ARG B N 1
ATOM 11893 C CA . ARG B 1 550 ? -0.353 11.891 26.266 1 98.5 550 ARG B CA 1
ATOM 11894 C C . ARG B 1 550 ? -1.158 12.961 25.531 1 98.5 550 ARG B C 1
ATOM 11896 O O . ARG B 1 550 ? -2.176 13.438 26.047 1 98.5 550 ARG B O 1
ATOM 11903 N N . MET B 1 551 ? -0.636 13.305 24.375 1 98.31 551 MET B N 1
ATOM 11904 C CA . MET B 1 551 ? -1.199 14.344 23.516 1 98.31 551 MET B CA 1
ATOM 11905 C C . MET B 1 551 ? -0.785 14.125 22.062 1 98.31 551 MET B C 1
ATOM 11907 O O . MET B 1 551 ? 0.394 13.906 21.781 1 98.31 551 MET B O 1
ATOM 11911 N N . ALA B 1 552 ? -1.769 14.086 21.156 1 98.69 552 ALA B N 1
ATOM 11912 C CA . ALA B 1 552 ? -1.482 14.094 19.719 1 98.69 552 ALA B CA 1
ATOM 11913 C C . ALA B 1 552 ? -1.774 15.461 19.109 1 98.69 552 ALA B C 1
ATOM 11915 O O . ALA B 1 552 ? -2.932 15.797 18.844 1 98.69 552 ALA B O 1
ATOM 11916 N N . SER B 1 553 ? -0.688 16.156 18.812 1 98.5 553 SER B N 1
ATOM 11917 C CA . SER B 1 553 ? -0.874 17.531 18.344 1 98.5 553 SER B CA 1
ATOM 11918 C C . SER B 1 553 ? -0.804 17.625 16.828 1 98.5 553 SER B C 1
ATOM 11920 O O . SER B 1 553 ? -1.049 18.688 16.25 1 98.5 553 SER B O 1
ATOM 11922 N N . GLU B 1 554 ? -0.486 16.438 16.172 1 98.44 554 GLU B N 1
ATOM 11923 C CA . GLU B 1 554 ? -0.479 16.391 14.711 1 98.44 554 GLU B CA 1
ATOM 11924 C C . GLU B 1 554 ? -0.612 14.969 14.203 1 98.44 554 GLU B C 1
ATOM 11926 O O . GLU B 1 554 ? 0.109 14.07 14.648 1 98.44 554 GLU B O 1
ATOM 11931 N N . TYR B 1 555 ? -1.47 14.68 13.305 1 98.5 555 TYR B N 1
ATOM 11932 C CA . TYR B 1 555 ? -1.674 13.406 12.617 1 98.5 555 TYR B CA 1
ATOM 11933 C C . TYR B 1 555 ? -2.658 13.562 11.469 1 98.5 555 TYR B C 1
ATOM 11935 O O . TYR B 1 555 ? -3.359 14.57 11.375 1 98.5 555 TYR B O 1
ATOM 11943 N N . GLY B 1 556 ? -2.658 12.656 10.57 1 98.12 556 GLY B N 1
ATOM 11944 C CA . GLY B 1 556 ? -3.635 12.805 9.5 1 98.12 556 GLY B CA 1
ATOM 11945 C C . GLY B 1 556 ? -3.346 11.922 8.297 1 98.12 556 GLY B C 1
ATOM 11946 O O . GLY B 1 556 ? -2.352 11.195 8.281 1 98.12 556 GLY B O 1
ATOM 11947 N N . LEU B 1 557 ? -4.234 11.969 7.328 1 98.25 557 LEU B N 1
ATOM 11948 C CA . LEU B 1 557 ? -4.172 11.32 6.023 1 98.25 557 LEU B CA 1
ATOM 11949 C C . LEU B 1 557 ? -4.652 12.258 4.922 1 98.25 557 LEU B C 1
ATOM 11951 O O . LEU B 1 557 ? -5.609 13.016 5.117 1 98.25 557 LEU B O 1
ATOM 11955 N N . GLN B 1 558 ? -4.074 12.125 3.744 1 98.12 558 GLN B N 1
ATOM 11956 C CA . GLN B 1 558 ? -4.391 13.047 2.662 1 98.12 558 GLN B CA 1
ATOM 11957 C C . GLN B 1 558 ? -5.672 12.633 1.941 1 98.12 558 GLN B C 1
ATOM 11959 O O . GLN B 1 558 ? -6.082 11.477 2.008 1 98.12 558 GLN B O 1
ATOM 11964 N N . SER B 1 559 ? -6.309 13.547 1.276 1 98.62 559 SER B N 1
ATOM 11965 C CA . SER B 1 559 ? -7.328 13.312 0.256 1 98.62 559 SER B CA 1
ATOM 11966 C C . SER B 1 559 ? -7.277 14.391 -0.822 1 98.62 559 SER B C 1
ATOM 11968 O O . SER B 1 559 ? -6.605 15.414 -0.658 1 98.62 559 SER B O 1
ATOM 11970 N N . LEU B 1 560 ? -7.973 14.195 -1.915 1 98.5 560 LEU B N 1
ATOM 11971 C CA . LEU B 1 560 ? -8.125 15.18 -2.975 1 98.5 560 LEU B CA 1
ATOM 11972 C C . LEU B 1 560 ? -9.219 16.188 -2.627 1 98.5 560 LEU B C 1
ATOM 11974 O O . LEU B 1 560 ? -10.188 15.852 -1.938 1 98.5 560 LEU B O 1
ATOM 11978 N N . PRO B 1 561 ? -9.016 17.438 -3.037 1 97.94 561 PRO B N 1
ATOM 11979 C CA . PRO B 1 561 ? -10.156 18.359 -2.971 1 97.94 561 PRO B CA 1
ATOM 11980 C C . PRO B 1 561 ? -11.234 18.031 -4 1 97.94 561 PRO B C 1
ATOM 11982 O O . PRO B 1 561 ? -11.016 17.188 -4.883 1 97.94 561 PRO B O 1
ATOM 11985 N N . THR B 1 562 ? -12.359 18.656 -3.9 1 97 562 THR B N 1
ATOM 11986 C CA . THR B 1 562 ? -13.484 18.359 -4.777 1 97 562 THR B CA 1
ATOM 11987 C C . THR B 1 562 ? -13.164 18.734 -6.219 1 97 562 THR B C 1
ATOM 11989 O O . THR B 1 562 ? -12.289 19.578 -6.469 1 97 562 THR B O 1
ATOM 11992 N N . TYR B 1 563 ? -13.891 18.141 -7.133 1 96.19 563 TYR B N 1
ATOM 11993 C CA . TYR B 1 563 ? -13.75 18.391 -8.562 1 96.19 563 TYR B CA 1
ATOM 11994 C C . TYR B 1 563 ? -13.914 19.875 -8.875 1 96.19 563 TYR B C 1
ATOM 11996 O O . TYR B 1 563 ? -13.133 20.438 -9.648 1 96.19 563 TYR B O 1
ATOM 12004 N N . ASP B 1 564 ? -14.875 20.531 -8.219 1 94.62 564 ASP B N 1
ATOM 12005 C CA . ASP B 1 564 ? -15.156 21.953 -8.461 1 94.62 564 ASP B CA 1
ATOM 12006 C C . ASP B 1 564 ? -13.969 22.828 -8.047 1 94.62 564 ASP B C 1
ATOM 12008 O O . ASP B 1 564 ? -13.641 23.797 -8.727 1 94.62 564 ASP B O 1
ATOM 12012 N N . THR B 1 565 ? -13.398 22.484 -6.914 1 96.5 565 THR B N 1
ATOM 12013 C CA . THR B 1 565 ? -12.242 23.219 -6.418 1 96.5 565 THR B CA 1
ATOM 12014 C C . THR B 1 565 ? -11.07 23.094 -7.383 1 96.5 565 THR B C 1
ATOM 12016 O O . THR B 1 565 ? -10.398 24.094 -7.684 1 96.5 565 THR B O 1
ATOM 12019 N N . LEU B 1 566 ? -10.82 21.953 -7.949 1 97.25 566 LEU B N 1
ATOM 12020 C CA . LEU B 1 566 ? -9.719 21.719 -8.875 1 97.25 566 LEU B CA 1
ATOM 12021 C C . LEU B 1 566 ? -10.016 22.344 -10.234 1 97.25 566 LEU B C 1
ATOM 12023 O O . LEU B 1 566 ? -9.102 22.812 -10.922 1 97.25 566 LEU B O 1
ATOM 12027 N N . ALA B 1 567 ? -11.289 22.328 -10.656 1 96.06 567 ALA B N 1
ATOM 12028 C CA . ALA B 1 567 ? -11.695 22.812 -11.977 1 96.06 567 ALA B CA 1
ATOM 12029 C C . ALA B 1 567 ? -11.375 24.297 -12.133 1 96.06 567 ALA B C 1
ATOM 12031 O O . ALA B 1 567 ? -11.242 24.797 -13.25 1 96.06 567 ALA B O 1
ATOM 12032 N N . GLU B 1 568 ? -11.219 24.953 -11.031 1 95.81 568 GLU B N 1
ATOM 12033 C CA . GLU B 1 568 ? -10.891 26.375 -11.07 1 95.81 568 GLU B CA 1
ATOM 12034 C C . GLU B 1 568 ? -9.461 26.594 -11.547 1 95.81 568 GLU B C 1
ATOM 12036 O O . GLU B 1 568 ? -9.133 27.672 -12.07 1 95.81 568 GLU B O 1
ATOM 12041 N N . VAL B 1 569 ? -8.641 25.594 -11.43 1 97.5 569 VAL B N 1
ATOM 12042 C CA . VAL B 1 569 ? -7.227 25.875 -11.633 1 97.5 569 VAL B CA 1
ATOM 12043 C C . VAL B 1 569 ? -6.625 24.859 -12.594 1 97.5 569 VAL B C 1
ATOM 12045 O O . VAL B 1 569 ? -5.469 24.984 -13.008 1 97.5 569 VAL B O 1
ATOM 12048 N N . TYR B 1 570 ? -7.328 23.844 -12.93 1 96.31 570 TYR B N 1
ATOM 12049 C CA . TYR B 1 570 ? -6.906 22.859 -13.914 1 96.31 570 TYR B CA 1
ATOM 12050 C C . TYR B 1 570 ? -7.453 23.203 -15.297 1 96.31 570 TYR B C 1
ATOM 12052 O O . TYR B 1 570 ? -8.516 23.812 -15.414 1 96.31 570 TYR B O 1
ATOM 12060 N N . ALA B 1 571 ? -6.699 22.828 -16.359 1 95.75 571 ALA B N 1
ATOM 12061 C CA . ALA B 1 571 ? -7.328 22.719 -17.672 1 95.75 571 ALA B CA 1
ATOM 12062 C C . ALA B 1 571 ? -8.203 21.469 -17.766 1 95.75 571 ALA B C 1
ATOM 12064 O O . ALA B 1 571 ? -7.938 20.469 -17.078 1 95.75 571 ALA B O 1
ATOM 12065 N N . GLU B 1 572 ? -9.18 21.5 -18.547 1 92.69 572 GLU B N 1
ATOM 12066 C CA . GLU B 1 572 ? -10.156 20.422 -18.656 1 92.69 572 GLU B CA 1
ATOM 12067 C C . GLU B 1 572 ? -9.477 19.094 -18.969 1 92.69 572 GLU B C 1
ATOM 12069 O O . GLU B 1 572 ? -9.875 18.047 -18.453 1 92.69 572 GLU B O 1
ATOM 12074 N N . GLU B 1 573 ? -8.492 19.109 -19.781 1 91.44 573 GLU B N 1
ATOM 12075 C CA . GLU B 1 573 ? -7.832 17.891 -20.25 1 91.44 573 GLU B CA 1
ATOM 12076 C C . GLU B 1 573 ? -6.969 17.266 -19.156 1 91.44 573 GLU B C 1
ATOM 12078 O O . GLU B 1 573 ? -6.559 16.109 -19.266 1 91.44 573 GLU B O 1
ATOM 12083 N N . ASN B 1 574 ? -6.766 18.062 -18.078 1 93.56 574 ASN B N 1
ATOM 12084 C CA . ASN B 1 574 ? -5.891 17.594 -17 1 93.56 574 ASN B CA 1
ATOM 12085 C C . ASN B 1 574 ? -6.691 17.016 -15.836 1 93.56 574 ASN B C 1
ATOM 12087 O O . ASN B 1 574 ? -6.113 16.594 -14.836 1 93.56 574 ASN B O 1
ATOM 12091 N N . MET B 1 575 ? -8 17 -15.992 1 94.75 575 MET B N 1
ATOM 12092 C CA . MET B 1 575 ? -8.859 16.531 -14.906 1 94.75 575 MET B CA 1
ATOM 12093 C C . MET B 1 575 ? -8.852 15.008 -14.812 1 94.75 575 MET B C 1
ATOM 12095 O O . MET B 1 575 ? -9.875 14.367 -15.023 1 94.75 575 MET B O 1
ATOM 12099 N N . ASP B 1 576 ? -7.625 14.492 -14.469 1 93.62 576 ASP B N 1
ATOM 12100 C CA . ASP B 1 576 ? -7.316 13.07 -14.352 1 93.62 576 ASP B CA 1
ATOM 12101 C C . ASP B 1 576 ? -6.207 12.836 -13.32 1 93.62 576 ASP B C 1
ATOM 12103 O O . ASP B 1 576 ? -5.246 13.602 -13.258 1 93.62 576 ASP B O 1
ATOM 12107 N N . LEU B 1 577 ? -6.434 11.82 -12.492 1 93.62 577 LEU B N 1
ATOM 12108 C CA . LEU B 1 577 ? -5.453 11.57 -11.445 1 93.62 577 LEU B CA 1
ATOM 12109 C C . LEU B 1 577 ? -4.074 11.305 -12.039 1 93.62 577 LEU B C 1
ATOM 12111 O O . LEU B 1 577 ? -3.057 11.633 -11.422 1 93.62 577 LEU B O 1
ATOM 12115 N N . CYS B 1 578 ? -3.986 10.734 -13.242 1 91.06 578 CYS B N 1
ATOM 12116 C CA . CYS B 1 578 ? -2.723 10.32 -13.844 1 91.06 578 CYS B CA 1
ATOM 12117 C C . CYS B 1 578 ? -2.148 11.43 -14.711 1 91.06 578 CYS B C 1
ATOM 12119 O O . CYS B 1 578 ? -1.142 11.227 -15.398 1 91.06 578 CYS B O 1
ATOM 12121 N N . SER B 1 579 ? -2.74 12.586 -14.727 1 93.31 579 SER B N 1
ATOM 12122 C CA . SER B 1 579 ? -2.24 13.688 -15.539 1 93.31 579 SER B CA 1
ATOM 12123 C C . SER B 1 579 ? -0.991 14.312 -14.922 1 93.31 579 SER B C 1
ATOM 12125 O O . SER B 1 579 ? -0.752 14.172 -13.719 1 93.31 579 SER B O 1
ATOM 12127 N N . ASP B 1 580 ? -0.222 15.023 -15.711 1 92 580 ASP B N 1
ATOM 12128 C CA . ASP B 1 580 ? 0.957 15.742 -15.242 1 92 580 ASP B CA 1
ATOM 12129 C C . ASP B 1 580 ? 0.573 16.828 -14.234 1 92 580 ASP B C 1
ATOM 12131 O O . ASP B 1 580 ? 1.326 17.109 -13.305 1 92 580 ASP B O 1
ATOM 12135 N N . MET B 1 581 ? -0.587 17.375 -14.422 1 95.06 581 MET B N 1
ATOM 12136 C CA . MET B 1 581 ? -1.054 18.438 -13.531 1 95.06 581 MET B CA 1
ATOM 12137 C C . MET B 1 581 ? -1.343 17.891 -12.141 1 95.06 581 MET B C 1
ATOM 12139 O O . MET B 1 581 ? -0.995 18.516 -11.141 1 95.06 581 MET B O 1
ATOM 12143 N N . SER B 1 582 ? -1.996 16.719 -12.141 1 95.56 582 SER B N 1
ATOM 12144 C CA . SER B 1 582 ? -2.275 16.109 -10.852 1 95.56 582 SER B CA 1
ATOM 12145 C C . SER B 1 582 ? -0.987 15.695 -10.141 1 95.56 582 SER B C 1
ATOM 12147 O O . SER B 1 582 ? -0.901 15.75 -8.914 1 95.56 582 SER B O 1
ATOM 12149 N N . GLU B 1 583 ? -0.029 15.305 -10.883 1 93.44 583 GLU B N 1
ATOM 12150 C CA . GLU B 1 583 ? 1.283 15.023 -10.305 1 93.44 583 GLU B CA 1
ATOM 12151 C C . GLU B 1 583 ? 1.961 16.297 -9.82 1 93.44 583 GLU B C 1
ATOM 12153 O O . GLU B 1 583 ? 2.609 16.297 -8.773 1 93.44 583 GLU B O 1
ATOM 12158 N N . HIS B 1 584 ? 1.854 17.328 -10.586 1 95 584 HIS B N 1
ATOM 12159 C CA . HIS B 1 584 ? 2.451 18.609 -10.242 1 95 584 HIS B CA 1
ATOM 12160 C C . HIS B 1 584 ? 1.872 19.156 -8.938 1 95 584 HIS B C 1
ATOM 12162 O O . HIS B 1 584 ? 2.604 19.703 -8.109 1 95 584 HIS B O 1
ATOM 12168 N N . ARG B 1 585 ? 0.602 18.969 -8.75 1 96.5 585 ARG B N 1
ATOM 12169 C CA . ARG B 1 585 ? -0.103 19.547 -7.613 1 96.5 585 ARG B CA 1
ATOM 12170 C C . ARG B 1 585 ? 0.107 18.719 -6.352 1 96.5 585 ARG B C 1
ATOM 12172 O O . ARG B 1 585 ? -0.162 19.188 -5.242 1 96.5 585 ARG B O 1
ATOM 12179 N N . GLN B 1 586 ? 0.558 17.484 -6.535 1 97 586 GLN B N 1
ATOM 12180 C CA . GLN B 1 586 ? 0.875 16.641 -5.391 1 97 586 GLN B CA 1
ATOM 12181 C C . GLN B 1 586 ? 2.27 16.953 -4.852 1 97 586 GLN B C 1
ATOM 12183 O O . GLN B 1 586 ? 3.27 16.469 -5.391 1 97 586 GLN B O 1
ATOM 12188 N N . HIS B 1 587 ? 2.297 17.641 -3.725 1 97.25 587 HIS B N 1
ATOM 12189 C CA . HIS B 1 587 ? 3.588 18.062 -3.189 1 97.25 587 HIS B CA 1
ATOM 12190 C C . HIS B 1 587 ? 4.102 17.062 -2.15 1 97.25 587 HIS B C 1
ATOM 12192 O O . HIS B 1 587 ? 5.273 17.109 -1.769 1 97.25 587 HIS B O 1
ATOM 12198 N N . HIS B 1 588 ? 3.248 16.203 -1.647 1 96.31 588 HIS B N 1
ATOM 12199 C CA . HIS B 1 588 ? 3.68 15.133 -0.763 1 96.31 588 HIS B CA 1
ATOM 12200 C C . HIS B 1 588 ? 4.363 14.016 -1.546 1 96.31 588 HIS B C 1
ATOM 12202 O O . HIS B 1 588 ? 3.773 13.445 -2.465 1 96.31 588 HIS B O 1
ATOM 12208 N N . PRO B 1 589 ? 5.613 13.727 -1.222 1 92.69 589 PRO B N 1
ATOM 12209 C CA . PRO B 1 589 ? 6.305 12.672 -1.969 1 92.69 589 PRO B CA 1
ATOM 12210 C C . PRO B 1 589 ? 5.523 11.359 -1.997 1 92.69 589 PRO B C 1
ATOM 12212 O O . PRO B 1 589 ? 5.098 10.867 -0.949 1 92.69 589 PRO B O 1
ATOM 12215 N N . LEU B 1 590 ? 5.238 10.852 -3.209 1 92.31 590 LEU B N 1
ATOM 12216 C CA . LEU B 1 590 ? 4.582 9.57 -3.457 1 92.31 590 LEU B CA 1
ATOM 12217 C C . LEU B 1 590 ? 3.105 9.641 -3.09 1 92.31 590 LEU B C 1
ATOM 12219 O O . LEU B 1 590 ? 2.457 8.602 -2.922 1 92.31 590 LEU B O 1
ATOM 12223 N N . GLY B 1 591 ? 2.598 10.781 -3.021 1 95.81 591 GLY B N 1
ATOM 12224 C CA . GLY B 1 591 ? 1.271 10.992 -2.467 1 95.81 591 GLY B CA 1
ATOM 12225 C C . GLY B 1 591 ? 0.172 10.336 -3.281 1 95.81 591 GLY B C 1
ATOM 12226 O O . GLY B 1 591 ? -0.749 9.742 -2.723 1 95.81 591 GLY B O 1
ATOM 12227 N N . ASN B 1 592 ? 0.221 10.406 -4.598 1 96.25 592 ASN B N 1
ATOM 12228 C CA . ASN B 1 592 ? -0.843 9.844 -5.422 1 96.25 592 ASN B CA 1
ATOM 12229 C C . ASN B 1 592 ? -0.891 8.32 -5.316 1 96.25 592 ASN B C 1
ATOM 12231 O O . ASN B 1 592 ? -1.972 7.734 -5.297 1 96.25 592 ASN B O 1
ATOM 12235 N N . VAL B 1 593 ? 0.222 7.734 -5.281 1 95.5 593 VAL B N 1
ATOM 12236 C CA . VAL B 1 593 ? 0.286 6.285 -5.121 1 95.5 593 VAL B CA 1
ATOM 12237 C C . VAL B 1 593 ? -0.266 5.891 -3.754 1 95.5 593 VAL B C 1
ATOM 12239 O O . VAL B 1 593 ? -1.03 4.93 -3.641 1 95.5 593 VAL B O 1
ATOM 12242 N N . GLN B 1 594 ? 0.146 6.59 -2.725 1 96.94 594 GLN B N 1
ATOM 12243 C CA . GLN B 1 594 ? -0.343 6.32 -1.376 1 96.94 594 GLN B CA 1
ATOM 12244 C C . GLN B 1 594 ? -1.86 6.461 -1.303 1 96.94 594 GLN B C 1
ATOM 12246 O O . GLN B 1 594 ? -2.537 5.648 -0.671 1 96.94 594 GLN B O 1
ATOM 12251 N N . LEU B 1 595 ? -2.365 7.512 -1.949 1 97.88 595 LEU B N 1
ATOM 12252 C CA . LEU B 1 595 ? -3.809 7.723 -1.974 1 97.88 595 LEU B CA 1
ATOM 12253 C C . LEU B 1 595 ? -4.523 6.492 -2.527 1 97.88 595 LEU B C 1
ATOM 12255 O O . LEU B 1 595 ? -5.465 5.988 -1.91 1 97.88 595 LEU B O 1
ATOM 12259 N N . MET B 1 596 ? -4.086 5.992 -3.633 1 97.19 596 MET B N 1
ATOM 12260 C CA . MET B 1 596 ? -4.75 4.867 -4.285 1 97.19 596 MET B CA 1
ATOM 12261 C C . MET B 1 596 ? -4.551 3.582 -3.492 1 97.19 596 MET B C 1
ATOM 12263 O O . MET B 1 596 ? -5.461 2.758 -3.396 1 97.19 596 MET B O 1
ATOM 12267 N N . ALA B 1 597 ? -3.365 3.391 -2.977 1 97 597 ALA B N 1
ATOM 12268 C CA . ALA B 1 597 ? -3.094 2.232 -2.129 1 97 597 ALA B CA 1
ATOM 12269 C C . ALA B 1 597 ? -4.031 2.197 -0.928 1 97 597 ALA B C 1
ATOM 12271 O O . ALA B 1 597 ? -4.547 1.137 -0.564 1 97 597 ALA B O 1
ATOM 12272 N N . GLU B 1 598 ? -4.211 3.309 -0.344 1 97.81 598 GLU B N 1
ATOM 12273 C CA . GLU B 1 598 ? -5.078 3.402 0.826 1 97.81 598 GLU B CA 1
ATOM 12274 C C . GLU B 1 598 ? -6.535 3.148 0.454 1 97.81 598 GLU B C 1
ATOM 12276 O O . GLU B 1 598 ? -7.281 2.539 1.225 1 97.81 598 GLU B O 1
ATOM 12281 N N . VAL B 1 599 ? -6.973 3.572 -0.721 1 97.56 599 VAL B N 1
ATOM 12282 C CA . VAL B 1 599 ? -8.336 3.324 -1.174 1 97.56 599 VAL B CA 1
ATOM 12283 C C . VAL B 1 599 ? -8.594 1.821 -1.239 1 97.56 599 VAL B C 1
ATOM 12285 O O . VAL B 1 599 ? -9.609 1.337 -0.732 1 97.56 599 VAL B O 1
ATOM 12288 N N . ILE B 1 600 ? -7.719 1.047 -1.741 1 96 600 ILE B N 1
ATOM 12289 C CA . ILE B 1 600 ? -8 -0.358 -2.014 1 96 600 ILE B CA 1
ATOM 12290 C C . ILE B 1 600 ? -7.883 -1.167 -0.724 1 96 600 ILE B C 1
ATOM 12292 O O . ILE B 1 600 ? -8.273 -2.336 -0.678 1 96 600 ILE B O 1
ATOM 12296 N N . LEU B 1 601 ? -7.344 -0.642 0.352 1 95.88 601 LEU B N 1
ATOM 12297 C CA . LEU B 1 601 ? -7.336 -1.298 1.655 1 95.88 601 LEU B CA 1
ATOM 12298 C C . LEU B 1 601 ? -8.742 -1.356 2.242 1 95.88 601 LEU B C 1
ATOM 12300 O O . LEU B 1 601 ? -9.039 -2.209 3.082 1 95.88 601 LEU B O 1
ATOM 12304 N N . TYR B 1 602 ? -9.617 -0.429 1.716 1 97.25 602 TYR B N 1
ATOM 12305 C CA . TYR B 1 602 ? -10.875 -0.257 2.436 1 97.25 602 TYR B CA 1
ATOM 12306 C C . TYR B 1 602 ? -12.062 -0.308 1.482 1 97.25 602 TYR B C 1
ATOM 12308 O O . TYR B 1 602 ? -13.148 -0.755 1.856 1 97.25 602 TYR B O 1
ATOM 12316 N N . LEU B 1 603 ? -11.867 0.211 0.274 1 97.62 603 LEU B N 1
ATOM 12317 C CA . LEU B 1 603 ? -12.938 0.335 -0.713 1 97.62 603 LEU B CA 1
ATOM 12318 C C . LEU B 1 603 ? -12.539 -0.339 -2.023 1 97.62 603 LEU B C 1
ATOM 12320 O O . LEU B 1 603 ? -11.383 -0.729 -2.205 1 97.62 603 LEU B O 1
ATOM 12324 N N . ASN B 1 604 ? -13.586 -0.501 -2.906 1 94.25 604 ASN B N 1
ATOM 12325 C CA . ASN B 1 604 ? -13.305 -0.827 -4.301 1 94.25 604 ASN B CA 1
ATOM 12326 C C . ASN B 1 604 ? -13.039 0.428 -5.125 1 94.25 604 ASN B C 1
ATOM 12328 O O . ASN B 1 604 ? -13.516 1.514 -4.785 1 94.25 604 ASN B O 1
ATOM 12332 N N . LEU B 1 605 ? -12.312 0.284 -6.164 1 94.69 605 LEU B N 1
ATOM 12333 C CA . LEU B 1 605 ? -12.047 1.429 -7.027 1 94.69 605 LEU B CA 1
ATOM 12334 C C . LEU B 1 605 ? -13.266 1.768 -7.879 1 94.69 605 LEU B C 1
ATOM 12336 O O . LEU B 1 605 ? -14.016 0.875 -8.273 1 94.69 605 LEU B O 1
ATOM 12340 N N . PRO B 1 606 ? -13.406 3.082 -8.141 1 95.5 606 PRO B N 1
ATOM 12341 C CA . PRO B 1 606 ? -14.438 3.43 -9.109 1 95.5 606 PRO B CA 1
ATOM 12342 C C . PRO B 1 606 ? -14.188 2.816 -10.492 1 95.5 606 PRO B C 1
ATOM 12344 O O . PRO B 1 606 ? -13.031 2.646 -10.891 1 95.5 606 PRO B O 1
ATOM 12347 N N . ASN B 1 607 ? -15.219 2.492 -11.156 1 91.06 607 ASN B N 1
ATOM 12348 C CA . ASN B 1 607 ? -15 1.772 -12.406 1 91.06 607 ASN B CA 1
ATOM 12349 C C . ASN B 1 607 ? -15.789 2.398 -13.562 1 91.06 607 ASN B C 1
ATOM 12351 O O . ASN B 1 607 ? -16.109 1.722 -14.539 1 91.06 607 ASN B O 1
ATOM 12355 N N . SER B 1 608 ? -16.141 3.697 -13.398 1 93.12 608 SER B N 1
ATOM 12356 C CA . SER B 1 608 ? -16.812 4.375 -14.5 1 93.12 608 SER B CA 1
ATOM 12357 C C . SER B 1 608 ? -15.953 4.367 -15.766 1 93.12 608 SER B C 1
ATOM 12359 O O . SER B 1 608 ? -14.742 4.613 -15.703 1 93.12 608 SER B O 1
ATOM 12361 N N . PRO B 1 609 ? -16.531 4.094 -16.969 1 88.62 609 PRO B N 1
ATOM 12362 C CA . PRO B 1 609 ? -15.773 4.18 -18.219 1 88.62 609 PRO B CA 1
ATOM 12363 C C . PRO B 1 609 ? -15.469 5.617 -18.625 1 88.62 609 PRO B C 1
ATOM 12365 O O . PRO B 1 609 ? -14.555 5.859 -19.422 1 88.62 609 PRO B O 1
ATOM 12368 N N . ASP B 1 610 ? -16.281 6.539 -18.141 1 91.69 610 ASP B N 1
ATOM 12369 C CA . ASP B 1 610 ? -15.992 7.953 -18.375 1 91.69 610 ASP B CA 1
ATOM 12370 C C . ASP B 1 610 ? -14.891 8.453 -17.453 1 91.69 610 ASP B C 1
ATOM 12372 O O . ASP B 1 610 ? -15.039 8.438 -16.219 1 91.69 610 ASP B O 1
ATOM 12376 N N . ARG B 1 611 ? -13.828 8.906 -18.016 1 88.81 611 ARG B N 1
ATOM 12377 C CA . ARG B 1 611 ? -12.633 9.273 -17.25 1 88.81 611 ARG B CA 1
ATOM 12378 C C . ARG B 1 611 ? -12.914 10.422 -16.297 1 88.81 611 ARG B C 1
ATOM 12380 O O . ARG B 1 611 ? -12.367 10.469 -15.195 1 88.81 611 ARG B O 1
ATOM 12387 N N . LYS B 1 612 ? -13.68 11.344 -16.75 1 92.5 612 LYS B N 1
ATOM 12388 C CA . LYS B 1 612 ? -14.016 12.477 -15.883 1 92.5 612 LYS B CA 1
ATOM 12389 C C . LYS B 1 612 ? -14.82 12.023 -14.664 1 92.5 612 LYS B C 1
ATOM 12391 O O . LYS B 1 612 ? -14.547 12.438 -13.539 1 92.5 612 LYS B O 1
ATOM 12396 N N . GLN B 1 613 ? -15.812 11.227 -14.977 1 95.19 613 GLN B N 1
ATOM 12397 C CA . GLN B 1 613 ? -16.609 10.688 -13.883 1 95.19 613 GLN B CA 1
ATOM 12398 C C . GLN B 1 613 ? -15.766 9.828 -12.945 1 95.19 613 GLN B C 1
ATOM 12400 O O . GLN B 1 613 ? -15.922 9.891 -11.727 1 95.19 613 GLN B O 1
ATOM 12405 N N . LYS B 1 614 ? -14.914 9.055 -13.539 1 95.38 614 LYS B N 1
ATOM 12406 C CA . LYS B 1 614 ? -14.023 8.234 -12.734 1 95.38 614 LYS B CA 1
ATOM 12407 C C . LYS B 1 614 ? -13.164 9.094 -11.812 1 95.38 614 LYS B C 1
ATOM 12409 O O . LYS B 1 614 ? -12.906 8.711 -10.664 1 95.38 614 LYS B O 1
ATOM 12414 N N . PHE B 1 615 ? -12.711 10.242 -12.32 1 96.88 615 PHE B N 1
ATOM 12415 C CA . PHE B 1 615 ? -11.906 11.148 -11.508 1 96.88 615 PHE B CA 1
ATOM 12416 C C . PHE B 1 615 ? -12.719 11.711 -10.344 1 96.88 615 PHE B C 1
ATOM 12418 O O . PHE B 1 615 ? -12.25 11.742 -9.211 1 96.88 615 PHE B O 1
ATOM 12425 N N . LYS B 1 616 ? -13.914 12.125 -10.602 1 97.44 616 LYS B N 1
ATOM 12426 C CA . LYS B 1 616 ? -14.812 12.609 -9.562 1 97.44 616 LYS B CA 1
ATOM 12427 C C . LYS B 1 616 ? -15.039 11.547 -8.492 1 97.44 616 LYS B C 1
ATOM 12429 O O . LYS B 1 616 ? -15.031 11.852 -7.297 1 97.44 616 LYS B O 1
ATOM 12434 N N . ASP B 1 617 ? -15.242 10.344 -8.977 1 98.19 617 ASP B N 1
ATOM 12435 C CA . ASP B 1 617 ? -15.484 9.234 -8.055 1 98.19 617 ASP B CA 1
ATOM 12436 C C . ASP B 1 617 ? -14.234 8.922 -7.234 1 98.19 617 ASP B C 1
ATOM 12438 O O . ASP B 1 617 ? -14.328 8.531 -6.07 1 98.19 617 ASP B O 1
ATOM 12442 N N . THR B 1 618 ? -13.133 9.062 -7.887 1 98.19 618 THR B N 1
ATOM 12443 C CA . THR B 1 618 ? -11.867 8.859 -7.18 1 98.19 618 THR B CA 1
ATOM 12444 C C . THR B 1 618 ? -11.711 9.883 -6.055 1 98.19 618 THR B C 1
ATOM 12446 O O . THR B 1 618 ? -11.289 9.531 -4.949 1 98.19 618 THR B O 1
ATOM 12449 N N . ILE B 1 619 ? -12.031 11.109 -6.309 1 98.5 619 ILE B N 1
ATOM 12450 C CA . ILE B 1 619 ? -12.008 12.156 -5.289 1 98.5 619 ILE B CA 1
ATOM 12451 C C . ILE B 1 619 ? -12.898 11.75 -4.117 1 98.5 619 ILE B C 1
ATOM 12453 O O . ILE B 1 619 ? -12.484 11.812 -2.959 1 98.5 619 ILE B O 1
ATOM 12457 N N . TYR B 1 620 ? -14.078 11.273 -4.457 1 98.5 620 TYR B N 1
ATOM 12458 C CA . TYR B 1 620 ? -15.07 10.852 -3.475 1 98.5 620 TYR B CA 1
ATOM 12459 C C . TYR B 1 620 ? -14.508 9.758 -2.57 1 98.5 620 TYR B C 1
ATOM 12461 O O . TYR B 1 620 ? -14.594 9.859 -1.343 1 98.5 620 TYR B O 1
ATOM 12469 N N . VAL B 1 621 ? -13.836 8.758 -3.086 1 98.62 621 VAL B N 1
ATOM 12470 C CA . VAL B 1 621 ? -13.375 7.641 -2.271 1 98.62 621 VAL B CA 1
ATOM 12471 C C . VAL B 1 621 ? -12.148 8.055 -1.465 1 98.62 621 VAL B C 1
ATOM 12473 O O . VAL B 1 621 ? -11.945 7.59 -0.344 1 98.62 621 VAL B O 1
ATOM 12476 N N . THR B 1 622 ? -11.266 8.945 -1.954 1 98.75 622 THR B N 1
ATOM 12477 C CA . THR B 1 622 ? -10.133 9.414 -1.155 1 98.75 622 THR B CA 1
ATOM 12478 C C . THR B 1 622 ? -10.625 10.195 0.06 1 98.75 622 THR B C 1
ATOM 12480 O O . THR B 1 622 ? -10.008 10.141 1.127 1 98.75 622 THR B O 1
ATOM 12483 N N . GLN B 1 623 ? -11.688 10.93 -0.092 1 98.75 623 GLN B N 1
ATOM 12484 C CA . GLN B 1 623 ? -12.219 11.688 1.035 1 98.75 623 GLN B CA 1
ATOM 12485 C C . GLN B 1 623 ? -12.875 10.766 2.061 1 98.75 623 GLN B C 1
ATOM 12487 O O . GLN B 1 623 ? -12.828 11.031 3.262 1 98.75 623 GLN B O 1
ATOM 12492 N N . ILE B 1 624 ? -13.5 9.664 1.554 1 98.81 624 ILE B N 1
ATOM 12493 C CA . ILE B 1 624 ? -14.016 8.664 2.482 1 98.81 624 ILE B CA 1
ATOM 12494 C C . ILE B 1 624 ? -12.867 8.109 3.324 1 98.81 624 ILE B C 1
ATOM 12496 O O . ILE B 1 624 ? -12.961 8.047 4.555 1 98.81 624 ILE B O 1
ATOM 12500 N N . ASP B 1 625 ? -11.805 7.777 2.676 1 98.5 625 ASP B N 1
ATOM 12501 C CA . ASP B 1 625 ? -10.648 7.211 3.369 1 98.5 625 ASP B CA 1
ATOM 12502 C C . ASP B 1 625 ? -10.109 8.188 4.414 1 98.5 625 ASP B C 1
ATOM 12504 O O . ASP B 1 625 ? -9.805 7.789 5.539 1 98.5 625 ASP B O 1
ATOM 12508 N N . GLN B 1 626 ? -9.953 9.414 4.012 1 98.69 626 GLN B N 1
ATOM 12509 C CA . GLN B 1 626 ? -9.438 10.422 4.934 1 98.69 626 GLN B CA 1
ATOM 12510 C C . GLN B 1 626 ? -10.336 10.555 6.16 1 98.69 626 GLN B C 1
ATOM 12512 O O . GLN B 1 626 ? -9.844 10.594 7.293 1 98.69 626 GLN B O 1
ATOM 12517 N N . ALA B 1 627 ? -11.594 10.648 5.922 1 98.81 627 ALA B N 1
ATOM 12518 C CA . ALA B 1 627 ? -12.562 10.82 7.008 1 98.81 627 ALA B CA 1
ATOM 12519 C C . ALA B 1 627 ? -12.523 9.633 7.965 1 98.81 627 ALA B C 1
ATOM 12521 O O . ALA B 1 627 ? -12.5 9.812 9.188 1 98.81 627 ALA B O 1
ATOM 12522 N N . ILE B 1 628 ? -12.484 8.422 7.414 1 98.69 628 ILE B N 1
ATOM 12523 C CA . ILE B 1 628 ? -12.477 7.207 8.219 1 98.69 628 ILE B CA 1
ATOM 12524 C C . ILE B 1 628 ? -11.188 7.133 9.031 1 98.69 628 ILE B C 1
ATOM 12526 O O . ILE B 1 628 ? -11.203 6.777 10.211 1 98.69 628 ILE B O 1
ATOM 12530 N N . ALA B 1 629 ? -10.109 7.469 8.414 1 98.69 629 ALA B N 1
ATOM 12531 C CA . ALA B 1 629 ? -8.805 7.402 9.07 1 98.69 629 ALA B CA 1
ATOM 12532 C C . ALA B 1 629 ? -8.75 8.344 10.273 1 98.69 629 ALA B C 1
ATOM 12534 O O . ALA B 1 629 ? -8.406 7.93 11.383 1 98.69 629 ALA B O 1
ATOM 12535 N N . VAL B 1 630 ? -9.07 9.578 10.039 1 98.81 630 VAL B N 1
ATOM 12536 C CA . VAL B 1 630 ? -8.953 10.586 11.094 1 98.81 630 VAL B CA 1
ATOM 12537 C C . VAL B 1 630 ? -9.992 10.32 12.18 1 98.81 630 VAL B C 1
ATOM 12539 O O . VAL B 1 630 ? -9.711 10.508 13.367 1 98.81 630 VAL B O 1
ATOM 12542 N N . LYS B 1 631 ? -11.164 9.867 11.797 1 98.75 631 LYS B N 1
ATOM 12543 C CA . LYS B 1 631 ? -12.156 9.453 12.781 1 98.75 631 LYS B CA 1
ATOM 12544 C C . LYS B 1 631 ? -11.609 8.352 13.688 1 98.75 631 LYS B C 1
ATOM 12546 O O . LYS B 1 631 ? -11.695 8.453 14.914 1 98.75 631 LYS B O 1
ATOM 12551 N N . THR B 1 632 ? -11.094 7.312 13.055 1 98.69 632 THR B N 1
ATOM 12552 C CA . THR B 1 632 ? -10.625 6.156 13.797 1 98.69 632 THR B CA 1
ATOM 12553 C C . THR B 1 632 ? -9.516 6.555 14.766 1 98.69 632 THR B C 1
ATOM 12555 O O . THR B 1 632 ? -9.531 6.16 15.938 1 98.69 632 THR B O 1
ATOM 12558 N N . GLU B 1 633 ? -8.625 7.359 14.297 1 98.69 633 GLU B N 1
ATOM 12559 C CA . GLU B 1 633 ? -7.492 7.773 15.125 1 98.69 633 GLU B CA 1
ATOM 12560 C C . GLU B 1 633 ? -7.934 8.719 16.234 1 98.69 633 GLU B C 1
ATOM 12562 O O . GLU B 1 633 ? -7.504 8.578 17.375 1 98.69 633 GLU B O 1
ATOM 12567 N N . THR B 1 634 ? -8.766 9.656 15.914 1 98.81 634 THR B N 1
ATOM 12568 C CA . THR B 1 634 ? -9.242 10.625 16.891 1 98.81 634 THR B CA 1
ATOM 12569 C C . THR B 1 634 ? -10.055 9.938 17.984 1 98.81 634 THR B C 1
ATOM 12571 O O . THR B 1 634 ? -9.875 10.211 19.172 1 98.81 634 THR B O 1
ATOM 12574 N N . GLU B 1 635 ? -10.961 9.078 17.594 1 98.69 635 GLU B N 1
ATOM 12575 C CA . GLU B 1 635 ? -11.766 8.367 18.578 1 98.69 635 GLU B CA 1
ATOM 12576 C C . GLU B 1 635 ? -10.898 7.457 19.438 1 98.69 635 GLU B C 1
ATOM 12578 O O . GLU B 1 635 ? -11.18 7.27 20.625 1 98.69 635 GLU B O 1
ATOM 12583 N N . HIS B 1 636 ? -9.859 6.906 18.828 1 98.62 636 HIS B N 1
ATOM 12584 C CA . HIS B 1 636 ? -8.883 6.145 19.594 1 98.62 636 HIS B CA 1
ATOM 12585 C C . HIS B 1 636 ? -8.289 6.984 20.719 1 98.62 636 HIS B C 1
ATOM 12587 O O . HIS B 1 636 ? -8.227 6.539 21.859 1 98.62 636 HIS B O 1
ATOM 12593 N N . TYR B 1 637 ? -7.949 8.18 20.453 1 98.62 637 TYR B N 1
ATOM 12594 C CA . TYR B 1 637 ? -7.363 9.07 21.453 1 98.62 637 TYR B CA 1
ATOM 12595 C C . TYR B 1 637 ? -8.391 9.453 22.5 1 98.62 637 TYR B C 1
ATOM 12597 O O . TYR B 1 637 ? -8.07 9.5 23.703 1 98.62 637 TYR B O 1
ATOM 12605 N N . ARG B 1 638 ? -9.586 9.758 22.094 1 98.25 638 ARG B N 1
ATOM 12606 C CA . ARG B 1 638 ? -10.625 10.141 23.047 1 98.25 638 ARG B CA 1
ATOM 12607 C C . ARG B 1 638 ? -10.961 8.984 23.984 1 98.25 638 ARG B C 1
ATOM 12609 O O . ARG B 1 638 ? -11.258 9.211 25.172 1 98.25 638 ARG B O 1
ATOM 12616 N N . ARG B 1 639 ? -10.812 7.758 23.531 1 98 639 ARG B N 1
ATOM 12617 C CA . ARG B 1 639 ? -11.102 6.598 24.375 1 98 639 ARG B CA 1
ATOM 12618 C C . ARG B 1 639 ? -10.023 6.414 25.438 1 98 639 ARG B C 1
ATOM 12620 O O . ARG B 1 639 ? -10.281 5.848 26.5 1 98 639 ARG B O 1
ATOM 12627 N N . TRP B 1 640 ? -8.875 6.926 25.219 1 97.62 640 TRP B N 1
ATOM 12628 C CA . TRP B 1 640 ? -7.754 6.688 26.109 1 97.62 640 TRP B CA 1
ATOM 12629 C C . TRP B 1 640 ? -7.625 7.809 27.141 1 97.62 640 TRP B C 1
ATOM 12631 O O . TRP B 1 640 ? -6.648 7.863 27.891 1 97.62 640 TRP B O 1
ATOM 12641 N N . GLN B 1 641 ? -8.57 8.695 27.312 1 94.38 641 GLN B N 1
ATOM 12642 C CA . GLN B 1 641 ? -8.523 9.875 28.156 1 94.38 641 GLN B CA 1
ATOM 12643 C C . GLN B 1 641 ? -8.375 9.492 29.625 1 94.38 641 GLN B C 1
ATOM 12645 O O . GLN B 1 641 ? -7.773 10.234 30.406 1 94.38 641 GLN B O 1
ATOM 12650 N N . ASN B 1 642 ? -8.898 8.367 30.094 1 88.69 642 ASN B N 1
ATOM 12651 C CA . ASN B 1 642 ? -8.961 8.016 31.5 1 88.69 642 ASN B CA 1
ATOM 12652 C C . ASN B 1 642 ? -8.375 6.633 31.766 1 88.69 642 ASN B C 1
ATOM 12654 O O . ASN B 1 642 ? -8.812 5.93 32.688 1 88.69 642 ASN B O 1
ATOM 12658 N N . ARG B 1 643 ? -7.449 6.359 30.922 1 91.06 643 ARG B N 1
ATOM 12659 C CA . ARG B 1 643 ? -6.883 5.02 31.047 1 91.06 643 ARG B CA 1
ATOM 12660 C C . ARG B 1 643 ? -5.355 5.066 31.016 1 91.06 643 ARG B C 1
ATOM 12662 O O . ARG B 1 643 ? -4.766 5.82 30.25 1 91.06 643 ARG B O 1
ATOM 12669 N N . LEU B 1 644 ? -4.82 4.352 31.953 1 93.69 644 LEU B N 1
ATOM 12670 C CA . LEU B 1 644 ? -3.383 4.105 31.953 1 93.69 644 LEU B CA 1
ATOM 12671 C C . LEU B 1 644 ? -3.086 2.611 31.938 1 93.69 644 LEU B C 1
ATOM 12673 O O . LEU B 1 644 ? -3.535 1.876 32.812 1 93.69 644 LEU B O 1
ATOM 12677 N N . ASP B 1 645 ? -2.41 2.17 30.922 1 93 645 ASP B N 1
ATOM 12678 C CA . ASP B 1 645 ? -2.129 0.738 30.875 1 93 645 ASP B CA 1
ATOM 12679 C C . ASP B 1 645 ? -0.891 0.397 31.703 1 93 645 ASP B C 1
ATOM 12681 O O . ASP B 1 645 ? -0.311 1.271 32.344 1 93 645 ASP B O 1
ATOM 12685 N N . GLU B 1 646 ? -0.482 -0.956 31.688 1 90.56 646 GLU B N 1
ATOM 12686 C CA . GLU B 1 646 ? 0.587 -1.451 32.531 1 90.56 646 GLU B CA 1
ATOM 12687 C C . GLU B 1 646 ? 1.943 -0.898 32.125 1 90.56 646 GLU B C 1
ATOM 12689 O O . GLU B 1 646 ? 2.859 -0.788 32.938 1 90.56 646 GLU B O 1
ATOM 12694 N N . SER B 1 647 ? 2.016 -0.396 30.906 1 92.06 647 SER B N 1
ATOM 12695 C CA . SER B 1 647 ? 3.27 0.142 30.391 1 92.06 647 SER B CA 1
ATOM 12696 C C . SER B 1 647 ? 3.338 1.655 30.562 1 92.06 647 SER B C 1
ATOM 12698 O O . SER B 1 647 ? 4.332 2.285 30.188 1 92.06 647 SER B O 1
ATOM 12700 N N . GLY B 1 648 ? 2.377 2.207 31.172 1 94.75 648 GLY B N 1
ATOM 12701 C CA . GLY B 1 648 ? 2.316 3.633 31.438 1 94.75 648 GLY B CA 1
ATOM 12702 C C . GLY B 1 648 ? 1.696 4.434 30.312 1 94.75 648 GLY B C 1
ATOM 12703 O O . GLY B 1 648 ? 1.68 5.664 30.344 1 94.75 648 GLY B O 1
ATOM 12704 N N . ARG B 1 649 ? 1.15 3.76 29.375 1 96.06 649 ARG B N 1
ATOM 12705 C CA . ARG B 1 649 ? 0.526 4.465 28.266 1 96.06 649 ARG B CA 1
ATOM 12706 C C . ARG B 1 649 ? -0.903 4.871 28.609 1 96.06 649 ARG B C 1
ATOM 12708 O O . ARG B 1 649 ? -1.618 4.137 29.281 1 96.06 649 ARG B O 1
ATOM 12715 N N . GLY B 1 650 ? -1.28 6.117 28.016 1 97.25 650 GLY B N 1
ATOM 12716 C CA . GLY B 1 650 ? -2.65 6.566 28.203 1 97.25 650 GLY B CA 1
ATOM 12717 C C . GLY B 1 650 ? -2.744 7.934 28.859 1 97.25 650 GLY B C 1
ATOM 12718 O O . GLY B 1 650 ? -1.848 8.766 28.703 1 97.25 650 GLY B O 1
ATOM 12719 N N . ASN B 1 651 ? -3.918 8.25 29.375 1 96.88 651 ASN B N 1
ATOM 12720 C CA . ASN B 1 651 ? -4.23 9.602 29.828 1 96.88 651 ASN B CA 1
ATOM 12721 C C . ASN B 1 651 ? -4.051 10.617 28.703 1 96.88 651 ASN B C 1
ATOM 12723 O O . ASN B 1 651 ? -3.402 11.648 28.891 1 96.88 651 ASN B O 1
ATOM 12727 N N . THR B 1 652 ? -4.59 10.219 27.578 1 98.31 652 THR B N 1
ATOM 12728 C CA . THR B 1 652 ? -4.523 11.086 26.406 1 98.31 652 THR B CA 1
ATOM 12729 C C . THR B 1 652 ? -5.453 12.281 26.562 1 98.31 652 THR B C 1
ATOM 12731 O O . THR B 1 652 ? -6.656 12.117 26.766 1 98.31 652 THR B O 1
ATOM 12734 N N . MET B 1 653 ? -4.914 13.438 26.406 1 97.62 653 MET B N 1
ATOM 12735 C CA . MET B 1 653 ? -5.727 14.609 26.719 1 97.62 653 MET B CA 1
ATOM 12736 C C . MET B 1 653 ? -5.742 15.594 25.562 1 97.62 653 MET B C 1
ATOM 12738 O O . MET B 1 653 ? -5.969 16.781 25.75 1 97.62 653 MET B O 1
ATOM 12742 N N . GLY B 1 654 ? -5.531 15.078 24.375 1 98 654 GLY B N 1
ATOM 12743 C CA . GLY B 1 654 ? -5.672 15.961 23.219 1 98 654 GLY B CA 1
ATOM 12744 C C . GLY B 1 654 ? -5.574 15.234 21.891 1 98 654 GLY B C 1
ATOM 12745 O O . GLY B 1 654 ? -4.812 14.273 21.766 1 98 654 GLY B O 1
ATOM 12746 N N . ALA B 1 655 ? -6.25 15.656 20.922 1 98.69 655 ALA B N 1
ATOM 12747 C CA . ALA B 1 655 ? -6.266 15.203 19.547 1 98.69 655 ALA B CA 1
ATOM 12748 C C . ALA B 1 655 ? -6.457 16.375 18.578 1 98.69 655 ALA B C 1
ATOM 12750 O O . ALA B 1 655 ? -7.551 16.938 18.5 1 98.69 655 ALA B O 1
ATOM 12751 N N . MET B 1 656 ? -5.418 16.734 17.906 1 98.75 656 MET B N 1
ATOM 12752 C CA . MET B 1 656 ? -5.445 17.828 16.938 1 98.75 656 MET B CA 1
ATOM 12753 C C . MET B 1 656 ? -4.895 17.375 15.586 1 98.75 656 MET B C 1
ATOM 12755 O O . MET B 1 656 ? -3.68 17.281 15.406 1 98.75 656 MET B O 1
ATOM 12759 N N . TYR B 1 657 ? -5.773 17.109 14.609 1 98.75 657 TYR B N 1
ATOM 12760 C CA . TYR B 1 657 ? -5.324 16.531 13.352 1 98.75 657 TYR B CA 1
ATOM 12761 C C . TYR B 1 657 ? -4.746 17.594 12.43 1 98.75 657 TYR B C 1
ATOM 12763 O O . TYR B 1 657 ? -5.02 18.781 12.594 1 98.75 657 TYR B O 1
ATOM 12771 N N . TRP B 1 658 ? -3.744 17.172 11.594 1 98.31 658 TRP B N 1
ATOM 12772 C CA . TRP B 1 658 ? -3.197 17.922 10.469 1 98.31 658 TRP B CA 1
ATOM 12773 C C . TRP B 1 658 ? -4.004 17.672 9.203 1 98.31 658 TRP B C 1
ATOM 12775 O O . TRP B 1 658 ? -4.086 16.531 8.727 1 98.31 658 TRP B O 1
ATOM 12785 N N . GLN B 1 659 ? -4.82 18.781 8.734 1 98.31 659 GLN B N 1
ATOM 12786 C CA . GLN B 1 659 ? -4.883 20.203 9.102 1 98.31 659 GLN B CA 1
ATOM 12787 C C . GLN B 1 659 ? -6.273 20.766 8.836 1 98.31 659 GLN B C 1
ATOM 12789 O O . GLN B 1 659 ? -7.109 20.125 8.203 1 98.31 659 GLN B O 1
ATOM 12794 N N . LEU B 1 660 ? -6.531 21.953 9.289 1 98.75 660 LEU B N 1
ATOM 12795 C CA . LEU B 1 660 ? -7.863 22.531 9.164 1 98.75 660 LEU B CA 1
ATOM 12796 C C . LEU B 1 660 ? -8.094 23.062 7.75 1 98.75 660 LEU B C 1
ATOM 12798 O O . LEU B 1 660 ? -9.016 22.625 7.062 1 98.75 660 LEU B O 1
ATOM 12802 N N . ASN B 1 661 ? -7.238 23.922 7.293 1 98.5 661 ASN B N 1
ATOM 12803 C CA . ASN B 1 661 ? -7.488 24.656 6.051 1 98.5 661 ASN B CA 1
ATOM 12804 C C . ASN B 1 661 ? -6.379 24.422 5.031 1 98.5 661 ASN B C 1
ATOM 12806 O O . ASN B 1 661 ? -5.316 23.891 5.371 1 98.5 661 ASN B O 1
ATOM 12810 N N . ASP B 1 662 ? -6.695 24.891 3.785 1 97.94 662 ASP B N 1
ATOM 12811 C CA . ASP B 1 662 ? -5.734 24.828 2.688 1 97.94 662 ASP B CA 1
ATOM 12812 C C . ASP B 1 662 ? -5.301 26.234 2.268 1 97.94 662 ASP B C 1
ATOM 12814 O O . ASP B 1 662 ? -6.059 27.203 2.416 1 97.94 662 ASP B O 1
ATOM 12818 N N . ILE B 1 663 ? -4.129 26.219 1.739 1 97.69 663 ILE B N 1
ATOM 12819 C CA . ILE B 1 663 ? -3.562 27.5 1.327 1 97.69 663 ILE B CA 1
ATOM 12820 C C . ILE B 1 663 ? -3.742 27.688 -0.178 1 97.69 663 ILE B C 1
ATOM 12822 O O . ILE B 1 663 ? -3.641 28.797 -0.689 1 97.69 663 ILE B O 1
ATOM 12826 N N . TRP B 1 664 ? -3.988 26.578 -0.973 1 97.94 664 TRP B N 1
ATOM 12827 C CA . TRP B 1 664 ? -4.277 26.531 -2.402 1 97.94 664 TRP B CA 1
ATOM 12828 C C . TRP B 1 664 ? -4.969 25.219 -2.775 1 97.94 664 TRP B C 1
ATOM 12830 O O . TRP B 1 664 ? -5.211 24.375 -1.914 1 97.94 664 TRP B O 1
ATOM 12840 N N . GLN B 1 665 ? -5.418 25.031 -4.039 1 98.06 665 GLN B N 1
ATOM 12841 C CA . GLN B 1 665 ? -6.176 23.859 -4.473 1 98.06 665 GLN B CA 1
ATOM 12842 C C . GLN B 1 665 ? -5.25 22.688 -4.797 1 98.06 665 GLN B C 1
ATOM 12844 O O . GLN B 1 665 ? -4.652 22.641 -5.875 1 98.06 665 GLN B O 1
ATOM 12849 N N . ALA B 1 666 ? -5.148 21.703 -3.873 1 97.94 666 ALA B N 1
ATOM 12850 C CA . ALA B 1 666 ? -4.258 20.562 -4.047 1 97.94 666 ALA B CA 1
ATOM 12851 C C . ALA B 1 666 ? -4.621 19.438 -3.084 1 97.94 666 ALA B C 1
ATOM 12853 O O . ALA B 1 666 ? -5.375 19.641 -2.127 1 97.94 666 ALA B O 1
ATOM 12854 N N . PRO B 1 667 ? -4.18 18.188 -3.402 1 97.94 667 PRO B N 1
ATOM 12855 C CA . PRO B 1 667 ? -4.305 17.156 -2.369 1 97.94 667 PRO B CA 1
ATOM 12856 C C . PRO B 1 667 ? -3.5 17.484 -1.111 1 97.94 667 PRO B C 1
ATOM 12858 O O . PRO B 1 667 ? -2.293 17.719 -1.191 1 97.94 667 PRO B O 1
ATOM 12861 N N . THR B 1 668 ? -4.137 17.609 -0.042 1 98.25 668 THR B N 1
ATOM 12862 C CA . THR B 1 668 ? -3.518 17.859 1.256 1 98.25 668 THR B CA 1
ATOM 12863 C C . THR B 1 668 ? -4.238 17.078 2.354 1 98.25 668 THR B C 1
ATOM 12865 O O . THR B 1 668 ? -5.062 16.203 2.066 1 98.25 668 THR B O 1
ATOM 12868 N N . TRP B 1 669 ? -3.93 17.344 3.582 1 98.56 669 TRP B N 1
ATOM 12869 C CA . TRP B 1 669 ? -4.523 16.703 4.75 1 98.56 669 TRP B CA 1
ATOM 12870 C C . TRP B 1 669 ? -5.707 17.5 5.273 1 98.56 669 TRP B C 1
ATOM 12872 O O . TRP B 1 669 ? -6.336 17.125 6.262 1 98.56 669 TRP B O 1
ATOM 12882 N N . SER B 1 670 ? -6.098 18.547 4.621 1 98.69 670 SER B N 1
ATOM 12883 C CA . SER B 1 670 ? -7.039 19.516 5.16 1 98.69 670 SER B CA 1
ATOM 12884 C C . SER B 1 670 ? -8.453 18.938 5.234 1 98.69 670 SER B C 1
ATOM 12886 O O . SER B 1 670 ? -8.82 18.094 4.422 1 98.69 670 SER B O 1
ATOM 12888 N N . SER B 1 671 ? -9.211 19.406 6.188 1 98.81 671 SER B N 1
ATOM 12889 C CA . SER B 1 671 ? -10.625 19.062 6.273 1 98.81 671 SER B CA 1
ATOM 12890 C C . SER B 1 671 ? -11.492 20.109 5.578 1 98.81 671 SER B C 1
ATOM 12892 O O . SER B 1 671 ? -12.664 19.859 5.293 1 98.81 671 SER B O 1
ATOM 12894 N N . ILE B 1 672 ? -10.883 21.297 5.355 1 98.75 672 ILE B N 1
ATOM 12895 C CA . ILE B 1 672 ? -11.555 22.375 4.625 1 98.75 672 ILE B CA 1
ATOM 12896 C C . ILE B 1 672 ? -10.719 22.766 3.404 1 98.75 672 ILE B C 1
ATOM 12898 O O . ILE B 1 672 ? -9.523 23.047 3.525 1 98.75 672 ILE B O 1
ATOM 12902 N N . GLU B 1 673 ? -11.336 22.812 2.301 1 97.69 673 GLU B N 1
ATOM 12903 C CA . GLU B 1 673 ? -10.625 23.109 1.06 1 97.69 673 GLU B CA 1
ATOM 12904 C C . GLU B 1 673 ? -10.391 24.609 0.901 1 97.69 673 GLU B C 1
ATOM 12906 O O . GLU B 1 673 ? -10.984 25.422 1.617 1 97.69 673 GLU B O 1
ATOM 12911 N N . TYR B 1 674 ? -9.438 24.891 -0.055 1 97.69 674 TYR B N 1
ATOM 12912 C CA . TYR B 1 674 ? -9.305 26.297 -0.406 1 97.69 674 TYR B CA 1
ATOM 12913 C C . TYR B 1 674 ? -10.625 26.859 -0.892 1 97.69 674 TYR B C 1
ATOM 12915 O O . TYR B 1 674 ? -11.297 26.266 -1.736 1 97.69 674 TYR B O 1
ATOM 12923 N N . GLY B 1 675 ? -11.039 27.922 -0.317 1 94.12 675 GLY B N 1
ATOM 12924 C CA . GLY B 1 675 ? -12.336 28.5 -0.632 1 94.12 675 GLY B CA 1
ATOM 12925 C C . GLY B 1 675 ? -13.367 28.281 0.458 1 94.12 675 GLY B C 1
ATOM 12926 O O . GLY B 1 675 ? -14.414 28.922 0.463 1 94.12 675 GLY B O 1
ATOM 12927 N N . GLY B 1 676 ? -13.07 27.359 1.35 1 96.56 676 GLY B N 1
ATOM 12928 C CA . GLY B 1 676 ? -13.906 27.25 2.537 1 96.56 676 GLY B CA 1
ATOM 12929 C C . GLY B 1 676 ? -14.805 26.031 2.537 1 96.56 676 GLY B C 1
ATOM 12930 O O . GLY B 1 676 ? -15.391 25.688 3.564 1 96.56 676 GLY B O 1
ATOM 12931 N N . LYS B 1 677 ? -14.875 25.297 1.417 1 97 677 LYS B N 1
ATOM 12932 C CA . LYS B 1 677 ? -15.766 24.141 1.314 1 97 677 LYS B CA 1
ATOM 12933 C C . LYS B 1 677 ? -15.328 23.031 2.262 1 97 677 LYS B C 1
ATOM 12935 O O . LYS B 1 677 ? -14.141 22.703 2.348 1 97 677 LYS B O 1
ATOM 12940 N N . TRP B 1 678 ? -16.312 22.453 2.996 1 98.5 678 TRP B N 1
ATOM 12941 C CA . TRP B 1 678 ? -16.047 21.328 3.893 1 98.5 678 TRP B CA 1
ATOM 12942 C C . TRP B 1 678 ? -15.82 20.047 3.107 1 98.5 678 TRP B C 1
ATOM 12944 O O . TRP B 1 678 ? -16.625 19.688 2.252 1 98.5 678 TRP B O 1
ATOM 12954 N N . LYS B 1 679 ? -14.695 19.391 3.309 1 98.5 679 LYS B N 1
ATOM 12955 C CA . LYS B 1 679 ? -14.562 18.016 2.873 1 98.5 679 LYS B CA 1
ATOM 12956 C C . LYS B 1 679 ? -15.359 17.062 3.773 1 98.5 679 LYS B C 1
ATOM 12958 O O . LYS B 1 679 ? -15.898 17.5 4.793 1 98.5 679 LYS B O 1
ATOM 12963 N N . MET B 1 680 ? -15.445 15.805 3.4 1 98.75 680 MET B N 1
ATOM 12964 C CA . MET B 1 680 ? -16.141 14.805 4.215 1 98.75 680 MET B CA 1
ATOM 12965 C C . MET B 1 680 ? -15.555 14.758 5.625 1 98.75 680 MET B C 1
ATOM 12967 O O . MET B 1 680 ? -16.281 14.586 6.598 1 98.75 680 MET B O 1
ATOM 12971 N N . LEU B 1 681 ? -14.273 14.953 5.758 1 98.88 681 LEU B N 1
ATOM 12972 C CA . LEU B 1 681 ? -13.594 14.906 7.047 1 98.88 681 LEU B CA 1
ATOM 12973 C C . LEU B 1 681 ? -14.18 15.93 8.008 1 98.88 681 LEU B C 1
ATOM 12975 O O . LEU B 1 681 ? -14.328 15.656 9.203 1 98.88 681 LEU B O 1
ATOM 12979 N N . GLN B 1 682 ? -14.461 17.109 7.535 1 98.88 682 GLN B N 1
ATOM 12980 C CA . GLN B 1 682 ? -14.969 18.141 8.422 1 98.88 682 GLN B CA 1
ATOM 12981 C C . GLN B 1 682 ? -16.328 17.75 9.008 1 98.88 682 GLN B C 1
ATOM 12983 O O . GLN B 1 682 ? -16.625 18.078 10.156 1 98.88 682 GLN B O 1
ATOM 12988 N N . TYR B 1 683 ? -17.156 17.125 8.234 1 98.69 683 TYR B N 1
ATOM 12989 C CA . TYR B 1 683 ? -18.438 16.625 8.742 1 98.69 683 TYR B CA 1
ATOM 12990 C C . TYR B 1 683 ? -18.219 15.508 9.75 1 98.69 683 TYR B C 1
ATOM 12992 O O . TYR B 1 683 ? -18.906 15.438 10.773 1 98.69 683 TYR B O 1
ATOM 13000 N N . PHE B 1 684 ? -17.25 14.648 9.477 1 98.75 684 PHE B N 1
ATOM 13001 C CA . PHE B 1 684 ? -16.906 13.609 10.438 1 98.75 684 PHE B CA 1
ATOM 13002 C C . PHE B 1 684 ? -16.375 14.219 11.727 1 98.75 684 PHE B C 1
ATOM 13004 O O . PHE B 1 684 ? -16.609 13.695 12.82 1 98.75 684 PHE B O 1
ATOM 13011 N N . ALA B 1 685 ? -15.617 15.297 11.633 1 98.75 685 ALA B N 1
ATOM 13012 C CA . ALA B 1 685 ? -15.078 15.969 12.805 1 98.75 685 ALA B CA 1
ATOM 13013 C C . ALA B 1 685 ? -16.188 16.438 13.734 1 98.75 685 ALA B C 1
ATOM 13015 O O . ALA B 1 685 ? -16.062 16.391 14.953 1 98.75 685 ALA B O 1
ATOM 13016 N N . GLN B 1 686 ? -17.234 16.906 13.148 1 97.5 686 GLN B N 1
ATOM 13017 C CA . GLN B 1 686 ? -18.391 17.312 13.945 1 97.5 686 GLN B CA 1
ATOM 13018 C C . GLN B 1 686 ? -18.875 16.156 14.828 1 97.5 686 GLN B C 1
ATOM 13020 O O . GLN B 1 686 ? -19.359 16.391 15.938 1 97.5 686 GLN B O 1
ATOM 13025 N N . HIS B 1 687 ? -18.703 14.984 14.32 1 97.25 687 HIS B N 1
ATOM 13026 C CA . HIS B 1 687 ? -19.172 13.812 15.055 1 97.25 687 HIS B CA 1
ATOM 13027 C C . HIS B 1 687 ? -18.125 13.328 16.047 1 97.25 687 HIS B C 1
ATOM 13029 O O . HIS B 1 687 ? -18.406 13.211 17.234 1 97.25 687 HIS B O 1
ATOM 13035 N N . PHE B 1 688 ? -16.922 13.156 15.625 1 98.44 688 PHE B N 1
ATOM 13036 C CA . PHE B 1 688 ? -15.977 12.516 16.516 1 98.44 688 PHE B CA 1
ATOM 13037 C C . PHE B 1 688 ? -15.5 13.492 17.594 1 98.44 688 PHE B C 1
ATOM 13039 O O . PHE B 1 688 ? -14.906 13.086 18.594 1 98.44 688 PHE B O 1
ATOM 13046 N N . PHE B 1 689 ? -15.82 14.797 17.438 1 98.5 689 PHE B N 1
ATOM 13047 C CA . PHE B 1 689 ? -15.5 15.781 18.469 1 98.5 689 PHE B CA 1
ATOM 13048 C C . PHE B 1 689 ? -16.75 16.172 19.25 1 98.5 689 PHE B C 1
ATOM 13050 O O . PHE B 1 689 ? -16.719 17.094 20.062 1 98.5 689 PHE B O 1
ATOM 13057 N N . SER B 1 690 ? -17.797 15.477 19.031 1 96.44 690 SER B N 1
ATOM 13058 C CA . SER B 1 690 ? -19.031 15.773 19.734 1 96.44 690 SER B CA 1
ATOM 13059 C C . SER B 1 690 ? -18.844 15.672 21.25 1 96.44 690 SER B C 1
ATOM 13061 O O . SER B 1 690 ? -18.094 14.828 21.734 1 96.44 690 SER B O 1
ATOM 13063 N N . PRO B 1 691 ? -19.562 16.531 21.984 1 95.06 691 PRO B N 1
ATOM 13064 C CA . PRO B 1 691 ? -19.453 16.484 23.438 1 95.06 691 PRO B CA 1
ATOM 13065 C C . PRO B 1 691 ? -19.953 15.156 24.016 1 95.06 691 PRO B C 1
ATOM 13067 O O . PRO B 1 691 ? -19.547 14.758 25.109 1 95.06 691 PRO B O 1
ATOM 13070 N N . LEU B 1 692 ? -20.859 14.539 23.344 1 95 692 LEU B N 1
ATOM 13071 C CA . LEU B 1 692 ? -21.328 13.195 23.656 1 95 692 LEU B CA 1
ATOM 13072 C C . LEU B 1 692 ? -21.094 12.25 22.484 1 95 692 LEU B C 1
ATOM 13074 O O . LEU B 1 692 ? -21.797 12.305 21.469 1 95 692 LEU B O 1
ATOM 13078 N N . LEU B 1 693 ? -20.125 11.312 22.656 1 97.12 693 LEU B N 1
ATOM 13079 C CA . LEU B 1 693 ? -19.656 10.484 21.547 1 97.12 693 LEU B CA 1
ATOM 13080 C C . LEU B 1 693 ? -19.859 9.008 21.859 1 97.12 693 LEU B C 1
ATOM 13082 O O . LEU B 1 693 ? -19.531 8.539 22.953 1 97.12 693 LEU B O 1
ATOM 13086 N N . ILE B 1 694 ? -20.562 8.297 21.016 1 98.12 694 ILE B N 1
ATOM 13087 C CA . ILE B 1 694 ? -20.531 6.836 20.984 1 98.12 694 ILE B CA 1
ATOM 13088 C C . ILE B 1 694 ? -19.359 6.371 20.141 1 98.12 694 ILE B C 1
ATOM 13090 O O . ILE B 1 694 ? -19.266 6.688 18.953 1 98.12 694 ILE B O 1
ATOM 13094 N N . SER B 1 695 ? -18.391 5.645 20.703 1 98.38 695 SER B N 1
ATOM 13095 C CA . SER B 1 695 ? -17.188 5.258 19.984 1 98.38 695 SER B CA 1
ATOM 13096 C C . SER B 1 695 ? -17 3.742 19.984 1 98.38 695 SER B C 1
ATOM 13098 O O . SER B 1 695 ? -16.281 3.195 20.812 1 98.38 695 SER B O 1
ATOM 13100 N N . PRO B 1 696 ? -17.547 3.059 19.031 1 98.5 696 PRO B N 1
ATOM 13101 C CA . PRO B 1 696 ? -17.375 1.608 18.906 1 98.5 696 PRO B CA 1
ATOM 13102 C C . PRO B 1 696 ? -16.094 1.224 18.203 1 98.5 696 PRO B C 1
ATOM 13104 O O . PRO B 1 696 ? -15.594 1.98 17.359 1 98.5 696 PRO B O 1
ATOM 13107 N N . TYR B 1 697 ? -15.523 0.093 18.484 1 97.62 697 TYR B N 1
ATOM 13108 C CA . TYR B 1 697 ? -14.383 -0.495 17.781 1 97.62 697 TYR B CA 1
ATOM 13109 C C . TYR B 1 697 ? -14.289 -1.991 18.062 1 97.62 697 TYR B C 1
ATOM 13111 O O . TYR B 1 697 ? -15.031 -2.525 18.875 1 97.62 697 TYR B O 1
ATOM 13119 N N . GLU B 1 698 ? -13.492 -2.656 17.297 1 97.5 698 GLU B N 1
ATOM 13120 C CA . GLU B 1 698 ? -13.266 -4.086 17.484 1 97.5 698 GLU B CA 1
ATOM 13121 C C . GLU B 1 698 ? -11.883 -4.359 18.047 1 97.5 698 GLU B C 1
ATOM 13123 O O . GLU B 1 698 ? -10.906 -3.721 17.656 1 97.5 698 GLU B O 1
ATOM 13128 N N . GLU B 1 699 ? -11.812 -5.188 18.984 1 95.75 699 GLU B N 1
ATOM 13129 C CA . GLU B 1 699 ? -10.547 -5.66 19.531 1 95.75 699 GLU B CA 1
ATOM 13130 C C . GLU B 1 699 ? -10.625 -7.137 19.906 1 95.75 699 GLU B C 1
ATOM 13132 O O . GLU B 1 699 ? -11.453 -7.539 20.719 1 95.75 699 GLU B O 1
ATOM 13137 N N . GLY B 1 700 ? -9.828 -7.973 19.344 1 93.88 700 GLY B N 1
ATOM 13138 C CA . GLY B 1 700 ? -9.781 -9.391 19.656 1 93.88 700 GLY B CA 1
ATOM 13139 C C . GLY B 1 700 ? -11.086 -10.109 19.375 1 93.88 700 GLY B C 1
ATOM 13140 O O . GLY B 1 700 ? -11.492 -10.984 20.141 1 93.88 700 GLY B O 1
ATOM 13141 N N . GLY B 1 701 ? -11.812 -9.672 18.484 1 95.19 701 GLY B N 1
ATOM 13142 C CA . GLY B 1 701 ? -13.07 -10.305 18.141 1 95.19 701 GLY B CA 1
ATOM 13143 C C . GLY B 1 701 ? -14.242 -9.797 18.953 1 95.19 701 GLY B C 1
ATOM 13144 O O . GLY B 1 701 ? -15.383 -10.234 18.766 1 95.19 701 GLY B O 1
ATOM 13145 N N . MET B 1 702 ? -13.945 -8.828 19.797 1 97.56 702 MET B N 1
ATOM 13146 C CA . MET B 1 702 ? -14.992 -8.25 20.641 1 97.56 702 MET B CA 1
ATOM 13147 C C . MET B 1 702 ? -15.469 -6.914 20.078 1 97.56 702 MET B C 1
ATOM 13149 O O . MET B 1 702 ? -14.656 -6.07 19.688 1 97.56 702 MET B O 1
ATOM 13153 N N . ALA B 1 703 ? -16.75 -6.707 20.016 1 98.19 703 ALA B N 1
ATOM 13154 C CA . ALA B 1 703 ? -17.312 -5.375 19.812 1 98.19 703 ALA B CA 1
ATOM 13155 C C . ALA B 1 703 ? -17.312 -4.574 21.109 1 98.19 703 ALA B C 1
ATOM 13157 O O . ALA B 1 703 ? -17.969 -4.961 22.078 1 98.19 703 ALA B O 1
ATOM 13158 N N . LYS B 1 704 ? -16.609 -3.535 21.109 1 98.31 704 LYS B N 1
ATOM 13159 C CA . LYS B 1 704 ? -16.5 -2.68 22.281 1 98.31 704 LYS B CA 1
ATOM 13160 C C . LYS B 1 704 ? -17.031 -1.279 22 1 98.31 704 LYS B C 1
ATOM 13162 O O . LYS B 1 704 ? -16.844 -0.748 20.906 1 98.31 704 LYS B O 1
ATOM 13167 N N . VAL B 1 705 ? -17.75 -0.672 22.984 1 98.56 705 VAL B N 1
ATOM 13168 C CA . VAL B 1 705 ? -18.281 0.674 22.812 1 98.56 705 VAL B CA 1
ATOM 13169 C C . VAL B 1 705 ? -17.891 1.542 24 1 98.56 705 VAL B C 1
ATOM 13171 O O . VAL B 1 705 ? -18.219 1.235 25.156 1 98.56 705 VAL B O 1
ATOM 13174 N N . TYR B 1 706 ? -17.172 2.586 23.766 1 98.06 706 TYR B N 1
ATOM 13175 C CA . TYR B 1 706 ? -16.938 3.654 24.719 1 98.06 706 TYR B CA 1
ATOM 13176 C C . TYR B 1 706 ? -17.938 4.789 24.531 1 98.06 706 TYR B C 1
ATOM 13178 O O . TYR B 1 706 ? -18.344 5.078 23.406 1 98.06 706 TYR B O 1
ATOM 13186 N N . ILE B 1 707 ? -18.328 5.387 25.547 1 96.88 707 ILE B N 1
ATOM 13187 C CA . ILE B 1 707 ? -18.984 6.688 25.516 1 96.88 707 ILE B CA 1
ATOM 13188 C C . ILE B 1 707 ? -18.062 7.754 26.094 1 96.88 707 ILE B C 1
ATOM 13190 O O . ILE B 1 707 ? -17.469 7.555 27.156 1 96.88 707 ILE B O 1
ATOM 13194 N N . CYS B 1 708 ? -17.859 8.844 25.406 1 96.38 708 CYS B N 1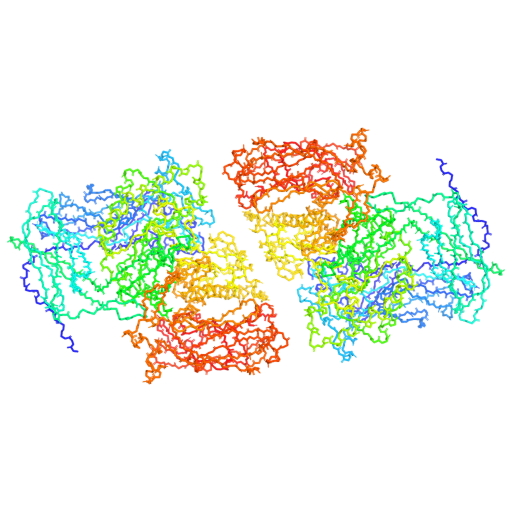
ATOM 13195 C CA . CYS B 1 708 ? -17.047 9.977 25.844 1 96.38 708 CYS B CA 1
ATOM 13196 C C . CYS B 1 708 ? -17.922 11.203 26.078 1 96.38 708 CYS B C 1
ATOM 13198 O O . CYS B 1 708 ? -18.766 11.539 25.25 1 96.38 708 CYS B O 1
ATOM 13200 N N . VAL B 1 709 ? -17.672 11.836 27.203 1 93.12 709 VAL B N 1
ATOM 13201 C CA . VAL B 1 709 ? -18.469 13.008 27.578 1 93.12 709 VAL B CA 1
ATOM 13202 C C . VAL B 1 709 ? -17.531 14.141 28 1 93.12 709 VAL B C 1
ATOM 13204 O O . VAL B 1 709 ? -16.734 13.984 28.938 1 93.12 709 VAL B O 1
ATOM 13207 N N . ASP B 1 710 ? -17.656 15.367 27.406 1 88.69 710 ASP B N 1
ATOM 13208 C CA . ASP B 1 710 ? -16.797 16.516 27.703 1 88.69 710 ASP B CA 1
ATOM 13209 C C . ASP B 1 710 ? -17.312 17.281 28.906 1 88.69 710 ASP B C 1
ATOM 13211 O O . ASP B 1 710 ? -16.531 17.938 29.625 1 88.69 710 ASP B O 1
ATOM 13215 N N . GLU B 1 711 ? -18.5 17.297 29.172 1 78.19 711 GLU B N 1
ATOM 13216 C CA . GLU B 1 711 ? -19.172 18.234 30.078 1 78.19 711 GLU B CA 1
ATOM 13217 C C . GLU B 1 711 ? -18.938 17.859 31.531 1 78.19 711 GLU B C 1
ATOM 13219 O O . GLU B 1 711 ? -19.297 18.609 32.438 1 78.19 711 GLU B O 1
ATOM 13224 N N . ILE B 1 712 ? -18.266 16.828 31.75 1 80.75 712 ILE B N 1
ATOM 13225 C CA . ILE B 1 712 ? -17.953 16.453 33.125 1 80.75 712 ILE B CA 1
ATOM 13226 C C . ILE B 1 712 ? -16.75 17.234 33.625 1 80.75 712 ILE B C 1
ATOM 13228 O O . ILE B 1 712 ? -15.664 17.141 33.062 1 80.75 712 ILE B O 1
ATOM 13232 N N . LYS B 1 713 ? -16.969 18 34.656 1 81.5 713 LYS B N 1
ATOM 13233 C CA . LYS B 1 713 ? -15.844 18.734 35.25 1 81.5 713 LYS B CA 1
ATOM 13234 C C . LYS B 1 713 ? -14.93 17.781 36 1 81.5 713 LYS B C 1
ATOM 13236 O O . LYS B 1 713 ? -15.375 17.078 36.906 1 81.5 713 LYS B O 1
ATOM 13241 N N . LEU B 1 714 ? -13.719 17.875 35.719 1 85.69 714 LEU B N 1
ATOM 13242 C CA . LEU B 1 714 ? -12.766 16.906 36.25 1 85.69 714 LEU B CA 1
ATOM 13243 C C . LEU B 1 714 ? -11.859 17.547 37.281 1 85.69 714 LEU B C 1
ATOM 13245 O O . LEU B 1 714 ? -11.695 18.766 37.312 1 85.69 714 LEU B O 1
ATOM 13249 N N . HIS B 1 715 ? -11.414 16.734 38.156 1 88.12 715 HIS B N 1
ATOM 13250 C CA . HIS B 1 715 ? -10.25 17.047 38.969 1 88.12 715 HIS B CA 1
ATOM 13251 C C . HIS B 1 715 ? -9.273 15.875 39 1 88.12 715 HIS B C 1
ATOM 13253 O O . HIS B 1 715 ? -9.625 14.758 38.625 1 88.12 715 HIS B O 1
ATOM 13259 N N . VAL B 1 716 ? -8.062 16.188 39.312 1 91.56 716 VAL B N 1
ATOM 13260 C CA . VAL B 1 716 ? -6.988 15.203 39.281 1 91.56 716 VAL B CA 1
ATOM 13261 C C . VAL B 1 716 ? -6.766 14.625 40.656 1 91.56 716 VAL B C 1
ATOM 13263 O O . VAL B 1 716 ? -6.691 15.367 41.656 1 91.56 716 VAL B O 1
ATOM 13266 N N . THR B 1 717 ? -6.781 13.297 40.688 1 90.69 717 THR B N 1
ATOM 13267 C CA . THR B 1 717 ? -6.461 12.602 41.938 1 90.69 717 THR B CA 1
ATOM 13268 C C . THR B 1 717 ? -5.418 11.516 41.688 1 90.69 717 THR B C 1
ATOM 13270 O O . THR B 1 717 ? -5.043 11.25 40.562 1 90.69 717 THR B O 1
ATOM 13273 N N . ARG B 1 718 ? -4.918 11.047 42.75 1 93.31 718 ARG B N 1
ATOM 13274 C CA . ARG B 1 718 ? -3.971 9.938 42.688 1 93.31 718 ARG B CA 1
ATOM 13275 C C . ARG B 1 718 ? -4.512 8.703 43.375 1 93.31 718 ARG B C 1
ATOM 13277 O O . ARG B 1 718 ? -5.082 8.797 44.469 1 93.31 718 ARG B O 1
ATOM 13284 N N . HIS B 1 719 ? -4.336 7.617 42.75 1 88.5 719 HIS B N 1
ATOM 13285 C CA . HIS B 1 719 ? -4.668 6.359 43.406 1 88.5 719 HIS B CA 1
ATOM 13286 C C . HIS B 1 719 ? -3.797 6.129 44.625 1 88.5 719 HIS B C 1
ATOM 13288 O O . HIS B 1 719 ? -2.582 6.34 44.594 1 88.5 719 HIS B O 1
ATOM 13294 N N . PRO B 1 720 ? -4.336 5.664 45.656 1 88.44 720 PRO B N 1
ATOM 13295 C CA . PRO B 1 720 ? -3.609 5.602 46.938 1 88.44 720 PRO B CA 1
ATOM 13296 C C . PRO B 1 720 ? -2.438 4.621 46.906 1 88.44 720 PRO B C 1
ATOM 13298 O O . PRO B 1 720 ? -1.402 4.867 47.5 1 88.44 720 PRO B O 1
ATOM 13301 N N . HIS B 1 721 ? -2.518 3.586 46.156 1 86.94 721 HIS B N 1
ATOM 13302 C CA . HIS B 1 721 ? -1.488 2.553 46.188 1 86.94 721 HIS B CA 1
ATOM 13303 C C . HIS B 1 721 ? -0.539 2.711 45 1 86.94 721 HIS B C 1
ATOM 13305 O O . HIS B 1 721 ? 0.679 2.781 45.156 1 86.94 721 HIS B O 1
ATOM 13311 N N . THR B 1 722 ? -1.078 2.877 43.812 1 84.38 722 THR B N 1
ATOM 13312 C CA . THR B 1 722 ? -0.257 2.904 42.625 1 84.38 722 THR B CA 1
ATOM 13313 C C . THR B 1 722 ? 0.192 4.328 42.312 1 84.38 722 THR B C 1
ATOM 13315 O O . THR B 1 722 ? 1.103 4.535 41.5 1 84.38 722 THR B O 1
ATOM 13318 N N . HIS B 1 723 ? -0.5 5.281 42.938 1 90.69 723 HIS B N 1
ATOM 13319 C CA . HIS B 1 723 ? -0.274 6.703 42.719 1 90.69 723 HIS B CA 1
ATOM 13320 C C . HIS B 1 723 ? -0.555 7.086 41.25 1 90.69 723 HIS B C 1
ATOM 13322 O O . HIS B 1 723 ? -0.021 8.078 40.75 1 90.69 723 HIS B O 1
ATOM 13328 N N . HIS B 1 724 ? -1.309 6.223 40.656 1 91.88 724 HIS B N 1
ATOM 13329 C CA . HIS B 1 724 ? -1.695 6.566 39.281 1 91.88 724 HIS B CA 1
ATOM 13330 C C . HIS B 1 724 ? -2.521 7.848 39.25 1 91.88 724 HIS B C 1
ATOM 13332 O O . HIS B 1 724 ? -3.416 8.031 40.094 1 91.88 724 HIS B O 1
ATOM 13338 N N . LEU B 1 725 ? -2.158 8.688 38.312 1 93.06 725 LEU B N 1
ATOM 13339 C CA . LEU B 1 725 ? -2.959 9.883 38.094 1 93.06 725 LEU B CA 1
ATOM 13340 C C . LEU B 1 725 ? -4.301 9.531 37.469 1 93.06 725 LEU B C 1
ATOM 13342 O O . LEU B 1 725 ? -4.348 8.828 36.438 1 93.06 725 LEU B O 1
ATOM 13346 N N . GLN B 1 726 ? -5.328 10.062 38.062 1 90.69 726 GLN B N 1
ATOM 13347 C CA . GLN B 1 726 ? -6.676 9.758 37.594 1 90.69 726 GLN B CA 1
ATOM 13348 C C . GLN B 1 726 ? -7.508 11.031 37.469 1 90.69 726 GLN B C 1
ATOM 13350 O O . GLN B 1 726 ? -7.395 11.945 38.281 1 90.69 726 GLN B O 1
ATOM 13355 N N . PHE B 1 727 ? -8.242 11.086 36.375 1 90.19 727 PHE B N 1
ATOM 13356 C CA . PHE B 1 727 ? -9.234 12.133 36.188 1 90.19 727 PHE B CA 1
ATOM 13357 C C . PHE B 1 727 ? -10.594 11.695 36.75 1 90.19 727 PHE B C 1
ATOM 13359 O O . PHE B 1 727 ? -11.172 10.711 36.25 1 90.19 727 PHE B O 1
ATOM 13366 N N . VAL B 1 728 ? -11.039 12.414 37.719 1 86.25 728 VAL B N 1
ATOM 13367 C CA . VAL B 1 728 ? -12.305 12.031 38.344 1 86.25 728 VAL B CA 1
ATOM 13368 C C . VAL B 1 728 ? -13.258 13.219 38.312 1 86.25 728 VAL B C 1
ATOM 13370 O O . VAL B 1 728 ? -12.828 14.375 38.344 1 86.25 728 VAL B O 1
ATOM 13373 N N . PRO B 1 729 ? -14.547 12.961 38.281 1 83.56 729 PRO B N 1
ATOM 13374 C CA . PRO B 1 729 ? -15.516 14.062 38.344 1 83.56 729 PRO B CA 1
ATOM 13375 C C . PRO B 1 729 ? -15.406 14.867 39.625 1 83.56 729 PRO B C 1
ATOM 13377 O O . PRO B 1 729 ? -15.156 14.297 40.688 1 83.56 729 PRO B O 1
ATOM 13380 N N . ASN B 1 730 ? -15.547 16.156 39.438 1 78 730 ASN B N 1
ATOM 13381 C CA . ASN B 1 730 ? -15.602 17.031 40.625 1 78 730 ASN B CA 1
ATOM 13382 C C . ASN B 1 730 ? -16.969 16.969 41.281 1 78 730 ASN B C 1
ATOM 13384 O O . ASN B 1 730 ? -17.984 17.344 40.688 1 78 730 ASN B O 1
ATOM 13388 N N . PRO B 1 731 ? -17.047 16.469 42.594 1 61.62 731 PRO B N 1
ATOM 13389 C CA . PRO B 1 731 ? -18.328 16.312 43.281 1 61.62 731 PRO B CA 1
ATOM 13390 C C . PRO B 1 731 ? -19.062 17.641 43.438 1 61.62 731 PRO B C 1
ATOM 13392 O O . PRO B 1 731 ? -20.297 17.672 43.594 1 61.62 731 PRO B O 1
ATOM 13395 N N . GLN B 1 732 ? -18.391 18.672 43.656 1 57.28 732 GLN B N 1
ATOM 13396 C CA . GLN B 1 732 ? -19.031 19.953 43.938 1 57.28 732 GLN B CA 1
ATOM 13397 C C . GLN B 1 732 ? -19.781 20.484 42.719 1 57.28 732 GLN B C 1
ATOM 13399 O O . GLN B 1 732 ? -20.656 21.344 42.844 1 57.28 732 GLN B O 1
ATOM 13404 N N . HIS B 1 733 ? -19.453 20.047 41.625 1 52.34 733 HIS B N 1
ATOM 13405 C CA . HIS B 1 733 ? -20.062 20.625 40.438 1 52.34 733 HIS B CA 1
ATOM 13406 C C . HIS B 1 733 ? -21.047 19.656 39.781 1 52.34 733 HIS B C 1
ATOM 13408 O O . HIS B 1 733 ? -20.656 18.766 39.031 1 52.34 733 HIS B O 1
ATOM 13414 N N . LYS B 1 734 ? -22.219 19.438 40.469 1 48.62 734 LYS B N 1
ATOM 13415 C CA . LYS B 1 734 ? -23.266 18.594 39.906 1 48.62 734 LYS B CA 1
ATOM 13416 C C . LYS B 1 734 ? -23.594 19 38.469 1 48.62 734 LYS B C 1
ATOM 13418 O O . LYS B 1 734 ? -24.484 18.422 37.844 1 48.62 734 LYS B O 1
ATOM 13423 N N . ALA B 1 735 ? -23.875 20.188 38.094 1 43.44 735 ALA B N 1
ATOM 13424 C CA . ALA B 1 735 ? -24.562 20.5 36.844 1 43.44 735 ALA B CA 1
ATOM 13425 C C . ALA B 1 735 ? -23.594 20.562 35.688 1 43.44 735 ALA B C 1
ATOM 13427 O O . ALA B 1 735 ? -22.578 21.25 35.75 1 43.44 735 ALA B O 1
ATOM 13428 N N . GLY B 1 736 ? -23.375 19.594 34.969 1 45.41 736 GLY B N 1
ATOM 13429 C CA . GLY B 1 736 ? -22.609 19.531 33.719 1 45.41 736 GLY B CA 1
ATOM 13430 C C . GLY B 1 736 ? -22.828 20.734 32.844 1 45.41 736 GLY B C 1
ATOM 13431 O O . GLY B 1 736 ? -23.797 21.484 33 1 45.41 736 GLY B O 1
ATOM 13432 N N . PHE B 1 737 ? -21.766 21.203 32.156 1 43.22 737 PHE B N 1
ATOM 13433 C CA . PHE B 1 737 ? -21.797 22.391 31.312 1 43.22 737 PHE B CA 1
ATOM 13434 C C . PHE B 1 737 ? -23.016 22.391 30.406 1 43.22 737 PHE B C 1
ATOM 13436 O O . PHE B 1 737 ? -23.609 23.438 30.141 1 43.22 737 PHE B O 1
ATOM 13443 N N . LEU B 1 738 ? -23.188 21.266 29.531 1 42.47 738 LEU B N 1
ATOM 13444 C CA . LEU B 1 738 ? -24.016 21.328 28.328 1 42.47 738 LEU B CA 1
ATOM 13445 C C . LEU B 1 738 ? -25.328 20.578 28.531 1 42.47 738 LEU B C 1
ATOM 13447 O O . LEU B 1 738 ? -26.297 20.812 27.812 1 42.47 738 LEU B O 1
ATOM 13451 N N . PHE B 1 739 ? -25.344 19.344 29.062 1 41.47 739 PHE B N 1
ATOM 13452 C CA . PHE B 1 739 ? -26.5 18.5 28.797 1 41.47 739 PHE B CA 1
ATOM 13453 C C . PHE B 1 739 ? -27.609 18.781 29.812 1 41.47 739 PHE B C 1
ATOM 13455 O O . PHE B 1 739 ? -27.438 18.547 31.016 1 41.47 739 PHE B O 1
ATOM 13462 N N . GLY B 1 740 ? -28.375 19.781 29.672 1 33.5 740 GLY B N 1
ATOM 13463 C CA . GLY B 1 740 ? -29.594 20.031 30.422 1 33.5 740 GLY B CA 1
ATOM 13464 C C . GLY B 1 740 ? -30.297 18.75 30.859 1 33.5 740 GLY B C 1
ATOM 13465 O O . GLY B 1 740 ? -30.203 18.359 32.031 1 33.5 740 GLY B O 1
ATOM 13466 N N . SER B 1 741 ? -31.375 18.359 30 1 34.78 741 SER B N 1
ATOM 13467 C CA . SER B 1 741 ? -32.562 17.562 30.25 1 34.78 741 SER B CA 1
ATOM 13468 C C . SER B 1 741 ? -32.219 16.094 30.406 1 34.78 741 SER B C 1
ATOM 13470 O O . SER B 1 741 ? -33.094 15.25 30.594 1 34.78 741 SER B O 1
ATOM 13472 N N . LEU B 1 742 ? -31.219 15.594 29.75 1 37.28 742 LEU B N 1
ATOM 13473 C CA . LEU B 1 742 ? -31.156 14.133 29.812 1 37.28 742 LEU B CA 1
ATOM 13474 C C . LEU B 1 742 ? -30.766 13.672 31.219 1 37.28 742 LEU B C 1
ATOM 13476 O O . LEU B 1 742 ? -30.5 12.492 31.438 1 37.28 742 LEU B O 1
ATOM 13480 N N . VAL B 1 743 ? -30.328 14.602 32.094 1 35.72 743 VAL B N 1
ATOM 13481 C CA . VAL B 1 743 ? -30.078 14.203 33.469 1 35.72 743 VAL B CA 1
ATOM 13482 C C . VAL B 1 743 ? -31.391 14.125 34.219 1 35.72 743 VAL B C 1
ATOM 13484 O O . VAL B 1 743 ? -32.188 15.078 34.219 1 35.72 743 VAL B O 1
ATOM 13487 N N . ASP B 1 744 ? -31.891 13.031 34.469 1 35.09 744 ASP B N 1
ATOM 13488 C CA . ASP B 1 744 ? -33 12.828 35.375 1 35.09 744 ASP B CA 1
ATOM 13489 C C . ASP B 1 744 ? -32.906 13.742 36.594 1 35.09 744 ASP B C 1
ATOM 13491 O O . ASP B 1 744 ? -31.797 14.102 37.031 1 35.09 744 ASP B O 1
ATOM 13495 N N . SER B 1 745 ? -34 14.508 36.844 1 32.19 745 SER B N 1
ATOM 13496 C CA . SER B 1 745 ? -34.25 15.391 37.969 1 32.19 745 SER B CA 1
ATOM 13497 C C . SER B 1 745 ? -33.719 14.781 39.281 1 32.19 745 SER B C 1
ATOM 13499 O O . SER B 1 745 ? -33.75 15.43 40.312 1 32.19 745 SER B O 1
ATOM 13501 N N . ASN B 1 746 ? -34 13.484 39.469 1 33.41 746 ASN B N 1
ATOM 13502 C CA . ASN B 1 746 ? -33.75 13.023 40.812 1 33.41 746 ASN B CA 1
ATOM 13503 C C . ASN B 1 746 ? -32.25 12.781 41.031 1 33.41 746 ASN B C 1
ATOM 13505 O O . ASN B 1 746 ? -31.703 11.766 40.594 1 33.41 746 ASN B O 1
ATOM 13509 N N . PRO B 1 747 ? -31.531 13.844 41.281 1 35.84 747 PRO B N 1
ATOM 13510 C CA . PRO B 1 747 ? -30.094 13.68 41.5 1 35.84 747 PRO B CA 1
ATOM 13511 C C . PRO B 1 747 ? -29.781 12.547 42.469 1 35.84 747 PRO B C 1
ATOM 13513 O O . PRO B 1 747 ? -30.25 12.57 43.625 1 35.84 747 PRO B O 1
ATOM 13516 N N . GLN B 1 748 ? -29.906 11.367 42.062 1 36.84 748 GLN B N 1
ATOM 13517 C CA . GLN B 1 748 ? -29.281 10.523 43.094 1 36.84 748 GLN B CA 1
ATOM 13518 C C . GLN B 1 748 ? -27.875 11 43.406 1 36.84 748 GLN B C 1
ATOM 13520 O O . GLN B 1 748 ? -27.172 11.516 42.531 1 36.84 748 GLN B O 1
ATOM 13525 N N . PRO B 1 749 ? -27.531 11.156 44.594 1 40.56 749 PRO B N 1
ATOM 13526 C CA . PRO B 1 749 ? -26.281 11.695 45.125 1 40.56 749 PRO B CA 1
ATOM 13527 C C . PRO B 1 749 ? -25.047 11.281 44.312 1 40.56 749 PRO B C 1
ATOM 13529 O O . PRO B 1 749 ? -24.078 12.023 44.25 1 40.56 749 PRO B O 1
ATOM 13532 N N . HIS B 1 750 ? -24.953 10.109 43.688 1 43.91 750 HIS B N 1
ATOM 13533 C CA . HIS B 1 750 ? -23.656 9.602 43.219 1 43.91 750 HIS B CA 1
ATOM 13534 C C . HIS B 1 750 ? -23.516 9.734 41.719 1 43.91 750 HIS B C 1
ATOM 13536 O O . HIS B 1 750 ? -22.531 9.258 41.125 1 43.91 750 HIS B O 1
ATOM 13542 N N . SER B 1 751 ? -24.453 10 40.938 1 52.25 751 SER B N 1
ATOM 13543 C CA . SER B 1 751 ? -24.219 9.93 39.5 1 52.25 751 SER B CA 1
ATOM 13544 C C . SER B 1 751 ? -23.781 11.289 38.969 1 52.25 751 SER B C 1
ATOM 13546 O O . SER B 1 751 ? -24.5 12.281 39.094 1 52.25 751 SER B O 1
ATOM 13548 N N . VAL B 1 752 ? -22.328 11.508 38.562 1 65.06 752 VAL B N 1
ATOM 13549 C CA . VAL B 1 752 ? -21.703 12.766 38.188 1 65.06 752 VAL B CA 1
ATOM 13550 C C . VAL B 1 752 ? -21.828 12.977 36.688 1 65.06 752 VAL B C 1
ATOM 13552 O O . VAL B 1 752 ? -21.703 14.102 36.188 1 65.06 752 VAL B O 1
ATOM 13555 N N . GLY B 1 753 ? -22.156 11.883 35.875 1 76.56 753 GLY B N 1
ATOM 13556 C CA . GLY B 1 753 ? -22.312 12.055 34.438 1 76.56 753 GLY B CA 1
ATOM 13557 C C . GLY B 1 753 ? -23.656 11.578 33.906 1 76.56 753 GLY B C 1
ATOM 13558 O O . GLY B 1 753 ? -24.531 11.234 34.688 1 76.56 753 GLY B O 1
ATOM 13559 N N . PRO B 1 754 ? -23.828 11.703 32.594 1 83.5 754 PRO B N 1
ATOM 13560 C CA . PRO B 1 754 ? -25.109 11.273 32.031 1 83.5 754 PRO B CA 1
ATOM 13561 C C . PRO B 1 754 ? -25.344 9.773 32.156 1 83.5 754 PRO B C 1
ATOM 13563 O O . PRO B 1 754 ? -24.391 8.992 32.25 1 83.5 754 PRO B O 1
ATOM 13566 N N . LYS B 1 755 ? -26.562 9.398 32.312 1 89.94 755 LYS B N 1
ATOM 13567 C CA . LYS B 1 755 ? -26.984 8.008 32.312 1 89.94 755 LYS B CA 1
ATOM 13568 C C . LYS B 1 755 ? -28.047 7.75 31.234 1 89.94 755 LYS B C 1
ATOM 13570 O O . LYS B 1 755 ? -28.703 8.68 30.781 1 89.94 755 LYS B O 1
ATOM 13575 N N . GLY B 1 756 ? -28.141 6.594 30.781 1 92.19 756 GLY B N 1
ATOM 13576 C CA . GLY B 1 756 ? -29.125 6.258 29.766 1 92.19 756 GLY B CA 1
ATOM 13577 C C . GLY B 1 756 ? -29 4.828 29.266 1 92.19 756 GLY B C 1
ATOM 13578 O O . GLY B 1 756 ? -28.516 3.955 30 1 92.19 756 GLY B O 1
ATOM 13579 N N . THR B 1 757 ? -29.594 4.641 28.219 1 95.5 757 THR B N 1
ATOM 13580 C CA . THR B 1 757 ? -29.578 3.332 27.578 1 95.5 757 THR B CA 1
ATOM 13581 C C . THR B 1 757 ? -28.906 3.41 26.203 1 95.5 757 THR B C 1
ATOM 13583 O O . THR B 1 757 ? -29.281 4.238 25.375 1 95.5 757 THR B O 1
ATOM 13586 N N . LEU B 1 758 ? -27.891 2.602 26.031 1 97.38 758 LEU B N 1
ATOM 13587 C CA . LEU B 1 758 ? -27.312 2.396 24.703 1 97.38 758 LEU B CA 1
ATOM 13588 C C . LEU B 1 758 ? -28.094 1.349 23.922 1 97.38 758 LEU B C 1
ATOM 13590 O O . LEU B 1 758 ? -28.281 0.223 24.391 1 97.38 758 LEU B O 1
ATOM 13594 N N . TYR B 1 759 ? -28.578 1.736 22.828 1 98 759 TYR B N 1
ATOM 13595 C CA . TYR B 1 759 ? -29.266 0.815 21.922 1 98 759 TYR B CA 1
ATOM 13596 C C . TYR B 1 759 ? -28.312 0.297 20.844 1 98 759 TYR B C 1
ATOM 13598 O O . TYR B 1 759 ? -27.547 1.067 20.25 1 98 759 TYR B O 1
ATOM 13606 N N . ILE B 1 760 ? -28.297 -0.992 20.641 1 98.38 760 ILE B N 1
ATOM 13607 C CA . ILE B 1 760 ? -27.453 -1.648 19.656 1 98.38 760 ILE B CA 1
ATOM 13608 C C . ILE B 1 760 ? -28.312 -2.484 18.703 1 98.38 760 ILE B C 1
ATOM 13610 O O . ILE B 1 760 ? -29.109 -3.301 19.156 1 98.38 760 ILE B O 1
ATOM 13614 N N . SER B 1 761 ? -28.172 -2.275 17.469 1 98.12 761 SER B N 1
ATOM 13615 C CA . SER B 1 761 ? -28.906 -3.057 16.469 1 98.12 761 SER B CA 1
ATOM 13616 C C . SER B 1 761 ? -27.953 -3.646 15.43 1 98.12 761 SER B C 1
ATOM 13618 O O . SER B 1 761 ? -27 -2.992 15.016 1 98.12 761 SER B O 1
ATOM 13620 N N . MET B 1 762 ? -28.156 -4.879 15.125 1 98.44 762 MET B N 1
ATOM 13621 C CA . MET B 1 762 ? -27.484 -5.48 13.984 1 98.44 762 MET B CA 1
ATOM 13622 C C . MET B 1 762 ? -28.328 -5.387 12.727 1 98.44 762 MET B C 1
ATOM 13624 O O . MET B 1 762 ? -29.516 -5.715 12.758 1 98.44 762 MET B O 1
ATOM 13628 N N . TYR B 1 763 ? -27.797 -4.883 11.664 1 98.19 763 TYR B N 1
ATOM 13629 C CA . TYR B 1 763 ? -28.438 -4.812 10.367 1 98.19 763 TYR B CA 1
ATOM 13630 C C . TYR B 1 763 ? -27.688 -5.652 9.336 1 98.19 763 TYR B C 1
ATOM 13632 O O . TYR B 1 763 ? -26.484 -5.887 9.477 1 98.19 763 TYR B O 1
ATOM 13640 N N . SER B 1 764 ? -28.484 -6.164 8.422 1 97.38 764 SER B N 1
ATOM 13641 C CA . SER B 1 764 ? -27.875 -6.598 7.164 1 97.38 764 SER B CA 1
ATOM 13642 C C . SER B 1 764 ? -27.75 -5.438 6.184 1 97.38 764 SER B C 1
ATOM 13644 O O . SER B 1 764 ? -28.625 -4.582 6.102 1 97.38 764 SER B O 1
ATOM 13646 N N . TRP B 1 765 ? -26.719 -5.406 5.418 1 97.81 765 TRP B N 1
ATOM 13647 C CA . TRP B 1 765 ? -26.531 -4.375 4.402 1 97.81 765 TRP B CA 1
ATOM 13648 C C . TRP B 1 765 ? -27.656 -4.434 3.369 1 97.81 765 TRP B C 1
ATOM 13650 O O . TRP B 1 765 ? -27.891 -3.463 2.641 1 97.81 765 TRP B O 1
ATOM 13660 N N . ALA B 1 766 ? -28.359 -5.527 3.314 1 95.94 766 ALA B N 1
ATOM 13661 C CA . ALA B 1 766 ? -29.359 -5.758 2.279 1 95.94 766 ALA B CA 1
ATOM 13662 C C . ALA B 1 766 ? -30.75 -5.34 2.76 1 95.94 766 ALA B C 1
ATOM 13664 O O . ALA B 1 766 ? -31.719 -5.34 1.983 1 95.94 766 ALA B O 1
ATOM 13665 N N . SER B 1 767 ? -30.875 -4.961 4.02 1 96.31 767 SER B N 1
ATOM 13666 C CA . SER B 1 767 ? -32.188 -4.711 4.57 1 96.31 767 SER B CA 1
ATOM 13667 C C . SER B 1 767 ? -32.188 -3.533 5.539 1 96.31 767 SER B C 1
ATOM 13669 O O . SER B 1 767 ? -31.234 -3.373 6.312 1 96.31 767 SER B O 1
ATOM 13671 N N . MET B 1 768 ? -33.281 -2.787 5.527 1 96.44 768 MET B N 1
ATOM 13672 C CA . MET B 1 768 ? -33.375 -1.648 6.438 1 96.44 768 MET B CA 1
ATOM 13673 C C . MET B 1 768 ? -34.062 -2.059 7.738 1 96.44 768 MET B C 1
ATOM 13675 O O . MET B 1 768 ? -34.281 -1.227 8.625 1 96.44 768 MET B O 1
ATOM 13679 N N . GLU B 1 769 ? -34.406 -3.326 7.875 1 96.94 769 GLU B N 1
ATOM 13680 C CA . GLU B 1 769 ? -34.938 -3.857 9.117 1 96.94 769 GLU B CA 1
ATOM 13681 C C . GLU B 1 769 ? -33.844 -4.492 9.977 1 96.94 769 GLU B C 1
ATOM 13683 O O . GLU B 1 769 ? -33.062 -5.301 9.484 1 96.94 769 GLU B O 1
ATOM 13688 N N . PRO B 1 770 ? -33.844 -4.156 11.203 1 97.31 770 PRO B N 1
ATOM 13689 C CA . PRO B 1 770 ? -32.844 -4.766 12.055 1 97.31 770 PRO B CA 1
ATOM 13690 C C . PRO B 1 770 ? -33 -6.273 12.195 1 97.31 770 PRO B C 1
ATOM 13692 O O . PRO B 1 770 ? -34.125 -6.766 12.273 1 97.31 770 PRO B O 1
ATOM 13695 N N . LEU B 1 771 ? -31.938 -6.949 12.273 1 98 771 LEU B N 1
ATOM 13696 C CA . LEU B 1 771 ? -31.938 -8.391 12.492 1 98 771 LEU B CA 1
ATOM 13697 C C . LEU B 1 771 ? -32.125 -8.727 13.961 1 98 771 LEU B C 1
ATOM 13699 O O . LEU B 1 771 ? -32.781 -9.711 14.305 1 98 771 LEU B O 1
ATOM 13703 N N . TYR B 1 772 ? -31.516 -7.934 14.852 1 98.25 772 TYR B N 1
ATOM 13704 C CA . TYR B 1 772 ? -31.531 -8.156 16.297 1 98.25 772 TYR B CA 1
ATOM 13705 C C . TYR B 1 772 ? -31.219 -6.867 17.047 1 98.25 772 TYR B C 1
ATOM 13707 O O . TYR B 1 772 ? -30.531 -5.988 16.531 1 98.25 772 TYR B O 1
ATOM 13715 N N . ASN B 1 773 ? -31.766 -6.695 18.234 1 97.94 773 ASN B N 1
ATOM 13716 C CA . ASN B 1 773 ? -31.547 -5.512 19.078 1 97.94 773 ASN B CA 1
ATOM 13717 C C . ASN B 1 773 ? -31.047 -5.891 20.469 1 97.94 773 ASN B C 1
ATOM 13719 O O . ASN B 1 773 ? -31.469 -6.895 21.031 1 97.94 773 ASN B O 1
ATOM 13723 N N . TRP B 1 774 ? -30.062 -5.176 20.953 1 98.06 774 TRP B N 1
ATOM 13724 C CA . TRP B 1 774 ? -29.594 -5.23 22.328 1 98.06 774 TRP B CA 1
ATOM 13725 C C . TRP B 1 774 ? -29.75 -3.875 23.016 1 98.06 774 TRP B C 1
ATOM 13727 O O . TRP B 1 774 ? -29.859 -2.844 22.344 1 98.06 774 TRP B O 1
ATOM 13737 N N . THR B 1 775 ? -29.859 -3.855 24.266 1 97.5 775 THR B N 1
ATOM 13738 C CA . THR B 1 775 ? -29.812 -2.635 25.062 1 97.5 775 THR B CA 1
ATOM 13739 C C . THR B 1 775 ? -28.797 -2.781 26.203 1 97.5 775 THR B C 1
ATOM 13741 O O . THR B 1 775 ? -28.578 -3.887 26.703 1 97.5 775 THR B O 1
ATOM 13744 N N . GLN B 1 776 ? -28.156 -1.736 26.516 1 97.44 776 GLN B N 1
ATOM 13745 C CA . GLN B 1 776 ? -27.219 -1.687 27.625 1 97.44 776 GLN B CA 1
ATOM 13746 C C . GLN B 1 776 ? -27.391 -0.402 28.422 1 97.44 776 GLN B C 1
ATOM 13748 O O . GLN B 1 776 ? -27.172 0.696 27.906 1 97.44 776 GLN B O 1
ATOM 13753 N N . GLU B 1 777 ? -27.75 -0.58 29.688 1 95.69 777 GLU B N 1
ATOM 13754 C CA . GLU B 1 777 ? -27.797 0.591 30.562 1 95.69 777 GLU B CA 1
ATOM 13755 C C . GLU B 1 777 ? -26.391 1.077 30.906 1 95.69 777 GLU B C 1
ATOM 13757 O O . GLU B 1 777 ? -25.469 0.27 31.078 1 95.69 777 GLU B O 1
ATOM 13762 N N . TYR B 1 778 ? -26.234 2.42 30.922 1 93.25 778 TYR B N 1
ATOM 13763 C CA . TYR B 1 778 ? -24.938 2.961 31.297 1 93.25 778 TYR B CA 1
ATOM 13764 C C . TYR B 1 778 ? -25.094 4.137 32.25 1 93.25 778 TYR B C 1
ATOM 13766 O O . TYR B 1 778 ? -26.156 4.758 32.312 1 93.25 778 TYR B O 1
ATOM 13774 N N . GLN B 1 779 ? -24.141 4.32 33.062 1 90.5 779 GLN B N 1
ATOM 13775 C CA . GLN B 1 779 ? -23.906 5.484 33.938 1 90.5 779 GLN B CA 1
ATOM 13776 C C . GLN B 1 779 ? -22.469 5.969 33.812 1 90.5 779 GLN B C 1
ATOM 13778 O O . GLN B 1 779 ? -21.531 5.246 34.188 1 90.5 779 GLN B O 1
ATOM 13783 N N . MET B 1 780 ? -22.328 7.203 33.344 1 89.06 780 MET B N 1
ATOM 13784 C CA . MET B 1 780 ? -20.984 7.73 33.156 1 89.06 780 MET B CA 1
ATOM 13785 C C . MET B 1 780 ? -20.406 8.234 34.5 1 89.06 780 MET B C 1
ATOM 13787 O O . MET B 1 780 ? -21.031 9.055 35.156 1 89.06 780 MET B O 1
ATOM 13791 N N . ASN B 1 781 ? -19.234 7.789 34.781 1 85.69 781 ASN B N 1
ATOM 13792 C CA . ASN B 1 781 ? -18.547 8.234 36 1 85.69 781 ASN B CA 1
ATOM 13793 C C . ASN B 1 781 ? -17.203 8.898 35.656 1 85.69 781 ASN B C 1
ATOM 13795 O O . ASN B 1 781 ? -16.562 9.469 36.531 1 85.69 781 ASN B O 1
ATOM 13799 N N . VAL B 1 782 ? -16.828 8.773 34.438 1 89.69 782 VAL B N 1
ATOM 13800 C CA . VAL B 1 782 ? -15.625 9.383 33.906 1 89.69 782 VAL B CA 1
ATOM 13801 C C . VAL B 1 782 ? -15.906 9.906 32.5 1 89.69 782 VAL B C 1
ATOM 13803 O O . VAL B 1 782 ? -16.984 9.688 31.953 1 89.69 782 VAL B O 1
ATOM 13806 N N . THR B 1 783 ? -14.992 10.609 32 1 92.25 783 THR B N 1
ATOM 13807 C CA . THR B 1 783 ? -15.227 11.273 30.719 1 92.25 783 THR B CA 1
ATOM 13808 C C . THR B 1 783 ? -15.195 10.273 29.562 1 92.25 783 THR B C 1
ATOM 13810 O O . THR B 1 783 ? -15.727 10.539 28.484 1 92.25 783 THR B O 1
ATOM 13813 N N . SER B 1 784 ? -14.562 9.133 29.672 1 95.44 784 SER B N 1
ATOM 13814 C CA . SER B 1 784 ? -14.516 8.047 28.688 1 95.44 784 SER B CA 1
ATOM 13815 C C . SER B 1 784 ? -14.648 6.691 29.375 1 95.44 784 SER B C 1
ATOM 13817 O O . SER B 1 784 ? -13.828 6.32 30.203 1 95.44 784 SER B O 1
ATOM 13819 N N . GLN B 1 785 ? -15.664 5.93 28.984 1 95 785 GLN B N 1
ATOM 13820 C CA . GLN B 1 785 ? -15.977 4.707 29.719 1 95 785 GLN B CA 1
ATOM 13821 C C . GLN B 1 785 ? -16.438 3.598 28.781 1 95 785 GLN B C 1
ATOM 13823 O O . GLN B 1 785 ? -17.234 3.836 27.875 1 95 785 GLN B O 1
ATOM 13828 N N . LEU B 1 786 ? -15.812 2.385 28.938 1 96.94 786 LEU B N 1
ATOM 13829 C CA . LEU B 1 786 ? -16.312 1.206 28.234 1 96.94 786 LEU B CA 1
ATOM 13830 C C . LEU B 1 786 ? -17.688 0.812 28.75 1 96.94 786 LEU B C 1
ATOM 13832 O O . LEU B 1 786 ? -17.844 0.48 29.922 1 96.94 786 LEU B O 1
ATOM 13836 N N . VAL B 1 787 ? -18.688 0.818 27.922 1 97.31 787 VAL B N 1
ATOM 13837 C CA . VAL B 1 787 ? -20.062 0.623 28.375 1 97.31 787 VAL B CA 1
ATOM 13838 C C . VAL B 1 787 ? -20.594 -0.699 27.844 1 97.31 787 VAL B C 1
ATOM 13840 O O . VAL B 1 787 ? -21.578 -1.231 28.359 1 97.31 787 VAL B O 1
ATOM 13843 N N . PHE B 1 788 ? -20.031 -1.178 26.844 1 97.81 788 PHE B N 1
ATOM 13844 C CA . PHE B 1 788 ? -20.5 -2.402 26.219 1 97.81 788 PHE B CA 1
ATOM 13845 C C . PHE B 1 788 ? -19.344 -3.209 25.656 1 97.81 788 PHE B C 1
ATOM 13847 O O . PHE B 1 788 ? -18.391 -2.643 25.109 1 97.81 788 PHE B O 1
ATOM 13854 N N . SER B 1 789 ? -19.297 -4.543 25.75 1 98.31 789 SER B N 1
ATOM 13855 C CA . SER B 1 789 ? -18.344 -5.496 25.188 1 98.31 789 SER B CA 1
ATOM 13856 C C . SER B 1 789 ? -19.016 -6.844 24.922 1 98.31 789 SER B C 1
ATOM 13858 O O . SER B 1 789 ? -19.609 -7.438 25.812 1 98.31 789 SER B O 1
ATOM 13860 N N . ALA B 1 790 ? -18.984 -7.301 23.703 1 98.38 790 ALA B N 1
ATOM 13861 C CA . ALA B 1 790 ? -19.578 -8.586 23.344 1 98.38 790 ALA B CA 1
ATOM 13862 C C . ALA B 1 790 ? -18.812 -9.25 22.219 1 98.38 790 ALA B C 1
ATOM 13864 O O . ALA B 1 790 ? -18.281 -8.57 21.328 1 98.38 790 ALA B O 1
ATOM 13865 N N . ASN B 1 791 ? -18.766 -10.562 22.266 1 98.06 791 ASN B N 1
ATOM 13866 C CA . ASN B 1 791 ? -18.141 -11.32 21.188 1 98.06 791 ASN B CA 1
ATOM 13867 C C . ASN B 1 791 ? -18.922 -11.195 19.875 1 98.06 791 ASN B C 1
ATOM 13869 O O . ASN B 1 791 ? -20.109 -11.516 19.828 1 98.06 791 ASN B O 1
ATOM 13873 N N . ILE B 1 792 ? -18.297 -10.836 18.828 1 98 792 ILE B N 1
ATOM 13874 C CA . ILE B 1 792 ? -18.953 -10.523 17.562 1 98 792 ILE B CA 1
ATOM 13875 C C . ILE B 1 792 ? -19.562 -11.789 16.969 1 98 792 ILE B C 1
ATOM 13877 O O . ILE B 1 792 ? -20.672 -11.766 16.438 1 98 792 ILE B O 1
ATOM 13881 N N . ASN B 1 793 ? -18.859 -12.914 17.047 1 95.44 793 ASN B N 1
ATOM 13882 C CA . ASN B 1 793 ? -19.391 -14.164 16.516 1 95.44 793 ASN B CA 1
ATOM 13883 C C . ASN B 1 793 ? -20.688 -14.57 17.219 1 95.44 793 ASN B C 1
ATOM 13885 O O . ASN B 1 793 ? -21.625 -15.062 16.578 1 95.44 793 ASN B O 1
ATOM 13889 N N . ASN B 1 794 ? -20.688 -14.406 18.547 1 97.44 794 ASN B N 1
ATOM 13890 C CA . ASN B 1 794 ? -21.922 -14.664 19.281 1 97.44 794 ASN B CA 1
ATOM 13891 C C . ASN B 1 794 ? -23.047 -13.75 18.844 1 97.44 794 ASN B C 1
ATOM 13893 O O . ASN B 1 794 ? -24.203 -14.188 18.719 1 97.44 794 ASN B O 1
ATOM 13897 N N . MET B 1 795 ? -22.734 -12.531 18.609 1 98.19 795 MET B N 1
ATOM 13898 C CA . MET B 1 795 ? -23.75 -11.57 18.156 1 98.19 795 MET B CA 1
ATOM 13899 C C . MET B 1 795 ? -24.297 -11.945 16.781 1 98.19 795 MET B C 1
ATOM 13901 O O . MET B 1 795 ? -25.484 -11.828 16.531 1 98.19 795 MET B O 1
ATOM 13905 N N . LEU B 1 796 ? -23.391 -12.328 15.898 1 97.44 796 LEU B N 1
ATOM 13906 C CA . LEU B 1 796 ? -23.797 -12.766 14.57 1 97.44 796 LEU B CA 1
ATOM 13907 C C . LEU B 1 796 ? -24.766 -13.938 14.664 1 97.44 796 LEU B C 1
ATOM 13909 O O . LEU B 1 796 ? -25.766 -13.984 13.945 1 97.44 796 LEU B O 1
ATOM 13913 N N . HIS B 1 797 ? -24.469 -14.867 15.594 1 96 797 HIS B N 1
ATOM 13914 C CA . HIS B 1 797 ? -25.344 -16.016 15.789 1 96 797 HIS B CA 1
ATOM 13915 C C . HIS B 1 797 ? -26.703 -15.602 16.328 1 96 797 HIS B C 1
ATOM 13917 O O . HIS B 1 797 ? -27.734 -16.094 15.859 1 96 797 HIS B O 1
ATOM 13923 N N . GLN B 1 798 ? -26.688 -14.719 17.25 1 97.56 798 GLN B N 1
ATOM 13924 C CA . GLN B 1 798 ? -27.938 -14.234 17.844 1 97.56 798 GLN B CA 1
ATOM 13925 C C . GLN B 1 798 ? -28.797 -13.523 16.797 1 97.56 798 GLN B C 1
ATOM 13927 O O . GLN B 1 798 ? -30.016 -13.664 16.797 1 97.56 798 GLN B O 1
ATOM 13932 N N . GLY B 1 799 ? -28.125 -12.781 15.938 1 97.19 799 GLY B N 1
ATOM 13933 C CA . GLY B 1 799 ? -28.844 -12.016 14.93 1 97.19 799 GLY B CA 1
ATOM 13934 C C . GLY B 1 799 ? -29.109 -12.812 13.664 1 97.19 799 GLY B C 1
ATOM 13935 O O . GLY B 1 799 ? -29.734 -12.297 12.727 1 97.19 799 GLY B O 1
ATOM 13936 N N . ASP B 1 800 ? -28.641 -14.023 13.609 1 94.94 800 ASP B N 1
ATOM 13937 C CA . ASP B 1 800 ? -28.781 -14.898 12.453 1 94.94 800 ASP B CA 1
ATOM 13938 C C . ASP B 1 800 ? -28.141 -14.281 11.211 1 94.94 800 ASP B C 1
ATOM 13940 O O . ASP B 1 800 ? -28.734 -14.266 10.133 1 94.94 800 ASP B O 1
ATOM 13944 N N . CYS B 1 801 ? -27.062 -13.57 11.453 1 94.44 801 CYS B N 1
ATOM 13945 C CA . CYS B 1 801 ? -26.25 -13.094 10.352 1 94.44 801 CYS B CA 1
ATOM 13946 C C . CYS B 1 801 ? -25.25 -14.156 9.914 1 94.44 801 CYS B C 1
ATOM 13948 O O . CYS B 1 801 ? -24.406 -14.586 10.703 1 94.44 801 CYS B O 1
ATOM 13950 N N . ILE B 1 802 ? -25.266 -14.523 8.711 1 85.38 802 ILE B N 1
ATOM 13951 C CA . ILE B 1 802 ? -24.547 -15.695 8.211 1 85.38 802 ILE B CA 1
ATOM 13952 C C . ILE B 1 802 ? -23.047 -15.445 8.242 1 85.38 802 ILE B C 1
ATOM 13954 O O . ILE B 1 802 ? -22.266 -16.359 8.5 1 85.38 802 ILE B O 1
ATOM 13958 N N . ARG B 1 803 ? -22.625 -14.195 7.844 1 92 803 ARG B N 1
ATOM 13959 C CA . ARG B 1 803 ? -21.234 -13.758 7.832 1 92 803 ARG B CA 1
ATOM 13960 C C . ARG B 1 803 ? -21.109 -12.312 8.297 1 92 803 ARG B C 1
ATOM 13962 O O . ARG B 1 803 ? -22 -11.5 8.062 1 92 803 ARG B O 1
ATOM 13969 N N . ARG B 1 804 ? -19.938 -12.023 8.812 1 95.19 804 ARG B N 1
ATOM 13970 C CA . ARG B 1 804 ? -19.734 -10.664 9.297 1 95.19 804 ARG B CA 1
ATOM 13971 C C . ARG B 1 804 ? -19.766 -9.664 8.148 1 95.19 804 ARG B C 1
ATOM 13973 O O . ARG B 1 804 ? -20.141 -8.508 8.336 1 95.19 804 ARG B O 1
ATOM 13980 N N . GLN B 1 805 ? -19.453 -10.109 6.855 1 96.19 805 GLN B N 1
ATOM 13981 C CA . GLN B 1 805 ? -19.438 -9.219 5.699 1 96.19 805 GLN B CA 1
ATOM 13982 C C . GLN B 1 805 ? -20.859 -8.766 5.34 1 96.19 805 GLN B C 1
ATOM 13984 O O . GLN B 1 805 ? -21.031 -7.781 4.613 1 96.19 805 GLN B O 1
ATOM 13989 N N . ASN B 1 806 ? -21.875 -9.445 5.82 1 96.38 806 ASN B N 1
ATOM 13990 C CA . ASN B 1 806 ? -23.25 -9.148 5.465 1 96.38 806 ASN B CA 1
ATOM 13991 C C . ASN B 1 806 ? -23.875 -8.125 6.414 1 96.38 806 ASN B C 1
ATOM 13993 O O . ASN B 1 806 ? -24.938 -7.586 6.141 1 96.38 806 ASN B O 1
ATOM 13997 N N . CYS B 1 807 ? -23.172 -7.926 7.543 1 97.94 807 CYS B N 1
ATOM 13998 C CA . CYS B 1 807 ? -23.891 -7.219 8.594 1 97.94 807 CYS B CA 1
ATOM 13999 C C . CYS B 1 807 ? -23.047 -6.102 9.188 1 97.94 807 CYS B C 1
ATOM 14001 O O . CYS B 1 807 ? -21.844 -6.02 8.906 1 97.94 807 CYS B O 1
ATOM 14003 N N . PHE B 1 808 ? -23.656 -5.195 9.867 1 98.25 808 PHE B N 1
ATOM 14004 C CA . PHE B 1 808 ? -23.031 -4.125 10.625 1 98.25 808 PHE B CA 1
ATOM 14005 C C . PHE B 1 808 ? -23.812 -3.814 11.891 1 98.25 808 PHE B C 1
ATOM 14007 O O . PHE B 1 808 ? -24.938 -4.293 12.055 1 98.25 808 PHE B O 1
ATOM 14014 N N . LEU B 1 809 ? -23.172 -3.135 12.781 1 98.62 809 LEU B N 1
ATOM 14015 C CA . LEU B 1 809 ? -23.812 -2.73 14.031 1 98.62 809 LEU B CA 1
ATOM 14016 C C . LEU B 1 809 ? -24.109 -1.236 14.031 1 98.62 809 LEU B C 1
ATOM 14018 O O . LEU B 1 809 ? -23.312 -0.436 13.547 1 98.62 809 LEU B O 1
ATOM 14022 N N . PHE B 1 810 ? -25.281 -0.886 14.453 1 98.25 810 PHE B N 1
ATOM 14023 C CA . PHE B 1 810 ? -25.75 0.488 14.594 1 98.25 810 PHE B CA 1
ATOM 14024 C C . PHE B 1 810 ? -26.047 0.813 16.047 1 98.25 810 PHE B C 1
ATOM 14026 O O . PHE B 1 810 ? -26.641 0.006 16.766 1 98.25 810 PHE B O 1
ATOM 14033 N N . TYR B 1 811 ? -25.562 1.944 16.516 1 98.38 811 TYR B N 1
ATOM 14034 C CA . TYR B 1 811 ? -25.688 2.363 17.906 1 98.38 811 TYR B CA 1
ATOM 14035 C C . TYR B 1 811 ? -26.375 3.713 18 1 98.38 811 TYR B C 1
ATOM 14037 O O . TYR B 1 811 ? -26.156 4.598 17.172 1 98.38 811 TYR B O 1
ATOM 14045 N N . HIS B 1 812 ? -27.125 3.91 19 1 96.88 812 HIS B N 1
ATOM 14046 C CA . HIS B 1 812 ? -27.688 5.234 19.266 1 96.88 812 HIS B CA 1
ATOM 14047 C C . HIS B 1 812 ? -28.078 5.395 20.734 1 96.88 812 HIS B C 1
ATOM 14049 O O . HIS B 1 812 ? -28.25 4.402 21.438 1 96.88 812 HIS B O 1
ATOM 14055 N N . LEU B 1 813 ? -28.109 6.621 21.156 1 94.25 813 LEU B N 1
ATOM 14056 C CA . LEU B 1 813 ? -28.641 7.016 22.469 1 94.25 813 LEU B CA 1
ATOM 14057 C C . LEU B 1 813 ? -29.984 7.707 22.312 1 94.25 813 LEU B C 1
ATOM 14059 O O . LEU B 1 813 ? -30.109 8.664 21.547 1 94.25 813 LEU B O 1
ATOM 14063 N N . GLY B 1 814 ? -30.984 7.227 22.891 1 87.81 814 GLY B N 1
ATOM 14064 C CA . GLY B 1 814 ? -32.312 7.812 22.719 1 87.81 814 GLY B CA 1
ATOM 14065 C C . GLY B 1 814 ? -32.875 7.637 21.328 1 87.81 814 GLY B C 1
ATOM 14066 O O . GLY B 1 814 ? -32.812 6.535 20.766 1 87.81 814 GLY B O 1
ATOM 14067 N N . ASN B 1 815 ? -33.375 8.75 20.797 1 85.12 815 ASN B N 1
ATOM 14068 C CA . ASN B 1 815 ? -33.938 8.727 19.453 1 85.12 815 ASN B CA 1
ATOM 14069 C C . ASN B 1 815 ? -32.844 8.781 18.391 1 85.12 815 ASN B C 1
ATOM 14071 O O . ASN B 1 815 ? -32.031 9.727 18.359 1 85.12 815 ASN B O 1
ATOM 14075 N N . PRO B 1 816 ? -32.812 7.793 17.562 1 85.5 816 PRO B N 1
ATOM 14076 C CA . PRO B 1 816 ? -31.734 7.746 16.562 1 85.5 816 PRO B CA 1
ATOM 14077 C C . PRO B 1 816 ? -31.828 8.883 15.555 1 85.5 816 PRO B C 1
ATOM 14079 O O . PRO B 1 816 ? -30.859 9.164 14.844 1 85.5 816 PRO B O 1
ATOM 14082 N N . GLN B 1 817 ? -32.875 9.578 15.5 1 79.94 817 GLN B N 1
ATOM 14083 C CA . GLN B 1 817 ? -33.031 10.68 14.555 1 79.94 817 GLN B CA 1
ATOM 14084 C C . GLN B 1 817 ? -32.406 11.961 15.102 1 79.94 817 GLN B C 1
ATOM 14086 O O . GLN B 1 817 ? -31.969 12.82 14.336 1 79.94 817 GLN B O 1
ATOM 14091 N N . ASN B 1 818 ? -32.438 12.031 16.391 1 78.38 818 ASN B N 1
ATOM 14092 C CA . ASN B 1 818 ? -31.984 13.305 16.938 1 78.38 818 ASN B CA 1
ATOM 14093 C C . ASN B 1 818 ? -30.844 13.125 17.938 1 78.38 818 ASN B C 1
ATOM 14095 O O . ASN B 1 818 ? -30.234 14.102 18.359 1 78.38 818 ASN B O 1
ATOM 14099 N N . GLY B 1 819 ? -30.641 11.969 18.281 1 81.44 819 GLY B N 1
ATOM 14100 C CA . GLY B 1 819 ? -29.594 11.711 19.25 1 81.44 819 GLY B CA 1
ATOM 14101 C C . GLY B 1 819 ? -28.297 11.227 18.625 1 81.44 819 GLY B C 1
ATOM 14102 O O . GLY B 1 819 ? -28.219 11.062 17.406 1 81.44 819 GLY B O 1
ATOM 14103 N N . PRO B 1 820 ? -27.266 11.078 19.484 1 92.19 820 PRO B N 1
ATOM 14104 C CA . PRO B 1 820 ? -25.984 10.555 19 1 92.19 820 PRO B CA 1
ATOM 14105 C C . PRO B 1 820 ? -26.094 9.156 18.406 1 92.19 820 PRO B C 1
ATOM 14107 O O . PRO B 1 820 ? -26.812 8.305 18.953 1 92.19 820 PRO B O 1
ATOM 14110 N N . THR B 1 821 ? -25.531 8.969 17.281 1 96.19 821 THR B N 1
ATOM 14111 C CA . THR B 1 821 ? -25.5 7.664 16.625 1 96.19 821 THR B CA 1
ATOM 14112 C C . THR B 1 821 ? -24.062 7.289 16.266 1 96.19 821 THR B C 1
ATOM 14114 O O . THR B 1 821 ? -23.172 8.148 16.234 1 96.19 821 THR B O 1
ATOM 14117 N N . ALA B 1 822 ? -23.797 6.066 16.109 1 97.81 822 ALA B N 1
ATOM 14118 C CA . ALA B 1 822 ? -22.547 5.504 15.586 1 97.81 822 ALA B CA 1
ATOM 14119 C C . ALA B 1 822 ? -22.797 4.184 14.867 1 97.81 822 ALA B C 1
ATOM 14121 O O . ALA B 1 822 ? -23.875 3.598 14.992 1 97.81 822 ALA B O 1
ATOM 14122 N N . TRP B 1 823 ? -21.938 3.826 14.039 1 97.75 823 TRP B N 1
ATOM 14123 C CA . TRP B 1 823 ? -22.031 2.543 13.352 1 97.75 823 TRP B CA 1
ATOM 14124 C C . TRP B 1 823 ? -20.656 1.885 13.242 1 97.75 823 TRP B C 1
ATOM 14126 O O . TRP B 1 823 ? -19.625 2.553 13.367 1 97.75 823 TRP B O 1
ATOM 14136 N N . GLN B 1 824 ? -20.672 0.618 13.133 1 97.69 824 GLN B N 1
ATOM 14137 C CA . GLN B 1 824 ? -19.469 -0.203 13.047 1 97.69 824 GLN B CA 1
ATOM 14138 C C . GLN B 1 824 ? -19.625 -1.279 11.969 1 97.69 824 GLN B C 1
ATOM 14140 O O . GLN B 1 824 ? -20.375 -2.242 12.148 1 97.69 824 GLN B O 1
ATOM 14145 N N . ALA B 1 825 ? -18.906 -1.034 10.867 1 96.62 825 ALA B N 1
ATOM 14146 C CA . ALA B 1 825 ? -18.828 -2.096 9.867 1 96.62 825 ALA B CA 1
ATOM 14147 C C . ALA B 1 825 ? -18.047 -3.293 10.391 1 96.62 825 ALA B C 1
ATOM 14149 O O . ALA B 1 825 ? -17.031 -3.127 11.086 1 96.62 825 ALA B O 1
ATOM 14150 N N . LEU B 1 826 ? -18.469 -4.445 10.07 1 97.19 826 LEU B N 1
ATOM 14151 C CA . LEU B 1 826 ? -17.812 -5.645 10.562 1 97.19 826 LEU B CA 1
ATOM 14152 C C . LEU B 1 826 ? -16.875 -6.211 9.5 1 97.19 826 LEU B C 1
ATOM 14154 O O . LEU B 1 826 ? -16.328 -7.309 9.664 1 97.19 826 LEU B O 1
ATOM 14158 N N . SER B 1 827 ? -16.781 -5.559 8.406 1 95.94 827 SER B N 1
ATOM 14159 C CA . SER B 1 827 ? -15.805 -5.801 7.344 1 95.94 827 SER B CA 1
ATOM 14160 C C . SER B 1 827 ? -15.469 -4.512 6.602 1 95.94 827 SER B C 1
ATOM 14162 O O . SER B 1 827 ? -16.109 -3.48 6.816 1 95.94 827 SER B O 1
ATOM 14164 N N . THR B 1 828 ? -14.422 -4.48 5.816 1 96.31 828 THR B N 1
ATOM 14165 C CA . THR B 1 828 ? -14.18 -3.361 4.914 1 96.31 828 THR B CA 1
ATOM 14166 C C . THR B 1 828 ? -15.281 -3.26 3.865 1 96.31 828 THR B C 1
ATOM 14168 O O . THR B 1 828 ? -16.047 -4.207 3.668 1 96.31 828 THR B O 1
ATOM 14171 N N . PHE B 1 829 ? -15.383 -2.139 3.232 1 97.44 829 PHE B N 1
ATOM 14172 C CA . PHE B 1 829 ? -16.438 -1.948 2.244 1 97.44 829 PHE B CA 1
ATOM 14173 C C . PHE B 1 829 ? -16.078 -2.635 0.932 1 97.44 829 PHE B C 1
ATOM 14175 O O . PHE B 1 829 ? -16.953 -2.871 0.092 1 97.44 829 PHE B O 1
ATOM 14182 N N . SER B 1 830 ? -14.836 -2.984 0.741 1 94 830 SER B N 1
ATOM 14183 C CA . SER B 1 830 ? -14.445 -3.791 -0.412 1 94 830 SER B CA 1
ATOM 14184 C C . SER B 1 830 ? -14.969 -5.219 -0.29 1 94 830 SER B C 1
ATOM 14186 O O . SER B 1 830 ? -15.117 -5.914 -1.295 1 94 830 SER B O 1
ATOM 14188 N N . ALA B 1 831 ? -15.297 -5.684 0.918 1 93.44 831 ALA B N 1
ATOM 14189 C CA . ALA B 1 831 ? -15.672 -7.074 1.159 1 93.44 831 ALA B CA 1
ATOM 14190 C C . ALA B 1 831 ? -17.156 -7.195 1.484 1 93.44 831 ALA B C 1
ATOM 14192 O O . ALA B 1 831 ? -17.703 -8.305 1.544 1 93.44 831 ALA B O 1
ATOM 14193 N N . VAL B 1 832 ? -17.844 -6.125 1.638 1 95.44 832 VAL B N 1
ATOM 14194 C CA . VAL B 1 832 ? -19.234 -6.133 2.084 1 95.44 832 VAL B CA 1
ATOM 14195 C C . VAL B 1 832 ? -20.094 -6.918 1.091 1 95.44 832 VAL B C 1
ATOM 14197 O O . VAL B 1 832 ? -19.859 -6.848 -0.12 1 95.44 832 VAL B O 1
ATOM 14200 N N . ILE B 1 833 ? -21.047 -7.613 1.604 1 93.38 833 ILE B N 1
ATOM 14201 C CA . ILE B 1 833 ? -22 -8.375 0.802 1 93.38 833 ILE B CA 1
ATOM 14202 C C . ILE B 1 833 ? -23.422 -7.867 1.075 1 93.38 833 ILE B C 1
ATOM 14204 O O . ILE B 1 833 ? -23.828 -7.723 2.232 1 93.38 833 ILE B O 1
ATOM 14208 N N . GLY B 1 834 ? -24.094 -7.555 0.036 1 94 834 GLY B N 1
ATOM 14209 C CA . GLY B 1 834 ? -25.516 -7.242 0.195 1 94 834 GLY B CA 1
ATOM 14210 C C . GLY B 1 834 ? -25.844 -5.785 -0.087 1 94 834 GLY B C 1
ATOM 14211 O O . GLY B 1 834 ? -27 -5.43 -0.275 1 94 834 GLY B O 1
ATOM 14212 N N . LEU B 1 835 ? -24.828 -4.938 -0.154 1 95.56 835 LEU B N 1
ATOM 14213 C CA . LEU B 1 835 ? -25.094 -3.535 -0.462 1 95.56 835 LEU B CA 1
ATOM 14214 C C . LEU B 1 835 ? -25.672 -3.383 -1.866 1 95.56 835 LEU B C 1
ATOM 14216 O O . LEU B 1 835 ? -25.188 -4.016 -2.811 1 95.56 835 LEU B O 1
ATOM 14220 N N . LYS B 1 836 ? -26.672 -2.576 -1.987 1 93.31 836 LYS B N 1
ATOM 14221 C CA . LYS B 1 836 ? -27.359 -2.367 -3.262 1 93.31 836 LYS B CA 1
ATOM 14222 C C . LYS B 1 836 ? -27.25 -0.91 -3.705 1 93.31 836 LYS B C 1
ATOM 14224 O O . LYS B 1 836 ? -27.016 -0.021 -2.885 1 93.31 836 LYS B O 1
ATOM 14229 N N . LYS B 1 837 ? -27.375 -0.755 -5.02 1 93.88 837 LYS B N 1
ATOM 14230 C CA . LYS B 1 837 ? -27.562 0.608 -5.504 1 93.88 837 LYS B CA 1
ATOM 14231 C C . LYS B 1 837 ? -28.891 1.18 -5.02 1 93.88 837 LYS B C 1
ATOM 14233 O O . LYS B 1 837 ? -29.938 0.532 -5.145 1 93.88 837 LYS B O 1
ATOM 14238 N N . THR B 1 838 ? -28.828 2.33 -4.449 1 94.88 838 THR B N 1
ATOM 14239 C CA . THR B 1 838 ? -30.016 2.916 -3.832 1 94.88 838 THR B CA 1
ATOM 14240 C C . THR B 1 838 ? -30.531 4.086 -4.664 1 94.88 838 THR B C 1
ATOM 14242 O O . THR B 1 838 ? -29.797 4.641 -5.484 1 94.88 838 THR B O 1
ATOM 14245 N N . LYS B 1 839 ? -31.812 4.289 -4.535 1 95 839 LYS B N 1
ATOM 14246 C CA . LYS B 1 839 ? -32.406 5.531 -5.016 1 95 839 LYS B CA 1
ATOM 14247 C C . LYS B 1 839 ? -32.562 6.547 -3.885 1 95 839 LYS B C 1
ATOM 14249 O O . LYS B 1 839 ? -33.438 6.422 -3.031 1 95 839 LYS B O 1
ATOM 14254 N N . ILE B 1 840 ? -31.672 7.504 -3.859 1 96.25 840 ILE B N 1
ATOM 14255 C CA . ILE B 1 840 ? -31.734 8.586 -2.885 1 96.25 840 ILE B CA 1
ATOM 14256 C C . ILE B 1 840 ? -32.312 9.836 -3.543 1 96.25 840 ILE B C 1
ATOM 14258 O O . ILE B 1 840 ? -31.906 10.219 -4.637 1 96.25 840 ILE B O 1
ATOM 14262 N N . GLN B 1 841 ? -33.281 10.398 -2.918 1 95.25 841 GLN B N 1
ATOM 14263 C CA . GLN B 1 841 ? -33.938 11.562 -3.504 1 95.25 841 GLN B CA 1
ATOM 14264 C C . GLN B 1 841 ? -34.125 12.672 -2.473 1 95.25 841 GLN B C 1
ATOM 14266 O O . GLN B 1 841 ? -34.344 12.398 -1.291 1 95.25 841 GLN B O 1
ATOM 14271 N N . VAL B 1 842 ? -34 13.867 -2.957 1 95.75 842 VAL B N 1
ATOM 14272 C CA . VAL B 1 842 ? -34.438 15.023 -2.184 1 95.75 842 VAL B CA 1
ATOM 14273 C C . VAL B 1 842 ? -35.938 15.164 -2.287 1 95.75 842 VAL B C 1
ATOM 14275 O O . VAL B 1 842 ? -36.469 15.445 -3.365 1 95.75 842 VAL B O 1
ATOM 14278 N N . THR B 1 843 ? -36.625 15.031 -1.21 1 94.56 843 THR B N 1
ATOM 14279 C CA . THR B 1 843 ? -38.094 14.977 -1.261 1 94.56 843 THR B CA 1
ATOM 14280 C C . THR B 1 843 ? -38.688 16.328 -0.919 1 94.56 843 THR B C 1
ATOM 14282 O O . THR B 1 843 ? -39.844 16.609 -1.276 1 94.56 843 THR B O 1
ATOM 14285 N N . ASN B 1 844 ? -37.906 17.109 -0.187 1 94.75 844 ASN B N 1
ATOM 14286 C CA . ASN B 1 844 ? -38.469 18.406 0.211 1 94.75 844 ASN B CA 1
ATOM 14287 C C . ASN B 1 844 ? -37.344 19.406 0.53 1 94.75 844 ASN B C 1
ATOM 14289 O O . ASN B 1 844 ? -36.281 19.016 1.052 1 94.75 844 ASN B O 1
ATOM 14293 N N . ILE B 1 845 ? -37.5 20.656 0.131 1 96.44 845 ILE B N 1
ATOM 14294 C CA . ILE B 1 845 ? -36.656 21.797 0.506 1 96.44 845 ILE B CA 1
ATOM 14295 C C . ILE B 1 845 ? -37.531 22.922 1.049 1 96.44 845 ILE B C 1
ATOM 14297 O O . ILE B 1 845 ? -38.438 23.422 0.352 1 96.44 845 ILE B O 1
ATOM 14301 N N . ILE B 1 846 ? -37.281 23.297 2.324 1 96.38 846 ILE B N 1
ATOM 14302 C CA . ILE B 1 846 ? -38.062 24.344 2.969 1 96.38 846 ILE B CA 1
ATOM 14303 C C . ILE B 1 846 ? -37.156 25.484 3.412 1 96.38 846 ILE B C 1
ATOM 14305 O O . ILE B 1 846 ? -36.156 25.25 4.09 1 96.38 846 ILE B O 1
ATOM 14309 N N . THR B 1 847 ? -37.531 26.719 3.072 1 95.88 847 THR B N 1
ATOM 14310 C CA . THR B 1 847 ? -36.781 27.875 3.525 1 95.88 847 THR B CA 1
ATOM 14311 C C . THR B 1 847 ? -37.031 28.141 5.008 1 95.88 847 THR B C 1
ATOM 14313 O O . THR B 1 847 ? -38.188 28.281 5.43 1 95.88 847 THR B O 1
ATOM 14316 N N . VAL B 1 848 ? -36.094 28.156 5.824 1 95.75 848 VAL B N 1
ATOM 14317 C CA . VAL B 1 848 ? -36.156 28.469 7.246 1 95.75 848 VAL B CA 1
ATOM 14318 C C . VAL B 1 848 ? -35.844 29.938 7.477 1 95.75 848 VAL B C 1
ATOM 14320 O O . VAL B 1 848 ? -36.562 30.641 8.172 1 95.75 848 VAL B O 1
ATOM 14323 N N . LYS B 1 849 ? -34.688 30.406 6.988 1 95.19 849 LYS B N 1
ATOM 14324 C CA . LYS B 1 849 ? -34.281 31.812 6.926 1 95.19 849 LYS B CA 1
ATOM 14325 C C . LYS B 1 849 ? -34.031 32.25 5.488 1 95.19 849 LYS B C 1
ATOM 14327 O O . LYS B 1 849 ? -33.188 31.672 4.801 1 95.19 849 LYS B O 1
ATOM 14332 N N . LYS B 1 850 ? -34.625 33.312 5.16 1 91.88 850 LYS B N 1
ATOM 14333 C CA . LYS B 1 850 ? -34.625 33.719 3.756 1 91.88 850 LYS B CA 1
ATOM 14334 C C . LYS B 1 850 ? -33.188 33.812 3.205 1 91.88 850 LYS B C 1
ATOM 14336 O O . LYS B 1 850 ? -32.344 34.531 3.779 1 91.88 850 LYS B O 1
ATOM 14341 N N . ASP B 1 851 ? -33 33.031 2.127 1 91.12 851 ASP B N 1
ATOM 14342 C CA . ASP B 1 851 ? -31.797 33.031 1.285 1 91.12 851 ASP B CA 1
ATOM 14343 C C . ASP B 1 851 ? -30.578 32.562 2.074 1 91.12 851 ASP B C 1
ATOM 14345 O O . ASP B 1 851 ? -29.438 32.719 1.617 1 91.12 851 ASP B O 1
ATOM 14349 N N . GLN B 1 852 ? -30.844 31.953 3.291 1 93.56 852 GLN B N 1
ATOM 14350 C CA . GLN B 1 852 ? -29.688 31.688 4.125 1 93.56 852 GLN B CA 1
ATOM 14351 C C . GLN B 1 852 ? -29.734 30.266 4.695 1 93.56 852 GLN B C 1
ATOM 14353 O O . GLN B 1 852 ? -28.703 29.609 4.809 1 93.56 852 GLN B O 1
ATOM 14358 N N . VAL B 1 853 ? -30.859 29.859 5.16 1 97.69 853 VAL B N 1
ATOM 14359 C CA . VAL B 1 853 ? -30.969 28.562 5.824 1 97.69 853 VAL B CA 1
ATOM 14360 C C . VAL B 1 853 ? -32.156 27.781 5.254 1 97.69 853 VAL B C 1
ATOM 14362 O O . VAL B 1 853 ? -33.219 28.344 5.082 1 97.69 853 VAL B O 1
ATOM 14365 N N . PHE B 1 854 ? -31.953 26.531 4.914 1 98.06 854 PHE B N 1
ATOM 14366 C CA . PHE B 1 854 ? -32.969 25.672 4.316 1 98.06 854 PHE B CA 1
ATOM 14367 C C . PHE B 1 854 ? -33.031 24.328 5.027 1 98.06 854 PHE B C 1
ATOM 14369 O O . PHE B 1 854 ? -31.984 23.766 5.406 1 98.06 854 PHE B O 1
ATOM 14376 N N . ASN B 1 855 ? -34.188 23.781 5.262 1 97.62 855 ASN B N 1
ATOM 14377 C CA . ASN B 1 855 ? -34.375 22.391 5.656 1 97.62 855 ASN B CA 1
ATOM 14378 C C . ASN B 1 855 ? -34.5 21.484 4.441 1 97.62 855 ASN B C 1
ATOM 14380 O O . ASN B 1 855 ? -35.281 21.766 3.533 1 97.62 855 ASN B O 1
ATOM 14384 N N . ILE B 1 856 ? -33.719 20.484 4.367 1 97.56 856 ILE B N 1
ATOM 14385 C CA . ILE B 1 856 ? -33.719 19.531 3.262 1 97.56 856 ILE B CA 1
ATOM 14386 C C . ILE B 1 856 ? -34.125 18.141 3.775 1 97.56 856 ILE B C 1
ATOM 14388 O O . ILE B 1 856 ? -33.531 17.656 4.75 1 97.56 856 ILE B O 1
ATOM 14392 N N . THR B 1 857 ? -35.094 17.531 3.221 1 97.5 857 THR B N 1
ATOM 14393 C CA . THR B 1 857 ? -35.469 16.156 3.535 1 97.5 857 THR B CA 1
ATOM 14394 C C . THR B 1 857 ? -35.062 15.219 2.412 1 97.5 857 THR B C 1
ATOM 14396 O O . THR B 1 857 ? -35.312 15.484 1.238 1 97.5 857 THR B O 1
ATOM 14399 N N . ILE B 1 858 ? -34.375 14.148 2.723 1 97.5 858 ILE B N 1
ATOM 14400 C CA . ILE B 1 858 ? -33.969 13.172 1.725 1 97.5 858 ILE B CA 1
ATOM 14401 C C . ILE B 1 858 ? -34.5 11.797 2.098 1 97.5 858 ILE B C 1
ATOM 14403 O O . ILE B 1 858 ? -34.812 11.539 3.264 1 97.5 858 ILE B O 1
ATOM 14407 N N . SER B 1 859 ? -34.688 10.961 1.133 1 97.62 859 SER B N 1
ATOM 14408 C CA . SER B 1 859 ? -35.156 9.586 1.338 1 97.62 859 SER B CA 1
ATOM 14409 C C . SER B 1 859 ? -34.281 8.594 0.588 1 97.62 859 SER B C 1
ATOM 14411 O O . SER B 1 859 ? -33.625 8.953 -0.391 1 97.62 859 SER B O 1
ATOM 14413 N N . THR B 1 860 ? -34.125 7.402 1.095 1 97.31 860 THR B N 1
ATOM 14414 C CA . THR B 1 860 ? -33.375 6.344 0.452 1 97.31 860 THR B CA 1
ATOM 14415 C C . THR B 1 860 ? -34.188 5.055 0.374 1 97.31 860 THR B C 1
ATOM 14417 O O . THR B 1 860 ? -35.031 4.812 1.215 1 97.31 860 THR B O 1
ATOM 14420 N N . SER B 1 861 ? -33.969 4.223 -0.646 1 97.31 861 SER B N 1
ATOM 14421 C CA . SER B 1 861 ? -34.719 2.98 -0.86 1 97.31 861 SER B CA 1
ATOM 14422 C C . SER B 1 861 ? -34.062 1.818 -0.121 1 97.31 861 SER B C 1
ATOM 14424 O O . SER B 1 861 ? -34.688 0.782 0.099 1 97.31 861 SER B O 1
ATOM 14426 N N . ALA B 1 862 ? -32.812 1.959 0.272 1 97.44 862 ALA B N 1
ATOM 14427 C CA . ALA B 1 862 ? -32.031 0.933 0.953 1 97.44 862 ALA B CA 1
ATOM 14428 C C . ALA B 1 862 ? -30.906 1.559 1.789 1 97.44 862 ALA B C 1
ATOM 14430 O O . ALA B 1 862 ? -30.766 2.783 1.836 1 97.44 862 ALA B O 1
ATOM 14431 N N . ILE B 1 863 ? -30.172 0.704 2.508 1 97.81 863 ILE B N 1
ATOM 14432 C CA . ILE B 1 863 ? -29.047 1.185 3.297 1 97.81 863 ILE B CA 1
ATOM 14433 C C . ILE B 1 863 ? -28.047 1.881 2.385 1 97.81 863 ILE B C 1
ATOM 14435 O O . ILE B 1 863 ? -27.641 1.331 1.357 1 97.81 863 ILE B O 1
ATOM 14439 N N . ALA B 1 864 ? -27.672 3.084 2.67 1 98.19 864 ALA B N 1
ATOM 14440 C CA . ALA B 1 864 ? -26.766 3.883 1.845 1 98.19 864 ALA B CA 1
ATOM 14441 C C . ALA B 1 864 ? -25.594 4.422 2.67 1 98.19 864 ALA B C 1
ATOM 14443 O O . ALA B 1 864 ? -25.766 5.328 3.484 1 98.19 864 ALA B O 1
ATOM 14444 N N . PRO B 1 865 ? -24.438 3.854 2.457 1 98.31 865 PRO B N 1
ATOM 14445 C CA . PRO B 1 865 ? -23.281 4.383 3.174 1 98.31 865 PRO B CA 1
ATOM 14446 C C . PRO B 1 865 ? -22.656 5.594 2.482 1 98.31 865 PRO B C 1
ATOM 14448 O O . PRO B 1 865 ? -22.703 5.695 1.253 1 98.31 865 PRO B O 1
ATOM 14451 N N . PHE B 1 866 ? -22.156 6.555 3.256 1 98.56 866 PHE B N 1
ATOM 14452 C CA . PHE B 1 866 ? -21.391 7.715 2.809 1 98.56 866 PHE B CA 1
ATOM 14453 C C . PHE B 1 866 ? -22.219 8.562 1.846 1 98.56 866 PHE B C 1
ATOM 14455 O O . PHE B 1 866 ? -21.734 8.922 0.767 1 98.56 866 PHE B O 1
ATOM 14462 N N . VAL B 1 867 ? -23.391 8.812 2.215 1 98.5 867 VAL B N 1
ATOM 14463 C CA . VAL B 1 867 ? -24.25 9.695 1.433 1 98.5 867 VAL B CA 1
ATOM 14464 C C . VAL B 1 867 ? -23.641 11.086 1.35 1 98.5 867 VAL B C 1
ATOM 14466 O O . VAL B 1 867 ? -23.281 11.68 2.373 1 98.5 867 VAL B O 1
ATOM 14469 N N . TRP B 1 868 ? -23.516 11.547 0.187 1 98.38 868 TRP B N 1
ATOM 14470 C CA . TRP B 1 868 ? -22.812 12.805 -0.041 1 98.38 868 TRP B CA 1
ATOM 14471 C C . TRP B 1 868 ? -23.672 13.766 -0.859 1 98.38 868 TRP B C 1
ATOM 14473 O O . TRP B 1 868 ? -24.031 13.469 -1.996 1 98.38 868 TRP B O 1
ATOM 14483 N N . LEU B 1 869 ? -23.953 14.875 -0.281 1 97.94 869 LEU B N 1
ATOM 14484 C CA . LEU B 1 869 ? -2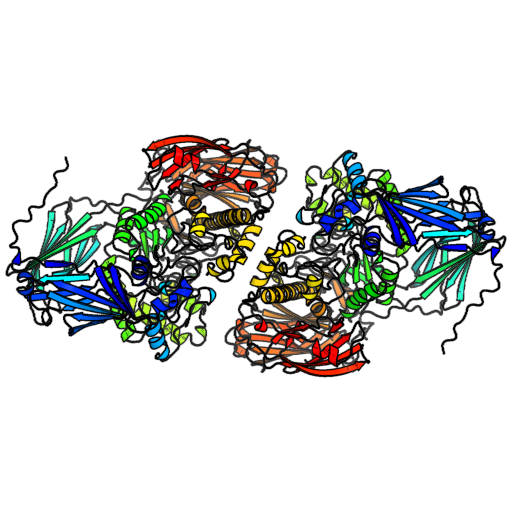4.656 15.961 -0.955 1 97.94 869 LEU B CA 1
ATOM 14485 C C . LEU B 1 869 ? -23.672 17.047 -1.383 1 97.94 869 LEU B C 1
ATOM 14487 O O . LEU B 1 869 ? -22.672 17.281 -0.708 1 97.94 869 LEU B O 1
ATOM 14491 N N . ASP B 1 870 ? -23.984 17.625 -2.455 1 96.44 870 ASP B N 1
ATOM 14492 C CA . ASP B 1 870 ? -23.156 18.734 -2.959 1 96.44 870 ASP B CA 1
ATOM 14493 C C . ASP B 1 870 ? -24.016 19.781 -3.646 1 96.44 870 ASP B C 1
ATOM 14495 O O . ASP B 1 870 ? -25.156 19.516 -4.031 1 96.44 870 ASP B O 1
ATOM 14499 N N . THR B 1 871 ? -23.547 20.984 -3.699 1 96.31 871 THR B N 1
ATOM 14500 C CA . THR B 1 871 ? -24.188 22.094 -4.379 1 96.31 871 THR B CA 1
ATOM 14501 C C . THR B 1 871 ? -23.203 22.828 -5.289 1 96.31 871 THR B C 1
ATOM 14503 O O . THR B 1 871 ? -22.812 23.953 -5.012 1 96.31 871 THR B O 1
ATOM 14506 N N . PRO B 1 872 ? -22.891 22.234 -6.379 1 93.19 872 PRO B N 1
ATOM 14507 C CA . PRO B 1 872 ? -21.953 22.891 -7.285 1 93.19 872 PRO B CA 1
ATOM 14508 C C . PRO B 1 872 ? -22.406 24.312 -7.66 1 93.19 872 PRO B C 1
ATOM 14510 O O . PRO B 1 872 ? -23.562 24.516 -8.039 1 93.19 872 PRO B O 1
ATOM 14513 N N . GLY B 1 873 ? -21.516 25.188 -7.496 1 91.38 873 GLY B N 1
ATOM 14514 C CA . GLY B 1 873 ? -21.797 26.562 -7.895 1 91.38 873 GLY B CA 1
ATOM 14515 C C . GLY B 1 873 ? -22.453 27.391 -6.805 1 91.38 873 GLY B C 1
ATOM 14516 O O . GLY B 1 873 ? -22.688 28.578 -6.973 1 91.38 873 GLY B O 1
ATOM 14517 N N . VAL B 1 874 ? -22.891 26.781 -5.754 1 94.75 874 VAL B N 1
ATOM 14518 C CA . VAL B 1 874 ? -23.484 27.469 -4.617 1 94.75 874 VAL B CA 1
ATOM 14519 C C . VAL B 1 874 ? -22.656 27.219 -3.361 1 94.75 874 VAL B C 1
ATOM 14521 O O . VAL B 1 874 ? -22.438 26.062 -2.973 1 94.75 874 VAL B O 1
ATOM 14524 N N . GLN B 1 875 ? -22.266 28.328 -2.697 1 94.5 875 GLN B N 1
ATOM 14525 C CA . GLN B 1 875 ? -21.375 28.188 -1.542 1 94.5 875 GLN B CA 1
ATOM 14526 C C . GLN B 1 875 ? -22.188 28.031 -0.255 1 94.5 875 GLN B C 1
ATOM 14528 O O . GLN B 1 875 ? -23.156 28.75 -0.029 1 94.5 875 GLN B O 1
ATOM 14533 N N . GLY B 1 876 ? -21.812 27.031 0.53 1 95.94 876 GLY B N 1
ATOM 14534 C CA . GLY B 1 876 ? -22.453 26.734 1.798 1 95.94 876 GLY B CA 1
ATOM 14535 C C . GLY B 1 876 ? -22.062 25.375 2.355 1 95.94 876 GLY B C 1
ATOM 14536 O O . GLY B 1 876 ? -21.047 24.797 1.961 1 95.94 876 GLY B O 1
ATOM 14537 N N . ARG B 1 877 ? -22.766 24.969 3.398 1 97 877 ARG B N 1
ATOM 14538 C CA . ARG B 1 877 ? -22.516 23.656 3.98 1 97 877 ARG B CA 1
ATOM 14539 C C . ARG B 1 877 ? -23.812 23.047 4.516 1 97 877 ARG B C 1
ATOM 14541 O O . ARG B 1 877 ? -24.766 23.766 4.797 1 97 877 ARG B O 1
ATOM 14548 N N . PHE B 1 878 ? -23.828 21.812 4.609 1 97.94 878 PHE B N 1
ATOM 14549 C CA . PHE B 1 878 ? -24.922 21.078 5.207 1 97.94 878 PHE B CA 1
ATOM 14550 C C . PHE B 1 878 ? -24.703 20.891 6.703 1 97.94 878 PHE B C 1
ATOM 14552 O O . PHE B 1 878 ? -23.594 21.062 7.195 1 97.94 878 PHE B O 1
ATOM 14559 N N . SER B 1 879 ? -25.812 20.672 7.434 1 96.88 879 SER B N 1
ATOM 14560 C CA . SER B 1 879 ? -25.688 20.359 8.859 1 96.88 879 SER B CA 1
ATOM 14561 C C . SER B 1 879 ? -25 19.031 9.078 1 96.88 879 SER B C 1
ATOM 14563 O O . SER B 1 879 ? -24.391 18.797 10.125 1 96.88 879 SER B O 1
ATOM 14565 N N . ASP B 1 880 ? -25.156 18.141 8.117 1 96.69 880 ASP B N 1
ATOM 14566 C CA . ASP B 1 880 ? -24.484 16.844 8.125 1 96.69 880 ASP B CA 1
ATOM 14567 C C . ASP B 1 880 ? -24.281 16.328 6.703 1 96.69 880 ASP B C 1
ATOM 14569 O O . ASP B 1 880 ? -24.969 16.75 5.773 1 96.69 880 ASP B O 1
ATOM 14573 N N . ASN B 1 881 ? -23.234 15.547 6.555 1 98.12 881 ASN B N 1
ATOM 14574 C CA . ASN B 1 881 ? -22.891 14.969 5.258 1 98.12 881 ASN B CA 1
ATOM 14575 C C . ASN B 1 881 ? -21.953 13.773 5.406 1 98.12 881 ASN B C 1
ATOM 14577 O O . ASN B 1 881 ? -21.422 13.531 6.488 1 98.12 881 ASN B O 1
ATOM 14581 N N . GLY B 1 882 ? -21.844 12.93 4.363 1 98.06 882 GLY B N 1
ATOM 14582 C CA . GLY B 1 882 ? -20.984 11.758 4.398 1 98.06 882 GLY B CA 1
ATOM 14583 C C . GLY B 1 882 ? -21.453 10.695 5.371 1 98.06 882 GLY B C 1
ATOM 14584 O O . GLY B 1 882 ? -20.641 9.977 5.957 1 98.06 882 GLY B O 1
ATOM 14585 N N . PHE B 1 883 ? -22.703 10.555 5.598 1 97.38 883 PHE B N 1
ATOM 14586 C CA . PHE B 1 883 ? -23.234 9.711 6.672 1 97.38 883 PHE B CA 1
ATOM 14587 C C . PHE B 1 883 ? -23.812 8.422 6.113 1 97.38 883 PHE B C 1
ATOM 14589 O O . PHE B 1 883 ? -23.953 8.273 4.898 1 97.38 883 PHE B O 1
ATOM 14596 N N . LEU B 1 884 ? -24.094 7.473 7.008 1 97.5 884 LEU B N 1
ATOM 14597 C CA . LEU B 1 884 ? -24.812 6.23 6.715 1 97.5 884 LEU B CA 1
ATOM 14598 C C . LEU B 1 884 ? -26.312 6.414 6.902 1 97.5 884 LEU B C 1
ATOM 14600 O O . LEU B 1 884 ? -26.766 6.863 7.961 1 97.5 884 LEU B O 1
ATOM 14604 N N . MET B 1 885 ? -27.062 6.113 5.898 1 96.69 885 MET B N 1
ATOM 14605 C CA . MET B 1 885 ? -28.516 6.105 6.059 1 96.69 885 MET B CA 1
ATOM 14606 C C . MET B 1 885 ? -29.031 4.691 6.297 1 96.69 885 MET B C 1
ATOM 14608 O O . MET B 1 885 ? -28.891 3.826 5.426 1 96.69 885 MET B O 1
ATOM 14612 N N . VAL B 1 886 ? -29.453 4.527 7.457 1 95.75 886 VAL B N 1
ATOM 14613 C CA . VAL B 1 886 ? -30.078 3.27 7.848 1 95.75 886 VAL B CA 1
ATOM 14614 C C . VAL B 1 886 ? -31.594 3.432 7.875 1 95.75 886 VAL B C 1
ATOM 14616 O O . VAL B 1 886 ? -32.344 2.469 7.648 1 95.75 886 VAL B O 1
ATOM 14619 N N . GLN B 1 887 ? -32.062 4.621 8.117 1 93.62 887 GLN B N 1
ATOM 14620 C CA . GLN B 1 887 ? -33.469 4.969 8.07 1 93.62 887 GLN B CA 1
ATOM 14621 C C . GLN B 1 887 ? -33.844 5.516 6.699 1 93.62 887 GLN B C 1
ATOM 14623 O O . GLN B 1 887 ? -33.031 6.121 6.012 1 93.62 887 GLN B O 1
ATOM 14628 N N . ARG B 1 888 ? -35.062 5.48 6.371 1 95.12 888 ARG B N 1
ATOM 14629 C CA . ARG B 1 888 ? -35.562 5.82 5.035 1 95.12 888 ARG B CA 1
ATOM 14630 C C . ARG B 1 888 ? -35.5 7.328 4.805 1 95.12 888 ARG B C 1
ATOM 14632 O O . ARG B 1 888 ? -35.375 7.781 3.67 1 95.12 888 ARG B O 1
ATOM 14639 N N . VAL B 1 889 ? -35.688 8.008 5.871 1 95.69 889 VAL B N 1
ATOM 14640 C CA . VAL B 1 889 ? -35.781 9.461 5.723 1 95.69 889 VAL B CA 1
ATOM 14641 C C . VAL B 1 889 ? -34.781 10.133 6.66 1 95.69 889 VAL B C 1
ATOM 14643 O O . VAL B 1 889 ? -34.562 9.664 7.781 1 95.69 889 VAL B O 1
ATOM 14646 N N . LYS B 1 890 ? -34.156 11.188 6.219 1 95.19 890 LYS B N 1
ATOM 14647 C CA . LYS B 1 890 ? -33.281 12.016 7.027 1 95.19 890 LYS B CA 1
ATOM 14648 C C . LYS B 1 890 ? -33.5 13.5 6.734 1 95.19 890 LYS B C 1
ATOM 14650 O O . LYS B 1 890 ? -33.688 13.891 5.578 1 95.19 890 LYS B O 1
ATOM 14655 N N . GLN B 1 891 ? -33.5 14.273 7.719 1 95.06 891 GLN B N 1
ATOM 14656 C CA . GLN B 1 891 ? -33.625 15.719 7.594 1 95.06 891 GLN B CA 1
ATOM 14657 C C . GLN B 1 891 ? -32.281 16.406 7.895 1 95.06 891 GLN B C 1
ATOM 14659 O O . GLN B 1 891 ? -31.578 16.016 8.82 1 95.06 891 GLN B O 1
ATOM 14664 N N . LEU B 1 892 ? -31.969 17.344 7.066 1 95.25 892 LEU B N 1
ATOM 14665 C CA . LEU B 1 892 ? -30.75 18.141 7.23 1 95.25 892 LEU B CA 1
ATOM 14666 C C . LEU B 1 892 ? -31.047 19.625 7.012 1 95.25 892 LEU B C 1
ATOM 14668 O O . LEU B 1 892 ? -32.094 19.984 6.5 1 95.25 892 LEU B O 1
ATOM 14672 N N . GLN B 1 893 ? -30.156 20.375 7.406 1 97.25 893 GLN B N 1
ATOM 14673 C CA . GLN B 1 893 ? -30.188 21.812 7.113 1 97.25 893 GLN B CA 1
ATOM 14674 C C . GLN B 1 893 ? -29.047 22.203 6.184 1 97.25 893 GLN B C 1
ATOM 14676 O O . GLN B 1 893 ? -27.984 21.578 6.188 1 97.25 893 GLN B O 1
ATOM 14681 N N . TYR B 1 894 ? -29.297 23.156 5.328 1 97.69 894 TYR B N 1
ATOM 14682 C CA . TYR B 1 894 ? -28.297 23.812 4.5 1 97.69 894 TYR B CA 1
ATOM 14683 C C . TYR B 1 894 ? -28.078 25.25 4.93 1 97.69 894 TYR B C 1
ATOM 14685 O O . TYR B 1 894 ? -29.047 26.031 5.039 1 97.69 894 TYR B O 1
ATOM 14693 N N . PHE B 1 895 ? -26.875 25.609 5.227 1 97.75 895 PHE B N 1
ATOM 14694 C CA . PHE B 1 895 ? -26.469 26.969 5.574 1 97.75 895 PHE B CA 1
ATOM 14695 C C . PHE B 1 895 ? -25.734 27.625 4.41 1 97.75 895 PHE B C 1
ATOM 14697 O O . PHE B 1 895 ? -24.578 27.297 4.133 1 97.75 895 PHE B O 1
ATOM 14704 N N . ALA B 1 896 ? -26.375 28.578 3.826 1 96.25 896 ALA B N 1
ATOM 14705 C CA . ALA B 1 896 ? -25.797 29.234 2.662 1 96.25 896 ALA B CA 1
ATOM 14706 C C . ALA B 1 896 ? -24.797 30.312 3.086 1 96.25 896 ALA B C 1
ATOM 14708 O O . ALA B 1 896 ? -25.016 31.016 4.07 1 96.25 896 ALA B O 1
ATOM 14709 N N . TRP B 1 897 ? -23.719 30.422 2.42 1 95.12 897 TRP B N 1
ATOM 14710 C CA . TRP B 1 897 ? -22.719 31.453 2.658 1 95.12 897 TRP B CA 1
ATOM 14711 C C . TRP B 1 897 ? -22.875 32.594 1.661 1 95.12 897 TRP B C 1
ATOM 14713 O O . TRP B 1 897 ? -22.078 33.562 1.668 1 95.12 897 TRP B O 1
ATOM 14723 N N . GLU B 1 898 ? -23.719 32.438 0.777 1 94.19 898 GLU B N 1
ATOM 14724 C CA . GLU B 1 898 ? -24.172 33.5 -0.155 1 94.19 898 GLU B CA 1
ATOM 14725 C C . GLU B 1 898 ? -25.688 33.5 -0.267 1 94.19 898 GLU B C 1
ATOM 14727 O O . GLU B 1 898 ? -26.359 32.562 0.108 1 94.19 898 GLU B O 1
ATOM 14732 N N . SER B 1 899 ? -26.156 34.625 -0.803 1 95.31 899 SER B N 1
ATOM 14733 C CA . SER B 1 899 ? -27.594 34.719 -1.002 1 95.31 899 SER B CA 1
ATOM 14734 C C . SER B 1 899 ? -28.047 33.781 -2.119 1 95.31 899 SER B C 1
ATOM 14736 O O . SER B 1 899 ? -27.562 33.875 -3.248 1 95.31 899 SER B O 1
ATOM 14738 N N . VAL B 1 900 ? -28.953 32.844 -1.793 1 96.69 900 VAL B N 1
ATOM 14739 C CA . VAL B 1 900 ? -29.438 31.859 -2.768 1 96.69 900 VAL B CA 1
ATOM 14740 C C . VAL B 1 900 ? -30.906 31.531 -2.498 1 96.69 900 VAL B C 1
ATOM 14742 O O . VAL B 1 900 ? -31.312 31.391 -1.344 1 96.69 900 VAL B O 1
ATOM 14745 N N . ASP B 1 901 ? -31.719 31.484 -3.549 1 95 901 ASP B N 1
ATOM 14746 C CA . ASP B 1 901 ? -33.125 31.125 -3.344 1 95 901 ASP B CA 1
ATOM 14747 C C . ASP B 1 901 ? -33.312 29.609 -3.412 1 95 901 ASP B C 1
ATOM 14749 O O . ASP B 1 901 ? -32.406 28.875 -3.77 1 95 901 ASP B O 1
ATOM 14753 N N . GLN B 1 902 ? -34.469 29.25 -3.068 1 95.5 902 GLN B N 1
ATOM 14754 C CA . GLN B 1 902 ? -34.812 27.828 -2.941 1 95.5 902 GLN B CA 1
ATOM 14755 C C . GLN B 1 902 ? -34.656 27.109 -4.281 1 95.5 902 GLN B C 1
ATOM 14757 O O . GLN B 1 902 ? -34.188 25.984 -4.336 1 95.5 902 GLN B O 1
ATOM 14762 N N . ASN B 1 903 ? -35.062 27.688 -5.398 1 95 903 ASN B N 1
ATOM 14763 C CA . ASN B 1 903 ? -35 27.078 -6.719 1 95 903 ASN B CA 1
ATOM 14764 C C . ASN B 1 903 ? -33.562 26.859 -7.18 1 95 903 ASN B C 1
ATOM 14766 O O . ASN B 1 903 ? -33.25 25.812 -7.723 1 95 903 ASN B O 1
ATOM 14770 N N . ARG B 1 904 ? -32.875 27.891 -6.973 1 95.88 904 ARG B N 1
ATOM 14771 C CA . ARG B 1 904 ? -31.469 27.781 -7.352 1 95.88 904 ARG B CA 1
ATOM 14772 C C . ARG B 1 904 ? -30.75 26.703 -6.539 1 95.88 904 ARG B C 1
ATOM 14774 O O . ARG B 1 904 ? -29.969 25.922 -7.082 1 95.88 904 ARG B O 1
ATOM 14781 N N . LEU B 1 905 ? -30.969 26.672 -5.285 1 96.75 905 LEU B N 1
ATOM 14782 C CA . LEU B 1 905 ? -30.375 25.625 -4.441 1 96.75 905 LEU B CA 1
ATOM 14783 C C . LEU B 1 905 ? -30.812 24.234 -4.898 1 96.75 905 LEU B C 1
ATOM 14785 O O . LEU B 1 905 ? -30 23.328 -5.031 1 96.75 905 LEU B O 1
ATOM 14789 N N . GLY B 1 906 ? -32.094 24.094 -5.133 1 96.12 906 GLY B N 1
ATOM 14790 C CA . GLY B 1 906 ? -32.625 22.828 -5.57 1 96.12 906 GLY B CA 1
ATOM 14791 C C . GLY B 1 906 ? -32.031 22.344 -6.875 1 96.12 906 GLY B C 1
ATOM 14792 O O . GLY B 1 906 ? -31.766 21.141 -7.039 1 96.12 906 GLY B O 1
ATOM 14793 N N . SER B 1 907 ? -31.844 23.25 -7.777 1 95.56 907 SER B N 1
ATOM 14794 C CA . SER B 1 907 ? -31.297 22.891 -9.086 1 95.56 907 SER B CA 1
ATOM 14795 C C . SER B 1 907 ? -29.828 22.516 -8.992 1 95.56 907 SER B C 1
ATOM 14797 O O . SER B 1 907 ? -29.312 21.781 -9.828 1 95.56 907 SER B O 1
ATOM 14799 N N . SER B 1 908 ? -29.172 23.016 -7.992 1 95.38 908 SER B N 1
ATOM 14800 C CA . SER B 1 908 ? -27.75 22.781 -7.836 1 95.38 908 SER B CA 1
ATOM 14801 C C . SER B 1 908 ? -27.484 21.5 -7.051 1 95.38 908 SER B C 1
ATOM 14803 O O . SER B 1 908 ? -26.391 20.922 -7.148 1 95.38 908 SER B O 1
ATOM 14805 N N . LEU B 1 909 ? -28.406 21.047 -6.348 1 96.75 909 LEU B N 1
ATOM 14806 C CA . LEU B 1 909 ? -28.219 19.969 -5.379 1 96.75 909 LEU B CA 1
ATOM 14807 C C . LEU B 1 909 ? -28 18.641 -6.082 1 96.75 909 LEU B C 1
ATOM 14809 O O . LEU B 1 909 ? -28.75 18.266 -6.984 1 96.75 909 LEU B O 1
ATOM 14813 N N . THR B 1 910 ? -26.938 17.953 -5.766 1 96.12 910 THR B N 1
ATOM 14814 C CA . THR B 1 910 ? -26.656 16.594 -6.203 1 96.12 910 THR B CA 1
ATOM 14815 C C . THR B 1 910 ? -26.484 15.664 -5 1 96.12 910 THR B C 1
ATOM 14817 O O . THR B 1 910 ? -26.078 16.109 -3.922 1 96.12 910 THR B O 1
ATOM 14820 N N . ILE B 1 911 ? -26.812 14.422 -5.172 1 97.19 911 ILE B N 1
ATOM 14821 C CA . ILE B 1 911 ? -26.719 13.461 -4.078 1 97.19 911 ILE B CA 1
ATOM 14822 C C . ILE B 1 911 ? -26.25 12.117 -4.621 1 97.19 911 ILE B C 1
ATOM 14824 O O . ILE B 1 911 ? -26.641 11.703 -5.715 1 97.19 911 ILE B O 1
ATOM 14828 N N . LYS B 1 912 ? -25.297 11.43 -3.938 1 96.81 912 LYS B N 1
ATOM 14829 C CA . LYS B 1 912 ? -24.844 10.078 -4.266 1 96.81 912 LYS B CA 1
ATOM 14830 C C . LYS B 1 912 ? -24.484 9.297 -3.006 1 96.81 912 LYS B C 1
ATOM 14832 O O . LYS B 1 912 ? -24.406 9.875 -1.917 1 96.81 912 LYS B O 1
ATOM 14837 N N . SER B 1 913 ? -24.359 8.055 -3.096 1 97.69 913 SER B N 1
ATOM 14838 C CA . SER B 1 913 ? -23.797 7.176 -2.074 1 97.69 913 SER B CA 1
ATOM 14839 C C . SER B 1 913 ? -22.766 6.223 -2.666 1 97.69 913 SER B C 1
ATOM 14841 O O . SER B 1 913 ? -22.453 6.305 -3.854 1 97.69 913 SER B O 1
ATOM 14843 N N . LEU B 1 914 ? -22.203 5.355 -1.882 1 98.06 914 LEU B N 1
ATOM 14844 C CA . LEU B 1 914 ? -21.047 4.547 -2.258 1 98.06 914 LEU B CA 1
ATOM 14845 C C . LEU B 1 914 ? -21.359 3.709 -3.496 1 98.06 914 LEU B C 1
ATOM 14847 O O . LEU B 1 914 ? -20.547 3.645 -4.422 1 98.06 914 LEU B O 1
ATOM 14851 N N . MET B 1 915 ? -22.531 3.139 -3.641 1 97.06 915 MET B N 1
ATOM 14852 C CA . MET B 1 915 ? -22.828 2.186 -4.711 1 97.06 915 MET B CA 1
ATOM 14853 C C . MET B 1 915 ? -23.078 2.908 -6.027 1 97.06 915 MET B C 1
ATOM 14855 O O . MET B 1 915 ? -23.109 2.279 -7.09 1 97.06 915 MET B O 1
ATOM 14859 N N . ASP B 1 916 ? -23.172 4.211 -6.035 1 96.69 916 ASP B N 1
ATOM 14860 C CA . ASP B 1 916 ? -23.406 4.996 -7.238 1 96.69 916 ASP B CA 1
ATOM 14861 C C . ASP B 1 916 ? -22.156 5.102 -8.094 1 96.69 916 ASP B C 1
ATOM 14863 O O . ASP B 1 916 ? -22.203 5.531 -9.242 1 96.69 916 ASP B O 1
ATOM 14867 N N . ILE B 1 917 ? -21.047 4.68 -7.574 1 96.38 917 ILE B N 1
ATOM 14868 C CA . ILE B 1 917 ? -19.812 4.891 -8.312 1 96.38 917 ILE B CA 1
ATOM 14869 C C . ILE B 1 917 ? -19.375 3.588 -8.977 1 96.38 917 ILE B C 1
ATOM 14871 O O . ILE B 1 917 ? -18.328 3.537 -9.641 1 96.38 917 ILE B O 1
ATOM 14875 N N . TYR B 1 918 ? -20.125 2.568 -8.844 1 92.75 918 TYR B N 1
ATOM 14876 C CA . TYR B 1 918 ? -19.828 1.285 -9.469 1 92.75 918 TYR B CA 1
ATOM 14877 C C . TYR B 1 918 ? -20.812 0.986 -10.602 1 92.75 918 TYR B C 1
ATOM 14879 O O . TYR B 1 918 ? -22.031 1.009 -10.391 1 92.75 918 TYR B O 1
ATOM 14887 N N . TYR B 1 919 ? -20.234 0.772 -11.82 1 84.62 919 TYR B N 1
ATOM 14888 C CA . TYR B 1 919 ? -21.031 0.614 -13.031 1 84.62 919 TYR B CA 1
ATOM 14889 C C . TYR B 1 919 ? -20.969 -0.823 -13.539 1 84.62 919 TYR B C 1
ATOM 14891 O O . TYR B 1 919 ? -19.969 -1.513 -13.352 1 84.62 919 TYR B O 1
#

Radius of gyration: 42.13 Å; Cα contacts (8 Å, |Δi|>4): 4522; chains: 2; bounding box: 80×140×100 Å

Foldseek 3Di:
DPPPPPPCPDPQPPQAEKDKFFPWAKWWKAFCPDPGDTFIDGPVFFPLVRCCVVVVDPDCQFFVSLQVVVVVLQTKMKIKDKDADAPSLLPAPFKKKKQQFFQAFKFKDKQRHTFDTGFAGQFMDITTCSVPDDHTMIMMMIIGHRPLVVQVVQQVPDPDHWPDQQPDVLQVFGGRLQAGRDQQCCRGDLFGGHNRTGHRNDIIIMIGHHAKEWDFKFWDWDQDPVRFIKIKMKTAMDGDAPDKFWWKKKKAWPPPRFIDIDIDIDHPVRRIDIDMTGDDPPDDADAAAFQPADALDKTKMKMWIATPVRRYIYMDMDIFGHKAKDWFWAQQWPDCLLFTFTFMDINQFTAFAAAAEDAQLASINVPPDLLNLLLLVVLGSLLVGQEYEHALNGGDDDPSNLVSNSNSRYAYNYEHNAELIFHDQDPVVLVVVLSSLLVSLSVRQRRHRYAEYEHHECNLVCLLVVVPPNVVPSVVSLVSLCNRQVVRRVVSNCVNHVRHYYAHYVQAQGVVCVVCVVRDNHSADQRGGEHADEDFLPLLLALVVAFFHSEYAEYFAKAADALLQVPVRDDPVQLACPRPSQSSQRSNVCRSVSLVSLLVSFHDQFDDPDRNLSSRVSRLSSLVSRQSNLLSNLLSLLQQCFDADPSSGGVHRYDYYYRDEHHGRHIDRHQAYSVSHGGQNSLSSSASSPQWHWDWHDDPQKIWTKIAHRQFGWDWDADPPGRRIGTWGDLVDQDTDDDPPQAPPPPPSQQSDGWAKKKKFKDFQQALDTLDIDIFTDGDGGRMDTGDMDRNVVVCVVSVPPDLLGMKMKIFTDDPQPTRIDIGRSGRNNSHPNHDFKDKDFDDWADPDAQFKIKIKMFIPGWFAQKAKDFPPFDWDKSHGGHIDSDGMHIIMIGGPDRDHPVNRVVRMDIGGDCVSYD/DPPPCPPCPDPQPPQAEKDKFFPWAKWWKAFCPDPGDTFIDGPVFFPLVRCCVVVVDPPCQFFVSLQVVVVVLQTKMKIKDKDADAPSQLPAPFKKKKQQFFQAFKFKDKQRHTFDTGFAGQFIDITTCSVPDDHTMIMMMIIGHRPLVVQVVQQVPDPDHWPDQQPDVLQVFGGRLQAGRDQQCCRGDLFGGHNRTGHSNDIIIMIGHHAKEWDFKFWDWDQDPVRFIKIKMKTAMDGDAPDKFWWKKKKAWPPPRFIDIDIDIDHPVRGIDIDMTGDDPPDDADAAAFQQADALDKTKMKMWIATPVRRYIYMDMDIFGHKAKDWFWAQQWPDCLLFTFTFMDINQFTAFAAAAEDAQLASINVPDDLLNLLLLVVLGSLLVGQEYEYALNGGDDDPSNLVSCSNSRYAYNYEHNAELIFHDQDPVVLVVVLSSLLVSLSVRQRRHRYAEYEHHECNLVCLLVVVPPNVVPSVVSLVSLCNRQVVRRVVSNCVNHVRHYYAHYVQAQGVVCVVVVVRDNCSADQRGGEHADEDFLPLLLALVVAFFHSEYAEYFAKAADALLQVPVRDDPVQLACPRPSQSSQRSNVCRSVSLVSLLVSFHDQFDDPDRNLSSRLSRLSSLVSRQSNLLSNLLSLLQQCFDADPSSGGNHRYDYYYRDEHHGRHIDRHQAYSVSHGGQNSLSSSASSPQWHWDWHDDPQKIWTKIAHRQFGWDWDADPPGRRIGTWGDLVDQPGDDDPPQAPPPPPSQQSDGWAKKKKFKDFQQALDTLDIDIFTDGDGGRMDTGDMDRNVVVCVVSVPPDLLGMKMKIFTDDPQPTRIDIGRSGRNNSHPNHDFKDKDFDDWADPDAQFKIKIKMFIPGWFAQKAKDFPPFDWDKSHGGHIDSDGMHIIMIGGPDRDHPVNRVVRMDIGGDCVSYD

pLDDT: mean 93.48, std 11.86, range [22.45, 98.88]